Protein AF-0000000085032917 (afdb_homodimer)

Radius of gyration: 144.21 Å; Cα contacts (8 Å, |Δi|>4): 2462; chains: 2; bounding box: 57×430×246 Å

Solvent-accessible surface area (backbone atoms only — not comparable to full-atom values): 89863 Å² total; per-residue (Å²): 106,69,63,58,50,49,48,26,52,49,38,33,49,49,46,54,48,49,35,67,68,35,64,65,54,38,51,50,51,54,52,47,36,44,45,23,33,54,43,30,53,39,38,39,56,36,47,33,39,41,84,81,30,35,39,53,42,43,30,30,34,26,77,52,40,40,69,34,80,43,96,93,37,77,38,43,54,47,63,50,48,52,58,50,45,73,72,45,64,68,38,28,67,40,82,45,52,66,66,56,37,55,50,28,42,59,67,68,64,25,43,33,36,35,37,35,41,53,56,33,18,50,23,57,61,25,37,66,39,94,73,45,43,64,21,58,41,36,36,36,25,30,25,32,81,27,46,54,52,32,54,53,48,53,53,50,50,54,57,46,49,49,52,50,35,26,53,53,24,21,50,52,39,45,51,49,45,52,50,49,54,52,52,22,52,52,29,45,52,50,15,51,52,29,42,52,48,20,55,50,29,52,53,48,38,55,50,50,53,54,50,47,50,50,48,45,53,50,30,53,52,37,47,52,48,38,67,65,40,56,59,49,40,61,49,30,45,51,49,20,53,51,32,45,50,45,27,53,49,47,46,53,51,44,49,50,48,42,52,51,32,55,50,31,47,53,52,38,58,48,32,55,52,50,46,50,51,37,48,51,50,31,50,48,45,46,53,50,41,50,51,46,40,52,50,23,51,54,31,45,53,52,38,59,51,39,56,55,54,49,50,52,36,51,53,52,31,52,51,32,46,53,48,21,50,52,31,44,50,51,33,52,50,53,60,63,68,76,70,73,74,66,60,67,61,56,50,53,46,51,55,53,41,59,55,47,48,60,50,49,53,54,39,50,53,44,48,54,52,43,51,54,55,55,53,51,36,58,56,43,56,57,64,50,76,56,38,70,65,24,55,61,30,38,57,48,45,72,40,64,62,72,50,49,22,53,38,16,54,49,35,22,61,45,49,60,58,56,32,75,52,45,77,112,54,76,51,11,64,43,8,48,61,20,15,54,35,24,53,53,29,34,58,44,44,60,60,37,54,68,24,44,57,47,51,60,63,47,56,58,47,54,56,56,37,54,64,44,57,66,62,56,64,67,46,54,60,51,52,57,55,43,48,57,54,48,55,52,50,43,54,52,41,55,57,54,60,70,54,51,68,70,62,71,55,51,68,63,57,52,55,52,50,47,53,54,31,48,53,47,20,53,49,29,46,53,48,27,55,51,34,53,51,49,38,53,50,49,50,54,52,40,49,51,41,43,51,53,22,53,51,30,49,54,50,41,58,51,34,58,55,49,42,49,52,34,49,48,48,36,53,50,47,49,56,52,40,50,52,43,42,51,52,28,52,53,33,51,54,50,50,65,50,35,56,59,53,41,49,50,33,45,51,51,21,51,53,31,42,53,50,36,66,51,40,51,56,51,43,52,52,40,48,52,49,34,52,53,36,45,52,53,51,69,51,38,59,59,54,53,49,52,38,46,51,48,26,52,49,32,42,52,50,15,53,52,29,43,53,48,18,51,59,48,54,66,61,64,63,49,73,56,19,18,50,34,50,23,50,35,56,45,80,46,80,48,67,74,15,65,55,92,37,49,26,65,52,38,39,29,34,43,51,50,52,21,44,46,49,32,42,51,51,45,67,68,69,48,61,79,54,56,65,87,64,86,91,62,58,47,67,24,56,43,51,23,53,48,50,54,52,48,51,46,35,41,48,23,33,50,47,31,54,51,52,40,42,73,72,67,49,69,56,70,34,56,68,60,30,53,50,34,42,32,36,40,28,42,21,43,38,24,49,41,45,30,32,30,67,66,50,37,71,64,16,48,50,51,43,49,52,51,48,31,48,36,68,27,19,28,50,48,72,53,54,58,60,29,35,49,68,70,39,54,63,49,23,80,75,34,70,55,23,34,36,26,55,27,30,26,28,12,36,31,28,60,57,49,69,69,52,35,51,50,27,47,48,52,29,46,49,50,22,53,54,27,46,52,50,33,48,54,41,42,44,54,33,48,73,71,71,46,64,55,64,51,80,61,33,40,48,60,55,72,71,60,83,80,71,79,82,68,86,67,76,66,69,68,65,54,74,83,94,105,69,65,57,49,49,48,27,52,48,37,35,49,49,46,53,49,48,35,68,68,35,64,67,54,36,51,52,50,55,52,48,36,44,45,23,31,52,42,32,54,40,38,39,56,37,48,31,39,41,82,80,30,34,42,52,41,43,31,29,33,24,77,52,40,40,68,33,78,43,96,92,36,78,39,42,54,45,62,51,48,52,56,50,46,73,72,43,64,66,39,28,68,40,81,45,51,66,66,55,38,54,51,28,42,57,66,69,64,27,43,32,36,36,39,35,42,51,57,33,19,50,22,56,60,24,37,67,40,93,74,45,44,62,19,59,42,35,35,35,26,31,24,30,81,28,45,54,49,34,52,53,49,52,54,50,50,54,57,48,50,48,50,50,33,24,53,53,24,21,50,53,40,45,52,50,45,53,50,50,53,50,52,22,51,51,29,44,52,49,15,51,52,29,42,52,48,19,53,50,30,52,54,49,39,54,49,49,52,52,50,47,50,50,49,44,52,50,30,53,52,36,47,52,47,39,66,66,42,56,60,47,41,60,50,30,46,50,48,20,52,50,31,44,51,45,27,51,49,45,45,54,52,43,49,50,48,42,51,51,32,55,52,32,47,52,50,38,58,50,33,56,54,50,49,50,50,36,49,51,50,32,50,50,46,46,56,51,41,49,51,46,40,52,51,23,50,53,32,46,54,51,39,60,51,36,55,55,55,52,51,52,35,50,52,50,30,50,51,30,46,52,46,21,50,53,30,45,52,50,32,52,52,55,61,62,69,75,70,73,73,66,59,64,61,54,52,51,49,52,54,54,40,60,56,48,48,59,52,50,55,55,41,49,58,49,51,57,54,42,54,56,55,54,57,55,40,56,63,44,57,60,65,56,69,58,45,66,66,26,53,52,36,42,67,53,29,58,62,46,46,58,56,37,32,52,32,28,64,54,24,26,58,41,26,54,33,49,50,82,72,62,93,59,57,74,57,31,58,58,17,50,44,37,21,58,49,17,49,41,34,29,49,57,56,59,62,34,56,64,35,58,51,44,44,56,63,42,54,56,46,53,54,54,32,51,56,42,52,62,58,54,61,64,43,52,58,47,54,58,55,42,49,55,50,49,55,53,48,44,54,50,41,55,56,55,61,69,55,51,69,69,62,70,56,50,68,62,56,52,54,52,51,47,52,51,32,48,51,48,21,52,50,29,46,51,48,25,54,51,34,51,53,49,38,52,50,51,51,54,54,42,50,51,42,44,50,53,24,52,52,30,52,52,51,41,59,52,33,56,55,51,42,50,52,34,51,49,49,37,53,51,47,48,55,53,40,49,51,44,40,50,50,29,54,54,33,51,54,50,49,65,51,34,56,59,53,41,50,50,34,46,52,52,20,52,54,31,42,52,48,37,66,50,40,50,57,51,43,52,50,40,47,52,49,34,52,53,36,45,52,51,51,69,51,38,59,60,55,54,50,52,39,49,52,49,26,52,50,32,41,50,50,14,51,51,30,42,52,48,17,51,60,48,54,66,61,64,63,47,73,56,19,18,49,34,50,24,49,34,57,46,80,47,80,47,67,74,14,65,55,92,38,50,25,65,53,38,38,30,33,42,50,50,50,20,44,47,51,32,40,52,51,45,66,69,68,49,60,78,56,56,65,85,63,86,88,63,60,46,68,25,55,44,51,22,53,47,50,52,50,48,51,45,35,41,49,24,34,50,48,31,53,51,51,41,40,74,72,67,48,69,55,71,35,57,69,58,30,53,49,34,41,33,37,40,29,41,22,42,38,24,49,44,46,31,32,28,66,65,51,38,69,63,16,48,49,50,44,51,53,50,49,31,50,40,67,27,20,27,52,48,70,52,53,58,61,31,35,50,68,71,39,55,62,50,22,80,74,35,70,55,22,34,36,24,56,27,29,26,28,12,38,31,28,60,57,50,69,67,53,34,50,52,29,48,48,52,30,46,48,50,22,54,55,27,46,52,50,32,46,53,41,43,44,52,34,47,72,69,69,46,63,55,62,54,81,61,33,38,48,60,53,72,70,57,79,80,69,76,80,66,80,62,77,58,50,71,78,54,52,89,100

pLDDT: mean 81.9, std 14.97, range [19.02, 98.62]

Secondary structure (DSSP, 8-state):
-HHHHHHHHHHHHHHHHHHHH-HHHHHHHHHHHHHHHHHHHHHHHHTSSTTT-GGGSEEEEEE----EEETTEEE-HHHHHHHHHHH--SSEEEE--HHHHHHHHHTTS-SEEEEE-TTHHHHHTTTTSSS---EEEEEEEETTT-HHHHHHHHHHHHHHHHHHHHHHHHHHHHHHHHHHHHHHHHHHHHHHHHHHHHHHHHHHHHHHHHHHHHHHHHHHHHHHHHHHHHHHHHHHHHHHHHHHHHHHHHHHHHHHHHHHHHHHHHHHHHHHHHHHHHHHHHHHHHHHHHHHHHHHHHHHHHHHHHHHHHHHHHHHHHHHHHHHHHHHHHHHHHHHHGGG--HHHHHHHHHHHHHHHHHHHHHHHHHHHHHHHHHHHHHHHHHGGGTHHHHHHHH-------HHHHHHHHHTT----SSSS-----HHHHTHHHHHHHHHHHHHHHTTHHHHHHHHHHHHHHHHHHHHHGGGHHHHHHHHHHHHHHHHHHHHHHHHHTTHHHHHTHHHHHHHHHHHHHHHHHHHHHHHHHHHHHHHHHHHHHHHHHHHHHHHHHHHHHHHHHHHHHHHHHHHHHHHHHHHHHHHHHHHHHHHHHHHHHHHHHHHHHHHHHHHHHHHHHHHHHHHHHHHHHHHHHHHHHHHHHHHHHHHHHHHHHHHHHHHHHHHHH----HHHHHHHH--EEEEEEEEE---SHHHHHHHHHHHHHHHHHHHHHHHHS-TT--SSTT--HHHHHHHHHHHHHHHHHHHHHHHHHHHHHTT---SSHHHHHHHHHHHHHHHHHHHHHHHHHHSHHHHHHHHHHHHHHHHHS-SSS-GGGS-HHHHHHHTT-HHHHHHHHHHHHHH--S-HHHHHHHHHHHHHHHHHHHHHHHHHHHHHHHTT-TT--TTTTTTGGG-------SGGGTTHHHH-/-HHHHHHHHHHHHHHHHHHHH-HHHHHHHHHHHHHHHHHHHHHHHHTSSTTT-GGGSEEEEEE----EEETTEEE-HHHHHHHHHHH--SSEEEE--HHHHHHHHHTTS-SEEEEE-TTHHHHHTTTTSSS---EEEEEEEETTT-HHHHHHHHHHHHHHHHHHHHHHHHHHHHHHHHHHHHHHHHHHHHHHHHHHHHHHHHHHHHHHHHHHHHHHHHHHHHHHHHHHHHHHHHHHHHHHHHHHHHHHHHHHHHHHHHHHHHHHHHHHHHHHHHHHHHHHHHHHHHHHHHHHHHHHHHHHHHHHHHHHHHHHHHHHHHHHHHHHHHHHHHHHHHHHHGGG--HHHHHHHHHHHHHHHHHHHHHHHHHHHHHHHHHHHHHHHGGGGGHHHHHHHHHHHHHHHHHHHHHHHHHTTT---HHHH---HHHHHHHHHHHHHHHHHHHHHHHTHHHHTTTHHHHHHHHHHHHHHHTTHHHHHHHHHHHHHHHHHHHHHHHHHTTHHHHHSHHHHHHHHHHHHHHHHHHHHHHHHHHHHHHHHHHHHHHHHHHHHHHHHHHHHHHHHHHHHHHHHHHHHHHHHHHHHHHHHHHHHHHHHHHHHHHHHHHHHHHHHHHHHHHHHHHHHHHHHHHHHHHHHHHHHHHHHHHHHHHHHHHHHHHHHHHHHHHHHH----HHHHHHHH--EEEEEEEEE---SHHHHHHHHHHHHHHHHHHHHHHHHS-TT--SSTT--HHHHHHHHHHHHHHHHHHHHHHHHHHHHHTT---SSHHHHHHHHHHHHHHHHHHHHHHHHHHSHHHHHHHHHHHHHHHHHS-SSS-GGGS-HHHHHHGGG-HHHHHHHHHHHHHH--S-HHHHHHHHHHHHHHHHHHHHHHHHHHHHHHHTT-TT--TTTTTTGGG-------GGGGHHHHTT-

Nearest PDB structures (foldseek):
  3ja6-assembly1_H  TM=3.173E-01  e=4.460E-03  Escherichia coli
  8i4x-assembly1_B  TM=2.520E-01  e=7.655E-03  Saccharomyces cerevisiae S288C
  6yvu-assembly1_A  TM=2.059E-01  e=1.148E-02  Saccharomyces cerevisiae S288C
  8i4x-assembly1_A  TM=1.855E-01  e=9.898E-01  Saccharomyces cerevisiae S288C
  6suf-assembly1_E  TM=2.274E-01  e=2.435E+00  Photorhabdus luminescens

Sequence (1826 aa):
MRERKRSMWEMIKAEFRHIRRNRLLLLSFIVICFIPFLYSIFFLKSVWDPYGSTQNLPVAVVNEDRAVKYQGQTLKVGAQLVQELRKNKQLKWEIVSKQTAKEGLAHRKYYTVVTIPKDFSKNAATVLDQSPKKMELKYETNGSLNYIGQVISEMAMTKLNQKIRAQVTQSYATTMIKLVKQVGTGFNQAASGAKQISTGMVTLNSGTNQFVAGVSTVNNGVQTLQAAVTPLASGASQLASGSTTLASGVNQYTSGVGLLAAGLTKLSANSAALNAGTATLASGVNQYTSGVDQLGSGLTTLKNNSASLRSGAASLNQGAGQLSNGASQLNATVNSSLGSLDFTGIMSAMNQASQMKSSLASLQSGLTQAQSALSAVSTEANQLKTAPSALSGVSSAASSLSGVAQNDNEIALLAGALAKSTTDATTKAQLDTIVQKAQSNVTTIQGLGTALSQVNSLSTSLSGLQSQLNNLASLQTTLSGAQTTLNQANQLLTTLQGYQGALSAMPSQLAALKQATNSLASGAASLQSGMSTAQAGINQYTAGVDTAASGASQLSANSASLTSGANQLQSGVSQYTAGVNQANAGTGQLTANSAALVSGANQLATALIQLNAKVPSLVSGVSALASGTQKLVDNSPALVAGTAKLNAGAGELADKLISGAEKVNAVQPSKKAAKMFAAPTTVKHTNYSYVPNYGHALAPYVLSVALYVGTLIFNFVYPIRRVALFGRKASAWWASKLAVGMTSVTVMALAEGGIMMLLGLQVLHVPSFFWTLILFGWASMAVVMFLSMTFDNPGRFVAMVLLMLQLGGSGGTFPMQVTMKFYNVIHWYLPMTYSILGLRNGISGGLGAHYVAFCNSVLLAITIVFVILLLVSMIYLQRHHYAGKSELDNNQELLGPEADDDGMHLKDRQQSVMRERKRSMWEMIKAEFRHIRRNRLLLLSFIVICFIPFLYSIFFLKSVWDPYGSTQNLPVAVVNEDRAVKYQGQTLKVGAQLVQELRKNKQLKWEIVSKQTAKEGLAHRKYYTVVTIPKDFSKNAATVLDQSPKKMELKYETNGSLNYIGQVISEMAMTKLNQKIRAQVTQSYATTMIKLVKQVGTGFNQAASGAKQISTGMVTLNSGTNQFVAGVSTVNNGVQTLQAAVTPLASGASQLASGSTTLASGVNQYTSGVGLLAAGLTKLSANSAALNAGTATLASGVNQYTSGVDQLGSGLTTLKNNSASLRSGAASLNQGAGQLSNGASQLNATVNSSLGSLDFTGIMSAMNQASQMKSSLASLQSGLTQAQSALSAVSTEANQLKTAPSALSGVSSAASSLSGVAQNDNEIALLAGALAKSTTDATTKAQLDTIVQKAQSNVTTIQGLGTALSQVNSLSTSLSGLQSQLNNLASLQTTLSGAQTTLNQANQLLTTLQGYQGALSAMPSQLAALKQATNSLASGAASLQSGMSTAQAGINQYTAGVDTAASGASQLSANSASLTSGANQLQSGVSQYTAGVNQANAGTGQLTANSAALVSGANQLATALIQLNAKVPSLVSGVSALASGTQKLVDNSPALVAGTAKLNAGAGELADKLISGAEKVNAVQPSKKAAKMFAAPTTVKHTNYSYVPNYGHALAPYVLSVALYVGTLIFNFVYPIRRVALFGRKASAWWASKLAVGMTSVTVMALAEGGIMMLLGLQVLHVPSFFWTLILFGWASMAVVMFLSMTFDNPGRFVAMVLLMLQLGGSGGTFPMQVTMKFYNVIHWYLPMTYSILGLRNGISGGLGAHYVAFCNSVLLAITIVFVILLLVSMIYLQRHHYAGKSELDNNQELLGPEADDDGMHLKDRQQSV

Foldseek 3Di:
DVVLVVLLVVQLVLLVVVCVVDPVSVVVLVVLLCQLQVLLVVVLVVFVFPQQPQLAAEEEEEEQADWDDAPNDIFDLSVVLVVVVVVDRSHPYDYDHPVVNVVCQVVVNHQKYKYQHHCQRVLLRCVVPPDRHHGDIDMDGDCVSPVVSVVSVVVVVVVSVLVSLLVSLLVVLVVVLVVLVVVLVVLVVLLVVLVVVLVVLVVVLVVLVVVLVVLVVVLVVLVVVLVVLVVVLVVLVVLLVVLVVVLVVLVVVLVVLVVVLVVLVVLLVVLVVVLVVLVVVLVVLVVVLVVLVVVLVVLVVLLVVLVVVLVVLVVVLVVLVVQLVVLVVVLVVLVPPLPPDPLVVLLVVLVVLVVVLVVLVVVLVVLVVVLVVLVVVLVVLVVCPCVVVVLVVLVVLQPPLVPLQVVLVVLAVPLQVCLVVCDVNVSSVRSVVSHVVSVVSNVVSVVVNVVSVVSVVVVVVSVVVSVVSVVSVVVSVVSVVSSVVSVVSSVVSVVSNVCSVVSVPSVVVSVVVSVVSVVSSVVSVVVSVVSVVVSVVSVVVSVVSVVVSVVSVVSSVVSVVSSVVSVVVSVVSVVVSVVSVVVSVVSVVSSVCSVVVSVVSVVSSVVSVVVSVCSVVVSVVSVVVSVVSVVSSVCSVVVSVVSVVVSVVSVVSSVVSVVVSCVSVVDNDDSVNSSCSSPVDDDDDDDLWDDPRVSLLLSLVSSLLSLLVSLLVCLVPPPLLARSDPPDALVSSLSSSLVSQLVSSLSSLCSSLVVVVVVPQAWPANVLQSLLSSLSSLLSNLQLSLQCLQVNPVSSVVSVVLSVLCSQQLCSRHHVVPDDPVSPVCNVVRLSNLSSLSNSCGRIRDNDPVSNVVSSVVSNVSSVVSSVSSSVSSNVCVVVPNRRDHPVVCVVVVPPDDDPPDPDPPPPVVVVD/DVVLVVLLVVQLVLLVVVCVPDPVNVVVLVVLLCQLQVLLCVVLVVFVFCQQPQLAAEEEEEEQADWDDAPNDIFDLSVVLVVVVVVDRSHPYDYDHPVVNVVCQVVVNHQKYKYQHHCQRVLLRCVVPPDRHHGDIDMDGDCVSPVVSVVSVVVVVVVSVLVSLLVSLLVVLVVVLVVLVVVLVVLVVLLVVLVVVLVVLVVVLVVLVVVLVVLVVVLVVLVVVLVVLVVVLVVLVVLLVVLVVVLVVLVVVLVVLVVVLVVLVVLLVVLVVVLVVLVVVLVVLVVVLVVLVVVLVVLVVLLVVLVVVLVVLVVVLVVLVVQLVVLVVVLVVLPPPLPPDPLVVVLVVLVVLVVVLVVLVVVLVVLVVVLVVLVVLLVVLVVLVCVVVVLVVLVVVLVVLVVLQCVLVPLLVVLVVCLVPPPDPVSVVVSVVSNVVSVVVNVVSVVCSVVSVVSVVVSVVSVVVSVVSVVSVVVSVVSVVSSVVSVVSSVVSVVSNVCSVVSVCSVVVSVVVSVVSVVSSVVSVVVSVVSVVVSVVSVVVSVVSVVVSVVSVVSSVVSVVVSVVSVVVSVVSVVVSVVSVVVSVVSVVSSVCSVVVSVVSVVSSVVSVVVSVCSVVVSVVSVVVSVVSVVSSVCSVVVSVVSVVVSVVSVVSSVVSVVVSCVSVVDNDDSVNSSCSSPVDDDDDDDLWDDPRVSLLLSLVSSLLSLLVSLLVCLVPDPLLARSDPPDALVSSLSSSLVSQLVSSLSSLCSSLVVVVVVPQAWPANVLQSLLSSLSSLLSNLQLSLQCLQVNPVSSVVSVVLSVLCSQQLCSRHHPVPDDPVSPVCNVVRLSNLSSLSNSCGRIRDNDPVSNVVSSVVSNVSSVVSSVSSSVSSNVCVVVPNRRDHPVVCVVVVVPDPPPPDPPPPPPVVPVD

Organism: Limosilactobacillus fermentum (strain NBRC 3956 / LMG 18251) (NCBI:txid334390)

InterPro domains:
  IPR013525 ABC-2 type transporter, transmembrane domain [PF12698] (29-211)
  IPR017500 Phage infection protein, YhgE, N-terminal [TIGR03061] (15-176)
  IPR017501 Phage infection protein, YhgE, C-terminal [TIGR03062] (674-877)
  IPR023908 xxxLxxG heptad repeat [TIGR03057] (181-207)
  IPR023908 xxxLxxG heptad repeat [TIGR03057] (232-256)
  IPR023908 xxxLxxG heptad repeat [TIGR03057] (279-304)
  IPR023908 xxxLxxG heptad repeat [TIGR03057] (560-586)
  IPR023908 xxxLxxG heptad repeat [TIGR03057] (580-606)
  IPR051328 Type VII Secretion & ABC Transporter Permease [PTHR43077] (7-891)

Structure (mmCIF, N/CA/C/O backbone):
data_AF-0000000085032917-model_v1
#
loop_
_entity.id
_entity.type
_entity.pdbx_description
1 polymer 'ABC-2 type transporter transmembrane domain-containing protein'
#
loop_
_atom_site.group_PDB
_atom_site.id
_atom_site.type_symbol
_atom_site.label_atom_id
_atom_site.label_alt_id
_atom_site.label_comp_id
_atom_site.label_asym_id
_atom_site.label_entity_id
_atom_site.label_seq_id
_atom_site.pdbx_PDB_ins_code
_atom_site.Cartn_x
_atom_site.Cartn_y
_atom_site.Cartn_z
_atom_site.occupancy
_atom_site.B_iso_or_equiv
_atom_site.auth_seq_id
_atom_site.auth_comp_id
_atom_site.auth_asym_id
_atom_site.auth_atom_id
_atom_site.pdbx_PDB_model_num
ATOM 1 N N . MET A 1 1 ? 31.391 -98.562 -77.062 1 55.75 1 MET A N 1
ATOM 2 C CA . MET A 1 1 ? 30.609 -97.5 -76.375 1 55.75 1 MET A CA 1
ATOM 3 C C . MET A 1 1 ? 29.25 -97.375 -77.062 1 55.75 1 MET A C 1
ATOM 5 O O . MET A 1 1 ? 28.234 -97.188 -76.438 1 55.75 1 MET A O 1
ATOM 9 N N . ARG A 1 2 ? 29.297 -97.438 -78.562 1 66.75 2 ARG A N 1
ATOM 10 C CA . ARG A 1 2 ? 28.062 -97.312 -79.312 1 66.75 2 ARG A CA 1
ATOM 11 C C . ARG A 1 2 ? 27.125 -98.5 -79.062 1 66.75 2 ARG A C 1
ATOM 13 O O . ARG A 1 2 ? 25.906 -98.312 -78.875 1 66.75 2 ARG A O 1
ATOM 20 N N . GLU A 1 3 ? 27.609 -99.562 -78.812 1 64.12 3 GLU A N 1
ATOM 21 C CA . GLU A 1 3 ? 26.766 -100.688 -78.5 1 64.12 3 GLU A CA 1
ATOM 22 C C . GLU A 1 3 ? 26.203 -100.625 -77.125 1 64.12 3 GLU A C 1
ATOM 24 O O . GLU A 1 3 ? 25.047 -101 -76.875 1 64.12 3 GLU A O 1
ATOM 29 N N . ARG A 1 4 ? 27.203 -100.062 -76.312 1 72.5 4 ARG A N 1
ATOM 30 C CA . ARG A 1 4 ? 26.719 -99.812 -74.938 1 72.5 4 ARG A CA 1
ATOM 31 C C . ARG A 1 4 ? 25.594 -98.812 -74.875 1 72.5 4 ARG A C 1
ATOM 33 O O . ARG A 1 4 ? 24.609 -99 -74.188 1 72.5 4 ARG A O 1
ATOM 40 N N . LYS A 1 5 ? 25.953 -97.875 -76 1 70.38 5 LYS A N 1
ATOM 41 C CA . LYS A 1 5 ? 24.938 -96.812 -76.062 1 70.38 5 LYS A CA 1
ATOM 42 C C . LYS A 1 5 ? 23.641 -97.312 -76.688 1 70.38 5 LYS A C 1
ATOM 44 O O . LYS A 1 5 ? 22.547 -96.938 -76.25 1 70.38 5 LYS A O 1
ATOM 49 N N . ARG A 1 6 ? 23.578 -98.125 -77.25 1 75.62 6 ARG A N 1
ATOM 50 C CA . ARG A 1 6 ? 22.422 -98.75 -77.875 1 75.62 6 ARG A CA 1
ATOM 51 C C . ARG A 1 6 ? 21.672 -99.688 -76.938 1 75.62 6 ARG A C 1
ATOM 53 O O . ARG A 1 6 ? 20.438 -99.688 -76.938 1 75.62 6 ARG A O 1
ATOM 60 N N . SER A 1 7 ? 22.344 -100.312 -76.125 1 78.5 7 SER A N 1
ATOM 61 C CA . SER A 1 7 ? 21.75 -101.188 -75.188 1 78.5 7 SER A CA 1
ATOM 62 C C . SER A 1 7 ? 21.031 -100.438 -74.062 1 78.5 7 SER A C 1
ATOM 64 O O . SER A 1 7 ? 19.953 -100.812 -73.625 1 78.5 7 SER A O 1
ATOM 66 N N . MET A 1 8 ? 21.609 -99.312 -73.562 1 85.19 8 MET A N 1
ATOM 67 C CA . MET A 1 8 ? 21.016 -98.5 -72.562 1 85.19 8 MET A CA 1
ATOM 68 C C . MET A 1 8 ? 19.719 -97.875 -73.062 1 85.19 8 MET A C 1
ATOM 70 O O . MET A 1 8 ? 18.703 -97.875 -72.312 1 85.19 8 MET A O 1
ATOM 74 N N . TRP A 1 9 ? 19.719 -97.438 -74.25 1 87.69 9 TRP A N 1
ATOM 75 C CA . TRP A 1 9 ? 18.531 -96.812 -74.812 1 87.69 9 TRP A CA 1
ATOM 76 C C . TRP A 1 9 ? 17.438 -97.812 -75.062 1 87.69 9 TRP A C 1
ATOM 78 O O . TRP A 1 9 ? 16.25 -97.5 -74.875 1 87.69 9 TRP A O 1
ATOM 88 N N . GLU A 1 10 ? 17.844 -98.938 -75.375 1 85.94 10 GLU A N 1
ATOM 89 C CA . GLU A 1 10 ? 16.859 -100 -75.562 1 85.94 10 GLU A CA 1
ATOM 90 C C . GLU A 1 10 ? 16.203 -100.438 -74.25 1 85.94 10 GLU A C 1
ATOM 92 O O . GLU A 1 10 ? 15 -100.688 -74.188 1 85.94 10 GLU A O 1
ATOM 97 N N . MET A 1 11 ? 17 -100.375 -73.312 1 85.94 11 MET A N 1
ATOM 98 C CA . MET A 1 11 ? 16.469 -100.688 -72 1 85.94 11 MET A CA 1
ATOM 99 C C . MET A 1 11 ? 15.547 -99.625 -71.5 1 85.94 11 MET A C 1
ATOM 101 O O . MET A 1 11 ? 14.523 -99.875 -70.875 1 85.94 11 MET A O 1
ATOM 105 N N . ILE A 1 12 ? 15.891 -98.375 -71.688 1 89.94 12 ILE A N 1
ATOM 106 C CA . ILE A 1 12 ? 15.078 -97.25 -71.25 1 89.94 12 ILE A CA 1
ATOM 107 C C . ILE A 1 12 ? 13.758 -97.25 -72 1 89.94 12 ILE A C 1
ATOM 109 O O . ILE A 1 12 ? 12.688 -97.125 -71.438 1 89.94 12 ILE A O 1
ATOM 113 N N . LYS A 1 13 ? 13.844 -97.562 -73.25 1 89.81 13 LYS A N 1
ATOM 114 C CA . LYS A 1 13 ? 12.641 -97.625 -74.125 1 89.81 13 LYS A CA 1
ATOM 115 C C . LYS A 1 13 ? 11.75 -98.75 -73.688 1 89.81 13 LYS A C 1
ATOM 117 O O . LYS A 1 13 ? 10.523 -98.688 -73.688 1 89.81 13 LYS A O 1
ATOM 122 N N . ALA A 1 14 ? 12.391 -99.812 -73.438 1 86.75 14 ALA A N 1
ATOM 123 C CA . ALA A 1 14 ? 11.641 -101 -73 1 86.75 14 ALA A CA 1
ATOM 124 C C . ALA A 1 14 ? 10.914 -100.75 -71.688 1 86.75 14 ALA A C 1
ATOM 126 O O . ALA A 1 14 ? 9.773 -101.188 -71.5 1 86.75 14 ALA A O 1
ATOM 127 N N . GLU A 1 15 ? 11.539 -100.125 -70.875 1 87.75 15 GLU A N 1
ATOM 128 C CA . GLU A 1 15 ? 10.945 -99.812 -69.562 1 87.75 15 GLU A CA 1
ATOM 129 C C . GLU A 1 15 ? 9.742 -98.875 -69.75 1 87.75 15 GLU A C 1
ATOM 131 O O . GLU A 1 15 ? 8.688 -99.125 -69.125 1 87.75 15 GLU A O 1
ATOM 136 N N . PHE A 1 16 ? 9.828 -97.812 -70.562 1 89.88 16 PHE A N 1
ATOM 137 C CA . PHE A 1 16 ? 8.734 -96.875 -70.75 1 89.88 16 PHE A CA 1
ATOM 138 C C . PHE A 1 16 ? 7.602 -97.5 -71.5 1 89.88 16 PHE A C 1
ATOM 140 O O . PHE A 1 16 ? 6.43 -97.188 -71.312 1 89.88 16 PHE A O 1
ATOM 147 N N . ARG A 1 17 ? 7.996 -98.438 -72.375 1 87.06 17 ARG A N 1
ATOM 148 C CA . ARG A 1 17 ? 6.988 -99.125 -73.125 1 87.06 17 ARG A CA 1
ATOM 149 C C . ARG A 1 17 ? 6.191 -100.062 -72.188 1 87.06 17 ARG A C 1
ATOM 151 O O . ARG A 1 17 ? 4.98 -100.25 -72.375 1 87.06 17 ARG A O 1
ATOM 158 N N . HIS A 1 18 ? 6.914 -100.562 -71.375 1 84.5 18 HIS A N 1
ATOM 159 C CA . HIS A 1 18 ? 6.25 -101.438 -70.438 1 84.5 18 HIS A CA 1
ATOM 160 C C . HIS A 1 18 ? 5.281 -100.625 -69.562 1 84.5 18 HIS A C 1
ATOM 162 O O . HIS A 1 18 ? 4.191 -101.125 -69.25 1 84.5 18 HIS A O 1
ATOM 168 N N . ILE A 1 19 ? 5.598 -99.5 -69.125 1 86.56 19 ILE A N 1
ATOM 169 C CA . ILE A 1 19 ? 4.75 -98.625 -68.312 1 86.56 19 ILE A CA 1
ATOM 170 C C . ILE A 1 19 ? 3.527 -98.188 -69.062 1 86.56 19 ILE A C 1
ATOM 172 O O . ILE A 1 19 ? 2.408 -98.188 -68.562 1 86.56 19 ILE A O 1
ATOM 176 N N . ARG A 1 20 ? 3.734 -97.938 -70.312 1 87.5 20 ARG A N 1
ATOM 177 C CA . ARG A 1 20 ? 2.652 -97.5 -71.188 1 87.5 20 ARG A CA 1
ATOM 178 C C . ARG A 1 20 ? 1.683 -98.625 -71.5 1 87.5 20 ARG A C 1
ATOM 180 O O . ARG A 1 20 ? 0.476 -98.375 -71.625 1 87.5 20 ARG A O 1
ATOM 187 N N . ARG A 1 21 ? 2.203 -99.875 -71.625 1 84.38 21 ARG A N 1
ATOM 188 C CA . ARG A 1 21 ? 1.388 -100.938 -72.062 1 84.38 21 ARG A CA 1
ATOM 189 C C . ARG A 1 21 ? 0.612 -101.562 -70.938 1 84.38 21 ARG A C 1
ATOM 191 O O . ARG A 1 21 ? -0.474 -102.125 -71.125 1 84.38 21 ARG A O 1
ATOM 198 N N . ASN A 1 22 ? 1.179 -101.5 -69.812 1 83.25 22 ASN A N 1
ATOM 199 C CA . ASN A 1 22 ? 0.484 -102 -68.625 1 83.25 22 ASN A CA 1
ATOM 200 C C . ASN A 1 22 ? -0.409 -100.938 -68 1 83.25 22 ASN A C 1
ATOM 202 O O . ASN A 1 22 ? 0.087 -100 -67.438 1 83.25 22 ASN A O 1
ATOM 206 N N . ARG A 1 23 ? -1.662 -101.062 -68.188 1 83.94 23 ARG A N 1
ATOM 207 C CA . ARG A 1 23 ? -2.635 -100.062 -67.75 1 83.94 23 ARG A CA 1
ATOM 208 C C . ARG A 1 23 ? -2.547 -99.812 -66.25 1 83.94 23 ARG A C 1
ATOM 210 O O . ARG A 1 23 ? -2.637 -98.688 -65.812 1 83.94 23 ARG A O 1
ATOM 217 N N . LEU A 1 24 ? -2.254 -100.812 -65.5 1 77.62 24 LEU A N 1
ATOM 218 C CA . LEU A 1 24 ? -2.195 -100.688 -64.062 1 77.62 24 LEU A CA 1
ATOM 219 C C . LEU A 1 24 ? -0.933 -99.938 -63.625 1 77.62 24 LEU A C 1
ATOM 221 O O . LEU A 1 24 ? -0.974 -99.062 -62.719 1 77.62 24 LEU A O 1
ATOM 225 N N . LEU A 1 25 ? 0.097 -100.188 -64.25 1 80.38 25 LEU A N 1
ATOM 226 C CA . LEU A 1 25 ? 1.358 -99.562 -63.906 1 80.38 25 LEU A CA 1
ATOM 227 C C . LEU A 1 25 ? 1.327 -98.062 -64.312 1 80.38 25 LEU A C 1
ATOM 229 O O . LEU A 1 25 ? 1.861 -97.25 -63.625 1 80.38 25 LEU A O 1
ATOM 233 N N . LEU A 1 26 ? 0.703 -97.875 -65.438 1 86.88 26 LEU A N 1
ATOM 234 C CA . LEU A 1 26 ? 0.583 -96.5 -65.938 1 86.88 26 LEU A CA 1
ATOM 235 C C . LEU A 1 26 ? -0.296 -95.688 -65 1 86.88 26 LEU A C 1
ATOM 237 O O . LEU A 1 26 ? 0.033 -94.5 -64.688 1 86.88 26 LEU A O 1
ATOM 241 N N . LEU A 1 27 ? -1.364 -96.25 -64.5 1 84.69 27 LEU A N 1
ATOM 242 C CA . LEU A 1 27 ? -2.254 -95.562 -63.594 1 84.69 27 LEU A CA 1
ATOM 243 C C . LEU A 1 27 ? -1.557 -95.25 -62.281 1 84.69 27 LEU A C 1
ATOM 245 O O . LEU A 1 27 ? -1.71 -94.188 -61.688 1 84.69 27 LEU A O 1
ATOM 249 N N . SER A 1 28 ? -0.824 -96.25 -61.844 1 83.06 28 SER A N 1
ATOM 250 C CA . SER A 1 28 ? -0.08 -96.062 -60.594 1 83.06 28 SER A CA 1
ATOM 251 C C . SER A 1 28 ? 0.959 -95 -60.719 1 83.06 28 SER A C 1
ATOM 253 O O . SER A 1 28 ? 1.143 -94.188 -59.812 1 83.06 28 SER A O 1
ATOM 255 N N . PHE A 1 29 ? 1.511 -94.938 -61.812 1 85.75 29 PHE A N 1
ATOM 256 C CA . PHE A 1 29 ? 2.514 -93.938 -62.094 1 85.75 29 PHE A CA 1
ATOM 257 C C . PHE A 1 29 ? 1.888 -92.562 -62.062 1 85.75 29 PHE A C 1
ATOM 259 O O . PHE A 1 29 ? 2.428 -91.625 -61.438 1 85.75 29 PHE A O 1
ATOM 266 N N . ILE A 1 30 ? 0.766 -92.375 -62.594 1 88.38 30 ILE A N 1
ATOM 267 C CA . ILE A 1 30 ? 0.089 -91.062 -62.688 1 88.38 30 ILE A CA 1
ATOM 268 C C . ILE A 1 30 ? -0.366 -90.625 -61.281 1 88.38 30 ILE A C 1
ATOM 270 O O . ILE A 1 30 ? -0.155 -89.5 -60.875 1 88.38 30 ILE A O 1
ATOM 274 N N . VAL A 1 31 ? -0.891 -91.5 -60.562 1 86.81 31 VAL A N 1
ATOM 275 C CA . VAL A 1 31 ? -1.405 -91.188 -59.219 1 86.81 31 VAL A CA 1
ATOM 276 C C . VAL A 1 31 ? -0.253 -90.812 -58.312 1 86.81 31 VAL A C 1
ATOM 278 O O . VAL A 1 31 ? -0.364 -89.875 -57.562 1 86.81 31 VAL A O 1
ATOM 281 N N . ILE A 1 32 ? 0.801 -91.5 -58.438 1 88.44 32 ILE A N 1
ATOM 282 C CA . ILE A 1 32 ? 1.962 -91.25 -57.594 1 88.44 32 ILE A CA 1
ATOM 283 C C . ILE A 1 32 ? 2.502 -89.812 -57.906 1 88.44 32 ILE A C 1
ATOM 285 O O . ILE A 1 32 ? 2.904 -89.125 -56.969 1 88.44 32 ILE A O 1
ATOM 289 N N . CYS A 1 33 ? 2.404 -89.5 -59.125 1 91 33 CYS A N 1
ATOM 290 C CA . CYS A 1 33 ? 2.928 -88.188 -59.531 1 91 33 CYS A CA 1
ATOM 291 C C . CYS A 1 33 ? 2.074 -87.062 -58.969 1 91 33 CYS A C 1
ATOM 293 O O . CYS A 1 33 ? 2.537 -85.938 -58.875 1 91 33 CYS A O 1
ATOM 295 N N . PHE A 1 34 ? 0.887 -87.375 -58.406 1 90.81 34 PHE A N 1
ATOM 296 C CA . PHE A 1 34 ? -0.003 -86.312 -57.938 1 90.81 34 PHE A CA 1
ATOM 297 C C . PHE A 1 34 ? -0.061 -86.312 -56.406 1 90.81 34 PHE A C 1
ATOM 299 O O . PHE A 1 34 ? -0.64 -85.375 -55.812 1 90.81 34 PHE A O 1
ATOM 306 N N . ILE A 1 35 ? 0.565 -87.188 -55.812 1 88.56 35 ILE A N 1
ATOM 307 C CA . ILE A 1 35 ? 0.505 -87.375 -54.375 1 88.56 35 ILE A CA 1
ATOM 308 C C . ILE A 1 35 ? 1.126 -86.125 -53.688 1 88.56 35 ILE A C 1
ATOM 310 O O . ILE A 1 35 ? 0.542 -85.562 -52.75 1 88.56 35 ILE A O 1
ATOM 314 N N . PRO A 1 36 ? 2.227 -85.688 -54.188 1 91.12 36 PRO A N 1
ATOM 315 C CA . PRO A 1 36 ? 2.803 -84.5 -53.531 1 91.12 36 PRO A CA 1
ATOM 316 C C . PRO A 1 36 ? 1.89 -83.312 -53.594 1 91.12 36 PRO A C 1
ATOM 318 O O . PRO A 1 36 ? 1.782 -82.562 -52.594 1 91.12 36 PRO A O 1
ATOM 321 N N . PHE A 1 37 ? 1.272 -83.188 -54.625 1 89 37 PHE A N 1
ATOM 322 C CA . PHE A 1 37 ? 0.366 -82.062 -54.75 1 89 37 PHE A CA 1
ATOM 323 C C . PHE A 1 37 ? -0.792 -82.188 -53.75 1 89 37 PHE A C 1
ATOM 325 O O . PHE A 1 37 ? -1.191 -81.188 -53.125 1 89 37 PHE A O 1
ATOM 332 N N . LEU A 1 38 ? -1.334 -83.25 -53.656 1 90.06 38 LEU A N 1
ATOM 333 C CA . LEU A 1 38 ? -2.445 -83.5 -52.719 1 90.06 38 LEU A CA 1
ATOM 334 C C . LEU A 1 38 ? -2.023 -83.125 -51.281 1 90.06 38 LEU A C 1
ATOM 336 O O . LEU A 1 38 ? -2.762 -82.5 -50.562 1 90.06 38 LEU A O 1
ATOM 340 N N . TYR A 1 39 ? -0.852 -83.5 -50.969 1 88.69 39 TYR A N 1
ATOM 341 C CA . TYR A 1 39 ? -0.315 -83.25 -49.625 1 88.69 39 TYR A CA 1
ATOM 342 C C . TYR A 1 39 ? -0.159 -81.688 -49.438 1 88.69 39 TYR A C 1
ATOM 344 O O . TYR A 1 39 ? -0.569 -81.188 -48.438 1 88.69 39 TYR A O 1
ATOM 352 N N . SER A 1 40 ? 0.329 -81.062 -50.406 1 92.25 40 SER A N 1
ATOM 353 C CA . SER A 1 40 ? 0.645 -79.688 -50.312 1 92.25 40 SER A CA 1
ATOM 354 C C . SER A 1 40 ? -0.622 -78.812 -50.25 1 92.25 40 SER A C 1
ATOM 356 O O . SER A 1 40 ? -0.747 -77.938 -49.375 1 92.25 40 SER A O 1
ATOM 358 N N . ILE A 1 41 ? -1.563 -79.125 -51.094 1 92.31 41 ILE A N 1
ATOM 359 C CA . ILE A 1 41 ? -2.732 -78.25 -51.188 1 92.31 41 ILE A CA 1
ATOM 360 C C . ILE A 1 41 ? -3.59 -78.375 -49.938 1 92.31 41 ILE A C 1
ATOM 362 O O . ILE A 1 41 ? -4.051 -77.375 -49.375 1 92.31 41 ILE A O 1
ATOM 366 N N . PHE A 1 42 ? -3.777 -79.562 -49.406 1 91 42 PHE A N 1
ATOM 367 C CA . PHE A 1 42 ? -4.676 -79.75 -48.281 1 91 42 PHE A CA 1
ATOM 368 C C . PHE A 1 42 ? -4.047 -79.25 -46.969 1 91 42 PHE A C 1
ATOM 370 O O . PHE A 1 42 ? -4.742 -78.688 -46.125 1 91 42 PHE A O 1
ATOM 377 N N . PHE A 1 43 ? -2.818 -79.375 -46.906 1 91.25 43 PHE A N 1
ATOM 378 C CA . PHE A 1 43 ? -2.188 -78.875 -45.688 1 91.25 43 PHE A CA 1
ATOM 379 C C . PHE A 1 43 ? -1.975 -77.375 -45.719 1 91.25 43 PHE A C 1
ATOM 381 O O . PHE A 1 43 ? -2.357 -76.625 -44.812 1 91.25 43 PHE A O 1
ATOM 388 N N . LEU A 1 44 ? -1.461 -76.875 -46.812 1 94.31 44 LEU A N 1
ATOM 389 C CA . LEU A 1 44 ? -1.121 -75.438 -46.906 1 94.31 44 LEU A CA 1
ATOM 390 C C . LEU A 1 44 ? -2.375 -74.562 -46.844 1 94.31 44 LEU A C 1
ATOM 392 O O . LEU A 1 44 ? -2.387 -73.562 -46.188 1 94.31 44 LEU A O 1
ATOM 396 N N . LYS A 1 45 ? -3.367 -75 -47.5 1 93.56 45 LYS A N 1
ATOM 397 C CA . LYS A 1 45 ? -4.586 -74.188 -47.531 1 93.56 45 LYS A CA 1
ATOM 398 C C . LYS A 1 45 ? -5.27 -74.188 -46.156 1 93.56 45 LYS A C 1
ATOM 400 O O . LYS A 1 45 ? -6.016 -73.25 -45.844 1 93.56 45 LYS A O 1
ATOM 405 N N . SER A 1 46 ? -4.996 -75.125 -45.312 1 93.75 46 SER A N 1
ATOM 406 C CA . SER A 1 46 ? -5.551 -75.125 -43.969 1 93.75 46 SER A CA 1
ATOM 407 C C . SER A 1 46 ? -4.934 -74.062 -43.062 1 93.75 46 SER A C 1
ATOM 409 O O . SER A 1 46 ? -5.543 -73.688 -42.094 1 93.75 46 SER A O 1
ATOM 411 N N . VAL A 1 47 ? -3.725 -73.625 -43.375 1 94.19 47 VAL A N 1
ATOM 412 C CA . VAL A 1 47 ? -3.029 -72.625 -42.562 1 94.19 47 VAL A CA 1
ATOM 413 C C . VAL A 1 47 ? -2.631 -71.438 -43.469 1 94.19 47 VAL A C 1
ATOM 415 O O . VAL A 1 47 ? -1.574 -70.875 -43.281 1 94.19 47 VAL A O 1
ATOM 418 N N . TRP A 1 48 ? -3.459 -71.125 -44.406 1 93.5 48 TRP A N 1
ATOM 419 C CA . TRP A 1 48 ? -3.131 -70.188 -45.438 1 93.5 48 TRP A CA 1
ATOM 420 C C . TRP A 1 48 ? -2.912 -68.75 -44.844 1 93.5 48 TRP A C 1
ATOM 422 O O . TRP A 1 48 ? -1.919 -68.125 -45.156 1 93.5 48 TRP A O 1
ATOM 432 N N . ASP A 1 49 ? -3.793 -68.25 -43.969 1 92.5 49 ASP A N 1
ATOM 433 C CA . ASP A 1 49 ? -3.656 -66.938 -43.406 1 92.5 49 ASP A CA 1
ATOM 434 C C . ASP A 1 49 ? -4.25 -66.812 -42 1 92.5 49 ASP A C 1
ATOM 436 O O . ASP A 1 49 ? -5.098 -66 -41.75 1 92.5 49 ASP A O 1
ATOM 440 N N . PRO A 1 50 ? -3.771 -67.625 -41.094 1 91.81 50 PRO A N 1
ATOM 441 C CA . PRO A 1 50 ? -4.328 -67.562 -39.75 1 91.81 50 PRO A CA 1
ATOM 442 C C . PRO A 1 50 ? -4.07 -66.25 -39.031 1 91.81 50 PRO A C 1
ATOM 444 O O . PRO A 1 50 ? -4.934 -65.75 -38.281 1 91.81 50 PRO A O 1
ATOM 447 N N . TYR A 1 51 ? -3.012 -65.625 -39.281 1 88.5 51 TYR A N 1
ATOM 448 C CA . TYR A 1 51 ? -2.648 -64.375 -38.594 1 88.5 51 TYR A CA 1
ATOM 449 C C . TYR A 1 51 ? -3.404 -63.188 -39.188 1 88.5 51 TYR A C 1
ATOM 451 O O . TYR A 1 51 ? -3.547 -62.125 -38.562 1 88.5 51 TYR A O 1
ATOM 459 N N . GLY A 1 52 ? -3.814 -63.344 -40.438 1 89.5 52 GLY A N 1
ATOM 460 C CA . GLY A 1 52 ? -4.629 -62.312 -41.062 1 89.5 52 GLY A CA 1
ATOM 461 C C . GLY A 1 52 ? -6.113 -62.469 -40.781 1 89.5 52 GLY A C 1
ATOM 462 O O . GLY A 1 52 ? -6.91 -61.594 -41.125 1 89.5 52 GLY A O 1
ATOM 463 N N . SER A 1 53 ? -6.516 -63.594 -40.188 1 92.44 53 SER A N 1
ATOM 464 C CA . SER A 1 53 ? -7.926 -63.875 -39.938 1 92.44 53 SER A CA 1
ATOM 465 C C . SER A 1 53 ? -8.258 -63.875 -38.469 1 92.44 53 SER A C 1
ATOM 467 O O . SER A 1 53 ? -9.164 -64.562 -38.031 1 92.44 53 SER A O 1
ATOM 469 N N . THR A 1 54 ? -7.535 -63.062 -37.719 1 93 54 THR A N 1
ATOM 470 C CA . THR A 1 54 ? -7.695 -63.062 -36.25 1 93 54 THR A CA 1
ATOM 471 C C . THR A 1 54 ? -9.008 -62.406 -35.875 1 93 54 THR A C 1
ATOM 473 O O . THR A 1 54 ? -9.453 -62.531 -34.719 1 93 54 THR A O 1
ATOM 476 N N . GLN A 1 55 ? -9.703 -61.688 -36.781 1 93.94 55 GLN A N 1
ATOM 477 C CA . GLN A 1 55 ? -10.961 -61 -36.5 1 93.94 55 GLN A CA 1
ATOM 478 C C . GLN A 1 55 ? -12.055 -62 -36.125 1 93.94 55 GLN A C 1
ATOM 480 O O . GLN A 1 55 ? -13.086 -61.594 -35.562 1 93.94 55 GLN A O 1
ATOM 485 N N . ASN A 1 56 ? -11.789 -63.281 -36.406 1 93.25 56 ASN A N 1
ATOM 486 C CA . ASN A 1 56 ? -12.789 -64.312 -36.125 1 93.25 56 ASN A CA 1
ATOM 487 C C . ASN A 1 56 ? -12.484 -65.062 -34.812 1 93.25 56 ASN A C 1
ATOM 489 O O . ASN A 1 56 ? -13.219 -65.938 -34.406 1 93.25 56 ASN A O 1
ATOM 493 N N . LEU A 1 57 ? -11.438 -64.625 -34.156 1 94.88 57 LEU A N 1
ATOM 494 C CA . LEU A 1 57 ? -11.094 -65.25 -32.875 1 94.88 57 LEU A CA 1
ATOM 495 C C . LEU A 1 57 ? -11.875 -64.625 -31.75 1 94.88 57 LEU A C 1
ATOM 497 O O . LEU A 1 57 ? -11.656 -63.469 -31.422 1 94.88 57 LEU A O 1
ATOM 501 N N . PRO A 1 58 ? -12.75 -65.312 -31.125 1 95.62 58 PRO A N 1
ATOM 502 C CA . PRO A 1 58 ? -13.633 -64.688 -30.125 1 95.62 58 PRO A CA 1
ATOM 503 C C . PRO A 1 58 ? -12.938 -64.438 -28.797 1 95.62 58 PRO A C 1
ATOM 505 O O . PRO A 1 58 ? -12.289 -65.375 -28.266 1 95.62 58 PRO A O 1
ATOM 508 N N . VAL A 1 59 ? -13.039 -63.281 -28.266 1 96.69 59 VAL A N 1
ATOM 509 C CA . VAL A 1 59 ? -12.555 -62.875 -26.953 1 96.69 59 VAL A CA 1
ATOM 510 C C . VAL A 1 59 ? -13.695 -62.25 -26.141 1 96.69 59 VAL A C 1
ATOM 512 O O . VAL A 1 59 ? -14.375 -61.375 -26.625 1 96.69 59 VAL A O 1
ATOM 515 N N . ALA A 1 60 ? -13.992 -62.75 -24.953 1 97.88 60 ALA A N 1
ATOM 516 C CA . ALA A 1 60 ? -15.023 -62.188 -24.078 1 97.88 60 ALA A CA 1
ATOM 517 C C . ALA A 1 60 ? -14.469 -61.031 -23.25 1 97.88 60 ALA A C 1
ATOM 519 O O . ALA A 1 60 ? -13.375 -61.156 -22.688 1 97.88 60 ALA A O 1
ATOM 520 N N . VAL A 1 61 ? -15.203 -59.906 -23.203 1 97.88 61 VAL A N 1
ATOM 521 C CA . VAL A 1 61 ? -14.828 -58.75 -22.406 1 97.88 61 VAL A CA 1
ATOM 522 C C . VAL A 1 61 ? -15.898 -58.469 -21.344 1 97.88 61 VAL A C 1
ATOM 524 O O . VAL A 1 61 ? -17.078 -58.344 -21.688 1 97.88 61 VAL A O 1
ATOM 527 N N . VAL A 1 62 ? -15.484 -58.469 -20.109 1 98.25 62 VAL A N 1
ATOM 528 C CA . VAL A 1 62 ? -16.359 -58.156 -18.984 1 98.25 62 VAL A CA 1
ATOM 529 C C . VAL A 1 62 ? -16 -56.781 -18.422 1 98.25 62 VAL A C 1
ATOM 531 O O . VAL A 1 62 ? -14.898 -56.594 -17.922 1 98.25 62 VAL A O 1
ATOM 534 N N . ASN A 1 63 ? -16.922 -55.844 -18.5 1 97.81 63 ASN A N 1
ATOM 535 C CA . ASN A 1 63 ? -16.703 -54.5 -17.938 1 97.81 63 ASN A CA 1
ATOM 536 C C . ASN A 1 63 ? -17.438 -54.312 -16.625 1 97.81 63 ASN A C 1
ATOM 538 O O . ASN A 1 63 ? -18.656 -54.188 -16.594 1 97.81 63 ASN A O 1
ATOM 542 N N . GLU A 1 64 ? -16.719 -54.281 -15.555 1 97.81 64 GLU A N 1
ATOM 543 C CA . GLU A 1 64 ? -17.281 -54.062 -14.227 1 97.81 64 GLU A CA 1
ATOM 544 C C . GLU A 1 64 ? -16.953 -52.656 -13.711 1 97.81 64 GLU A C 1
ATOM 546 O O . GLU A 1 64 ? -17.312 -52.312 -12.578 1 97.81 64 GLU A O 1
ATOM 551 N N . ASP A 1 65 ? -16.328 -51.844 -14.469 1 97.5 65 ASP A N 1
ATOM 552 C CA . ASP A 1 65 ? -15.789 -50.531 -14.055 1 97.5 65 ASP A CA 1
ATOM 553 C C . ASP A 1 65 ? -16.906 -49.562 -13.711 1 97.5 65 ASP A C 1
ATOM 555 O O . ASP A 1 65 ? -18 -49.625 -14.297 1 97.5 65 ASP A O 1
ATOM 559 N N . ARG A 1 66 ? -16.625 -48.656 -12.805 1 97.62 66 ARG A N 1
ATOM 560 C CA . ARG A 1 66 ? -17.531 -47.594 -12.398 1 97.62 66 ARG A CA 1
ATOM 561 C C . ARG A 1 66 ? -16.875 -46.219 -12.578 1 97.62 66 ARG A C 1
ATOM 563 O O . ARG A 1 66 ? -15.742 -46 -12.148 1 97.62 66 ARG A O 1
ATOM 570 N N . ALA A 1 67 ? -17.688 -45.406 -13.203 1 94.44 67 ALA A N 1
ATOM 571 C CA . ALA A 1 67 ? -17.188 -44.031 -13.43 1 94.44 67 ALA A CA 1
ATOM 572 C C . ALA A 1 67 ? -16.984 -43.312 -12.102 1 94.44 67 ALA A C 1
ATOM 574 O O . ALA A 1 67 ? -17.688 -43.562 -11.125 1 94.44 67 ALA A O 1
ATOM 575 N N . VAL A 1 68 ? -16 -42.344 -11.969 1 93.81 68 VAL A N 1
ATOM 576 C CA . VAL A 1 68 ? -15.75 -41.531 -10.781 1 93.81 68 VAL A CA 1
ATOM 577 C C . VAL A 1 68 ? -15.516 -40.094 -11.18 1 93.81 68 VAL A C 1
ATOM 579 O O . VAL A 1 68 ? -15.148 -39.812 -12.32 1 93.81 68 VAL A O 1
ATOM 582 N N . LYS A 1 69 ? -15.805 -39.281 -10.352 1 89.62 69 LYS A N 1
ATOM 583 C CA . LYS A 1 69 ? -15.484 -37.875 -10.562 1 89.62 69 LYS A CA 1
ATOM 584 C C . LYS A 1 69 ? -14.039 -37.562 -10.18 1 89.62 69 LYS A C 1
ATOM 586 O O . LYS A 1 69 ? -13.539 -38.062 -9.164 1 89.62 69 LYS A O 1
ATOM 591 N N . TYR A 1 70 ? -13.281 -36.875 -11.062 1 82.06 70 TYR A N 1
ATOM 592 C CA . TYR A 1 70 ? -11.891 -36.5 -10.828 1 82.06 70 TYR A CA 1
ATOM 593 C C . TYR A 1 70 ? -11.648 -35.062 -11.297 1 82.06 70 TYR A C 1
ATOM 595 O O . TYR A 1 70 ? -11.703 -34.781 -12.5 1 82.06 70 TYR A O 1
ATOM 603 N N . GLN A 1 71 ? -11.328 -34.188 -10.398 1 76.81 71 GLN A N 1
ATOM 604 C CA . GLN A 1 71 ? -11.016 -32.812 -10.664 1 76.81 71 GLN A CA 1
ATOM 605 C C . GLN A 1 71 ? -12.047 -32.188 -11.594 1 76.81 71 GLN A C 1
ATOM 607 O O . GLN A 1 71 ? -11.695 -31.594 -12.617 1 76.81 71 GLN A O 1
ATOM 612 N N . GLY A 1 72 ? -13.406 -32.469 -11.352 1 78 72 GLY A N 1
ATOM 613 C CA . GLY A 1 72 ? -14.5 -31.859 -12.086 1 78 72 GLY A CA 1
ATOM 614 C C . GLY A 1 72 ? -14.883 -32.625 -13.336 1 78 72 GLY A C 1
ATOM 615 O O . GLY A 1 72 ? -15.836 -32.281 -14.023 1 78 72 GLY A O 1
ATOM 616 N N . GLN A 1 73 ? -14.078 -33.656 -13.648 1 79.12 73 GLN A N 1
ATOM 617 C CA . GLN A 1 73 ? -14.406 -34.438 -14.82 1 79.12 73 GLN A CA 1
ATOM 618 C C . GLN A 1 73 ? -14.812 -35.875 -14.414 1 79.12 73 GLN A C 1
ATOM 620 O O . GLN A 1 73 ? -14.453 -36.344 -13.336 1 79.12 73 GLN A O 1
ATOM 625 N N . THR A 1 74 ? -15.625 -36.438 -15.188 1 88.25 74 THR A N 1
ATOM 626 C CA . THR A 1 74 ? -16 -37.812 -14.977 1 88.25 74 THR A CA 1
ATOM 627 C C . THR A 1 74 ? -15.047 -38.75 -15.703 1 88.25 74 THR A C 1
ATOM 629 O O . THR A 1 74 ? -14.867 -38.656 -16.922 1 88.25 74 THR A O 1
ATOM 632 N N . LEU A 1 75 ? -14.305 -39.594 -14.961 1 88 75 LEU A N 1
ATOM 633 C CA . LEU A 1 75 ? -13.438 -40.594 -15.531 1 88 75 LEU A CA 1
ATOM 634 C C . LEU A 1 75 ? -14.188 -41.906 -15.711 1 88 75 LEU A C 1
ATOM 636 O O . LEU A 1 75 ? -14.664 -42.5 -14.742 1 88 75 LEU A O 1
ATOM 640 N N . LYS A 1 76 ? -14.398 -42.312 -16.891 1 95.75 76 LYS A N 1
ATOM 641 C CA . LYS A 1 76 ? -15.062 -43.562 -17.234 1 95.75 76 LYS A CA 1
ATOM 642 C C . LYS A 1 76 ? -14.195 -44.406 -18.172 1 95.75 76 LYS A C 1
ATOM 644 O O . LYS A 1 76 ? -14.594 -44.688 -19.297 1 95.75 76 LYS A O 1
ATOM 649 N N . VAL A 1 77 ? -13.078 -44.812 -17.656 1 93.56 77 VAL A N 1
ATOM 650 C CA . VAL A 1 77 ? -12.039 -45.438 -18.469 1 93.56 77 VAL A CA 1
ATOM 651 C C . VAL A 1 77 ? -12.555 -46.75 -19.016 1 93.56 77 VAL A C 1
ATOM 653 O O . VAL A 1 77 ? -12.336 -47.094 -20.188 1 93.56 77 VAL A O 1
ATOM 656 N N . GLY A 1 78 ? -13.273 -47.594 -18.203 1 95.5 78 GLY A N 1
ATOM 657 C CA . GLY A 1 78 ? -13.812 -48.875 -18.641 1 95.5 78 GLY A CA 1
ATOM 658 C C . GLY A 1 78 ? -14.805 -48.719 -19.781 1 95.5 78 GLY A C 1
ATOM 659 O O . GLY A 1 78 ? -14.719 -49.438 -20.781 1 95.5 78 GLY A O 1
ATOM 660 N N . ALA A 1 79 ? -15.711 -47.781 -19.625 1 94.94 79 ALA A N 1
ATOM 661 C CA . ALA A 1 79 ? -16.703 -47.531 -20.672 1 94.94 79 ALA A CA 1
ATOM 662 C C . ALA A 1 79 ? -16.031 -47.062 -21.953 1 94.94 79 ALA A C 1
ATOM 664 O O . ALA A 1 79 ? -16.453 -47.438 -23.062 1 94.94 79 ALA A O 1
ATOM 665 N N . GLN A 1 80 ? -15.078 -46.25 -21.859 1 91.88 80 GLN A N 1
ATOM 666 C CA . GLN A 1 80 ? -14.359 -45.781 -23.016 1 91.88 80 GLN A CA 1
ATOM 667 C C . GLN A 1 80 ? -13.602 -46.906 -23.719 1 91.88 80 GLN A C 1
ATOM 669 O O . GLN A 1 80 ? -13.562 -46.938 -24.953 1 91.88 80 GLN A O 1
ATOM 674 N N . LEU A 1 81 ? -13.023 -47.688 -22.922 1 92.56 81 LEU A N 1
ATOM 675 C CA . LEU A 1 81 ? -12.328 -48.844 -23.484 1 92.56 81 LEU A CA 1
ATOM 676 C C . LEU A 1 81 ? -13.289 -49.719 -24.266 1 92.56 81 LEU A C 1
ATOM 678 O O . LEU A 1 81 ? -12.992 -50.125 -25.391 1 92.56 81 LEU A O 1
ATOM 682 N N . VAL A 1 82 ? -14.43 -50.031 -23.688 1 95.94 82 VAL A N 1
ATOM 683 C CA . VAL A 1 82 ? -15.438 -50.875 -24.344 1 95.94 82 VAL A CA 1
ATOM 684 C C . VAL A 1 82 ? -15.852 -50.25 -25.672 1 95.94 82 VAL A C 1
ATOM 686 O O . VAL A 1 82 ? -15.992 -50.938 -26.672 1 95.94 82 VAL A O 1
ATOM 689 N N . GLN A 1 83 ? -16.047 -48.969 -25.719 1 93.81 83 GLN A N 1
ATOM 690 C CA . GLN A 1 83 ? -16.391 -48.281 -26.953 1 93.81 83 GLN A CA 1
ATOM 691 C C . GLN A 1 83 ? -15.297 -48.438 -28 1 93.81 83 GLN A C 1
ATOM 693 O O . GLN A 1 83 ? -15.586 -48.656 -29.188 1 93.81 83 GLN A O 1
ATOM 698 N N . GLU A 1 84 ? -14.078 -48.375 -27.562 1 89.81 84 GLU A N 1
ATOM 699 C CA . GLU A 1 84 ? -12.953 -48.562 -28.484 1 89.81 84 GLU A CA 1
ATOM 700 C C . GLU A 1 84 ? -12.891 -49.969 -29 1 89.81 84 GLU A C 1
ATOM 702 O O . GLU A 1 84 ? -12.578 -50.219 -30.172 1 89.81 84 GLU A O 1
ATOM 707 N N . LEU A 1 85 ? -13.164 -50.875 -28.125 1 94.06 85 LEU A N 1
ATOM 708 C CA . LEU A 1 85 ? -13.102 -52.281 -28.484 1 94.06 85 LEU A CA 1
ATOM 709 C C . LEU A 1 85 ? -14.195 -52.625 -29.5 1 94.06 85 LEU A C 1
ATOM 711 O O . LEU A 1 85 ? -13.992 -53.469 -30.375 1 94.06 85 LEU A O 1
ATOM 715 N N . ARG A 1 86 ? -15.281 -52 -29.438 1 94.44 86 ARG A N 1
ATOM 716 C CA . ARG A 1 86 ? -16.375 -52.188 -30.375 1 94.44 86 ARG A CA 1
ATOM 717 C C . ARG A 1 86 ? -15.977 -51.781 -31.781 1 94.44 86 ARG A C 1
ATOM 719 O O . ARG A 1 86 ? -16.453 -52.375 -32.781 1 94.44 86 ARG A O 1
ATOM 726 N N . LYS A 1 87 ? -15.016 -50.875 -31.922 1 92 87 LYS A N 1
ATOM 727 C CA . LYS A 1 87 ? -14.562 -50.375 -33.219 1 92 87 LYS A CA 1
ATOM 728 C C . LYS A 1 87 ? -13.359 -51.156 -33.719 1 92 87 LYS A C 1
ATOM 730 O O . LYS A 1 87 ? -13.016 -51.094 -34.906 1 92 87 LYS A O 1
ATOM 735 N N . ASN A 1 88 ? -12.734 -51.844 -32.781 1 90.81 88 ASN A N 1
ATOM 736 C CA . ASN A 1 88 ? -11.547 -52.625 -33.125 1 90.81 88 ASN A CA 1
ATOM 737 C C . ASN A 1 88 ? -11.914 -53.938 -33.781 1 90.81 88 ASN A C 1
ATOM 739 O O . ASN A 1 88 ? -12.609 -54.75 -33.188 1 90.81 88 ASN A O 1
ATOM 743 N N . LYS A 1 89 ? -11.367 -54.188 -34.906 1 91.56 89 LYS A N 1
ATOM 744 C CA . LYS A 1 89 ? -11.727 -55.406 -35.656 1 91.56 89 LYS A CA 1
ATOM 745 C C . LYS A 1 89 ? -10.555 -56.375 -35.719 1 91.56 89 LYS A C 1
ATOM 747 O O . LYS A 1 89 ? -10.531 -57.281 -36.531 1 91.56 89 LYS A O 1
ATOM 752 N N . GLN A 1 90 ? -9.609 -56.219 -34.906 1 90.56 90 GLN A N 1
ATOM 753 C CA . GLN A 1 90 ? -8.445 -57.094 -34.938 1 90.56 90 GLN A CA 1
ATOM 754 C C . GLN A 1 90 ? -8.766 -58.438 -34.312 1 90.56 90 GLN A C 1
ATOM 756 O O . GLN A 1 90 ? -8.156 -59.469 -34.656 1 90.56 90 GLN A O 1
ATOM 761 N N . LEU A 1 91 ? -9.695 -58.5 -33.344 1 94.81 91 LEU A N 1
ATOM 762 C CA . LEU A 1 91 ? -10.266 -59.688 -32.75 1 94.81 91 LEU A CA 1
ATOM 763 C C . LEU A 1 91 ? -11.789 -59.625 -32.719 1 94.81 91 LEU A C 1
ATOM 765 O O . LEU A 1 91 ? -12.359 -58.562 -32.969 1 94.81 91 LEU A O 1
ATOM 769 N N . LYS A 1 92 ? -12.375 -60.719 -32.5 1 96.56 92 LYS A N 1
ATOM 770 C CA . LYS A 1 92 ? -13.82 -60.719 -32.281 1 96.56 92 LYS A CA 1
ATOM 771 C C . LYS A 1 92 ? -14.156 -60.438 -30.828 1 96.56 92 LYS A C 1
ATOM 773 O O . LYS A 1 92 ? -14.445 -61.344 -30.062 1 96.56 92 LYS A O 1
ATOM 778 N N . TRP A 1 93 ? -14.211 -59.188 -30.562 1 96.06 93 TRP A N 1
ATOM 779 C CA . TRP A 1 93 ? -14.477 -58.75 -29.188 1 96.06 93 TRP A CA 1
ATOM 780 C C . TRP A 1 93 ? -15.961 -58.844 -28.859 1 96.06 93 TRP A C 1
ATOM 782 O O . TRP A 1 93 ? -16.797 -58.219 -29.516 1 96.06 93 TRP A O 1
ATOM 792 N N . GLU A 1 94 ? -16.344 -59.594 -27.859 1 97.5 94 GLU A N 1
ATOM 793 C CA . GLU A 1 94 ? -17.719 -59.75 -27.406 1 97.5 94 GLU A CA 1
ATOM 794 C C . GLU A 1 94 ? -17.891 -59.25 -25.969 1 97.5 94 GLU A C 1
ATOM 796 O O . GLU A 1 94 ? -17.359 -59.844 -25.031 1 97.5 94 GLU A O 1
ATOM 801 N N . ILE A 1 95 ? -18.656 -58.219 -25.844 1 97.69 95 ILE A N 1
ATOM 802 C CA . ILE A 1 95 ? -18.938 -57.656 -24.531 1 97.69 95 ILE A CA 1
ATOM 803 C C . ILE A 1 95 ? -20.047 -58.469 -23.859 1 97.69 95 ILE A C 1
ATOM 805 O O . ILE A 1 95 ? -21.188 -58.438 -24.312 1 97.69 95 ILE A O 1
ATOM 809 N N . VAL A 1 96 ? -19.703 -59.156 -22.781 1 97.94 96 VAL A N 1
ATOM 810 C CA . VAL A 1 96 ? -20.641 -60.062 -22.172 1 97.94 96 VAL A CA 1
ATOM 811 C C . VAL A 1 96 ? -20.609 -59.938 -20.641 1 97.94 96 VAL A C 1
ATOM 813 O O . VAL A 1 96 ? -19.828 -59.156 -20.109 1 97.94 96 VAL A O 1
ATOM 816 N N . SER A 1 97 ? -21.531 -60.625 -19.953 1 97 97 SER A N 1
ATOM 817 C CA . SER A 1 97 ? -21.562 -60.656 -18.5 1 97 97 SER A CA 1
ATOM 818 C C . SER A 1 97 ? -20.453 -61.562 -17.953 1 97 97 SER A C 1
ATOM 820 O O . SER A 1 97 ? -19.875 -62.344 -18.688 1 97 97 SER A O 1
ATOM 822 N N . LYS A 1 98 ? -20.109 -61.25 -16.734 1 97.06 98 LYS A N 1
ATOM 823 C CA . LYS A 1 98 ? -19.141 -62.094 -16.047 1 97.06 98 LYS A CA 1
ATOM 824 C C . LYS A 1 98 ? -19.516 -63.562 -16.125 1 97.06 98 LYS A C 1
ATOM 826 O O . LYS A 1 98 ? -18.656 -64.438 -16.375 1 97.06 98 LYS A O 1
ATOM 831 N N . GLN A 1 99 ? -20.797 -63.875 -16.016 1 97 99 GLN A N 1
ATOM 832 C CA . GLN A 1 99 ? -21.281 -65.25 -16.062 1 97 99 GLN A CA 1
ATOM 833 C C . GLN A 1 99 ? -21.141 -65.875 -17.453 1 97 99 GLN A C 1
ATOM 835 O O . GLN A 1 99 ? -20.672 -67 -17.609 1 97 99 GLN A O 1
ATOM 840 N N . THR A 1 100 ? -21.516 -65.188 -18.453 1 97.44 100 THR A N 1
ATOM 841 C CA . THR A 1 100 ? -21.391 -65.625 -19.828 1 97.44 100 THR A CA 1
ATOM 842 C C . THR A 1 100 ? -19.938 -65.875 -20.188 1 97.44 100 THR A C 1
ATOM 844 O O . THR A 1 100 ? -19.625 -66.875 -20.875 1 97.44 100 THR A O 1
ATOM 847 N N . ALA A 1 101 ? -19.062 -65 -19.75 1 97.56 101 ALA A N 1
ATOM 848 C CA . ALA A 1 101 ? -17.641 -65.188 -20 1 97.56 101 ALA A CA 1
ATOM 849 C C . ALA A 1 101 ? -17.094 -66.438 -19.359 1 97.56 101 ALA A C 1
ATOM 851 O O . ALA A 1 101 ? -16.359 -67.188 -20 1 97.56 101 ALA A O 1
ATOM 852 N N . LYS A 1 102 ? -17.438 -66.625 -18.094 1 95.88 102 LYS A N 1
ATOM 853 C CA . LYS A 1 102 ? -16.984 -67.812 -17.375 1 95.88 102 LYS A CA 1
ATOM 854 C C . LYS A 1 102 ? -17.484 -69.125 -18.047 1 95.88 102 LYS A C 1
ATOM 856 O O . LYS A 1 102 ? -16.703 -70.062 -18.25 1 95.88 102 LYS A O 1
ATOM 861 N N . GLU A 1 103 ? -18.734 -69.125 -18.469 1 95.88 103 GLU A N 1
ATOM 862 C CA . GLU A 1 103 ? -19.312 -70.312 -19.141 1 95.88 103 GLU A CA 1
ATOM 863 C C . GLU A 1 103 ? -18.688 -70.5 -20.516 1 95.88 103 GLU A C 1
ATOM 865 O O . GLU A 1 103 ? -18.422 -71.625 -20.938 1 95.88 103 GLU A O 1
ATOM 870 N N . GLY A 1 104 ? -18.5 -69.375 -21.188 1 96.19 104 GLY A N 1
ATOM 871 C CA . GLY A 1 104 ? -17.906 -69.5 -22.516 1 96.19 104 GLY A CA 1
ATOM 872 C C . GLY A 1 104 ? -16.5 -70 -22.5 1 96.19 104 GLY A C 1
ATOM 873 O O . GLY A 1 104 ? -16.094 -70.75 -23.422 1 96.19 104 GLY A O 1
ATOM 874 N N . LEU A 1 105 ? -15.727 -69.625 -21.453 1 94.69 105 LEU A N 1
ATOM 875 C CA . LEU A 1 105 ? -14.375 -70.125 -21.312 1 94.69 105 LEU A CA 1
ATOM 876 C C . LEU A 1 105 ? -14.414 -71.625 -21 1 94.69 105 LEU A C 1
ATOM 878 O O . LEU A 1 105 ? -13.672 -72.438 -21.594 1 94.69 105 LEU A O 1
ATOM 882 N N . ALA A 1 106 ? -15.297 -72.062 -20.203 1 93.19 106 ALA A N 1
ATOM 883 C CA . ALA A 1 106 ? -15.422 -73.438 -19.766 1 93.19 106 ALA A CA 1
ATOM 884 C C . ALA A 1 106 ? -15.953 -74.312 -20.891 1 93.19 106 ALA A C 1
ATOM 886 O O . ALA A 1 106 ? -15.594 -75.5 -21 1 93.19 106 ALA A O 1
ATOM 887 N N . HIS A 1 107 ? -16.75 -73.812 -21.766 1 93.75 107 HIS A N 1
ATOM 888 C CA . HIS A 1 107 ? -17.375 -74.562 -22.828 1 93.75 107 HIS A CA 1
ATOM 889 C C . HIS A 1 107 ? -16.703 -74.312 -24.172 1 93.75 107 HIS A C 1
ATOM 891 O O . HIS A 1 107 ? -17.344 -74.438 -25.219 1 93.75 107 HIS A O 1
ATOM 897 N N . ARG A 1 108 ? -15.477 -73.75 -24.156 1 93.56 108 ARG A N 1
ATOM 898 C CA . ARG A 1 108 ? -14.555 -73.688 -25.297 1 93.56 108 ARG A CA 1
ATOM 899 C C . ARG A 1 108 ? -15.07 -72.75 -26.375 1 93.56 108 ARG A C 1
ATOM 901 O O . ARG A 1 108 ? -14.82 -72.938 -27.562 1 93.56 108 ARG A O 1
ATOM 908 N N . LYS A 1 109 ? -15.891 -71.875 -25.953 1 94.06 109 LYS A N 1
ATOM 909 C CA . LYS A 1 109 ? -16.328 -70.812 -26.891 1 94.06 109 LYS A CA 1
ATOM 910 C C . LYS A 1 109 ? -15.281 -69.75 -27.047 1 94.06 109 LYS A C 1
ATOM 912 O O . LYS A 1 109 ? -15.023 -69.25 -28.156 1 94.06 109 LYS A O 1
ATOM 917 N N . TYR A 1 110 ? -14.797 -69.375 -25.844 1 95.31 110 TYR A N 1
ATOM 918 C CA . TYR A 1 110 ? -13.789 -68.312 -25.828 1 95.31 110 TYR A CA 1
ATOM 919 C C . TYR A 1 110 ? -12.406 -68.875 -25.516 1 95.31 110 TYR A C 1
ATOM 921 O O . TYR A 1 110 ? -12.281 -69.875 -24.75 1 95.31 110 TYR A O 1
ATOM 929 N N . TYR A 1 111 ? -11.391 -68.25 -26.188 1 94.81 111 TYR A N 1
ATOM 930 C CA . TYR A 1 111 ? -10 -68.625 -25.891 1 94.81 111 TYR A CA 1
ATOM 931 C C . TYR A 1 111 ? -9.453 -67.688 -24.781 1 94.81 111 TYR A C 1
ATOM 933 O O . TYR A 1 111 ? -8.5 -68.125 -24.094 1 94.81 111 TYR A O 1
ATOM 941 N N . THR A 1 112 ? -10.055 -66.5 -24.641 1 96.81 112 THR A N 1
ATOM 942 C CA . THR A 1 112 ? -9.594 -65.438 -23.703 1 96.81 112 THR A CA 1
ATOM 943 C C . THR A 1 112 ? -10.773 -64.688 -23.125 1 96.81 112 THR A C 1
ATOM 945 O O . THR A 1 112 ? -11.742 -64.375 -23.828 1 96.81 112 THR A O 1
ATOM 948 N N . VAL A 1 113 ? -10.695 -64.375 -21.859 1 97.75 113 VAL A N 1
ATOM 949 C CA . VAL A 1 113 ? -11.641 -63.5 -21.172 1 97.75 113 VAL A CA 1
ATOM 950 C C . VAL A 1 113 ? -10.891 -62.312 -20.578 1 97.75 113 VAL A C 1
ATOM 952 O O . VAL A 1 113 ? -9.922 -62.5 -19.828 1 97.75 113 VAL A O 1
ATOM 955 N N . VAL A 1 114 ? -11.266 -61.094 -20.953 1 97.31 114 VAL A N 1
ATOM 956 C CA . VAL A 1 114 ? -10.711 -59.844 -20.422 1 97.31 114 VAL A CA 1
ATOM 957 C C . VAL A 1 114 ? -11.688 -59.25 -19.406 1 97.31 114 VAL A C 1
ATOM 959 O O . VAL A 1 114 ? -12.875 -59.094 -19.703 1 97.31 114 VAL A O 1
ATOM 962 N N . THR A 1 115 ? -11.227 -58.875 -18.266 1 97.81 115 THR A N 1
ATOM 963 C CA . THR A 1 115 ? -12.062 -58.281 -17.234 1 97.81 115 THR A CA 1
ATOM 964 C C . THR A 1 115 ? -11.539 -56.906 -16.828 1 97.81 115 THR A C 1
ATOM 966 O O . THR A 1 115 ? -10.383 -56.781 -16.438 1 97.81 115 THR A O 1
ATOM 969 N N . ILE A 1 116 ? -12.359 -55.938 -16.969 1 97.5 116 ILE A N 1
ATOM 970 C CA . ILE A 1 116 ? -12.117 -54.594 -16.453 1 97.5 116 ILE A CA 1
ATOM 971 C C . ILE A 1 116 ? -12.703 -54.469 -15.055 1 97.5 116 ILE A C 1
ATOM 973 O O . ILE A 1 116 ? -13.93 -54.406 -14.891 1 97.5 116 ILE A O 1
ATOM 977 N N . PRO A 1 117 ? -11.883 -54.438 -14.102 1 96.94 117 PRO A N 1
ATOM 978 C CA . PRO A 1 117 ? -12.367 -54.531 -12.719 1 96.94 117 PRO A CA 1
ATOM 979 C C . PRO A 1 117 ? -13.195 -53.312 -12.297 1 96.94 117 PRO A C 1
ATOM 981 O O . PRO A 1 117 ? -13.141 -52.25 -12.945 1 96.94 117 PRO A O 1
ATOM 984 N N . LYS A 1 118 ? -13.898 -53.344 -11.172 1 96.56 118 LYS A N 1
ATOM 985 C CA . LYS A 1 118 ? -14.836 -52.344 -10.656 1 96.56 118 LYS A CA 1
ATOM 986 C C . LYS A 1 118 ? -14.117 -51.062 -10.289 1 96.56 118 LYS A C 1
ATOM 988 O O . LYS A 1 118 ? -14.703 -49.969 -10.375 1 96.56 118 LYS A O 1
ATOM 993 N N . ASP A 1 119 ? -12.844 -51.188 -9.898 1 95.94 119 ASP A N 1
ATOM 994 C CA . ASP A 1 119 ? -12.117 -50.031 -9.398 1 95.94 119 ASP A CA 1
ATOM 995 C C . ASP A 1 119 ? -11.188 -49.438 -10.461 1 95.94 119 ASP A C 1
ATOM 997 O O . ASP A 1 119 ? -10.234 -48.719 -10.141 1 95.94 119 ASP A O 1
ATOM 1001 N N . PHE A 1 120 ? -11.453 -49.75 -11.688 1 96.19 120 PHE A N 1
ATOM 1002 C CA . PHE A 1 120 ? -10.578 -49.344 -12.789 1 96.19 120 PHE A CA 1
ATOM 1003 C C . PHE A 1 120 ? -10.492 -47.812 -12.875 1 96.19 120 PHE A C 1
ATOM 1005 O O . PHE A 1 120 ? -9.414 -47.25 -12.672 1 96.19 120 PHE A O 1
ATOM 1012 N N . SER A 1 121 ? -11.578 -47.062 -13.008 1 95.94 121 SER A N 1
ATOM 1013 C CA . SER A 1 121 ? -11.617 -45.594 -13.07 1 95.94 121 SER A CA 1
ATOM 1014 C C . SER A 1 121 ? -11.234 -44.969 -11.727 1 95.94 121 SER A C 1
ATOM 1016 O O . SER A 1 121 ? -10.594 -43.938 -11.68 1 95.94 121 SER A O 1
ATOM 1018 N N . LYS A 1 122 ? -11.656 -45.625 -10.648 1 95.75 122 LYS A N 1
ATOM 1019 C CA . LYS A 1 122 ? -11.281 -45.125 -9.32 1 95.75 122 LYS A CA 1
ATOM 1020 C C . LYS A 1 122 ? -9.758 -45.062 -9.172 1 95.75 122 LYS A C 1
ATOM 1022 O O . LYS A 1 122 ? -9.219 -44.094 -8.688 1 95.75 122 LYS A O 1
ATOM 1027 N N . ASN A 1 123 ? -9.086 -46.156 -9.578 1 95.31 123 ASN A N 1
ATOM 1028 C CA . ASN A 1 123 ? -7.629 -46.188 -9.5 1 95.31 123 ASN A CA 1
ATOM 1029 C C . ASN A 1 123 ? -6.988 -45.156 -10.398 1 95.31 123 ASN A C 1
ATOM 1031 O O . ASN A 1 123 ? -5.992 -44.531 -10.023 1 95.31 123 ASN A O 1
ATOM 1035 N N . ALA A 1 124 ? -7.602 -44.875 -11.547 1 94.06 124 ALA A N 1
ATOM 1036 C CA . ALA A 1 124 ? -7.105 -43.812 -12.453 1 94.06 124 ALA A CA 1
ATOM 1037 C C . ALA A 1 124 ? -7.133 -42.469 -11.781 1 94.06 124 ALA A C 1
ATOM 1039 O O . ALA A 1 124 ? -6.234 -41.625 -11.992 1 94.06 124 ALA A O 1
ATOM 1040 N N . ALA A 1 125 ? -8.086 -42.25 -10.969 1 93.38 125 ALA A N 1
ATOM 1041 C CA . ALA A 1 125 ? -8.312 -40.938 -10.352 1 93.38 125 ALA A CA 1
ATOM 1042 C C . ALA A 1 125 ? -7.34 -40.719 -9.195 1 93.38 125 ALA A C 1
ATOM 1044 O O . ALA A 1 125 ? -7.309 -39.625 -8.617 1 93.38 125 ALA A O 1
ATOM 1045 N N . THR A 1 126 ? -6.512 -41.656 -8.812 1 91.81 126 THR A N 1
ATOM 1046 C CA . THR A 1 126 ? -5.617 -41.531 -7.664 1 91.81 126 THR A CA 1
ATOM 1047 C C . THR A 1 126 ? -4.258 -41 -8.094 1 91.81 126 THR A C 1
ATOM 1049 O O . THR A 1 126 ? -3.297 -41.031 -7.32 1 91.81 126 THR A O 1
ATOM 1052 N N . VAL A 1 127 ? -4.105 -40.562 -9.367 1 89.44 127 VAL A N 1
ATOM 1053 C CA . VAL A 1 127 ? -2.832 -40.188 -9.977 1 89.44 127 VAL A CA 1
ATOM 1054 C C . VAL A 1 127 ? -2.131 -39.125 -9.125 1 89.44 127 VAL A C 1
ATOM 1056 O O . VAL A 1 127 ? -0.902 -39.125 -9.008 1 89.44 127 VAL A O 1
ATOM 1059 N N . LEU A 1 128 ? -2.863 -38.281 -8.492 1 85.62 128 LEU A N 1
ATOM 1060 C CA . LEU A 1 128 ? -2.273 -37.188 -7.727 1 85.62 128 LEU A CA 1
ATOM 1061 C C . LEU A 1 128 ? -2.258 -37.5 -6.238 1 85.62 128 LEU A C 1
ATOM 1063 O O . LEU A 1 128 ? -1.849 -36.656 -5.422 1 85.62 128 LEU A O 1
ATOM 1067 N N . ASP A 1 129 ? -2.727 -38.719 -5.812 1 85.62 129 ASP A N 1
ATOM 1068 C CA . ASP A 1 129 ? -2.654 -39.156 -4.422 1 85.62 129 ASP A CA 1
ATOM 1069 C C . ASP A 1 129 ? -1.21 -39.406 -3.996 1 85.62 129 ASP A C 1
ATOM 1071 O O . ASP A 1 129 ? -0.317 -39.5 -4.84 1 85.62 129 ASP A O 1
ATOM 1075 N N . GLN A 1 130 ? -0.887 -39.531 -2.686 1 84.69 130 GLN A N 1
ATOM 1076 C CA . GLN A 1 130 ? 0.436 -39.844 -2.162 1 84.69 130 GLN A CA 1
ATOM 1077 C C . GLN A 1 130 ? 0.902 -41.219 -2.654 1 84.69 130 GLN A C 1
ATOM 1079 O O . GLN A 1 130 ? 2.088 -41.406 -2.934 1 84.69 130 GLN A O 1
ATOM 1084 N N . SER A 1 131 ? -0.112 -42.031 -2.693 1 89.31 131 SER A N 1
ATOM 1085 C CA . SER A 1 131 ? 0.163 -43.375 -3.184 1 89.31 131 SER A CA 1
ATOM 1086 C C . SER A 1 131 ? -0.807 -43.781 -4.293 1 89.31 131 SER A C 1
ATOM 1088 O O . SER A 1 131 ? -1.797 -44.469 -4.043 1 89.31 131 SER A O 1
ATOM 1090 N N . PRO A 1 132 ? -0.485 -43.312 -5.535 1 91.5 132 PRO A N 1
ATOM 1091 C CA . PRO A 1 132 ? -1.381 -43.656 -6.641 1 91.5 132 PRO A CA 1
ATOM 1092 C C . PRO A 1 132 ? -1.512 -45.156 -6.855 1 91.5 132 PRO A C 1
ATOM 1094 O O . PRO A 1 132 ? -0.567 -45.906 -6.594 1 91.5 132 PRO A O 1
ATOM 1097 N N . LYS A 1 133 ? -2.66 -45.594 -7.234 1 94.25 133 LYS A N 1
ATOM 1098 C CA . LYS A 1 133 ? -2.93 -47 -7.555 1 94.25 133 LYS A CA 1
ATOM 1099 C C . LYS A 1 133 ? -3.121 -47.188 -9.055 1 94.25 133 LYS A C 1
ATOM 1101 O O . LYS A 1 133 ? -3.943 -46.5 -9.672 1 94.25 133 LYS A O 1
ATOM 1106 N N . LYS A 1 134 ? -2.371 -48.125 -9.641 1 94.31 134 LYS A N 1
ATOM 1107 C CA . LYS A 1 134 ? -2.463 -48.375 -11.07 1 94.31 134 LYS A CA 1
ATOM 1108 C C . LYS A 1 134 ? -3.766 -49.094 -11.414 1 94.31 134 LYS A C 1
ATOM 1110 O O . LYS A 1 134 ? -4.316 -49.844 -10.594 1 94.31 134 LYS A O 1
ATOM 1115 N N . MET A 1 135 ? -4.27 -48.844 -12.602 1 95.56 135 MET A N 1
ATOM 1116 C CA . MET A 1 135 ? -5.367 -49.625 -13.156 1 95.56 135 MET A CA 1
ATOM 1117 C C . MET A 1 135 ? -4.898 -51.031 -13.531 1 95.56 135 MET A C 1
ATOM 1119 O O . MET A 1 135 ? -3.871 -51.188 -14.195 1 95.56 135 MET A O 1
ATOM 1123 N N . GLU A 1 136 ? -5.59 -52.062 -13.094 1 94.75 136 GLU A N 1
ATOM 1124 C CA . GLU A 1 136 ? -5.207 -53.438 -13.398 1 94.75 136 GLU A CA 1
ATOM 1125 C C . GLU A 1 136 ? -6.176 -54.094 -14.391 1 94.75 136 GLU A C 1
ATOM 1127 O O . GLU A 1 136 ? -7.328 -54.344 -14.055 1 94.75 136 GLU A O 1
ATOM 1132 N N . LEU A 1 137 ? -5.758 -54.219 -15.594 1 94.19 137 LEU A N 1
ATOM 1133 C CA . LEU A 1 137 ? -6.512 -55 -16.578 1 94.19 137 LEU A CA 1
ATOM 1134 C C . LEU A 1 137 ? -6.227 -56.5 -16.453 1 94.19 137 LEU A C 1
ATOM 1136 O O . LEU A 1 137 ? -5.066 -56.906 -16.438 1 94.19 137 LEU A O 1
ATOM 1140 N N . LYS A 1 138 ? -7.238 -57.281 -16.312 1 96.25 138 LYS A N 1
ATOM 1141 C CA . LYS A 1 138 ? -7.055 -58.719 -16.125 1 96.25 138 LYS A CA 1
ATOM 1142 C C . LYS A 1 138 ? -7.527 -59.5 -17.344 1 96.25 138 LYS A C 1
ATOM 1144 O O . LYS A 1 138 ? -8.531 -59.156 -17.969 1 96.25 138 LYS A O 1
ATOM 1149 N N . TYR A 1 139 ? -6.801 -60.562 -17.703 1 95.38 139 TYR A N 1
ATOM 1150 C CA . TYR A 1 139 ? -7.305 -61.469 -18.75 1 95.38 139 TYR A CA 1
ATOM 1151 C C . TYR A 1 139 ? -6.898 -62.906 -18.469 1 95.38 139 TYR A C 1
ATOM 1153 O O . TYR A 1 139 ? -5.883 -63.156 -17.812 1 95.38 139 TYR A O 1
ATOM 1161 N N . GLU A 1 140 ? -7.723 -63.781 -18.781 1 96.44 140 GLU A N 1
ATOM 1162 C CA . GLU A 1 140 ? -7.57 -65.25 -18.609 1 96.44 140 GLU A CA 1
ATOM 1163 C C . GLU A 1 140 ? -7.602 -65.938 -19.953 1 96.44 140 GLU A C 1
ATOM 1165 O O . GLU A 1 140 ? -8.406 -65.625 -20.828 1 96.44 140 GLU A O 1
ATOM 1170 N N . THR A 1 141 ? -6.629 -66.938 -20.156 1 96 141 THR A N 1
ATOM 1171 C CA . THR A 1 141 ? -6.566 -67.625 -21.422 1 96 141 THR A CA 1
ATOM 1172 C C . THR A 1 141 ? -6.68 -69.125 -21.219 1 96 141 THR A C 1
ATOM 1174 O O . THR A 1 141 ? -6.238 -69.625 -20.188 1 96 141 THR A O 1
ATOM 1177 N N . ASN A 1 142 ? -7.32 -69.875 -22.156 1 95.25 142 ASN A N 1
ATOM 1178 C CA . ASN A 1 142 ? -7.34 -71.312 -22.25 1 95.25 142 ASN A CA 1
ATOM 1179 C C . ASN A 1 142 ? -6.316 -71.812 -23.25 1 95.25 142 ASN A C 1
ATOM 1181 O O . ASN A 1 142 ? -6.668 -72.125 -24.391 1 95.25 142 ASN A O 1
ATOM 1185 N N . GLY A 1 143 ? -5.102 -71.938 -22.844 1 92.19 143 GLY A N 1
ATOM 1186 C CA . GLY A 1 143 ? -4.02 -72.375 -23.719 1 92.19 143 GLY A CA 1
ATOM 1187 C C . GLY A 1 143 ? -4.168 -73.812 -24.203 1 92.19 143 GLY A C 1
ATOM 1188 O O . GLY A 1 143 ? -3.682 -74.125 -25.281 1 92.19 143 GLY A O 1
ATOM 1189 N N . SER A 1 144 ? -4.852 -74.625 -23.453 1 93.81 144 SER A N 1
ATOM 1190 C CA . SER A 1 144 ? -5.066 -76 -23.828 1 93.81 144 SER A CA 1
ATOM 1191 C C . SER A 1 144 ? -5.973 -76.125 -25.047 1 93.81 144 SER A C 1
ATOM 1193 O O . SER A 1 144 ? -5.746 -76.938 -25.922 1 93.81 144 SER A O 1
ATOM 1195 N N . LEU A 1 145 ? -7.008 -75.25 -25 1 92.56 145 LEU A N 1
ATOM 1196 C CA . LEU A 1 145 ? -7.879 -75.25 -26.172 1 92.56 145 LEU A CA 1
ATOM 1197 C C . LEU A 1 145 ? -7.09 -74.938 -27.438 1 92.56 145 LEU A C 1
ATOM 1199 O O . LEU A 1 145 ? -7.219 -75.625 -28.438 1 92.56 145 LEU A O 1
ATOM 1203 N N . ASN A 1 146 ? -6.285 -73.875 -27.312 1 93.75 146 ASN A N 1
ATOM 1204 C CA . ASN A 1 146 ? -5.363 -73.562 -28.406 1 93.75 146 ASN A CA 1
ATOM 1205 C C . ASN A 1 146 ? -4.242 -72.625 -27.938 1 93.75 146 ASN A C 1
ATOM 1207 O O . ASN A 1 146 ? -4.504 -71.562 -27.484 1 93.75 146 ASN A O 1
ATOM 1211 N N . TYR A 1 147 ? -3.043 -73.062 -28.047 1 90.5 147 TYR A N 1
ATOM 1212 C CA . TYR A 1 147 ? -1.872 -72.312 -27.594 1 90.5 147 TYR A CA 1
ATOM 1213 C C . TYR A 1 147 ? -1.636 -71.062 -28.438 1 90.5 147 TYR A C 1
ATOM 1215 O O . TYR A 1 147 ? -1.268 -70 -27.922 1 90.5 147 TYR A O 1
ATOM 1223 N N . ILE A 1 148 ? -1.771 -71.125 -29.734 1 90.5 148 ILE A N 1
ATOM 1224 C CA . ILE A 1 148 ? -1.568 -70 -30.609 1 90.5 148 ILE A CA 1
ATOM 1225 C C . ILE A 1 148 ? -2.645 -68.938 -30.359 1 90.5 148 ILE A C 1
ATOM 1227 O O . ILE A 1 148 ? -2.373 -67.688 -30.422 1 90.5 148 ILE A O 1
ATOM 1231 N N . GLY A 1 149 ? -3.859 -69.375 -30.078 1 90.19 149 GLY A N 1
ATOM 1232 C CA . GLY A 1 149 ? -4.879 -68.5 -29.625 1 90.19 149 GLY A CA 1
ATOM 1233 C C . GLY A 1 149 ? -4.461 -67.688 -28.406 1 90.19 149 GLY A C 1
ATOM 1234 O O . GLY A 1 149 ? -4.723 -66.438 -28.328 1 90.19 149 GLY A O 1
ATOM 1235 N N . GLN A 1 150 ? -3.84 -68.312 -27.469 1 91 150 GLN A N 1
ATOM 1236 C CA . GLN A 1 150 ? -3.299 -67.625 -26.297 1 91 150 GLN A CA 1
ATOM 1237 C C . GLN A 1 150 ? -2.236 -66.625 -26.688 1 91 150 GLN A C 1
ATOM 1239 O O . GLN A 1 150 ? -2.217 -65.5 -26.156 1 91 150 GLN A O 1
ATOM 1244 N N . VAL A 1 151 ? -1.349 -66.875 -27.594 1 87.88 151 VAL A N 1
ATOM 1245 C CA . VAL A 1 151 ? -0.282 -66 -28.047 1 87.88 151 VAL A CA 1
ATOM 1246 C C . VAL A 1 151 ? -0.884 -64.812 -28.734 1 87.88 151 VAL A C 1
ATOM 1248 O O . VAL A 1 151 ? -0.483 -63.656 -28.469 1 87.88 151 VAL A O 1
ATOM 1251 N N . ILE A 1 152 ? -1.885 -65 -29.625 1 89.56 152 ILE A N 1
ATOM 1252 C CA . ILE A 1 152 ? -2.566 -63.906 -30.312 1 89.56 152 ILE A CA 1
ATOM 1253 C C . ILE A 1 152 ? -3.236 -62.969 -29.281 1 89.56 152 ILE A C 1
ATOM 1255 O O . ILE A 1 152 ? -3.16 -61.75 -29.391 1 89.56 152 ILE A O 1
ATOM 1259 N N . SER A 1 153 ? -3.85 -63.625 -28.297 1 91.12 153 SER A N 1
ATOM 1260 C CA . SER A 1 153 ? -4.52 -62.875 -27.234 1 91.12 153 SER A CA 1
ATOM 1261 C C . SER A 1 153 ? -3.523 -62.031 -26.453 1 91.12 153 SER A C 1
ATOM 1263 O O . SER A 1 153 ? -3.814 -60.875 -26.094 1 91.12 153 SER A O 1
ATOM 1265 N N . GLU A 1 154 ? -2.383 -62.594 -26.125 1 88.88 154 GLU A N 1
ATOM 1266 C CA . GLU A 1 154 ? -1.349 -61.844 -25.406 1 88.88 154 GLU A CA 1
ATOM 1267 C C . GLU A 1 154 ? -0.91 -60.625 -26.203 1 88.88 154 GLU A C 1
ATOM 1269 O O . GLU A 1 154 ? -0.728 -59.531 -25.641 1 88.88 154 GLU A O 1
ATOM 1274 N N . MET A 1 155 ? -0.722 -60.719 -27.484 1 86.56 155 MET A N 1
ATOM 1275 C CA . MET A 1 155 ? -0.367 -59.594 -28.344 1 86.56 155 MET A CA 1
ATOM 1276 C C . MET A 1 155 ? -1.469 -58.531 -28.344 1 86.56 155 MET A C 1
ATOM 1278 O O . MET A 1 155 ? -1.188 -57.344 -28.25 1 86.56 155 MET A O 1
ATOM 1282 N N . ALA A 1 156 ? -2.672 -59 -28.484 1 90.19 156 ALA A N 1
ATOM 1283 C CA . ALA A 1 156 ? -3.809 -58.094 -28.484 1 90.19 156 ALA A CA 1
ATOM 1284 C C . ALA A 1 156 ? -3.885 -57.312 -27.172 1 90.19 156 ALA A C 1
ATOM 1286 O O . ALA A 1 156 ? -4.164 -56.094 -27.156 1 90.19 156 ALA A O 1
ATOM 1287 N N . MET A 1 157 ? -3.641 -58 -26 1 91.69 157 MET A N 1
ATOM 1288 C CA . MET A 1 157 ? -3.697 -57.344 -24.688 1 91.69 157 MET A CA 1
ATOM 1289 C C . MET A 1 157 ? -2.592 -56.312 -24.547 1 91.69 157 MET A C 1
ATOM 1291 O O . MET A 1 157 ? -2.797 -55.25 -23.938 1 91.69 157 MET A O 1
ATOM 1295 N N . THR A 1 158 ? -1.444 -56.594 -25.062 1 88.38 158 THR A N 1
ATOM 1296 C CA . THR A 1 158 ? -0.343 -55.656 -25.031 1 88.38 158 THR A CA 1
ATOM 1297 C C . THR A 1 158 ? -0.696 -54.375 -25.812 1 88.38 158 THR A C 1
ATOM 1299 O O . THR A 1 158 ? -0.474 -53.281 -25.328 1 88.38 158 THR A O 1
ATOM 1302 N N . LYS A 1 159 ? -1.28 -54.562 -27.031 1 89 159 LYS A N 1
ATOM 1303 C CA . LYS A 1 159 ? -1.689 -53.438 -27.859 1 89 159 LYS A CA 1
ATOM 1304 C C . LYS A 1 159 ? -2.826 -52.656 -27.188 1 89 159 LYS A C 1
ATOM 1306 O O . LYS A 1 159 ? -2.85 -51.438 -27.219 1 89 159 LYS A O 1
ATOM 1311 N N . LEU A 1 160 ? -3.713 -53.406 -26.594 1 90.12 160 LEU A N 1
ATOM 1312 C CA . LEU A 1 160 ? -4.816 -52.781 -25.875 1 90.12 160 LEU A CA 1
ATOM 1313 C C . LEU A 1 160 ? -4.301 -51.938 -24.719 1 90.12 160 LEU A C 1
ATOM 1315 O O . LEU A 1 160 ? -4.758 -50.812 -24.5 1 90.12 160 LEU A O 1
ATOM 1319 N N . ASN A 1 161 ? -3.418 -52.5 -23.938 1 91.75 161 ASN A N 1
ATOM 1320 C CA . ASN A 1 161 ? -2.822 -51.781 -22.812 1 91.75 161 ASN A CA 1
ATOM 1321 C C . ASN A 1 161 ? -2.162 -50.469 -23.266 1 91.75 161 ASN A C 1
ATOM 1323 O O . ASN A 1 161 ? -2.266 -49.438 -22.594 1 91.75 161 ASN A O 1
ATOM 1327 N N . GLN A 1 162 ? -1.507 -50.5 -24.375 1 88.94 162 GLN A N 1
ATOM 1328 C CA . GLN A 1 162 ? -0.893 -49.281 -24.938 1 88.94 162 GLN A CA 1
ATOM 1329 C C . GLN A 1 162 ? -1.94 -48.219 -25.234 1 88.94 162 GLN A C 1
ATOM 1331 O O . GLN A 1 162 ? -1.723 -47.031 -24.953 1 88.94 162 GLN A O 1
ATOM 1336 N N . LYS A 1 163 ? -3 -48.625 -25.75 1 88.62 163 LYS A N 1
ATOM 1337 C CA . LYS A 1 163 ? -4.059 -47.688 -26.094 1 88.62 163 LYS A CA 1
ATOM 1338 C C . LYS A 1 163 ? -4.695 -47.094 -24.859 1 88.62 163 LYS A C 1
ATOM 1340 O O . LYS A 1 163 ? -4.957 -45.875 -24.797 1 88.62 163 LYS A O 1
ATOM 1345 N N . ILE A 1 164 ? -4.914 -47.875 -23.844 1 90.81 164 ILE A N 1
ATOM 1346 C CA . ILE A 1 164 ? -5.484 -47.406 -22.594 1 90.81 164 ILE A CA 1
ATOM 1347 C C . ILE A 1 164 ? -4.539 -46.406 -21.938 1 90.81 164 ILE A C 1
ATOM 1349 O O . ILE A 1 164 ? -4.961 -45.312 -21.531 1 90.81 164 ILE A O 1
ATOM 1353 N N . ARG A 1 165 ? -3.32 -46.812 -21.859 1 91.69 165 ARG A N 1
ATOM 1354 C CA . ARG A 1 165 ? -2.32 -45.906 -21.281 1 91.69 165 ARG A CA 1
ATOM 1355 C C . ARG A 1 165 ? -2.316 -44.562 -21.984 1 91.69 165 ARG A C 1
ATOM 1357 O O . ARG A 1 165 ? -2.307 -43.5 -21.328 1 91.69 165 ARG A O 1
ATOM 1364 N N . ALA A 1 166 ? -2.365 -44.594 -23.297 1 90.75 166 ALA A N 1
ATOM 1365 C CA . ALA A 1 166 ? -2.348 -43.344 -24.078 1 90.75 166 ALA A CA 1
ATOM 1366 C C . ALA A 1 166 ? -3.574 -42.5 -23.781 1 90.75 166 ALA A C 1
ATOM 1368 O O . ALA A 1 166 ? -3.461 -41.281 -23.594 1 90.75 166 ALA A O 1
ATOM 1369 N N . GLN A 1 167 ? -4.676 -43.094 -23.688 1 87.88 167 GLN A N 1
ATOM 1370 C CA . GLN A 1 167 ? -5.918 -42.344 -23.453 1 87.88 167 GLN A CA 1
ATOM 1371 C C . GLN A 1 167 ? -5.934 -41.719 -22.062 1 87.88 167 GLN A C 1
ATOM 1373 O O . GLN A 1 167 ? -6.293 -40.562 -21.891 1 87.88 167 GLN A O 1
ATOM 1378 N N . VAL A 1 168 ? -5.594 -42.531 -21.078 1 90.81 168 VAL A N 1
ATOM 1379 C CA . VAL A 1 168 ? -5.605 -42.062 -19.703 1 90.81 168 VAL A CA 1
ATOM 1380 C C . VAL A 1 168 ? -4.551 -40.969 -19.516 1 90.81 168 VAL A C 1
ATOM 1382 O O . VAL A 1 168 ? -4.824 -39.938 -18.906 1 90.81 168 VAL A O 1
ATOM 1385 N N . THR A 1 169 ? -3.391 -41.125 -20.016 1 92 169 THR A N 1
ATOM 1386 C CA . THR A 1 169 ? -2.322 -40.125 -19.938 1 92 169 THR A CA 1
ATOM 1387 C C . THR A 1 169 ? -2.727 -38.844 -20.641 1 92 169 THR A C 1
ATOM 1389 O O . THR A 1 169 ? -2.422 -37.75 -20.172 1 92 169 THR A O 1
ATOM 1392 N N . GLN A 1 170 ? -3.375 -39 -21.797 1 89.56 170 GLN A N 1
ATOM 1393 C CA . GLN A 1 170 ? -3.881 -37.812 -22.469 1 89.56 170 GLN A CA 1
ATOM 1394 C C . GLN A 1 170 ? -4.848 -37.031 -21.578 1 89.56 170 GLN A C 1
ATOM 1396 O O . GLN A 1 170 ? -4.816 -35.812 -21.547 1 89.56 170 GLN A O 1
ATOM 1401 N N . SER A 1 171 ? -5.668 -37.75 -20.891 1 87.19 171 SER A N 1
ATOM 1402 C CA . SER A 1 171 ? -6.598 -37.094 -19.969 1 87.19 171 SER A CA 1
ATOM 1403 C C . SER A 1 171 ? -5.859 -36.406 -18.828 1 87.19 171 SER A C 1
ATOM 1405 O O . SER A 1 171 ? -6.215 -35.281 -18.453 1 87.19 171 SER A O 1
ATOM 1407 N N . TYR A 1 172 ? -4.875 -37.094 -18.266 1 88.81 172 TYR A N 1
ATOM 1408 C CA . TYR A 1 172 ? -4.047 -36.469 -17.25 1 88.81 172 TYR A CA 1
ATOM 1409 C C . TYR A 1 172 ? -3.402 -35.188 -17.766 1 88.81 172 TYR A C 1
ATOM 1411 O O . TYR A 1 172 ? -3.449 -34.156 -17.109 1 88.81 172 TYR A O 1
ATOM 1419 N N . ALA A 1 173 ? -2.814 -35.25 -18.953 1 88.94 173 ALA A N 1
ATOM 1420 C CA . ALA A 1 173 ? -2.129 -34.125 -19.562 1 88.94 173 ALA A CA 1
ATOM 1421 C C . ALA A 1 173 ? -3.098 -32.969 -19.812 1 88.94 173 ALA A C 1
ATOM 1423 O O . ALA A 1 173 ? -2.781 -31.812 -19.516 1 88.94 173 ALA A O 1
ATOM 1424 N N . THR A 1 174 ? -4.273 -33.281 -20.328 1 86.69 174 THR A N 1
ATOM 1425 C CA . THR A 1 174 ? -5.289 -32.25 -20.594 1 86.69 174 THR A CA 1
ATOM 1426 C C . THR A 1 174 ? -5.68 -31.547 -19.297 1 86.69 174 THR A C 1
ATOM 1428 O O . THR A 1 174 ? -5.805 -30.328 -19.266 1 86.69 174 THR A O 1
ATOM 1431 N N . THR A 1 175 ? -5.832 -32.344 -18.281 1 82.62 175 THR A N 1
ATOM 1432 C CA . THR A 1 175 ? -6.18 -31.781 -16.984 1 82.62 175 THR A CA 1
ATOM 1433 C C . THR A 1 175 ? -5.055 -30.891 -16.469 1 82.62 175 THR A C 1
ATOM 1435 O O . THR A 1 175 ? -5.312 -29.797 -15.953 1 82.62 175 THR A O 1
ATOM 1438 N N . MET A 1 176 ? -3.865 -31.344 -16.609 1 83.06 176 MET A N 1
ATOM 1439 C CA . MET A 1 176 ? -2.715 -30.562 -16.156 1 83.06 176 MET A CA 1
ATOM 1440 C C . MET A 1 176 ? -2.609 -29.266 -16.953 1 83.06 176 MET A C 1
ATOM 1442 O O . MET A 1 176 ? -2.326 -28.203 -16.375 1 83.06 176 MET A O 1
ATOM 1446 N N . ILE A 1 177 ? -2.818 -29.328 -18.25 1 84.19 177 ILE A N 1
ATOM 1447 C CA . ILE A 1 177 ? -2.771 -28.156 -19.109 1 84.19 177 ILE A CA 1
ATOM 1448 C C . ILE A 1 177 ? -3.838 -27.156 -18.672 1 84.19 177 ILE A C 1
ATOM 1450 O O . ILE A 1 177 ? -3.57 -25.953 -18.594 1 84.19 177 ILE A O 1
ATOM 1454 N N . LYS A 1 178 ? -5.012 -27.625 -18.375 1 82.5 178 LYS A N 1
ATOM 1455 C CA . LYS A 1 178 ? -6.086 -26.766 -17.891 1 82.5 178 LYS A CA 1
ATOM 1456 C C . LYS A 1 178 ? -5.699 -26.109 -16.562 1 82.5 178 LYS A C 1
ATOM 1458 O O . LYS A 1 178 ? -5.977 -24.922 -16.359 1 82.5 178 LYS A O 1
ATOM 1463 N N . LEU A 1 179 ? -5.086 -26.828 -15.727 1 79.75 179 LEU A N 1
ATOM 1464 C CA . LEU A 1 179 ? -4.652 -26.281 -14.438 1 79.75 179 LEU A CA 1
ATOM 1465 C C . LEU A 1 179 ? -3.613 -25.188 -14.633 1 79.75 179 LEU A C 1
ATOM 1467 O O . LEU A 1 179 ? -3.664 -24.156 -13.961 1 79.75 179 LEU A O 1
ATOM 1471 N N . VAL A 1 180 ? -2.674 -25.375 -15.523 1 82.88 180 VAL A N 1
ATOM 1472 C CA . VAL A 1 180 ? -1.645 -24.375 -15.797 1 82.88 180 VAL A CA 1
ATOM 1473 C C . VAL A 1 180 ? -2.289 -23.094 -16.328 1 82.88 180 VAL A C 1
ATOM 1475 O O . VAL A 1 180 ? -1.894 -21.984 -15.961 1 82.88 180 VAL A O 1
ATOM 1478 N N . LYS A 1 181 ? -3.252 -23.281 -17.219 1 84.88 181 LYS A N 1
ATOM 1479 C CA . LYS A 1 181 ? -3.969 -22.125 -17.75 1 84.88 181 LYS A CA 1
ATOM 1480 C C . LYS A 1 181 ? -4.684 -21.359 -16.641 1 84.88 181 LYS A C 1
ATOM 1482 O O . LYS A 1 181 ? -4.676 -20.125 -16.625 1 84.88 181 LYS A O 1
ATOM 1487 N N . GLN A 1 182 ? -5.23 -22.031 -15.703 1 84.62 182 GLN A N 1
ATOM 1488 C CA . GLN A 1 182 ? -5.914 -21.422 -14.57 1 84.62 182 GLN A CA 1
ATOM 1489 C C . GLN A 1 182 ? -4.93 -20.656 -13.688 1 84.62 182 GLN A C 1
ATOM 1491 O O . GLN A 1 182 ? -5.227 -19.562 -13.219 1 84.62 182 GLN A O 1
ATOM 1496 N N . VAL A 1 183 ? -3.857 -21.234 -13.422 1 86.75 183 VAL A N 1
ATOM 1497 C CA . VAL A 1 183 ? -2.811 -20.594 -12.633 1 86.75 183 VAL A CA 1
ATOM 1498 C C . VAL A 1 183 ? -2.334 -19.328 -13.336 1 86.75 183 VAL A C 1
ATOM 1500 O O . VAL A 1 183 ? -2.129 -18.297 -12.695 1 86.75 183 VAL A O 1
ATOM 1503 N N . GLY A 1 184 ? -2.152 -19.406 -14.672 1 88 184 GLY A N 1
ATOM 1504 C CA . GLY A 1 184 ? -1.791 -18.234 -15.453 1 88 184 GLY A CA 1
ATOM 1505 C C . GLY A 1 184 ? -2.799 -17.109 -15.328 1 88 184 GLY A C 1
ATOM 1506 O O . GLY A 1 184 ? -2.422 -15.953 -15.148 1 88 184 GLY A O 1
ATOM 1507 N N . THR A 1 185 ? -4.047 -17.344 -15.336 1 87.69 185 THR A N 1
ATOM 1508 C CA . THR A 1 185 ? -5.105 -16.359 -15.148 1 87.69 185 THR A CA 1
ATOM 1509 C C . THR A 1 185 ? -5.035 -15.742 -13.75 1 87.69 185 THR A C 1
ATOM 1511 O O . THR A 1 185 ? -5.234 -14.539 -13.578 1 87.69 185 THR A O 1
ATOM 1514 N N . GLY A 1 186 ? -4.777 -16.625 -12.805 1 86.19 186 GLY A N 1
ATOM 1515 C CA . GLY A 1 186 ? -4.605 -16.141 -11.445 1 86.19 186 GLY A CA 1
ATOM 1516 C C . GLY A 1 186 ? -3.463 -15.148 -11.305 1 86.19 186 GLY A C 1
ATOM 1517 O O . GLY A 1 186 ? -3.613 -14.102 -10.672 1 86.19 186 GLY A O 1
ATOM 1518 N N . PHE A 1 187 ? -2.34 -15.375 -11.906 1 88.56 187 PHE A N 1
ATOM 1519 C CA . PHE A 1 187 ? -1.2 -14.469 -11.914 1 88.56 187 PHE A CA 1
ATOM 1520 C C . PHE A 1 187 ? -1.554 -13.164 -12.617 1 88.56 187 PHE A C 1
ATOM 1522 O O . PHE A 1 187 ? -1.15 -12.086 -12.18 1 88.56 187 PHE A O 1
ATOM 1529 N N . ASN A 1 188 ? -2.311 -13.281 -13.734 1 89.38 188 ASN A N 1
ATOM 1530 C CA . ASN A 1 188 ? -2.738 -12.078 -14.438 1 89.38 188 ASN A CA 1
ATOM 1531 C C . ASN A 1 188 ? -3.596 -11.18 -13.539 1 89.38 188 ASN A C 1
ATOM 1533 O O . ASN A 1 188 ? -3.398 -9.961 -13.5 1 89.38 188 ASN A O 1
ATOM 1537 N N . GLN A 1 189 ? -4.477 -11.781 -12.828 1 87.69 189 GLN A N 1
ATOM 1538 C CA . GLN A 1 189 ? -5.344 -11.031 -11.93 1 87.69 189 GLN A CA 1
ATOM 1539 C C . GLN A 1 189 ? -4.547 -10.406 -10.789 1 87.69 189 GLN A C 1
ATOM 1541 O O . GLN A 1 189 ? -4.77 -9.25 -10.43 1 87.69 189 GLN A O 1
ATOM 1546 N N . ALA A 1 190 ? -3.676 -11.164 -10.258 1 89.19 190 ALA A N 1
ATOM 1547 C CA . ALA A 1 190 ? -2.816 -10.656 -9.188 1 89.19 190 ALA A CA 1
ATOM 1548 C C . ALA A 1 190 ? -1.945 -9.508 -9.68 1 89.19 190 ALA A C 1
ATOM 1550 O O . ALA A 1 190 ? -1.792 -8.492 -8.992 1 89.19 190 ALA A O 1
ATOM 1551 N N . ALA A 1 191 ? -1.368 -9.688 -10.875 1 88.94 191 ALA A N 1
ATOM 1552 C CA . ALA A 1 191 ? -0.541 -8.641 -11.477 1 88.94 191 ALA A CA 1
ATOM 1553 C C . ALA A 1 191 ? -1.345 -7.363 -11.695 1 88.94 191 ALA A C 1
ATOM 1555 O O . ALA A 1 191 ? -0.873 -6.266 -11.398 1 88.94 191 ALA A O 1
ATOM 1556 N N . SER A 1 192 ? -2.539 -7.438 -12.156 1 87.75 192 SER A N 1
ATOM 1557 C CA . SER A 1 192 ? -3.412 -6.285 -12.367 1 87.75 192 SER A CA 1
ATOM 1558 C C . SER A 1 192 ? -3.75 -5.602 -11.047 1 87.75 192 SER A C 1
ATOM 1560 O O . SER A 1 192 ? -3.732 -4.375 -10.953 1 87.75 192 SER A O 1
ATOM 1562 N N . GLY A 1 193 ? -4.141 -6.441 -10.102 1 87.44 193 GLY A N 1
ATOM 1563 C CA . GLY A 1 193 ? -4.406 -5.887 -8.781 1 87.44 193 GLY A CA 1
ATOM 1564 C C . GLY A 1 193 ? -3.207 -5.18 -8.18 1 87.44 193 GLY A C 1
ATOM 1565 O O . GLY A 1 193 ? -3.338 -4.086 -7.621 1 87.44 193 GLY A O 1
ATOM 1566 N N . ALA A 1 194 ? -2.064 -5.754 -8.242 1 89.44 194 ALA A N 1
ATOM 1567 C CA . ALA A 1 194 ? -0.833 -5.16 -7.727 1 89.44 194 ALA A CA 1
ATOM 1568 C C . ALA A 1 194 ? -0.499 -3.865 -8.461 1 89.44 194 ALA A C 1
ATOM 1570 O O . ALA A 1 194 ? -0.018 -2.906 -7.852 1 89.44 194 ALA A O 1
ATOM 1571 N N . LYS A 1 195 ? -0.691 -3.883 -9.805 1 87.81 195 LYS A N 1
ATOM 1572 C CA . LYS A 1 195 ? -0.471 -2.664 -10.578 1 87.81 195 LYS A CA 1
ATOM 1573 C C . LYS A 1 195 ? -1.396 -1.543 -10.117 1 87.81 195 LYS A C 1
ATOM 1575 O O . LYS A 1 195 ? -0.975 -0.391 -10 1 87.81 195 LYS A O 1
ATOM 1580 N N . GLN A 1 196 ? -2.629 -1.822 -9.875 1 86.25 196 GLN A N 1
ATOM 1581 C CA . GLN A 1 196 ? -3.574 -0.84 -9.359 1 86.25 196 GLN A CA 1
ATOM 1582 C C . GLN A 1 196 ? -3.109 -0.281 -8.016 1 86.25 196 GLN A C 1
ATOM 1584 O O . GLN A 1 196 ? -3.178 0.928 -7.781 1 86.25 196 GLN A O 1
ATOM 1589 N N . ILE A 1 197 ? -2.67 -1.128 -7.145 1 87.56 197 ILE A N 1
ATOM 1590 C CA . ILE A 1 197 ? -2.168 -0.706 -5.844 1 87.56 197 ILE A CA 1
ATOM 1591 C C . ILE A 1 197 ? -0.932 0.172 -6.023 1 87.56 197 ILE A C 1
ATOM 1593 O O . ILE A 1 197 ? -0.802 1.215 -5.379 1 87.56 197 ILE A O 1
ATOM 1597 N N . SER A 1 198 ? -0.052 -0.239 -6.859 1 87.62 198 SER A N 1
ATOM 1598 C CA . SER A 1 198 ? 1.156 0.534 -7.125 1 87.62 198 SER A CA 1
ATOM 1599 C C . SER A 1 198 ? 0.818 1.933 -7.629 1 87.62 198 SER A C 1
ATOM 1601 O O . SER A 1 198 ? 1.369 2.924 -7.148 1 87.62 198 SER A O 1
ATOM 1603 N N . THR A 1 199 ? -0.084 2.119 -8.555 1 84.69 199 THR A N 1
ATOM 1604 C CA . THR A 1 199 ? -0.519 3.412 -9.07 1 84.69 199 THR A CA 1
ATOM 1605 C C . THR A 1 199 ? -1.152 4.25 -7.965 1 84.69 199 THR A C 1
ATOM 1607 O O . THR A 1 199 ? -0.887 5.449 -7.859 1 84.69 199 THR A O 1
ATOM 1610 N N . GLY A 1 200 ? -2.012 3.535 -7.23 1 86.06 200 GLY A N 1
ATOM 1611 C CA . GLY A 1 200 ? -2.604 4.219 -6.09 1 86.06 200 GLY A CA 1
ATOM 1612 C C . GLY A 1 200 ? -1.574 4.727 -5.098 1 86.06 200 GLY A C 1
ATOM 1613 O O . GLY A 1 200 ? -1.716 5.824 -4.555 1 86.06 200 GLY A O 1
ATOM 1614 N N . MET A 1 201 ? -0.571 3.994 -4.91 1 87.25 201 MET A N 1
ATOM 1615 C CA . MET A 1 201 ? 0.484 4.375 -3.975 1 87.25 201 MET A CA 1
ATOM 1616 C C . MET A 1 201 ? 1.282 5.559 -4.512 1 87.25 201 MET A C 1
ATOM 1618 O O . MET A 1 201 ? 1.722 6.418 -3.742 1 87.25 201 MET A O 1
ATOM 1622 N N . VAL A 1 202 ? 1.574 5.625 -5.832 1 84.5 202 VAL A N 1
ATOM 1623 C CA . VAL A 1 202 ? 2.232 6.781 -6.43 1 84.5 202 VAL A CA 1
ATOM 1624 C C . VAL A 1 202 ? 1.41 8.039 -6.16 1 84.5 202 VAL A C 1
ATOM 1626 O O . VAL A 1 202 ? 1.955 9.07 -5.754 1 84.5 202 VAL A O 1
ATOM 1629 N N . THR A 1 203 ? 0.089 7.996 -6.328 1 84.56 203 THR A N 1
ATOM 1630 C CA . THR A 1 203 ? -0.822 9.109 -6.078 1 84.56 203 THR A CA 1
ATOM 1631 C C . THR A 1 203 ? -0.795 9.508 -4.605 1 84.56 203 THR A C 1
ATOM 1633 O O . THR A 1 203 ? -0.716 10.695 -4.285 1 84.56 203 THR A O 1
ATOM 1636 N N . LEU A 1 204 ? -0.838 8.5 -3.758 1 87.56 204 LEU A N 1
ATOM 1637 C CA . LEU A 1 204 ? -0.798 8.766 -2.324 1 87.56 204 LEU A CA 1
ATOM 1638 C C . LEU A 1 204 ? 0.521 9.422 -1.931 1 87.56 204 LEU A C 1
ATOM 1640 O O . LEU A 1 204 ? 0.54 10.352 -1.123 1 87.56 204 LEU A O 1
ATOM 1644 N N . ASN A 1 205 ? 1.637 8.945 -2.432 1 87 205 ASN A N 1
ATOM 1645 C CA . ASN A 1 205 ? 2.953 9.516 -2.158 1 87 205 ASN A CA 1
ATOM 1646 C C . ASN A 1 205 ? 3.023 10.984 -2.566 1 87 205 ASN A C 1
ATOM 1648 O O . ASN A 1 205 ? 3.502 11.82 -1.8 1 87 205 ASN A O 1
ATOM 1652 N N . SER A 1 206 ? 2.527 11.336 -3.727 1 83.12 206 SER A N 1
ATOM 1653 C CA . SER A 1 206 ? 2.482 12.719 -4.191 1 83.12 206 SER A CA 1
ATOM 1654 C C . SER A 1 206 ? 1.58 13.57 -3.305 1 83.12 206 SER A C 1
ATOM 1656 O O . SER A 1 206 ? 1.938 14.688 -2.939 1 83.12 206 SER A O 1
ATOM 1658 N N . GLY A 1 207 ? 0.419 12.992 -3.021 1 85.44 207 GLY A N 1
ATOM 1659 C CA . GLY A 1 207 ? -0.515 13.695 -2.156 1 85.44 207 GLY A CA 1
ATOM 1660 C C . GLY A 1 207 ? 0.029 13.945 -0.762 1 85.44 207 GLY A C 1
ATOM 1661 O O . GLY A 1 207 ? -0.152 15.023 -0.199 1 85.44 207 GLY A O 1
ATOM 1662 N N . THR A 1 208 ? 0.693 12.961 -0.206 1 88.62 208 THR A N 1
ATOM 1663 C CA . THR A 1 208 ? 1.303 13.086 1.113 1 88.62 208 THR A CA 1
ATOM 1664 C C . THR A 1 208 ? 2.395 14.148 1.104 1 88.62 208 THR A C 1
ATOM 1666 O O . THR A 1 208 ? 2.465 14.984 2.014 1 88.62 208 THR A O 1
ATOM 1669 N N . ASN A 1 209 ? 3.227 14.195 0.08 1 85.5 209 ASN A N 1
ATOM 1670 C CA . ASN A 1 209 ? 4.27 15.211 -0.034 1 85.5 209 ASN A CA 1
ATOM 1671 C C . ASN A 1 209 ? 3.68 16.609 -0.096 1 85.5 209 ASN A C 1
ATOM 1673 O O . ASN A 1 209 ? 4.176 17.531 0.563 1 85.5 209 ASN A O 1
ATOM 1677 N N . GLN A 1 210 ? 2.631 16.797 -0.856 1 84.81 210 GLN A N 1
ATOM 1678 C CA . GLN A 1 210 ? 1.958 18.094 -0.961 1 84.81 210 GLN A CA 1
ATOM 1679 C C . GLN A 1 210 ? 1.344 18.5 0.375 1 84.81 210 GLN A C 1
ATOM 1681 O O . GLN A 1 210 ? 1.423 19.672 0.769 1 84.81 210 GLN A O 1
ATOM 1686 N N . PHE A 1 211 ? 0.783 17.562 1.075 1 89.56 211 PHE A N 1
ATOM 1687 C CA . PHE A 1 211 ? 0.14 17.812 2.359 1 89.56 211 PHE A CA 1
ATOM 1688 C C . PHE A 1 211 ? 1.164 18.25 3.404 1 89.56 211 PHE A C 1
ATOM 1690 O O . PHE A 1 211 ? 0.962 19.234 4.109 1 89.56 211 PHE A O 1
ATOM 1697 N N . VAL A 1 212 ? 2.293 17.5 3.422 1 87.81 212 VAL A N 1
ATOM 1698 C CA . VAL A 1 212 ? 3.357 17.797 4.379 1 87.81 212 VAL A CA 1
ATOM 1699 C C . VAL A 1 212 ? 3.998 19.141 4.051 1 87.81 212 VAL A C 1
ATOM 1701 O O . VAL A 1 212 ? 4.391 19.891 4.949 1 87.81 212 VAL A O 1
ATOM 1704 N N . ALA A 1 213 ? 4.113 19.516 2.82 1 82.81 213 ALA A N 1
ATOM 1705 C CA . ALA A 1 213 ? 4.598 20.844 2.428 1 82.81 213 ALA A CA 1
ATOM 1706 C C . ALA A 1 213 ? 3.662 21.938 2.93 1 82.81 213 ALA A C 1
ATOM 1708 O O . ALA A 1 213 ? 4.117 22.984 3.383 1 82.81 213 ALA A O 1
ATOM 1709 N N . GLY A 1 214 ? 2.346 21.672 2.816 1 85.31 214 GLY A N 1
ATOM 1710 C CA . GLY A 1 214 ? 1.363 22.594 3.375 1 85.31 214 GLY A CA 1
ATOM 1711 C C . GLY A 1 214 ? 1.501 22.766 4.875 1 85.31 214 GLY A C 1
ATOM 1712 O O . GLY A 1 214 ? 1.425 23.891 5.379 1 85.31 214 GLY A O 1
ATOM 1713 N N . VAL A 1 215 ? 1.724 21.688 5.598 1 88.06 215 VAL A N 1
ATOM 1714 C CA . VAL A 1 215 ? 1.932 21.719 7.043 1 88.06 215 VAL A CA 1
ATOM 1715 C C . VAL A 1 215 ? 3.188 22.531 7.363 1 88.06 215 VAL A C 1
ATOM 1717 O O . VAL A 1 215 ? 3.191 23.344 8.297 1 88.06 215 VAL A O 1
ATOM 1720 N N . SER A 1 216 ? 4.262 22.328 6.586 1 86.25 216 SER A N 1
ATOM 1721 C CA . SER A 1 216 ? 5.492 23.078 6.766 1 86.25 216 SER A CA 1
ATOM 1722 C C . SER A 1 216 ? 5.258 24.578 6.547 1 86.25 216 SER A C 1
ATOM 1724 O O . SER A 1 216 ? 5.777 25.406 7.293 1 86.25 216 SER A O 1
ATOM 1726 N N . THR A 1 217 ? 4.496 24.969 5.547 1 86.06 217 THR A N 1
ATOM 1727 C CA . THR A 1 217 ? 4.16 26.359 5.262 1 86.06 217 THR A CA 1
ATOM 1728 C C . THR A 1 217 ? 3.402 26.984 6.43 1 86.06 217 THR A C 1
ATOM 1730 O O . THR A 1 217 ? 3.703 28.094 6.848 1 86.06 217 THR A O 1
ATOM 1733 N N . VAL A 1 218 ? 2.432 26.234 6.957 1 87.81 218 VAL A N 1
ATOM 1734 C CA . VAL A 1 218 ? 1.673 26.703 8.117 1 87.81 218 VAL A CA 1
ATOM 1735 C C . VAL A 1 218 ? 2.611 26.875 9.312 1 87.81 218 VAL A C 1
ATOM 1737 O O . VAL A 1 218 ? 2.531 27.891 10.016 1 87.81 218 VAL A O 1
ATOM 1740 N N . ASN A 1 219 ? 3.494 25.922 9.57 1 90.31 219 ASN A N 1
ATOM 1741 C CA . ASN A 1 219 ? 4.449 26.016 10.672 1 90.31 219 ASN A CA 1
ATOM 1742 C C . ASN A 1 219 ? 5.328 27.25 10.539 1 90.31 219 ASN A C 1
ATOM 1744 O O . ASN A 1 219 ? 5.539 27.969 11.523 1 90.31 219 ASN A O 1
ATOM 1748 N N . ASN A 1 220 ? 5.859 27.578 9.383 1 85.5 220 ASN A N 1
ATOM 1749 C CA . ASN A 1 220 ? 6.656 28.781 9.156 1 85.5 220 ASN A CA 1
ATOM 1750 C C . ASN A 1 220 ? 5.867 30.047 9.469 1 85.5 220 ASN A C 1
ATOM 1752 O O . ASN A 1 220 ? 6.395 30.984 10.086 1 85.5 220 ASN A O 1
ATOM 1756 N N . GLY A 1 221 ? 4.582 30 9.023 1 85.38 221 GLY A N 1
ATOM 1757 C CA . GLY A 1 221 ? 3.707 31.109 9.344 1 85.38 221 GLY A CA 1
ATOM 1758 C C . GLY A 1 221 ? 3.49 31.297 10.836 1 85.38 221 GLY A C 1
ATOM 1759 O O . GLY A 1 221 ? 3.533 32.438 11.336 1 85.38 221 GLY A O 1
ATOM 1760 N N . VAL A 1 222 ? 3.322 30.203 11.547 1 88.19 222 VAL A N 1
ATOM 1761 C CA . VAL A 1 222 ? 3.088 30.234 12.984 1 88.19 222 VAL A CA 1
ATOM 1762 C C . VAL A 1 222 ? 4.363 30.672 13.703 1 88.19 222 VAL A C 1
ATOM 1764 O O . VAL A 1 222 ? 4.312 31.438 14.672 1 88.19 222 VAL A O 1
ATOM 1767 N N . GLN A 1 223 ? 5.551 30.188 13.289 1 86.56 223 GLN A N 1
ATOM 1768 C CA . GLN A 1 223 ? 6.816 30.594 13.891 1 86.56 223 GLN A CA 1
ATOM 1769 C C . GLN A 1 223 ? 7.055 32.094 13.695 1 86.56 223 GLN A C 1
ATOM 1771 O O . GLN A 1 223 ? 7.52 32.781 14.609 1 86.56 223 GLN A O 1
ATOM 1776 N N . THR A 1 224 ? 6.75 32.625 12.539 1 86 224 THR A N 1
ATOM 1777 C CA . THR A 1 224 ? 6.828 34.062 12.258 1 86 224 THR A CA 1
ATOM 1778 C C . THR A 1 224 ? 5.898 34.844 13.18 1 86 224 THR A C 1
ATOM 1780 O O . THR A 1 224 ? 6.281 35.875 13.727 1 86 224 THR A O 1
ATOM 1783 N N . LEU A 1 225 ? 4.695 34.281 13.359 1 85.81 225 LEU A N 1
ATOM 1784 C CA . LEU A 1 225 ? 3.723 34.906 14.266 1 85.81 225 LEU A CA 1
ATOM 1785 C C . LEU A 1 225 ? 4.246 34.906 15.695 1 85.81 225 LEU A C 1
ATOM 1787 O O . LEU A 1 225 ? 4.113 35.938 16.391 1 85.81 225 LEU A O 1
ATOM 1791 N N . GLN A 1 226 ? 4.832 33.812 16.125 1 86.5 226 GLN A N 1
ATOM 1792 C CA . GLN A 1 226 ? 5.387 33.719 17.484 1 86.5 226 GLN A CA 1
ATOM 1793 C C . GLN A 1 226 ? 6.469 34.781 17.703 1 86.5 226 GLN A C 1
ATOM 1795 O O . GLN A 1 226 ? 6.484 35.438 18.734 1 86.5 226 GLN A O 1
ATOM 1800 N N . ALA A 1 227 ? 7.379 35.031 16.766 1 81.88 227 ALA A N 1
ATOM 1801 C CA . ALA A 1 227 ? 8.438 36.031 16.844 1 81.88 227 ALA A CA 1
ATOM 1802 C C . ALA A 1 227 ? 7.859 37.438 16.891 1 81.88 227 ALA A C 1
ATOM 1804 O O . ALA A 1 227 ? 8.375 38.312 17.594 1 81.88 227 ALA A O 1
ATOM 1805 N N . ALA A 1 228 ? 6.707 37.625 16.203 1 80.81 228 ALA A N 1
ATOM 1806 C CA . ALA A 1 228 ? 6.105 38.938 16.062 1 80.81 228 ALA A CA 1
ATOM 1807 C C . ALA A 1 228 ? 5.336 39.344 17.328 1 80.81 228 ALA A C 1
ATOM 1809 O O . ALA A 1 228 ? 5.25 40.531 17.656 1 80.81 228 ALA A O 1
ATOM 1810 N N . VAL A 1 229 ? 4.816 38.344 18.094 1 86 229 VAL A N 1
ATOM 1811 C CA . VAL A 1 229 ? 3.916 38.688 19.203 1 86 229 VAL A CA 1
ATOM 1812 C C . VAL A 1 229 ? 4.703 38.75 20.5 1 86 229 VAL A C 1
ATOM 1814 O O . VAL A 1 229 ? 4.227 39.312 21.5 1 86 229 VAL A O 1
ATOM 1817 N N . THR A 1 230 ? 5.898 38.281 20.641 1 84.12 230 THR A N 1
ATOM 1818 C CA . THR A 1 230 ? 6.695 38.219 21.859 1 84.12 230 THR A CA 1
ATOM 1819 C C . THR A 1 230 ? 6.93 39.656 22.391 1 84.12 230 THR A C 1
ATOM 1821 O O . THR A 1 230 ? 6.703 39.906 23.578 1 84.12 230 THR A O 1
ATOM 1824 N N . PRO A 1 231 ? 7.273 40.625 21.531 1 81.75 231 PRO A N 1
ATOM 1825 C CA . PRO A 1 231 ? 7.527 41.969 22.047 1 81.75 231 PRO A CA 1
ATOM 1826 C C . PRO A 1 231 ? 6.254 42.656 22.516 1 81.75 231 PRO A C 1
ATOM 1828 O O . PRO A 1 231 ? 6.32 43.656 23.219 1 81.75 231 PRO A O 1
ATOM 1831 N N . LEU A 1 232 ? 5.059 42.125 22.156 1 83.06 232 LEU A N 1
ATOM 1832 C CA . LEU A 1 232 ? 3.801 42.781 22.5 1 83.06 232 LEU A CA 1
ATOM 1833 C C . LEU A 1 232 ? 3.576 42.75 24.016 1 83.06 232 LEU A C 1
ATOM 1835 O O . LEU A 1 232 ? 3.016 43.688 24.578 1 83.06 232 LEU A O 1
ATOM 1839 N N . ALA A 1 233 ? 4 41.656 24.703 1 83.56 233 ALA A N 1
ATOM 1840 C CA . ALA A 1 233 ? 3.811 41.562 26.156 1 83.56 233 ALA A CA 1
ATOM 1841 C C . ALA A 1 233 ? 4.594 42.656 26.891 1 83.56 233 ALA A C 1
ATOM 1843 O O . ALA A 1 233 ? 4.043 43.344 27.75 1 83.56 233 ALA A O 1
ATOM 1844 N N . SER A 1 234 ? 5.871 42.844 26.562 1 85.12 234 SER A N 1
ATOM 1845 C CA . SER A 1 234 ? 6.707 43.875 27.172 1 85.12 234 SER A CA 1
ATOM 1846 C C . SER A 1 234 ? 6.191 45.281 26.859 1 85.12 234 SER A C 1
ATOM 1848 O O . SER A 1 234 ? 6.191 46.156 27.719 1 85.12 234 SER A O 1
ATOM 1850 N N . GLY A 1 235 ? 5.73 45.406 25.578 1 83.5 235 GLY A N 1
ATOM 1851 C CA . GLY A 1 235 ? 5.176 46.688 25.172 1 83.5 235 GLY A CA 1
ATOM 1852 C C . GLY A 1 235 ? 3.914 47.062 25.938 1 83.5 235 GLY A C 1
ATOM 1853 O O . GLY A 1 235 ? 3.756 48.188 26.375 1 83.5 235 GLY A O 1
ATOM 1854 N N . ALA A 1 236 ? 3.061 46.062 26.125 1 86 236 ALA A N 1
ATOM 1855 C CA . ALA A 1 236 ? 1.823 46.312 26.859 1 86 236 ALA A CA 1
ATOM 1856 C C . ALA A 1 236 ? 2.111 46.656 28.312 1 86 236 ALA A C 1
ATOM 1858 O O . ALA A 1 236 ? 1.468 47.531 28.891 1 86 236 ALA A O 1
ATOM 1859 N N . SER A 1 237 ? 3.045 46 28.922 1 86.31 237 SER A N 1
ATOM 1860 C CA . SER A 1 237 ? 3.441 46.281 30.297 1 86.31 237 SER A CA 1
ATOM 1861 C C . SER A 1 237 ? 3.979 47.719 30.438 1 86.31 237 SER A C 1
ATOM 1863 O O . SER A 1 237 ? 3.625 48.438 31.375 1 86.31 237 SER A O 1
ATOM 1865 N N . GLN A 1 238 ? 4.816 48.156 29.531 1 86.88 238 GLN A N 1
ATOM 1866 C CA . GLN A 1 238 ? 5.391 49.5 29.531 1 86.88 238 GLN A CA 1
ATOM 1867 C C . GLN A 1 238 ? 4.305 50.562 29.375 1 86.88 238 GLN A C 1
ATOM 1869 O O . GLN A 1 238 ? 4.344 51.594 30.031 1 86.88 238 GLN A O 1
ATOM 1874 N N . LEU A 1 239 ? 3.383 50.219 28.484 1 87.94 239 LEU A N 1
ATOM 1875 C CA . LEU A 1 239 ? 2.285 51.156 28.25 1 87.94 239 LEU A CA 1
ATOM 1876 C C . LEU A 1 239 ? 1.416 51.281 29.5 1 87.94 239 LEU A C 1
ATOM 1878 O O . LEU A 1 239 ? 0.988 52.406 29.844 1 87.94 239 LEU A O 1
ATOM 1882 N N . ALA A 1 240 ? 1.118 50.188 30.172 1 87.88 240 ALA A N 1
ATOM 1883 C CA . ALA A 1 240 ? 0.322 50.219 31.391 1 87.88 240 ALA A CA 1
ATOM 1884 C C . ALA A 1 240 ? 1.019 51 32.5 1 87.88 240 ALA A C 1
ATOM 1886 O O . ALA A 1 240 ? 0.396 51.844 33.156 1 87.88 240 ALA A O 1
ATOM 1887 N N . SER A 1 241 ? 2.295 50.844 32.719 1 87 241 SER A N 1
ATOM 1888 C CA . SER A 1 241 ? 3.074 51.562 33.688 1 87 241 SER A CA 1
ATOM 1889 C C . SER A 1 241 ? 3.125 53.062 33.375 1 87 241 SER A C 1
ATOM 1891 O O . SER A 1 241 ? 2.957 53.906 34.281 1 87 241 SER A O 1
ATOM 1893 N N . GLY A 1 242 ? 3.404 53.281 32.062 1 86 242 GLY A N 1
ATOM 1894 C CA . GLY A 1 242 ? 3.477 54.656 31.625 1 86 242 GLY A CA 1
ATOM 1895 C C . GLY A 1 242 ? 2.172 55.406 31.812 1 86 242 GLY A C 1
ATOM 1896 O O . GLY A 1 242 ? 2.17 56.562 32.25 1 86 242 GLY A O 1
ATOM 1897 N N . SER A 1 243 ? 1.113 54.719 31.484 1 89.94 243 SER A N 1
ATOM 1898 C CA . SER A 1 243 ? -0.193 55.375 31.625 1 89.94 243 SER A CA 1
ATOM 1899 C C . SER A 1 243 ? -0.539 55.594 33.094 1 89.94 243 SER A C 1
ATOM 1901 O O . SER A 1 243 ? -1.16 56.625 33.438 1 89.94 243 SER A O 1
ATOM 1903 N N . THR A 1 244 ? -0.2 54.688 34.031 1 86.38 244 THR A N 1
ATOM 1904 C CA . THR A 1 244 ? -0.414 54.875 35.438 1 86.38 244 THR A CA 1
ATOM 1905 C C . THR A 1 244 ? 0.394 56.062 36 1 86.38 244 THR A C 1
ATOM 1907 O O . THR A 1 244 ? -0.104 56.844 36.781 1 86.38 244 THR A O 1
ATOM 1910 N N . THR A 1 245 ? 1.613 56.156 35.531 1 88.19 245 THR A N 1
ATOM 1911 C CA . THR A 1 245 ? 2.471 57.281 35.906 1 88.19 245 THR A CA 1
ATOM 1912 C C . THR A 1 245 ? 1.862 58.594 35.438 1 88.19 245 THR A C 1
ATOM 1914 O O . THR A 1 245 ? 1.857 59.594 36.219 1 88.19 245 THR A O 1
ATOM 1917 N N . LEU A 1 246 ? 1.412 58.594 34.25 1 87.44 246 LEU A N 1
ATOM 1918 C CA . LEU A 1 246 ? 0.775 59.812 33.719 1 87.44 246 LEU A CA 1
ATOM 1919 C C . LEU A 1 246 ? -0.46 60.156 34.562 1 87.44 246 LEU A C 1
ATOM 1921 O O . LEU A 1 246 ? -0.674 61.344 34.875 1 87.44 246 LEU A O 1
ATOM 1925 N N . ALA A 1 247 ? -1.312 59.188 34.844 1 87.88 247 ALA A N 1
ATOM 1926 C CA . ALA A 1 247 ? -2.514 59.406 35.656 1 87.88 247 ALA A CA 1
ATOM 1927 C C . ALA A 1 247 ? -2.162 60 37.031 1 87.88 247 ALA A C 1
ATOM 1929 O O . ALA A 1 247 ? -2.809 60.938 37.469 1 87.88 247 ALA A O 1
ATOM 1930 N N . SER A 1 248 ? -1.181 59.531 37.688 1 85.88 248 SER A N 1
ATOM 1931 C CA . SER A 1 248 ? -0.708 60.031 38.969 1 85.88 248 SER A CA 1
ATOM 1932 C C . SER A 1 248 ? -0.215 61.469 38.812 1 85.88 248 SER A C 1
ATOM 1934 O O . SER A 1 248 ? -0.471 62.312 39.688 1 85.88 248 SER A O 1
ATOM 1936 N N . GLY A 1 249 ? 0.555 61.625 37.688 1 86.19 249 GLY A N 1
ATOM 1937 C CA . GLY A 1 249 ? 1.047 62.969 37.438 1 86.19 249 GLY A CA 1
ATOM 1938 C C . GLY A 1 249 ? -0.064 63.969 37.219 1 86.19 249 GLY A C 1
ATOM 1939 O O . GLY A 1 249 ? 0 65.062 37.75 1 86.19 249 GLY A O 1
ATOM 1940 N N . VAL A 1 250 ? -1.065 63.594 36.5 1 89.38 250 VAL A N 1
ATOM 1941 C CA . VAL A 1 250 ? -2.219 64.438 36.281 1 89.38 250 VAL A CA 1
ATOM 1942 C C . VAL A 1 250 ? -2.934 64.75 37.594 1 89.38 250 VAL A C 1
ATOM 1944 O O . VAL A 1 250 ? -3.326 65.875 37.875 1 89.38 250 VAL A O 1
ATOM 1947 N N . ASN A 1 251 ? -3.137 63.75 38.438 1 86.5 251 ASN A N 1
ATOM 1948 C CA . ASN A 1 251 ? -3.771 63.938 39.75 1 86.5 251 ASN A CA 1
ATOM 1949 C C . ASN A 1 251 ? -3.002 64.938 40.625 1 86.5 251 ASN A C 1
ATOM 1951 O O . ASN A 1 251 ? -3.598 65.812 41.25 1 86.5 251 ASN A O 1
ATOM 1955 N N . GLN A 1 252 ? -1.709 64.75 40.688 1 87.62 252 GLN A N 1
ATOM 1956 C CA . GLN A 1 252 ? -0.869 65.625 41.469 1 87.62 252 GLN A CA 1
ATOM 1957 C C . GLN A 1 252 ? -0.921 67.062 40.938 1 87.62 252 GLN A C 1
ATOM 1959 O O . GLN A 1 252 ? -1.022 68 41.719 1 87.62 252 GLN A O 1
ATOM 1964 N N . TYR A 1 253 ? -0.835 67.125 39.594 1 90.38 253 TYR A N 1
ATOM 1965 C CA . TYR A 1 253 ? -0.852 68.438 38.969 1 90.38 253 TYR A CA 1
ATOM 1966 C C . TYR A 1 253 ? -2.16 69.188 39.25 1 90.38 253 TYR A C 1
ATOM 1968 O O . TYR A 1 253 ? -2.154 70.312 39.656 1 90.38 253 TYR A O 1
ATOM 1976 N N . THR A 1 254 ? -3.256 68.5 39.062 1 90.56 254 THR A N 1
ATOM 1977 C CA . THR A 1 254 ? -4.559 69.125 39.25 1 90.56 254 THR A CA 1
ATOM 1978 C C . THR A 1 254 ? -4.816 69.375 40.719 1 90.56 254 THR A C 1
ATOM 1980 O O . THR A 1 254 ? -5.508 70.375 41.062 1 90.56 254 THR A O 1
ATOM 1983 N N . SER A 1 255 ? -4.312 68.688 41.688 1 84.69 255 SER A N 1
ATOM 1984 C CA . SER A 1 255 ? -4.359 69 43.094 1 84.69 255 SER A CA 1
ATOM 1985 C C . SER A 1 255 ? -3.637 70.25 43.406 1 84.69 255 SER A C 1
ATOM 1987 O O . SER A 1 255 ? -4.09 71.062 44.25 1 84.69 255 SER A O 1
ATOM 1989 N N . GLY A 1 256 ? -2.494 70.312 42.688 1 86.44 256 GLY A N 1
ATOM 1990 C CA . GLY A 1 256 ? -1.772 71.562 42.812 1 86.44 256 GLY A CA 1
ATOM 1991 C C . GLY A 1 256 ? -2.578 72.812 42.344 1 86.44 256 GLY A C 1
ATOM 1992 O O . GLY A 1 256 ? -2.568 73.812 43 1 86.44 256 GLY A O 1
ATOM 1993 N N . VAL A 1 257 ? -3.275 72.625 41.281 1 89.44 257 VAL A N 1
ATOM 1994 C CA . VAL A 1 257 ? -4.164 73.688 40.781 1 89.44 257 VAL A CA 1
ATOM 1995 C C . VAL A 1 257 ? -5.27 73.938 41.812 1 89.44 257 VAL A C 1
ATOM 1997 O O . VAL A 1 257 ? -5.664 75.125 42.031 1 89.44 257 VAL A O 1
ATOM 2000 N N . GLY A 1 258 ? -5.781 72.875 42.469 1 86.25 258 GLY A N 1
ATOM 2001 C CA . GLY A 1 258 ? -6.77 73.062 43.531 1 86.25 258 GLY A CA 1
ATOM 2002 C C . GLY A 1 258 ? -6.266 73.875 44.719 1 86.25 258 GLY A C 1
ATOM 2003 O O . GLY A 1 258 ? -6.984 74.75 45.219 1 86.25 258 GLY A O 1
ATOM 2004 N N . LEU A 1 259 ? -5.07 73.625 45.094 1 85.75 259 LEU A N 1
ATOM 2005 C CA . LEU A 1 259 ? -4.457 74.375 46.188 1 85.75 259 LEU A CA 1
ATOM 2006 C C . LEU A 1 259 ? -4.32 75.875 45.812 1 85.75 259 LEU A C 1
ATOM 2008 O O . LEU A 1 259 ? -4.586 76.75 46.625 1 85.75 259 LEU A O 1
ATOM 2012 N N . LEU A 1 260 ? -3.871 76.062 44.594 1 88.31 260 LEU A N 1
ATOM 2013 C CA . LEU A 1 260 ? -3.791 77.438 44.094 1 88.31 260 LEU A CA 1
ATOM 2014 C C . LEU A 1 260 ? -5.16 78.125 44.125 1 88.31 260 LEU A C 1
ATOM 2016 O O . LEU A 1 260 ? -5.285 79.25 44.531 1 88.31 260 LEU A O 1
ATOM 2020 N N . ALA A 1 261 ? -6.176 77.438 43.719 1 87.19 261 ALA A N 1
ATOM 2021 C CA . ALA A 1 261 ? -7.547 77.938 43.688 1 87.19 261 ALA A CA 1
ATOM 2022 C C . ALA A 1 261 ? -8.008 78.312 45.094 1 87.19 261 ALA A C 1
ATOM 2024 O O . ALA A 1 261 ? -8.617 79.375 45.312 1 87.19 261 ALA A O 1
ATOM 2025 N N . ALA A 1 262 ? -7.715 77.562 46.125 1 84.06 262 ALA A N 1
ATOM 2026 C CA . ALA A 1 262 ? -8.07 77.812 47.5 1 84.06 262 ALA A CA 1
ATOM 2027 C C . ALA A 1 262 ? -7.379 79.062 48 1 84.06 262 ALA A C 1
ATOM 2029 O O . ALA A 1 262 ? -7.996 79.938 48.688 1 84.06 262 ALA A O 1
ATOM 2030 N N . GLY A 1 263 ? -6.102 79.125 47.562 1 86.12 263 GLY A N 1
ATOM 2031 C CA . GLY A 1 263 ? -5.344 80.312 47.969 1 86.12 263 GLY A CA 1
ATOM 2032 C C . GLY A 1 263 ? -5.879 81.562 47.344 1 86.12 263 GLY A C 1
ATOM 2033 O O . GLY A 1 263 ? -6 82.562 48 1 86.12 263 GLY A O 1
ATOM 2034 N N . LEU A 1 264 ? -6.234 81.5 46.125 1 89.19 264 LEU A N 1
ATOM 2035 C CA . LEU A 1 264 ? -6.754 82.625 45.406 1 89.19 264 LEU A CA 1
ATOM 2036 C C . LEU A 1 264 ? -8.156 83 45.906 1 89.19 264 LEU A C 1
ATOM 2038 O O . LEU A 1 264 ? -8.523 84.188 45.938 1 89.19 264 LEU A O 1
ATOM 2042 N N . THR A 1 265 ? -8.984 82.125 46.312 1 85.31 265 THR A N 1
ATOM 2043 C CA . THR A 1 265 ? -10.289 82.375 46.906 1 85.31 265 THR A CA 1
ATOM 2044 C C . THR A 1 265 ? -10.133 83.125 48.219 1 85.31 265 THR A C 1
ATOM 2046 O O . THR A 1 265 ? -10.867 84.062 48.469 1 85.31 265 THR A O 1
ATOM 2049 N N . LYS A 1 266 ? -9.188 82.688 49 1 88.69 266 LYS A N 1
ATOM 2050 C CA . LYS A 1 266 ? -8.898 83.438 50.25 1 88.69 266 LYS A CA 1
ATOM 2051 C C . LYS A 1 266 ? -8.461 84.875 49.938 1 88.69 266 LYS A C 1
ATOM 2053 O O . LYS A 1 266 ? -8.914 85.812 50.594 1 88.69 266 LYS A O 1
ATOM 2058 N N . LEU A 1 267 ? -7.59 85 48.906 1 88.31 267 LEU A N 1
ATOM 2059 C CA . LEU A 1 267 ? -7.129 86.312 48.5 1 88.31 267 LEU A CA 1
ATOM 2060 C C . LEU A 1 267 ? -8.297 87.188 48.031 1 88.31 267 LEU A C 1
ATOM 2062 O O . LEU A 1 267 ? -8.367 88.375 48.344 1 88.31 267 LEU A O 1
ATOM 2066 N N . SER A 1 268 ? -9.172 86.625 47.281 1 87.62 268 SER A N 1
ATOM 2067 C CA . SER A 1 268 ? -10.352 87.312 46.812 1 87.62 268 SER A CA 1
ATOM 2068 C C . SER A 1 268 ? -11.242 87.812 47.938 1 87.62 268 SER A C 1
ATOM 2070 O O . SER A 1 268 ? -11.734 88.938 47.938 1 87.62 268 SER A O 1
ATOM 2072 N N . ALA A 1 269 ? -11.445 87 49 1 83.38 269 ALA A N 1
ATOM 2073 C CA . ALA A 1 269 ? -12.219 87.375 50.156 1 83.38 269 ALA A CA 1
ATOM 2074 C C . ALA A 1 269 ? -11.57 88.562 50.906 1 83.38 269 ALA A C 1
ATOM 2076 O O . ALA A 1 269 ? -12.25 89.5 51.312 1 83.38 269 ALA A O 1
ATOM 2077 N N . ASN A 1 270 ? -10.289 88.438 50.938 1 84.81 270 ASN A N 1
ATOM 2078 C CA . ASN A 1 270 ? -9.547 89.5 51.625 1 84.81 270 ASN A CA 1
ATOM 2079 C C . ASN A 1 270 ? -9.516 90.75 50.812 1 84.81 270 ASN A C 1
ATOM 2081 O O . ASN A 1 270 ? -9.297 91.875 51.344 1 84.81 270 ASN A O 1
ATOM 2085 N N . SER A 1 271 ? -9.703 90.625 49.5 1 86.19 271 SER A N 1
ATOM 2086 C CA . SER A 1 271 ? -9.789 91.812 48.625 1 86.19 271 SER A CA 1
ATOM 2087 C C . SER A 1 271 ? -10.961 92.688 49 1 86.19 271 SER A C 1
ATOM 2089 O O . SER A 1 271 ? -10.844 93.938 48.969 1 86.19 271 SER A O 1
ATOM 2091 N N . ALA A 1 272 ? -12.086 92.188 49.438 1 82.19 272 ALA A N 1
ATOM 2092 C CA . ALA A 1 272 ? -13.234 92.938 49.875 1 82.19 272 ALA A CA 1
ATOM 2093 C C . ALA A 1 272 ? -12.914 93.75 51.125 1 82.19 272 ALA A C 1
ATOM 2095 O O . ALA A 1 272 ? -13.25 94.938 51.188 1 82.19 272 ALA A O 1
ATOM 2096 N N . ALA A 1 273 ? -12.234 93.125 51.969 1 83.44 273 ALA A N 1
ATOM 2097 C CA . ALA A 1 273 ? -11.852 93.812 53.188 1 83.44 273 ALA A CA 1
ATOM 2098 C C . ALA A 1 273 ? -10.875 94.938 52.906 1 83.44 273 ALA A C 1
ATOM 2100 O O . ALA A 1 273 ? -10.977 96 53.531 1 83.44 273 ALA A O 1
ATOM 2101 N N . LEU A 1 274 ? -9.945 94.688 52.031 1 86 274 LEU A N 1
ATOM 2102 C CA . LEU A 1 274 ? -8.977 95.688 51.656 1 86 274 LEU A CA 1
ATOM 2103 C C . LEU A 1 274 ? -9.664 96.875 51 1 86 274 LEU A C 1
ATOM 2105 O O . LEU A 1 274 ? -9.367 98.062 51.344 1 86 274 LEU A O 1
ATOM 2109 N N . ASN A 1 275 ? -10.609 96.625 50.094 1 84.94 275 ASN A N 1
ATOM 2110 C CA . ASN A 1 275 ? -11.383 97.688 49.469 1 84.94 275 ASN A CA 1
ATOM 2111 C C . ASN A 1 275 ? -12.156 98.5 50.5 1 84.94 275 ASN A C 1
ATOM 2113 O O . ASN A 1 275 ? -12.148 99.75 50.438 1 84.94 275 ASN A O 1
ATOM 2117 N N . ALA A 1 276 ? -12.695 97.938 51.469 1 82.31 276 ALA A N 1
ATOM 2118 C CA . ALA A 1 276 ? -13.445 98.625 52.5 1 82.31 276 ALA A CA 1
ATOM 2119 C C . ALA A 1 276 ? -12.523 99.438 53.375 1 82.31 276 ALA A C 1
ATOM 2121 O O . ALA A 1 276 ? -12.859 100.625 53.719 1 82.31 276 ALA A O 1
ATOM 2122 N N . GLY A 1 277 ? -11.383 98.75 53.656 1 81.81 277 GLY A N 1
ATOM 2123 C CA . GLY A 1 277 ? -10.414 99.5 54.469 1 81.81 277 GLY A CA 1
ATOM 2124 C C . GLY A 1 277 ? -9.891 100.75 53.812 1 81.81 277 GLY A C 1
ATOM 2125 O O . GLY A 1 277 ? -9.773 101.75 54.438 1 81.81 277 GLY A O 1
ATOM 2126 N N . THR A 1 278 ? -9.641 100.688 52.562 1 87.69 278 THR A N 1
ATOM 2127 C CA . THR A 1 278 ? -9.141 101.812 51.844 1 87.69 278 THR A CA 1
ATOM 2128 C C . THR A 1 278 ? -10.234 102.875 51.688 1 87.69 278 THR A C 1
ATOM 2130 O O . THR A 1 278 ? -9.953 104.062 51.75 1 87.69 278 THR A O 1
ATOM 2133 N N . ALA A 1 279 ? -11.492 102.562 51.562 1 82.25 279 ALA A N 1
ATOM 2134 C CA . ALA A 1 279 ? -12.609 103.5 51.531 1 82.25 279 ALA A CA 1
ATOM 2135 C C . ALA A 1 279 ? -12.781 104.188 52.844 1 82.25 279 ALA A C 1
ATOM 2137 O O . ALA A 1 279 ? -13.016 105.438 52.875 1 82.25 279 ALA A O 1
ATOM 2138 N N . THR A 1 280 ? -12.617 103.5 53.875 1 84.75 280 THR A N 1
ATOM 2139 C CA . THR A 1 280 ? -12.727 104.062 55.188 1 84.75 280 THR A CA 1
ATOM 2140 C C . THR A 1 280 ? -11.633 105.125 55.438 1 84.75 280 THR A C 1
ATOM 2142 O O . THR A 1 280 ? -11.898 106.188 55.969 1 84.75 280 THR A O 1
ATOM 2145 N N . LEU A 1 281 ? -10.461 104.75 55.031 1 84.62 281 LEU A N 1
ATOM 2146 C CA . LEU A 1 281 ? -9.359 105.688 55.188 1 84.62 281 LEU A CA 1
ATOM 2147 C C . LEU A 1 281 ? -9.586 106.938 54.344 1 84.62 281 LEU A C 1
ATOM 2149 O O . LEU A 1 281 ? -9.367 108.062 54.812 1 84.62 281 LEU A O 1
ATOM 2153 N N . ALA A 1 282 ? -10.039 106.812 53.125 1 82.81 282 ALA A N 1
ATOM 2154 C CA . ALA A 1 282 ? -10.32 108 52.25 1 82.81 282 ALA A CA 1
ATOM 2155 C C . ALA A 1 282 ? -11.375 108.875 52.844 1 82.81 282 ALA A C 1
ATOM 2157 O O . ALA A 1 282 ? -11.219 110.125 52.875 1 82.81 282 ALA A O 1
ATOM 2158 N N . SER A 1 283 ? -12.336 108.375 53.469 1 83.12 283 SER A N 1
ATOM 2159 C CA . SER A 1 283 ? -13.383 109.125 54.125 1 83.12 283 SER A CA 1
ATOM 2160 C C . SER A 1 283 ? -12.836 109.875 55.375 1 83.12 283 SER A C 1
ATOM 2162 O O . SER A 1 283 ? -13.18 111 55.625 1 83.12 283 SER A O 1
ATOM 2164 N N . GLY A 1 284 ? -12.031 109 56.031 1 82.25 284 GLY A N 1
ATOM 2165 C CA . GLY A 1 284 ? -11.414 109.562 57.188 1 82.25 284 GLY A CA 1
ATOM 2166 C C . GLY A 1 284 ? -10.523 110.75 56.875 1 82.25 284 GLY A C 1
ATOM 2167 O O . GLY A 1 284 ? -10.562 111.812 57.562 1 82.25 284 GLY A O 1
ATOM 2168 N N . VAL A 1 285 ? -9.812 110.688 55.812 1 85.62 285 VAL A N 1
ATOM 2169 C CA . VAL A 1 285 ? -8.969 111.812 55.344 1 85.62 285 VAL A CA 1
ATOM 2170 C C . VAL A 1 285 ? -9.836 113 54.938 1 85.62 285 VAL A C 1
ATOM 2172 O O . VAL A 1 285 ? -9.539 114.125 55.312 1 85.62 285 VAL A O 1
ATOM 2175 N N . ASN A 1 286 ? -10.969 112.812 54.312 1 82.44 286 ASN A N 1
ATOM 2176 C CA . ASN A 1 286 ? -11.875 113.875 53.875 1 82.44 286 ASN A CA 1
ATOM 2177 C C . ASN A 1 286 ? -12.461 114.625 55.094 1 82.44 286 ASN A C 1
ATOM 2179 O O . ASN A 1 286 ? -12.5 115.812 55.125 1 82.44 286 ASN A O 1
ATOM 2183 N N . GLN A 1 287 ? -12.867 113.875 56.031 1 83.88 287 GLN A N 1
ATOM 2184 C CA . GLN A 1 287 ? -13.445 114.5 57.25 1 83.88 287 GLN A CA 1
ATOM 2185 C C . GLN A 1 287 ? -12.414 115.312 58 1 83.88 287 GLN A C 1
ATOM 2187 O O . GLN A 1 287 ? -12.703 116.438 58.469 1 83.88 287 GLN A O 1
ATOM 2192 N N . TYR A 1 288 ? -11.258 114.625 58.062 1 87.06 288 TYR A N 1
ATOM 2193 C CA . TYR A 1 288 ? -10.18 115.312 58.781 1 87.06 288 TYR A CA 1
ATOM 2194 C C . TYR A 1 288 ? -9.789 116.625 58.125 1 87.06 288 TYR A C 1
ATOM 2196 O O . TYR A 1 288 ? -9.688 117.688 58.781 1 87.06 288 TYR A O 1
ATOM 2204 N N . THR A 1 289 ? -9.641 116.625 56.812 1 87 289 THR A N 1
ATOM 2205 C CA . THR A 1 289 ? -9.211 117.812 56.094 1 87 289 THR A CA 1
ATOM 2206 C C . THR A 1 289 ? -10.312 118.875 56.094 1 87 289 THR A C 1
ATOM 2208 O O . THR A 1 289 ? -10.031 120.062 56.094 1 87 289 THR A O 1
ATOM 2211 N N . SER A 1 290 ? -11.539 118.562 56.219 1 83.94 290 SER A N 1
ATOM 2212 C CA . SER A 1 290 ? -12.641 119.5 56.375 1 83.94 290 SER A CA 1
ATOM 2213 C C . SER A 1 290 ? -12.562 120.25 57.719 1 83.94 290 SER A C 1
ATOM 2215 O O . SER A 1 290 ? -12.836 121.438 57.781 1 83.94 290 SER A O 1
ATOM 2217 N N . GLY A 1 291 ? -12.195 119.438 58.625 1 82.38 291 GLY A N 1
ATOM 2218 C CA . GLY A 1 291 ? -11.992 120 59.938 1 82.38 291 GLY A CA 1
ATOM 2219 C C . GLY A 1 291 ? -10.875 121.062 59.969 1 82.38 291 GLY A C 1
ATOM 2220 O O . GLY A 1 291 ? -11.016 122.125 60.562 1 82.38 291 GLY A O 1
ATOM 2221 N N . VAL A 1 292 ? -9.852 120.75 59.25 1 86.25 292 VAL A N 1
ATOM 2222 C CA . VAL A 1 292 ? -8.727 121.688 59.125 1 86.25 292 VAL A CA 1
ATOM 2223 C C . VAL A 1 292 ? -9.148 122.938 58.375 1 86.25 292 VAL A C 1
ATOM 2225 O O . VAL A 1 292 ? -8.789 124.062 58.75 1 86.25 292 VAL A O 1
ATOM 2228 N N . ASP A 1 293 ? -10.008 122.812 57.406 1 83.5 293 ASP A N 1
ATOM 2229 C CA . ASP A 1 293 ? -10.516 123.938 56.625 1 83.5 293 ASP A CA 1
ATOM 2230 C C . ASP A 1 293 ? -11.398 124.812 57.5 1 83.5 293 ASP A C 1
ATOM 2232 O O . ASP A 1 293 ? -11.328 126.062 57.406 1 83.5 293 ASP A O 1
ATOM 2236 N N . GLN A 1 294 ? -12.125 124.312 58.312 1 84.25 294 GLN A N 1
ATOM 2237 C CA . GLN A 1 294 ? -12.984 125.062 59.219 1 84.25 294 GLN A CA 1
ATOM 2238 C C . GLN A 1 294 ? -12.156 125.938 60.188 1 84.25 294 GLN A C 1
ATOM 2240 O O . GLN A 1 294 ? -12.461 127.062 60.438 1 84.25 294 GLN A O 1
ATOM 2245 N N . LEU A 1 295 ? -11.164 125.125 60.625 1 85.31 295 LEU A N 1
ATOM 2246 C CA . LEU A 1 295 ? -10.25 125.875 61.5 1 85.31 295 LEU A CA 1
ATOM 2247 C C . LEU A 1 295 ? -9.594 127.062 60.781 1 85.31 295 LEU A C 1
ATOM 2249 O O . LEU A 1 295 ? -9.5 128.125 61.312 1 85.31 295 LEU A O 1
ATOM 2253 N N . GLY A 1 296 ? -9.172 126.812 59.531 1 84.06 296 GLY A N 1
ATOM 2254 C CA . GLY A 1 296 ? -8.586 127.875 58.719 1 84.06 296 GLY A CA 1
ATOM 2255 C C . GLY A 1 296 ? -9.523 129 58.469 1 84.06 296 GLY A C 1
ATOM 2256 O O . GLY A 1 296 ? -9.117 130.25 58.562 1 84.06 296 GLY A O 1
ATOM 2257 N N . SER A 1 297 ? -10.758 128.875 58.375 1 84.06 297 SER A N 1
ATOM 2258 C CA . SER A 1 297 ? -11.758 130 58.156 1 84.06 297 SER A CA 1
ATOM 2259 C C . SER A 1 297 ? -11.953 130.75 59.438 1 84.06 297 SER A C 1
ATOM 2261 O O . SER A 1 297 ? -12.062 132 59.375 1 84.06 297 SER A O 1
ATOM 2263 N N . GLY A 1 298 ? -11.992 130 60.469 1 82.06 298 GLY A N 1
ATOM 2264 C CA . GLY A 1 298 ? -12.117 130.625 61.75 1 82.06 298 GLY A CA 1
ATOM 2265 C C . GLY A 1 298 ? -10.953 131.5 62.062 1 82.06 298 GLY A C 1
ATOM 2266 O O . GLY A 1 298 ? -11.148 132.625 62.531 1 82.06 298 GLY A O 1
ATOM 2267 N N . LEU A 1 299 ? -9.836 131.125 61.688 1 86.06 299 LEU A N 1
ATOM 2268 C CA . LEU A 1 299 ? -8.625 131.875 61.938 1 86.06 299 LEU A CA 1
ATOM 2269 C C . LEU A 1 299 ? -8.555 133.125 61 1 86.06 299 LEU A C 1
ATOM 2271 O O . LEU A 1 299 ? -8.07 134.125 61.406 1 86.06 299 LEU A O 1
ATOM 2275 N N . THR A 1 300 ? -9.062 133 59.844 1 83.44 300 THR A N 1
ATOM 2276 C CA . THR A 1 300 ? -9.141 134.125 58.906 1 83.44 300 THR A CA 1
ATOM 2277 C C . THR A 1 300 ? -10.078 135.25 59.438 1 83.44 300 THR A C 1
ATOM 2279 O O . THR A 1 300 ? -9.773 136.5 59.375 1 83.44 300 THR A O 1
ATOM 2282 N N . THR A 1 301 ? -11.133 134.875 60 1 84.94 301 THR A N 1
ATOM 2283 C CA . THR A 1 301 ? -12.062 135.875 60.625 1 84.94 301 THR A CA 1
ATOM 2284 C C . THR A 1 301 ? -11.398 136.625 61.75 1 84.94 301 THR A C 1
ATOM 2286 O O . THR A 1 301 ? -11.539 137.875 61.875 1 84.94 301 THR A O 1
ATOM 2289 N N . LEU A 1 302 ? -10.688 135.75 62.5 1 84.5 302 LEU A N 1
ATOM 2290 C CA . LEU A 1 302 ? -9.969 136.375 63.625 1 84.5 302 LEU A CA 1
ATOM 2291 C C . LEU A 1 302 ? -8.938 137.375 63.125 1 84.5 302 LEU A C 1
ATOM 2293 O O . LEU A 1 302 ? -8.773 138.5 63.719 1 84.5 302 LEU A O 1
ATOM 2297 N N . LYS A 1 303 ? -8.242 137.125 62.094 1 84.5 303 LYS A N 1
ATOM 2298 C CA . LYS A 1 303 ? -7.266 138 61.469 1 84.5 303 LYS A CA 1
ATOM 2299 C C . LYS A 1 303 ? -7.918 139.375 61.031 1 84.5 303 LYS A C 1
ATOM 2301 O O . LYS A 1 303 ? -7.379 140.375 61.281 1 84.5 303 LYS A O 1
ATOM 2306 N N . ASN A 1 304 ? -9.062 139.375 60.531 1 83.94 304 ASN A N 1
ATOM 2307 C CA . ASN A 1 304 ? -9.773 140.625 60.094 1 83.94 304 ASN A CA 1
ATOM 2308 C C . ASN A 1 304 ? -10.18 141.5 61.281 1 83.94 304 ASN A C 1
ATOM 2310 O O . ASN A 1 304 ? -10.102 142.625 61.219 1 83.94 304 ASN A O 1
ATOM 2314 N N . ASN A 1 305 ? -10.523 140.75 62.25 1 83.69 305 ASN A N 1
ATOM 2315 C CA . ASN A 1 305 ? -10.922 141.5 63.469 1 83.69 305 ASN A CA 1
ATOM 2316 C C . ASN A 1 305 ? -9.719 142.125 64.125 1 83.69 305 ASN A C 1
ATOM 2318 O O . ASN A 1 305 ? -9.875 143.125 64.938 1 83.69 305 ASN A O 1
ATOM 2322 N N . SER A 1 306 ? -8.531 141.625 63.906 1 85.5 306 SER A N 1
ATOM 2323 C CA . SER A 1 306 ? -7.289 142.125 64.438 1 85.5 306 SER A CA 1
ATOM 2324 C C . SER A 1 306 ? -7.078 143.625 64 1 85.5 306 SER A C 1
ATOM 2326 O O . SER A 1 306 ? -6.617 144.5 64.812 1 85.5 306 SER A O 1
ATOM 2328 N N . ALA A 1 307 ? -7.453 144 62.844 1 82.56 307 ALA A N 1
ATOM 2329 C CA . ALA A 1 307 ? -7.293 145.375 62.344 1 82.56 307 ALA A CA 1
ATOM 2330 C C . ALA A 1 307 ? -8.141 146.375 63.156 1 82.56 307 ALA A C 1
ATOM 2332 O O . ALA A 1 307 ? -7.672 147.5 63.5 1 82.56 307 ALA A O 1
ATOM 2333 N N . SER A 1 308 ? -9.297 146 63.438 1 83.69 308 SER A N 1
ATOM 2334 C CA . SER A 1 308 ? -10.188 146.875 64.188 1 83.69 308 SER A CA 1
ATOM 2335 C C . SER A 1 308 ? -9.641 147.125 65.625 1 83.69 308 SER A C 1
ATOM 2337 O O . SER A 1 308 ? -9.727 148.25 66.125 1 83.69 308 SER A O 1
ATOM 2339 N N . LEU A 1 309 ? -9.18 146 66.125 1 83.69 309 LEU A N 1
ATOM 2340 C CA . LEU A 1 309 ? -8.602 146.125 67.5 1 83.69 309 LEU A CA 1
ATOM 2341 C C . LEU A 1 309 ? -7.41 147 67.5 1 83.69 309 LEU A C 1
ATOM 2343 O O . LEU A 1 309 ? -7.281 147.875 68.375 1 83.69 309 LEU A O 1
ATOM 2347 N N . ARG A 1 310 ? -6.535 147.125 66.5 1 84.81 310 ARG A N 1
ATOM 2348 C CA . ARG A 1 310 ? -5.363 148 66.438 1 84.81 310 ARG A CA 1
ATOM 2349 C C . ARG A 1 310 ? -5.773 149.5 66.25 1 84.81 310 ARG A C 1
ATOM 2351 O O . ARG A 1 310 ? -5.215 150.375 66.938 1 84.81 310 ARG A O 1
ATOM 2358 N N . SER A 1 311 ? -6.762 149.625 65.562 1 83.81 311 SER A N 1
ATOM 2359 C CA . SER A 1 311 ? -7.242 151 65.312 1 83.81 311 SER A CA 1
ATOM 2360 C C . SER A 1 311 ? -7.879 151.625 66.625 1 83.81 311 SER A C 1
ATOM 2362 O O . SER A 1 311 ? -7.664 152.75 66.938 1 83.81 311 SER A O 1
ATOM 2364 N N . GLY A 1 312 ? -8.688 150.75 67.188 1 80.5 312 GLY A N 1
ATOM 2365 C CA . GLY A 1 312 ? -9.297 151.125 68.438 1 80.5 312 GLY A CA 1
ATOM 2366 C C . GLY A 1 312 ? -8.281 151.5 69.5 1 80.5 312 GLY A C 1
ATOM 2367 O O . GLY A 1 312 ? -8.43 152.5 70.188 1 80.5 312 GLY A O 1
ATOM 2368 N N . ALA A 1 313 ? -7.254 150.75 69.562 1 82.44 313 ALA A N 1
ATOM 2369 C CA . ALA A 1 313 ? -6.184 151 70.5 1 82.44 313 ALA A CA 1
ATOM 2370 C C . ALA A 1 313 ? -5.453 152.375 70.188 1 82.44 313 ALA A C 1
ATOM 2372 O O . ALA A 1 313 ? -5.129 153.125 71.062 1 82.44 313 ALA A O 1
ATOM 2373 N N . ALA A 1 314 ? -5.246 152.625 68.938 1 81.81 314 ALA A N 1
ATOM 2374 C CA . ALA A 1 314 ? -4.594 153.875 68.5 1 81.81 314 ALA A CA 1
ATOM 2375 C C . ALA A 1 314 ? -5.445 155.125 68.875 1 81.81 314 ALA A C 1
ATOM 2377 O O . ALA A 1 314 ? -4.926 156.125 69.375 1 81.81 314 ALA A O 1
ATOM 2378 N N . SER A 1 315 ? -6.676 155 68.688 1 83.69 315 SER A N 1
ATOM 2379 C CA . SER A 1 315 ? -7.59 156.125 69 1 83.69 315 SER A CA 1
ATOM 2380 C C . SER A 1 315 ? -7.621 156.5 70.5 1 83.69 315 SER A C 1
ATOM 2382 O O . SER A 1 315 ? -7.617 157.625 70.875 1 83.69 315 SER A O 1
ATOM 2384 N N . LEU A 1 316 ? -7.684 155.375 71.188 1 82.44 316 LEU A N 1
ATOM 2385 C CA . LEU A 1 316 ? -7.703 155.5 72.625 1 82.44 316 LEU A CA 1
ATOM 2386 C C . LEU A 1 316 ? -6.406 156.125 73.125 1 82.44 316 LEU A C 1
ATOM 2388 O O . LEU A 1 316 ? -6.426 157 74 1 82.44 316 LEU A O 1
ATOM 2392 N N . ASN A 1 317 ? -5.242 155.75 72.562 1 82.25 317 ASN A N 1
ATOM 2393 C CA . ASN A 1 317 ? -3.955 156.375 72.875 1 82.25 317 ASN A CA 1
ATOM 2394 C C . ASN A 1 317 ? -3.924 157.875 72.562 1 82.25 317 ASN A C 1
ATOM 2396 O O . ASN A 1 317 ? -3.422 158.625 73.312 1 82.25 317 ASN A O 1
ATOM 2400 N N . GLN A 1 318 ? -4.516 158.375 71.562 1 82.38 318 GLN A N 1
ATOM 2401 C CA . GLN A 1 318 ? -4.602 159.75 71.125 1 82.38 318 GLN A CA 1
ATOM 2402 C C . GLN A 1 318 ? -5.469 160.625 72.125 1 82.38 318 GLN A C 1
ATOM 2404 O O . GLN A 1 318 ? -5.121 161.75 72.5 1 82.38 318 GLN A O 1
ATOM 2409 N N . GLY A 1 319 ? -6.57 159.875 72.438 1 79.25 319 GLY A N 1
ATOM 2410 C CA . GLY A 1 319 ? -7.445 160.5 73.375 1 79.25 319 GLY A CA 1
ATOM 2411 C C . GLY A 1 319 ? -6.781 160.75 74.75 1 79.25 319 GLY A C 1
ATOM 2412 O O . GLY A 1 319 ? -6.93 161.875 75.312 1 79.25 319 GLY A O 1
ATOM 2413 N N . ALA A 1 320 ? -6.004 159.75 75.125 1 81.81 320 ALA A N 1
ATOM 2414 C CA . ALA A 1 320 ? -5.25 159.875 76.375 1 81.81 320 ALA A CA 1
ATOM 2415 C C . ALA A 1 320 ? -4.18 161 76.25 1 81.81 320 ALA A C 1
ATOM 2417 O O . ALA A 1 320 ? -3.928 161.75 77.188 1 81.81 320 ALA A O 1
ATOM 2418 N N . GLY A 1 321 ? -3.578 161.125 75.125 1 78.25 321 GLY A N 1
ATOM 2419 C CA . GLY A 1 321 ? -2.617 162.25 74.875 1 78.25 321 GLY A CA 1
ATOM 2420 C C . GLY A 1 321 ? -3.229 163.625 74.938 1 78.25 321 GLY A C 1
ATOM 2421 O O . GLY A 1 321 ? -2.656 164.5 75.562 1 78.25 321 GLY A O 1
ATOM 2422 N N . GLN A 1 322 ? -4.344 163.875 74.5 1 81.69 322 GLN A N 1
ATOM 2423 C CA . GLN A 1 322 ? -5.039 165.125 74.5 1 81.69 322 GLN A CA 1
ATOM 2424 C C . GLN A 1 322 ? -5.422 165.5 75.938 1 81.69 322 GLN A C 1
ATOM 2426 O O . GLN A 1 322 ? -5.297 166.75 76.312 1 81.69 322 GLN A O 1
ATOM 2431 N N . LEU A 1 323 ? -5.852 164.5 76.5 1 80.56 323 LEU A N 1
ATOM 2432 C CA . LEU A 1 323 ? -6.227 164.75 77.938 1 80.56 323 LEU A CA 1
ATOM 2433 C C . LEU A 1 323 ? -5.008 165.125 78.75 1 80.56 323 LEU A C 1
ATOM 2435 O O . LEU A 1 323 ? -5.074 166 79.562 1 80.56 323 LEU A O 1
ATOM 2439 N N . SER A 1 324 ? -3.924 164.375 78.562 1 81.94 324 SER A N 1
ATOM 2440 C CA . SER A 1 324 ? -2.67 164.75 79.25 1 81.94 324 SER A CA 1
ATOM 2441 C C . SER A 1 324 ? -2.205 166.125 78.938 1 81.94 324 SER A C 1
ATOM 2443 O O . SER A 1 324 ? -1.806 166.875 79.812 1 81.94 324 SER A O 1
ATOM 2445 N N . ASN A 1 325 ? -2.34 166.625 77.812 1 80.06 325 ASN A N 1
ATOM 2446 C CA . ASN A 1 325 ? -1.976 168 77.438 1 80.06 325 ASN A CA 1
ATOM 2447 C C . ASN A 1 325 ? -2.902 169 78.062 1 80.06 325 ASN A C 1
ATOM 2449 O O . ASN A 1 325 ? -2.445 170.125 78.562 1 80.06 325 ASN A O 1
ATOM 2453 N N . GLY A 1 326 ? -4.121 168.75 78 1 76.81 326 GLY A N 1
ATOM 2454 C CA . GLY A 1 326 ? -5.09 169.625 78.625 1 76.81 326 GLY A CA 1
ATOM 2455 C C . GLY A 1 326 ? -4.887 169.75 80.125 1 76.81 326 GLY A C 1
ATOM 2456 O O . GLY A 1 326 ? -4.945 170.875 80.625 1 76.81 326 GLY A O 1
ATOM 2457 N N . ALA A 1 327 ? -4.586 168.75 80.75 1 80.25 327 ALA A N 1
ATOM 2458 C CA . ALA A 1 327 ? -4.324 168.75 82.188 1 80.25 327 ALA A CA 1
ATOM 2459 C C . ALA A 1 327 ? -3.033 169.5 82.5 1 80.25 327 ALA A C 1
ATOM 2461 O O . ALA A 1 327 ? -2.969 170.25 83.438 1 80.25 327 ALA A O 1
ATOM 2462 N N . SER A 1 328 ? -2.016 169.375 81.688 1 78.38 328 SER A N 1
ATOM 2463 C CA . SER A 1 328 ? -0.755 170.125 81.875 1 78.38 328 SER A CA 1
ATOM 2464 C C . SER A 1 328 ? -0.941 171.625 81.625 1 78.38 328 SER A C 1
ATOM 2466 O O . SER A 1 328 ? -0.38 172.375 82.375 1 78.38 328 SER A O 1
ATOM 2468 N N . GLN A 1 329 ? -1.72 172 80.75 1 79.06 329 GLN A N 1
ATOM 2469 C CA . GLN A 1 329 ? -1.966 173.375 80.5 1 79.06 329 GLN A CA 1
ATOM 2470 C C . GLN A 1 329 ? -2.746 174.125 81.625 1 79.06 329 GLN A C 1
ATOM 2472 O O . GLN A 1 329 ? -2.443 175.25 82 1 79.06 329 GLN A O 1
ATOM 2477 N N . LEU A 1 330 ? -3.67 173.375 82 1 77.38 330 LEU A N 1
ATOM 2478 C CA . LEU A 1 330 ? -4.441 173.875 83.125 1 77.38 330 LEU A CA 1
ATOM 2479 C C . LEU A 1 330 ? -3.553 174 84.312 1 77.38 330 LEU A C 1
ATOM 2481 O O . LEU A 1 330 ? -3.635 175 85 1 77.38 330 LEU A O 1
ATOM 2485 N N . ASN A 1 331 ? -2.699 173 84.688 1 78.25 331 ASN A N 1
ATOM 2486 C CA . ASN A 1 331 ? -1.748 173.125 85.75 1 78.25 331 ASN A CA 1
ATOM 2487 C C . ASN A 1 331 ? -0.8 174.25 85.625 1 78.25 331 ASN A C 1
ATOM 2489 O O . ASN A 1 331 ? -0.532 175 86.562 1 78.25 331 ASN A O 1
ATOM 2493 N N . ALA A 1 332 ? -0.407 174.75 84.5 1 75.69 332 ALA A N 1
ATOM 2494 C CA . ALA A 1 332 ? 0.469 175.875 84.25 1 75.69 332 ALA A CA 1
ATOM 2495 C C . ALA A 1 332 ? -0.265 177.25 84.5 1 75.69 332 ALA A C 1
ATOM 2497 O O . ALA A 1 332 ? 0.291 178.125 85.062 1 75.69 332 ALA A O 1
ATOM 2498 N N . THR A 1 333 ? -1.436 177.25 84.062 1 73.56 333 THR A N 1
ATOM 2499 C CA . THR A 1 333 ? -2.234 178.375 84.188 1 73.56 333 THR A CA 1
ATOM 2500 C C . THR A 1 333 ? -2.539 178.75 85.625 1 73.56 333 THR A C 1
ATOM 2502 O O . THR A 1 333 ? -2.41 179.875 86.062 1 73.56 333 THR A O 1
ATOM 2505 N N . VAL A 1 334 ? -2.889 177.75 86.375 1 75.25 334 VAL A N 1
ATOM 2506 C CA . VAL A 1 334 ? -3.195 177.875 87.812 1 75.25 334 VAL A CA 1
ATOM 2507 C C . VAL A 1 334 ? -1.935 178.375 88.562 1 75.25 334 VAL A C 1
ATOM 2509 O O . VAL A 1 334 ? -1.975 179.25 89.375 1 75.25 334 VAL A O 1
ATOM 2512 N N . ASN A 1 335 ? -0.717 177.875 88.312 1 71.19 335 ASN A N 1
ATOM 2513 C CA . ASN A 1 335 ? 0.537 178.25 89 1 71.19 335 ASN A CA 1
ATOM 2514 C C . ASN A 1 335 ? 1.03 179.625 88.625 1 71.19 335 ASN A C 1
ATOM 2516 O O . ASN A 1 335 ? 1.564 180.375 89.5 1 71.19 335 ASN A O 1
ATOM 2520 N N . SER A 1 336 ? 0.888 180.25 87.625 1 70.75 336 SER A N 1
ATOM 2521 C CA . SER A 1 336 ? 1.43 181.625 87.188 1 70.75 336 SER A CA 1
ATOM 2522 C C . SER A 1 336 ? 0.459 182.75 87.5 1 70.75 336 SER A C 1
ATOM 2524 O O . SER A 1 336 ? 0.86 183.75 88 1 70.75 336 SER A O 1
ATOM 2526 N N . SER A 1 337 ? -0.784 182.75 87.188 1 62.72 337 SER A N 1
ATOM 2527 C CA . SER A 1 337 ? -1.681 183.875 87.188 1 62.72 337 SER A CA 1
ATOM 2528 C C . SER A 1 337 ? -2.242 184.125 88.625 1 62.72 337 SER A C 1
ATOM 2530 O O . SER A 1 337 ? -2.289 185.25 89.125 1 62.72 337 SER A O 1
ATOM 2532 N N . LEU A 1 338 ? -2.744 183.25 89.438 1 60.06 338 LEU A N 1
ATOM 2533 C CA . LEU A 1 338 ? -3.408 183.5 90.688 1 60.06 338 LEU A CA 1
ATOM 2534 C C . LEU A 1 338 ? -2.395 183.5 91.875 1 60.06 338 LEU A C 1
ATOM 2536 O O . LEU A 1 338 ? -2.676 184 92.938 1 60.06 338 LEU A O 1
ATOM 2540 N N . GLY A 1 339 ? -1.101 183.25 91.875 1 54.84 339 GLY A N 1
ATOM 2541 C CA . GLY A 1 339 ? -0.044 183.25 92.812 1 54.84 339 GLY A CA 1
ATOM 2542 C C . GLY A 1 339 ? 0.535 184.625 93.062 1 54.84 339 GLY A C 1
ATOM 2543 O O . GLY A 1 339 ? 1.164 184.875 94.062 1 54.84 339 GLY A O 1
ATOM 2544 N N . SER A 1 340 ? 0.383 185.75 92.312 1 56.06 340 SER A N 1
ATOM 2545 C CA . SER A 1 340 ? 1.071 187.125 92.375 1 56.06 340 SER A CA 1
ATOM 2546 C C . SER A 1 340 ? 0.193 188.125 93.062 1 56.06 340 SER A C 1
ATOM 2548 O O . SER A 1 340 ? 0.574 189.375 93.125 1 56.06 340 SER A O 1
ATOM 2550 N N . LEU A 1 341 ? -0.979 188.125 93.625 1 56.16 341 LEU A N 1
ATOM 2551 C CA . LEU A 1 341 ? -1.807 189.125 94.188 1 56.16 341 LEU A CA 1
ATOM 2552 C C . LEU A 1 341 ? -1.389 189.375 95.625 1 56.16 341 LEU A C 1
ATOM 2554 O O . LEU A 1 341 ? -1.246 188.5 96.438 1 56.16 341 LEU A O 1
ATOM 2558 N N . ASP A 1 342 ? -0.777 190.625 96 1 58.78 342 ASP A N 1
ATOM 2559 C CA . ASP A 1 342 ? -0.2 191.125 97.312 1 58.78 342 ASP A CA 1
ATOM 2560 C C . ASP A 1 342 ? -1.285 191.25 98.312 1 58.78 342 ASP A C 1
ATOM 2562 O O . ASP A 1 342 ? -1.678 192.375 98.625 1 58.78 342 ASP A O 1
ATOM 2566 N N . PHE A 1 343 ? -1.978 190.25 98.875 1 61.03 343 PHE A N 1
ATOM 2567 C CA . PHE A 1 343 ? -3.059 190.25 99.812 1 61.03 343 PHE A CA 1
ATOM 2568 C C . PHE A 1 343 ? -2.553 190.75 101.188 1 61.03 343 PHE A C 1
ATOM 2570 O O . PHE A 1 343 ? -3.301 191.375 101.938 1 61.03 343 PHE A O 1
ATOM 2577 N N . THR A 1 344 ? -1.228 190.625 101.438 1 63.09 344 THR A N 1
ATOM 2578 C CA . THR A 1 344 ? -0.646 191.125 102.625 1 63.09 344 THR A CA 1
ATOM 2579 C C . THR A 1 344 ? -0.643 192.75 102.688 1 63.09 344 THR A C 1
ATOM 2581 O O . THR A 1 344 ? -0.953 193.375 103.688 1 63.09 344 THR A O 1
ATOM 2584 N N . GLY A 1 345 ? -0.298 193.25 101.5 1 63.16 345 GLY A N 1
ATOM 2585 C CA . GLY A 1 345 ? -0.28 194.75 101.438 1 63.16 345 GLY A CA 1
ATOM 2586 C C . GLY A 1 345 ? -1.66 195.375 101.562 1 63.16 345 GLY A C 1
ATOM 2587 O O . GLY A 1 345 ? -1.845 196.375 102.25 1 63.16 345 GLY A O 1
ATOM 2588 N N . ILE A 1 346 ? -2.639 194.5 101 1 65.19 346 ILE A N 1
ATOM 2589 C CA . ILE A 1 346 ? -4.016 195 101 1 65.19 346 ILE A CA 1
ATOM 2590 C C . ILE A 1 346 ? -4.562 194.875 102.438 1 65.19 346 ILE A C 1
ATOM 2592 O O . ILE A 1 346 ? -5.219 195.875 102.875 1 65.19 346 ILE A O 1
ATOM 2596 N N . MET A 1 347 ? -4.191 194 103.312 1 65.44 347 MET A N 1
ATOM 2597 C CA . MET A 1 347 ? -4.625 193.875 104.688 1 65.44 347 MET A CA 1
ATOM 2598 C C . MET A 1 347 ? -3.959 194.875 105.562 1 65.44 347 MET A C 1
ATOM 2600 O O . MET A 1 347 ? -4.59 195.375 106.5 1 65.44 347 MET A O 1
ATOM 2604 N N . SER A 1 348 ? -2.715 195.25 105.312 1 69.38 348 SER A N 1
ATOM 2605 C CA . SER A 1 348 ? -2.004 196.25 106.062 1 69.38 348 SER A CA 1
ATOM 2606 C C . SER A 1 348 ? -2.621 197.625 105.875 1 69.38 348 SER A C 1
ATOM 2608 O O . SER A 1 348 ? -2.777 198.375 106.812 1 69.38 348 SER A O 1
ATOM 2610 N N . ALA A 1 349 ? -3.045 197.875 104.688 1 65.19 349 ALA A N 1
ATOM 2611 C CA . ALA A 1 349 ? -3.676 199.125 104.375 1 65.19 349 ALA A CA 1
ATOM 2612 C C . ALA A 1 349 ? -5.059 199.25 105 1 65.19 349 ALA A C 1
ATOM 2614 O O . ALA A 1 349 ? -5.438 200.25 105.5 1 65.19 349 ALA A O 1
ATOM 2615 N N . MET A 1 350 ? -5.723 198 105.125 1 66.19 350 MET A N 1
ATOM 2616 C CA . MET A 1 350 ? -7.039 198 105.75 1 66.19 350 MET A CA 1
ATOM 2617 C C . MET A 1 350 ? -6.926 198.125 107.25 1 66.19 350 MET A C 1
ATOM 2619 O O . MET A 1 350 ? -7.773 198.75 107.875 1 66.19 350 MET A O 1
ATOM 2623 N N . ASN A 1 351 ? -5.852 197.75 108 1 67.94 351 ASN A N 1
ATOM 2624 C CA . ASN A 1 351 ? -5.586 197.875 109.438 1 67.94 351 ASN A CA 1
ATOM 2625 C C . ASN A 1 351 ? -5.242 199.375 109.75 1 67.94 351 ASN A C 1
ATOM 2627 O O . ASN A 1 351 ? -5.688 199.875 110.75 1 67.94 351 ASN A O 1
ATOM 2631 N N . GLN A 1 352 ? -4.555 200.125 108.875 1 68.19 352 GLN A N 1
ATOM 2632 C CA . GLN A 1 352 ? -4.199 201.5 109.062 1 68.19 352 GLN A CA 1
ATOM 2633 C C . GLN A 1 352 ? -5.426 202.375 108.938 1 68.19 352 GLN A C 1
ATOM 2635 O O . GLN A 1 352 ? -5.535 203.375 109.625 1 68.19 352 GLN A O 1
ATOM 2640 N N . ALA A 1 353 ? -6.398 201.75 108.062 1 65.62 353 ALA A N 1
ATOM 2641 C CA . ALA A 1 353 ? -7.668 202.5 107.938 1 65.62 353 ALA A CA 1
ATOM 2642 C C . ALA A 1 353 ? -8.492 202.5 109.188 1 65.62 353 ALA A C 1
ATOM 2644 O O . ALA A 1 353 ? -9.125 203.5 109.562 1 65.62 353 ALA A O 1
ATOM 2645 N N . SER A 1 354 ? -8.453 201.375 110 1 66.44 354 SER A N 1
ATOM 2646 C CA . SER A 1 354 ? -9.148 201.25 111.312 1 66.44 354 SER A CA 1
ATOM 2647 C C . SER A 1 354 ? -8.547 202.25 112.375 1 66.44 354 SER A C 1
ATOM 2649 O O . SER A 1 354 ? -9.273 202.875 113.125 1 66.44 354 SER A O 1
ATOM 2651 N N . GLN A 1 355 ? -7.203 202.5 112.375 1 66.94 355 GLN A N 1
ATOM 2652 C CA . GLN A 1 355 ? -6.527 203.375 113.312 1 66.94 355 GLN A CA 1
ATOM 2653 C C . GLN A 1 355 ? -6.82 204.875 113.062 1 66.94 355 GLN A C 1
ATOM 2655 O O . GLN A 1 355 ? -6.992 205.625 113.938 1 66.94 355 GLN A O 1
ATOM 2660 N N . MET A 1 356 ? -7.055 205.25 111.812 1 66.62 356 MET A N 1
ATOM 2661 C CA . MET A 1 356 ? -7.34 206.625 111.375 1 66.62 356 MET A CA 1
ATOM 2662 C C . MET A 1 356 ? -8.75 207 111.812 1 66.62 356 MET A C 1
ATOM 2664 O O . MET A 1 356 ? -8.984 208.125 112.125 1 66.62 356 MET A O 1
ATOM 2668 N N . LYS A 1 357 ? -9.68 206 112 1 66.44 357 LYS A N 1
ATOM 2669 C CA . LYS A 1 357 ? -11.031 206.25 112.438 1 66.44 357 LYS A CA 1
ATOM 2670 C C . LYS A 1 357 ? -11.008 206.75 113.875 1 66.44 357 LYS A C 1
ATOM 2672 O O . LYS A 1 357 ? -11.727 207.75 114.188 1 66.44 357 LYS A O 1
ATOM 2677 N N . SER A 1 358 ? -10.148 206.375 114.812 1 67.06 358 SER A N 1
ATOM 2678 C CA . SER A 1 358 ? -10.055 206.875 116.188 1 67.06 358 SER A CA 1
ATOM 2679 C C . SER A 1 358 ? -9.477 208.25 116.25 1 67.06 358 SER A C 1
ATOM 2681 O O . SER A 1 358 ? -9.938 209.125 117.062 1 67.06 358 SER A O 1
ATOM 2683 N N . SER A 1 359 ? -8.484 208.625 115.375 1 65.31 359 SER A N 1
ATOM 2684 C CA . SER A 1 359 ? -7.82 209.875 115.375 1 65.31 359 SER A CA 1
ATOM 2685 C C . SER A 1 359 ? -8.734 211 114.875 1 65.31 359 SER A C 1
ATOM 2687 O O . SER A 1 359 ? -8.727 212.125 115.375 1 65.31 359 SER A O 1
ATOM 2689 N N . LEU A 1 360 ? -9.656 210.625 113.938 1 64.56 360 LEU A N 1
ATOM 2690 C CA . LEU A 1 360 ? -10.609 211.625 113.375 1 64.56 360 LEU A CA 1
ATOM 2691 C C . LEU A 1 360 ? -11.734 211.875 114.375 1 64.56 360 LEU A C 1
ATOM 2693 O O . LEU A 1 360 ? -12.25 213 114.375 1 64.56 360 LEU A O 1
ATOM 2697 N N . ALA A 1 361 ? -12.109 211 115.312 1 65 361 ALA A N 1
ATOM 2698 C CA . ALA A 1 361 ? -13.102 211.25 116.312 1 65 361 ALA A CA 1
ATOM 2699 C C . ALA A 1 361 ? -12.578 212.25 117.375 1 65 361 ALA A C 1
ATOM 2701 O O . ALA A 1 361 ? -13.312 213.125 117.875 1 65 361 ALA A O 1
ATOM 2702 N N . SER A 1 362 ? -11.234 212.125 117.688 1 66.38 362 SER A N 1
ATOM 2703 C CA . SER A 1 362 ? -10.609 213 118.625 1 66.38 362 SER A CA 1
ATOM 2704 C C . SER A 1 362 ? -10.531 214.5 118.125 1 66.38 362 SER A C 1
ATOM 2706 O O . SER A 1 362 ? -10.75 215.375 118.875 1 66.38 362 SER A O 1
ATOM 2708 N N . LEU A 1 363 ? -10.328 214.5 116.875 1 65.31 363 LEU A N 1
ATOM 2709 C CA . LEU A 1 363 ? -10.273 215.75 116.25 1 65.31 363 LEU A CA 1
ATOM 2710 C C . LEU A 1 363 ? -11.648 216.375 116.188 1 65.31 363 LEU A C 1
ATOM 2712 O O . LEU A 1 363 ? -11.773 217.625 116.438 1 65.31 363 LEU A O 1
ATOM 2716 N N . GLN A 1 364 ? -12.781 215.5 116 1 66.62 364 GLN A N 1
ATOM 2717 C CA . GLN A 1 364 ? -14.156 216 116.062 1 66.62 364 GLN A CA 1
ATOM 2718 C C . GLN A 1 364 ? -14.5 216.625 117.438 1 66.62 364 GLN A C 1
ATOM 2720 O O . GLN A 1 364 ? -15.141 217.625 117.5 1 66.62 364 GLN A O 1
ATOM 2725 N N . SER A 1 365 ? -14 216.125 118.5 1 66.69 365 SER A N 1
ATOM 2726 C CA . SER A 1 365 ? -14.25 216.625 119.875 1 66.69 365 SER A CA 1
ATOM 2727 C C . SER A 1 365 ? -13.508 217.875 120.188 1 66.69 365 SER A C 1
ATOM 2729 O O . SER A 1 365 ? -14.055 218.75 120.812 1 66.69 365 SER A O 1
ATOM 2731 N N . GLY A 1 366 ? -12.203 217.875 119.625 1 60.91 366 GLY A N 1
ATOM 2732 C CA . GLY A 1 366 ? -11.391 219.125 119.812 1 60.91 366 GLY A CA 1
ATOM 2733 C C . GLY A 1 366 ? -11.953 220.25 119.062 1 60.91 366 GLY A C 1
ATOM 2734 O O . GLY A 1 366 ? -11.945 221.375 119.625 1 60.91 366 GLY A O 1
ATOM 2735 N N . LEU A 1 367 ? -12.594 220 118 1 64.75 367 LEU A N 1
ATOM 2736 C CA . LEU A 1 367 ? -13.18 221.125 117.188 1 64.75 367 LEU A CA 1
ATOM 2737 C C . LEU A 1 367 ? -14.469 221.625 117.875 1 64.75 367 LEU A C 1
ATOM 2739 O O . LEU A 1 367 ? -14.758 222.875 117.75 1 64.75 367 LEU A O 1
ATOM 2743 N N . THR A 1 368 ? -15.266 220.875 118.625 1 66.75 368 THR A N 1
ATOM 2744 C CA . THR A 1 368 ? -16.453 221.25 119.375 1 66.75 368 THR A CA 1
ATOM 2745 C C . THR A 1 368 ? -16.078 222.125 120.562 1 66.75 368 THR A C 1
ATOM 2747 O O . THR A 1 368 ? -16.75 223.125 120.812 1 66.75 368 THR A O 1
ATOM 2750 N N . GLN A 1 369 ? -14.945 221.875 121.188 1 64.69 369 GLN A N 1
ATOM 2751 C CA . GLN A 1 369 ? -14.5 222.625 122.312 1 64.69 369 GLN A CA 1
ATOM 2752 C C . GLN A 1 369 ? -14 224 121.875 1 64.69 369 GLN A C 1
ATOM 2754 O O . GLN A 1 369 ? -14.242 225 122.562 1 64.69 369 GLN A O 1
ATOM 2759 N N . ALA A 1 370 ? -13.445 224 120.688 1 63.19 370 ALA A N 1
ATOM 2760 C CA . ALA A 1 370 ? -12.945 225.25 120.125 1 63.19 370 ALA A CA 1
ATOM 2761 C C . ALA A 1 370 ? -14.094 226.125 119.75 1 63.19 370 ALA A C 1
ATOM 2763 O O . ALA A 1 370 ? -14.016 227.375 119.938 1 63.19 370 ALA A O 1
ATOM 2764 N N . GLN A 1 371 ? -15.273 225.625 119.375 1 64.5 371 GLN A N 1
ATOM 2765 C CA . GLN A 1 371 ? -16.484 226.25 119.062 1 64.5 371 GLN A CA 1
ATOM 2766 C C . GLN A 1 371 ? -17.109 227 120.25 1 64.5 371 GLN A C 1
ATOM 2768 O O . GLN A 1 371 ? -17.562 228.125 120.188 1 64.5 371 GLN A O 1
ATOM 2773 N N . SER A 1 372 ? -17.047 226.375 121.5 1 65.75 372 SER A N 1
ATOM 2774 C CA . SER A 1 372 ? -17.594 226.875 122.75 1 65.75 372 SER A CA 1
ATOM 2775 C C . SER A 1 372 ? -16.75 228 123.312 1 65.75 372 SER A C 1
ATOM 2777 O O . SER A 1 372 ? -17.281 229 123.875 1 65.75 372 SER A O 1
ATOM 2779 N N . ALA A 1 373 ? -15.477 227.875 123.188 1 62.84 373 ALA A N 1
ATOM 2780 C CA . ALA A 1 373 ? -14.562 228.875 123.688 1 62.84 373 ALA A CA 1
ATOM 2781 C C . ALA A 1 373 ? -14.664 230.25 122.938 1 62.84 373 ALA A C 1
ATOM 2783 O O . ALA A 1 373 ? -14.648 231.375 123.562 1 62.84 373 ALA A O 1
ATOM 2784 N N . LEU A 1 374 ? -14.922 230 121.688 1 67.25 374 LEU A N 1
ATOM 2785 C CA . LEU A 1 374 ? -15.055 231.125 120.812 1 67.25 374 LEU A CA 1
ATOM 2786 C C . LEU A 1 374 ? -16.391 231.875 121.062 1 67.25 374 LEU A C 1
ATOM 2788 O O . LEU A 1 374 ? -16.469 233.125 121.062 1 67.25 374 LEU A O 1
ATOM 2792 N N . SER A 1 375 ? -17.453 231.25 121.625 1 65.06 375 SER A N 1
ATOM 2793 C CA . SER A 1 375 ? -18.75 231.75 122 1 65.06 375 SER A CA 1
ATOM 2794 C C . SER A 1 375 ? -18.656 232.5 123.25 1 65.06 375 SER A C 1
ATOM 2796 O O . SER A 1 375 ? -19.297 233.625 123.438 1 65.06 375 SER A O 1
ATOM 2798 N N . ALA A 1 376 ? -17.688 232.375 124.188 1 64.31 376 ALA A N 1
ATOM 2799 C CA . ALA A 1 376 ? -17.531 233 125.438 1 64.31 376 ALA A CA 1
ATOM 2800 C C . ALA A 1 376 ? -16.797 234.25 125.312 1 64.31 376 ALA A C 1
ATOM 2802 O O . ALA A 1 376 ? -17.172 235.25 126 1 64.31 376 ALA A O 1
ATOM 2803 N N . VAL A 1 377 ? -15.93 234.25 124.5 1 65.44 377 VAL A N 1
ATOM 2804 C CA . VAL A 1 377 ? -15.18 235.5 124.25 1 65.44 377 VAL A CA 1
ATOM 2805 C C . VAL A 1 377 ? -16.062 236.5 123.562 1 65.44 377 VAL A C 1
ATOM 2807 O O . VAL A 1 377 ? -16.047 237.625 123.875 1 65.44 377 VAL A O 1
ATOM 2810 N N . SER A 1 378 ? -16.969 236 122.688 1 64.44 378 SER A N 1
ATOM 2811 C CA . SER A 1 378 ? -17.891 236.75 121.938 1 64.44 378 SER A CA 1
ATOM 2812 C C . SER A 1 378 ? -18.922 237.375 122.875 1 64.44 378 SER A C 1
ATOM 2814 O O . SER A 1 378 ? -19.266 238.625 122.75 1 64.44 378 SER A O 1
ATOM 2816 N N . THR A 1 379 ? -19.391 236.875 124.062 1 61.88 379 THR A N 1
ATOM 2817 C CA . THR A 1 379 ? -20.344 237.375 125.062 1 61.88 379 THR A CA 1
ATOM 2818 C C . THR A 1 379 ? -19.719 238.5 125.938 1 61.88 379 THR A C 1
ATOM 2820 O O . THR A 1 379 ? -20.344 239.5 126.188 1 61.88 379 THR A O 1
ATOM 2823 N N . GLU A 1 380 ? -18.422 238.375 126.375 1 60.66 380 GLU A N 1
ATOM 2824 C CA . GLU A 1 380 ? -17.75 239.375 127.25 1 60.66 380 GLU A CA 1
ATOM 2825 C C . GLU A 1 380 ? -17.281 240.625 126.5 1 60.66 380 GLU A C 1
ATOM 2827 O O . GLU A 1 380 ? -17.281 241.75 127.062 1 60.66 380 GLU A O 1
ATOM 2832 N N . ALA A 1 381 ? -17.156 240.375 125.375 1 63.16 381 ALA A N 1
ATOM 2833 C CA . ALA A 1 381 ? -16.828 241.5 124.5 1 63.16 381 ALA A CA 1
ATOM 2834 C C . ALA A 1 381 ? -18.047 242.375 12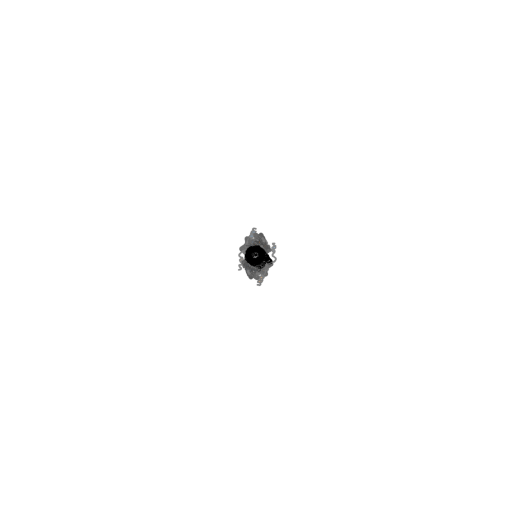4.25 1 63.16 381 ALA A C 1
ATOM 2836 O O . ALA A 1 381 ? -17.891 243.5 124.062 1 63.16 381 ALA A O 1
ATOM 2837 N N . ASN A 1 382 ? -19.344 241.875 124.562 1 59.47 382 ASN A N 1
ATOM 2838 C CA . ASN A 1 382 ? -20.594 242.625 124.438 1 59.47 382 ASN A CA 1
ATOM 2839 C C . ASN A 1 382 ? -20.828 243.625 125.625 1 59.47 382 ASN A C 1
ATOM 2841 O O . ASN A 1 382 ? -21.531 244.625 125.5 1 59.47 382 ASN A O 1
ATOM 2845 N N . GLN A 1 383 ? -20.281 243.375 126.75 1 57.97 383 GLN A N 1
ATOM 2846 C CA . GLN A 1 383 ? -20.422 244.25 127.875 1 57.97 383 GLN A CA 1
ATOM 2847 C C . GLN A 1 383 ? -19.719 245.625 127.688 1 57.97 383 GLN A C 1
ATOM 2849 O O . GLN A 1 383 ? -20.031 246.625 128.375 1 57.97 383 GLN A O 1
ATOM 2854 N N . LEU A 1 384 ? -18.844 245.5 127 1 55.59 384 LEU A N 1
ATOM 2855 C CA . LEU A 1 384 ? -17.938 246.625 126.812 1 55.59 384 LEU A CA 1
ATOM 2856 C C . LEU A 1 384 ? -18.578 247.625 125.875 1 55.59 384 LEU A C 1
ATOM 2858 O O . LEU A 1 384 ? -18.031 248.75 125.688 1 55.59 384 LEU A O 1
ATOM 2862 N N . LYS A 1 385 ? -19.656 247.375 125.312 1 56.44 385 LYS A N 1
ATOM 2863 C CA . LYS A 1 385 ? -20.359 248.25 124.438 1 56.44 385 LYS A CA 1
ATOM 2864 C C . LYS A 1 385 ? -20.797 249.5 125.125 1 56.44 385 LYS A C 1
ATOM 2866 O O . LYS A 1 385 ? -21.031 250.625 124.5 1 56.44 385 LYS A O 1
ATOM 2871 N N . THR A 1 386 ? -20.781 249.5 126.5 1 55.19 386 THR A N 1
ATOM 2872 C CA . THR A 1 386 ? -21.25 250.75 127.25 1 55.19 386 THR A CA 1
ATOM 2873 C C . THR A 1 386 ? -20.078 251.5 127.688 1 55.19 386 THR A C 1
ATOM 2875 O O . THR A 1 386 ? -20.266 252.625 128.25 1 55.19 386 THR A O 1
ATOM 2878 N N . ALA A 1 387 ? -18.953 251.375 127.75 1 53.12 387 ALA A N 1
ATOM 2879 C CA . ALA A 1 387 ? -17.703 251.875 128.375 1 53.12 387 ALA A CA 1
ATOM 2880 C C . ALA A 1 387 ? -17.344 253.25 127.75 1 53.12 387 ALA A C 1
ATOM 2882 O O . ALA A 1 387 ? -16.938 254.125 128.375 1 53.12 387 ALA A O 1
ATOM 2883 N N . PRO A 1 388 ? -17.453 253.5 126.438 1 49.97 388 PRO A N 1
ATOM 2884 C CA . PRO A 1 388 ? -17.203 254.75 125.875 1 49.97 388 PRO A CA 1
ATOM 2885 C C . PRO A 1 388 ? -18.234 255.875 126.312 1 49.97 388 PRO A C 1
ATOM 2887 O O . PRO A 1 388 ? -18.062 257 126.062 1 49.97 388 PRO A O 1
ATOM 2890 N N . SER A 1 389 ? -19.203 255.5 126.938 1 52.28 389 SER A N 1
ATOM 2891 C CA . SER A 1 389 ? -20.031 256.5 127.562 1 52.28 389 SER A CA 1
ATOM 2892 C C . SER A 1 389 ? -19.562 256.75 129 1 52.28 389 SER A C 1
ATOM 2894 O O . SER A 1 389 ? -20.141 257.75 129.625 1 52.28 389 SER A O 1
ATOM 2896 N N . ALA A 1 390 ? -18.953 256 129.875 1 49 390 ALA A N 1
ATOM 2897 C CA . ALA A 1 390 ? -18.25 256.5 131.125 1 49 390 ALA A CA 1
ATOM 2898 C C . ALA A 1 390 ? -17.234 257.5 130.75 1 49 390 ALA A C 1
ATOM 2900 O O . ALA A 1 390 ? -17.094 258.5 131.5 1 49 390 ALA A O 1
ATOM 2901 N N . LEU A 1 391 ? -16.266 257.25 129.5 1 56.09 391 LEU A N 1
ATOM 2902 C CA . LEU A 1 391 ? -14.961 258 129.25 1 56.09 391 LEU A CA 1
ATOM 2903 C C . LEU A 1 391 ? -15.094 259.25 128.5 1 56.09 391 LEU A C 1
ATOM 2905 O O . LEU A 1 391 ? -14.18 260 128.625 1 56.09 391 LEU A O 1
ATOM 2909 N N . SER A 1 392 ? -16.312 259.25 127.938 1 57.59 392 SER A N 1
ATOM 2910 C CA . SER A 1 392 ? -16.75 260.75 127.5 1 57.59 392 SER A CA 1
ATOM 2911 C C . SER A 1 392 ? -17.047 261.5 128.75 1 57.59 392 SER A C 1
ATOM 2913 O O . SER A 1 392 ? -16.906 262.75 128.625 1 57.59 392 SER A O 1
ATOM 2915 N N . GLY A 1 393 ? -17.266 261 129.875 1 54.47 393 GLY A N 1
ATOM 2916 C CA . GLY A 1 393 ? -17.578 261.75 131 1 54.47 393 GLY A CA 1
ATOM 2917 C C . GLY A 1 393 ? -16.344 262.25 131.75 1 54.47 393 GLY A C 1
ATOM 2918 O O . GLY A 1 393 ? -16.406 263.25 132.5 1 54.47 393 GLY A O 1
ATOM 2919 N N . VAL A 1 394 ? -15.289 261.5 131.875 1 57.28 394 VAL A N 1
ATOM 2920 C CA . VAL A 1 394 ? -14.008 261.75 132.5 1 57.28 394 VAL A CA 1
ATOM 2921 C C . VAL A 1 394 ? -13.234 263 131.625 1 57.28 394 VAL A C 1
ATOM 2923 O O . VAL A 1 394 ? -12.336 263.5 132.25 1 57.28 394 VAL A O 1
ATOM 2926 N N . SER A 1 395 ? -13.586 262.75 130.5 1 59.59 395 SER A N 1
ATOM 2927 C CA . SER A 1 395 ? -13.133 264 129.75 1 59.59 395 SER A CA 1
ATOM 2928 C C . SER A 1 395 ? -13.773 265.25 130.125 1 59.59 395 SER A C 1
ATOM 2930 O O . SER A 1 395 ? -13.102 266.25 130.25 1 59.59 395 SER A O 1
ATOM 2932 N N . SER A 1 396 ? -14.953 265 130.875 1 53.22 396 SER A N 1
ATOM 2933 C CA . SER A 1 396 ? -15.695 266.25 131.375 1 53.22 396 SER A CA 1
ATOM 2934 C C . SER A 1 396 ? -15.352 266.5 132.875 1 53.22 396 SER A C 1
ATOM 2936 O O . SER A 1 396 ? -15.789 266 133.75 1 53.22 396 SER A O 1
ATOM 2938 N N . ALA A 1 397 ? -14.852 265.25 134.5 1 50.38 397 ALA A N 1
ATOM 2939 C CA . ALA A 1 397 ? -14.156 266 135.5 1 50.38 397 ALA A CA 1
ATOM 2940 C C . ALA A 1 397 ? -14.234 267.5 135.125 1 50.38 397 ALA A C 1
ATOM 2942 O O . ALA A 1 397 ? -14.344 268.5 136.125 1 50.38 397 ALA A O 1
ATOM 2943 N N . ALA A 1 398 ? -12.539 267.5 133.125 1 54.53 398 ALA A N 1
ATOM 2944 C CA . ALA A 1 398 ? -11.281 268.25 132.875 1 54.53 398 ALA A CA 1
ATOM 2945 C C . ALA A 1 398 ? -11.539 269.75 132.5 1 54.53 398 ALA A C 1
ATOM 2947 O O . ALA A 1 398 ? -10.766 270.75 132.875 1 54.53 398 ALA A O 1
ATOM 2948 N N . SER A 1 399 ? -12.797 269 132.625 1 57.78 399 SER A N 1
ATOM 2949 C CA . SER A 1 399 ? -13.219 270.5 132.25 1 57.78 399 SER A CA 1
ATOM 2950 C C . SER A 1 399 ? -13.938 271 133.5 1 57.78 399 SER A C 1
ATOM 2952 O O . SER A 1 399 ? -14.016 272.25 133.625 1 57.78 399 SER A O 1
ATOM 2954 N N . SER A 1 400 ? -14.594 271 133.875 1 56.12 400 SER A N 1
ATOM 2955 C CA . SER A 1 400 ? -15.453 271.75 134.875 1 56.12 400 SER A CA 1
ATOM 2956 C C . SER A 1 400 ? -14.641 272 136 1 56.12 400 SER A C 1
ATOM 2958 O O . SER A 1 400 ? -15.188 272.75 137 1 56.12 400 SER A O 1
ATOM 2960 N N . LEU A 1 401 ? -13.57 271 137.5 1 58 401 LEU A N 1
ATOM 2961 C CA . LEU A 1 401 ? -12.492 271.25 138.375 1 58 401 LEU A CA 1
ATOM 2962 C C . LEU A 1 401 ? -11.961 272.75 138.25 1 58 401 LEU A C 1
ATOM 2964 O O . LEU A 1 401 ? -11.562 273.5 139.25 1 58 401 LEU A O 1
ATOM 2968 N N . SER A 1 402 ? -11.227 273.5 135.625 1 58.31 402 SER A N 1
ATOM 2969 C CA . SER A 1 402 ? -10.602 274.75 135.25 1 58.31 402 SER A CA 1
ATOM 2970 C C . SER A 1 402 ? -11.406 275.75 135.875 1 58.31 402 SER A C 1
ATOM 2972 O O . SER A 1 402 ? -10.852 277 136.125 1 58.31 402 SER A O 1
ATOM 2974 N N . GLY A 1 403 ? -12.438 275.25 136.125 1 59.47 403 GLY A N 1
ATOM 2975 C CA . GLY A 1 403 ? -13.289 276.25 136.5 1 59.47 403 GLY A CA 1
ATOM 2976 C C . GLY A 1 403 ? -13.227 276.75 138 1 59.47 403 GLY A C 1
ATOM 2977 O O . GLY A 1 403 ? -13.188 277.75 138.25 1 59.47 403 GLY A O 1
ATOM 2978 N N . VAL A 1 404 ? -12.867 276.25 139.5 1 53.47 404 VAL A N 1
ATOM 2979 C CA . VAL A 1 404 ? -13.094 276 140.875 1 53.47 404 VAL A CA 1
ATOM 2980 C C . VAL A 1 404 ? -11.805 276.25 141.625 1 53.47 404 VAL A C 1
ATOM 2982 O O . VAL A 1 404 ? -11.828 276.25 142.875 1 53.47 404 VAL A O 1
ATOM 2985 N N . ALA A 1 405 ? -11.391 276 140.125 1 63.78 405 ALA A N 1
ATOM 2986 C CA . ALA A 1 405 ? -10.047 276.5 140.5 1 63.78 405 ALA A CA 1
ATOM 2987 C C . ALA A 1 405 ? -9.938 278 140.125 1 63.78 405 ALA A C 1
ATOM 2989 O O . ALA A 1 405 ? -9.141 278.75 140.75 1 63.78 405 ALA A O 1
ATOM 2990 N N . GLN A 1 406 ? -9.805 278.5 139.375 1 68.88 406 GLN A N 1
ATOM 2991 C CA . GLN A 1 406 ? -9.898 280 139.125 1 68.88 406 GLN A CA 1
ATOM 2992 C C . GLN A 1 406 ? -10.641 280.5 140.25 1 68.88 406 GLN A C 1
ATOM 2994 O O . GLN A 1 406 ? -10.242 281.75 140.625 1 68.88 406 GLN A O 1
ATOM 2999 N N . ASN A 1 407 ? -11.742 280 140.5 1 69.44 407 ASN A N 1
ATOM 3000 C CA . ASN A 1 407 ? -12.477 280.75 141.5 1 69.44 407 ASN A CA 1
ATOM 3001 C C . ASN A 1 407 ? -11.672 280.75 142.875 1 69.44 407 ASN A C 1
ATOM 3003 O O . ASN A 1 407 ? -11.664 281.75 143.5 1 69.44 407 ASN A O 1
ATOM 3007 N N . ASP A 1 408 ? -11.375 280.25 143.5 1 65.06 408 ASP A N 1
ATOM 3008 C CA . ASP A 1 408 ? -10.594 280 144.75 1 65.06 408 ASP A CA 1
ATOM 3009 C C . ASP A 1 408 ? -9.328 281 144.75 1 65.06 408 ASP A C 1
ATOM 3011 O O . ASP A 1 408 ? -8.867 281.5 145.75 1 65.06 408 ASP A O 1
ATOM 3015 N N . ASN A 1 409 ? -8.609 281 143.375 1 61.06 409 ASN A N 1
ATOM 3016 C CA . ASN A 1 409 ? -7.605 282 143.25 1 61.06 409 ASN A CA 1
ATOM 3017 C C . ASN A 1 409 ? -8.188 283.5 143.375 1 61.06 409 ASN A C 1
ATOM 3019 O O . ASN A 1 409 ? -7.441 284.5 143.5 1 61.06 409 ASN A O 1
ATOM 3023 N N . GLU A 1 410 ? -9.062 283.25 142.75 1 67.38 410 GLU A N 1
ATOM 3024 C CA . GLU A 1 410 ? -9.742 284.5 142.875 1 67.38 410 GLU A CA 1
ATOM 3025 C C . GLU A 1 410 ? -10.094 284.75 144.375 1 67.38 410 GLU A C 1
ATOM 3027 O O . GLU A 1 410 ? -10.016 285.75 145 1 67.38 410 GLU A O 1
ATOM 3032 N N . ILE A 1 411 ? -10.43 284 146.375 1 61.12 411 ILE A N 1
ATOM 3033 C CA . ILE A 1 411 ? -10.977 283.75 147.75 1 61.12 411 ILE A CA 1
ATOM 3034 C C . ILE A 1 411 ? -9.836 283.75 148.75 1 61.12 411 ILE A C 1
ATOM 3036 O O . ILE A 1 411 ? -10 284.25 149.875 1 61.12 411 ILE A O 1
ATOM 3040 N N . ALA A 1 412 ? -9.289 283.75 147.125 1 60.09 412 ALA A N 1
ATOM 3041 C CA . ALA A 1 412 ? -8 284 147.75 1 60.09 412 ALA A CA 1
ATOM 3042 C C . ALA A 1 412 ? -7.535 285.5 147.5 1 60.09 412 ALA A C 1
ATOM 3044 O O . ALA A 1 412 ? -6.668 286 148.25 1 60.09 412 ALA A O 1
ATOM 3045 N N . LEU A 1 413 ? -7.227 285.5 146.375 1 48.03 413 LEU A N 1
ATOM 3046 C CA . LEU A 1 413 ? -6.914 287 146 1 48.03 413 LEU A CA 1
ATOM 3047 C C . LEU A 1 413 ? -7.312 288 147.125 1 48.03 413 LEU A C 1
ATOM 3049 O O . LEU A 1 413 ? -6.57 289 147.375 1 48.03 413 LEU A O 1
ATOM 3053 N N . LEU A 1 414 ? -8.547 287.75 146.875 1 55.72 414 LEU A N 1
ATOM 3054 C CA . LEU A 1 414 ? -9.438 288.5 147.5 1 55.72 414 LEU A CA 1
ATOM 3055 C C . LEU A 1 414 ? -9.188 288.5 149 1 55.72 414 LEU A C 1
ATOM 3057 O O . LEU A 1 414 ? -9.117 289.75 149.625 1 55.72 414 LEU A O 1
ATOM 3061 N N . ALA A 1 415 ? -10.914 287.75 151.75 1 53.72 415 ALA A N 1
ATOM 3062 C CA . ALA A 1 415 ? -11.305 287 153 1 53.72 415 ALA A CA 1
ATOM 3063 C C . ALA A 1 415 ? -10.211 287.25 154.125 1 53.72 415 ALA A C 1
ATOM 3065 O O . ALA A 1 415 ? -10.492 287.5 155.25 1 53.72 415 ALA A O 1
ATOM 3066 N N . GLY A 1 416 ? -7.473 287.25 152 1 55.09 416 GLY A N 1
ATOM 3067 C CA . GLY A 1 416 ? -6.156 287.5 152.5 1 55.09 416 GLY A CA 1
ATOM 3068 C C . GLY A 1 416 ? -5.84 289 152.25 1 55.09 416 GLY A C 1
ATOM 3069 O O . GLY A 1 416 ? -4.973 289.75 153 1 55.09 416 GLY A O 1
ATOM 3070 N N . ALA A 1 417 ? -6.895 290.25 151.125 1 57.81 417 ALA A N 1
ATOM 3071 C CA . ALA A 1 417 ? -7.004 291.75 151 1 57.81 417 ALA A CA 1
ATOM 3072 C C . ALA A 1 417 ? -8.008 292.25 152 1 57.81 417 ALA A C 1
ATOM 3074 O O . ALA A 1 417 ? -7.887 293.25 152.5 1 57.81 417 ALA A O 1
ATOM 3075 N N . LEU A 1 418 ? -8.906 292 152.625 1 63.88 418 LEU A N 1
ATOM 3076 C CA . LEU A 1 418 ? -9.883 292.25 153.625 1 63.88 418 LEU A CA 1
ATOM 3077 C C . LEU A 1 418 ? -9.289 292.25 155 1 63.88 418 LEU A C 1
ATOM 3079 O O . LEU A 1 418 ? -9.641 293 155.875 1 63.88 418 LEU A O 1
ATOM 3083 N N . ALA A 1 419 ? -8.664 291 156.75 1 60.41 419 ALA A N 1
ATOM 3084 C CA . ALA A 1 419 ? -7.949 290.5 158 1 60.41 419 ALA A CA 1
ATOM 3085 C C . ALA A 1 419 ? -6.812 291.5 158.25 1 60.41 419 ALA A C 1
ATOM 3087 O O . ALA A 1 419 ? -6.527 291.75 159.375 1 60.41 419 ALA A O 1
ATOM 3088 N N . LYS A 1 420 ? -6.285 292.5 157 1 65.06 420 LYS A N 1
ATOM 3089 C CA . LYS A 1 420 ? -5.176 293.5 157.125 1 65.06 420 LYS A CA 1
ATOM 3090 C C . LYS A 1 420 ? -5.684 294.75 157.375 1 65.06 420 LYS A C 1
ATOM 3092 O O . LYS A 1 420 ? -4.891 295.75 157.5 1 65.06 420 LYS A O 1
ATOM 3097 N N . SER A 1 421 ? -6.723 293.75 156 1 60.12 421 SER A N 1
ATOM 3098 C CA . SER A 1 421 ? -7.25 295 156.375 1 60.12 421 SER A CA 1
ATOM 3099 C C . SER A 1 421 ? -7.812 295 157.875 1 60.12 421 SER A C 1
ATOM 3101 O O . SER A 1 421 ? -7.734 296 158.5 1 60.12 421 SER A O 1
ATOM 3103 N N . THR A 1 422 ? -7.844 295.25 160 1 52.34 422 THR A N 1
ATOM 3104 C CA . THR A 1 422 ? -8.648 295 161.25 1 52.34 422 THR A CA 1
ATOM 3105 C C . THR A 1 422 ? -7.75 294.5 162.5 1 52.34 422 THR A C 1
ATOM 3107 O O . THR A 1 422 ? -8.078 295 163.625 1 52.34 422 THR A O 1
ATOM 3110 N N . THR A 1 423 ? -7.984 295.75 162.875 1 51.31 423 THR A N 1
ATOM 3111 C CA . THR A 1 423 ? -6.961 296 164 1 51.31 423 THR A CA 1
ATOM 3112 C C . THR A 1 423 ? -7.188 294.75 165 1 51.31 423 THR A C 1
ATOM 3114 O O . THR A 1 423 ? -6.289 294.5 165.75 1 51.31 423 THR A O 1
ATOM 3117 N N . ASP A 1 424 ? -8.617 296 166.625 1 40.16 424 ASP A N 1
ATOM 3118 C CA . ASP A 1 424 ? -9.672 295 166.875 1 40.16 424 ASP A CA 1
ATOM 3119 C C . ASP A 1 424 ? -9.391 293.5 166.25 1 40.16 424 ASP A C 1
ATOM 3121 O O . ASP A 1 424 ? -9.711 292.5 166.75 1 40.16 424 ASP A O 1
ATOM 3125 N N . ALA A 1 425 ? -7.531 291.75 165 1 51.06 425 ALA A N 1
ATOM 3126 C CA . ALA A 1 425 ? -6.539 290.75 164.875 1 51.06 425 ALA A CA 1
ATOM 3127 C C . ALA A 1 425 ? -7.207 289.5 164.625 1 51.06 425 ALA A C 1
ATOM 3129 O O . ALA A 1 425 ? -6.766 288.5 163.875 1 51.06 425 ALA A O 1
ATOM 3130 N N . THR A 1 426 ? -8.938 289.25 165.75 1 49.09 426 THR A N 1
ATOM 3131 C CA . THR A 1 426 ? -9.633 288 165.625 1 49.09 426 THR A CA 1
ATOM 3132 C C . THR A 1 426 ? -10.273 287.75 164.25 1 49.09 426 THR A C 1
ATOM 3134 O O . THR A 1 426 ? -10.57 286.75 163.875 1 49.09 426 THR A O 1
ATOM 3137 N N . THR A 1 427 ? -10.289 289 163.75 1 60.5 427 THR A N 1
ATOM 3138 C CA . THR A 1 427 ? -10.82 289 162.375 1 60.5 427 THR A CA 1
ATOM 3139 C C . THR A 1 427 ? -9.719 288.75 161.375 1 60.5 427 THR A C 1
ATOM 3141 O O . THR A 1 427 ? -10 288.25 160.125 1 60.5 427 THR A O 1
ATOM 3144 N N . LYS A 1 428 ? -9.453 289.5 161.25 1 61.72 428 LYS A N 1
ATOM 3145 C CA . LYS A 1 428 ? -8.039 289.25 161 1 61.72 428 LYS A CA 1
ATOM 3146 C C . LYS A 1 428 ? -7.844 287.75 160.625 1 61.72 428 LYS A C 1
ATOM 3148 O O . LYS A 1 428 ? -8.453 286.75 161.125 1 61.72 428 LYS A O 1
ATOM 3153 N N . ALA A 1 429 ? -7.184 286.75 161.75 1 56.69 429 ALA A N 1
ATOM 3154 C CA . ALA A 1 429 ? -6.734 285.25 161.875 1 56.69 429 ALA A CA 1
ATOM 3155 C C . ALA A 1 429 ? -7.699 284.25 161.125 1 56.69 429 ALA A C 1
ATOM 3157 O O . ALA A 1 429 ? -7.273 283.5 160.5 1 56.69 429 ALA A O 1
ATOM 3158 N N . GLN A 1 430 ? -8.828 284.75 161 1 50.53 430 GLN A N 1
ATOM 3159 C CA . GLN A 1 430 ? -9.891 284 160.375 1 50.53 430 GLN A CA 1
ATOM 3160 C C . GLN A 1 430 ? -9.852 284.25 158.875 1 50.53 430 GLN A C 1
ATOM 3162 O O . GLN A 1 430 ? -10.539 283.5 158.125 1 50.53 430 GLN A O 1
ATOM 3167 N N . LEU A 1 431 ? -9.68 285.25 158.5 1 64.06 431 LEU A N 1
ATOM 3168 C CA . LEU A 1 431 ? -9.531 285.5 157.125 1 64.06 431 LEU A CA 1
ATOM 3169 C C . LEU A 1 431 ? -8.328 284.75 156.5 1 64.06 431 LEU A C 1
ATOM 3171 O O . LEU A 1 431 ? -8.273 284.5 155.25 1 64.06 431 LEU A O 1
ATOM 3175 N N . ASP A 1 432 ? -7.039 285 156.75 1 53.31 432 ASP A N 1
ATOM 3176 C CA . ASP A 1 432 ? -5.812 284.25 156.375 1 53.31 432 ASP A CA 1
ATOM 3177 C C . ASP A 1 432 ? -6.035 282.75 156.25 1 53.31 432 ASP A C 1
ATOM 3179 O O . ASP A 1 432 ? -5.484 282.25 155.25 1 53.31 432 ASP A O 1
ATOM 3183 N N . THR A 1 433 ? -6.762 282.25 157.125 1 59.91 433 THR A N 1
ATOM 3184 C CA . THR A 1 433 ? -7.168 281 157.25 1 59.91 433 THR A CA 1
ATOM 3185 C C . THR A 1 433 ? -7.953 280.5 156 1 59.91 433 THR A C 1
ATOM 3187 O O . THR A 1 433 ? -8.219 279.25 155.875 1 59.91 433 THR A O 1
ATOM 3190 N N . ILE A 1 434 ? -8.938 281.75 155.375 1 58.25 434 ILE A N 1
ATOM 3191 C CA . ILE A 1 434 ? -9.719 281.5 154.125 1 58.25 434 ILE A CA 1
ATOM 3192 C C . ILE A 1 434 ? -8.781 281.25 153 1 58.25 434 ILE A C 1
ATOM 3194 O O . ILE A 1 434 ? -8.977 280.25 152.125 1 58.25 434 ILE A O 1
ATOM 3198 N N . VAL A 1 435 ? -7.66 281.75 153.375 1 66.38 435 VAL A N 1
ATOM 3199 C CA . VAL A 1 435 ? -6.695 282 152.25 1 66.38 435 VAL A CA 1
ATOM 3200 C C . VAL A 1 435 ? -5.965 280.75 152.125 1 66.38 435 VAL A C 1
ATOM 3202 O O . VAL A 1 435 ? -5.805 280.25 151 1 66.38 435 VAL A O 1
ATOM 3205 N N . GLN A 1 436 ? -5.457 280.5 152.5 1 52 436 GLN A N 1
ATOM 3206 C CA . GLN A 1 436 ? -4.602 279.5 152.5 1 52 436 GLN A CA 1
ATOM 3207 C C . GLN A 1 436 ? -5.344 278.25 152 1 52 436 GLN A C 1
ATOM 3209 O O . GLN A 1 436 ? -4.805 277.5 151.25 1 52 436 GLN A O 1
ATOM 3214 N N . LYS A 1 437 ? -6.789 278 152.75 1 56.16 437 LYS A N 1
ATOM 3215 C CA . LYS A 1 437 ? -7.625 276.75 152.375 1 56.16 437 LYS A CA 1
ATOM 3216 C C . LYS A 1 437 ? -7.949 276.75 150.875 1 56.16 437 LYS A C 1
ATOM 3218 O O . LYS A 1 437 ? -8.625 276 150.375 1 56.16 437 LYS A O 1
ATOM 3223 N N . ALA A 1 438 ? -8.227 278.25 150.25 1 63.66 438 ALA A N 1
ATOM 3224 C CA . ALA A 1 438 ? -8.617 278.25 148.75 1 63.66 438 ALA A CA 1
ATOM 3225 C C . ALA A 1 438 ? -7.496 278 147.875 1 63.66 438 ALA A C 1
ATOM 3227 O O . ALA A 1 438 ? -7.734 277.25 146.875 1 63.66 438 ALA A O 1
ATOM 3228 N N . GLN A 1 439 ? -6.062 278.5 148.625 1 53.78 439 GLN A N 1
ATOM 3229 C CA . GLN A 1 439 ? -4.953 278.25 147.625 1 53.78 439 GLN A CA 1
ATOM 3230 C C . GLN A 1 439 ? -4.461 277 147.75 1 53.78 439 GLN A C 1
ATOM 3232 O O . GLN A 1 439 ? -3.762 276.5 146.75 1 53.78 439 GLN A O 1
ATOM 3237 N N . SER A 1 440 ? -4.758 276.25 148.5 1 61.94 440 SER A N 1
ATOM 3238 C CA . SER A 1 440 ? -4.469 274.75 148.625 1 61.94 440 SER A CA 1
ATOM 3239 C C . SER A 1 440 ? -5.324 274 147.625 1 61.94 440 SER A C 1
ATOM 3241 O O . SER A 1 440 ? -4.969 272.75 147.375 1 61.94 440 SER A O 1
ATOM 3243 N N . ASN A 1 441 ? -6.531 274.25 147.5 1 70.06 441 ASN A N 1
ATOM 3244 C CA . ASN A 1 441 ? -7.523 273.75 146.625 1 70.06 441 ASN A CA 1
ATOM 3245 C C . ASN A 1 441 ? -7.121 273.75 145.125 1 70.06 441 ASN A C 1
ATOM 3247 O O . ASN A 1 441 ? -7.281 272.75 144.375 1 70.06 441 ASN A O 1
ATOM 3251 N N . VAL A 1 442 ? -6.648 275 144.75 1 69.19 442 VAL A N 1
ATOM 3252 C CA . VAL A 1 442 ? -6.203 275.25 143.375 1 69.19 442 VAL A CA 1
ATOM 3253 C C . VAL A 1 442 ? -5.09 274.25 143 1 69.19 442 VAL A C 1
ATOM 3255 O O . VAL A 1 442 ? -5.102 273.75 141.875 1 69.19 442 VAL A O 1
ATOM 3258 N N . THR A 1 443 ? -4.254 274.25 143.75 1 58.69 443 THR A N 1
ATOM 3259 C CA . THR A 1 443 ? -3.08 273.25 143.5 1 58.69 443 THR A CA 1
ATOM 3260 C C . THR A 1 443 ? -3.475 271.75 143.375 1 58.69 443 THR A C 1
ATOM 3262 O O . THR A 1 443 ? -2.803 271 142.625 1 58.69 443 THR A O 1
ATOM 3265 N N . THR A 1 444 ? -4.398 271.25 144.375 1 64.88 444 THR A N 1
ATOM 3266 C CA . THR A 1 444 ? -4.898 270 144.375 1 64.88 444 THR A CA 1
ATOM 3267 C C . THR A 1 444 ? -5.602 269.5 143.125 1 64.88 444 THR A C 1
ATOM 3269 O O . THR A 1 444 ? -5.422 268.5 142.625 1 64.88 444 THR A O 1
ATOM 3272 N N . ILE A 1 445 ? -6.16 270.75 142.375 1 68.62 445 ILE A N 1
ATOM 3273 C CA . ILE A 1 445 ? -6.949 270.5 141.125 1 68.62 445 ILE A CA 1
ATOM 3274 C C . ILE A 1 445 ? -6.02 270.25 140 1 68.62 445 ILE A C 1
ATOM 3276 O O . ILE A 1 445 ? -6.297 269.5 139.125 1 68.62 445 ILE A O 1
ATOM 3280 N N . GLN A 1 446 ? -5.156 271.25 140.125 1 59.34 446 GLN A N 1
ATOM 3281 C CA . GLN A 1 446 ? -4.195 271.25 139 1 59.34 446 GLN A CA 1
ATOM 3282 C C . GLN A 1 446 ? -3.482 269.75 138.875 1 59.34 446 GLN A C 1
ATOM 3284 O O . GLN A 1 446 ? -3.176 269.25 137.875 1 59.34 446 GLN A O 1
ATOM 3289 N N . GLY A 1 447 ? -3.277 269 139.875 1 49 447 GLY A N 1
ATOM 3290 C CA . GLY A 1 447 ? -2.691 267.75 140 1 49 447 GLY A CA 1
ATOM 3291 C C . GLY A 1 447 ? -3.615 266.5 139.5 1 49 447 GLY A C 1
ATOM 3292 O O . GLY A 1 447 ? -3.193 265.5 139.375 1 49 447 GLY A O 1
ATOM 3293 N N . LEU A 1 448 ? -4.754 266.75 139.875 1 54.59 448 LEU A N 1
ATOM 3294 C CA . LEU A 1 448 ? -5.762 266 139.375 1 54.59 448 LEU A CA 1
ATOM 3295 C C . LEU A 1 448 ? -5.672 265.5 137.875 1 54.59 448 LEU A C 1
ATOM 3297 O O . LEU A 1 448 ? -6.18 264.5 137.5 1 54.59 448 LEU A O 1
ATOM 3301 N N . GLY A 1 449 ? -5.16 266.75 136.875 1 55.38 449 GLY A N 1
ATOM 3302 C CA . GLY A 1 449 ? -5.152 267 135.375 1 55.38 449 GLY A CA 1
ATOM 3303 C C . GLY A 1 449 ? -4.465 265.75 134.75 1 55.38 449 GLY A C 1
ATOM 3304 O O . GLY A 1 449 ? -4.945 265.25 133.75 1 55.38 449 GLY A O 1
ATOM 3305 N N . THR A 1 450 ? -3.432 265.5 135.5 1 55.66 450 THR A N 1
ATOM 3306 C CA . THR A 1 450 ? -2.605 264.5 134.875 1 55.66 450 THR A CA 1
ATOM 3307 C C . THR A 1 450 ? -3.256 263 134.875 1 55.66 450 THR A C 1
ATOM 3309 O O . THR A 1 450 ? -3.018 262.25 134 1 55.66 450 THR A O 1
ATOM 3312 N N . ALA A 1 451 ? -4.164 262.75 135.875 1 54.69 451 ALA A N 1
ATOM 3313 C CA . ALA A 1 451 ? -4.84 261.5 136 1 54.69 451 ALA A CA 1
ATOM 3314 C C . ALA A 1 451 ? -5.922 261.5 135 1 54.69 451 ALA A C 1
ATOM 3316 O O . ALA A 1 451 ? -6.066 260.25 134.375 1 54.69 451 ALA A O 1
ATOM 3317 N N . LEU A 1 452 ? -6.391 262.25 134.5 1 59.78 452 LEU A N 1
ATOM 3318 C CA . LEU A 1 452 ? -7.57 262.25 133.625 1 59.78 452 LEU A CA 1
ATOM 3319 C C . LEU A 1 452 ? -7.176 262.25 132.125 1 59.78 452 LEU A C 1
ATOM 3321 O O . LEU A 1 452 ? -7.949 261.75 131.375 1 59.78 452 LEU A O 1
ATOM 3325 N N . SER A 1 453 ? -5.992 262.75 131.875 1 58.66 453 SER A N 1
ATOM 3326 C CA . SER A 1 453 ? -5.484 262.5 130.5 1 58.66 453 SER A CA 1
ATOM 3327 C C . SER A 1 453 ? -5.191 261.25 130.125 1 58.66 453 SER A C 1
ATOM 3329 O O . SER A 1 453 ? -5.297 260.75 129 1 58.66 453 SER A O 1
ATOM 3331 N N . GLN A 1 454 ? -4.828 260.25 131.125 1 52.88 454 GLN A N 1
ATOM 3332 C CA . GLN A 1 454 ? -4.422 258.75 130.875 1 52.88 454 GLN A CA 1
ATOM 3333 C C . GLN A 1 454 ? -5.629 258 130.625 1 52.88 454 GLN A C 1
ATOM 3335 O O . GLN A 1 454 ? -5.527 257 129.875 1 52.88 454 GLN A O 1
ATOM 3340 N N . VAL A 1 455 ? -6.984 258.25 130.875 1 62.88 455 VAL A N 1
ATOM 3341 C CA . VAL A 1 455 ? -8.227 257.5 130.625 1 62.88 455 VAL A CA 1
ATOM 3342 C C . VAL A 1 455 ? -8.609 257.75 129.125 1 62.88 455 VAL A C 1
ATOM 3344 O O . VAL A 1 455 ? -9.141 256.75 128.625 1 62.88 455 VAL A O 1
ATOM 3347 N N . ASN A 1 456 ? -8.008 258.75 128.5 1 58.44 456 ASN A N 1
ATOM 3348 C CA . ASN A 1 456 ? -8.336 259.25 127.062 1 58.44 456 ASN A CA 1
ATOM 3349 C C . ASN A 1 456 ? -7.645 258.25 126.125 1 58.44 456 ASN A C 1
ATOM 3351 O O . ASN A 1 456 ? -8.219 257.75 125.125 1 58.44 456 ASN A O 1
ATOM 3355 N N . SER A 1 457 ? -6.539 257.75 126.438 1 56.62 457 SER A N 1
ATOM 3356 C CA . SER A 1 457 ? -5.777 257 125.5 1 56.62 457 SER A CA 1
ATOM 3357 C C . SER A 1 457 ? -6.266 255.5 125.562 1 56.62 457 SER A C 1
ATOM 3359 O O . SER A 1 457 ? -5.914 254.75 124.75 1 56.62 457 SER A O 1
ATOM 3361 N N . LEU A 1 458 ? -7 255 126.625 1 56.19 458 LEU A N 1
ATOM 3362 C CA . LEU A 1 458 ? -7.543 253.625 126.875 1 56.19 458 LEU A CA 1
AT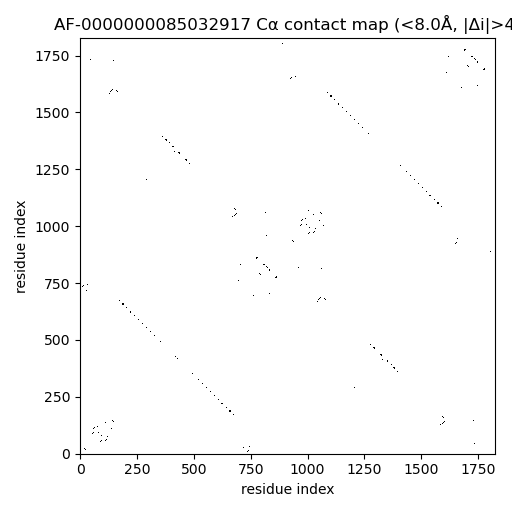OM 3363 C C . LEU A 1 458 ? -8.773 253.5 126 1 56.19 458 LEU A C 1
ATOM 3365 O O . LEU A 1 458 ? -9.039 252.25 125.562 1 56.19 458 LEU A O 1
ATOM 3369 N N . SER A 1 459 ? -9.43 254.625 125.5 1 61.22 459 SER A N 1
ATOM 3370 C CA . SER A 1 459 ? -10.586 254.625 124.562 1 61.22 459 SER A CA 1
ATOM 3371 C C . SER A 1 459 ? -10.211 254.125 123.188 1 61.22 459 SER A C 1
ATOM 3373 O O . SER A 1 459 ? -10.977 253.375 122.562 1 61.22 459 SER A O 1
ATOM 3375 N N . THR A 1 460 ? -8.961 254.5 122.75 1 60.22 460 THR A N 1
ATOM 3376 C CA . THR A 1 460 ? -8.5 254.125 121.375 1 60.22 460 THR A CA 1
ATOM 3377 C C . THR A 1 460 ? -8.195 252.625 121.312 1 60.22 460 THR A C 1
ATOM 3379 O O . THR A 1 460 ? -8.562 252 120.375 1 60.22 460 THR A O 1
ATOM 3382 N N . SER A 1 461 ? -7.664 252.125 122.438 1 60.69 461 SER A N 1
ATOM 3383 C CA . SER A 1 461 ? -7.211 250.75 122.438 1 60.69 461 SER A CA 1
ATOM 3384 C C . SER A 1 461 ? -8.391 249.75 122.5 1 60.69 461 SER A C 1
ATOM 3386 O O . SER A 1 461 ? -8.32 248.75 121.938 1 60.69 461 SER A O 1
ATOM 3388 N N . LEU A 1 462 ? -9.516 250.125 123.125 1 64.44 462 LEU A N 1
ATOM 3389 C CA . LEU A 1 462 ? -10.727 249.375 123.312 1 64.44 462 LEU A CA 1
ATOM 3390 C C . LEU A 1 462 ? -11.523 249.25 122 1 64.44 462 LEU A C 1
ATOM 3392 O O . LEU A 1 462 ? -12.148 248.25 121.75 1 64.44 462 LEU A O 1
ATOM 3396 N N . SER A 1 463 ? -11.445 250.5 121.125 1 64.06 463 SER A N 1
ATOM 3397 C CA . SER A 1 463 ? -12.078 250.5 119.812 1 64.06 463 SER A CA 1
ATOM 3398 C C . SER A 1 463 ? -11.359 249.5 118.875 1 64.06 463 SER A C 1
ATOM 3400 O O . SER A 1 463 ? -11.992 248.875 118 1 64.06 463 SER A O 1
ATOM 3402 N N . GLY A 1 464 ? -9.992 249.375 118.938 1 59.09 464 GLY A N 1
ATOM 3403 C CA . GLY A 1 464 ? -9.242 248.5 118.125 1 59.09 464 GLY A CA 1
ATOM 3404 C C . GLY A 1 464 ? -9.531 247 118.438 1 59.09 464 GLY A C 1
ATOM 3405 O O . GLY A 1 464 ? -9.633 246.25 117.5 1 59.09 464 GLY A O 1
ATOM 3406 N N . LEU A 1 465 ? -9.859 246.625 119.688 1 63.41 465 LEU A N 1
ATOM 3407 C CA . LEU A 1 465 ? -10.117 245.25 120.125 1 63.41 465 LEU A CA 1
ATOM 3408 C C . LEU A 1 465 ? -11.5 244.75 119.688 1 63.41 465 LEU A C 1
ATOM 3410 O O . LEU A 1 465 ? -11.68 243.625 119.312 1 63.41 465 LEU A O 1
ATOM 3414 N N . GLN A 1 466 ? -12.445 245.875 119.625 1 64.12 466 GLN A N 1
ATOM 3415 C CA . GLN A 1 466 ? -13.805 245.5 119.25 1 64.12 466 GLN A CA 1
ATOM 3416 C C . GLN A 1 466 ? -13.859 245.125 117.75 1 64.12 466 GLN A C 1
ATOM 3418 O O . GLN A 1 466 ? -14.617 244.25 117.375 1 64.12 466 GLN A O 1
ATOM 3423 N N . SER A 1 467 ? -12.992 245.875 116.875 1 63.38 467 SER A N 1
ATOM 3424 C CA . SER A 1 467 ? -12.961 245.625 115.438 1 63.38 467 SER A CA 1
ATOM 3425 C C . SER A 1 467 ? -12.469 244.125 115.188 1 63.38 467 SER A C 1
ATOM 3427 O O . SER A 1 467 ? -13.023 243.5 114.312 1 63.38 467 SER A O 1
ATOM 3429 N N . GLN A 1 468 ? -11.5 243.625 116 1 58.66 468 GLN A N 1
ATOM 3430 C CA . GLN A 1 468 ? -10.883 242.25 115.688 1 58.66 468 GLN A CA 1
ATOM 3431 C C . GLN A 1 468 ? -11.75 241.125 116.188 1 58.66 468 GLN A C 1
ATOM 3433 O O . GLN A 1 468 ? -11.766 240.125 115.625 1 58.66 468 GLN A O 1
ATOM 3438 N N . LEU A 1 469 ? -12.562 241.25 117.188 1 62.75 469 LEU A N 1
ATOM 3439 C CA . LEU A 1 469 ? -13.445 240.25 117.812 1 62.75 469 LEU A CA 1
ATOM 3440 C C . LEU A 1 469 ? -14.625 240 116.875 1 62.75 469 LEU A C 1
ATOM 3442 O O . LEU A 1 469 ? -15.125 238.875 116.875 1 62.75 469 LEU A O 1
ATOM 3446 N N . ASN A 1 470 ? -15.117 241 116.062 1 60.22 470 ASN A N 1
ATOM 3447 C CA . ASN A 1 470 ? -16.172 240.875 115.062 1 60.22 470 ASN A CA 1
ATOM 3448 C C . ASN A 1 470 ? -15.734 239.875 114 1 60.22 470 ASN A C 1
ATOM 3450 O O . ASN A 1 470 ? -16.562 239.125 113.438 1 60.22 470 ASN A O 1
ATOM 3454 N N . ASN A 1 471 ? -14.438 239.625 113.75 1 56.22 471 ASN A N 1
ATOM 3455 C CA . ASN A 1 471 ? -13.945 238.75 112.688 1 56.22 471 ASN A CA 1
ATOM 3456 C C . ASN A 1 471 ? -13.938 237.25 113.188 1 56.22 471 ASN A C 1
ATOM 3458 O O . ASN A 1 471 ? -13.742 236.375 112.438 1 56.22 471 ASN A O 1
ATOM 3462 N N . LEU A 1 472 ? -14.164 236.875 114.375 1 61.25 472 LEU A N 1
ATOM 3463 C CA . LEU A 1 472 ? -14.148 235.5 115 1 61.25 472 LEU A CA 1
ATOM 3464 C C . LEU A 1 472 ? -15.445 234.75 114.688 1 61.25 472 LEU A C 1
ATOM 3466 O O . LEU A 1 472 ? -15.469 233.5 114.688 1 61.25 472 LEU A O 1
ATOM 3470 N N . ALA A 1 473 ? -16.625 235.5 114.312 1 59.31 473 ALA A N 1
ATOM 3471 C CA . ALA A 1 473 ? -17.875 234.875 114 1 59.31 473 ALA A CA 1
ATOM 3472 C C . ALA A 1 473 ? -17.75 234 112.688 1 59.31 473 ALA A C 1
ATOM 3474 O O . ALA A 1 473 ? -18.344 233 112.625 1 59.31 473 ALA A O 1
ATOM 3475 N N . SER A 1 474 ? -16.906 234.375 111.75 1 57.47 474 SER A N 1
ATOM 3476 C CA . SER A 1 474 ? -16.766 233.625 110.5 1 57.47 474 SER A CA 1
ATOM 3477 C C . SER A 1 474 ? -16.016 232.375 110.688 1 57.47 474 SER A C 1
ATOM 3479 O O . SER A 1 474 ? -16.141 231.375 109.938 1 57.47 474 SER A O 1
ATOM 3481 N N . LEU A 1 475 ? -15.297 232 111.812 1 63.47 475 LEU A N 1
ATOM 3482 C CA . LEU A 1 475 ? -14.523 230.75 112.125 1 63.47 475 LEU A CA 1
ATOM 3483 C C . LEU A 1 475 ? -15.438 229.625 112.625 1 63.47 475 LEU A C 1
ATOM 3485 O O . LEU A 1 475 ? -15.133 228.5 112.438 1 63.47 475 LEU A O 1
ATOM 3489 N N . GLN A 1 476 ? -16.688 230.125 113.125 1 60.38 476 GLN A N 1
ATOM 3490 C CA . GLN A 1 476 ? -17.656 229.125 113.625 1 60.38 476 GLN A CA 1
ATOM 3491 C C . GLN A 1 476 ? -18.234 228.25 112.438 1 60.38 476 GLN A C 1
ATOM 3493 O O . GLN A 1 476 ? -18.422 227.125 112.562 1 60.38 476 GLN A O 1
ATOM 3498 N N . THR A 1 477 ? -18.375 229 111.25 1 61.34 477 THR A N 1
ATOM 3499 C CA . THR A 1 477 ? -18.953 228.375 110.125 1 61.34 477 THR A CA 1
ATOM 3500 C C . THR A 1 477 ? -17.953 227.375 109.562 1 61.34 477 THR A C 1
ATOM 3502 O O . THR A 1 477 ? -18.328 226.25 109.125 1 61.34 477 THR A O 1
ATOM 3505 N N . THR A 1 478 ? -16.656 227.5 109.562 1 60.12 478 THR A N 1
ATOM 3506 C CA . THR A 1 478 ? -15.602 226.625 109.062 1 60.12 478 THR A CA 1
ATOM 3507 C C . THR A 1 478 ? -15.43 225.375 109.938 1 60.12 478 THR A C 1
ATOM 3509 O O . THR A 1 478 ? -15.25 224.25 109.438 1 60.12 478 THR A O 1
ATOM 3512 N N . LEU A 1 479 ? -15.672 225.375 111.188 1 65.94 479 LEU A N 1
ATOM 3513 C CA . LEU A 1 479 ? -15.492 224.25 112.125 1 65.94 479 LEU A CA 1
ATOM 3514 C C . LEU A 1 479 ? -16.656 223.375 112 1 65.94 479 LEU A C 1
ATOM 3516 O O . LEU A 1 479 ? -16.469 222.125 112.125 1 65.94 479 LEU A O 1
ATOM 3520 N N . SER A 1 480 ? -17.953 224.125 111.688 1 65.44 480 SER A N 1
ATOM 3521 C CA . SER A 1 480 ? -19.109 223.25 111.5 1 65.44 480 SER A CA 1
ATOM 3522 C C . SER A 1 480 ? -18.969 222.375 110.188 1 65.44 480 SER A C 1
ATOM 3524 O O . SER A 1 480 ? -19.344 221.125 110.188 1 65.44 480 SER A O 1
ATOM 3526 N N . GLY A 1 481 ? -18.391 222.875 109.125 1 60.62 481 GLY A N 1
ATOM 3527 C CA . GLY A 1 481 ? -18.141 222.125 107.875 1 60.62 481 GLY A CA 1
ATOM 3528 C C . GLY A 1 481 ? -17.094 221.125 108.062 1 60.62 481 GLY A C 1
ATOM 3529 O O . GLY A 1 481 ? -17.203 220 107.438 1 60.62 481 GLY A O 1
ATOM 3530 N N . ALA A 1 482 ? -16.156 221 108.875 1 65.81 482 ALA A N 1
ATOM 3531 C CA . ALA A 1 482 ? -15.117 220.125 109.188 1 65.81 482 ALA A CA 1
ATOM 3532 C C . ALA A 1 482 ? -15.695 218.875 109.875 1 65.81 482 ALA A C 1
ATOM 3534 O O . ALA A 1 482 ? -15.281 217.75 109.625 1 65.81 482 ALA A O 1
ATOM 3535 N N . GLN A 1 483 ? -16.812 219.125 110.688 1 66 483 GLN A N 1
ATOM 3536 C CA . GLN A 1 483 ? -17.453 218 111.375 1 66 483 GLN A CA 1
ATOM 3537 C C . GLN A 1 483 ? -18.172 217.125 110.375 1 66 483 GLN A C 1
ATOM 3539 O O . GLN A 1 483 ? -18.141 215.875 110.562 1 66 483 GLN A O 1
ATOM 3544 N N . THR A 1 484 ? -18.766 217.75 109.375 1 65.88 484 THR A N 1
ATOM 3545 C CA . THR A 1 484 ? -19.516 217 108.438 1 65.88 484 THR A CA 1
ATOM 3546 C C . THR A 1 484 ? -18.578 216.125 107.625 1 65.88 484 THR A C 1
ATOM 3548 O O . THR A 1 484 ? -18.859 214.875 107.375 1 65.88 484 THR A O 1
ATOM 3551 N N . THR A 1 485 ? -17.375 216.375 107.188 1 65.56 485 THR A N 1
ATOM 3552 C CA . THR A 1 485 ? -16.406 215.75 106.375 1 65.56 485 THR A CA 1
ATOM 3553 C C . THR A 1 485 ? -15.789 214.5 107.188 1 65.56 485 THR A C 1
ATOM 3555 O O . THR A 1 485 ? -15.578 213.5 106.625 1 65.56 485 THR A O 1
ATOM 3558 N N . LEU A 1 486 ? -15.648 214.625 108.375 1 68.06 486 LEU A N 1
ATOM 3559 C CA . LEU A 1 486 ? -15.062 213.625 109.25 1 68.06 486 LEU A CA 1
ATOM 3560 C C . LEU A 1 486 ? -16.031 212.5 109.438 1 68.06 486 LEU A C 1
ATOM 3562 O O . LEU A 1 486 ? -15.617 211.375 109.562 1 68.06 486 LEU A O 1
ATOM 3566 N N . ASN A 1 487 ? -17.406 213 109.562 1 70.25 487 ASN A N 1
ATOM 3567 C CA . ASN A 1 487 ? -18.406 212 109.688 1 70.25 487 ASN A CA 1
ATOM 3568 C C . ASN A 1 487 ? -18.469 211.125 108.438 1 70.25 487 ASN A C 1
ATOM 3570 O O . ASN A 1 487 ? -18.625 209.875 108.562 1 70.25 487 ASN A O 1
ATOM 3574 N N . GLN A 1 488 ? -18.156 211.625 107.312 1 65.75 488 GLN A N 1
ATOM 3575 C CA . GLN A 1 488 ? -18.188 210.875 106.125 1 65.75 488 GLN A CA 1
ATOM 3576 C C . GLN A 1 488 ? -16.969 210 105.938 1 65.75 488 GLN A C 1
ATOM 3578 O O . GLN A 1 488 ? -17.078 208.875 105.5 1 65.75 488 GLN A O 1
ATOM 3583 N N . ALA A 1 489 ? -15.875 210.25 106.375 1 67.25 489 ALA A N 1
ATOM 3584 C CA . ALA A 1 489 ? -14.648 209.5 106.375 1 67.25 489 ALA A CA 1
ATOM 3585 C C . ALA A 1 489 ? -14.773 208.25 107.25 1 67.25 489 ALA A C 1
ATOM 3587 O O . ALA A 1 489 ? -14.32 207.125 106.938 1 67.25 489 ALA A O 1
ATOM 3588 N N . ASN A 1 490 ? -15.508 208.625 108.375 1 68.44 490 ASN A N 1
ATOM 3589 C CA . ASN A 1 490 ? -15.75 207.5 109.312 1 68.44 490 ASN A CA 1
ATOM 3590 C C . ASN A 1 490 ? -16.609 206.375 108.688 1 68.44 490 ASN A C 1
ATOM 3592 O O . ASN A 1 490 ? -16.375 205.25 108.938 1 68.44 490 ASN A O 1
ATOM 3596 N N . GLN A 1 491 ? -17.547 206.875 107.938 1 67.62 491 GLN A N 1
ATOM 3597 C CA . GLN A 1 491 ? -18.453 205.875 107.375 1 67.62 491 GLN A CA 1
ATOM 3598 C C . GLN A 1 491 ? -17.734 205 106.312 1 67.62 491 GLN A C 1
ATOM 3600 O O . GLN A 1 491 ? -17.953 203.875 106.188 1 67.62 491 GLN A O 1
ATOM 3605 N N . LEU A 1 492 ? -16.766 205.5 105.562 1 66.44 492 LEU A N 1
ATOM 3606 C CA . LEU A 1 492 ? -16 204.875 104.5 1 66.44 492 LEU A CA 1
ATOM 3607 C C . LEU A 1 492 ? -15.039 203.75 105.125 1 66.44 492 LEU A C 1
ATOM 3609 O O . LEU A 1 492 ? -14.93 202.625 104.625 1 66.44 492 LEU A O 1
ATOM 3613 N N . LEU A 1 493 ? -14.461 204.125 106.188 1 69.94 493 LEU A N 1
ATOM 3614 C CA . LEU A 1 493 ? -13.5 203.25 106.812 1 69.94 493 LEU A CA 1
ATOM 3615 C C . LEU A 1 493 ? -14.203 202 107.438 1 69.94 493 LEU A C 1
ATOM 3617 O O . LEU A 1 493 ? -13.656 200.875 107.438 1 69.94 493 LEU A O 1
ATOM 3621 N N . THR A 1 494 ? -15.516 202.375 108 1 69.44 494 THR A N 1
ATOM 3622 C CA . THR A 1 494 ? -16.328 201.25 108.5 1 69.44 494 THR A CA 1
ATOM 3623 C C . THR A 1 494 ? -16.688 200.375 107.375 1 69.44 494 THR A C 1
ATOM 3625 O O . THR A 1 494 ? -16.641 199.125 107.562 1 69.44 494 THR A O 1
ATOM 3628 N N . THR A 1 495 ? -16.875 200.75 106.125 1 65.44 495 THR A N 1
ATOM 3629 C CA . THR A 1 495 ? -17.25 199.875 105 1 65.44 495 THR A CA 1
ATOM 3630 C C . THR A 1 495 ? -16.062 199.125 104.5 1 65.44 495 THR A C 1
ATOM 3632 O O . THR A 1 495 ? -16.203 197.875 104.188 1 65.44 495 THR A O 1
ATOM 3635 N N . LEU A 1 496 ? -14.922 199.5 104.5 1 65.5 496 LEU A N 1
ATOM 3636 C CA . LEU A 1 496 ? -13.703 198.75 104.062 1 65.5 496 LEU A CA 1
ATOM 3637 C C . LEU A 1 496 ? -13.32 197.625 105.062 1 65.5 496 LEU A C 1
ATOM 3639 O O . LEU A 1 496 ? -12.836 196.625 104.688 1 65.5 496 LEU A O 1
ATOM 3643 N N . GLN A 1 497 ? -13.602 198 106.5 1 65 497 GLN A N 1
ATOM 3644 C CA . GLN A 1 497 ? -13.352 197 107.562 1 65 497 GLN A CA 1
ATOM 3645 C C . GLN A 1 497 ? -14.227 195.75 107.375 1 65 497 GLN A C 1
ATOM 3647 O O . GLN A 1 497 ? -13.836 194.625 107.75 1 65 497 GLN A O 1
ATOM 3652 N N . GLY A 1 498 ? -15.414 195.875 106.75 1 65.5 498 GLY A N 1
ATOM 3653 C CA . GLY A 1 498 ? -16.328 194.875 106.562 1 65.5 498 GLY A CA 1
ATOM 3654 C C . GLY A 1 498 ? -15.836 193.75 105.562 1 65.5 498 GLY A C 1
ATOM 3655 O O . GLY A 1 498 ? -16.234 192.625 105.562 1 65.5 498 GLY A O 1
ATOM 3656 N N . TYR A 1 499 ? -14.844 194 104.625 1 64.12 499 TYR A N 1
ATOM 3657 C CA . TYR A 1 499 ? -14.383 193.125 103.562 1 64.12 499 TYR A CA 1
ATOM 3658 C C . TYR A 1 499 ? -13.094 192.5 104 1 64.12 499 TYR A C 1
ATOM 3660 O O . TYR A 1 499 ? -12.531 191.625 103.25 1 64.12 499 TYR A O 1
ATOM 3668 N N . GLN A 1 500 ? -12.57 192.625 105.188 1 63.91 500 GLN A N 1
ATOM 3669 C CA . GLN A 1 500 ? -11.32 192 105.688 1 63.91 500 GLN A CA 1
ATOM 3670 C C . GLN A 1 500 ? -11.414 190.5 105.812 1 63.91 500 GLN A C 1
ATOM 3672 O O . GLN A 1 500 ? -10.461 189.75 105.562 1 63.91 500 GLN A O 1
ATOM 3677 N N . GLY A 1 501 ? -12.539 190 106.25 1 62.62 501 GLY A N 1
ATOM 3678 C CA . GLY A 1 501 ? -12.703 188.5 106.438 1 62.62 501 GLY A CA 1
ATOM 3679 C C . GLY A 1 501 ? -12.617 187.75 105.188 1 62.62 501 GLY A C 1
ATOM 3680 O O . GLY A 1 501 ? -11.914 186.75 105.125 1 62.62 501 GLY A O 1
ATOM 3681 N N . ALA A 1 502 ? -13.219 188.25 104.188 1 62.03 502 ALA A N 1
ATOM 3682 C CA . ALA A 1 502 ? -13.266 187.5 102.875 1 62.03 502 ALA A CA 1
ATOM 3683 C C . ALA A 1 502 ? -11.898 187.5 102.188 1 62.03 502 ALA A C 1
ATOM 3685 O O . ALA A 1 502 ? -11.484 186.5 101.562 1 62.03 502 ALA A O 1
ATOM 3686 N N . LEU A 1 503 ? -11.078 188.25 102.25 1 63.31 503 LEU A N 1
ATOM 3687 C CA . LEU A 1 503 ? -9.781 188.5 101.625 1 63.31 503 LEU A CA 1
ATOM 3688 C C . LEU A 1 503 ? -8.711 187.625 102.312 1 63.31 503 LEU A C 1
ATOM 3690 O O . LEU A 1 503 ? -7.762 187.125 101.688 1 63.31 503 LEU A O 1
ATOM 3694 N N . SER A 1 504 ? -8.859 187.375 103.688 1 67.62 504 SER A N 1
ATOM 3695 C CA . SER A 1 504 ? -7.891 186.625 104.438 1 67.62 504 SER A CA 1
ATOM 3696 C C . SER A 1 504 ? -7.969 185.125 104.125 1 67.62 504 SER A C 1
ATOM 3698 O O . SER A 1 504 ? -6.992 184.375 104.25 1 67.62 504 SER A O 1
ATOM 3700 N N . ALA A 1 505 ? -9.047 184.625 103.562 1 66.31 505 ALA A N 1
ATOM 3701 C CA . ALA A 1 505 ? -9.227 183.25 103.25 1 66.31 505 ALA A CA 1
ATOM 3702 C C . ALA A 1 505 ? -8.703 182.875 101.875 1 66.31 505 ALA A C 1
ATOM 3704 O O . ALA A 1 505 ? -8.5 181.75 101.562 1 66.31 505 ALA A O 1
ATOM 3705 N N . MET A 1 506 ? -8.203 183.5 100.938 1 68.44 506 MET A N 1
ATOM 3706 C CA . MET A 1 506 ? -7.914 183.25 99.5 1 68.44 506 MET A CA 1
ATOM 3707 C C . MET A 1 506 ? -6.566 182.625 99.312 1 68.44 506 MET A C 1
ATOM 3709 O O . MET A 1 506 ? -6.43 181.75 98.5 1 68.44 506 MET A O 1
ATOM 3713 N N . PRO A 1 507 ? -5.496 182.875 100.188 1 67.31 507 PRO A N 1
ATOM 3714 C CA . PRO A 1 507 ? -4.215 182.125 99.938 1 67.31 507 PRO A CA 1
ATOM 3715 C C . PRO A 1 507 ? -4.293 180.625 100.188 1 67.31 507 PRO A C 1
ATOM 3717 O O . PRO A 1 507 ? -3.703 179.875 99.438 1 67.31 507 PRO A O 1
ATOM 3720 N N . SER A 1 508 ? -5.074 180.25 101.062 1 71.88 508 SER A N 1
ATOM 3721 C CA . SER A 1 508 ? -5.18 178.875 101.375 1 71.88 508 SER A CA 1
ATOM 3722 C C . SER A 1 508 ? -5.98 178.125 100.312 1 71.88 508 SER A C 1
ATOM 3724 O O . SER A 1 508 ? -5.645 177 99.938 1 71.88 508 SER A O 1
ATOM 3726 N N . GLN A 1 509 ? -6.891 178.625 99.75 1 69.88 509 GLN A N 1
ATOM 3727 C CA . GLN A 1 509 ? -7.703 178 98.688 1 69.88 509 GLN A CA 1
ATOM 3728 C C . GLN A 1 509 ? -6.918 177.875 97.375 1 69.88 509 GLN A C 1
ATOM 3730 O O . GLN A 1 509 ? -7.047 176.875 96.688 1 69.88 509 GLN A O 1
ATOM 3735 N N . LEU A 1 510 ? -6.012 178.625 97.062 1 69.31 510 LEU A N 1
ATOM 3736 C CA . LEU A 1 510 ? -5.184 178.625 95.875 1 69.31 510 LEU A CA 1
ATOM 3737 C C . LEU A 1 510 ? -4.117 177.625 95.938 1 69.31 510 LEU A C 1
ATOM 3739 O O . LEU A 1 510 ? -3.795 176.875 94.938 1 69.31 510 LEU A O 1
ATOM 3743 N N . ALA A 1 511 ? -3.65 177.5 97.188 1 73.38 511 ALA A N 1
ATOM 3744 C CA . ALA A 1 511 ? -2.666 176.375 97.438 1 73.38 511 ALA A CA 1
ATOM 3745 C C . ALA A 1 511 ? -3.287 175 97.188 1 73.38 511 ALA A C 1
ATOM 3747 O O . ALA A 1 511 ? -2.674 174.125 96.562 1 73.38 511 ALA A O 1
ATOM 3748 N N . ALA A 1 512 ? -4.488 174.875 97.5 1 73.38 512 ALA A N 1
ATOM 3749 C CA . ALA A 1 512 ? -5.199 173.625 97.312 1 73.38 512 ALA A CA 1
ATOM 3750 C C . ALA A 1 512 ? -5.516 173.375 95.875 1 73.38 512 ALA A C 1
ATOM 3752 O O . ALA A 1 512 ? -5.426 172.25 95.375 1 73.38 512 ALA A O 1
ATOM 3753 N N . LEU A 1 513 ? -5.73 174.125 95 1 73.19 513 LEU A N 1
ATOM 3754 C CA . LEU A 1 513 ? -6.004 174.125 93.625 1 73.19 513 LEU A CA 1
ATOM 3755 C C . LEU A 1 513 ? -4.742 173.75 92.812 1 73.19 513 LEU A C 1
ATOM 3757 O O . LEU A 1 513 ? -4.793 172.875 91.875 1 73.19 513 LEU A O 1
ATOM 3761 N N . LYS A 1 514 ? -3.637 174.375 93.25 1 76.44 514 LYS A N 1
ATOM 3762 C CA . LYS A 1 514 ? -2.361 174.125 92.625 1 76.44 514 LYS A CA 1
ATOM 3763 C C . LYS A 1 514 ? -2.004 172.625 92.812 1 76.44 514 LYS A C 1
ATOM 3765 O O . LYS A 1 514 ? -1.549 172 91.938 1 76.44 514 LYS A O 1
ATOM 3770 N N . GLN A 1 515 ? -2.309 172.125 94 1 76.56 515 GLN A N 1
ATOM 3771 C CA . GLN A 1 515 ? -2.01 170.625 94.312 1 76.56 515 GLN A CA 1
ATOM 3772 C C . GLN A 1 515 ? -2.924 169.75 93.5 1 76.56 515 GLN A C 1
ATOM 3774 O O . GLN A 1 515 ? -2.475 168.75 92.938 1 76.56 515 GLN A O 1
ATOM 3779 N N . ALA A 1 516 ? -4.109 170.125 93.375 1 75.25 516 ALA A N 1
ATOM 3780 C CA . ALA A 1 516 ? -5.094 169.25 92.688 1 75.25 516 ALA A CA 1
ATOM 3781 C C . ALA A 1 516 ? -4.809 169.25 91.188 1 75.25 516 ALA A C 1
ATOM 3783 O O . ALA A 1 516 ? -4.91 168.125 90.562 1 75.25 516 ALA A O 1
ATOM 3784 N N . THR A 1 517 ? -4.406 170.25 90.5 1 80.88 517 THR A N 1
ATOM 3785 C CA . THR A 1 517 ? -4.125 170.25 89.062 1 80.88 517 THR A CA 1
ATOM 3786 C C . THR A 1 517 ? -2.82 169.5 88.75 1 80.88 517 THR A C 1
ATOM 3788 O O . THR A 1 517 ? -2.682 168.875 87.688 1 80.88 517 THR A O 1
ATOM 3791 N N . ASN A 1 518 ? -1.873 169.625 89.812 1 80.44 518 ASN A N 1
ATOM 3792 C CA . ASN A 1 518 ? -0.639 168.875 89.625 1 80.44 518 ASN A CA 1
ATOM 3793 C C . ASN A 1 518 ? -0.896 167.375 89.625 1 80.44 518 ASN A C 1
ATOM 3795 O O . ASN A 1 518 ? -0.345 166.625 88.812 1 80.44 518 ASN A O 1
ATOM 3799 N N . SER A 1 519 ? -1.731 167 90.562 1 78.06 519 SER A N 1
ATOM 3800 C CA . SER A 1 519 ? -2.062 165.625 90.688 1 78.06 519 SER A CA 1
ATOM 3801 C C . SER A 1 519 ? -2.82 165.125 89.438 1 78.06 519 SER A C 1
ATOM 3803 O O . SER A 1 519 ? -2.598 164 89 1 78.06 519 SER A O 1
ATOM 3805 N N . LEU A 1 520 ? -3.592 165.75 88.75 1 79.19 520 LEU A N 1
ATOM 3806 C CA . LEU A 1 520 ? -4.359 165.375 87.562 1 79.19 520 LEU A CA 1
ATOM 3807 C C . LEU A 1 520 ? -3.453 165.25 86.375 1 79.19 520 LEU A C 1
ATOM 3809 O O . LEU A 1 520 ? -3.598 164.375 85.562 1 79.19 520 LEU A O 1
ATOM 3813 N N . ALA A 1 521 ? -2.561 166.375 86.312 1 79.44 521 ALA A N 1
ATOM 3814 C CA . ALA A 1 521 ? -1.618 166.25 85.188 1 79.44 521 ALA A CA 1
ATOM 3815 C C . ALA A 1 521 ? -0.732 165 85.25 1 79.44 521 ALA A C 1
ATOM 3817 O O . ALA A 1 521 ? -0.494 164.375 84.25 1 79.44 521 ALA A O 1
ATOM 3818 N N . SER A 1 522 ? -0.32 164.75 86.438 1 79.94 522 SER A N 1
ATOM 3819 C CA . SER A 1 522 ? 0.51 163.5 86.625 1 79.94 522 SER A CA 1
ATOM 3820 C C . SER A 1 522 ? -0.28 162.25 86.312 1 79.94 522 SER A C 1
ATOM 3822 O O . SER A 1 522 ? 0.24 161.25 85.688 1 79.94 522 SER A O 1
ATOM 3824 N N . GLY A 1 523 ? -1.476 162.25 86.75 1 76.31 523 GLY A N 1
ATOM 3825 C CA . GLY A 1 523 ? -2.336 161.125 86.5 1 76.31 523 GLY A CA 1
ATOM 3826 C C . GLY A 1 523 ? -2.648 160.875 85 1 76.31 523 GLY A C 1
ATOM 3827 O O . GLY A 1 523 ? -2.648 159.75 84.5 1 76.31 523 GLY A O 1
ATOM 3828 N N . ALA A 1 524 ? -2.893 161.875 84.25 1 79.62 524 ALA A N 1
ATOM 3829 C CA . ALA A 1 524 ? -3.164 161.75 82.812 1 79.62 524 ALA A CA 1
ATOM 3830 C C . ALA A 1 524 ? -1.936 161.375 82.062 1 79.62 524 ALA A C 1
ATOM 3832 O O . ALA A 1 524 ? -2.051 160.625 81.125 1 79.62 524 ALA A O 1
ATOM 3833 N N . ALA A 1 525 ? -0.775 161.875 82.562 1 81.38 525 ALA A N 1
ATOM 3834 C CA . ALA A 1 525 ? 0.463 161.5 81.875 1 81.38 525 ALA A CA 1
ATOM 3835 C C . ALA A 1 525 ? 0.705 160 82.125 1 81.38 525 ALA A C 1
ATOM 3837 O O . ALA A 1 525 ? 1.127 159.25 81.188 1 81.38 525 ALA A O 1
ATOM 3838 N N . SER A 1 526 ? 0.413 159.5 83.25 1 80.69 526 SER A N 1
ATOM 3839 C CA . SER A 1 526 ? 0.579 158.125 83.562 1 80.69 526 SER A CA 1
ATOM 3840 C C . SER A 1 526 ? -0.393 157.25 82.75 1 80.69 526 SER A C 1
ATOM 3842 O O . SER A 1 526 ? -0.028 156.125 82.25 1 80.69 526 SER A O 1
ATOM 3844 N N . LEU A 1 527 ? -1.518 157.5 82.438 1 79.56 527 LEU A N 1
ATOM 3845 C CA . LEU A 1 527 ? -2.502 156.75 81.625 1 79.56 527 LEU A CA 1
ATOM 3846 C C . LEU A 1 527 ? -2.082 156.75 80.125 1 79.56 527 LEU A C 1
ATOM 3848 O O . LEU A 1 527 ? -2.242 155.75 79.5 1 79.56 527 LEU A O 1
ATOM 3852 N N . GLN A 1 528 ? -1.604 158 79.812 1 81.38 528 GLN A N 1
ATOM 3853 C CA . GLN A 1 528 ? -1.116 158 78.438 1 81.38 528 GLN A CA 1
ATOM 3854 C C . GLN A 1 528 ? 0.009 157 78.188 1 81.38 528 GLN A C 1
ATOM 3856 O O . GLN A 1 528 ? 0.039 156.25 77.188 1 81.38 528 GLN A O 1
ATOM 3861 N N . SER A 1 529 ? 0.936 157 79.188 1 82.25 529 SER A N 1
ATOM 3862 C CA . SER A 1 529 ? 2.029 156 79.062 1 82.25 529 SER A CA 1
ATOM 3863 C C . SER A 1 529 ? 1.506 154.5 79.062 1 82.25 529 SER A C 1
ATOM 3865 O O . SER A 1 529 ? 1.973 153.75 78.312 1 82.25 529 SER A O 1
ATOM 3867 N N . GLY A 1 530 ? 0.533 154.25 79.875 1 77.06 530 GLY A N 1
ATOM 3868 C CA . GLY A 1 530 ? -0.09 153 79.938 1 77.06 530 GLY A CA 1
ATOM 3869 C C . GLY A 1 530 ? -0.802 152.625 78.625 1 77.06 530 GLY A C 1
ATOM 3870 O O . GLY A 1 530 ? -0.726 151.5 78.188 1 77.06 530 GLY A O 1
ATOM 3871 N N . MET A 1 531 ? -1.396 153.375 77.938 1 82.19 531 MET A N 1
ATOM 3872 C CA . MET A 1 531 ? -2.113 153.125 76.688 1 82.19 531 MET A CA 1
ATOM 3873 C C . MET A 1 531 ? -1.142 152.875 75.5 1 82.19 531 MET A C 1
ATOM 3875 O O . MET A 1 531 ? -1.422 152 74.625 1 82.19 531 MET A O 1
ATOM 3879 N N . SER A 1 532 ? -0.043 153.75 75.625 1 85.38 532 SER A N 1
ATOM 3880 C CA . SER A 1 532 ? 0.979 153.5 74.625 1 85.38 532 SER A CA 1
ATOM 3881 C C . SER A 1 532 ? 1.52 152 74.75 1 85.38 532 SER A C 1
ATOM 3883 O O . SER A 1 532 ? 1.709 151.375 73.688 1 85.38 532 SER A O 1
ATOM 3885 N N . THR A 1 533 ? 1.646 151.5 75.875 1 82.38 533 THR A N 1
ATOM 3886 C CA . THR A 1 533 ? 2.123 150.125 76.125 1 82.38 533 THR A CA 1
ATOM 3887 C C . THR A 1 533 ? 1.072 149.125 75.688 1 82.38 533 THR A C 1
ATOM 3889 O O . THR A 1 533 ? 1.403 148.125 75.062 1 82.38 533 THR A O 1
ATOM 3892 N N . ALA A 1 534 ? -0.088 149.25 75.875 1 80.81 534 ALA A N 1
ATOM 3893 C CA . ALA A 1 534 ? -1.186 148.375 75.5 1 80.81 534 ALA A CA 1
ATOM 3894 C C . ALA A 1 534 ? -1.312 148.25 74 1 80.81 534 ALA A C 1
ATOM 3896 O O . ALA A 1 534 ? -1.547 147.25 73.438 1 80.81 534 ALA A O 1
ATOM 3897 N N . GLN A 1 535 ? -1.203 149.5 73.375 1 84.06 535 GLN A N 1
ATOM 3898 C CA . GLN A 1 535 ? -1.246 149.5 71.875 1 84.06 535 GLN A CA 1
ATOM 3899 C C . GLN A 1 535 ? -0.143 148.625 71.312 1 84.06 535 GLN A C 1
ATOM 3901 O O . GLN A 1 535 ? -0.382 147.875 70.375 1 84.06 535 GLN A O 1
ATOM 3906 N N . ALA A 1 536 ? 1.038 148.625 71.875 1 82.44 536 ALA A N 1
ATOM 3907 C CA . ALA A 1 536 ? 2.148 147.875 71.438 1 82.44 536 ALA A CA 1
ATOM 3908 C C . ALA A 1 536 ? 1.863 146.375 71.688 1 82.44 536 ALA A C 1
ATOM 3910 O O . ALA A 1 536 ? 2.15 145.5 70.812 1 82.44 536 ALA A O 1
ATOM 3911 N N . GLY A 1 537 ? 1.315 146.125 72.812 1 79.12 537 GLY A N 1
ATOM 3912 C CA . GLY A 1 537 ? 0.954 144.75 73.125 1 79.12 537 GLY A CA 1
ATOM 3913 C C . GLY A 1 537 ? -0.117 144.125 72.25 1 79.12 537 GLY A C 1
ATOM 3914 O O . GLY A 1 537 ? -0.035 143 71.812 1 79.12 537 GLY A O 1
ATOM 3915 N N . ILE A 1 538 ? -1.072 144.75 71.812 1 85.06 538 ILE A N 1
ATOM 3916 C CA . ILE A 1 538 ? -2.143 144.375 70.938 1 85.06 538 ILE A CA 1
ATOM 3917 C C . ILE A 1 538 ? -1.571 144.125 69.5 1 85.06 538 ILE A C 1
ATOM 3919 O O . ILE A 1 538 ? -1.944 143.125 68.875 1 85.06 538 ILE A O 1
ATOM 3923 N N . ASN A 1 539 ? -0.637 145.125 69.188 1 85.31 539 ASN A N 1
ATOM 3924 C CA . ASN A 1 539 ? -0 144.875 67.875 1 85.31 539 ASN A CA 1
ATOM 3925 C C . ASN A 1 539 ? 0.759 143.5 67.812 1 85.31 539 ASN A C 1
ATOM 3927 O O . ASN A 1 539 ? 0.671 142.75 66.812 1 85.31 539 ASN A O 1
ATOM 3931 N N . GLN A 1 540 ? 1.383 143.25 68.875 1 83.88 540 GLN A N 1
ATOM 3932 C CA . GLN A 1 540 ? 2.129 142 68.938 1 83.88 540 GLN A CA 1
ATOM 3933 C C . GLN A 1 540 ? 1.188 140.75 69 1 83.88 540 GLN A C 1
ATOM 3935 O O . GLN A 1 540 ? 1.426 139.75 68.312 1 83.88 540 GLN A O 1
ATOM 3940 N N . TYR A 1 541 ? 0.133 140.75 69.625 1 84.81 541 TYR A N 1
ATOM 3941 C CA . TYR A 1 541 ? -0.85 139.625 69.75 1 84.81 541 TYR A CA 1
ATOM 3942 C C . TYR A 1 541 ? -1.539 139.375 68.438 1 84.81 541 TYR A C 1
ATOM 3944 O O . TYR A 1 541 ? -1.641 138.25 68 1 84.81 541 TYR A O 1
ATOM 3952 N N . THR A 1 542 ? -1.905 140.5 67.812 1 86.62 542 THR A N 1
ATOM 3953 C CA . THR A 1 542 ? -2.617 140.25 66.562 1 86.62 542 THR A CA 1
ATOM 3954 C C . THR A 1 542 ? -1.671 139.75 65.5 1 86.62 542 THR A C 1
ATOM 3956 O O . THR A 1 542 ? -2.096 139.125 64.562 1 86.62 542 THR A O 1
ATOM 3959 N N . ALA A 1 543 ? -0.396 140.125 65.562 1 84.5 543 ALA A N 1
ATOM 3960 C CA . ALA A 1 543 ? 0.59 139.5 64.688 1 84.5 543 ALA A CA 1
ATOM 3961 C C . ALA A 1 543 ? 0.669 138 64.875 1 84.5 543 ALA A C 1
ATOM 3963 O O . ALA A 1 543 ? 0.846 137.25 63.875 1 84.5 543 ALA A O 1
ATOM 3964 N N . GLY A 1 544 ? 0.54 137.625 66 1 81.38 544 GLY A N 1
ATOM 3965 C CA . GLY A 1 544 ? 0.469 136.125 66.312 1 81.38 544 GLY A CA 1
ATOM 3966 C C . GLY A 1 544 ? -0.734 135.5 65.625 1 81.38 544 GLY A C 1
ATOM 3967 O O . GLY A 1 544 ? -0.624 134.375 65.125 1 81.38 544 GLY A O 1
ATOM 3968 N N . VAL A 1 545 ? -1.86 136 65.625 1 86.75 545 VAL A N 1
ATOM 3969 C CA . VAL A 1 545 ? -3.07 135.5 64.938 1 86.75 545 VAL A CA 1
ATOM 3970 C C . VAL A 1 545 ? -2.883 135.5 63.438 1 86.75 545 VAL A C 1
ATOM 3972 O O . VAL A 1 545 ? -3.301 134.5 62.781 1 86.75 545 VAL A O 1
ATOM 3975 N N . ASP A 1 546 ? -2.172 136.625 62.938 1 86.81 546 ASP A N 1
ATOM 3976 C CA . ASP A 1 546 ? -1.88 136.625 61.5 1 86.81 546 ASP A CA 1
ATOM 3977 C C . ASP A 1 546 ? -1.011 135.375 61.094 1 86.81 546 ASP A C 1
ATOM 3979 O O . ASP A 1 546 ? -1.25 134.75 60.062 1 86.81 546 ASP A O 1
ATOM 3983 N N . THR A 1 547 ? -0.122 135.125 61.938 1 85.12 547 THR A N 1
ATOM 3984 C CA . THR A 1 547 ? 0.758 134 61.656 1 85.12 547 THR A CA 1
ATOM 3985 C C . THR A 1 547 ? -0.018 132.625 61.719 1 85.12 547 THR A C 1
ATOM 3987 O O . THR A 1 547 ? 0.168 131.75 60.875 1 85.12 547 THR A O 1
ATOM 3990 N N . ALA A 1 548 ? -0.866 132.375 62.594 1 84.38 548 ALA A N 1
ATOM 3991 C CA . ALA A 1 548 ? -1.695 131.125 62.719 1 84.38 548 ALA A CA 1
ATOM 3992 C C . ALA A 1 548 ? -2.635 131 61.531 1 84.38 548 ALA A C 1
ATOM 3994 O O . ALA A 1 548 ? -2.816 129.875 61 1 84.38 548 ALA A O 1
ATOM 3995 N N . ALA A 1 549 ? -3.184 132.25 61.156 1 86.06 549 ALA A N 1
ATOM 3996 C CA . ALA A 1 549 ? -4.07 132.25 59.969 1 86.06 549 ALA A CA 1
ATOM 3997 C C . ALA A 1 549 ? -3.316 131.875 58.719 1 86.06 549 ALA A C 1
ATOM 3999 O O . ALA A 1 549 ? -3.826 131 57.906 1 86.06 549 ALA A O 1
ATOM 4000 N N . SER A 1 550 ? -2.1 132.375 58.562 1 85 550 SER A N 1
ATOM 4001 C CA . SER A 1 550 ? -1.268 131.875 57.406 1 85 550 SER A CA 1
ATOM 4002 C C . SER A 1 550 ? -0.913 130.5 57.469 1 85 550 SER A C 1
ATOM 4004 O O . SER A 1 550 ? -0.921 129.75 56.406 1 85 550 SER A O 1
ATOM 4006 N N . GLY A 1 551 ? -0.577 130 58.594 1 81.62 551 GLY A N 1
ATOM 4007 C CA . GLY A 1 551 ? -0.303 128.625 58.781 1 81.62 551 GLY A CA 1
ATOM 4008 C C . GLY A 1 551 ? -1.498 127.688 58.469 1 81.62 551 GLY A C 1
ATOM 4009 O O . GLY A 1 551 ? -1.355 126.625 57.812 1 81.62 551 GLY A O 1
ATOM 4010 N N . ALA A 1 552 ? -2.652 127.938 58.844 1 84.38 552 ALA A N 1
ATOM 4011 C CA . ALA A 1 552 ? -3.885 127.25 58.562 1 84.38 552 ALA A CA 1
ATOM 4012 C C . ALA A 1 552 ? -4.188 127.25 57.062 1 84.38 552 ALA A C 1
ATOM 4014 O O . ALA A 1 552 ? -4.66 126.25 56.531 1 84.38 552 ALA A O 1
ATOM 4015 N N . SER A 1 553 ? -3.934 128.5 56.406 1 85.56 553 SER A N 1
ATOM 4016 C CA . SER A 1 553 ? -4.113 128.5 54.969 1 85.56 553 SER A CA 1
ATOM 4017 C C . SER A 1 553 ? -3.188 127.562 54.25 1 85.56 553 SER A C 1
ATOM 4019 O O . SER A 1 553 ? -3.596 126.875 53.281 1 85.56 553 SER A O 1
ATOM 4021 N N . GLN A 1 554 ? -2.014 127.375 54.656 1 83.81 554 GLN A N 1
ATOM 4022 C CA . GLN A 1 554 ? -1.075 126.438 54.094 1 83.81 554 GLN A CA 1
ATOM 4023 C C . GLN A 1 554 ? -1.541 125 54.312 1 83.81 554 GLN A C 1
ATOM 4025 O O . GLN A 1 554 ? -1.438 124.188 53.438 1 83.81 554 GLN A O 1
ATOM 4030 N N . LEU A 1 555 ? -2.059 124.562 55.406 1 84.69 555 LEU A N 1
ATOM 4031 C CA . LEU A 1 555 ? -2.582 123.25 55.719 1 84.69 555 LEU A CA 1
ATOM 4032 C C . LEU A 1 555 ? -3.809 122.938 54.844 1 84.69 555 LEU A C 1
ATOM 4034 O O . LEU A 1 555 ? -3.98 121.812 54.406 1 84.69 555 LEU A O 1
ATOM 4038 N N . SER A 1 556 ? -4.578 124 54.625 1 85.19 556 SER A N 1
ATOM 4039 C CA . SER A 1 556 ? -5.746 123.812 53.781 1 85.19 556 SER A CA 1
ATOM 4040 C C . SER A 1 556 ? -5.332 123.438 52.344 1 85.19 556 SER A C 1
ATOM 4042 O O . SER A 1 556 ? -5.949 122.625 51.719 1 85.19 556 SER A O 1
ATOM 4044 N N . ALA A 1 557 ? -4.262 124.062 51.906 1 82.81 557 ALA A N 1
ATOM 4045 C CA . ALA A 1 557 ? -3.736 123.75 50.562 1 82.81 557 ALA A CA 1
ATOM 4046 C C . ALA A 1 557 ? -3.225 122.312 50.531 1 82.81 557 ALA A C 1
ATOM 4048 O O . ALA A 1 557 ? -3.447 121.562 49.562 1 82.81 557 ALA A O 1
ATOM 4049 N N . ASN A 1 558 ? -2.609 121.875 51.5 1 81.31 558 ASN A N 1
ATOM 4050 C CA . ASN A 1 558 ? -2.084 120.562 51.562 1 81.31 558 ASN A CA 1
ATOM 4051 C C . ASN A 1 558 ? -3.201 119.5 51.75 1 81.31 558 ASN A C 1
ATOM 4053 O O . ASN A 1 558 ? -3.033 118.312 51.438 1 81.31 558 ASN A O 1
ATOM 4057 N N . SER A 1 559 ? -4.344 119.938 52.344 1 83.62 559 SER A N 1
ATOM 4058 C CA . SER A 1 559 ? -5.52 119.062 52.469 1 83.62 559 SER A CA 1
ATOM 4059 C C . SER A 1 559 ? -5.996 118.562 51.125 1 83.62 559 SER A C 1
ATOM 4061 O O . SER A 1 559 ? -6.348 117.375 51 1 83.62 559 SER A O 1
ATOM 4063 N N . ALA A 1 560 ? -5.965 119.375 50.125 1 81.56 560 ALA A N 1
ATOM 4064 C CA . ALA A 1 560 ? -6.414 119 48.781 1 81.56 560 ALA A CA 1
ATOM 4065 C C . ALA A 1 560 ? -5.523 117.875 48.219 1 81.56 560 ALA A C 1
ATOM 4067 O O . ALA A 1 560 ? -6.02 116.938 47.656 1 81.56 560 ALA A O 1
ATOM 4068 N N . SER A 1 561 ? -4.277 118 48.438 1 82.75 561 SER A N 1
ATOM 4069 C CA . SER A 1 561 ? -3.33 117 47.969 1 82.75 561 SER A CA 1
ATOM 4070 C C . SER A 1 561 ? -3.512 115.688 48.719 1 82.75 561 SER A C 1
ATOM 4072 O O . SER A 1 561 ? -3.436 114.562 48.094 1 82.75 561 SER A O 1
ATOM 4074 N N . LEU A 1 562 ? -3.775 115.562 49.906 1 85.69 562 LEU A N 1
ATOM 4075 C CA . LEU A 1 562 ? -3.963 114.375 50.719 1 85.69 562 LEU A CA 1
ATOM 4076 C C . LEU A 1 562 ? -5.25 113.625 50.344 1 85.69 562 LEU A C 1
ATOM 4078 O O . LEU A 1 562 ? -5.262 112.438 50.188 1 85.69 562 LEU A O 1
ATOM 4082 N N . THR A 1 563 ? -6.273 114.5 50.188 1 86 563 THR A N 1
ATOM 4083 C CA . THR A 1 563 ? -7.551 113.938 49.781 1 86 563 THR A CA 1
ATOM 4084 C C . THR A 1 563 ? -7.43 113.312 48.406 1 86 563 THR A C 1
ATOM 4086 O O . THR A 1 563 ? -7.934 112.188 48.188 1 86 563 THR A O 1
ATOM 4089 N N . SER A 1 564 ? -6.703 113.938 47.531 1 83.56 564 SER A N 1
ATOM 4090 C CA . SER A 1 564 ? -6.488 113.375 46.219 1 83.56 564 SER A CA 1
ATOM 4091 C C . SER A 1 564 ? -5.68 112.125 46.281 1 83.56 564 SER A C 1
ATOM 4093 O O . SER A 1 564 ? -6 111.125 45.594 1 83.56 564 SER A O 1
ATOM 4095 N N . GLY A 1 565 ? -4.68 112.062 47.094 1 80.69 565 GLY A N 1
ATOM 4096 C CA . GLY A 1 565 ? -3.869 110.875 47.25 1 80.69 565 GLY A CA 1
ATOM 4097 C C . GLY A 1 565 ? -4.645 109.75 47.844 1 80.69 565 GLY A C 1
ATOM 4098 O O . GLY A 1 565 ? -4.488 108.562 47.375 1 80.69 565 GLY A O 1
ATOM 4099 N N . ALA A 1 566 ? -5.496 109.938 48.75 1 85.12 566 ALA A N 1
ATOM 4100 C CA . ALA A 1 566 ? -6.316 108.875 49.375 1 85.12 566 ALA A CA 1
ATOM 4101 C C . ALA A 1 566 ? -7.332 108.312 48.375 1 85.12 566 ALA A C 1
ATOM 4103 O O . ALA A 1 566 ? -7.543 107.125 48.312 1 85.12 566 ALA A O 1
ATOM 4104 N N . ASN A 1 567 ? -7.914 109.25 47.531 1 84.56 567 ASN A N 1
ATOM 4105 C CA . ASN A 1 567 ? -8.867 108.812 46.531 1 84.56 567 ASN A CA 1
ATOM 4106 C C . ASN A 1 567 ? -8.18 108 45.406 1 84.56 567 ASN A C 1
ATOM 4108 O O . ASN A 1 567 ? -8.734 107 44.938 1 84.56 567 ASN A O 1
ATOM 4112 N N . GLN A 1 568 ? -7.027 108.438 45.062 1 83.38 568 GLN A N 1
ATOM 4113 C CA . GLN A 1 568 ? -6.262 107.688 44.062 1 83.38 568 GLN A CA 1
ATOM 4114 C C . GLN A 1 568 ? -5.875 106.312 44.562 1 83.38 568 GLN A C 1
ATOM 4116 O O . GLN A 1 568 ? -5.918 105.312 43.812 1 83.38 568 GLN A O 1
ATOM 4121 N N . LEU A 1 569 ? -5.547 106.062 45.719 1 86.19 569 LEU A N 1
ATOM 4122 C CA . LEU A 1 569 ? -5.227 104.75 46.312 1 86.19 569 LEU A CA 1
ATOM 4123 C C . LEU A 1 569 ? -6.457 103.812 46.312 1 86.19 569 LEU A C 1
ATOM 4125 O O . LEU A 1 569 ? -6.363 102.625 46.031 1 86.19 569 LEU A O 1
ATOM 4129 N N . GLN A 1 570 ? -7.551 104.5 46.719 1 86 570 GLN A N 1
ATOM 4130 C CA . GLN A 1 570 ? -8.789 103.75 46.719 1 86 570 GLN A CA 1
ATOM 4131 C C . GLN A 1 570 ? -9.109 103.188 45.344 1 86 570 GLN A C 1
ATOM 4133 O O . GLN A 1 570 ? -9.445 102 45.219 1 86 570 GLN A O 1
ATOM 4138 N N . SER A 1 571 ? -8.945 104 44.312 1 84.81 571 SER A N 1
ATOM 4139 C CA . SER A 1 571 ? -9.188 103.562 42.938 1 84.81 571 SER A CA 1
ATOM 4140 C C . SER A 1 571 ? -8.172 102.5 42.531 1 84.81 571 SER A C 1
ATOM 4142 O O . SER A 1 571 ? -8.539 101.5 41.875 1 84.81 571 SER A O 1
ATOM 4144 N N . GLY A 1 572 ? -6.938 102.688 42.875 1 82.81 572 GLY A N 1
ATOM 4145 C CA . GLY A 1 572 ? -5.895 101.75 42.562 1 82.81 572 GLY A CA 1
ATOM 4146 C C . GLY A 1 572 ? -6.102 100.375 43.219 1 82.81 572 GLY A C 1
ATOM 4147 O O . GLY A 1 572 ? -5.91 99.375 42.594 1 82.81 572 GLY A O 1
ATOM 4148 N N . VAL A 1 573 ? -6.535 100.312 44.469 1 88.44 573 VAL A N 1
ATOM 4149 C CA . VAL A 1 573 ? -6.805 99.125 45.188 1 88.44 573 VAL A CA 1
ATOM 4150 C C . VAL A 1 573 ? -8 98.375 44.594 1 88.44 573 VAL A C 1
ATOM 4152 O O . VAL A 1 573 ? -7.992 97.125 44.469 1 88.44 573 VAL A O 1
ATOM 4155 N N . SER A 1 574 ? -8.984 99.188 44.188 1 86.25 574 SER A N 1
ATOM 4156 C CA . SER A 1 574 ? -10.141 98.562 43.531 1 86.25 574 SER A CA 1
ATOM 4157 C C . SER A 1 574 ? -9.75 97.875 42.25 1 86.25 574 SER A C 1
ATOM 4159 O O . SER A 1 574 ? -10.203 96.75 41.969 1 86.25 574 SER A O 1
ATOM 4161 N N . GLN A 1 575 ? -8.891 98.438 41.438 1 84.75 575 GLN A N 1
ATOM 4162 C CA . GLN A 1 575 ? -8.422 97.812 40.188 1 84.75 575 GLN A CA 1
ATOM 4163 C C . GLN A 1 575 ? -7.559 96.625 40.5 1 84.75 575 GLN A C 1
ATOM 4165 O O . GLN A 1 575 ? -7.68 95.562 39.812 1 84.75 575 GLN A O 1
ATOM 4170 N N . TYR A 1 576 ? -6.738 96.625 41.438 1 89.31 576 TYR A N 1
ATOM 4171 C CA . TYR A 1 576 ? -5.852 95.562 41.812 1 89.31 576 TYR A CA 1
ATOM 4172 C C . TYR A 1 576 ? -6.652 94.375 42.312 1 89.31 576 TYR A C 1
ATOM 4174 O O . TYR A 1 576 ? -6.398 93.25 41.875 1 89.31 576 TYR A O 1
ATOM 4182 N N . THR A 1 577 ? -7.633 94.688 43.188 1 90.5 577 THR A N 1
ATOM 4183 C CA . THR A 1 577 ? -8.422 93.562 43.719 1 90.5 577 THR A CA 1
ATOM 4184 C C . THR A 1 577 ? -9.32 92.938 42.656 1 90.5 577 THR A C 1
ATOM 4186 O O . THR A 1 577 ? -9.656 91.75 42.719 1 90.5 577 THR A O 1
ATOM 4189 N N . ALA A 1 578 ? -9.703 93.75 41.656 1 84.5 578 ALA A N 1
ATOM 4190 C CA . ALA A 1 578 ? -10.422 93.188 40.5 1 84.5 578 ALA A CA 1
ATOM 4191 C C . ALA A 1 578 ? -9.555 92.125 39.75 1 84.5 578 ALA A C 1
ATOM 4193 O O . ALA A 1 578 ? -10.055 91.125 39.281 1 84.5 578 ALA A O 1
ATOM 4194 N N . GLY A 1 579 ? -8.289 92.5 39.656 1 85.25 579 GLY A N 1
ATOM 4195 C CA . GLY A 1 579 ? -7.352 91.562 39.062 1 85.25 579 GLY A CA 1
ATOM 4196 C C . GLY A 1 579 ? -7.25 90.25 39.844 1 85.25 579 GLY A C 1
ATOM 4197 O O . GLY A 1 579 ? -7.203 89.188 39.25 1 85.25 579 GLY A O 1
ATOM 4198 N N . VAL A 1 580 ? -7.234 90.25 41.125 1 89.06 580 VAL A N 1
ATOM 4199 C CA . VAL A 1 580 ? -7.195 89.062 41.969 1 89.06 580 VAL A CA 1
ATOM 4200 C C . VAL A 1 580 ? -8.484 88.25 41.812 1 89.06 580 VAL A C 1
ATOM 4202 O O . VAL A 1 580 ? -8.445 87 41.719 1 89.06 580 VAL A O 1
ATOM 4205 N N . ASN A 1 581 ? -9.609 89 41.656 1 87.62 581 ASN A N 1
ATOM 4206 C CA . ASN A 1 581 ? -10.883 88.312 41.438 1 87.62 581 ASN A CA 1
ATOM 4207 C C . ASN A 1 581 ? -10.906 87.625 40.094 1 87.62 581 ASN A C 1
ATOM 4209 O O . ASN A 1 581 ? -11.461 86.5 39.969 1 87.62 581 ASN A O 1
ATOM 4213 N N . GLN A 1 582 ? -10.328 88.188 39.125 1 85.69 582 GLN A N 1
ATOM 4214 C CA . GLN A 1 582 ? -10.227 87.562 37.812 1 85.69 582 GLN A CA 1
ATOM 4215 C C . GLN A 1 582 ? -9.352 86.312 37.875 1 85.69 582 GLN A C 1
ATOM 4217 O O . GLN A 1 582 ? -9.664 85.312 37.25 1 85.69 582 GLN A O 1
ATOM 4222 N N . ALA A 1 583 ? -8.266 86.375 38.562 1 88.69 583 ALA A N 1
ATOM 4223 C CA . ALA A 1 583 ? -7.406 85.188 38.781 1 88.69 583 ALA A CA 1
ATOM 4224 C C . ALA A 1 583 ? -8.156 84.125 39.5 1 88.69 583 ALA A C 1
ATOM 4226 O O . ALA A 1 583 ? -8.016 82.938 39.156 1 88.69 583 ALA A O 1
ATOM 4227 N N . ASN A 1 584 ? -8.953 84.5 40.5 1 90.06 584 ASN A N 1
ATOM 4228 C CA . ASN A 1 584 ? -9.773 83.5 41.219 1 90.06 584 ASN A CA 1
ATOM 4229 C C . ASN A 1 584 ? -10.797 82.812 40.312 1 90.06 584 ASN A C 1
ATOM 4231 O O . ASN A 1 584 ? -10.977 81.625 40.344 1 90.06 584 ASN A O 1
ATOM 4235 N N . ALA A 1 585 ? -11.422 83.562 39.406 1 84.75 585 ALA A N 1
ATOM 4236 C CA . ALA A 1 585 ? -12.367 83 38.438 1 84.75 585 ALA A CA 1
ATOM 4237 C C . ALA A 1 585 ? -11.664 82.062 37.469 1 84.75 585 ALA A C 1
ATOM 4239 O O . ALA A 1 585 ? -12.195 81 37.125 1 84.75 585 ALA A O 1
ATOM 4240 N N . GLY A 1 586 ? -10.508 82.5 37 1 84.31 586 GLY A N 1
ATOM 4241 C CA . GLY A 1 586 ? -9.734 81.688 36.094 1 84.31 586 GLY A CA 1
ATOM 4242 C C . GLY A 1 586 ? -9.336 80.375 36.719 1 84.31 586 GLY A C 1
ATOM 4243 O O . GLY A 1 586 ? -9.422 79.312 36.094 1 84.31 586 GLY A O 1
ATOM 4244 N N . THR A 1 587 ? -8.93 80.312 37.938 1 90.12 587 THR A N 1
ATOM 4245 C CA . THR A 1 587 ? -8.555 79.062 38.625 1 90.12 587 THR A CA 1
ATOM 4246 C C . THR A 1 587 ? -9.781 78.188 38.906 1 90.12 587 THR A C 1
ATOM 4248 O O . THR A 1 587 ? -9.688 76.938 38.938 1 90.12 587 THR A O 1
ATOM 4251 N N . GLY A 1 588 ? -10.945 78.875 39.25 1 87.38 588 GLY A N 1
ATOM 4252 C CA . GLY A 1 588 ? -12.188 78.125 39.344 1 87.38 588 GLY A CA 1
ATOM 4253 C C . GLY A 1 588 ? -12.508 77.312 38.094 1 87.38 588 GLY A C 1
ATOM 4254 O O . GLY A 1 588 ? -12.891 76.188 38.188 1 87.38 588 GLY A O 1
ATOM 4255 N N . GLN A 1 589 ? -12.266 77.875 36.938 1 85.12 589 GLN A N 1
ATOM 4256 C CA . GLN A 1 589 ? -12.469 77.188 35.656 1 85.12 589 GLN A CA 1
ATOM 4257 C C . GLN A 1 589 ? -11.492 76 35.5 1 85.12 589 GLN A C 1
ATOM 4259 O O . GLN A 1 589 ? -11.859 74.938 35 1 85.12 589 GLN A O 1
ATOM 4264 N N . LEU A 1 590 ? -10.25 76.188 35.875 1 88.56 590 LEU A N 1
ATOM 4265 C CA . LEU A 1 590 ? -9.242 75.125 35.812 1 88.56 590 LEU A CA 1
ATOM 4266 C C . LEU A 1 590 ? -9.625 73.938 36.719 1 88.56 590 LEU A C 1
ATOM 4268 O O . LEU A 1 590 ? -9.523 72.812 36.312 1 88.56 590 LEU A O 1
ATOM 4272 N N . THR A 1 591 ? -10.109 74.312 37.906 1 88.56 591 THR A N 1
ATOM 4273 C CA . THR A 1 591 ? -10.516 73.25 38.844 1 88.56 591 THR A CA 1
ATOM 4274 C C . THR A 1 591 ? -11.711 72.438 38.312 1 88.56 591 THR A C 1
ATOM 4276 O O . THR A 1 591 ? -11.773 71.25 38.438 1 88.56 591 THR A O 1
ATOM 4279 N N . ALA A 1 592 ? -12.625 73.125 37.625 1 84 592 ALA A N 1
ATOM 4280 C CA . ALA A 1 592 ? -13.789 72.5 37.062 1 84 592 ALA A CA 1
ATOM 4281 C C . ALA A 1 592 ? -13.375 71.5 35.938 1 84 592 ALA A C 1
ATOM 4283 O O . ALA A 1 592 ? -13.984 70.438 35.781 1 84 592 ALA A O 1
ATOM 4284 N N . ASN A 1 593 ? -12.352 71.812 35.25 1 85.62 593 ASN A N 1
ATOM 4285 C CA . ASN A 1 593 ? -11.898 71 34.156 1 85.62 593 ASN A CA 1
ATOM 4286 C C . ASN A 1 593 ? -10.938 69.875 34.594 1 85.62 593 ASN A C 1
ATOM 4288 O O . ASN A 1 593 ? -10.625 68.938 33.844 1 85.62 593 ASN A O 1
ATOM 4292 N N . SER A 1 594 ? -10.414 70.062 35.844 1 88.5 594 SER A N 1
ATOM 4293 C CA . SER A 1 594 ? -9.484 69.062 36.406 1 88.5 594 SER A CA 1
ATOM 4294 C C . SER A 1 594 ? -10.117 67.688 36.469 1 88.5 594 SER A C 1
ATOM 4296 O O . SER A 1 594 ? -9.461 66.688 36.188 1 88.5 594 SER A O 1
ATOM 4298 N N . ALA A 1 595 ? -11.414 67.625 36.812 1 83.88 595 ALA A N 1
ATOM 4299 C CA . ALA A 1 595 ? -12.07 66.312 37 1 83.88 595 ALA A CA 1
ATOM 4300 C C . ALA A 1 595 ? -12.102 65.562 35.688 1 83.88 595 ALA A C 1
ATOM 4302 O O . ALA A 1 595 ? -11.859 64.312 35.688 1 83.88 595 ALA A O 1
ATOM 4303 N N . ALA A 1 596 ? -12.414 66.188 34.594 1 86.12 596 ALA A N 1
ATOM 4304 C CA . ALA A 1 596 ? -12.469 65.562 33.312 1 86.12 596 ALA A CA 1
ATOM 4305 C C . ALA A 1 596 ? -11.102 65 32.906 1 86.12 596 ALA A C 1
ATOM 4307 O O . ALA A 1 596 ? -10.992 63.938 32.344 1 86.12 596 ALA A O 1
ATOM 4308 N N . LEU A 1 597 ? -10.055 65.688 33.125 1 88.69 597 LEU A N 1
ATOM 4309 C CA . LEU A 1 597 ? -8.688 65.312 32.812 1 88.69 597 LEU A CA 1
ATOM 4310 C C . LEU A 1 597 ? -8.273 64.062 33.625 1 88.69 597 LEU A C 1
ATOM 4312 O O . LEU A 1 597 ? -7.695 63.125 33.094 1 88.69 597 LEU A O 1
ATOM 4316 N N . VAL A 1 598 ? -8.531 64.125 34.938 1 88.25 598 VAL A N 1
ATOM 4317 C CA . VAL A 1 598 ? -8.219 63.062 35.844 1 88.25 598 VAL A CA 1
ATOM 4318 C C . VAL A 1 598 ? -8.984 61.812 35.438 1 88.25 598 VAL A C 1
ATOM 4320 O O . VAL A 1 598 ? -8.414 60.719 35.344 1 88.25 598 VAL A O 1
ATOM 4323 N N . SER A 1 599 ? -10.219 62 35.125 1 85.88 599 SER A N 1
ATOM 4324 C CA . SER A 1 599 ? -11.047 60.875 34.688 1 85.88 599 SER A CA 1
ATOM 4325 C C . SER A 1 599 ? -10.516 60.25 33.375 1 85.88 599 SER A C 1
ATOM 4327 O O . SER A 1 599 ? -10.438 59.031 33.281 1 85.88 599 SER A O 1
ATOM 4329 N N . GLY A 1 600 ? -10.164 61.125 32.438 1 86.25 600 GLY A N 1
ATOM 4330 C CA . GLY A 1 600 ? -9.609 60.625 31.172 1 86.25 600 GLY A CA 1
ATOM 4331 C C . GLY A 1 600 ? -8.305 59.875 31.344 1 86.25 600 GLY A C 1
ATOM 4332 O O . GLY A 1 600 ? -8.109 58.812 30.75 1 86.25 600 GLY A O 1
ATOM 4333 N N . ALA A 1 601 ? -7.422 60.344 32.156 1 89.38 601 ALA A N 1
ATOM 4334 C CA . ALA A 1 601 ? -6.141 59.688 32.406 1 89.38 601 ALA A CA 1
ATOM 4335 C C . ALA A 1 601 ? -6.344 58.344 33.125 1 89.38 601 ALA A C 1
ATOM 4337 O O . ALA A 1 601 ? -5.703 57.344 32.781 1 89.38 601 ALA A O 1
ATOM 4338 N N . ASN A 1 602 ? -7.285 58.312 34.094 1 86.44 602 ASN A N 1
ATOM 4339 C CA . ASN A 1 602 ? -7.578 57.062 34.812 1 86.44 602 ASN A CA 1
ATOM 4340 C C . ASN A 1 602 ? -8.227 56.031 33.906 1 86.44 602 ASN A C 1
ATOM 4342 O O . ASN A 1 602 ? -7.922 54.844 34 1 86.44 602 ASN A O 1
ATOM 4346 N N . GLN A 1 603 ? -9.125 56.469 33.062 1 86.69 603 GLN A N 1
ATOM 4347 C CA . GLN A 1 603 ? -9.766 55.562 32.125 1 86.69 603 GLN A CA 1
ATOM 4348 C C . GLN A 1 603 ? -8.742 54.938 31.172 1 86.69 603 GLN A C 1
ATOM 4350 O O . GLN A 1 603 ? -8.797 53.75 30.875 1 86.69 603 GLN A O 1
ATOM 4355 N N . LEU A 1 604 ? -7.816 55.688 30.656 1 88.31 604 LEU A N 1
ATOM 4356 C CA . LEU A 1 604 ? -6.77 55.188 29.781 1 88.31 604 LEU A CA 1
ATOM 4357 C C . LEU A 1 604 ? -5.863 54.219 30.516 1 88.31 604 LEU A C 1
ATOM 4359 O O . LEU A 1 604 ? -5.508 53.156 29.969 1 88.31 604 LEU A O 1
ATOM 4363 N N . ALA A 1 605 ? -5.488 54.594 31.734 1 89.12 605 ALA A N 1
ATOM 4364 C CA . ALA A 1 605 ? -4.664 53.719 32.562 1 89.12 605 ALA A CA 1
ATOM 4365 C C . ALA A 1 605 ? -5.359 52.375 32.781 1 89.12 605 ALA A C 1
ATOM 4367 O O . ALA A 1 605 ? -4.75 51.312 32.656 1 89.12 605 ALA A O 1
ATOM 4368 N N . THR A 1 606 ? -6.633 52.375 33.094 1 85.56 606 THR A N 1
ATOM 4369 C CA . THR A 1 606 ? -7.414 51.156 33.312 1 85.56 606 THR A CA 1
ATOM 4370 C C . THR A 1 606 ? -7.469 50.312 32.031 1 85.56 606 THR A C 1
ATOM 4372 O O . THR A 1 606 ? -7.293 49.094 32.094 1 85.56 606 THR A O 1
ATOM 4375 N N . ALA A 1 607 ? -7.727 50.906 30.906 1 86.75 607 ALA A N 1
ATOM 4376 C CA . ALA A 1 607 ? -7.805 50.188 29.625 1 86.75 607 ALA A CA 1
ATOM 4377 C C . ALA A 1 607 ? -6.469 49.531 29.281 1 86.75 607 ALA A C 1
ATOM 4379 O O . ALA A 1 607 ? -6.434 48.406 28.797 1 86.75 607 ALA A O 1
ATOM 4380 N N . LEU A 1 608 ? -5.383 50.219 29.547 1 88.94 608 LEU A N 1
ATOM 4381 C CA . LEU A 1 608 ? -4.055 49.688 29.219 1 88.94 608 LEU A CA 1
ATOM 4382 C C . LEU A 1 608 ? -3.637 48.594 30.188 1 88.94 608 LEU A C 1
ATOM 4384 O O . LEU A 1 608 ? -2.926 47.656 29.828 1 88.94 608 LEU A O 1
ATOM 4388 N N . ILE A 1 609 ? -4.09 48.656 31.453 1 85 609 ILE A N 1
ATOM 4389 C CA . ILE A 1 609 ? -3.896 47.562 32.406 1 85 609 ILE A CA 1
ATOM 4390 C C . ILE A 1 609 ? -4.648 46.344 31.953 1 85 609 ILE A C 1
ATOM 4392 O O . ILE A 1 609 ? -4.117 45.219 32 1 85 609 ILE A O 1
ATOM 4396 N N . GLN A 1 610 ? -5.832 46.5 31.438 1 86.38 610 GLN A N 1
ATOM 4397 C CA . GLN A 1 610 ? -6.609 45.406 30.906 1 86.38 610 GLN A CA 1
ATOM 4398 C C . GLN A 1 610 ? -5.918 44.781 29.688 1 86.38 610 GLN A C 1
ATOM 4400 O O . GLN A 1 610 ? -5.883 43.562 29.547 1 86.38 610 GLN A O 1
ATOM 4405 N N . LEU A 1 611 ? -5.406 45.594 28.781 1 85.62 611 LEU A N 1
ATOM 4406 C CA . LEU A 1 611 ? -4.641 45.094 27.641 1 85.62 611 LEU A CA 1
ATOM 4407 C C . LEU A 1 611 ? -3.434 44.281 28.094 1 85.62 611 LEU A C 1
ATOM 4409 O O . LEU A 1 611 ? -3.166 43.219 27.562 1 85.62 611 LEU A O 1
ATOM 4413 N N . ASN A 1 612 ? -2.748 44.812 29.125 1 86.44 612 ASN A N 1
ATOM 4414 C CA . ASN A 1 612 ? -1.57 44.156 29.688 1 86.44 612 ASN A CA 1
ATOM 4415 C C . ASN A 1 612 ? -1.921 42.812 30.297 1 86.44 612 ASN A C 1
ATOM 4417 O O . ASN A 1 612 ? -1.106 41.875 30.281 1 86.44 612 ASN A O 1
ATOM 4421 N N . ALA A 1 613 ? -3.109 42.656 30.812 1 81.69 613 ALA A N 1
ATOM 4422 C CA . ALA A 1 613 ? -3.561 41.406 31.422 1 81.69 613 ALA A CA 1
ATOM 4423 C C . ALA A 1 613 ? -3.896 40.375 30.344 1 81.69 613 ALA A C 1
ATOM 4425 O O . ALA A 1 613 ? -3.752 39.156 30.578 1 81.69 613 ALA A O 1
ATOM 4426 N N . LYS A 1 614 ? -4.277 40.719 29.125 1 83.38 614 LYS A N 1
ATOM 4427 C CA . LYS A 1 614 ? -4.781 39.812 28.094 1 83.38 614 LYS A CA 1
ATOM 4428 C C . LYS A 1 614 ? -3.668 39.406 27.125 1 83.38 614 LYS A C 1
ATOM 4430 O O . LYS A 1 614 ? -3.703 38.312 26.562 1 83.38 614 LYS A O 1
ATOM 4435 N N . VAL A 1 615 ? -2.641 40.25 26.953 1 85.12 615 VAL A N 1
ATOM 4436 C CA . VAL A 1 615 ? -1.604 40.094 25.938 1 85.12 615 VAL A CA 1
ATOM 4437 C C . VAL A 1 615 ? -0.767 38.844 26.281 1 85.12 615 VAL A C 1
ATOM 4439 O O . VAL A 1 615 ? -0.456 38.031 25.391 1 85.12 615 VAL A O 1
ATOM 4442 N N . PRO A 1 616 ? -0.447 38.625 27.625 1 80.5 616 PRO A N 1
ATOM 4443 C CA . PRO A 1 616 ? 0.338 37.438 27.922 1 80.5 616 PRO A CA 1
ATOM 4444 C C . PRO A 1 616 ? -0.38 36.156 27.531 1 80.5 616 PRO A C 1
ATOM 4446 O O . PRO A 1 616 ? 0.255 35.188 27.062 1 80.5 616 PRO A O 1
ATOM 4449 N N . SER A 1 617 ? -1.653 36.062 27.719 1 83.62 617 SER A N 1
ATOM 4450 C CA . SER A 1 617 ? -2.43 34.906 27.297 1 83.62 617 SER A CA 1
ATOM 4451 C C . SER A 1 617 ? -2.361 34.688 25.797 1 83.62 617 SER A C 1
ATOM 4453 O O . SER A 1 617 ? -2.318 33.562 25.312 1 83.62 617 SER A O 1
ATOM 4455 N N . LEU A 1 618 ? -2.393 35.656 24.984 1 83.75 618 LEU A N 1
ATOM 4456 C CA . LEU A 1 618 ? -2.234 35.594 23.547 1 83.75 618 LEU A CA 1
ATOM 4457 C C . LEU A 1 618 ? -0.864 35.031 23.172 1 83.75 618 LEU A C 1
ATOM 4459 O O . LEU A 1 618 ? -0.76 34.156 22.328 1 83.75 618 LEU A O 1
ATOM 4463 N N . VAL A 1 619 ? 0.198 35.562 23.812 1 85.5 619 VAL A N 1
ATOM 4464 C CA . VAL A 1 619 ? 1.568 35.156 23.547 1 85.5 619 VAL A CA 1
ATOM 4465 C C . VAL A 1 619 ? 1.73 33.688 23.891 1 85.5 619 VAL A C 1
ATOM 4467 O O . VAL A 1 619 ? 2.307 32.906 23.125 1 85.5 619 VAL A O 1
ATOM 4470 N N . SER A 1 620 ? 1.14 33.25 25 1 83.81 620 SER A N 1
ATOM 4471 C CA . SER A 1 620 ? 1.195 31.859 25.422 1 83.81 620 SER A CA 1
ATOM 4472 C C . SER A 1 620 ? 0.452 30.969 24.438 1 83.81 620 SER A C 1
ATOM 4474 O O . SER A 1 620 ? 0.911 29.859 24.125 1 83.81 620 SER A O 1
ATOM 4476 N N . GLY A 1 621 ? -0.698 31.406 24 1 83 621 GLY A N 1
ATOM 4477 C CA . GLY A 1 621 ? -1.462 30.656 23.016 1 83 621 GLY A CA 1
ATOM 4478 C C . GLY A 1 621 ? -0.726 30.484 21.703 1 83 621 GLY A C 1
ATOM 4479 O O . GLY A 1 621 ? -0.722 29.391 21.125 1 83 621 GLY A O 1
ATOM 4480 N N . VAL A 1 622 ? -0.068 31.453 21.203 1 86.81 622 VAL A N 1
ATOM 4481 C CA . VAL A 1 622 ? 0.71 31.391 19.969 1 86.81 622 VAL A CA 1
ATOM 4482 C C . VAL A 1 622 ? 1.904 30.453 20.156 1 86.81 622 VAL A C 1
ATOM 4484 O O . VAL A 1 622 ? 2.25 29.688 19.25 1 86.81 622 VAL A O 1
ATOM 4487 N N . SER A 1 623 ? 2.512 30.516 21.359 1 83.94 623 SER A N 1
ATOM 4488 C CA . SER A 1 623 ? 3.625 29.609 21.641 1 83.94 623 SER A CA 1
ATOM 4489 C C . SER A 1 623 ? 3.174 28.156 21.625 1 83.94 623 SER A C 1
ATOM 4491 O O . SER A 1 623 ? 3.881 27.281 21.109 1 83.94 623 SER A O 1
ATOM 4493 N N . ALA A 1 624 ? 2.072 27.875 22.188 1 84 624 ALA A N 1
ATOM 4494 C CA . ALA A 1 624 ? 1.508 26.531 22.156 1 84 624 ALA A CA 1
ATOM 4495 C C . ALA A 1 624 ? 1.222 26.078 20.719 1 84 624 ALA A C 1
ATOM 4497 O O . ALA A 1 624 ? 1.481 24.938 20.359 1 84 624 ALA A O 1
ATOM 4498 N N . LEU A 1 625 ? 0.706 26.922 19.906 1 86.75 625 LEU A N 1
ATOM 4499 C CA . LEU A 1 625 ? 0.461 26.656 18.5 1 86.75 625 LEU A CA 1
ATOM 4500 C C . LEU A 1 625 ? 1.767 26.359 17.766 1 86.75 625 LEU A C 1
ATOM 4502 O O . LEU A 1 625 ? 1.83 25.453 16.938 1 86.75 625 LEU A O 1
ATOM 4506 N N . ALA A 1 626 ? 2.779 27.188 18.078 1 86.25 626 ALA A N 1
ATOM 4507 C CA . ALA A 1 626 ? 4.094 27 17.469 1 86.25 626 ALA A CA 1
ATOM 4508 C C . ALA A 1 626 ? 4.672 25.625 17.812 1 86.25 626 ALA A C 1
ATOM 4510 O O . ALA A 1 626 ? 5.203 24.938 16.938 1 86.25 626 ALA A O 1
ATOM 4511 N N . SER A 1 627 ? 4.496 25.219 19.016 1 84.38 627 SER A N 1
ATOM 4512 C CA . SER A 1 627 ? 4.941 23.906 19.422 1 84.38 627 SER A CA 1
ATOM 4513 C C . SER A 1 627 ? 4.148 22.797 18.719 1 84.38 627 SER A C 1
ATOM 4515 O O . SER A 1 627 ? 4.719 21.797 18.297 1 84.38 627 SER A O 1
ATOM 4517 N N . GLY A 1 628 ? 2.883 23.016 18.688 1 84.94 628 GLY A N 1
ATOM 4518 C CA . GLY A 1 628 ? 2.023 22.031 18.031 1 84.94 628 GLY A CA 1
ATOM 4519 C C . GLY A 1 628 ? 2.324 21.859 16.562 1 84.94 628 GLY A C 1
ATOM 4520 O O . GLY A 1 628 ? 2.412 20.734 16.078 1 84.94 628 GLY A O 1
ATOM 4521 N N . THR A 1 629 ? 2.502 22.875 15.844 1 88.94 629 THR A N 1
ATOM 4522 C CA . THR A 1 629 ? 2.803 22.797 14.414 1 88.94 629 THR A CA 1
ATOM 4523 C C . THR A 1 629 ? 4.203 22.234 14.188 1 88.94 629 THR A C 1
ATOM 4525 O O . THR A 1 629 ? 4.441 21.516 13.211 1 88.94 629 THR A O 1
ATOM 4528 N N . GLN A 1 630 ? 5.145 22.594 15.062 1 84.44 630 GLN A N 1
ATOM 4529 C CA . GLN A 1 630 ? 6.48 22.031 14.953 1 84.44 630 GLN A CA 1
ATOM 4530 C C . GLN A 1 630 ? 6.445 20.516 15.117 1 84.44 630 GLN A C 1
ATOM 4532 O O . GLN A 1 630 ? 7.129 19.781 14.391 1 84.44 630 GLN A O 1
ATOM 4537 N N . LYS A 1 631 ? 5.703 20.016 16.047 1 86.12 631 LYS A N 1
ATOM 4538 C CA . LYS A 1 631 ? 5.535 18.578 16.234 1 86.12 631 LYS A CA 1
ATOM 4539 C C . LYS A 1 631 ? 5 17.922 14.969 1 86.12 631 LYS A C 1
ATOM 4541 O O . LYS A 1 631 ? 5.422 16.812 14.617 1 86.12 631 LYS A O 1
ATOM 4546 N N . LEU A 1 632 ? 4.055 18.5 14.289 1 87.19 632 LEU A N 1
ATOM 4547 C CA . LEU A 1 632 ? 3.527 17.984 13.031 1 87.19 632 LEU A CA 1
ATOM 4548 C C . LEU A 1 632 ? 4.625 17.891 11.977 1 87.19 632 LEU A C 1
ATOM 4550 O O . LEU A 1 632 ? 4.742 16.875 11.281 1 87.19 632 LEU A O 1
ATOM 4554 N N . VAL A 1 633 ? 5.453 18.938 11.875 1 85.75 633 VAL A N 1
ATOM 4555 C CA . VAL A 1 633 ? 6.547 18.969 10.914 1 85.75 633 VAL A CA 1
ATOM 4556 C C . VAL A 1 633 ? 7.578 17.906 11.273 1 85.75 633 VAL A C 1
ATOM 4558 O O . VAL A 1 633 ? 8.086 17.203 10.391 1 85.75 633 VAL A O 1
ATOM 4561 N N . ASP A 1 634 ? 7.848 17.734 12.562 1 84.25 634 ASP A N 1
ATOM 4562 C CA . ASP A 1 634 ? 8.82 16.75 13.031 1 84.25 634 ASP A CA 1
ATOM 4563 C C . ASP A 1 634 ? 8.359 15.328 12.727 1 84.25 634 ASP A C 1
ATOM 4565 O O . ASP A 1 634 ? 9.18 14.438 12.5 1 84.25 634 ASP A O 1
ATOM 4569 N N . ASN A 1 635 ? 7.09 15.109 12.656 1 85.38 635 ASN A N 1
ATOM 4570 C CA . ASN A 1 635 ? 6.531 13.781 12.414 1 85.38 635 ASN A CA 1
ATOM 4571 C C . ASN A 1 635 ? 6.258 13.555 10.93 1 85.38 635 ASN A C 1
ATOM 4573 O O . ASN A 1 635 ? 5.949 12.43 10.516 1 85.38 635 ASN A O 1
ATOM 4577 N N . SER A 1 636 ? 6.332 14.578 10.156 1 86.56 636 SER A N 1
ATOM 4578 C CA . SER A 1 636 ? 6.043 14.523 8.727 1 86.56 636 SER A CA 1
ATOM 4579 C C . SER A 1 636 ? 7.031 13.625 7.996 1 86.56 636 SER A C 1
ATOM 4581 O O . SER A 1 636 ? 6.637 12.844 7.125 1 86.56 636 SER A O 1
ATOM 4583 N N . PRO A 1 637 ? 8.367 13.633 8.344 1 80.94 637 PRO A N 1
ATOM 4584 C CA . PRO A 1 637 ? 9.305 12.789 7.602 1 80.94 637 PRO A CA 1
ATOM 4585 C C . PRO A 1 637 ? 8.992 11.297 7.742 1 80.94 637 PRO A C 1
ATOM 4587 O O . PRO A 1 637 ? 9.141 10.539 6.777 1 80.94 637 PRO A O 1
ATOM 4590 N N . ALA A 1 638 ? 8.539 10.852 8.859 1 83.25 638 ALA A N 1
ATOM 4591 C CA . ALA A 1 638 ? 8.18 9.445 9.07 1 83.25 638 ALA A CA 1
ATOM 4592 C C . ALA A 1 638 ? 7.016 9.047 8.164 1 83.25 638 ALA A C 1
ATOM 4594 O O . ALA A 1 638 ? 7.004 7.945 7.609 1 83.25 638 ALA A O 1
ATOM 4595 N N . LEU A 1 639 ? 6.039 9.852 7.988 1 86.56 639 LEU A N 1
ATOM 4596 C CA . LEU A 1 639 ? 4.902 9.609 7.109 1 86.56 639 LEU A CA 1
ATOM 4597 C C . LEU A 1 639 ? 5.348 9.516 5.652 1 86.56 639 LEU A C 1
ATOM 4599 O O . LEU A 1 639 ? 4.961 8.594 4.938 1 86.56 639 LEU A O 1
ATOM 4603 N N . VAL A 1 640 ? 6.184 10.469 5.234 1 85 640 VAL A N 1
ATOM 4604 C CA . VAL A 1 640 ? 6.703 10.5 3.871 1 85 640 VAL A CA 1
ATOM 4605 C C . VAL A 1 640 ? 7.551 9.258 3.609 1 85 640 VAL A C 1
ATOM 4607 O O . VAL A 1 640 ? 7.395 8.594 2.582 1 85 640 VAL A O 1
ATOM 4610 N N . ALA A 1 641 ? 8.375 8.891 4.523 1 81.94 641 ALA A N 1
ATOM 4611 C CA . ALA A 1 641 ? 9.227 7.715 4.387 1 81.94 641 ALA A CA 1
ATOM 4612 C C . ALA A 1 641 ? 8.398 6.438 4.312 1 81.94 641 ALA A C 1
ATOM 4614 O O . ALA A 1 641 ? 8.688 5.547 3.508 1 81.94 641 ALA A O 1
ATOM 4615 N N . GLY A 1 642 ? 7.422 6.363 5.199 1 84.88 642 GLY A N 1
ATOM 4616 C CA . GLY A 1 642 ? 6.531 5.215 5.176 1 84.88 642 GLY A CA 1
ATOM 4617 C C . GLY A 1 642 ? 5.789 5.062 3.861 1 84.88 642 GLY A C 1
ATOM 4618 O O . GLY A 1 642 ? 5.703 3.963 3.312 1 84.88 642 GLY A O 1
ATOM 4619 N N . THR A 1 643 ? 5.266 6.098 3.336 1 88.12 643 THR A N 1
ATOM 4620 C CA . THR A 1 643 ? 4.547 6.078 2.066 1 88.12 643 THR A CA 1
ATOM 4621 C C . THR A 1 643 ? 5.492 5.73 0.918 1 88.12 643 THR A C 1
ATOM 4623 O O . THR A 1 643 ? 5.137 4.957 0.026 1 88.12 643 THR A O 1
ATOM 4626 N N . ALA A 1 644 ? 6.691 6.273 0.918 1 82.31 644 ALA A N 1
ATOM 4627 C CA . ALA A 1 644 ? 7.68 5.988 -0.118 1 82.31 644 ALA A CA 1
ATOM 4628 C C . ALA A 1 644 ? 8.07 4.512 -0.115 1 82.31 644 ALA A C 1
ATOM 4630 O O . ALA A 1 644 ? 8.188 3.893 -1.175 1 82.31 644 ALA A O 1
ATOM 4631 N N . LYS A 1 645 ? 8.328 3.982 1.04 1 85.75 645 LYS A N 1
ATOM 4632 C CA . LYS A 1 645 ? 8.672 2.57 1.183 1 85.75 645 LYS A CA 1
ATOM 4633 C C . LYS A 1 645 ? 7.551 1.676 0.659 1 85.75 645 LYS A C 1
ATOM 4635 O O . LYS A 1 645 ? 7.805 0.697 -0.044 1 85.75 645 LYS A O 1
ATOM 4640 N N . LEU A 1 646 ? 6.34 1.958 1.007 1 87.94 646 LEU A N 1
ATOM 4641 C CA . LEU A 1 646 ? 5.188 1.195 0.536 1 87.94 646 LEU A CA 1
ATOM 4642 C C . LEU A 1 646 ? 5.023 1.336 -0.973 1 87.94 646 LEU A C 1
ATOM 4644 O O . LEU A 1 646 ? 4.648 0.377 -1.653 1 87.94 646 LEU A O 1
ATOM 4648 N N . ASN A 1 647 ? 5.27 2.549 -1.495 1 86.44 647 ASN A N 1
ATOM 4649 C CA . ASN A 1 647 ? 5.246 2.781 -2.936 1 86.44 647 ASN A CA 1
ATOM 4650 C C . ASN A 1 647 ? 6.266 1.907 -3.66 1 86.44 647 ASN A C 1
ATOM 4652 O O . ASN A 1 647 ? 5.93 1.23 -4.633 1 86.44 647 ASN A O 1
ATOM 4656 N N . ALA A 1 648 ? 7.484 1.822 -3.154 1 83.19 648 ALA A N 1
ATOM 4657 C CA . ALA A 1 648 ? 8.531 0.988 -3.734 1 83.19 648 ALA A CA 1
ATOM 4658 C C . ALA A 1 648 ? 8.172 -0.491 -3.645 1 83.19 648 ALA A C 1
ATOM 4660 O O . ALA A 1 648 ? 8.344 -1.239 -4.609 1 83.19 648 ALA A O 1
ATOM 4661 N N . GLY A 1 649 ? 7.695 -0.852 -2.482 1 86.62 649 GLY A N 1
ATOM 4662 C CA . GLY A 1 649 ? 7.297 -2.234 -2.277 1 86.62 649 GLY A CA 1
ATOM 4663 C C . GLY A 1 649 ? 6.148 -2.664 -3.172 1 86.62 649 GLY A C 1
ATOM 4664 O O . GLY A 1 649 ? 6.172 -3.756 -3.74 1 86.62 649 GLY A O 1
ATOM 4665 N N . ALA A 1 650 ? 5.113 -1.877 -3.281 1 87.19 650 ALA A N 1
ATOM 4666 C CA . ALA A 1 650 ? 3.98 -2.156 -4.16 1 87.19 650 ALA A CA 1
ATOM 4667 C C . ALA A 1 650 ? 4.422 -2.236 -5.617 1 87.19 650 ALA A C 1
ATOM 4669 O O . ALA A 1 650 ? 3.947 -3.092 -6.371 1 87.19 650 ALA A O 1
ATOM 4670 N N . GLY A 1 651 ? 5.305 -1.282 -6.016 1 87.06 651 GLY A N 1
ATOM 4671 C CA . GLY A 1 651 ? 5.859 -1.339 -7.359 1 87.06 651 GLY A CA 1
ATOM 4672 C C . GLY A 1 651 ? 6.621 -2.621 -7.633 1 87.06 651 GLY A C 1
ATOM 4673 O O . GLY A 1 651 ? 6.438 -3.244 -8.68 1 87.06 651 GLY A O 1
ATOM 4674 N N . GLU A 1 652 ? 7.469 -3.035 -6.75 1 88.12 652 GLU A N 1
ATOM 4675 C CA . GLU A 1 652 ? 8.227 -4.277 -6.871 1 88.12 652 GLU A CA 1
ATOM 4676 C C . GLU A 1 652 ? 7.297 -5.484 -6.965 1 88.12 652 GLU A C 1
ATOM 4678 O O . GLU A 1 652 ? 7.5 -6.367 -7.801 1 88.12 652 GLU A O 1
ATOM 4683 N N . LEU A 1 653 ? 6.289 -5.605 -6.09 1 88.5 653 LEU A N 1
ATOM 4684 C CA . LEU A 1 653 ? 5.316 -6.688 -6.125 1 88.5 653 LEU A CA 1
ATOM 4685 C C . LEU A 1 653 ? 4.609 -6.746 -7.477 1 88.5 653 LEU A C 1
ATOM 4687 O O . LEU A 1 653 ? 4.473 -7.82 -8.062 1 88.5 653 LEU A O 1
ATOM 4691 N N . ALA A 1 654 ? 4.145 -5.605 -7.949 1 89 654 ALA A N 1
ATOM 4692 C CA . ALA A 1 654 ? 3.479 -5.527 -9.25 1 89 654 ALA A CA 1
ATOM 4693 C C . ALA A 1 654 ? 4.387 -6.039 -10.359 1 89 654 ALA A C 1
ATOM 4695 O O . ALA A 1 654 ? 3.979 -6.871 -11.172 1 89 654 ALA A O 1
ATOM 4696 N N . ASP A 1 655 ? 5.668 -5.609 -10.398 1 88.25 655 ASP A N 1
ATOM 4697 C CA . ASP A 1 655 ? 6.621 -6.008 -11.43 1 88.25 655 ASP A CA 1
ATOM 4698 C C . ASP A 1 655 ? 6.863 -7.516 -11.406 1 88.25 655 ASP A C 1
ATOM 4700 O O . ASP A 1 655 ? 6.863 -8.164 -12.453 1 88.25 655 ASP A O 1
ATOM 4704 N N . LYS A 1 656 ? 7.062 -8.039 -10.25 1 89.19 656 LYS A N 1
ATOM 4705 C CA . LYS A 1 656 ? 7.352 -9.461 -10.117 1 89.19 656 LYS A CA 1
ATOM 4706 C C . LYS A 1 656 ? 6.133 -10.305 -10.469 1 89.19 656 LYS A C 1
ATOM 4708 O O . LYS A 1 656 ? 6.266 -11.383 -11.062 1 89.19 656 LYS A O 1
ATOM 4713 N N . LEU A 1 657 ? 4.93 -9.867 -10.07 1 90.44 657 LEU A N 1
ATOM 4714 C CA . LEU A 1 657 ? 3.705 -10.578 -10.43 1 90.44 657 LEU A CA 1
ATOM 4715 C C . LEU A 1 657 ? 3.449 -10.5 -11.93 1 90.44 657 LEU A C 1
ATOM 4717 O O . LEU A 1 657 ? 3.004 -11.477 -12.539 1 90.44 657 LEU A O 1
ATOM 4721 N N . ILE A 1 658 ? 3.697 -9.352 -12.594 1 87.94 658 ILE A N 1
ATOM 4722 C CA . ILE A 1 658 ? 3.582 -9.211 -14.039 1 87.94 658 ILE A CA 1
ATOM 4723 C C . ILE A 1 658 ? 4.559 -10.156 -14.727 1 87.94 658 ILE A C 1
ATOM 4725 O O . ILE A 1 658 ? 4.184 -10.883 -15.648 1 87.94 658 ILE A O 1
ATOM 4729 N N . SER A 1 659 ? 5.828 -10.141 -14.242 1 88 659 SER A N 1
ATOM 4730 C CA . SER A 1 659 ? 6.84 -11.039 -14.781 1 88 659 SER A CA 1
ATOM 4731 C C . SER A 1 659 ? 6.43 -12.5 -14.602 1 88 659 SER A C 1
ATOM 4733 O O . SER A 1 659 ? 6.605 -13.312 -15.508 1 88 659 SER A O 1
ATOM 4735 N N . GLY A 1 660 ? 5.898 -12.836 -13.367 1 85.62 660 GLY A N 1
ATOM 4736 C CA . GLY A 1 660 ? 5.395 -14.18 -13.117 1 85.62 660 GLY A CA 1
ATOM 4737 C C . GLY A 1 660 ? 4.25 -14.562 -14.039 1 85.62 660 GLY A C 1
ATOM 4738 O O . GLY A 1 660 ? 4.227 -15.672 -14.578 1 85.62 660 GLY A O 1
ATOM 4739 N N . ALA A 1 661 ? 3.283 -13.68 -14.211 1 88.31 661 ALA A N 1
ATOM 4740 C CA . ALA A 1 661 ? 2.17 -13.891 -15.133 1 88.31 661 ALA A CA 1
ATOM 4741 C C . ALA A 1 661 ? 2.672 -14.141 -16.547 1 88.31 661 ALA A C 1
ATOM 4743 O O . ALA A 1 661 ? 2.199 -15.055 -17.234 1 88.31 661 ALA A O 1
ATOM 4744 N N . GLU A 1 662 ? 3.646 -13.367 -17.062 1 86.38 662 GLU A N 1
ATOM 4745 C CA . GLU A 1 662 ? 4.215 -13.523 -18.406 1 86.38 662 GLU A CA 1
ATOM 4746 C C . GLU A 1 662 ? 4.898 -14.883 -18.547 1 86.38 662 GLU A C 1
ATOM 4748 O O . GLU A 1 662 ? 4.715 -15.57 -19.562 1 86.38 662 GLU A O 1
ATOM 4753 N N . LYS A 1 663 ? 5.672 -15.305 -17.547 1 86.69 663 LYS A N 1
ATOM 4754 C CA . LYS A 1 663 ? 6.402 -16.578 -17.594 1 86.69 663 LYS A CA 1
ATOM 4755 C C . LYS A 1 663 ? 5.441 -17.766 -17.609 1 86.69 663 LYS A C 1
ATOM 4757 O O . LYS A 1 663 ? 5.617 -18.688 -18.391 1 86.69 663 LYS A O 1
ATOM 4762 N N . VAL A 1 664 ? 4.414 -17.75 -16.75 1 85 664 VAL A N 1
ATOM 4763 C CA . VAL A 1 664 ? 3.455 -18.859 -16.672 1 85 664 VAL A CA 1
ATOM 4764 C C . VAL A 1 664 ? 2.621 -18.906 -17.953 1 85 664 VAL A C 1
ATOM 4766 O O . VAL A 1 664 ? 2.379 -19.984 -18.484 1 85 664 VAL A O 1
ATOM 4769 N N . ASN A 1 665 ? 2.217 -17.688 -18.469 1 85.25 665 ASN A N 1
ATOM 4770 C CA . ASN A 1 665 ? 1.353 -17.625 -19.641 1 85.25 665 ASN A CA 1
ATOM 4771 C C . ASN A 1 665 ? 2.143 -17.844 -20.922 1 85.25 665 ASN A C 1
ATOM 4773 O O . ASN A 1 665 ? 1.557 -18.062 -21.984 1 85.25 665 ASN A O 1
ATOM 4777 N N . ALA A 1 666 ? 3.453 -17.828 -20.906 1 79 666 ALA A N 1
ATOM 4778 C CA . ALA A 1 666 ? 4.289 -18.156 -22.062 1 79 666 ALA A CA 1
ATOM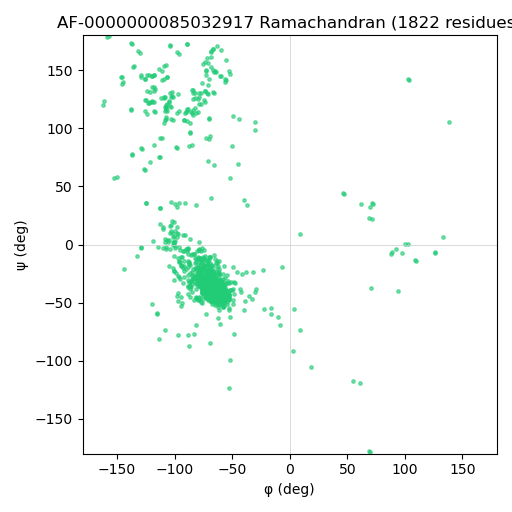 4779 C C . ALA A 1 666 ? 4.23 -19.656 -22.391 1 79 666 ALA A C 1
ATOM 4781 O O . ALA A 1 666 ? 4.414 -20.047 -23.531 1 79 666 ALA A O 1
ATOM 4782 N N . VAL A 1 667 ? 3.938 -20.422 -21.359 1 74.12 667 VAL A N 1
ATOM 4783 C CA . VAL A 1 667 ? 3.764 -21.859 -21.547 1 74.12 667 VAL A CA 1
ATOM 4784 C C . VAL A 1 667 ? 2.316 -22.156 -21.938 1 74.12 667 VAL A C 1
ATOM 4786 O O . VAL A 1 667 ? 1.414 -22.094 -21.094 1 74.12 667 VAL A O 1
ATOM 4789 N N . GLN A 1 668 ? 1.942 -22.312 -23.234 1 72.94 668 GLN A N 1
ATOM 4790 C CA . GLN A 1 668 ? 0.594 -22.562 -23.734 1 72.94 668 GLN A CA 1
ATOM 4791 C C . GLN A 1 668 ? 0.494 -23.953 -24.359 1 72.94 668 GLN A C 1
ATOM 4793 O O . GLN A 1 668 ? 0.479 -24.094 -25.578 1 72.94 668 GLN A O 1
ATOM 4798 N N . PRO A 1 669 ? 0.463 -24.828 -23.406 1 73.5 669 PRO A N 1
ATOM 4799 C CA . PRO A 1 669 ? 0.364 -26.156 -24.016 1 73.5 669 PRO A CA 1
ATOM 4800 C C . PRO A 1 669 ? -0.963 -26.375 -24.734 1 73.5 669 PRO A C 1
ATOM 4802 O O . PRO A 1 669 ? -2.012 -25.922 -24.266 1 73.5 669 PRO A O 1
ATOM 4805 N N . SER A 1 670 ? -0.954 -26.875 -26 1 79.88 670 SER A N 1
ATOM 4806 C CA . SER A 1 670 ? -2.107 -27.125 -26.859 1 79.88 670 SER A CA 1
ATOM 4807 C C . SER A 1 670 ? -2.654 -28.531 -26.656 1 79.88 670 SER A C 1
ATOM 4809 O O . SER A 1 670 ? -2.094 -29.312 -25.891 1 79.88 670 SER A O 1
ATOM 4811 N N . LYS A 1 671 ? -3.781 -28.828 -27.25 1 84.81 671 LYS A N 1
ATOM 4812 C CA . LYS A 1 671 ? -4.355 -30.156 -27.297 1 84.81 671 LYS A CA 1
ATOM 4813 C C . LYS A 1 671 ? -3.395 -31.156 -27.953 1 84.81 671 LYS A C 1
ATOM 4815 O O . LYS A 1 671 ? -3.314 -32.312 -27.547 1 84.81 671 LYS A O 1
ATOM 4820 N N . LYS A 1 672 ? -2.635 -30.688 -28.891 1 89.44 672 LYS A N 1
ATOM 4821 C CA . LYS A 1 672 ? -1.635 -31.516 -29.562 1 89.44 672 LYS A CA 1
ATOM 4822 C C . LYS A 1 672 ? -0.532 -31.938 -28.609 1 89.44 672 LYS A C 1
ATOM 4824 O O . LYS A 1 672 ? -0.001 -33.031 -28.719 1 89.44 672 LYS A O 1
ATOM 4829 N N . ALA A 1 673 ? -0.249 -31.078 -27.688 1 88.19 673 ALA A N 1
ATOM 4830 C CA . ALA A 1 673 ? 0.749 -31.422 -26.672 1 88.19 673 ALA A CA 1
ATOM 4831 C C . ALA A 1 673 ? 0.27 -32.562 -25.797 1 88.19 673 ALA A C 1
ATOM 4833 O O . ALA A 1 673 ? 1.041 -33.469 -25.469 1 88.19 673 ALA A O 1
ATOM 4834 N N . ALA A 1 674 ? -1.053 -32.5 -25.484 1 89.5 674 ALA A N 1
ATOM 4835 C CA . ALA A 1 674 ? -1.615 -33.594 -24.672 1 89.5 674 ALA A CA 1
ATOM 4836 C C . ALA A 1 674 ? -1.512 -34.938 -25.391 1 89.5 674 ALA A C 1
ATOM 4838 O O . ALA A 1 674 ? -1.188 -35.938 -24.781 1 89.5 674 ALA A O 1
ATOM 4839 N N . LYS A 1 675 ? -1.79 -34.906 -26.641 1 90.5 675 LYS A N 1
ATOM 4840 C CA . LYS A 1 675 ? -1.678 -36.125 -27.453 1 90.5 675 LYS A CA 1
ATOM 4841 C C . LYS A 1 675 ? -0.235 -36.625 -27.5 1 90.5 675 LYS A C 1
ATOM 4843 O O . LYS A 1 675 ? 0.016 -37.844 -27.391 1 90.5 675 LYS A O 1
ATOM 4848 N N . MET A 1 676 ? 0.688 -35.656 -27.688 1 91.06 676 MET A N 1
ATOM 4849 C CA . MET A 1 676 ? 2.107 -36 -27.703 1 91.06 676 MET A CA 1
ATOM 4850 C C . MET A 1 676 ? 2.549 -36.562 -26.344 1 91.06 676 MET A C 1
ATOM 4852 O O . MET A 1 676 ? 3.332 -37.5 -26.281 1 91.06 676 MET A O 1
ATOM 4856 N N . PHE A 1 677 ? 1.998 -36.094 -25.25 1 89.88 677 PHE A N 1
ATOM 4857 C CA . PHE A 1 677 ? 2.273 -36.594 -23.906 1 89.88 677 PHE A CA 1
ATOM 4858 C C . PHE A 1 677 ? 1.87 -38.062 -23.781 1 89.88 677 PHE A C 1
ATOM 4860 O O . PHE A 1 677 ? 2.598 -38.844 -23.188 1 89.88 677 PHE A O 1
ATOM 4867 N N . ALA A 1 678 ? 0.799 -38.281 -24.312 1 90.25 678 ALA A N 1
ATOM 4868 C CA . ALA A 1 678 ? 0.181 -39.594 -24.172 1 90.25 678 ALA A CA 1
ATOM 4869 C C . ALA A 1 678 ? 0.863 -40.625 -25.078 1 90.25 678 ALA A C 1
ATOM 4871 O O . ALA A 1 678 ? 1.029 -41.781 -24.688 1 90.25 678 ALA A O 1
ATOM 4872 N N . ALA A 1 679 ? 1.194 -40.25 -26.266 1 91.31 679 ALA A N 1
ATOM 4873 C CA . ALA A 1 679 ? 1.797 -41.125 -27.266 1 91.31 679 ALA A CA 1
ATOM 4874 C C . ALA A 1 679 ? 2.938 -40.406 -28 1 91.31 679 ALA A C 1
ATOM 4876 O O . ALA A 1 679 ? 2.789 -40.031 -29.156 1 91.31 679 ALA A O 1
ATOM 4877 N N . PRO A 1 680 ? 4.027 -40.312 -27.391 1 92.69 680 PRO A N 1
ATOM 4878 C CA . PRO A 1 680 ? 5.121 -39.5 -27.953 1 92.69 680 PRO A CA 1
ATOM 4879 C C . PRO A 1 680 ? 5.867 -40.25 -29.062 1 92.69 680 PRO A C 1
ATOM 4881 O O . PRO A 1 680 ? 6.648 -39.656 -29.797 1 92.69 680 PRO A O 1
ATOM 4884 N N . THR A 1 681 ? 5.648 -41.562 -29.234 1 92.31 681 THR A N 1
ATOM 4885 C CA . THR A 1 681 ? 6.414 -42.344 -30.188 1 92.31 681 THR A CA 1
ATOM 4886 C C . THR A 1 681 ? 5.484 -43.094 -31.156 1 92.31 681 THR A C 1
ATOM 4888 O O . THR A 1 681 ? 4.379 -43.469 -30.781 1 92.31 681 THR A O 1
ATOM 4891 N N . THR A 1 682 ? 5.848 -43.188 -32.375 1 91.19 682 THR A N 1
ATOM 4892 C CA . THR A 1 682 ? 5.238 -44.062 -33.406 1 91.19 682 THR A CA 1
ATOM 4893 C C . THR A 1 682 ? 6.262 -45.031 -33.938 1 91.19 682 THR A C 1
ATOM 4895 O O . THR A 1 682 ? 7.465 -44.75 -33.938 1 91.19 682 THR A O 1
ATOM 4898 N N . VAL A 1 683 ? 5.75 -46.281 -34.25 1 91.62 683 VAL A N 1
ATOM 4899 C CA . VAL A 1 683 ? 6.625 -47.312 -34.812 1 91.62 683 VAL A CA 1
ATOM 4900 C C . VAL A 1 683 ? 6.352 -47.469 -36.312 1 91.62 683 VAL A C 1
ATOM 4902 O O . VAL A 1 683 ? 5.199 -47.594 -36.719 1 91.62 683 VAL A O 1
ATOM 4905 N N . LYS A 1 684 ? 7.352 -47.312 -37.125 1 91.69 684 LYS A N 1
ATOM 4906 C CA . LYS A 1 684 ? 7.246 -47.5 -38.562 1 91.69 684 LYS A CA 1
ATOM 4907 C C . LYS A 1 684 ? 7.953 -48.781 -39 1 91.69 684 LYS A C 1
ATOM 4909 O O . LYS A 1 684 ? 9.148 -48.969 -38.75 1 91.69 684 LYS A O 1
ATOM 4914 N N . HIS A 1 685 ? 7.195 -49.75 -39.625 1 93.31 685 HIS A N 1
ATOM 4915 C CA . HIS A 1 685 ? 7.707 -51.031 -40.062 1 93.31 685 HIS A CA 1
ATOM 4916 C C . HIS A 1 685 ? 7.941 -51.031 -41.594 1 93.31 685 HIS A C 1
ATOM 4918 O O . HIS A 1 685 ? 7.125 -50.5 -42.344 1 93.31 685 HIS A O 1
ATOM 4924 N N . THR A 1 686 ? 9.047 -51.375 -42.062 1 92.69 686 THR A N 1
ATOM 4925 C CA . THR A 1 686 ? 9.344 -51.625 -43.469 1 92.69 686 THR A CA 1
ATOM 4926 C C . THR A 1 686 ? 9.773 -53.094 -43.688 1 92.69 686 THR A C 1
ATOM 4928 O O . THR A 1 686 ? 10.344 -53.719 -42.781 1 92.69 686 THR A O 1
ATOM 4931 N N . ASN A 1 687 ? 9.406 -53.75 -44.938 1 93.81 687 ASN A N 1
ATOM 4932 C CA . ASN A 1 687 ? 9.75 -55.125 -45.281 1 93.81 687 ASN A CA 1
ATOM 4933 C C . ASN A 1 687 ? 11.008 -55.188 -46.125 1 93.81 687 ASN A C 1
ATOM 4935 O O . ASN A 1 687 ? 11.047 -54.625 -47.219 1 93.81 687 ASN A O 1
ATOM 4939 N N . TYR A 1 688 ? 12.055 -55.75 -45.656 1 93.69 688 TYR A N 1
ATOM 4940 C CA . TYR A 1 688 ? 13.18 -56.094 -46.5 1 93.69 688 TYR A CA 1
ATOM 4941 C C . TYR A 1 688 ? 12.742 -57.094 -47.594 1 93.69 688 TYR A C 1
ATOM 4943 O O . TYR A 1 688 ? 13.117 -56.969 -48.75 1 93.69 688 TYR A O 1
ATOM 4951 N N . SER A 1 689 ? 12.008 -58.156 -47.25 1 93.75 689 SER A N 1
ATOM 4952 C CA . SER A 1 689 ? 11.273 -59.062 -48.125 1 93.75 689 SER A CA 1
ATOM 4953 C C . SER A 1 689 ? 9.828 -59.219 -47.656 1 93.75 689 SER A C 1
ATOM 4955 O O . SER A 1 689 ? 9.547 -59.188 -46.469 1 93.75 689 SER A O 1
ATOM 4957 N N . TYR A 1 690 ? 8.953 -59.375 -48.656 1 93.12 690 TYR A N 1
ATOM 4958 C CA . TYR A 1 690 ? 7.523 -59.375 -48.344 1 93.12 690 TYR A CA 1
ATOM 4959 C C . TYR A 1 690 ? 6.945 -60.781 -48.5 1 93.12 690 TYR A C 1
ATOM 4961 O O . TYR A 1 690 ? 7.082 -61.406 -49.531 1 93.12 690 TYR A O 1
ATOM 4969 N N . VAL A 1 691 ? 6.453 -61.281 -47.438 1 94.62 691 VAL A N 1
ATOM 4970 C CA . VAL A 1 691 ? 5.703 -62.531 -47.406 1 94.62 691 VAL A CA 1
ATOM 4971 C C . VAL A 1 691 ? 4.223 -62.25 -47.188 1 94.62 691 VAL A C 1
ATOM 4973 O O . VAL A 1 691 ? 3.842 -61.75 -46.125 1 94.62 691 VAL A O 1
ATOM 4976 N N . PRO A 1 692 ? 3.385 -62.562 -48.094 1 92.31 692 PRO A N 1
ATOM 4977 C CA . PRO A 1 692 ? 1.982 -62.125 -48.031 1 92.31 692 PRO A CA 1
ATOM 4978 C C . PRO A 1 692 ? 1.247 -62.719 -46.812 1 92.31 692 PRO A C 1
ATOM 4980 O O . PRO A 1 692 ? 0.461 -62.031 -46.156 1 92.31 692 PRO A O 1
ATOM 4983 N N . ASN A 1 693 ? 1.393 -63.906 -46.562 1 93.44 693 ASN A N 1
ATOM 4984 C CA . ASN A 1 693 ? 0.716 -64.562 -45.469 1 93.44 693 ASN A CA 1
ATOM 4985 C C . ASN A 1 693 ? 1.452 -65.875 -45.031 1 93.44 693 ASN A C 1
ATOM 4987 O O . ASN A 1 693 ? 2.512 -66.188 -45.594 1 93.44 693 ASN A O 1
ATOM 4991 N N . TYR A 1 694 ? 0.952 -66.5 -44.062 1 93.25 694 TYR A N 1
ATOM 4992 C CA . TYR A 1 694 ? 1.632 -67.688 -43.469 1 93.25 694 TYR A CA 1
ATOM 4993 C C . TYR A 1 694 ? 1.715 -68.812 -44.469 1 93.25 694 TYR A C 1
ATOM 4995 O O . TYR A 1 694 ? 2.689 -69.562 -44.469 1 93.25 694 TYR A O 1
ATOM 5003 N N . GLY A 1 695 ? 0.702 -69.062 -45.344 1 94.75 695 GLY A N 1
ATOM 5004 C CA . GLY A 1 695 ? 0.761 -70.062 -46.375 1 94.75 695 GLY A CA 1
ATOM 5005 C C . GLY A 1 695 ? 1.965 -69.938 -47.281 1 94.75 695 GLY A C 1
ATOM 5006 O O . GLY A 1 695 ? 2.635 -70.938 -47.594 1 94.75 695 GLY A O 1
ATOM 5007 N N . HIS A 1 696 ? 2.25 -68.75 -47.656 1 95.75 696 HIS A N 1
ATOM 5008 C CA . HIS A 1 696 ? 3.438 -68.5 -48.469 1 95.75 696 HIS A CA 1
ATOM 5009 C C . HIS A 1 696 ? 4.711 -68.812 -47.688 1 95.75 696 HIS A C 1
ATOM 5011 O O . HIS A 1 696 ? 5.699 -69.25 -48.219 1 95.75 696 HIS A O 1
ATOM 5017 N N . ALA A 1 697 ? 4.645 -68.438 -46.406 1 95.56 697 ALA A N 1
ATOM 5018 C CA . ALA A 1 697 ? 5.805 -68.625 -45.531 1 95.56 697 ALA A CA 1
ATOM 5019 C C . ALA A 1 697 ? 6.121 -70.125 -45.375 1 95.56 697 ALA A C 1
ATOM 5021 O O . ALA A 1 697 ? 7.285 -70.5 -45.281 1 95.56 697 ALA A O 1
ATOM 5022 N N . LEU A 1 698 ? 5.066 -70.875 -45.281 1 95.81 698 LEU A N 1
ATOM 5023 C CA . LEU A 1 698 ? 5.223 -72.25 -45 1 95.81 698 LEU A CA 1
ATOM 5024 C C . LEU A 1 698 ? 5.391 -73.062 -46.281 1 95.81 698 LEU A C 1
ATOM 5026 O O . LEU A 1 698 ? 5.824 -74.25 -46.219 1 95.81 698 LEU A O 1
ATOM 5030 N N . ALA A 1 699 ? 5.125 -72.562 -47.406 1 97.06 699 ALA A N 1
ATOM 5031 C CA . ALA A 1 699 ? 5.109 -73.25 -48.688 1 97.06 699 ALA A CA 1
ATOM 5032 C C . ALA A 1 699 ? 6.453 -73.938 -48.969 1 97.06 699 ALA A C 1
ATOM 5034 O O . ALA A 1 699 ? 6.512 -75.125 -49.344 1 97.06 699 ALA A O 1
ATOM 5035 N N . PRO A 1 700 ? 7.582 -73.25 -48.75 1 97.5 700 PRO A N 1
ATOM 5036 C CA . PRO A 1 700 ? 8.859 -73.938 -49.031 1 97.5 700 PRO A CA 1
ATOM 5037 C C . PRO A 1 700 ? 9.023 -75.25 -48.281 1 97.5 700 PRO A C 1
ATOM 5039 O O . PRO A 1 700 ? 9.492 -76.25 -48.844 1 97.5 700 PRO A O 1
ATOM 5042 N N . TYR A 1 701 ? 8.664 -75.25 -47.094 1 95.56 701 TYR A N 1
ATOM 5043 C CA . TYR A 1 701 ? 8.766 -76.438 -46.25 1 95.56 701 TYR A CA 1
ATOM 5044 C C . TYR A 1 701 ? 7.82 -77.5 -46.719 1 95.56 701 TYR A C 1
ATOM 5046 O O . TYR A 1 701 ? 8.25 -78.688 -46.938 1 95.56 701 TYR A O 1
ATOM 5054 N N . VAL A 1 702 ? 6.551 -77.188 -46.938 1 96.62 702 VAL A N 1
ATOM 5055 C CA . VAL A 1 702 ? 5.516 -78.188 -47.25 1 96.62 702 VAL A CA 1
ATOM 5056 C C . VAL A 1 702 ? 5.762 -78.75 -48.625 1 96.62 702 VAL A C 1
ATOM 5058 O O . VAL A 1 702 ? 5.609 -79.938 -48.844 1 96.62 702 VAL A O 1
ATOM 5061 N N . LEU A 1 703 ? 6.141 -77.938 -49.531 1 97.75 703 LEU A N 1
ATOM 5062 C CA . LEU A 1 703 ? 6.426 -78.438 -50.875 1 97.75 703 LEU A CA 1
ATOM 5063 C C . LEU A 1 703 ? 7.598 -79.438 -50.844 1 97.75 703 LEU A C 1
ATOM 5065 O O . LEU A 1 703 ? 7.574 -80.438 -51.531 1 97.75 703 LEU A O 1
ATOM 5069 N N . SER A 1 704 ? 8.586 -79.125 -50.125 1 98.25 704 SER A N 1
ATOM 5070 C CA . SER A 1 704 ? 9.75 -80 -50 1 98.25 704 SER A CA 1
ATOM 5071 C C . SER A 1 704 ? 9.367 -81.312 -49.375 1 98.25 704 SER A C 1
ATOM 5073 O O . SER A 1 704 ? 9.766 -82.375 -49.875 1 98.25 704 SER A O 1
ATOM 5075 N N . VAL A 1 705 ? 8.625 -81.188 -48.312 1 95.81 705 VAL A N 1
ATOM 5076 C CA . VAL A 1 705 ? 8.195 -82.438 -47.625 1 95.81 705 VAL A CA 1
ATOM 5077 C C . VAL A 1 705 ? 7.355 -83.312 -48.562 1 95.81 705 VAL A C 1
ATOM 5079 O O . VAL A 1 705 ? 7.559 -84.5 -48.656 1 95.81 705 VAL A O 1
ATOM 5082 N N . ALA A 1 706 ? 6.445 -82.625 -49.219 1 96.06 706 ALA A N 1
ATOM 5083 C CA . ALA A 1 706 ? 5.543 -83.375 -50.125 1 96.06 706 ALA A CA 1
ATOM 5084 C C . ALA A 1 706 ? 6.32 -84.062 -51.25 1 96.06 706 ALA A C 1
ATOM 5086 O O . ALA A 1 706 ? 6.031 -85.25 -51.562 1 96.06 706 ALA A O 1
ATOM 5087 N N . LEU A 1 707 ? 7.266 -83.5 -51.75 1 96.88 707 LEU A N 1
ATOM 5088 C CA . LEU A 1 707 ? 8.07 -84.062 -52.812 1 96.88 707 LEU A CA 1
ATOM 5089 C C . LEU A 1 707 ? 8.859 -85.25 -52.312 1 96.88 707 LEU A C 1
ATOM 5091 O O . LEU A 1 707 ? 8.945 -86.312 -52.969 1 96.88 707 LEU A O 1
ATOM 5095 N N . TYR A 1 708 ? 9.492 -85.188 -51.188 1 97.19 708 TYR A N 1
ATOM 5096 C CA . TYR A 1 708 ? 10.219 -86.312 -50.594 1 97.19 708 TYR A CA 1
ATOM 5097 C C . TYR A 1 708 ? 9.297 -87.5 -50.344 1 97.19 708 TYR A C 1
ATOM 5099 O O . TYR A 1 708 ? 9.664 -88.625 -50.625 1 97.19 708 TYR A O 1
ATOM 5107 N N . VAL A 1 709 ? 8.141 -87.125 -49.812 1 93.12 709 VAL A N 1
ATOM 5108 C CA . VAL A 1 709 ? 7.16 -88.188 -49.594 1 93.12 709 VAL A CA 1
ATOM 5109 C C . VAL A 1 709 ? 6.785 -88.875 -50.906 1 93.12 709 VAL A C 1
ATOM 5111 O O . VAL A 1 709 ? 6.652 -90.062 -50.969 1 93.12 709 VAL A O 1
ATOM 5114 N N . GLY A 1 710 ? 6.574 -88.062 -51.906 1 92.81 710 GLY A N 1
ATOM 5115 C CA . GLY A 1 710 ? 6.316 -88.625 -53.219 1 92.81 710 GLY A CA 1
ATOM 5116 C C . GLY A 1 710 ? 7.395 -89.562 -53.688 1 92.81 710 GLY A C 1
ATOM 5117 O O . GLY A 1 710 ? 7.094 -90.625 -54.25 1 92.81 710 GLY A O 1
ATOM 5118 N N . THR A 1 711 ? 8.633 -89.312 -53.469 1 95.62 711 THR A N 1
ATOM 5119 C CA . THR A 1 711 ? 9.75 -90.188 -53.844 1 95.62 711 THR A CA 1
ATOM 5120 C C . THR A 1 711 ? 9.734 -91.438 -53.031 1 95.62 711 THR A C 1
ATOM 5122 O O . THR A 1 711 ? 10.062 -92.5 -53.562 1 95.62 711 THR A O 1
ATOM 5125 N N . LEU A 1 712 ? 9.414 -91.312 -51.812 1 93.06 712 LEU A N 1
ATOM 5126 C CA . LEU A 1 712 ? 9.305 -92.5 -50.969 1 93.06 712 LEU A CA 1
ATOM 5127 C C . LEU A 1 712 ? 8.234 -93.438 -51.5 1 93.06 712 LEU A C 1
ATOM 5129 O O . LEU A 1 712 ? 8.477 -94.625 -51.656 1 93.06 712 LEU A O 1
ATOM 5133 N N . ILE A 1 713 ? 7.102 -92.875 -51.812 1 88.56 713 ILE A N 1
ATOM 5134 C CA . ILE A 1 713 ? 5.98 -93.688 -52.281 1 88.56 713 ILE A CA 1
ATOM 5135 C C . ILE A 1 713 ? 6.328 -94.312 -53.625 1 88.56 713 ILE A C 1
ATOM 5137 O O . ILE A 1 713 ? 6.016 -95.5 -53.875 1 88.56 713 ILE A O 1
ATOM 5141 N N . PHE A 1 714 ? 7.016 -93.625 -54.469 1 91.06 714 PHE A N 1
ATOM 5142 C CA . PHE A 1 714 ? 7.449 -94.188 -55.75 1 91.06 714 PHE A CA 1
ATOM 5143 C C . PHE A 1 714 ? 8.32 -95.438 -55.562 1 91.06 714 PHE A C 1
ATOM 5145 O O . PHE A 1 714 ? 8.102 -96.438 -56.188 1 91.06 714 PHE A O 1
ATOM 5152 N N . ASN A 1 715 ? 9.25 -95.375 -54.688 1 91.56 715 ASN A N 1
ATOM 5153 C CA . ASN A 1 715 ? 10.195 -96.438 -54.5 1 91.56 715 ASN A CA 1
ATOM 5154 C C . ASN A 1 715 ? 9.555 -97.625 -53.719 1 91.56 715 ASN A C 1
ATOM 5156 O O . ASN A 1 715 ? 10.109 -98.688 -53.688 1 91.56 715 ASN A O 1
ATOM 5160 N N . PHE A 1 716 ? 8.438 -97.312 -53.188 1 82.25 716 PHE A N 1
ATOM 5161 C CA . PHE A 1 716 ? 7.691 -98.375 -52.531 1 82.25 716 PHE A CA 1
ATOM 5162 C C . PHE A 1 716 ? 6.809 -99.125 -53.531 1 82.25 716 PHE A C 1
ATOM 5164 O O . PHE A 1 716 ? 6.641 -100.312 -53.438 1 82.25 716 PHE A O 1
ATOM 5171 N N . VAL A 1 717 ? 6.258 -98.375 -54.531 1 80.75 717 VAL A N 1
ATOM 5172 C CA . VAL A 1 717 ? 5.227 -98.938 -55.406 1 80.75 717 VAL A CA 1
ATOM 5173 C C . VAL A 1 717 ? 5.867 -99.5 -56.688 1 80.75 717 VAL A C 1
ATOM 5175 O O . VAL A 1 717 ? 5.543 -100.562 -57.125 1 80.75 717 VAL A O 1
ATOM 5178 N N . TYR A 1 718 ? 6.715 -98.75 -57.219 1 83.44 718 TYR A N 1
ATOM 5179 C CA . TYR A 1 718 ? 7.363 -99.125 -58.469 1 83.44 718 TYR A CA 1
ATOM 5180 C C . TYR A 1 718 ? 8.391 -100.25 -58.219 1 83.44 718 TYR A C 1
ATOM 5182 O O . TYR A 1 718 ? 9.172 -100.188 -57.25 1 83.44 718 TYR A O 1
ATOM 5190 N N . PRO A 1 719 ? 8.359 -101.312 -59.031 1 84.56 719 PRO A N 1
ATOM 5191 C CA . PRO A 1 719 ? 9.344 -102.438 -58.844 1 84.56 719 PRO A CA 1
ATOM 5192 C C . PRO A 1 719 ? 10.742 -102 -59.312 1 84.56 719 PRO A C 1
ATOM 5194 O O . PRO A 1 719 ? 11.148 -102.312 -60.438 1 84.56 719 PRO A O 1
ATOM 5197 N N . ILE A 1 720 ? 11.508 -101.5 -58.5 1 85.88 720 ILE A N 1
ATOM 5198 C CA . ILE A 1 720 ? 12.758 -100.875 -58.844 1 85.88 720 ILE A CA 1
ATOM 5199 C C . ILE A 1 720 ? 13.852 -101.938 -59.062 1 85.88 720 ILE A C 1
ATOM 5201 O O . ILE A 1 720 ? 14.852 -101.625 -59.75 1 85.88 720 ILE A O 1
ATOM 5205 N N . ARG A 1 721 ? 13.719 -103.125 -58.594 1 85.75 721 ARG A N 1
ATOM 5206 C CA . ARG A 1 721 ? 14.766 -104.125 -58.75 1 85.75 721 ARG A CA 1
ATOM 5207 C C . ARG A 1 721 ? 14.492 -105 -59.969 1 85.75 721 ARG A C 1
ATOM 5209 O O . ARG A 1 721 ? 15.32 -105.875 -60.344 1 85.75 721 ARG A O 1
ATOM 5216 N N . ARG A 1 722 ? 13.445 -104.812 -60.562 1 81.06 722 ARG A N 1
ATOM 5217 C CA . ARG A 1 722 ? 13.102 -105.562 -61.75 1 81.06 722 ARG A CA 1
ATOM 5218 C C . ARG A 1 722 ? 13.93 -105.188 -62.938 1 81.06 722 ARG A C 1
ATOM 5220 O O . ARG A 1 722 ? 14.188 -104 -63.156 1 81.06 722 ARG A O 1
ATOM 5227 N N . VAL A 1 723 ? 14.359 -106.312 -63.688 1 78.19 723 VAL A N 1
ATOM 5228 C CA . VAL A 1 723 ? 15.148 -106.062 -64.875 1 78.19 723 VAL A CA 1
ATOM 5229 C C . VAL A 1 723 ? 14.281 -106.25 -66.125 1 78.19 723 VAL A C 1
ATOM 5231 O O . VAL A 1 723 ? 13.688 -107.312 -66.312 1 78.19 723 VAL A O 1
ATOM 5234 N N . ALA A 1 724 ? 14.125 -105.25 -66.875 1 71.25 724 ALA A N 1
ATOM 5235 C CA . ALA A 1 724 ? 13.234 -105.25 -68 1 71.25 724 ALA A CA 1
ATOM 5236 C C . ALA A 1 724 ? 13.734 -106.25 -69.062 1 71.25 724 ALA A C 1
ATOM 5238 O O . ALA A 1 724 ? 12.953 -107 -69.688 1 71.25 724 ALA A O 1
ATOM 5239 N N . LEU A 1 725 ? 14.984 -106.25 -69.438 1 72.5 725 LEU A N 1
ATOM 5240 C CA . LEU A 1 725 ? 15.586 -107.125 -70.438 1 72.5 725 LEU A CA 1
ATOM 5241 C C . LEU A 1 725 ? 16.781 -107.875 -69.812 1 72.5 725 LEU A C 1
ATOM 5243 O O . LEU A 1 725 ? 17.766 -107.25 -69.438 1 72.5 725 LEU A O 1
ATOM 5247 N N . PHE A 1 726 ? 16.531 -109.25 -69.688 1 73.44 726 PHE A N 1
ATOM 5248 C CA . PHE A 1 726 ? 17.562 -110.062 -69.062 1 73.44 726 PHE A CA 1
ATOM 5249 C C . PHE A 1 726 ? 18.781 -110.188 -69.938 1 73.44 726 PHE A C 1
ATOM 5251 O O . PHE A 1 726 ? 18.656 -110.25 -71.188 1 73.44 726 PHE A O 1
ATOM 5258 N N . GLY A 1 727 ? 19.875 -110.188 -69.375 1 73.44 727 GLY A N 1
ATOM 5259 C CA . GLY A 1 727 ? 21.109 -110.5 -70.125 1 73.44 727 GLY A CA 1
ATOM 5260 C C . GLY A 1 727 ? 21.891 -109.188 -70.438 1 73.44 727 GLY A C 1
ATOM 5261 O O . GLY A 1 727 ? 22.953 -109.25 -71.062 1 73.44 727 GLY A O 1
ATOM 5262 N N . ARG A 1 728 ? 21.469 -108.062 -70.062 1 80.19 728 ARG A N 1
ATOM 5263 C CA . ARG A 1 728 ? 22.172 -106.812 -70.312 1 80.19 728 ARG A CA 1
ATOM 5264 C C . ARG A 1 728 ? 23.031 -106.375 -69.125 1 80.19 728 ARG A C 1
ATOM 5266 O O . ARG A 1 728 ? 22.922 -106.938 -68.062 1 80.19 728 ARG A O 1
ATOM 5273 N N . LYS A 1 729 ? 23.953 -105.438 -69.375 1 87.88 729 LYS A N 1
ATOM 5274 C CA . LYS A 1 729 ? 24.891 -104.938 -68.375 1 87.88 729 LYS A CA 1
ATOM 5275 C C . LYS A 1 729 ? 24.172 -104.125 -67.312 1 87.88 729 LYS A C 1
ATOM 5277 O O . LYS A 1 729 ? 23.094 -103.562 -67.562 1 87.88 729 LYS A O 1
ATOM 5282 N N . ALA A 1 730 ? 24.703 -104.062 -66.125 1 88.25 730 ALA A N 1
ATOM 5283 C CA . ALA A 1 730 ? 24.172 -103.312 -64.938 1 88.25 730 ALA A CA 1
ATOM 5284 C C . ALA A 1 730 ? 24.016 -101.812 -65.25 1 88.25 730 ALA A C 1
ATOM 5286 O O . ALA A 1 730 ? 23.109 -101.188 -64.75 1 88.25 730 ALA A O 1
ATOM 5287 N N . SER A 1 731 ? 24.828 -101.312 -66.125 1 89.88 731 SER A N 1
ATOM 5288 C CA . SER A 1 731 ? 24.766 -99.875 -66.5 1 89.88 731 SER A CA 1
ATOM 5289 C C . SER A 1 731 ? 23.5 -99.562 -67.25 1 89.88 731 SER A C 1
ATOM 5291 O O . SER A 1 731 ? 22.922 -98.5 -67.125 1 89.88 731 SER A O 1
ATOM 5293 N N . ALA A 1 732 ? 23.062 -100.5 -68 1 88.5 732 ALA A N 1
ATOM 5294 C CA . ALA A 1 732 ? 21.812 -100.375 -68.75 1 88.5 732 ALA A CA 1
ATOM 5295 C C . ALA A 1 732 ? 20.609 -100.438 -67.812 1 88.5 732 ALA A C 1
ATOM 5297 O O . ALA A 1 732 ? 19.641 -99.688 -68 1 88.5 732 ALA A O 1
ATOM 5298 N N . TRP A 1 733 ? 20.672 -101.375 -66.875 1 89.44 733 TRP A N 1
ATOM 5299 C CA . TRP A 1 733 ? 19.672 -101.5 -65.875 1 89.44 733 TRP A CA 1
ATOM 5300 C C . TRP A 1 733 ? 19.578 -100.188 -65.062 1 89.44 733 TRP A C 1
ATOM 5302 O O . TRP A 1 733 ? 18.5 -99.688 -64.812 1 89.44 733 TRP A O 1
ATOM 5312 N N . TRP A 1 734 ? 20.703 -99.688 -64.688 1 92.38 734 TRP A N 1
ATOM 5313 C CA . TRP A 1 734 ? 20.828 -98.438 -63.938 1 92.38 734 TRP A CA 1
ATOM 5314 C C . TRP A 1 734 ? 20.25 -97.25 -64.688 1 92.38 734 TRP A C 1
ATOM 5316 O O . TRP A 1 734 ? 19.469 -96.438 -64.125 1 92.38 734 TRP A O 1
ATOM 5326 N N . ALA A 1 735 ? 20.547 -97.125 -65.938 1 91.94 735 ALA A N 1
ATOM 5327 C CA . ALA A 1 735 ? 20.094 -96 -66.75 1 91.94 735 ALA A CA 1
ATOM 5328 C C . ALA A 1 735 ? 18.578 -96 -66.938 1 91.94 735 ALA A C 1
ATOM 5330 O O . ALA A 1 735 ? 17.922 -94.938 -66.938 1 91.94 735 ALA A O 1
ATOM 5331 N N . SER A 1 736 ? 18.078 -97.188 -67.062 1 90.88 736 SER A N 1
ATOM 5332 C CA . SER A 1 736 ? 16.641 -97.312 -67.25 1 90.88 736 SER A CA 1
ATOM 5333 C C . SER A 1 736 ? 15.883 -96.875 -66 1 90.88 736 SER A C 1
ATOM 5335 O O . SER A 1 736 ? 14.914 -96.125 -66.062 1 90.88 736 SER A O 1
ATOM 5337 N N . LYS A 1 737 ? 16.297 -97.375 -64.812 1 92.12 737 LYS A N 1
ATOM 5338 C CA . LYS A 1 737 ? 15.609 -97.062 -63.562 1 92.12 737 LYS A CA 1
ATOM 5339 C C . LYS A 1 737 ? 15.812 -95.562 -63.219 1 92.12 737 LYS A C 1
ATOM 5341 O O . LYS A 1 737 ? 14.914 -94.938 -62.688 1 92.12 737 LYS A O 1
ATOM 5346 N N . LEU A 1 738 ? 16.984 -95.125 -63.469 1 94 738 LEU A N 1
ATOM 5347 C CA . LEU A 1 738 ? 17.25 -93.688 -63.219 1 94 738 LEU A CA 1
ATOM 5348 C C . LEU A 1 738 ? 16.375 -92.812 -64.062 1 94 738 LEU A C 1
ATOM 5350 O O . LEU A 1 738 ? 15.844 -91.812 -63.625 1 94 738 LEU A O 1
ATOM 5354 N N . ALA A 1 739 ? 16.219 -93.25 -65.312 1 93.94 739 ALA A N 1
ATOM 5355 C CA . ALA A 1 739 ? 15.414 -92.438 -66.25 1 93.94 739 ALA A CA 1
ATOM 5356 C C . ALA A 1 739 ? 13.953 -92.375 -65.75 1 93.94 739 ALA A C 1
ATOM 5358 O O . ALA A 1 739 ? 13.32 -91.375 -65.812 1 93.94 739 ALA A O 1
ATOM 5359 N N . VAL A 1 740 ? 13.461 -93.5 -65.312 1 92.88 740 VAL A N 1
ATOM 5360 C CA . VAL A 1 740 ? 12.07 -93.5 -64.875 1 92.88 740 VAL A CA 1
ATOM 5361 C C . VAL A 1 740 ? 11.922 -92.75 -63.594 1 92.88 740 VAL A C 1
ATOM 5363 O O . VAL A 1 740 ? 10.969 -91.938 -63.438 1 92.88 740 VAL A O 1
ATOM 5366 N N . GLY A 1 741 ? 12.844 -92.938 -62.688 1 94.38 741 GLY A N 1
ATOM 5367 C CA . GLY A 1 741 ? 12.797 -92.25 -61.406 1 94.38 741 GLY A CA 1
ATOM 5368 C C . GLY A 1 741 ? 12.93 -90.75 -61.562 1 94.38 741 GLY A C 1
ATOM 5369 O O . GLY A 1 741 ? 12.133 -90 -61 1 94.38 741 GLY A O 1
ATOM 5370 N N . MET A 1 742 ? 13.836 -90.312 -62.344 1 95.62 742 MET A N 1
ATOM 5371 C CA . MET A 1 742 ? 14.094 -88.875 -62.5 1 95.62 742 MET A CA 1
ATOM 5372 C C . MET A 1 742 ? 12.945 -88.25 -63.281 1 95.62 742 MET A C 1
ATOM 5374 O O . MET A 1 742 ? 12.594 -87.062 -63 1 95.62 742 MET A O 1
ATOM 5378 N N . THR A 1 743 ? 12.445 -88.938 -64.25 1 95.19 743 THR A N 1
ATOM 5379 C CA . THR A 1 743 ? 11.312 -88.375 -65 1 95.19 743 THR A CA 1
ATOM 5380 C C . THR A 1 743 ? 10.086 -88.25 -64.062 1 95.19 743 THR A C 1
ATOM 5382 O O . THR A 1 743 ? 9.391 -87.25 -64.125 1 95.19 743 THR A O 1
ATOM 5385 N N . SER A 1 744 ? 9.852 -89.25 -63.25 1 95.5 744 SER A N 1
ATOM 5386 C CA . SER A 1 744 ? 8.703 -89.188 -62.344 1 95.5 744 SER A CA 1
ATOM 5387 C C . SER A 1 744 ? 8.781 -88.062 -61.375 1 95.5 744 SER A C 1
ATOM 5389 O O . SER A 1 744 ? 7.801 -87.312 -61.188 1 95.5 744 SER A O 1
ATOM 5391 N N . VAL A 1 745 ? 9.922 -87.875 -60.75 1 97.06 745 VAL A N 1
ATOM 5392 C CA . VAL A 1 745 ? 10.031 -86.812 -59.75 1 97.06 745 VAL A CA 1
ATOM 5393 C C . VAL A 1 745 ? 10.016 -85.438 -60.375 1 97.06 745 VAL A C 1
ATOM 5395 O O . VAL A 1 745 ? 9.562 -84.5 -59.781 1 97.06 745 VAL A O 1
ATOM 5398 N N . THR A 1 746 ? 10.508 -85.375 -61.656 1 97.69 746 THR A N 1
ATOM 5399 C CA . THR A 1 746 ? 10.406 -84.125 -62.375 1 97.69 746 THR A CA 1
ATOM 5400 C C . THR A 1 746 ? 8.945 -83.75 -62.625 1 97.69 746 THR A C 1
ATOM 5402 O O . THR A 1 746 ? 8.547 -82.562 -62.438 1 97.69 746 THR A O 1
ATOM 5405 N N . VAL A 1 747 ? 8.203 -84.75 -63 1 96.75 747 VAL A N 1
ATOM 5406 C CA . VAL A 1 747 ? 6.777 -84.5 -63.188 1 96.75 747 VAL A CA 1
ATOM 5407 C C . VAL A 1 747 ? 6.109 -84.125 -61.875 1 96.75 747 VAL A C 1
ATOM 5409 O O . VAL A 1 747 ? 5.262 -83.25 -61.844 1 96.75 747 VAL A O 1
ATOM 5412 N N . MET A 1 748 ? 6.473 -84.75 -60.844 1 97.31 748 MET A N 1
ATOM 5413 C CA . MET A 1 748 ? 5.949 -84.438 -59.5 1 97.31 748 MET A CA 1
ATOM 5414 C C . MET A 1 748 ? 6.242 -83 -59.156 1 97.31 748 MET A C 1
ATOM 5416 O O . MET A 1 748 ? 5.359 -82.25 -58.688 1 97.31 748 MET A O 1
ATOM 5420 N N . ALA A 1 749 ? 7.488 -82.625 -59.344 1 97.69 749 ALA A N 1
ATOM 5421 C CA . ALA A 1 749 ? 7.938 -81.25 -59 1 97.69 749 ALA A CA 1
ATOM 5422 C C . ALA A 1 749 ? 7.195 -80.188 -59.812 1 97.69 749 ALA A C 1
ATOM 5424 O O . ALA A 1 749 ? 6.738 -79.188 -59.25 1 97.69 749 ALA A O 1
ATOM 5425 N N . LEU A 1 750 ? 7.016 -80.438 -61.062 1 97.38 750 LEU A N 1
ATOM 5426 C CA . LEU A 1 750 ? 6.336 -79.5 -61.969 1 97.38 750 LEU A CA 1
ATOM 5427 C C . LEU A 1 750 ? 4.844 -79.438 -61.656 1 97.38 750 LEU A C 1
ATOM 5429 O O . LEU A 1 750 ? 4.246 -78.375 -61.625 1 97.38 750 LEU A O 1
ATOM 5433 N N . ALA A 1 751 ? 4.293 -80.562 -61.438 1 96.06 751 ALA A N 1
ATOM 5434 C CA . ALA A 1 751 ? 2.867 -80.625 -61.094 1 96.06 751 ALA A CA 1
ATOM 5435 C C . ALA A 1 751 ? 2.582 -79.938 -59.75 1 96.06 751 ALA A C 1
ATOM 5437 O O . ALA A 1 751 ? 1.674 -79.125 -59.656 1 96.06 751 ALA A O 1
ATOM 5438 N N . GLU A 1 752 ? 3.336 -80.312 -58.75 1 96.88 752 GLU A N 1
ATOM 5439 C CA . GLU A 1 752 ? 3.135 -79.688 -57.438 1 96.88 752 GLU A CA 1
ATOM 5440 C C . GLU A 1 752 ? 3.328 -78.188 -57.469 1 96.88 752 GLU A C 1
ATOM 5442 O O . GLU A 1 752 ? 2.469 -77.438 -57 1 96.88 752 GLU A O 1
ATOM 5447 N N . GLY A 1 753 ? 4.457 -77.75 -58.031 1 96.5 753 GLY A N 1
ATOM 5448 C CA . GLY A 1 753 ? 4.73 -76.312 -58.094 1 96.5 753 GLY A CA 1
ATOM 5449 C C . GLY A 1 753 ? 3.734 -75.562 -58.969 1 96.5 753 GLY A C 1
ATOM 5450 O O . GLY A 1 753 ? 3.234 -74.562 -58.594 1 96.5 753 GLY A O 1
ATOM 5451 N N . GLY A 1 754 ? 3.436 -76.188 -60.125 1 96.38 754 GLY A N 1
ATOM 5452 C CA . GLY A 1 754 ? 2.535 -75.5 -61.062 1 96.38 754 GLY A CA 1
ATOM 5453 C C . GLY A 1 754 ? 1.113 -75.438 -60.531 1 96.38 754 GLY A C 1
ATOM 5454 O O . GLY A 1 754 ? 0.499 -74.375 -60.625 1 96.38 754 GLY A O 1
ATOM 5455 N N . ILE A 1 755 ? 0.597 -76.438 -59.906 1 95.44 755 ILE A N 1
ATOM 5456 C CA . ILE A 1 755 ? -0.776 -76.438 -59.438 1 95.44 755 ILE A CA 1
ATOM 5457 C C . ILE A 1 755 ? -0.889 -75.5 -58.219 1 95.44 755 ILE A C 1
ATOM 5459 O O . ILE A 1 755 ? -1.883 -74.75 -58.062 1 95.44 755 ILE A O 1
ATOM 5463 N N . MET A 1 756 ? 0.118 -75.438 -57.375 1 96.25 756 MET A N 1
ATOM 5464 C CA . MET A 1 756 ? 0.085 -74.562 -56.219 1 96.25 756 MET A CA 1
ATOM 5465 C C . MET A 1 756 ? 0.094 -73.125 -56.688 1 96.25 756 MET A C 1
ATOM 5467 O O . MET A 1 756 ? -0.561 -72.25 -56.062 1 96.25 756 MET A O 1
ATOM 5471 N N . MET A 1 757 ? 0.85 -72.812 -57.719 1 96.5 757 MET A N 1
ATOM 5472 C CA . MET A 1 757 ? 0.844 -71.5 -58.25 1 96.5 757 MET A CA 1
ATOM 5473 C C . MET A 1 757 ? -0.539 -71.125 -58.781 1 96.5 757 MET A C 1
ATOM 5475 O O . MET A 1 757 ? -1.002 -70 -58.594 1 96.5 757 MET A O 1
ATOM 5479 N N . LEU A 1 758 ? -1.196 -72.062 -59.344 1 95.06 758 LEU A N 1
ATOM 5480 C CA . LEU A 1 758 ? -2.535 -71.812 -59.875 1 95.06 758 LEU A CA 1
ATOM 5481 C C . LEU A 1 758 ? -3.541 -71.625 -58.75 1 95.06 758 LEU A C 1
ATOM 5483 O O . LEU A 1 758 ? -4.523 -70.875 -58.938 1 95.06 758 LEU A O 1
ATOM 5487 N N . LEU A 1 759 ? -3.207 -72.188 -57.656 1 94.19 759 LEU A N 1
ATOM 5488 C CA . LEU A 1 759 ? -4.164 -72.125 -56.531 1 94.19 759 LEU A CA 1
ATOM 5489 C C . LEU A 1 759 ? -3.826 -71 -55.562 1 94.19 759 LEU A C 1
ATOM 5491 O O . LEU A 1 759 ? -4.348 -71 -54.469 1 94.19 759 LEU A O 1
ATOM 5495 N N . GLY A 1 760 ? -2.869 -70.125 -55.938 1 93.19 760 GLY A N 1
ATOM 5496 C CA . GLY A 1 760 ? -2.752 -68.875 -55.156 1 93.19 760 GLY A CA 1
ATOM 5497 C C . GLY A 1 760 ? -1.352 -68.625 -54.625 1 93.19 760 GLY A C 1
ATOM 5498 O O . GLY A 1 760 ? -1.085 -67.625 -54 1 93.19 760 GLY A O 1
ATOM 5499 N N . LEU A 1 761 ? -0.419 -69.625 -54.812 1 97.12 761 LEU A N 1
ATOM 5500 C CA . LEU A 1 761 ? 0.961 -69.438 -54.406 1 97.12 761 LEU A CA 1
ATOM 5501 C C . LEU A 1 761 ? 1.647 -68.438 -55.312 1 97.12 761 LEU A C 1
ATOM 5503 O O . LEU A 1 761 ? 1.878 -68.688 -56.5 1 97.12 761 LEU A O 1
ATOM 5507 N N . GLN A 1 762 ? 1.908 -67.312 -54.875 1 96.25 762 GLN A N 1
ATOM 5508 C CA . GLN A 1 762 ? 2.609 -66.25 -55.625 1 96.25 762 GLN A CA 1
ATOM 5509 C C . GLN A 1 762 ? 4.121 -66.438 -55.531 1 96.25 762 GLN A C 1
ATOM 5511 O O . GLN A 1 762 ? 4.688 -66.438 -54.438 1 96.25 762 GLN A O 1
ATOM 5516 N N . VAL A 1 763 ? 4.688 -66.688 -56.625 1 97.56 763 VAL A N 1
ATOM 5517 C CA . VAL A 1 763 ? 6.125 -66.938 -56.688 1 97.56 763 VAL A CA 1
ATOM 5518 C C . VAL A 1 763 ? 6.828 -65.75 -57.375 1 97.56 763 VAL A C 1
ATOM 5520 O O . VAL A 1 763 ? 6.465 -65.312 -58.469 1 97.56 763 VAL A O 1
ATOM 5523 N N . LEU A 1 764 ? 7.789 -65.188 -56.75 1 95.62 764 LEU A N 1
ATOM 5524 C CA . LEU A 1 764 ? 8.516 -64 -57.25 1 95.62 764 LEU A CA 1
ATOM 5525 C C . LEU A 1 764 ? 9.484 -64.438 -58.375 1 95.62 764 LEU A C 1
ATOM 5527 O O . LEU A 1 764 ? 9.531 -63.75 -59.406 1 95.62 764 LEU A O 1
ATOM 5531 N N . HIS A 1 765 ? 10.273 -65.438 -58.125 1 96.75 765 HIS A N 1
ATOM 5532 C CA . HIS A 1 765 ? 11.234 -66 -59.094 1 96.75 765 HIS A CA 1
ATOM 5533 C C . HIS A 1 765 ? 10.836 -67.375 -59.562 1 96.75 765 HIS A C 1
ATOM 5535 O O . HIS A 1 765 ? 11.375 -68.375 -59.094 1 96.75 765 HIS A O 1
ATOM 5541 N N . VAL A 1 766 ? 10.102 -67.5 -60.625 1 97.12 766 VAL A N 1
ATOM 5542 C CA . VAL A 1 766 ? 9.422 -68.688 -61.062 1 97.12 766 VAL A CA 1
ATOM 5543 C C . VAL A 1 766 ? 10.453 -69.688 -61.562 1 97.12 766 VAL A C 1
ATOM 5545 O O . VAL A 1 766 ? 10.445 -70.875 -61.125 1 97.12 766 VAL A O 1
ATOM 5548 N N . PRO A 1 767 ? 11.445 -69.312 -62.406 1 96.69 767 PRO A N 1
ATOM 5549 C CA . PRO A 1 767 ? 12.414 -70.312 -62.875 1 96.69 767 PRO A CA 1
ATOM 5550 C C . PRO A 1 767 ? 13.25 -70.875 -61.719 1 96.69 767 PRO A C 1
ATOM 5552 O O . PRO A 1 767 ? 13.484 -72.125 -61.688 1 96.69 767 PRO A O 1
ATOM 5555 N N . SER A 1 768 ? 13.719 -70 -60.938 1 96.69 768 SER A N 1
ATOM 5556 C CA . SER A 1 768 ? 14.5 -70.438 -59.812 1 96.69 768 SER A CA 1
ATOM 5557 C C . SER A 1 768 ? 13.68 -71.375 -58.906 1 96.69 768 SER A C 1
ATOM 5559 O O . SER A 1 768 ? 14.211 -72.375 -58.375 1 96.69 768 SER A O 1
ATOM 5561 N N . PHE A 1 769 ? 12.438 -71.062 -58.719 1 96.81 769 PHE A N 1
ATOM 5562 C CA . PHE A 1 769 ? 11.508 -71.875 -57.938 1 96.81 769 PHE A CA 1
ATOM 5563 C C . PHE A 1 769 ? 11.406 -73.312 -58.5 1 96.81 769 PHE A C 1
ATOM 5565 O O . PHE A 1 769 ? 11.633 -74.25 -57.75 1 96.81 769 PHE A O 1
ATOM 5572 N N . PHE A 1 770 ? 11.133 -73.5 -59.719 1 98 770 PHE A N 1
ATOM 5573 C CA . PHE A 1 770 ? 10.961 -74.812 -60.312 1 98 770 PHE A CA 1
ATOM 5574 C C . PHE A 1 770 ? 12.297 -75.5 -60.375 1 98 770 PHE A C 1
ATOM 5576 O O . PHE A 1 770 ? 12.344 -76.75 -60.219 1 98 770 PHE A O 1
ATOM 5583 N N . TRP A 1 771 ? 13.336 -74.812 -60.625 1 97.69 771 TRP A N 1
ATOM 5584 C CA . TRP A 1 771 ? 14.641 -75.438 -60.688 1 97.69 771 TRP A CA 1
ATOM 5585 C C . TRP A 1 771 ? 15.008 -76.062 -59.312 1 97.69 771 TRP A C 1
ATOM 5587 O O . TRP A 1 771 ? 15.516 -77.188 -59.25 1 97.69 771 TRP A O 1
ATOM 5597 N N . THR A 1 772 ? 14.805 -75.312 -58.281 1 98.31 772 THR A N 1
ATOM 5598 C CA . THR A 1 772 ? 15.07 -75.812 -56.938 1 98.31 772 THR A CA 1
ATOM 5599 C C . THR A 1 772 ? 14.203 -77 -56.656 1 98.31 772 THR A C 1
ATOM 5601 O O . THR A 1 772 ? 14.68 -78 -56.094 1 98.31 772 THR A O 1
ATOM 5604 N N . LEU A 1 773 ? 12.953 -76.938 -57 1 98.56 773 LEU A N 1
ATOM 5605 C CA . LEU A 1 773 ? 12.047 -78.062 -56.781 1 98.56 773 LEU A CA 1
ATOM 5606 C C . LEU A 1 773 ? 12.531 -79.312 -57.5 1 98.56 773 LEU A C 1
ATOM 5608 O O . LEU A 1 773 ? 12.562 -80.375 -56.938 1 98.56 773 LEU A O 1
ATOM 5612 N N . ILE A 1 774 ? 12.945 -79.125 -58.719 1 98.31 774 ILE A N 1
ATOM 5613 C CA . ILE A 1 774 ? 13.398 -80.25 -59.531 1 98.31 774 ILE A CA 1
ATOM 5614 C C . ILE A 1 774 ? 14.688 -80.875 -58.969 1 98.31 774 ILE A C 1
ATOM 5616 O O . ILE A 1 774 ? 14.812 -82.062 -58.781 1 98.31 774 ILE A O 1
ATOM 5620 N N . LEU A 1 775 ? 15.594 -80 -58.625 1 98.44 775 LEU A N 1
ATOM 5621 C CA . LEU A 1 775 ? 16.875 -80.5 -58.094 1 98.44 775 LEU A CA 1
ATOM 5622 C C . LEU A 1 775 ? 16.688 -81.25 -56.781 1 98.44 775 LEU A C 1
ATOM 5624 O O . LEU A 1 775 ? 17.359 -82.25 -56.531 1 98.44 775 LEU A O 1
ATOM 5628 N N . PHE A 1 776 ? 15.875 -80.688 -55.906 1 98.31 776 PHE A N 1
ATOM 5629 C CA . PHE A 1 776 ? 15.594 -81.375 -54.688 1 98.31 776 PHE A CA 1
ATOM 5630 C C . PHE A 1 776 ? 14.945 -82.75 -54.938 1 98.31 776 PHE A C 1
ATOM 5632 O O . PHE A 1 776 ? 15.266 -83.75 -54.312 1 98.31 776 PHE A O 1
ATOM 5639 N N . GLY A 1 777 ? 13.969 -82.625 -55.875 1 98.25 777 GLY A N 1
ATOM 5640 C CA . GLY A 1 777 ? 13.383 -83.938 -56.281 1 98.25 777 GLY A CA 1
ATOM 5641 C C . GLY A 1 777 ? 14.406 -84.938 -56.75 1 98.25 777 GLY A C 1
ATOM 5642 O O . GLY A 1 777 ? 14.367 -86.062 -56.312 1 98.25 777 GLY A O 1
ATOM 5643 N N . TRP A 1 778 ? 15.297 -84.5 -57.531 1 98.25 778 TRP A N 1
ATOM 5644 C CA . TRP A 1 778 ? 16.359 -85.375 -58.031 1 98.25 778 TRP A CA 1
ATOM 5645 C C . TRP A 1 778 ? 17.219 -85.875 -56.875 1 98.25 778 TRP A C 1
ATOM 5647 O O . TRP A 1 778 ? 17.547 -87.062 -56.812 1 98.25 778 TRP A O 1
ATOM 5657 N N . ALA A 1 779 ? 17.547 -85 -56.094 1 98.31 779 ALA A N 1
ATOM 5658 C CA . ALA A 1 779 ? 18.359 -85.375 -54.938 1 98.31 779 ALA A CA 1
ATOM 5659 C C . ALA A 1 779 ? 17.641 -86.438 -54.062 1 98.31 779 ALA A C 1
ATOM 5661 O O . ALA A 1 779 ? 18.219 -87.438 -53.656 1 98.31 779 ALA A O 1
ATOM 5662 N N . SER A 1 780 ? 16.422 -86.062 -53.781 1 98.44 780 SER A N 1
ATOM 5663 C CA . SER A 1 780 ? 15.617 -87 -52.938 1 98.44 780 SER A CA 1
ATOM 5664 C C . SER A 1 780 ? 15.438 -88.312 -53.594 1 98.44 780 SER A C 1
ATOM 5666 O O . SER A 1 780 ? 15.578 -89.375 -52.938 1 98.44 780 SER A O 1
ATOM 5668 N N . MET A 1 781 ? 15.18 -88.312 -54.875 1 97.5 781 MET A N 1
ATOM 5669 C CA . MET A 1 781 ? 15 -89.625 -55.594 1 97.5 781 MET A CA 1
ATOM 5670 C C . MET A 1 781 ? 16.297 -90.438 -55.594 1 97.5 781 MET A C 1
ATOM 5672 O O . MET A 1 781 ? 16.266 -91.625 -55.344 1 97.5 781 MET A O 1
ATOM 5676 N N . ALA A 1 782 ? 17.344 -89.75 -55.812 1 97.56 782 ALA A N 1
ATOM 5677 C CA . ALA A 1 782 ? 18.641 -90.438 -55.844 1 97.56 782 ALA A CA 1
ATOM 5678 C C . ALA A 1 782 ? 18.953 -91.062 -54.5 1 97.56 782 ALA A C 1
ATOM 5680 O O . ALA A 1 782 ? 19.359 -92.25 -54.438 1 97.56 782 ALA A O 1
ATOM 5681 N N . VAL A 1 783 ? 18.719 -90.375 -53.5 1 97.62 783 VAL A N 1
ATOM 5682 C CA . VAL A 1 783 ? 19.031 -90.875 -52.156 1 97.62 783 VAL A CA 1
ATOM 5683 C C . VAL A 1 783 ? 18.109 -92 -51.781 1 97.62 783 VAL A C 1
ATOM 5685 O O . VAL A 1 783 ? 18.578 -93.062 -51.375 1 97.62 783 VAL A O 1
ATOM 5688 N N . VAL A 1 784 ? 16.828 -91.812 -52 1 97.44 784 VAL A N 1
ATOM 5689 C CA . VAL A 1 784 ? 15.844 -92.812 -51.594 1 97.44 784 VAL A CA 1
ATOM 5690 C C . VAL A 1 784 ? 16.016 -94.062 -52.469 1 97.44 784 VAL A C 1
ATOM 5692 O O . VAL A 1 784 ? 15.945 -95.188 -51.969 1 97.44 784 VAL A O 1
ATOM 5695 N N . MET A 1 785 ? 16.25 -93.938 -53.75 1 95.94 785 MET A N 1
ATOM 5696 C CA . MET A 1 785 ? 16.422 -95.062 -54.625 1 95.94 785 MET A CA 1
ATOM 5697 C C . MET A 1 785 ? 17.688 -95.812 -54.312 1 95.94 785 MET A C 1
ATOM 5699 O O . MET A 1 785 ? 17.719 -97.062 -54.344 1 95.94 785 MET A O 1
ATOM 5703 N N . PHE A 1 786 ? 18.734 -95.188 -54.062 1 95.06 786 PHE A N 1
ATOM 5704 C CA . PHE A 1 786 ? 19.984 -95.812 -53.656 1 95.06 786 PHE A CA 1
ATOM 5705 C C . PHE A 1 786 ? 19.766 -96.688 -52.438 1 95.06 786 PHE A C 1
ATOM 5707 O O . PHE A 1 786 ? 20.172 -97.875 -52.438 1 95.06 786 PHE A O 1
ATOM 5714 N N . LEU A 1 787 ? 19.109 -96.062 -51.406 1 96.12 787 LEU A N 1
ATOM 5715 C CA . LEU A 1 787 ? 18.891 -96.812 -50.188 1 96.12 787 LEU A CA 1
ATOM 5716 C C . LEU A 1 787 ? 17.969 -98 -50.406 1 96.12 787 LEU A C 1
ATOM 5718 O O . LEU A 1 787 ? 18.25 -99.125 -49.938 1 96.12 787 LEU A O 1
ATOM 5722 N N . SER A 1 788 ? 16.938 -97.75 -51.125 1 94 788 SER A N 1
ATOM 5723 C CA . SER A 1 788 ? 15.953 -98.812 -51.375 1 94 788 SER A CA 1
ATOM 5724 C C . SER A 1 788 ? 16.516 -99.938 -52.25 1 94 788 SER A C 1
ATOM 5726 O O . SER A 1 788 ? 16.219 -101.125 -52.062 1 94 788 SER A O 1
ATOM 5728 N N . MET A 1 789 ? 17.344 -99.562 -53.219 1 92.25 789 MET A N 1
ATOM 5729 C CA . MET A 1 789 ? 17.938 -100.5 -54.125 1 92.25 789 MET A CA 1
ATOM 5730 C C . MET A 1 789 ? 19.031 -101.312 -53.438 1 92.25 789 MET A C 1
ATOM 5732 O O . MET A 1 789 ? 19.094 -102.562 -53.594 1 92.25 789 MET A O 1
ATOM 5736 N N . THR A 1 790 ? 19.781 -100.75 -52.719 1 92.62 790 THR A N 1
ATOM 5737 C CA . THR A 1 790 ? 20.953 -101.375 -52.094 1 92.62 790 THR A CA 1
ATOM 5738 C C . THR A 1 790 ? 20.547 -102.25 -50.938 1 92.62 790 THR A C 1
ATOM 5740 O O . THR A 1 790 ? 21.031 -103.375 -50.812 1 92.62 790 THR A O 1
ATOM 5743 N N . PHE A 1 791 ? 19.578 -101.75 -50.125 1 91.25 791 PHE A N 1
ATOM 5744 C CA . PHE A 1 791 ? 19.312 -102.5 -48.875 1 91.25 791 PHE A CA 1
ATOM 5745 C C . PHE A 1 791 ? 17.891 -103 -48.844 1 91.25 791 PHE A C 1
ATOM 5747 O O . PHE A 1 791 ? 17.453 -103.625 -47.844 1 91.25 791 PHE A O 1
ATOM 5754 N N . ASP A 1 792 ? 17.25 -102.75 -49.875 1 88.94 792 ASP A N 1
ATOM 5755 C CA . ASP A 1 792 ? 15.875 -103.188 -50 1 88.94 792 ASP A CA 1
ATOM 5756 C C . ASP A 1 792 ? 15.008 -102.688 -48.844 1 88.94 792 ASP A C 1
ATOM 5758 O O . ASP A 1 792 ? 14.969 -101.5 -48.625 1 88.94 792 ASP A O 1
ATOM 5762 N N . ASN A 1 793 ? 14.406 -103.5 -48 1 82.5 793 ASN A N 1
ATOM 5763 C CA . ASN A 1 793 ? 13.453 -103.062 -46.969 1 82.5 793 ASN A CA 1
ATOM 5764 C C . ASN A 1 793 ? 14.148 -102.25 -45.875 1 82.5 793 ASN A C 1
ATOM 5766 O O . ASN A 1 793 ? 13.656 -101.188 -45.469 1 82.5 793 ASN A O 1
ATOM 5770 N N . PRO A 1 794 ? 15.25 -102.625 -45.438 1 86 794 PRO A N 1
ATOM 5771 C CA . PRO A 1 794 ? 15.945 -101.75 -44.469 1 86 794 PRO A CA 1
ATOM 5772 C C . PRO A 1 794 ? 16.312 -100.375 -45.062 1 86 794 PRO A C 1
ATOM 5774 O O . PRO A 1 794 ? 16.359 -99.375 -44.344 1 86 794 PRO A O 1
ATOM 5777 N N . GLY A 1 795 ? 16.578 -100.438 -46.344 1 90.88 795 GLY A N 1
ATOM 5778 C CA . GLY A 1 795 ? 16.875 -99.188 -47 1 90.88 795 GLY A CA 1
ATOM 5779 C C . GLY A 1 795 ? 15.695 -98.188 -47.031 1 90.88 795 GLY A C 1
ATOM 5780 O O . GLY A 1 795 ? 15.844 -97 -46.781 1 90.88 795 GLY A O 1
ATOM 5781 N N . ARG A 1 796 ? 14.555 -98.75 -47.312 1 90.06 796 ARG A N 1
ATOM 5782 C CA . ARG A 1 796 ? 13.336 -97.938 -47.312 1 90.06 796 ARG A CA 1
ATOM 5783 C C . ARG A 1 796 ? 13.078 -97.375 -45.906 1 90.06 796 ARG A C 1
ATOM 5785 O O . ARG A 1 796 ? 12.609 -96.25 -45.75 1 90.06 796 ARG A O 1
ATOM 5792 N N . PHE A 1 797 ? 13.414 -98.125 -44.938 1 86.88 797 PHE A N 1
ATOM 5793 C CA . PHE A 1 797 ? 13.258 -97.688 -43.562 1 86.88 797 PHE A CA 1
ATOM 5794 C C . PHE A 1 797 ? 14.195 -96.5 -43.25 1 86.88 797 PHE A C 1
ATOM 5796 O O . PHE A 1 797 ? 13.789 -95.5 -42.625 1 86.88 797 PHE A O 1
ATOM 5803 N N . VAL A 1 798 ? 15.352 -96.625 -43.656 1 93 798 VAL A N 1
ATOM 5804 C CA . VAL A 1 798 ? 16.328 -95.625 -43.438 1 93 798 VAL A CA 1
ATOM 5805 C C . VAL A 1 798 ? 15.898 -94.312 -44.156 1 93 798 VAL A C 1
ATOM 5807 O O . VAL A 1 798 ? 16.094 -93.25 -43.625 1 93 798 VAL A O 1
ATOM 5810 N N . ALA A 1 799 ? 15.32 -94.5 -45.312 1 94.94 799 ALA A N 1
ATOM 5811 C CA . ALA A 1 799 ? 14.812 -93.312 -46.031 1 94.94 799 ALA A CA 1
ATOM 5812 C C . ALA A 1 799 ? 13.695 -92.625 -45.281 1 94.94 799 ALA A C 1
ATOM 5814 O O . ALA A 1 799 ? 13.602 -91.375 -45.281 1 94.94 799 ALA A O 1
ATOM 5815 N N . MET A 1 800 ? 12.953 -93.312 -44.531 1 91.06 800 MET A N 1
ATOM 5816 C CA . MET A 1 800 ? 11.891 -92.75 -43.719 1 91.06 800 MET A CA 1
ATOM 5817 C C . MET A 1 800 ? 12.469 -92 -42.531 1 91.06 800 MET A C 1
ATOM 5819 O O . MET A 1 800 ? 11.984 -90.938 -42.156 1 91.06 800 MET A O 1
ATOM 5823 N N . VAL A 1 801 ? 13.414 -92.625 -41.938 1 91.56 801 VAL A N 1
ATOM 5824 C CA . VAL A 1 801 ? 14.07 -91.938 -40.812 1 91.56 801 VAL A CA 1
ATOM 5825 C C . VAL A 1 801 ? 14.688 -90.625 -41.25 1 91.56 801 VAL A C 1
ATOM 5827 O O . VAL A 1 801 ? 14.641 -89.625 -40.531 1 91.56 801 VAL A O 1
ATOM 5830 N N . LEU A 1 802 ? 15.242 -90.688 -42.438 1 95.62 802 LEU A N 1
ATOM 5831 C CA . LEU A 1 802 ? 15.812 -89.438 -43 1 95.62 802 LEU A CA 1
ATOM 5832 C C . LEU A 1 802 ? 14.742 -88.375 -43.188 1 95.62 802 LEU A C 1
ATOM 5834 O O . LEU A 1 802 ? 15 -87.188 -42.969 1 95.62 802 LEU A O 1
ATOM 5838 N N . LEU A 1 803 ? 13.57 -88.75 -43.562 1 95.25 803 LEU A N 1
ATOM 5839 C CA . LEU A 1 803 ? 12.453 -87.812 -43.656 1 95.25 803 LEU A CA 1
ATOM 5840 C C . LEU A 1 803 ? 12.164 -87.188 -42.312 1 95.25 803 LEU A C 1
ATOM 5842 O O . LEU A 1 803 ? 12 -86 -42.188 1 95.25 803 LEU A O 1
ATOM 5846 N N . MET A 1 804 ? 12.172 -88 -41.281 1 93.75 804 MET A N 1
ATOM 5847 C CA . MET A 1 804 ? 11.852 -87.5 -39.938 1 93.75 804 MET A CA 1
ATOM 5848 C C . MET A 1 804 ? 12.914 -86.5 -39.469 1 93.75 804 MET A C 1
ATOM 5850 O O . MET A 1 804 ? 12.586 -85.5 -38.844 1 93.75 804 MET A O 1
ATOM 5854 N N . LEU A 1 805 ? 14.117 -86.812 -39.75 1 95.38 805 LEU A N 1
ATOM 5855 C CA . LEU A 1 805 ? 15.203 -85.875 -39.375 1 95.38 805 LEU A CA 1
ATOM 5856 C C . LEU A 1 805 ? 15.102 -84.562 -40.188 1 95.38 805 LEU A C 1
ATOM 5858 O O . LEU A 1 805 ? 15.336 -83.5 -39.625 1 95.38 805 LEU A O 1
ATOM 5862 N N . GLN A 1 806 ? 14.695 -84.688 -41.406 1 96.44 806 GLN A N 1
ATOM 5863 C CA . GLN A 1 806 ? 14.555 -83.5 -42.25 1 96.44 806 GLN A CA 1
ATOM 5864 C C . GLN A 1 806 ? 13.375 -82.688 -41.812 1 96.44 806 GLN A C 1
ATOM 5866 O O . GLN A 1 806 ? 13.422 -81.438 -41.875 1 96.44 806 GLN A O 1
ATOM 5871 N N . LEU A 1 807 ? 12.328 -83.25 -41.344 1 94.5 807 LEU A N 1
ATOM 5872 C CA . LEU A 1 807 ? 11.156 -82.5 -40.844 1 94.5 807 LEU A CA 1
ATOM 5873 C C . LEU A 1 807 ? 11.523 -81.625 -39.688 1 94.5 807 LEU A C 1
ATOM 5875 O O . LEU A 1 807 ? 11.047 -80.5 -39.594 1 94.5 807 LEU A O 1
ATOM 5879 N N . GLY A 1 808 ? 12.422 -82.062 -38.875 1 93.25 808 GLY A N 1
ATOM 5880 C CA . GLY A 1 808 ? 12.805 -81.312 -37.688 1 93.25 808 GLY A CA 1
ATOM 5881 C C . GLY A 1 808 ? 14.008 -80.375 -37.906 1 93.25 808 GLY A C 1
ATOM 5882 O O . GLY A 1 808 ? 14.109 -79.312 -37.344 1 93.25 808 GLY A O 1
ATOM 5883 N N . GLY A 1 809 ? 14.867 -80.812 -38.75 1 95.44 809 GLY A N 1
ATOM 5884 C CA . GLY A 1 809 ? 16.172 -80.188 -38.781 1 95.44 809 GLY A CA 1
ATOM 5885 C C . GLY A 1 809 ? 16.359 -79.25 -40 1 95.44 809 GLY A C 1
ATOM 5886 O O . GLY A 1 809 ? 17.406 -78.625 -40.156 1 95.44 809 GLY A O 1
ATOM 5887 N N . SER A 1 810 ? 15.352 -79.062 -40.781 1 96.56 810 SER A N 1
ATOM 5888 C CA . SER A 1 810 ? 15.562 -78.375 -42.031 1 96.56 810 SER A CA 1
ATOM 5889 C C . SER A 1 810 ? 15.125 -76.875 -41.906 1 96.56 810 SER A C 1
ATOM 5891 O O . SER A 1 810 ? 15.227 -76.125 -42.844 1 96.56 810 SER A O 1
ATOM 5893 N N . GLY A 1 811 ? 14.586 -76.5 -40.719 1 93.31 811 GLY A N 1
ATOM 5894 C CA . GLY A 1 811 ? 14.258 -75.125 -40.438 1 93.31 811 GLY A CA 1
ATOM 5895 C C . GLY A 1 811 ? 13.047 -74.625 -41.219 1 93.31 811 GLY A C 1
ATOM 5896 O O . GLY A 1 811 ? 13 -73.438 -41.656 1 93.31 811 GLY A O 1
ATOM 5897 N N . GLY A 1 812 ? 12.133 -75.438 -41.406 1 93.12 812 GLY A N 1
ATOM 5898 C CA . GLY A 1 812 ? 10.969 -75.125 -42.219 1 93.12 812 GLY A CA 1
ATOM 5899 C C . GLY A 1 812 ? 9.977 -74.188 -41.5 1 93.12 812 GLY A C 1
ATOM 5900 O O . GLY A 1 812 ? 9.25 -73.438 -42.156 1 93.12 812 GLY A O 1
ATOM 5901 N N . THR A 1 813 ? 9.891 -74.125 -40.125 1 92.06 813 THR A N 1
ATOM 5902 C CA . THR A 1 813 ? 8.852 -73.438 -39.406 1 92.06 813 THR A CA 1
ATOM 5903 C C . THR A 1 813 ? 9.445 -72.25 -38.594 1 92.06 813 THR A C 1
ATOM 5905 O O . THR A 1 813 ? 9.188 -71.062 -38.906 1 92.06 813 THR A O 1
ATOM 5908 N N . PHE A 1 814 ? 10.344 -72.625 -37.75 1 93.56 814 PHE A N 1
ATOM 5909 C CA . PHE A 1 814 ? 10.914 -71.625 -36.844 1 93.56 814 PHE A CA 1
ATOM 5910 C C . PHE A 1 814 ? 12.359 -71.312 -37.219 1 93.56 814 PHE A C 1
ATOM 5912 O O . PHE A 1 814 ? 13.031 -72.125 -37.844 1 93.56 814 PHE A O 1
ATOM 5919 N N . PRO A 1 815 ? 12.781 -70.062 -36.844 1 93.12 815 PRO A N 1
ATOM 5920 C CA . PRO A 1 815 ? 14.219 -69.812 -37 1 93.12 815 PRO A CA 1
ATOM 5921 C C . PRO A 1 815 ? 15.07 -70.875 -36.25 1 93.12 815 PRO A C 1
ATOM 5923 O O . PRO A 1 815 ? 14.711 -71.312 -35.125 1 93.12 815 PRO A O 1
ATOM 5926 N N . MET A 1 816 ? 16.188 -71.25 -36.906 1 94.06 816 MET A N 1
ATOM 5927 C CA . MET A 1 816 ? 17.031 -72.312 -36.312 1 94.06 816 MET A CA 1
ATOM 5928 C C . MET A 1 816 ? 17.578 -71.875 -34.969 1 94.06 816 MET A C 1
ATOM 5930 O O . MET A 1 816 ? 17.812 -72.688 -34.094 1 94.06 816 MET A O 1
ATOM 5934 N N . GLN A 1 817 ? 17.672 -70.562 -34.781 1 92.75 817 GLN A N 1
ATOM 5935 C CA . GLN A 1 817 ? 18.266 -70 -33.562 1 92.75 817 GLN A CA 1
ATOM 5936 C C . GLN A 1 817 ? 17.406 -70.312 -32.344 1 92.75 817 GLN A C 1
ATOM 5938 O O . GLN A 1 817 ? 17.906 -70.375 -31.203 1 92.75 817 GLN A O 1
ATOM 5943 N N . VAL A 1 818 ? 16.109 -70.562 -32.531 1 92.06 818 VAL A N 1
ATOM 5944 C CA . VAL A 1 818 ? 15.234 -70.812 -31.375 1 92.06 818 VAL A CA 1
ATOM 5945 C C . VAL A 1 818 ? 14.938 -72.312 -31.25 1 92.06 818 VAL A C 1
ATOM 5947 O O . VAL A 1 818 ? 14.047 -72.688 -30.5 1 92.06 818 VAL A O 1
ATOM 5950 N N . THR A 1 819 ? 15.664 -73.125 -31.984 1 93 819 THR A N 1
ATOM 5951 C CA . THR A 1 819 ? 15.523 -74.562 -31.891 1 93 819 THR A CA 1
ATOM 5952 C C . THR A 1 819 ? 16.688 -75.188 -31.109 1 93 819 THR A C 1
ATOM 5954 O O . THR A 1 819 ? 17.656 -74.5 -30.781 1 93 819 THR A O 1
ATOM 5957 N N . MET A 1 820 ? 16.578 -76.5 -30.797 1 92.31 820 MET A N 1
ATOM 5958 C CA . MET A 1 820 ? 17.578 -77.188 -29.984 1 92.31 820 MET A CA 1
ATOM 5959 C C . MET A 1 820 ? 18.891 -77.312 -30.75 1 92.31 820 MET A C 1
ATOM 5961 O O . MET A 1 820 ? 18.891 -77.312 -31.984 1 92.31 820 MET A O 1
ATOM 5965 N N . LYS A 1 821 ? 20.016 -77.562 -30.062 1 92.5 821 LYS A N 1
ATOM 5966 C CA . LYS A 1 821 ? 21.375 -77.625 -30.594 1 92.5 821 LYS A CA 1
ATOM 5967 C C . LYS A 1 821 ? 21.516 -78.812 -31.578 1 92.5 821 LYS A C 1
ATOM 5969 O O . LYS A 1 821 ? 22.156 -78.688 -32.625 1 92.5 821 LYS A O 1
ATOM 5974 N N . PHE A 1 822 ? 21 -79.938 -31.312 1 93.69 822 PHE A N 1
ATOM 5975 C CA . PHE A 1 822 ? 21.078 -81.125 -32.156 1 93.69 822 PHE A CA 1
ATOM 5976 C C . PHE A 1 822 ? 20.609 -80.812 -33.594 1 93.69 822 PHE A C 1
ATOM 5978 O O . PHE A 1 822 ? 21.281 -81.125 -34.562 1 93.69 822 PHE A O 1
ATOM 5985 N N . TYR A 1 823 ? 19.5 -80.125 -33.656 1 94.5 823 TYR A N 1
ATOM 5986 C CA . TYR A 1 823 ? 18.891 -79.812 -34.938 1 94.5 823 TYR A CA 1
ATOM 5987 C C . TYR A 1 823 ? 19.672 -78.75 -35.688 1 94.5 823 TYR A C 1
ATOM 5989 O O . TYR A 1 823 ? 19.719 -78.75 -36.906 1 94.5 823 TYR A O 1
ATOM 5997 N N . ASN A 1 824 ? 20.297 -77.875 -34.906 1 93.88 824 ASN A N 1
ATOM 5998 C CA . ASN A 1 824 ? 21.172 -76.875 -35.531 1 93.88 824 ASN A CA 1
ATOM 5999 C C . ASN A 1 824 ? 22.375 -77.562 -36.188 1 93.88 824 ASN A C 1
ATOM 6001 O O . ASN A 1 824 ? 22.812 -77.125 -37.281 1 93.88 824 ASN A O 1
ATOM 6005 N N . VAL A 1 825 ? 22.812 -78.562 -35.562 1 94.38 825 VAL A N 1
ATOM 6006 C CA . VAL A 1 825 ? 24 -79.25 -36.094 1 94.38 825 VAL A CA 1
ATOM 6007 C C . VAL A 1 825 ? 23.625 -80 -37.375 1 94.38 825 VAL A C 1
ATOM 6009 O O . VAL A 1 825 ? 24.312 -79.938 -38.375 1 94.38 825 VAL A O 1
ATOM 6012 N N . ILE A 1 826 ? 22.531 -80.75 -37.375 1 96.44 826 ILE A N 1
ATOM 6013 C CA . ILE A 1 826 ? 22.219 -81.625 -38.531 1 96.44 826 ILE A CA 1
ATOM 6014 C C . ILE A 1 826 ? 21.641 -80.812 -39.656 1 96.44 826 ILE A C 1
ATOM 6016 O O . ILE A 1 826 ? 21.531 -81.25 -40.781 1 96.44 826 ILE A O 1
ATOM 6020 N N . HIS A 1 827 ? 21.25 -79.562 -39.344 1 96.25 827 HIS A N 1
ATOM 6021 C CA . HIS A 1 827 ? 20.625 -78.625 -40.281 1 96.25 827 HIS A CA 1
ATOM 6022 C C . HIS A 1 827 ? 21.438 -78.5 -41.562 1 96.25 827 HIS A C 1
ATOM 6024 O O . HIS A 1 827 ? 20.891 -78.625 -42.688 1 96.25 827 HIS A O 1
ATOM 6030 N N . TRP A 1 828 ? 22.734 -78.625 -41.469 1 94 828 TRP A N 1
ATOM 6031 C CA . TRP A 1 828 ? 23.594 -78.312 -42.625 1 94 828 TRP A CA 1
ATOM 6032 C C . TRP A 1 828 ? 23.859 -79.562 -43.438 1 94 828 TRP A C 1
ATOM 6034 O O . TRP A 1 828 ? 24.328 -79.5 -44.562 1 94 828 TRP A O 1
ATOM 6044 N N . TYR A 1 829 ? 23.422 -80.688 -42.969 1 95.69 829 TYR A N 1
ATOM 6045 C CA . TYR A 1 829 ? 23.688 -81.938 -43.656 1 95.69 829 TYR A CA 1
ATOM 6046 C C . TYR A 1 829 ? 22.438 -82.438 -44.312 1 95.69 829 TYR A C 1
ATOM 6048 O O . TYR A 1 829 ? 22.484 -83.5 -45.031 1 95.69 829 TYR A O 1
ATOM 6056 N N . LEU A 1 830 ? 21.375 -81.812 -44.188 1 97.25 830 LEU A N 1
ATOM 6057 C CA . LEU A 1 830 ? 20.109 -82.25 -44.719 1 97.25 830 LEU A CA 1
ATOM 6058 C C . LEU A 1 830 ? 19.781 -81.625 -46.031 1 97.25 830 LEU A C 1
ATOM 6060 O O . LEU A 1 830 ? 19.734 -80.375 -46.156 1 97.25 830 LEU A O 1
ATOM 6064 N N . PRO A 1 831 ? 19.422 -82.438 -47.031 1 97.56 831 PRO A N 1
ATOM 6065 C CA . PRO A 1 831 ? 19.125 -81.875 -48.375 1 97.56 831 PRO A CA 1
ATOM 6066 C C . PRO A 1 831 ? 17.922 -80.938 -48.344 1 97.56 831 PRO A C 1
ATOM 6068 O O . PRO A 1 831 ? 17.906 -79.938 -49.062 1 97.56 831 PRO A O 1
ATOM 6071 N N . MET A 1 832 ? 16.969 -81.188 -47.531 1 98.25 832 MET A N 1
ATOM 6072 C CA . MET A 1 832 ? 15.742 -80.375 -47.469 1 98.25 832 MET A CA 1
ATOM 6073 C C . MET A 1 832 ? 16.031 -79 -47 1 98.25 832 MET A C 1
ATOM 6075 O O . MET A 1 832 ? 15.289 -78.062 -47.344 1 98.25 832 MET A O 1
ATOM 6079 N N . THR A 1 833 ? 17.109 -78.812 -46.188 1 98 833 THR A N 1
ATOM 6080 C CA . THR A 1 833 ? 17.516 -77.5 -45.75 1 98 833 THR A CA 1
ATOM 6081 C C . THR A 1 833 ? 17.734 -76.562 -46.969 1 98 833 THR A C 1
ATOM 6083 O O . THR A 1 833 ? 17.219 -75.438 -47 1 98 833 THR A O 1
ATOM 6086 N N . TYR A 1 834 ? 18.359 -77.125 -47.938 1 98 834 TYR A N 1
ATOM 6087 C CA . TYR A 1 834 ? 18.75 -76.312 -49.094 1 98 834 TYR A CA 1
ATOM 6088 C C . TYR A 1 834 ? 17.578 -76.125 -50.031 1 98 834 TYR A C 1
ATOM 6090 O O . TYR A 1 834 ? 17.5 -75.125 -50.75 1 98 834 TYR A O 1
ATOM 6098 N N . SER A 1 835 ? 16.688 -77.062 -50.062 1 98.5 835 SER A N 1
ATOM 6099 C CA . SER A 1 835 ? 15.445 -76.875 -50.812 1 98.5 835 SER A CA 1
ATOM 6100 C C . SER A 1 835 ? 14.602 -75.75 -50.219 1 98.5 835 SER A C 1
ATOM 6102 O O . SER A 1 835 ? 14.125 -74.875 -50.938 1 98.5 835 SER A O 1
ATOM 6104 N N . ILE A 1 836 ? 14.453 -75.688 -48.906 1 98.19 836 ILE A N 1
ATOM 6105 C CA . ILE A 1 836 ? 13.625 -74.75 -48.188 1 98.19 836 ILE A CA 1
ATOM 6106 C C . ILE A 1 836 ? 14.203 -73.312 -48.406 1 98.19 836 ILE A C 1
ATOM 6108 O O . ILE A 1 836 ? 13.469 -72.375 -48.781 1 98.19 836 ILE A O 1
ATOM 6112 N N . LEU A 1 837 ? 15.469 -73.188 -48.281 1 97.5 837 LEU A N 1
ATOM 6113 C CA . LEU A 1 837 ? 16.125 -71.938 -48.438 1 97.5 837 LEU A CA 1
ATOM 6114 C C . LEU A 1 837 ? 16.016 -71.438 -49.875 1 97.5 837 LEU A C 1
ATOM 6116 O O . LEU A 1 837 ? 15.758 -70.25 -50.094 1 97.5 837 LEU A O 1
ATOM 6120 N N . GLY A 1 838 ? 16.25 -72.312 -50.812 1 97.62 838 GLY A N 1
ATOM 6121 C CA . GLY A 1 838 ? 16.094 -71.938 -52.219 1 97.62 838 GLY A CA 1
ATOM 6122 C C . GLY A 1 838 ? 14.672 -71.562 -52.562 1 97.62 838 GLY A C 1
ATOM 6123 O O . GLY A 1 838 ? 14.445 -70.562 -53.281 1 97.62 838 GLY A O 1
ATOM 6124 N N . LEU A 1 839 ? 13.719 -72.25 -52.094 1 98.38 839 LEU A N 1
ATOM 6125 C CA . LEU A 1 839 ? 12.312 -72 -52.375 1 98.38 839 LEU A CA 1
ATOM 6126 C C . LEU A 1 839 ? 11.852 -70.688 -51.719 1 98.38 839 LEU A C 1
ATOM 6128 O O . LEU A 1 839 ? 11.008 -70 -52.25 1 98.38 839 LEU A O 1
ATOM 6132 N N . ARG A 1 840 ? 12.344 -70.438 -50.5 1 97.88 840 ARG A N 1
ATOM 6133 C CA . ARG A 1 840 ? 12.016 -69.188 -49.844 1 97.88 840 ARG A CA 1
ATOM 6134 C C . ARG A 1 840 ? 12.383 -68 -50.75 1 97.88 840 ARG A C 1
ATOM 6136 O O . ARG A 1 840 ? 11.578 -67.062 -50.906 1 97.88 840 ARG A O 1
ATOM 6143 N N . ASN A 1 841 ? 13.617 -68.125 -51.281 1 96.31 841 ASN A N 1
ATOM 6144 C CA . ASN A 1 841 ? 14.023 -67.062 -52.188 1 96.31 841 ASN A CA 1
ATOM 6145 C C . ASN A 1 841 ? 13.188 -67.062 -53.438 1 96.31 841 ASN A C 1
ATOM 6147 O O . ASN A 1 841 ? 12.867 -66 -53.969 1 96.31 841 ASN A O 1
ATOM 6151 N N . GLY A 1 842 ? 12.906 -68.125 -53.938 1 97.38 842 GLY A N 1
ATOM 6152 C CA . GLY A 1 842 ? 12.062 -68.188 -55.125 1 97.38 842 GLY A CA 1
ATOM 6153 C C . GLY A 1 842 ? 10.695 -67.562 -54.906 1 97.38 842 GLY A C 1
ATOM 6154 O O . GLY A 1 842 ? 10.195 -66.812 -55.781 1 97.38 842 GLY A O 1
ATOM 6155 N N . ILE A 1 843 ? 10.07 -67.812 -53.812 1 97.56 843 ILE A N 1
ATOM 6156 C CA . ILE A 1 843 ? 8.695 -67.438 -53.531 1 97.56 843 ILE A CA 1
ATOM 6157 C C . ILE A 1 843 ? 8.664 -65.938 -53.094 1 97.56 843 ILE A C 1
ATOM 6159 O O . ILE A 1 843 ? 7.855 -65.188 -53.625 1 97.56 843 ILE A O 1
ATOM 6163 N N . SER A 1 844 ? 9.562 -65.5 -52.188 1 96.25 844 SER A N 1
ATOM 6164 C CA . SER A 1 844 ? 9.406 -64.188 -51.594 1 96.25 844 SER A CA 1
ATOM 6165 C C . SER A 1 844 ? 10.703 -63.375 -51.688 1 96.25 844 SER A C 1
ATOM 6167 O O . SER A 1 844 ? 10.773 -62.219 -51.219 1 96.25 844 SER A O 1
ATOM 6169 N N . GLY A 1 845 ? 11.719 -63.938 -52.188 1 93.88 845 GLY A N 1
ATOM 6170 C CA . GLY A 1 845 ? 12.984 -63.25 -52.25 1 93.88 845 GLY A CA 1
ATOM 6171 C C . GLY A 1 845 ? 13.617 -63.031 -50.906 1 93.88 845 GLY A C 1
ATOM 6172 O O . GLY A 1 845 ? 13.203 -63.656 -49.906 1 93.88 845 GLY A O 1
ATOM 6173 N N . GLY A 1 846 ? 14.781 -62.344 -50.875 1 92 846 GLY A N 1
ATOM 6174 C CA . GLY A 1 846 ? 15.336 -61.875 -49.594 1 92 846 GLY A CA 1
ATOM 6175 C C . GLY A 1 846 ? 16.578 -62.656 -49.188 1 92 846 GLY A C 1
ATOM 6176 O O . GLY A 1 846 ? 17.25 -62.281 -48.219 1 92 846 GLY A O 1
ATOM 6177 N N . LEU A 1 847 ? 16.828 -63.781 -49.844 1 94.94 847 LEU A N 1
ATOM 6178 C CA . LEU A 1 847 ? 18 -64.562 -49.438 1 94.94 847 LEU A CA 1
ATOM 6179 C C . LEU A 1 847 ? 19.156 -64.312 -50.406 1 94.94 847 LEU A C 1
ATOM 6181 O O . LEU A 1 847 ? 20.328 -64.5 -50.062 1 94.94 847 LEU A O 1
ATOM 6185 N N . GLY A 1 848 ? 18.922 -63.875 -51.656 1 92.56 848 GLY A N 1
ATOM 6186 C CA . GLY A 1 848 ? 19.969 -63.562 -52.625 1 92.56 848 GLY A CA 1
ATOM 6187 C C . GLY A 1 848 ? 20.156 -64.625 -53.688 1 92.56 848 GLY A C 1
ATOM 6188 O O . GLY A 1 848 ? 20.094 -65.812 -53.375 1 92.56 848 GLY A O 1
ATOM 6189 N N . ALA A 1 849 ? 20.391 -64.25 -54.844 1 92.75 849 ALA A N 1
ATOM 6190 C CA . ALA A 1 849 ? 20.531 -65.125 -55.969 1 92.75 849 ALA A CA 1
ATOM 6191 C C . ALA A 1 849 ? 21.781 -66 -55.812 1 92.75 849 ALA A C 1
ATOM 6193 O O . ALA A 1 849 ? 21.75 -67.188 -56.156 1 92.75 849 ALA A O 1
ATOM 6194 N N . HIS A 1 850 ? 22.812 -65.438 -55.312 1 94.44 850 HIS A N 1
ATOM 6195 C CA . HIS A 1 850 ? 24.047 -66.188 -55.125 1 94.44 850 HIS A CA 1
ATOM 6196 C C . HIS A 1 850 ? 23.875 -67.312 -54.094 1 94.44 850 HIS A C 1
ATOM 6198 O O . HIS A 1 850 ? 24.422 -68.375 -54.25 1 94.44 850 HIS A O 1
ATOM 6204 N N . TYR A 1 851 ? 23.172 -67 -53.125 1 94.69 851 TYR A N 1
ATOM 6205 C CA . TYR A 1 851 ? 22.938 -68 -52.094 1 94.69 851 TYR A CA 1
ATOM 6206 C C . TYR A 1 851 ? 22.062 -69.125 -52.625 1 94.69 851 TYR A C 1
ATOM 6208 O O . TYR A 1 851 ? 22.266 -70.312 -52.281 1 94.69 851 TYR A O 1
ATOM 6216 N N . VAL A 1 852 ? 21.062 -68.75 -53.438 1 96.62 852 VAL A N 1
ATOM 6217 C CA . VAL A 1 852 ? 20.203 -69.75 -54.031 1 96.62 852 VAL A CA 1
ATOM 6218 C C . VAL A 1 852 ? 21.031 -70.688 -54.938 1 96.62 852 VAL A C 1
ATOM 6220 O O . VAL A 1 852 ? 20.828 -71.875 -54.969 1 96.62 852 VAL A O 1
ATOM 6223 N N . ALA A 1 853 ? 21.969 -70.125 -55.625 1 96.5 853 ALA A N 1
ATOM 6224 C CA . ALA A 1 853 ? 22.875 -70.875 -56.469 1 96.5 853 ALA A CA 1
ATOM 6225 C C . ALA A 1 853 ? 23.703 -71.875 -55.656 1 96.5 853 ALA A C 1
ATOM 6227 O O . ALA A 1 853 ? 23.938 -73 -56.062 1 96.5 853 ALA A O 1
ATOM 6228 N N . PHE A 1 854 ? 24.125 -71.375 -54.562 1 96.31 854 PHE A N 1
ATOM 6229 C CA . PHE A 1 854 ? 24.844 -72.25 -53.656 1 96.31 854 PHE A CA 1
ATOM 6230 C C . PHE A 1 854 ? 23.969 -73.375 -53.188 1 96.31 854 PHE A C 1
ATOM 6232 O O . PHE A 1 854 ? 24.391 -74.562 -53.219 1 96.31 854 PHE A O 1
ATOM 6239 N N . CYS A 1 855 ? 22.719 -73.062 -52.781 1 97.62 855 CYS A N 1
ATOM 6240 C CA . CYS A 1 855 ? 21.781 -74.125 -52.344 1 97.62 855 CYS A CA 1
ATOM 6241 C C . CYS A 1 855 ? 21.547 -75.125 -53.438 1 97.62 855 CYS A C 1
ATOM 6243 O O . CYS A 1 855 ? 21.609 -76.375 -53.188 1 97.62 855 CYS A O 1
ATOM 6245 N N . ASN A 1 856 ? 21.328 -74.688 -54.625 1 97.94 856 ASN A N 1
ATOM 6246 C CA . ASN A 1 856 ? 21.078 -75.625 -55.75 1 97.94 856 ASN A CA 1
ATOM 6247 C C . ASN A 1 856 ? 22.312 -76.438 -56.125 1 97.94 856 ASN A C 1
ATOM 6249 O O . ASN A 1 856 ? 22.203 -77.562 -56.531 1 97.94 856 ASN A O 1
ATOM 6253 N N . SER A 1 857 ? 23.5 -75.875 -55.906 1 97.81 857 SER A N 1
ATOM 6254 C CA . SER A 1 857 ? 24.719 -76.625 -56.156 1 97.81 857 SER A CA 1
ATOM 6255 C C . SER A 1 857 ? 24.906 -77.812 -55.156 1 97.81 857 SER A C 1
ATOM 6257 O O . SER A 1 857 ? 25.391 -78.875 -55.531 1 97.81 857 SER A O 1
ATOM 6259 N N . VAL A 1 858 ? 24.562 -77.5 -53.969 1 97.88 858 VAL A N 1
ATOM 6260 C CA . VAL A 1 858 ? 24.641 -78.562 -52.969 1 97.88 858 VAL A CA 1
ATOM 6261 C C . VAL A 1 858 ? 23.672 -79.688 -53.344 1 97.88 858 VAL A C 1
ATOM 6263 O O . VAL A 1 858 ? 24.016 -80.875 -53.25 1 97.88 858 VAL A O 1
ATOM 6266 N N . LEU A 1 859 ? 22.422 -79.312 -53.75 1 98.56 859 LEU A N 1
ATOM 6267 C CA . LEU A 1 859 ? 21.438 -80.312 -54.125 1 98.56 859 LEU A CA 1
ATOM 6268 C C . LEU A 1 859 ? 21.922 -81.125 -55.344 1 98.56 859 LEU A C 1
ATOM 6270 O O . LEU A 1 859 ? 21.75 -82.312 -55.406 1 98.56 859 LEU A O 1
ATOM 6274 N N . LEU A 1 860 ? 22.531 -80.438 -56.281 1 97.69 860 LEU A N 1
ATOM 6275 C CA . LEU A 1 860 ? 23.078 -81.062 -57.469 1 97.69 860 LEU A CA 1
ATOM 6276 C C . LEU A 1 860 ? 24.219 -82 -57.062 1 97.69 860 LEU A C 1
ATOM 6278 O O . LEU A 1 860 ? 24.312 -83.125 -57.594 1 97.69 860 LEU A O 1
ATOM 6282 N N . ALA A 1 861 ? 25.047 -81.625 -56.188 1 97.62 861 ALA A N 1
ATOM 6283 C CA . ALA A 1 861 ? 26.141 -82.438 -55.719 1 97.62 861 ALA A CA 1
ATOM 6284 C C . ALA A 1 861 ? 25.625 -83.688 -55.031 1 97.62 861 ALA A C 1
ATOM 6286 O O . ALA A 1 861 ? 26.156 -84.812 -55.281 1 97.62 861 ALA A O 1
ATOM 6287 N N . ILE A 1 862 ? 24.625 -83.562 -54.25 1 98.06 862 ILE A N 1
ATOM 6288 C CA . ILE A 1 862 ? 24.031 -84.688 -53.594 1 98.06 862 ILE A CA 1
ATOM 6289 C C . ILE A 1 862 ? 23.438 -85.625 -54.625 1 98.06 862 ILE A C 1
ATOM 6291 O O . ILE A 1 862 ? 23.609 -86.875 -54.531 1 98.06 862 ILE A O 1
ATOM 6295 N N . THR A 1 863 ? 22.797 -85.125 -55.625 1 98 863 THR A N 1
ATOM 6296 C CA . THR A 1 863 ? 22.234 -85.875 -56.719 1 98 863 THR A CA 1
ATOM 6297 C C . THR A 1 863 ? 23.328 -86.688 -57.406 1 98 863 THR A C 1
ATOM 6299 O O . THR A 1 863 ? 23.203 -87.938 -57.562 1 98 863 THR A O 1
ATOM 6302 N N . ILE A 1 864 ? 24.406 -86.062 -57.75 1 97.12 864 ILE A N 1
ATOM 6303 C CA . ILE A 1 864 ? 25.484 -86.75 -58.5 1 97.12 864 ILE A CA 1
ATOM 6304 C C . ILE A 1 864 ? 26.125 -87.812 -57.656 1 97.12 864 ILE A C 1
ATOM 6306 O O . ILE A 1 864 ? 26.328 -88.938 -58.125 1 97.12 864 ILE A O 1
ATOM 6310 N N . VAL A 1 865 ? 26.391 -87.562 -56.438 1 97.12 865 VAL A N 1
ATOM 6311 C CA . VAL A 1 865 ? 27.047 -88.5 -55.531 1 97.12 865 VAL A CA 1
ATOM 6312 C C . VAL A 1 865 ? 26.172 -89.75 -55.375 1 97.12 865 VAL A C 1
ATOM 6314 O O . VAL A 1 865 ? 26.656 -90.875 -55.5 1 97.12 865 VAL A O 1
ATOM 6317 N N . PHE A 1 866 ? 24.891 -89.562 -55.219 1 97.62 866 PHE A N 1
ATOM 6318 C CA . PHE A 1 866 ? 24.047 -90.688 -54.906 1 97.62 866 PHE A CA 1
ATOM 6319 C C . PHE A 1 866 ? 23.609 -91.438 -56.188 1 97.62 866 PHE A C 1
ATOM 6321 O O . PHE A 1 866 ? 23.266 -92.625 -56.156 1 97.62 866 PHE A O 1
ATOM 6328 N N . VAL A 1 867 ? 23.609 -90.75 -57.312 1 96.88 867 VAL A N 1
ATOM 6329 C CA . VAL A 1 867 ? 23.406 -91.438 -58.594 1 96.88 867 VAL A CA 1
ATOM 6330 C C . VAL A 1 867 ? 24.594 -92.312 -58.875 1 96.88 867 VAL A C 1
ATOM 6332 O O . VAL A 1 867 ? 24.406 -93.438 -59.344 1 96.88 867 VAL A O 1
ATOM 6335 N N . ILE A 1 868 ? 25.781 -91.875 -58.594 1 96.31 868 ILE A N 1
ATOM 6336 C CA . ILE A 1 868 ? 26.984 -92.688 -58.781 1 96.31 868 ILE A CA 1
ATOM 6337 C C . ILE A 1 868 ? 26.984 -93.875 -57.812 1 96.31 868 ILE A C 1
ATOM 6339 O O . ILE A 1 868 ? 27.281 -95 -58.188 1 96.31 868 ILE A O 1
ATOM 6343 N N . LEU A 1 869 ? 26.594 -93.625 -56.594 1 96.62 869 LEU A N 1
ATOM 6344 C CA . LEU A 1 869 ? 26.516 -94.688 -55.594 1 96.62 869 LEU A CA 1
ATOM 6345 C C . LEU A 1 869 ? 25.469 -95.75 -56 1 96.62 869 LEU A C 1
ATOM 6347 O O . LEU A 1 869 ? 25.641 -96.938 -55.75 1 96.62 869 LEU A O 1
ATOM 6351 N N . LEU A 1 870 ? 24.406 -95.25 -56.562 1 96.31 870 LEU A N 1
ATOM 6352 C CA . LEU A 1 870 ? 23.359 -96.125 -57.062 1 96.31 870 LEU A CA 1
ATOM 6353 C C . LEU A 1 870 ? 23.922 -97 -58.156 1 96.31 870 LEU A C 1
ATOM 6355 O O . LEU A 1 870 ? 23.625 -98.25 -58.188 1 96.31 870 LEU A O 1
ATOM 6359 N N . LEU A 1 871 ? 24.734 -96.5 -59.031 1 94.25 871 LEU A N 1
ATOM 6360 C CA . LEU A 1 871 ? 25.375 -97.312 -60.094 1 94.25 871 LEU A CA 1
ATOM 6361 C C . LEU A 1 871 ? 26.297 -98.375 -59.469 1 94.25 871 LEU A C 1
ATOM 6363 O O . LEU A 1 871 ? 26.25 -99.5 -59.875 1 94.25 871 LEU A O 1
ATOM 6367 N N . VAL A 1 872 ? 27.062 -98 -58.562 1 94.62 872 VAL A N 1
ATOM 6368 C CA . VAL A 1 872 ? 27.984 -98.938 -57.938 1 94.62 872 VAL A CA 1
ATOM 6369 C C . VAL A 1 872 ? 27.203 -100.062 -57.219 1 94.62 872 VAL A C 1
ATOM 6371 O O . VAL A 1 872 ? 27.594 -101.25 -57.281 1 94.62 872 VAL A O 1
ATOM 6374 N N . SER A 1 873 ? 26.188 -99.688 -56.594 1 94.5 873 SER A N 1
ATOM 6375 C CA . SER A 1 873 ? 25.359 -100.625 -55.906 1 94.5 873 SER A CA 1
ATOM 6376 C C . SER A 1 873 ? 24.719 -101.625 -56.875 1 94.5 873 SER A C 1
ATOM 6378 O O . SER A 1 873 ? 24.688 -102.812 -56.594 1 94.5 873 SER A O 1
ATOM 6380 N N . MET A 1 874 ? 24.203 -101.188 -57.969 1 92.44 874 MET A N 1
ATOM 6381 C CA . MET A 1 874 ? 23.531 -102.062 -58.906 1 92.44 874 MET A CA 1
ATOM 6382 C C . MET A 1 874 ? 24.531 -103 -59.625 1 92.44 874 MET A C 1
ATOM 6384 O O . MET A 1 874 ? 24.203 -104.062 -60 1 92.44 874 MET A O 1
ATOM 6388 N N . ILE A 1 875 ? 25.781 -102.562 -59.844 1 90.56 875 ILE A N 1
ATOM 6389 C CA . ILE A 1 875 ? 26.828 -103.438 -60.344 1 90.56 875 ILE A CA 1
ATOM 6390 C C . ILE A 1 875 ? 27.141 -104.5 -59.344 1 90.56 875 ILE A C 1
ATOM 6392 O O . ILE A 1 875 ? 27.281 -105.688 -59.719 1 90.56 875 ILE A O 1
ATOM 6396 N N . TYR A 1 876 ? 27.203 -104.125 -58.156 1 91.56 876 TYR A N 1
ATOM 6397 C CA . TYR A 1 876 ? 27.453 -105.062 -57.094 1 91.56 876 TYR A CA 1
ATOM 6398 C C . TYR A 1 876 ? 26.312 -106.062 -57 1 91.56 876 TYR A C 1
ATOM 6400 O O . TYR A 1 876 ? 26.547 -107.25 -56.875 1 91.56 876 TYR A O 1
ATOM 6408 N N . LEU A 1 877 ? 25.016 -105.688 -57.125 1 90.19 877 LEU A N 1
ATOM 6409 C CA . LEU A 1 877 ? 23.859 -106.562 -57.031 1 90.19 877 LEU A CA 1
ATOM 6410 C C . LEU A 1 877 ? 23.781 -107.5 -58.219 1 90.19 877 LEU A C 1
ATOM 6412 O O . LEU A 1 877 ? 23.391 -108.688 -58.062 1 90.19 877 LEU A O 1
ATOM 6416 N N . GLN A 1 878 ? 24.094 -107.062 -59.344 1 85.75 878 GLN A N 1
ATOM 6417 C CA . GLN A 1 878 ? 24.078 -107.938 -60.5 1 85.75 878 GLN A CA 1
ATOM 6418 C C . GLN A 1 878 ? 25.172 -108.938 -60.438 1 85.75 878 GLN A C 1
ATOM 6420 O O . GLN A 1 878 ? 24.969 -110.125 -60.812 1 85.75 878 GLN A O 1
ATOM 6425 N N . ARG A 1 879 ? 26.25 -108.688 -60 1 83.06 879 ARG A N 1
ATOM 6426 C CA . ARG A 1 879 ? 27.375 -109.625 -59.906 1 83.06 879 ARG A CA 1
ATOM 6427 C C . ARG A 1 879 ? 27.078 -110.688 -58.875 1 83.06 879 ARG A C 1
ATOM 6429 O O . ARG A 1 879 ? 27.531 -111.875 -59.031 1 83.06 879 ARG A O 1
ATOM 6436 N N . HIS A 1 880 ? 26.422 -110.5 -57.906 1 84.06 880 HIS A N 1
ATOM 6437 C CA . HIS A 1 880 ? 26.141 -111.438 -56.875 1 84.06 880 HIS A CA 1
ATOM 6438 C C . HIS A 1 880 ? 24.75 -112.062 -57.062 1 84.06 880 HIS A C 1
ATOM 6440 O O . HIS A 1 880 ? 24.219 -112.688 -56.156 1 84.06 880 HIS A O 1
ATOM 6446 N N . HIS A 1 881 ? 24.094 -111.875 -58.219 1 77.06 881 HIS A N 1
ATOM 6447 C CA . HIS A 1 881 ? 22.875 -112.562 -58.719 1 77.06 881 HIS A CA 1
ATOM 6448 C C . HIS A 1 881 ? 21.672 -112.125 -57.875 1 77.06 881 HIS A C 1
ATOM 6450 O O . HIS A 1 881 ? 20.828 -112.938 -57.531 1 77.06 881 HIS A O 1
ATOM 6456 N N . TYR A 1 882 ? 21.703 -110.875 -57.406 1 73.12 882 TYR A N 1
ATOM 6457 C CA . TYR A 1 882 ? 20.562 -110.375 -56.656 1 73.12 882 TYR A CA 1
ATOM 6458 C C . TYR A 1 882 ? 19.688 -109.5 -57.531 1 73.12 882 TYR A C 1
ATOM 6460 O O . TYR A 1 882 ? 18.703 -108.938 -57.062 1 73.12 882 TYR A O 1
ATOM 6468 N N . ALA A 1 883 ? 19.953 -109.438 -58.781 1 69.69 883 ALA A N 1
ATOM 6469 C CA . ALA A 1 883 ? 19.156 -108.625 -59.719 1 69.69 883 ALA A CA 1
ATOM 6470 C C . ALA A 1 883 ? 17.797 -109.25 -60 1 69.69 883 ALA A C 1
ATOM 6472 O O . ALA A 1 883 ? 17.719 -110.5 -60.25 1 69.69 883 ALA A O 1
ATOM 6473 N N . GLY A 1 884 ? 16.719 -108.625 -59.781 1 66.94 884 GLY A N 1
ATOM 6474 C CA . GLY A 1 884 ? 15.375 -109.125 -60.031 1 66.94 884 GLY A CA 1
ATOM 6475 C C . GLY A 1 884 ? 14.742 -109.688 -58.781 1 66.94 884 GLY A C 1
ATOM 6476 O O . GLY A 1 884 ? 13.633 -110.25 -58.844 1 66.94 884 GLY A O 1
ATOM 6477 N N . LYS A 1 885 ? 15.469 -109.812 -57.656 1 70.75 885 LYS A N 1
ATOM 6478 C CA . LYS A 1 885 ? 14.938 -110.438 -56.438 1 70.75 885 LYS A CA 1
ATOM 6479 C C . LYS A 1 885 ? 14.656 -109.438 -55.375 1 70.75 885 LYS A C 1
ATOM 6481 O O . LYS A 1 885 ? 15.508 -108.562 -55.094 1 70.75 885 LYS A O 1
ATOM 6486 N N . SER A 1 886 ? 13.406 -109.125 -55.062 1 67.06 886 SER A N 1
ATOM 6487 C CA . SER A 1 886 ? 13.023 -108.25 -53.969 1 67.06 886 SER A CA 1
ATOM 6488 C C . SER A 1 886 ? 12.18 -109 -52.938 1 67.06 886 SER A C 1
ATOM 6490 O O . SER A 1 886 ? 11.391 -109.875 -53.281 1 67.06 886 SER A O 1
ATOM 6492 N N . GLU A 1 887 ? 12.586 -108.812 -51.688 1 57.59 887 GLU A N 1
ATOM 6493 C CA . GLU A 1 887 ? 11.805 -109.438 -50.625 1 57.59 887 GLU A CA 1
ATOM 6494 C C . GLU A 1 887 ? 10.352 -109 -50.656 1 57.59 887 GLU A C 1
ATOM 6496 O O . GLU A 1 887 ? 9.469 -109.625 -50.094 1 57.59 887 GLU A O 1
ATOM 6501 N N . LEU A 1 888 ? 10.031 -107.812 -51.375 1 57.22 888 LEU A N 1
ATOM 6502 C CA . LEU A 1 888 ? 8.672 -107.312 -51.531 1 57.22 888 LEU A CA 1
ATOM 6503 C C . LEU A 1 888 ? 7.855 -108.188 -52.469 1 57.22 888 LEU A C 1
ATOM 6505 O O . LEU A 1 888 ? 6.621 -108.188 -52.438 1 57.22 888 LEU A O 1
ATOM 6509 N N . ASP A 1 889 ? 8.453 -108.938 -53.5 1 53.69 889 ASP A N 1
ATOM 6510 C CA . ASP A 1 889 ? 7.762 -109.75 -54.469 1 53.69 889 ASP A CA 1
ATOM 6511 C C . ASP A 1 889 ? 7.027 -110.938 -53.781 1 53.69 889 ASP A C 1
ATOM 6513 O O . ASP A 1 889 ? 5.992 -111.375 -54.281 1 53.69 889 ASP A O 1
ATOM 6517 N N . ASN A 1 890 ? 7.664 -111.5 -52.719 1 50.94 890 ASN A N 1
ATOM 6518 C CA . ASN A 1 890 ? 7.027 -112.625 -52.094 1 50.94 890 ASN A CA 1
ATOM 6519 C C . ASN A 1 890 ? 6.355 -112.25 -50.781 1 50.94 890 ASN A C 1
ATOM 6521 O O . ASN A 1 890 ? 6.461 -112.938 -49.781 1 50.94 890 ASN A O 1
ATOM 6525 N N . ASN A 1 891 ? 5.84 -111.062 -50.875 1 46.44 891 ASN A N 1
ATOM 6526 C CA . ASN A 1 891 ? 5.316 -110.625 -49.594 1 46.44 891 ASN A CA 1
ATOM 6527 C C . ASN A 1 891 ? 4.25 -111.562 -49.062 1 46.44 891 ASN A C 1
ATOM 6529 O O . ASN A 1 891 ? 4.215 -111.812 -47.844 1 46.44 891 ASN A O 1
ATOM 6533 N N . GLN A 1 892 ? 3.381 -112 -49.969 1 42.41 892 GLN A N 1
ATOM 6534 C CA . GLN A 1 892 ? 2.377 -112.938 -49.531 1 42.41 892 GLN A CA 1
ATOM 6535 C C . GLN A 1 892 ? 2.998 -114.312 -49.281 1 42.41 892 GLN A C 1
ATOM 6537 O O . GLN A 1 892 ? 2.455 -115.125 -48.531 1 42.41 892 GLN A O 1
ATOM 6542 N N . GLU A 1 893 ? 4.043 -114.75 -50.062 1 44.41 893 GLU A N 1
ATOM 6543 C CA . GLU A 1 893 ? 4.594 -116.125 -49.938 1 44.41 893 GLU A CA 1
ATOM 6544 C C . GLU A 1 893 ? 5.531 -116.188 -48.75 1 44.41 893 GLU A C 1
ATOM 6546 O O . GLU A 1 893 ? 6.082 -117.25 -48.438 1 44.41 893 GLU A O 1
ATOM 6551 N N . LEU A 1 894 ? 5.922 -115.312 -48.312 1 41.84 894 LEU A N 1
ATOM 6552 C CA . LEU A 1 894 ? 6.797 -115.375 -47.156 1 41.84 894 LEU A CA 1
ATOM 6553 C C . LEU A 1 894 ? 6.25 -116.312 -46.125 1 41.84 894 LEU A C 1
ATOM 6555 O O . LEU A 1 894 ? 6.949 -116.688 -45.156 1 41.84 894 LEU A O 1
ATOM 6559 N N . LEU A 1 895 ? 4.957 -116.562 -46.125 1 39.38 895 LEU A N 1
ATOM 6560 C CA . LEU A 1 895 ? 4.383 -117.5 -45.188 1 39.38 895 LEU A CA 1
ATOM 6561 C C . LEU A 1 895 ? 4.227 -118.875 -45.844 1 39.38 895 LEU A C 1
ATOM 6563 O O . LEU A 1 895 ? 3.105 -119.375 -46.062 1 39.38 895 LEU A O 1
ATOM 6567 N N . GLY A 1 896 ? 5.066 -119.438 -46.75 1 37.44 896 GLY A N 1
ATOM 6568 C CA . GLY A 1 896 ? 4.871 -120.812 -47.25 1 37.44 896 GLY A CA 1
ATOM 6569 C C . GLY A 1 896 ? 4.984 -121.875 -46.156 1 37.44 896 GLY A C 1
ATOM 6570 O O . GLY A 1 896 ? 5.316 -121.562 -45.031 1 37.44 896 GLY A O 1
ATOM 6571 N N . PRO A 1 897 ? 4.605 -123.25 -46.469 1 35.06 897 PRO A N 1
ATOM 6572 C CA . PRO A 1 897 ? 4.609 -124.375 -45.469 1 35.06 897 PRO A CA 1
ATOM 6573 C C . PRO A 1 897 ? 5.957 -124.5 -44.75 1 35.06 897 PRO A C 1
ATOM 6575 O O . PRO A 1 897 ? 6.992 -124.125 -45.312 1 35.06 897 PRO A O 1
ATOM 6578 N N . GLU A 1 898 ? 5.941 -124.938 -43.562 1 32.44 898 GLU A N 1
ATOM 6579 C CA . GLU A 1 898 ? 7.098 -125.312 -42.75 1 32.44 898 GLU A CA 1
ATOM 6580 C C . GLU A 1 898 ? 8.039 -126.25 -43.5 1 32.44 898 GLU A C 1
ATOM 6582 O O . GLU A 1 898 ? 7.652 -127.312 -43.875 1 32.44 898 GLU A O 1
ATOM 6587 N N . ALA A 1 899 ? 8.914 -126.062 -44.25 1 36.5 899 ALA A N 1
ATOM 6588 C CA . ALA A 1 899 ? 9.961 -127.062 -44.406 1 36.5 899 ALA A CA 1
ATOM 6589 C C . ALA A 1 899 ? 10.516 -127.5 -43.062 1 36.5 899 ALA A C 1
ATOM 6591 O O . ALA A 1 899 ? 10.688 -126.688 -42.156 1 36.5 899 ALA A O 1
ATOM 6592 N N . ASP A 1 900 ? 10.297 -128.875 -42.469 1 27.09 900 ASP A N 1
ATOM 6593 C CA . ASP A 1 900 ? 11.195 -129.5 -41.469 1 27.09 900 ASP A CA 1
ATOM 6594 C C . ASP A 1 900 ? 12.633 -129 -41.688 1 27.09 900 ASP A C 1
ATOM 6596 O O . ASP A 1 900 ? 13.133 -129 -42.812 1 27.09 900 ASP A O 1
ATOM 6600 N N . ASP A 1 901 ? 13.148 -128.125 -41.062 1 28.06 901 ASP A N 1
ATOM 6601 C CA . ASP A 1 901 ? 14.578 -127.812 -41.031 1 28.06 901 ASP A CA 1
ATOM 6602 C C . ASP A 1 901 ? 15.406 -129.125 -41 1 28.06 901 ASP A C 1
ATOM 6604 O O . ASP A 1 901 ? 15.789 -129.625 -39.906 1 28.06 901 ASP A O 1
ATOM 6608 N N . ASP A 1 902 ? 15.164 -130.375 -41.688 1 24.67 902 ASP A N 1
ATOM 6609 C CA . ASP A 1 902 ? 16.375 -131.125 -41.688 1 24.67 902 ASP A CA 1
ATOM 6610 C C . ASP A 1 902 ? 17.547 -130.375 -42.281 1 24.67 902 ASP A C 1
ATOM 6612 O O . ASP A 1 902 ? 17.359 -129.375 -42.969 1 24.67 902 ASP A O 1
ATOM 6616 N N . GLY A 1 903 ? 18.875 -130.75 -41.969 1 25.69 903 GLY A N 1
ATOM 6617 C CA . GLY A 1 903 ? 20.266 -130.375 -42.219 1 25.69 903 GLY A CA 1
ATOM 6618 C C . GLY A 1 903 ? 20.562 -130 -43.656 1 25.69 903 GLY A C 1
ATOM 6619 O O . GLY A 1 903 ? 21.641 -129.5 -43.969 1 25.69 903 GLY A O 1
ATOM 6620 N N . MET A 1 904 ? 20.078 -130.625 -44.719 1 24.03 904 MET A N 1
ATOM 6621 C CA . MET A 1 904 ? 21 -130.75 -45.844 1 24.03 904 MET A CA 1
ATOM 6622 C C . MET A 1 904 ? 21.094 -129.5 -46.719 1 24.03 904 MET A C 1
ATOM 6624 O O . MET A 1 904 ? 21.781 -129.5 -47.75 1 24.03 904 MET A O 1
ATOM 6628 N N . HIS A 1 905 ? 20.422 -128.5 -46.781 1 23.02 905 HIS A N 1
ATOM 6629 C CA . HIS A 1 905 ? 20.672 -127.688 -47.969 1 23.02 905 HIS A CA 1
ATOM 6630 C C . HIS A 1 905 ? 21.891 -126.812 -47.781 1 23.02 905 HIS A C 1
ATOM 6632 O O . HIS A 1 905 ? 22.172 -125.938 -48.625 1 23.02 905 HIS A O 1
ATOM 6638 N N . LEU A 1 906 ? 23.016 -126.688 -47.281 1 22.17 906 LEU A N 1
ATOM 6639 C CA . LEU A 1 906 ? 23.75 -125.938 -48.312 1 22.17 906 LEU A CA 1
ATOM 6640 C C . LEU A 1 906 ? 24.297 -126.938 -49.375 1 22.17 906 LEU A C 1
ATOM 6642 O O . LEU A 1 906 ? 24.953 -126.5 -50.344 1 22.17 906 LEU A O 1
ATOM 6646 N N . LYS A 1 907 ? 24.547 -128 -49.5 1 27.38 907 LYS A N 1
ATOM 6647 C CA . LYS A 1 907 ? 25.875 -128.5 -49.875 1 27.38 907 LYS A CA 1
ATOM 6648 C C . LYS A 1 907 ? 26.406 -127.75 -51.094 1 27.38 907 LYS A C 1
ATOM 6650 O O . LYS A 1 907 ? 27.609 -127.75 -51.375 1 27.38 907 LYS A O 1
ATOM 6655 N N . ASP A 1 908 ? 25.641 -127.375 -52.125 1 23.91 908 ASP A N 1
ATOM 6656 C CA . ASP A 1 908 ? 26.406 -127.438 -53.375 1 23.91 908 ASP A CA 1
ATOM 6657 C C . ASP A 1 908 ? 27.281 -126.188 -53.531 1 23.91 908 ASP A C 1
ATOM 6659 O O . ASP A 1 908 ? 27.906 -126 -54.562 1 23.91 908 ASP A O 1
ATOM 6663 N N . ARG A 1 909 ? 27.156 -125.312 -52.719 1 27.17 909 ARG A N 1
ATOM 6664 C CA . ARG A 1 909 ? 27.922 -124.125 -53.156 1 27.17 909 ARG A CA 1
ATOM 6665 C C . ARG A 1 909 ? 29.406 -124.375 -52.906 1 27.17 909 ARG A C 1
ATOM 6667 O O . ARG A 1 909 ? 30.203 -123.438 -53.094 1 27.17 909 ARG A O 1
ATOM 6674 N N . GLN A 1 910 ? 29.797 -125.562 -52.281 1 23.61 910 GLN A N 1
ATOM 6675 C CA . GLN A 1 910 ? 31.25 -125.688 -52.219 1 23.61 910 GLN A CA 1
ATOM 6676 C C . GLN A 1 910 ? 31.828 -125.938 -53.594 1 23.61 910 GLN A C 1
ATOM 6678 O O . GLN A 1 910 ? 33.062 -125.938 -53.781 1 23.61 910 GLN A O 1
ATOM 6683 N N . GLN A 1 911 ? 31.156 -126.688 -54.5 1 20.47 911 GLN A N 1
ATOM 6684 C CA . GLN A 1 911 ? 32.031 -127 -55.625 1 20.47 911 GLN A CA 1
ATOM 6685 C C . GLN A 1 911 ? 32.344 -125.75 -56.438 1 20.47 911 GLN A C 1
ATOM 6687 O O . GLN A 1 911 ? 33.281 -125.75 -57.219 1 20.47 911 GLN A O 1
ATOM 6692 N N . SER A 1 912 ? 31.375 -124.938 -56.656 1 22.3 912 SER A N 1
ATOM 6693 C CA . SER A 1 912 ? 32.062 -124 -57.594 1 22.3 912 SER A CA 1
ATOM 6694 C C . SER A 1 912 ? 32.906 -123 -56.844 1 22.3 912 SER A C 1
ATOM 6696 O O . SER A 1 912 ? 33.75 -122.312 -57.469 1 22.3 912 SER A O 1
ATOM 6698 N N . VAL A 1 913 ? 32.781 -122.375 -55.469 1 19.41 913 VAL A N 1
ATOM 6699 C CA . VAL A 1 913 ? 34.031 -122 -54.812 1 19.41 913 VAL A CA 1
ATOM 6700 C C . VAL A 1 913 ? 34.375 -123.125 -53.781 1 19.41 913 VAL A C 1
ATOM 6702 O O . VAL A 1 913 ? 33.531 -123.562 -53 1 19.41 913 VAL A O 1
ATOM 6705 N N . MET B 1 1 ? -21.484 -122.625 -32.062 1 55.66 1 MET B N 1
ATOM 6706 C CA . MET B 1 1 ? -20.797 -121.438 -31.609 1 55.66 1 MET B CA 1
ATOM 6707 C C . MET B 1 1 ? -19.438 -121.75 -31.016 1 55.66 1 MET B C 1
ATOM 6709 O O . MET B 1 1 ? -18.453 -121.062 -31.266 1 55.66 1 MET B O 1
ATOM 6713 N N . ARG B 1 2 ? -19.391 -122.938 -30.156 1 67.56 2 ARG B N 1
ATOM 6714 C CA . ARG B 1 2 ? -18.141 -123.375 -29.547 1 67.56 2 ARG B CA 1
ATOM 6715 C C . ARG B 1 2 ? -17.141 -123.812 -30.609 1 67.56 2 ARG B C 1
ATOM 6717 O O . ARG B 1 2 ? -15.945 -123.5 -30.5 1 67.56 2 ARG B O 1
ATOM 6724 N N . GLU B 1 3 ? -17.547 -124.375 -31.609 1 64.38 3 GLU B N 1
ATOM 6725 C CA . GLU B 1 3 ? -16.641 -124.812 -32.656 1 64.38 3 GLU B CA 1
ATOM 6726 C C . GLU B 1 3 ? -16.141 -123.625 -33.469 1 64.38 3 GLU B C 1
ATOM 6728 O O . GLU B 1 3 ? -14.969 -123.562 -33.875 1 64.38 3 GLU B O 1
ATOM 6733 N N . ARG B 1 4 ? -17.203 -122.688 -33.562 1 72.56 4 ARG B N 1
ATOM 6734 C CA . ARG B 1 4 ? -16.797 -121.438 -34.219 1 72.56 4 ARG B CA 1
ATOM 6735 C C . ARG B 1 4 ? -15.742 -120.688 -33.406 1 72.56 4 ARG B C 1
ATOM 6737 O O . ARG B 1 4 ? -14.781 -120.188 -33.969 1 72.56 4 ARG B O 1
ATOM 6744 N N . LYS B 1 5 ? -16.141 -121 -32 1 71.06 5 LYS B N 1
ATOM 6745 C CA . LYS B 1 5 ? -15.211 -120.375 -31.094 1 71.06 5 LYS B CA 1
ATOM 6746 C C . LYS B 1 5 ? -13.859 -121.062 -31.078 1 71.06 5 LYS B C 1
ATOM 6748 O O . LYS B 1 5 ? -12.812 -120.438 -31 1 71.06 5 LYS B O 1
ATOM 6753 N N . ARG B 1 6 ? -13.688 -122 -31.359 1 75.56 6 ARG B N 1
ATOM 6754 C CA . ARG B 1 6 ? -12.469 -122.75 -31.359 1 75.56 6 ARG B CA 1
ATOM 6755 C C . ARG B 1 6 ? -11.688 -122.562 -32.656 1 75.56 6 ARG B C 1
ATOM 6757 O O . ARG B 1 6 ? -10.461 -122.5 -32.625 1 75.56 6 ARG B O 1
ATOM 6764 N N . SER B 1 7 ? -12.352 -122.375 -33.688 1 78.69 7 SER B N 1
ATOM 6765 C CA . SER B 1 7 ? -11.727 -122.125 -34.969 1 78.69 7 SER B CA 1
ATOM 6766 C C . SER B 1 7 ? -11.109 -120.75 -35.062 1 78.69 7 SER B C 1
ATOM 6768 O O . SER B 1 7 ? -10.023 -120.562 -35.625 1 78.69 7 SER B O 1
ATOM 6770 N N . MET B 1 8 ? -11.789 -119.75 -34.5 1 84.88 8 MET B N 1
ATOM 6771 C CA . MET B 1 8 ? -11.289 -118.375 -34.469 1 84.88 8 MET B CA 1
ATOM 6772 C C . MET B 1 8 ? -10.016 -118.25 -33.656 1 84.88 8 MET B C 1
ATOM 6774 O O . MET B 1 8 ? -9.031 -117.688 -34.062 1 84.88 8 MET B O 1
ATOM 6778 N N . TRP B 1 9 ? -10 -118.938 -32.531 1 87.75 9 TRP B N 1
ATOM 6779 C CA . TRP B 1 9 ? -8.844 -118.875 -31.656 1 87.75 9 TRP B CA 1
ATOM 6780 C C . TRP B 1 9 ? -7.664 -119.625 -32.25 1 87.75 9 TRP B C 1
ATOM 6782 O O . TRP B 1 9 ? -6.512 -119.188 -32.094 1 87.75 9 TRP B O 1
ATOM 6792 N N . GLU B 1 10 ? -8 -120.625 -32.969 1 86.06 10 GLU B N 1
ATOM 6793 C CA . GLU B 1 10 ? -6.941 -121.375 -33.656 1 86.06 10 GLU B CA 1
ATOM 6794 C C . GLU B 1 10 ? -6.305 -120.562 -34.75 1 86.06 10 GLU B C 1
ATOM 6796 O O . GLU B 1 10 ? -5.09 -120.562 -34.938 1 86.06 10 GLU B O 1
ATOM 6801 N N . MET B 1 11 ? -7.133 -119.812 -35.375 1 86 11 MET B N 1
ATOM 6802 C CA . MET B 1 11 ? -6.621 -118.938 -36.438 1 86 11 MET B CA 1
ATOM 6803 C C . MET B 1 11 ? -5.805 -117.812 -35.844 1 86 11 MET B C 1
ATOM 6805 O O . MET B 1 11 ? -4.785 -117.438 -36.406 1 86 11 MET B O 1
ATOM 6809 N N . ILE B 1 12 ? -6.23 -117.25 -34.812 1 89.94 12 ILE B N 1
ATOM 6810 C CA . ILE B 1 12 ? -5.516 -116.125 -34.125 1 89.94 12 ILE B CA 1
ATOM 6811 C C . ILE B 1 12 ? -4.172 -116.625 -33.625 1 89.94 12 ILE B C 1
ATOM 6813 O O . ILE B 1 12 ? -3.139 -116 -33.844 1 89.94 12 ILE B O 1
ATOM 6817 N N . LYS B 1 13 ? -4.195 -117.812 -33.062 1 90.25 13 LYS B N 1
ATOM 6818 C CA . LYS B 1 13 ? -2.963 -118.438 -32.531 1 90.25 13 LYS B CA 1
ATOM 6819 C C . LYS B 1 13 ? -2.006 -118.812 -33.688 1 90.25 13 LYS B C 1
ATOM 6821 O O . LYS B 1 13 ? -0.792 -118.625 -33.562 1 90.25 13 LYS B O 1
ATOM 6826 N N . ALA B 1 14 ? -2.57 -119.25 -34.719 1 86.62 14 ALA B N 1
ATOM 6827 C CA . ALA B 1 14 ? -1.752 -119.625 -35.875 1 86.62 14 ALA B CA 1
ATOM 6828 C C . ALA B 1 14 ? -1.094 -118.375 -36.469 1 86.62 14 ALA B C 1
ATOM 6830 O O . ALA B 1 14 ? 0.069 -118.375 -36.875 1 86.62 14 ALA B O 1
ATOM 6831 N N . GLU B 1 15 ? -1.8 -117.375 -36.469 1 87.75 15 GLU B N 1
ATOM 6832 C CA . GLU B 1 15 ? -1.273 -116.125 -37 1 87.75 15 GLU B CA 1
ATOM 6833 C C . GLU B 1 15 ? -0.14 -115.562 -36.125 1 87.75 15 GLU B C 1
ATOM 6835 O O . GLU B 1 15 ? 0.915 -115.188 -36.656 1 87.75 15 GLU B O 1
ATOM 6840 N N . PHE B 1 16 ? -0.251 -115.562 -34.844 1 89.88 16 PHE B N 1
ATOM 6841 C CA . PHE B 1 16 ? 0.772 -115.062 -33.938 1 89.88 16 PHE B CA 1
ATOM 6842 C C . PHE B 1 16 ? 1.979 -115.938 -33.906 1 89.88 16 PHE B C 1
ATOM 6844 O O . PHE B 1 16 ? 3.115 -115.5 -33.75 1 89.88 16 PHE B O 1
ATOM 6851 N N . ARG B 1 17 ? 1.671 -117.25 -34.094 1 87.25 17 ARG B N 1
ATOM 6852 C CA . ARG B 1 17 ? 2.754 -118.188 -34.156 1 87.25 17 ARG B CA 1
ATOM 6853 C C . ARG B 1 17 ? 3.582 -118 -35.438 1 87.25 17 ARG B C 1
ATOM 6855 O O . ARG B 1 17 ? 4.809 -118.125 -35.406 1 87.25 17 ARG B O 1
ATOM 6862 N N . HIS B 1 18 ? 2.877 -117.688 -36.344 1 84.5 18 HIS B N 1
ATOM 6863 C CA . HIS B 1 18 ? 3.561 -117.438 -37.594 1 84.5 18 HIS B CA 1
ATOM 6864 C C . HIS B 1 18 ? 4.438 -116.188 -37.5 1 84.5 18 HIS B C 1
ATOM 6866 O O . HIS B 1 18 ? 5.547 -116.188 -38.031 1 84.5 18 HIS B O 1
ATOM 6872 N N . ILE B 1 19 ? 4.012 -115.188 -36.875 1 86.56 19 ILE B N 1
ATOM 6873 C CA . ILE B 1 19 ? 4.762 -113.938 -36.688 1 86.56 19 ILE B CA 1
ATOM 6874 C C . ILE B 1 19 ? 5.98 -114.188 -35.812 1 86.56 19 ILE B C 1
ATOM 6876 O O . ILE B 1 19 ? 7.078 -113.688 -36.094 1 86.56 19 ILE B O 1
ATOM 6880 N N . ARG B 1 20 ? 5.809 -115 -34.875 1 87.5 20 ARG B N 1
ATOM 6881 C CA . ARG B 1 20 ? 6.887 -115.312 -33.938 1 87.5 20 ARG B CA 1
ATOM 6882 C C . ARG B 1 20 ? 7.945 -116.188 -34.562 1 87.5 20 ARG B C 1
ATOM 6884 O O . ARG B 1 20 ? 9.141 -116.062 -34.281 1 87.5 20 ARG B O 1
ATOM 6891 N N . ARG B 1 21 ? 7.535 -117.125 -35.5 1 84.62 21 ARG B N 1
ATOM 6892 C CA . ARG B 1 21 ? 8.445 -118.062 -36.062 1 84.62 21 ARG B CA 1
ATOM 6893 C C . ARG B 1 21 ? 9.219 -117.5 -37.25 1 84.62 21 ARG B C 1
ATOM 6895 O O . ARG B 1 21 ? 10.352 -117.938 -37.5 1 84.62 21 ARG B O 1
ATOM 6902 N N . ASN B 1 22 ? 8.602 -116.625 -37.906 1 83.25 22 ASN B N 1
ATOM 6903 C CA . ASN B 1 22 ? 9.281 -116 -39 1 83.25 22 ASN B CA 1
ATOM 6904 C C . ASN B 1 22 ? 10.07 -114.75 -38.531 1 83.25 22 ASN B C 1
ATOM 6906 O O . ASN B 1 22 ? 9.492 -113.75 -38.156 1 83.25 22 ASN B O 1
ATOM 6910 N N . ARG B 1 23 ? 11.352 -114.875 -38.469 1 84.38 23 ARG B N 1
ATOM 6911 C CA . ARG B 1 23 ? 12.234 -113.875 -37.906 1 84.38 23 ARG B CA 1
ATOM 6912 C C . ARG B 1 23 ? 12.07 -112.562 -38.656 1 84.38 23 ARG B C 1
ATOM 6914 O O . ARG B 1 23 ? 12.062 -111.5 -38.031 1 84.38 23 ARG B O 1
ATOM 6921 N N . LEU B 1 24 ? 11.812 -112.625 -39.938 1 77.69 24 LEU B N 1
ATOM 6922 C CA . LEU B 1 24 ? 11.688 -111.375 -40.719 1 77.69 24 LEU B CA 1
ATOM 6923 C C . LEU B 1 24 ? 10.359 -110.688 -40.438 1 77.69 24 LEU B C 1
ATOM 6925 O O . LEU B 1 24 ? 10.305 -109.438 -40.344 1 77.69 24 LEU B O 1
ATOM 6929 N N . LEU B 1 25 ? 9.367 -111.375 -40.312 1 80.5 25 LEU B N 1
ATOM 6930 C CA . LEU B 1 25 ? 8.055 -110.812 -40.031 1 80.5 25 LEU B CA 1
ATOM 6931 C C . LEU B 1 25 ? 8 -110.25 -38.625 1 80.5 25 LEU B C 1
ATOM 6933 O O . LEU B 1 25 ? 7.383 -109.188 -38.406 1 80.5 25 LEU B O 1
ATOM 6937 N N . LEU B 1 26 ? 8.641 -110.938 -37.75 1 87 26 LEU B N 1
ATOM 6938 C CA . LEU B 1 26 ? 8.68 -110.438 -36.375 1 87 26 LEU B CA 1
ATOM 6939 C C . LEU B 1 26 ? 9.469 -109.125 -36.281 1 87 26 LEU B C 1
ATOM 6941 O O . LEU B 1 26 ? 9.047 -108.188 -35.594 1 87 26 LEU B O 1
ATOM 6945 N N . LEU B 1 27 ? 10.57 -109.062 -36.969 1 84.75 27 LEU B N 1
ATOM 6946 C CA . LEU B 1 27 ? 11.375 -107.875 -36.969 1 84.75 27 LEU B CA 1
ATOM 6947 C C . LEU B 1 27 ? 10.609 -106.688 -37.594 1 84.75 27 LEU B C 1
ATOM 6949 O O . LEU B 1 27 ? 10.664 -105.562 -37.125 1 84.75 27 LEU B O 1
ATOM 6953 N N . SER B 1 28 ? 9.922 -107 -38.688 1 83.12 28 SER B N 1
ATOM 6954 C CA . SER B 1 28 ? 9.125 -106 -39.344 1 83.12 28 SER B CA 1
ATOM 6955 C C . SER B 1 28 ? 8.016 -105.5 -38.406 1 83.12 28 SER B C 1
ATOM 6957 O O . SER B 1 28 ? 7.742 -104.312 -38.375 1 83.12 28 SER B O 1
ATOM 6959 N N . PHE B 1 29 ? 7.512 -106.375 -37.75 1 85.69 29 PHE B N 1
ATOM 6960 C CA . PHE B 1 29 ? 6.449 -106 -36.812 1 85.69 29 PHE B CA 1
ATOM 6961 C C . PHE B 1 29 ? 6.969 -105.125 -35.719 1 85.69 29 PHE B C 1
ATOM 6963 O O . PHE B 1 29 ? 6.344 -104.125 -35.406 1 85.69 29 PHE B O 1
ATOM 6970 N N . ILE B 1 30 ? 8.086 -105.312 -35.219 1 88.44 30 ILE B N 1
ATOM 6971 C CA . ILE B 1 30 ? 8.68 -104.562 -34.125 1 88.44 30 ILE B CA 1
ATOM 6972 C C . ILE B 1 30 ? 9.047 -103.188 -34.656 1 88.44 30 ILE B C 1
ATOM 6974 O O . ILE B 1 30 ? 8.742 -102.125 -34 1 88.44 30 ILE B O 1
ATOM 6978 N N . VAL B 1 31 ? 9.602 -103.062 -35.781 1 86.94 31 VAL B N 1
ATOM 6979 C CA . VAL B 1 31 ? 10.047 -101.812 -36.344 1 86.94 31 VAL B CA 1
ATOM 6980 C C . VAL B 1 31 ? 8.836 -100.938 -36.625 1 86.94 31 VAL B C 1
ATOM 6982 O O . VAL B 1 31 ? 8.844 -99.75 -36.344 1 86.94 31 VAL B O 1
ATOM 6985 N N . ILE B 1 32 ? 7.828 -101.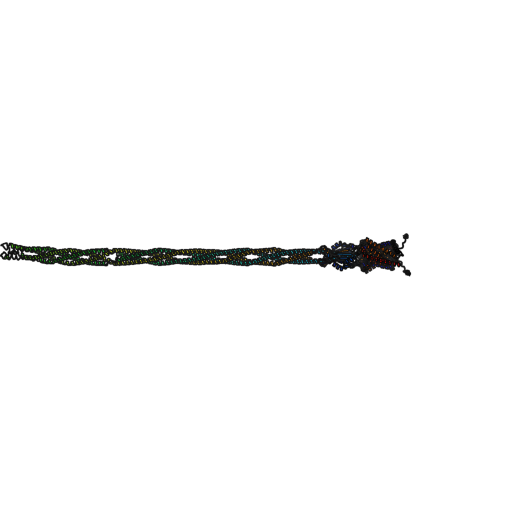5 -37.125 1 88.38 32 ILE B N 1
ATOM 6986 C CA . ILE B 1 32 ? 6.621 -100.75 -37.469 1 88.38 32 ILE B CA 1
ATOM 6987 C C . ILE B 1 32 ? 5.996 -100.188 -36.188 1 88.38 32 ILE B C 1
ATOM 6989 O O . ILE B 1 32 ? 5.516 -99.062 -36.219 1 88.38 32 ILE B O 1
ATOM 6993 N N . CYS B 1 33 ? 6.117 -100.938 -35.156 1 91 33 CYS B N 1
ATOM 6994 C CA . CYS B 1 33 ? 5.52 -100.5 -33.906 1 91 33 CYS B CA 1
ATOM 6995 C C . CYS B 1 33 ? 6.27 -99.312 -33.344 1 91 33 CYS B C 1
ATOM 6997 O O . CYS B 1 33 ? 5.723 -98.562 -32.531 1 91 33 CYS B O 1
ATOM 6999 N N . PHE B 1 34 ? 7.449 -99 -33.875 1 90.88 34 PHE B N 1
ATOM 7000 C CA . PHE B 1 34 ? 8.242 -97.875 -33.344 1 90.88 34 PHE B CA 1
ATOM 7001 C C . PHE B 1 34 ? 8.25 -96.688 -34.281 1 90.88 34 PHE B C 1
ATOM 7003 O O . PHE B 1 34 ? 8.742 -95.625 -33.906 1 90.88 34 PHE B O 1
ATOM 7010 N N . ILE B 1 35 ? 7.672 -96.812 -35.375 1 88.69 35 ILE B N 1
ATOM 7011 C CA . ILE B 1 35 ? 7.691 -95.75 -36.375 1 88.69 35 ILE B CA 1
ATOM 7012 C C . ILE B 1 35 ? 6.961 -94.5 -35.875 1 88.69 35 ILE B C 1
ATOM 7014 O O . ILE B 1 35 ? 7.469 -93.375 -35.969 1 88.69 35 ILE B O 1
ATOM 7018 N N . PRO B 1 36 ? 5.836 -94.75 -35.281 1 91.25 36 PRO B N 1
ATOM 7019 C CA . PRO B 1 36 ? 5.152 -93.5 -34.781 1 91.25 36 PRO B CA 1
ATOM 7020 C C . PRO B 1 36 ? 5.977 -92.75 -33.75 1 91.25 36 PRO B C 1
ATOM 7022 O O . PRO B 1 36 ? 5.996 -91.5 -33.781 1 91.25 36 PRO B O 1
ATOM 7025 N N . PHE B 1 37 ? 6.625 -93.438 -33 1 89.31 37 PHE B N 1
ATOM 7026 C CA . PHE B 1 37 ? 7.453 -92.812 -31.984 1 89.31 37 PHE B CA 1
ATOM 7027 C C . PHE B 1 37 ? 8.578 -92 -32.656 1 89.31 37 PHE B C 1
ATOM 7029 O O . PHE B 1 37 ? 8.891 -90.875 -32.25 1 89.31 37 PHE B O 1
ATOM 7036 N N . LEU B 1 38 ? 9.203 -92.562 -33.562 1 90 38 LEU B N 1
ATOM 7037 C CA . LEU B 1 38 ? 10.289 -91.875 -34.25 1 90 38 LEU B CA 1
ATOM 7038 C C . LEU B 1 38 ? 9.797 -90.562 -34.906 1 90 38 LEU B C 1
ATOM 7040 O O . LEU B 1 38 ? 10.453 -89.562 -34.812 1 90 38 LEU B O 1
ATOM 7044 N N . TYR B 1 39 ? 8.633 -90.625 -35.438 1 88.62 39 TYR B N 1
ATOM 7045 C CA . TYR B 1 39 ? 8.031 -89.438 -36.031 1 88.62 39 TYR B CA 1
ATOM 7046 C C . TYR B 1 39 ? 7.762 -88.375 -35 1 88.62 39 TYR B C 1
ATOM 7048 O O . TYR B 1 39 ? 8.094 -87.188 -35.188 1 88.62 39 TYR B O 1
ATOM 7056 N N . SER B 1 40 ? 7.273 -88.75 -33.906 1 92.38 40 SER B N 1
ATOM 7057 C CA . SER B 1 40 ? 6.852 -87.875 -32.875 1 92.38 40 SER B CA 1
ATOM 7058 C C . SER B 1 40 ? 8.055 -87.188 -32.219 1 92.38 40 SER B C 1
ATOM 7060 O O . SER B 1 40 ? 8.086 -85.938 -32.062 1 92.38 40 SER B O 1
ATOM 7062 N N . ILE B 1 41 ? 9.039 -87.938 -31.875 1 92.44 41 ILE B N 1
ATOM 7063 C CA . ILE B 1 41 ? 10.148 -87.438 -31.094 1 92.44 41 ILE B CA 1
ATOM 7064 C C . ILE B 1 41 ? 10.961 -86.438 -31.953 1 92.44 41 ILE B C 1
ATOM 7066 O O . ILE B 1 41 ? 11.336 -85.375 -31.5 1 92.44 41 ILE B O 1
ATOM 7070 N N . PHE B 1 42 ? 11.219 -86.75 -33.188 1 91 42 PHE B N 1
ATOM 7071 C CA . PHE B 1 42 ? 12.094 -85.938 -34.031 1 91 42 PHE B CA 1
ATOM 7072 C C . PHE B 1 42 ? 11.383 -84.625 -34.438 1 91 42 PHE B C 1
ATOM 7074 O O . PHE B 1 42 ? 12.008 -83.562 -34.5 1 91 42 PHE B O 1
ATOM 7081 N N . PHE B 1 43 ? 10.156 -84.75 -34.625 1 91.12 43 PHE B N 1
ATOM 7082 C CA . PHE B 1 43 ? 9.453 -83.5 -35.031 1 91.12 43 PHE B CA 1
ATOM 7083 C C . PHE B 1 43 ? 9.133 -82.625 -33.844 1 91.12 43 PHE B C 1
ATOM 7085 O O . PHE B 1 43 ? 9.438 -81.438 -33.812 1 91.12 43 PHE B O 1
ATOM 7092 N N . LEU B 1 44 ? 8.625 -83.25 -32.781 1 94.5 44 LEU B N 1
ATOM 7093 C CA . LEU B 1 44 ? 8.188 -82.438 -31.641 1 94.5 44 LEU B CA 1
ATOM 7094 C C . LEU B 1 44 ? 9.375 -81.812 -30.953 1 94.5 44 LEU B C 1
ATOM 7096 O O . LEU B 1 44 ? 9.289 -80.625 -30.547 1 94.5 44 LEU B O 1
ATOM 7100 N N . LYS B 1 45 ? 10.422 -82.5 -30.828 1 93.56 45 LYS B N 1
ATOM 7101 C CA . LYS B 1 45 ? 11.578 -81.938 -30.141 1 93.56 45 LYS B CA 1
ATOM 7102 C C . LYS B 1 45 ? 12.211 -80.812 -30.969 1 93.56 45 LYS B C 1
ATOM 7104 O O . LYS B 1 45 ? 12.883 -79.938 -30.422 1 93.56 45 LYS B O 1
ATOM 7109 N N . SER B 1 46 ? 11.961 -80.75 -32.219 1 93.88 46 SER B N 1
ATOM 7110 C CA . SER B 1 46 ? 12.477 -79.625 -33.062 1 93.88 46 SER B CA 1
ATOM 7111 C C . SER B 1 46 ? 11.75 -78.312 -32.812 1 93.88 46 SER B C 1
ATOM 7113 O O . SER B 1 46 ? 12.289 -77.25 -33.062 1 93.88 46 SER B O 1
ATOM 7115 N N . VAL B 1 47 ? 10.523 -78.375 -32.312 1 94.31 47 VAL B N 1
ATOM 7116 C CA . VAL B 1 47 ? 9.734 -77.188 -32.031 1 94.31 47 VAL B CA 1
ATOM 7117 C C . VAL B 1 47 ? 9.281 -77.188 -30.578 1 94.31 47 VAL B C 1
ATOM 7119 O O . VAL B 1 47 ? 8.18 -76.75 -30.266 1 94.31 47 VAL B O 1
ATOM 7122 N N . TRP B 1 48 ? 10.125 -77.688 -29.719 1 93.56 48 TRP B N 1
ATOM 7123 C CA . TRP B 1 48 ? 9.766 -77.875 -28.328 1 93.56 48 TRP B CA 1
ATOM 7124 C C . TRP B 1 48 ? 9.43 -76.625 -27.609 1 93.56 48 TRP B C 1
ATOM 7126 O O . TRP B 1 48 ? 8.406 -76.5 -26.938 1 93.56 48 TRP B O 1
ATOM 7136 N N . ASP B 1 49 ? 10.227 -75.5 -27.734 1 92.62 49 ASP B N 1
ATOM 7137 C CA . ASP B 1 49 ? 9.977 -74.312 -27.016 1 92.62 49 ASP B CA 1
ATOM 7138 C C . ASP B 1 49 ? 10.516 -73.062 -27.797 1 92.62 49 ASP B C 1
ATOM 7140 O O . ASP B 1 49 ? 11.289 -72.312 -27.266 1 92.62 49 ASP B O 1
ATOM 7144 N N . PRO B 1 50 ? 10.062 -72.875 -29 1 91.94 50 PRO B N 1
ATOM 7145 C CA . PRO B 1 50 ? 10.57 -71.75 -29.781 1 91.94 50 PRO B CA 1
ATOM 7146 C C . PRO B 1 50 ? 10.195 -70.375 -29.203 1 91.94 50 PRO B C 1
ATOM 7148 O O . PRO B 1 50 ? 10.992 -69.438 -29.234 1 91.94 50 PRO B O 1
ATOM 7151 N N . TYR B 1 51 ? 9.102 -70.25 -28.562 1 88.56 51 TYR B N 1
ATOM 7152 C CA . TYR B 1 51 ? 8.625 -69 -28.031 1 88.56 51 TYR B CA 1
ATOM 7153 C C . TYR B 1 51 ? 9.312 -68.688 -26.703 1 88.56 51 TYR B C 1
ATOM 7155 O O . TYR B 1 51 ? 9.352 -67.562 -26.281 1 88.56 51 TYR B O 1
ATOM 7163 N N . GLY B 1 52 ? 9.781 -69.75 -26.047 1 89.56 52 GLY B N 1
ATOM 7164 C CA . GLY B 1 52 ? 10.539 -69.5 -24.828 1 89.56 52 GLY B CA 1
ATOM 7165 C C . GLY B 1 52 ? 12.023 -69.312 -25.078 1 89.56 52 GLY B C 1
ATOM 7166 O O . GLY B 1 52 ? 12.766 -68.938 -24.156 1 89.56 52 GLY B O 1
ATOM 7167 N N . SER B 1 53 ? 12.484 -69.5 -26.312 1 92.62 53 SER B N 1
ATOM 7168 C CA . SER B 1 53 ? 13.898 -69.375 -26.641 1 92.62 53 SER B CA 1
ATOM 7169 C C . SER B 1 53 ? 14.18 -68.188 -27.547 1 92.62 53 SER B C 1
ATOM 7171 O O . SER B 1 53 ? 15.117 -68.25 -28.359 1 92.62 53 SER B O 1
ATOM 7173 N N . THR B 1 54 ? 13.375 -67.125 -27.391 1 93.12 54 THR B N 1
ATOM 7174 C CA . THR B 1 54 ? 13.484 -66 -28.281 1 93.12 54 THR B CA 1
ATOM 7175 C C . THR B 1 54 ? 14.734 -65.188 -27.953 1 93.12 54 THR B C 1
ATOM 7177 O O . THR B 1 54 ? 15.148 -64.312 -28.75 1 93.12 54 THR B O 1
ATOM 7180 N N . GLN B 1 55 ? 15.414 -65.438 -26.812 1 94 55 GLN B N 1
ATOM 7181 C CA . GLN B 1 55 ? 16.625 -64.688 -26.406 1 94 55 GLN B CA 1
ATOM 7182 C C . GLN B 1 55 ? 17.766 -64.938 -27.375 1 94 55 GLN B C 1
ATOM 7184 O O . GLN B 1 55 ? 18.75 -64.188 -27.391 1 94 55 GLN B O 1
ATOM 7189 N N . ASN B 1 56 ? 17.594 -65.938 -28.234 1 93.38 56 ASN B N 1
ATOM 7190 C CA . ASN B 1 56 ? 18.656 -66.312 -29.188 1 93.38 56 ASN B CA 1
ATOM 7191 C C . ASN B 1 56 ? 18.359 -65.75 -30.578 1 93.38 56 ASN B C 1
ATOM 7193 O O . ASN B 1 56 ? 19.141 -65.938 -31.5 1 93.38 56 ASN B O 1
ATOM 7197 N N . LEU B 1 57 ? 17.266 -65.062 -30.703 1 95 57 LEU B N 1
ATOM 7198 C CA . LEU B 1 57 ? 16.922 -64.5 -31.984 1 95 57 LEU B CA 1
ATOM 7199 C C . LEU B 1 57 ? 17.609 -63.125 -32.156 1 95 57 LEU B C 1
ATOM 7201 O O . LEU B 1 57 ? 17.312 -62.156 -31.453 1 95 57 LEU B O 1
ATOM 7205 N N . PRO B 1 58 ? 18.516 -63 -33.062 1 95.69 58 PRO B N 1
ATOM 7206 C CA . PRO B 1 58 ? 19.312 -61.781 -33.156 1 95.69 58 PRO B CA 1
ATOM 7207 C C . PRO B 1 58 ? 18.562 -60.625 -33.844 1 95.69 58 PRO B C 1
ATOM 7209 O O . PRO B 1 58 ? 17.953 -60.812 -34.906 1 95.69 58 PRO B O 1
ATOM 7212 N N . VAL B 1 59 ? 18.547 -59.469 -33.25 1 96.75 59 VAL B N 1
ATOM 7213 C CA . VAL B 1 59 ? 18 -58.219 -33.75 1 96.75 59 VAL B CA 1
ATOM 7214 C C . VAL B 1 59 ? 19.062 -57.125 -33.719 1 96.75 59 VAL B C 1
ATOM 7216 O O . VAL B 1 59 ? 19.703 -56.906 -32.688 1 96.75 59 VAL B O 1
ATOM 7219 N N . ALA B 1 60 ? 19.359 -56.469 -34.844 1 97.88 60 ALA B N 1
ATOM 7220 C CA . ALA B 1 60 ? 20.312 -55.375 -34.906 1 97.88 60 ALA B CA 1
ATOM 7221 C C . ALA B 1 60 ? 19.656 -54.031 -34.531 1 97.88 60 ALA B C 1
ATOM 7223 O O . ALA B 1 60 ? 18.547 -53.75 -35 1 97.88 60 ALA B O 1
ATOM 7224 N N . VAL B 1 61 ? 20.312 -53.25 -33.656 1 97.88 61 VAL B N 1
ATOM 7225 C CA . VAL B 1 61 ? 19.828 -51.938 -33.25 1 97.88 61 VAL B CA 1
ATOM 7226 C C . VAL B 1 61 ? 20.844 -50.875 -33.625 1 97.88 61 VAL B C 1
ATOM 7228 O O . VAL B 1 61 ? 22.016 -50.969 -33.281 1 97.88 61 VAL B O 1
ATOM 7231 N N . VAL B 1 62 ? 20.391 -49.906 -34.406 1 98.25 62 VAL B N 1
ATOM 7232 C CA . VAL B 1 62 ? 21.203 -48.781 -34.844 1 98.25 62 VAL B CA 1
ATOM 7233 C C . VAL B 1 62 ? 20.734 -47.531 -34.125 1 98.25 62 VAL B C 1
ATOM 7235 O O . VAL B 1 62 ? 19.594 -47.094 -34.281 1 98.25 62 VAL B O 1
ATOM 7238 N N . ASN B 1 63 ? 21.578 -46.938 -33.281 1 97.81 63 ASN B N 1
ATOM 7239 C CA . ASN B 1 63 ? 21.25 -45.688 -32.562 1 97.81 63 ASN B CA 1
ATOM 7240 C C . ASN B 1 63 ? 21.922 -44.469 -33.219 1 97.81 63 ASN B C 1
ATOM 7242 O O . ASN B 1 63 ? 23.125 -44.312 -33.094 1 97.81 63 ASN B O 1
ATOM 7246 N N . GLU B 1 64 ? 21.156 -43.656 -33.875 1 97.81 64 GLU B N 1
ATOM 7247 C CA . GLU B 1 64 ? 21.672 -42.438 -34.5 1 97.81 64 GLU B CA 1
ATOM 7248 C C . GLU B 1 64 ? 21.219 -41.219 -33.75 1 97.81 64 GLU B C 1
ATOM 7250 O O . GLU B 1 64 ? 21.5 -40.062 -34.156 1 97.81 64 GLU B O 1
ATOM 7255 N N . ASP B 1 65 ? 20.547 -41.375 -32.656 1 97.5 65 ASP B N 1
ATOM 7256 C CA . ASP B 1 65 ? 19.922 -40.281 -31.906 1 97.5 65 ASP B CA 1
ATOM 7257 C C . ASP B 1 65 ? 20.953 -39.312 -31.312 1 97.5 65 ASP B C 1
ATOM 7259 O O . ASP B 1 65 ? 22.062 -39.75 -30.953 1 97.5 65 ASP B O 1
ATOM 7263 N N . ARG B 1 66 ? 20.594 -38.031 -31.203 1 96.56 66 ARG B N 1
ATOM 7264 C CA . ARG B 1 66 ? 21.422 -37 -30.578 1 96.56 66 ARG B CA 1
ATOM 7265 C C . ARG B 1 66 ? 20.688 -36.344 -29.422 1 96.56 66 ARG B C 1
ATOM 7267 O O . ARG B 1 66 ? 19.516 -35.938 -29.547 1 96.56 66 ARG B O 1
ATOM 7274 N N . ALA B 1 67 ? 21.422 -36.281 -28.328 1 94.5 67 ALA B N 1
ATOM 7275 C CA . ALA B 1 67 ? 20.844 -35.656 -27.141 1 94.5 67 ALA B CA 1
ATOM 7276 C C . ALA B 1 67 ? 20.547 -34.156 -27.391 1 94.5 67 ALA B C 1
ATOM 7278 O O . ALA B 1 67 ? 21.219 -33.531 -28.188 1 94.5 67 ALA B O 1
ATOM 7279 N N . VAL B 1 68 ? 19.5 -33.562 -26.75 1 93.81 68 VAL B N 1
ATOM 7280 C CA . VAL B 1 68 ? 19.141 -32.156 -26.859 1 93.81 68 VAL B CA 1
ATOM 7281 C C . VAL B 1 68 ? 18.828 -31.609 -25.469 1 93.81 68 VAL B C 1
ATOM 7283 O O . VAL B 1 68 ? 18.484 -32.344 -24.547 1 93.81 68 VAL B O 1
ATOM 7286 N N . LYS B 1 69 ? 19 -30.438 -25.344 1 89.69 69 LYS B N 1
ATOM 7287 C CA . LYS B 1 69 ? 18.594 -29.75 -24.125 1 89.69 69 LYS B CA 1
ATOM 7288 C C . LYS B 1 69 ? 17.125 -29.375 -24.172 1 89.69 69 LYS B C 1
ATOM 7290 O O . LYS B 1 69 ? 16.625 -28.906 -25.203 1 89.69 69 LYS B O 1
ATOM 7295 N N . TYR B 1 70 ? 16.359 -29.703 -23.109 1 81.88 70 TYR B N 1
ATOM 7296 C CA . TYR B 1 70 ? 14.938 -29.375 -22.984 1 81.88 70 TYR B CA 1
ATOM 7297 C C . TYR B 1 70 ? 14.617 -28.891 -21.578 1 81.88 70 TYR B C 1
ATOM 7299 O O . TYR B 1 70 ? 14.703 -29.656 -20.609 1 81.88 70 TYR B O 1
ATOM 7307 N N . GLN B 1 71 ? 14.203 -27.688 -21.484 1 76.56 71 GLN B N 1
ATOM 7308 C CA . GLN B 1 71 ? 13.812 -27.062 -20.219 1 76.56 71 GLN B CA 1
ATOM 7309 C C . GLN B 1 71 ? 14.828 -27.344 -19.125 1 76.56 71 GLN B C 1
ATOM 7311 O O . GLN B 1 71 ? 14.469 -27.812 -18.047 1 76.56 71 GLN B O 1
ATOM 7316 N N . GLY B 1 72 ? 16.188 -27.219 -19.453 1 78.19 72 GLY B N 1
ATOM 7317 C CA . GLY B 1 72 ? 17.266 -27.359 -18.484 1 78.19 72 GLY B CA 1
ATOM 7318 C C . GLY B 1 72 ? 17.75 -28.781 -18.312 1 78.19 72 GLY B C 1
ATOM 7319 O O . GLY B 1 72 ? 18.688 -29.031 -17.578 1 78.19 72 GLY B O 1
ATOM 7320 N N . GLN B 1 73 ? 17.016 -29.703 -18.938 1 79.19 73 GLN B N 1
ATOM 7321 C CA . GLN B 1 73 ? 17.438 -31.094 -18.844 1 79.19 73 GLN B CA 1
ATOM 7322 C C . GLN B 1 73 ? 17.938 -31.625 -20.188 1 79.19 73 GLN B C 1
ATOM 7324 O O . GLN B 1 73 ? 17.562 -31.078 -21.234 1 79.19 73 GLN B O 1
ATOM 7329 N N . THR B 1 74 ? 18.812 -32.5 -20.125 1 88.19 74 THR B N 1
ATOM 7330 C CA . THR B 1 74 ? 19.281 -33.156 -21.344 1 88.19 74 THR B CA 1
ATOM 7331 C C . THR B 1 74 ? 18.422 -34.375 -21.656 1 88.19 74 THR B C 1
ATOM 7333 O O . THR B 1 74 ? 18.266 -35.281 -20.828 1 88.19 74 THR B O 1
ATOM 7336 N N . LEU B 1 75 ? 17.719 -34.344 -22.797 1 88 75 LEU B N 1
ATOM 7337 C CA . LEU B 1 75 ? 16.938 -35.5 -23.266 1 88 75 LEU B CA 1
ATOM 7338 C C . LEU B 1 75 ? 17.781 -36.406 -24.156 1 88 75 LEU B C 1
ATOM 7340 O O . LEU B 1 75 ? 18.266 -35.969 -25.203 1 88 75 LEU B O 1
ATOM 7344 N N . LYS B 1 76 ? 18.062 -37.562 -23.75 1 95.69 76 LYS B N 1
ATOM 7345 C CA . LYS B 1 76 ? 18.812 -38.531 -24.5 1 95.69 76 LYS B CA 1
ATOM 7346 C C . LYS B 1 76 ? 18.047 -39.844 -24.609 1 95.69 76 LYS B C 1
ATOM 7348 O O . LYS B 1 76 ? 18.5 -40.906 -24.141 1 95.69 76 LYS B O 1
ATOM 7353 N N . VAL B 1 77 ? 16.953 -39.781 -25.266 1 93.62 77 VAL B N 1
ATOM 7354 C CA . VAL B 1 77 ? 15.992 -40.875 -25.281 1 93.62 77 VAL B CA 1
ATOM 7355 C C . VAL B 1 77 ? 16.609 -42.094 -25.969 1 93.62 77 VAL B C 1
ATOM 7357 O O . VAL B 1 77 ? 16.453 -43.219 -25.516 1 93.62 77 VAL B O 1
ATOM 7360 N N . GLY B 1 78 ? 17.344 -41.906 -27.109 1 95.56 78 GLY B N 1
ATOM 7361 C CA . GLY B 1 78 ? 17.984 -43 -27.812 1 95.56 78 GLY B CA 1
ATOM 7362 C C . GLY B 1 78 ? 19.016 -43.75 -26.969 1 95.56 78 GLY B C 1
ATOM 7363 O O . GLY B 1 78 ? 19 -44.969 -26.906 1 95.56 78 GLY B O 1
ATOM 7364 N N . ALA B 1 79 ? 19.844 -42.969 -26.297 1 95 79 ALA B N 1
ATOM 7365 C CA . ALA B 1 79 ? 20.844 -43.562 -25.438 1 95 79 ALA B CA 1
ATOM 7366 C C . ALA B 1 79 ? 20.203 -44.344 -24.281 1 95 79 ALA B C 1
ATOM 7368 O O . ALA B 1 79 ? 20.672 -45.406 -23.891 1 95 79 ALA B O 1
ATOM 7369 N N . GLN B 1 80 ? 19.188 -43.844 -23.75 1 91.88 80 GLN B N 1
ATOM 7370 C CA . GLN B 1 80 ? 18.469 -44.5 -22.672 1 91.88 80 GLN B CA 1
ATOM 7371 C C . GLN B 1 80 ? 17.828 -45.781 -23.141 1 91.88 80 GLN B C 1
ATOM 7373 O O . GLN B 1 80 ? 17.828 -46.781 -22.438 1 91.88 80 GLN B O 1
ATOM 7378 N N . LEU B 1 81 ? 17.281 -45.688 -24.266 1 92.56 81 LEU B N 1
ATOM 7379 C CA . LEU B 1 81 ? 16.688 -46.875 -24.844 1 92.56 81 LEU B CA 1
ATOM 7380 C C . LEU B 1 81 ? 17.734 -47.969 -25.031 1 92.56 81 LEU B C 1
ATOM 7382 O O . LEU B 1 81 ? 17.5 -49.125 -24.672 1 92.56 81 LEU B O 1
ATOM 7386 N N . VAL B 1 82 ? 18.875 -47.656 -25.594 1 96 82 VAL B N 1
ATOM 7387 C CA . VAL B 1 82 ? 19.953 -48.594 -25.812 1 96 82 VAL B CA 1
ATOM 7388 C C . VAL B 1 82 ? 20.359 -49.219 -24.484 1 96 82 VAL B C 1
ATOM 7390 O O . VAL B 1 82 ? 20.594 -50.438 -24.406 1 96 82 VAL B O 1
ATOM 7393 N N . GLN B 1 83 ? 20.469 -48.469 -23.469 1 93.75 83 GLN B N 1
ATOM 7394 C CA . GLN B 1 83 ? 20.812 -49 -22.141 1 93.75 83 GLN B CA 1
ATOM 7395 C C . GLN B 1 83 ? 19.766 -50 -21.656 1 93.75 83 GLN B C 1
ATOM 7397 O O . GLN B 1 83 ? 20.109 -51.031 -21.078 1 93.75 83 GLN B O 1
ATOM 7402 N N . GLU B 1 84 ? 18.531 -49.688 -21.906 1 89.62 84 GLU B N 1
ATOM 7403 C CA . GLU B 1 84 ? 17.453 -50.594 -21.531 1 89.62 84 GLU B CA 1
ATOM 7404 C C . GLU B 1 84 ? 17.516 -51.906 -22.344 1 89.62 84 GLU B C 1
ATOM 7406 O O . GLU B 1 84 ? 17.25 -52.969 -21.812 1 89.62 84 GLU B O 1
ATOM 7411 N N . LEU B 1 85 ? 17.812 -51.719 -23.578 1 94.12 85 LEU B N 1
ATOM 7412 C CA . LEU B 1 85 ? 17.859 -52.875 -24.453 1 94.12 85 LEU B CA 1
ATOM 7413 C C . LEU B 1 85 ? 19 -53.812 -24.062 1 94.12 85 LEU B C 1
ATOM 7415 O O . LEU B 1 85 ? 18.891 -55.031 -24.203 1 94.12 85 LEU B O 1
ATOM 7419 N N . ARG B 1 86 ? 20.047 -53.281 -23.547 1 94.38 86 ARG B N 1
ATOM 7420 C CA . ARG B 1 86 ? 21.172 -54.094 -23.109 1 94.38 86 ARG B CA 1
ATOM 7421 C C . ARG B 1 86 ? 20.797 -54.969 -21.922 1 94.38 86 ARG B C 1
ATOM 7423 O O . ARG B 1 86 ? 21.344 -56.062 -21.75 1 94.38 86 ARG B O 1
ATOM 7430 N N . LYS B 1 87 ? 19.781 -54.594 -21.156 1 92 87 LYS B N 1
ATOM 7431 C CA . LYS B 1 87 ? 19.328 -55.312 -19.969 1 92 87 LYS B CA 1
ATOM 7432 C C . LYS B 1 87 ? 18.203 -56.281 -20.328 1 92 87 LYS B C 1
ATOM 7434 O O . LYS B 1 87 ? 17.891 -57.188 -19.547 1 92 87 LYS B O 1
ATOM 7439 N N . ASN B 1 88 ? 17.609 -56.031 -21.453 1 90.88 88 ASN B N 1
ATOM 7440 C CA . ASN B 1 88 ? 16.484 -56.844 -21.906 1 90.88 88 ASN B CA 1
ATOM 7441 C C . ASN B 1 88 ? 16.969 -58.156 -22.531 1 90.88 88 ASN B C 1
ATOM 7443 O O . ASN B 1 88 ? 17.703 -58.156 -23.516 1 90.88 88 ASN B O 1
ATOM 7447 N N . LYS B 1 89 ? 16.484 -59.219 -22.031 1 91.56 89 LYS B N 1
ATOM 7448 C CA . LYS B 1 89 ? 16.938 -60.531 -22.516 1 91.56 89 LYS B CA 1
ATOM 7449 C C . LYS B 1 89 ? 15.852 -61.25 -23.297 1 91.56 89 LYS B C 1
ATOM 7451 O O . LYS B 1 89 ? 15.922 -62.469 -23.484 1 91.56 89 LYS B O 1
ATOM 7456 N N . GLN B 1 90 ? 14.875 -60.594 -23.672 1 90.56 90 GLN B N 1
ATOM 7457 C CA . GLN B 1 90 ? 13.773 -61.219 -24.406 1 90.56 90 GLN B CA 1
ATOM 7458 C C . GLN B 1 90 ? 14.172 -61.531 -25.844 1 90.56 90 GLN B C 1
ATOM 7460 O O . GLN B 1 90 ? 13.641 -62.469 -26.438 1 90.56 90 GLN B O 1
ATOM 7465 N N . LEU B 1 91 ? 15.07 -60.75 -26.438 1 94.94 91 LEU B N 1
ATOM 7466 C CA . LEU B 1 91 ? 15.703 -61 -27.734 1 94.94 91 LEU B CA 1
ATOM 7467 C C . LEU B 1 91 ? 17.219 -60.812 -27.641 1 94.94 91 LEU B C 1
ATOM 7469 O O . LEU B 1 91 ? 17.719 -60.312 -26.641 1 94.94 91 LEU B O 1
ATOM 7473 N N . LYS B 1 92 ? 17.875 -61.25 -28.625 1 96.75 92 LYS B N 1
ATOM 7474 C CA . LYS B 1 92 ? 19.297 -61 -28.688 1 96.75 92 LYS B CA 1
ATOM 7475 C C . LYS B 1 92 ? 19.578 -59.656 -29.375 1 96.75 92 LYS B C 1
ATOM 7477 O O . LYS B 1 92 ? 19.891 -59.594 -30.562 1 96.75 92 LYS B O 1
ATOM 7482 N N . TRP B 1 93 ? 19.516 -58.656 -28.562 1 96.12 93 TRP B N 1
ATOM 7483 C CA . TRP B 1 93 ? 19.719 -57.312 -29.047 1 96.12 93 TRP B CA 1
ATOM 7484 C C . TRP B 1 93 ? 21.188 -57 -29.297 1 96.12 93 TRP B C 1
ATOM 7486 O O . TRP B 1 93 ? 22 -57.062 -28.375 1 96.12 93 TRP B O 1
ATOM 7496 N N . GLU B 1 94 ? 21.594 -56.656 -30.469 1 97.5 94 GLU B N 1
ATOM 7497 C CA . GLU B 1 94 ? 22.969 -56.281 -30.828 1 97.5 94 GLU B CA 1
ATOM 7498 C C . GLU B 1 94 ? 23.047 -54.844 -31.312 1 97.5 94 GLU B C 1
ATOM 7500 O O . GLU B 1 94 ? 22.516 -54.5 -32.375 1 97.5 94 GLU B O 1
ATOM 7505 N N . ILE B 1 95 ? 23.719 -54.031 -30.562 1 97.75 95 ILE B N 1
ATOM 7506 C CA . ILE B 1 95 ? 23.922 -52.656 -30.938 1 97.75 95 ILE B CA 1
ATOM 7507 C C . ILE B 1 95 ? 25.047 -52.531 -31.953 1 97.75 95 ILE B C 1
ATOM 7509 O O . ILE B 1 95 ? 26.219 -52.812 -31.625 1 97.75 95 ILE B O 1
ATOM 7513 N N . VAL B 1 96 ? 24.719 -52.125 -33.156 1 97.94 96 VAL B N 1
ATOM 7514 C CA . VAL B 1 96 ? 25.703 -52.156 -34.25 1 97.94 96 VAL B CA 1
ATOM 7515 C C . VAL B 1 96 ? 25.609 -50.875 -35.062 1 97.94 96 VAL B C 1
ATOM 7517 O O . VAL B 1 96 ? 24.734 -50.031 -34.812 1 97.94 96 VAL B O 1
ATOM 7520 N N . SER B 1 97 ? 26.547 -50.688 -36 1 97.06 97 SER B N 1
ATOM 7521 C CA . SER B 1 97 ? 26.516 -49.562 -36.938 1 97.06 97 SER B CA 1
ATOM 7522 C C . SER B 1 97 ? 25.453 -49.75 -38 1 97.06 97 SER B C 1
ATOM 7524 O O . SER B 1 97 ? 24.969 -50.875 -38.219 1 97.06 97 SER B O 1
ATOM 7526 N N . LYS B 1 98 ? 25.062 -48.656 -38.531 1 97.12 98 LYS B N 1
ATOM 7527 C CA . LYS B 1 98 ? 24.125 -48.719 -39.656 1 97.12 98 LYS B CA 1
ATOM 7528 C C . LYS B 1 98 ? 24.609 -49.656 -40.75 1 97.12 98 LYS B C 1
ATOM 7530 O O . LYS B 1 98 ? 23.828 -50.438 -41.312 1 97.12 98 LYS B O 1
ATOM 7535 N N . GLN B 1 99 ? 25.891 -49.656 -41.031 1 97.06 99 GLN B N 1
ATOM 7536 C CA . GLN B 1 99 ? 26.484 -50.531 -42.062 1 97.06 99 GLN B CA 1
ATOM 7537 C C . GLN B 1 99 ? 26.422 -52 -41.656 1 97.06 99 GLN B C 1
ATOM 7539 O O . GLN B 1 99 ? 26.047 -52.844 -42.469 1 97.06 99 GLN B O 1
ATOM 7544 N N . THR B 1 100 ? 26.781 -52.312 -40.5 1 97.44 100 THR B N 1
ATOM 7545 C CA . THR B 1 100 ? 26.75 -53.688 -40 1 97.44 100 THR B CA 1
ATOM 7546 C C . THR B 1 100 ? 25.328 -54.25 -40.031 1 97.44 100 THR B C 1
ATOM 7548 O O . THR B 1 100 ? 25.109 -55.406 -40.375 1 97.44 100 THR B O 1
ATOM 7551 N N . ALA B 1 101 ? 24.375 -53.438 -39.688 1 97.62 101 ALA B N 1
ATOM 7552 C CA . ALA B 1 101 ? 22.984 -53.844 -39.688 1 97.62 101 ALA B CA 1
ATOM 7553 C C . ALA B 1 101 ? 22.516 -54.156 -41.094 1 97.62 101 ALA B C 1
ATOM 7555 O O . ALA B 1 101 ? 21.859 -55.156 -41.344 1 97.62 101 ALA B O 1
ATOM 7556 N N . LYS B 1 102 ? 22.812 -53.25 -42 1 96 102 LYS B N 1
ATOM 7557 C CA . LYS B 1 102 ? 22.422 -53.469 -43.406 1 96 102 LYS B CA 1
ATOM 7558 C C . LYS B 1 102 ? 23.031 -54.75 -43.969 1 96 102 LYS B C 1
ATOM 7560 O O . LYS B 1 102 ? 22.328 -55.531 -44.625 1 96 102 LYS B O 1
ATOM 7565 N N . GLU B 1 103 ? 24.297 -55 -43.688 1 95.88 103 GLU B N 1
ATOM 7566 C CA . GLU B 1 103 ? 24.984 -56.188 -44.156 1 95.88 103 GLU B CA 1
ATOM 7567 C C . GLU B 1 103 ? 24.422 -57.438 -43.5 1 95.88 103 GLU B C 1
ATOM 7569 O O . GLU B 1 103 ? 24.25 -58.469 -44.125 1 95.88 103 GLU B O 1
ATOM 7574 N N . GLY B 1 104 ? 24.188 -57.281 -42.25 1 96.12 104 GLY B N 1
ATOM 7575 C CA . GLY B 1 104 ? 23.656 -58.438 -41.5 1 96.12 104 GLY B CA 1
ATOM 7576 C C . GLY B 1 104 ? 22.281 -58.844 -41.969 1 96.12 104 GLY B C 1
ATOM 7577 O O . GLY B 1 104 ? 21.953 -60.031 -42 1 96.12 104 GLY B O 1
ATOM 7578 N N . LEU B 1 105 ? 21.438 -57.812 -42.312 1 94.75 105 LEU B N 1
ATOM 7579 C CA . LEU B 1 105 ? 20.125 -58.125 -42.875 1 94.75 105 LEU B CA 1
ATOM 7580 C C . LEU B 1 105 ? 20.266 -58.812 -44.219 1 94.75 105 LEU B C 1
ATOM 7582 O O . LEU B 1 105 ? 19.594 -59.812 -44.5 1 94.75 105 LEU B O 1
ATOM 7586 N N . ALA B 1 106 ? 21.141 -58.406 -45.031 1 93.25 106 ALA B N 1
ATOM 7587 C CA . ALA B 1 106 ? 21.344 -58.906 -46.406 1 93.25 106 ALA B CA 1
ATOM 7588 C C . ALA B 1 106 ? 21.984 -60.281 -46.375 1 93.25 106 ALA B C 1
ATOM 7590 O O . ALA B 1 106 ? 21.703 -61.125 -47.25 1 93.25 106 ALA B O 1
ATOM 7591 N N . HIS B 1 107 ? 22.766 -60.594 -45.406 1 93.75 107 HIS B N 1
ATOM 7592 C CA . HIS B 1 107 ? 23.484 -61.875 -45.312 1 93.75 107 HIS B CA 1
ATOM 7593 C C . HIS B 1 107 ? 22.844 -62.812 -44.312 1 93.75 107 HIS B C 1
ATOM 7595 O O . HIS B 1 107 ? 23.516 -63.656 -43.75 1 93.75 107 HIS B O 1
ATOM 7601 N N . ARG B 1 108 ? 21.578 -62.531 -43.906 1 93.62 108 ARG B N 1
ATOM 7602 C CA . ARG B 1 108 ? 20.703 -63.469 -43.188 1 93.62 108 ARG B CA 1
ATOM 7603 C C . ARG B 1 108 ? 21.188 -63.688 -41.75 1 93.62 108 ARG B C 1
ATOM 7605 O O . ARG B 1 108 ? 20.984 -64.75 -41.188 1 93.62 108 ARG B O 1
ATOM 7612 N N . LYS B 1 109 ? 21.922 -62.75 -41.312 1 94.06 109 LYS B N 1
ATOM 7613 C CA . LYS B 1 109 ? 22.328 -62.812 -39.906 1 94.06 109 LYS B CA 1
ATOM 7614 C C . LYS B 1 109 ? 21.203 -62.344 -38.969 1 94.06 109 LYS B C 1
ATOM 7616 O O . LYS B 1 109 ? 20.969 -62.938 -37.938 1 94.06 109 LYS B O 1
ATOM 7621 N N . TYR B 1 110 ? 20.641 -61.219 -39.438 1 95.38 110 TYR B N 1
ATOM 7622 C CA . TYR B 1 110 ? 19.562 -60.625 -38.656 1 95.38 110 TYR B CA 1
ATOM 7623 C C . TYR B 1 110 ? 18.219 -60.844 -39.344 1 95.38 110 TYR B C 1
ATOM 7625 O O . TYR B 1 110 ? 18.125 -60.812 -40.594 1 95.38 110 TYR B O 1
ATOM 7633 N N . TYR B 1 111 ? 17.188 -61.062 -38.469 1 94.88 111 TYR B N 1
ATOM 7634 C CA . TYR B 1 111 ? 15.828 -61.125 -38.969 1 94.88 111 TYR B CA 1
ATOM 7635 C C . TYR B 1 111 ? 15.18 -59.75 -39 1 94.88 111 TYR B C 1
ATOM 7637 O O . TYR B 1 111 ? 14.234 -59.5 -39.75 1 94.88 111 TYR B O 1
ATOM 7645 N N . THR B 1 112 ? 15.68 -58.812 -38.094 1 96.88 112 THR B N 1
ATOM 7646 C CA . THR B 1 112 ? 15.117 -57.5 -37.875 1 96.88 112 THR B CA 1
ATOM 7647 C C . THR B 1 112 ? 16.219 -56.469 -37.562 1 96.88 112 THR B C 1
ATOM 7649 O O . THR B 1 112 ? 17.188 -56.781 -36.875 1 96.88 112 THR B O 1
ATOM 7652 N N . VAL B 1 113 ? 16.078 -55.281 -38.156 1 97.75 113 VAL B N 1
ATOM 7653 C CA . VAL B 1 113 ? 16.938 -54.125 -37.844 1 97.75 113 VAL B CA 1
ATOM 7654 C C . VAL B 1 113 ? 16.078 -53 -37.312 1 97.75 113 VAL B C 1
ATOM 7656 O O . VAL B 1 113 ? 15.102 -52.594 -37.938 1 97.75 113 VAL B O 1
ATOM 7659 N N . VAL B 1 114 ? 16.391 -52.5 -36.094 1 97.38 114 VAL B N 1
ATOM 7660 C CA . VAL B 1 114 ? 15.727 -51.375 -35.469 1 97.38 114 VAL B CA 1
ATOM 7661 C C . VAL B 1 114 ? 16.625 -50.125 -35.562 1 97.38 114 VAL B C 1
ATOM 7663 O O . VAL B 1 114 ? 17.797 -50.188 -35.219 1 97.38 114 VAL B O 1
ATOM 7666 N N . THR B 1 115 ? 16.094 -49.031 -36 1 97.81 115 THR B N 1
ATOM 7667 C CA . THR B 1 115 ? 16.859 -47.781 -36.156 1 97.81 115 THR B CA 1
ATOM 7668 C C . THR B 1 115 ? 16.219 -46.656 -35.344 1 97.81 115 THR B C 1
ATOM 7670 O O . THR B 1 115 ? 15.039 -46.344 -35.531 1 97.81 115 THR B O 1
ATOM 7673 N N . ILE B 1 116 ? 16.984 -46.125 -34.469 1 97.5 116 ILE B N 1
ATOM 7674 C CA . ILE B 1 116 ? 16.625 -44.906 -33.719 1 97.5 116 ILE B CA 1
ATOM 7675 C C . ILE B 1 116 ? 17.156 -43.688 -34.469 1 97.5 116 ILE B C 1
ATOM 7677 O O . ILE B 1 116 ? 18.359 -43.438 -34.5 1 97.5 116 ILE B O 1
ATOM 7681 N N . PRO B 1 117 ? 16.312 -42.969 -35.062 1 97 117 PRO B N 1
ATOM 7682 C CA . PRO B 1 117 ? 16.75 -41.906 -35.969 1 97 117 PRO B CA 1
ATOM 7683 C C . PRO B 1 117 ? 17.469 -40.781 -35.25 1 97 117 PRO B C 1
ATOM 7685 O O . PRO B 1 117 ? 17.375 -40.656 -34.031 1 97 117 PRO B O 1
ATOM 7688 N N . LYS B 1 118 ? 18.125 -39.875 -35.938 1 96.62 118 LYS B N 1
ATOM 7689 C CA . LYS B 1 118 ? 18.969 -38.781 -35.469 1 96.62 118 LYS B CA 1
ATOM 7690 C C . LYS B 1 118 ? 18.156 -37.75 -34.688 1 96.62 118 LYS B C 1
ATOM 7692 O O . LYS B 1 118 ? 18.672 -37.125 -33.75 1 96.62 118 LYS B O 1
ATOM 7697 N N . ASP B 1 119 ? 16.891 -37.625 -35.062 1 96 119 ASP B N 1
ATOM 7698 C CA . ASP B 1 119 ? 16.078 -36.562 -34.5 1 96 119 ASP B CA 1
ATOM 7699 C C . ASP B 1 119 ? 15.141 -37.125 -33.406 1 96 119 ASP B C 1
ATOM 7701 O O . ASP B 1 119 ? 14.125 -36.5 -33.094 1 96 119 ASP B O 1
ATOM 7705 N N . PHE B 1 120 ? 15.469 -38.25 -32.875 1 96.25 120 PHE B N 1
ATOM 7706 C CA . PHE B 1 120 ? 14.602 -38.906 -31.922 1 96.25 120 PHE B CA 1
ATOM 7707 C C . PHE B 1 120 ? 14.406 -38.062 -30.672 1 96.25 120 PHE B C 1
ATOM 7709 O O . PHE B 1 120 ? 13.289 -37.625 -30.391 1 96.25 120 PHE B O 1
ATOM 7716 N N . SER B 1 121 ? 15.438 -37.594 -29.953 1 95.94 121 SER B N 1
ATOM 7717 C CA . SER B 1 121 ? 15.375 -36.75 -28.766 1 95.94 121 SER B CA 1
ATOM 7718 C C . SER B 1 121 ? 14.906 -35.344 -29.125 1 95.94 121 SER B C 1
ATOM 7720 O O . SER B 1 121 ? 14.195 -34.719 -28.344 1 95.94 121 SER B O 1
ATOM 7722 N N . LYS B 1 122 ? 15.336 -34.844 -30.25 1 95.75 122 LYS B N 1
ATOM 7723 C CA . LYS B 1 122 ? 14.883 -33.531 -30.703 1 95.75 122 LYS B CA 1
ATOM 7724 C C . LYS B 1 122 ? 13.359 -33.5 -30.797 1 95.75 122 LYS B C 1
ATOM 7726 O O . LYS B 1 122 ? 12.727 -32.531 -30.344 1 95.75 122 LYS B O 1
ATOM 7731 N N . ASN B 1 123 ? 12.766 -34.531 -31.422 1 95.44 123 ASN B N 1
ATOM 7732 C CA . ASN B 1 123 ? 11.312 -34.594 -31.547 1 95.44 123 ASN B CA 1
ATOM 7733 C C . ASN B 1 123 ? 10.641 -34.719 -30.188 1 95.44 123 ASN B C 1
ATOM 7735 O O . ASN B 1 123 ? 9.586 -34.094 -29.969 1 95.44 123 ASN B O 1
ATOM 7739 N N . ALA B 1 124 ? 11.273 -35.406 -29.25 1 94.12 124 ALA B N 1
ATOM 7740 C CA . ALA B 1 124 ? 10.742 -35.5 -27.891 1 94.12 124 ALA B CA 1
ATOM 7741 C C . ALA B 1 124 ? 10.648 -34.125 -27.219 1 94.12 124 ALA B C 1
ATOM 7743 O O . ALA B 1 124 ? 9.703 -33.875 -26.484 1 94.12 124 ALA B O 1
ATOM 7744 N N . ALA B 1 125 ? 11.547 -33.281 -27.531 1 93.25 125 ALA B N 1
ATOM 7745 C CA . ALA B 1 125 ? 11.664 -31.984 -26.875 1 93.25 125 ALA B CA 1
ATOM 7746 C C . ALA B 1 125 ? 10.633 -31 -27.438 1 93.25 125 ALA B C 1
ATOM 7748 O O . ALA B 1 125 ? 10.508 -29.891 -26.938 1 93.25 125 ALA B O 1
ATOM 7749 N N . THR B 1 126 ? 9.867 -31.344 -28.453 1 91.81 126 THR B N 1
ATOM 7750 C CA . THR B 1 126 ? 8.922 -30.438 -29.094 1 91.81 126 THR B CA 1
ATOM 7751 C C . THR B 1 126 ? 7.543 -30.531 -28.453 1 91.81 126 THR B C 1
ATOM 7753 O O . THR B 1 126 ? 6.562 -30.016 -28.984 1 91.81 126 THR B O 1
ATOM 7756 N N . VAL B 1 127 ? 7.41 -31.281 -27.312 1 89.5 127 VAL B N 1
ATOM 7757 C CA . VAL B 1 127 ? 6.133 -31.625 -26.688 1 89.5 127 VAL B CA 1
ATOM 7758 C C . VAL B 1 127 ? 5.332 -30.359 -26.406 1 89.5 127 VAL B C 1
ATOM 7760 O O . VAL B 1 127 ? 4.102 -30.359 -26.516 1 89.5 127 VAL B O 1
ATOM 7763 N N . LEU B 1 128 ? 5.969 -29.266 -26.094 1 85.69 128 LEU B N 1
ATOM 7764 C CA . LEU B 1 128 ? 5.277 -28.047 -25.719 1 85.69 128 LEU B CA 1
ATOM 7765 C C . LEU B 1 128 ? 5.227 -27.062 -26.891 1 85.69 128 LEU B C 1
ATOM 7767 O O . LEU B 1 128 ? 4.727 -25.953 -26.75 1 85.69 128 LEU B O 1
ATOM 7771 N N . ASP B 1 129 ? 5.77 -27.453 -28.094 1 85.62 129 ASP B N 1
ATOM 7772 C CA . ASP B 1 129 ? 5.68 -26.625 -29.297 1 85.62 129 ASP B CA 1
ATOM 7773 C C . ASP B 1 129 ? 4.242 -26.547 -29.812 1 85.62 129 ASP B C 1
ATOM 7775 O O . ASP B 1 129 ? 3.389 -27.344 -29.391 1 85.62 129 ASP B O 1
ATOM 7779 N N . GLN B 1 130 ? 3.889 -25.625 -30.734 1 84.81 130 GLN B N 1
ATOM 7780 C CA . GLN B 1 130 ? 2.576 -25.5 -31.359 1 84.81 130 GLN B CA 1
ATOM 7781 C C . GLN B 1 130 ? 2.23 -26.766 -32.156 1 84.81 130 GLN B C 1
ATOM 7783 O O . GLN B 1 130 ? 1.072 -27.188 -32.188 1 84.81 130 GLN B O 1
ATOM 7788 N N . SER B 1 131 ? 3.305 -27.234 -32.719 1 89.31 131 SER B N 1
ATOM 7789 C CA . SER B 1 131 ? 3.148 -28.453 -33.469 1 89.31 131 SER B CA 1
ATOM 7790 C C . SER B 1 131 ? 4.18 -29.5 -33.062 1 89.31 131 SER B C 1
ATOM 7792 O O . SER B 1 131 ? 5.207 -29.656 -33.75 1 89.31 131 SER B O 1
ATOM 7794 N N . PRO B 1 132 ? 3.861 -30.219 -31.969 1 91.5 132 PRO B N 1
ATOM 7795 C CA . PRO B 1 132 ? 4.812 -31.234 -31.516 1 91.5 132 PRO B CA 1
ATOM 7796 C C . PRO B 1 132 ? 5.059 -32.312 -32.562 1 91.5 132 PRO B C 1
ATOM 7798 O O . PRO B 1 132 ? 4.16 -32.656 -33.344 1 91.5 132 PRO B O 1
ATOM 7801 N N . LYS B 1 133 ? 6.254 -32.812 -32.625 1 94.56 133 LYS B N 1
ATOM 7802 C CA . LYS B 1 133 ? 6.633 -33.906 -33.531 1 94.56 133 LYS B CA 1
ATOM 7803 C C . LYS B 1 133 ? 6.895 -35.188 -32.75 1 94.56 133 LYS B C 1
ATOM 7805 O O . LYS B 1 133 ? 7.688 -35.188 -31.812 1 94.56 133 LYS B O 1
ATOM 7810 N N . LYS B 1 134 ? 6.227 -36.281 -33.156 1 94.5 134 LYS B N 1
ATOM 7811 C CA . LYS B 1 134 ? 6.387 -37.562 -32.469 1 94.5 134 LYS B CA 1
ATOM 7812 C C . LYS B 1 134 ? 7.75 -38.156 -32.781 1 94.5 134 LYS B C 1
ATOM 7814 O O . LYS B 1 134 ? 8.32 -37.938 -33.844 1 94.5 134 LYS B O 1
ATOM 7819 N N . MET B 1 135 ? 8.266 -38.906 -31.844 1 95.62 135 MET B N 1
ATOM 7820 C CA . MET B 1 135 ? 9.438 -39.75 -32.094 1 95.62 135 MET B CA 1
ATOM 7821 C C . MET B 1 135 ? 9.078 -40.938 -32.969 1 95.62 135 MET B C 1
ATOM 7823 O O . MET B 1 135 ? 8.094 -41.656 -32.719 1 95.62 135 MET B O 1
ATOM 7827 N N . GLU B 1 136 ? 9.828 -41.188 -34.031 1 94.88 136 GLU B N 1
ATOM 7828 C CA . GLU B 1 136 ? 9.555 -42.312 -34.938 1 94.88 136 GLU B CA 1
ATOM 7829 C C . GLU B 1 136 ? 10.594 -43.406 -34.781 1 94.88 136 GLU B C 1
ATOM 7831 O O . GLU B 1 136 ? 11.758 -43.219 -35.188 1 94.88 136 GLU B O 1
ATOM 7836 N N . LEU B 1 137 ? 10.227 -44.469 -34.188 1 94.31 137 LEU B N 1
ATOM 7837 C CA . LEU B 1 137 ? 11.062 -45.656 -34.156 1 94.31 137 LEU B CA 1
ATOM 7838 C C . LEU B 1 137 ? 10.875 -46.5 -35.406 1 94.31 137 LEU B C 1
ATOM 7840 O O . LEU B 1 137 ? 9.742 -46.844 -35.781 1 94.31 137 LEU B O 1
ATOM 7844 N N . LYS B 1 138 ? 11.945 -46.812 -36.125 1 96.31 138 LYS B N 1
ATOM 7845 C CA . LYS B 1 138 ? 11.852 -47.562 -37.375 1 96.31 138 LYS B CA 1
ATOM 7846 C C . LYS B 1 138 ? 12.422 -48.969 -37.188 1 96.31 138 LYS B C 1
ATOM 7848 O O . LYS B 1 138 ? 13.414 -49.156 -36.5 1 96.31 138 LYS B O 1
ATOM 7853 N N . TYR B 1 139 ? 11.773 -49.969 -37.844 1 95.5 139 TYR B N 1
ATOM 7854 C CA . TYR B 1 139 ? 12.375 -51.281 -37.875 1 95.5 139 TYR B CA 1
ATOM 7855 C C . TYR B 1 139 ? 12.062 -51.969 -39.188 1 95.5 139 TYR B C 1
ATOM 7857 O O . TYR B 1 139 ? 11.047 -51.688 -39.812 1 95.5 139 TYR B O 1
ATOM 7865 N N . GLU B 1 140 ? 12.969 -52.719 -39.688 1 96.5 140 GLU B N 1
ATOM 7866 C CA . GLU B 1 140 ? 12.906 -53.5 -40.906 1 96.5 140 GLU B CA 1
ATOM 7867 C C . GLU B 1 140 ? 13.039 -55 -40.656 1 96.5 140 GLU B C 1
ATOM 7869 O O . GLU B 1 140 ? 13.844 -55.406 -39.812 1 96.5 140 GLU B O 1
ATOM 7874 N N . THR B 1 141 ? 12.141 -55.812 -41.312 1 96.12 141 THR B N 1
ATOM 7875 C CA . THR B 1 141 ? 12.172 -57.25 -41.094 1 96.12 141 THR B CA 1
ATOM 7876 C C . THR B 1 141 ? 12.383 -58 -42.406 1 96.12 141 THR B C 1
ATOM 7878 O O . THR B 1 141 ? 11.938 -57.531 -43.438 1 96.12 141 THR B O 1
ATOM 7881 N N . ASN B 1 142 ? 13.109 -59.156 -42.375 1 95.38 142 ASN B N 1
ATOM 7882 C CA . ASN B 1 142 ? 13.234 -60.094 -43.438 1 95.38 142 ASN B CA 1
ATOM 7883 C C . ASN B 1 142 ? 12.281 -61.281 -43.25 1 95.38 142 ASN B C 1
ATOM 7885 O O . ASN B 1 142 ? 12.688 -62.344 -42.781 1 95.38 142 ASN B O 1
ATOM 7889 N N . GLY B 1 143 ? 11.062 -61.125 -43.656 1 92.38 143 GLY B N 1
ATOM 7890 C CA . GLY B 1 143 ? 10.039 -62.125 -43.469 1 92.38 143 GLY B CA 1
ATOM 7891 C C . GLY B 1 143 ? 10.297 -63.375 -44.281 1 92.38 143 GLY B C 1
ATOM 7892 O O . GLY B 1 143 ? 9.875 -64.5 -43.906 1 92.38 143 GLY B O 1
ATOM 7893 N N . SER B 1 144 ? 11.023 -63.25 -45.375 1 93.88 144 SER B N 1
ATOM 7894 C CA . SER B 1 144 ? 11.344 -64.375 -46.219 1 93.88 144 SER B CA 1
ATOM 7895 C C . SER B 1 144 ? 12.305 -65.312 -45.531 1 93.88 144 SER B C 1
ATOM 7897 O O . SER B 1 144 ? 12.172 -66.562 -45.656 1 93.88 144 SER B O 1
ATOM 7899 N N . LEU B 1 145 ? 13.266 -64.688 -44.844 1 92.69 145 LEU B N 1
ATOM 7900 C CA . LEU B 1 145 ? 14.172 -65.562 -44.094 1 92.69 145 LEU B CA 1
ATOM 7901 C C . LEU B 1 145 ? 13.406 -66.438 -43.094 1 92.69 145 LEU B C 1
ATOM 7903 O O . LEU B 1 145 ? 13.625 -67.625 -43 1 92.69 145 LEU B O 1
ATOM 7907 N N . ASN B 1 146 ? 12.539 -65.75 -42.375 1 94 146 ASN B N 1
ATOM 7908 C CA . ASN B 1 146 ? 11.633 -66.5 -41.469 1 94 146 ASN B CA 1
ATOM 7909 C C . ASN B 1 146 ? 10.438 -65.625 -41.094 1 94 146 ASN B C 1
ATOM 7911 O O . ASN B 1 146 ? 10.602 -64.562 -40.469 1 94 146 ASN B O 1
ATOM 7915 N N . TYR B 1 147 ? 9.258 -66.062 -41.344 1 90.88 147 TYR B N 1
ATOM 7916 C CA . TYR B 1 147 ? 8.023 -65.312 -41.094 1 90.88 147 TYR B CA 1
ATOM 7917 C C . TYR B 1 147 ? 7.73 -65.188 -39.625 1 90.88 147 TYR B C 1
ATOM 7919 O O . TYR B 1 147 ? 7.27 -64.188 -39.125 1 90.88 147 TYR B O 1
ATOM 7927 N N . ILE B 1 148 ? 7.922 -66.25 -38.844 1 90.62 148 ILE B N 1
ATOM 7928 C CA . ILE B 1 148 ? 7.672 -66.25 -37.406 1 90.62 148 ILE B CA 1
ATOM 7929 C C . ILE B 1 148 ? 8.664 -65.312 -36.719 1 90.62 148 ILE B C 1
ATOM 7931 O O . ILE B 1 148 ? 8.312 -64.688 -35.75 1 90.62 148 ILE B O 1
ATOM 7935 N N . GLY B 1 149 ? 9.891 -65.312 -37.219 1 90.19 149 GLY B N 1
ATOM 7936 C CA . GLY B 1 149 ? 10.828 -64.312 -36.75 1 90.19 149 GLY B CA 1
ATOM 7937 C C . GLY B 1 149 ? 10.312 -62.906 -36.875 1 90.19 149 GLY B C 1
ATOM 7938 O O . GLY B 1 149 ? 10.492 -62.094 -35.969 1 90.19 149 GLY B O 1
ATOM 7939 N N . GLN B 1 150 ? 9.703 -62.625 -38 1 91.12 150 GLN B N 1
ATOM 7940 C CA . GLN B 1 150 ? 9.078 -61.312 -38.219 1 91.12 150 GLN B CA 1
ATOM 7941 C C . GLN B 1 150 ? 7.965 -61.062 -37.188 1 91.12 150 GLN B C 1
ATOM 7943 O O . GLN B 1 150 ? 7.848 -59.969 -36.656 1 91.12 150 GLN B O 1
ATOM 7948 N N . VAL B 1 151 ? 7.133 -62.031 -36.875 1 88.06 151 VAL B N 1
ATOM 7949 C CA . VAL B 1 151 ? 6.023 -61.906 -35.938 1 88.06 151 VAL B CA 1
ATOM 7950 C C . VAL B 1 151 ? 6.562 -61.656 -34.531 1 88.06 151 VAL B C 1
ATOM 7952 O O . VAL B 1 151 ? 6.074 -60.781 -33.812 1 88.06 151 VAL B O 1
ATOM 7955 N N . ILE B 1 152 ? 7.598 -62.375 -34.094 1 89.81 152 ILE B N 1
ATOM 7956 C CA . ILE B 1 152 ? 8.227 -62.219 -32.812 1 89.81 152 ILE B CA 1
ATOM 7957 C C . ILE B 1 152 ? 8.797 -60.781 -32.688 1 89.81 152 ILE B C 1
ATOM 7959 O O . ILE B 1 152 ? 8.641 -60.125 -31.672 1 89.81 152 ILE B O 1
ATOM 7963 N N . SER B 1 153 ? 9.414 -60.375 -33.812 1 91.19 153 SER B N 1
ATOM 7964 C CA . SER B 1 153 ? 9.992 -59.031 -33.844 1 91.19 153 SER B CA 1
ATOM 7965 C C . SER B 1 153 ? 8.914 -57.969 -33.688 1 91.19 153 SER B C 1
ATOM 7967 O O . SER B 1 153 ? 9.109 -56.969 -33 1 91.19 153 SER B O 1
ATOM 7969 N N . GLU B 1 154 ? 7.809 -58.125 -34.375 1 88.94 154 GLU B N 1
ATOM 7970 C CA . GLU B 1 154 ? 6.699 -57.188 -34.25 1 88.94 154 GLU B CA 1
ATOM 7971 C C . GLU B 1 154 ? 6.203 -57.062 -32.812 1 88.94 154 GLU B C 1
ATOM 7973 O O . GLU B 1 154 ? 5.93 -55.969 -32.312 1 88.94 154 GLU B O 1
ATOM 7978 N N . MET B 1 155 ? 6.066 -58.156 -32.094 1 86.62 155 MET B N 1
ATOM 7979 C CA . MET B 1 155 ? 5.664 -58.188 -30.703 1 86.62 155 MET B CA 1
ATOM 7980 C C . MET B 1 155 ? 6.691 -57.469 -29.844 1 86.62 155 MET B C 1
ATOM 7982 O O . MET B 1 155 ? 6.324 -56.656 -28.969 1 86.62 155 MET B O 1
ATOM 7986 N N . ALA B 1 156 ? 7.922 -57.75 -30.078 1 90.31 156 ALA B N 1
ATOM 7987 C CA . ALA B 1 156 ? 8.992 -57.125 -29.328 1 90.31 156 ALA B CA 1
ATOM 7988 C C . ALA B 1 156 ? 8.977 -55.594 -29.531 1 90.31 156 ALA B C 1
ATOM 7990 O O . ALA B 1 156 ? 9.164 -54.844 -28.578 1 90.31 156 ALA B O 1
ATOM 7991 N N . MET B 1 157 ? 8.742 -55.125 -30.781 1 91.69 157 MET B N 1
ATOM 7992 C CA . MET B 1 157 ? 8.703 -53.688 -31.078 1 91.69 157 MET B CA 1
ATOM 7993 C C . MET B 1 157 ? 7.527 -53 -30.391 1 91.69 157 MET B C 1
ATOM 7995 O O . MET B 1 157 ? 7.641 -51.875 -29.938 1 91.69 157 MET B O 1
ATOM 7999 N N . THR B 1 158 ? 6.418 -53.688 -30.344 1 88.44 158 THR B N 1
ATOM 8000 C CA . THR B 1 158 ? 5.25 -53.156 -29.656 1 88.44 158 THR B CA 1
ATOM 8001 C C . THR B 1 158 ? 5.543 -52.969 -28.172 1 88.44 158 THR B C 1
ATOM 8003 O O . THR B 1 158 ? 5.227 -51.906 -27.594 1 88.44 158 THR B O 1
ATOM 8006 N N . LYS B 1 159 ? 6.18 -54 -27.531 1 89.12 159 LYS B N 1
ATOM 8007 C CA . LYS B 1 159 ? 6.539 -53.906 -26.125 1 89.12 159 LYS B CA 1
ATOM 8008 C C . LYS B 1 159 ? 7.594 -52.844 -25.891 1 89.12 159 LYS B C 1
ATOM 8010 O O . LYS B 1 159 ? 7.531 -52.094 -24.891 1 89.12 159 LYS B O 1
ATOM 8015 N N . LEU B 1 160 ? 8.516 -52.75 -26.797 1 90.31 160 LEU B N 1
ATOM 8016 C CA . LEU B 1 160 ? 9.547 -51.719 -26.703 1 90.31 160 LEU B CA 1
ATOM 8017 C C . LEU B 1 160 ? 8.93 -50.344 -26.797 1 90.31 160 LEU B C 1
ATOM 8019 O O . LEU B 1 160 ? 9.305 -49.438 -26.031 1 90.31 160 LEU B O 1
ATOM 8023 N N . ASN B 1 161 ? 8.062 -50.125 -27.75 1 91.81 161 ASN B N 1
ATOM 8024 C CA . ASN B 1 161 ? 7.379 -48.844 -27.891 1 91.81 161 ASN B CA 1
ATOM 8025 C C . ASN B 1 161 ? 6.641 -48.469 -26.609 1 91.81 161 ASN B C 1
ATOM 8027 O O . ASN B 1 161 ? 6.648 -47.281 -26.219 1 91.81 161 ASN B O 1
ATOM 8031 N N . GLN B 1 162 ? 6.027 -49.375 -25.969 1 89 162 GLN B N 1
ATOM 8032 C CA . GLN B 1 162 ? 5.348 -49.125 -24.703 1 89 162 GLN B CA 1
ATOM 8033 C C . GLN B 1 162 ? 6.328 -48.625 -23.641 1 89 162 GLN B C 1
ATOM 8035 O O . GLN B 1 162 ? 6.02 -47.719 -22.891 1 89 162 GLN B O 1
ATOM 8040 N N . LYS B 1 163 ? 7.434 -49.219 -23.594 1 88.62 163 LYS B N 1
ATOM 8041 C CA . LYS B 1 163 ? 8.43 -48.844 -22.609 1 88.62 163 LYS B CA 1
ATOM 8042 C C . LYS B 1 163 ? 8.984 -47.438 -22.875 1 88.62 163 LYS B C 1
ATOM 8044 O O . LYS B 1 163 ? 9.156 -46.656 -21.953 1 88.62 163 LYS B O 1
ATOM 8049 N N . ILE B 1 164 ? 9.227 -47.125 -24.125 1 90.81 164 ILE B N 1
ATOM 8050 C CA . ILE B 1 164 ? 9.719 -45.812 -24.5 1 90.81 164 ILE B CA 1
ATOM 8051 C C . ILE B 1 164 ? 8.688 -44.75 -24.141 1 90.81 164 ILE B C 1
ATOM 8053 O O . ILE B 1 164 ? 9.016 -43.719 -23.531 1 90.81 164 ILE B O 1
ATOM 8057 N N . ARG B 1 165 ? 7.484 -45.031 -24.562 1 91.69 165 ARG B N 1
ATOM 8058 C CA . ARG B 1 165 ? 6.406 -44.094 -24.25 1 91.69 165 ARG B CA 1
ATOM 8059 C C . ARG B 1 165 ? 6.328 -43.812 -22.75 1 91.69 165 ARG B C 1
ATOM 8061 O O . ARG B 1 165 ? 6.223 -42.656 -22.328 1 91.69 165 ARG B O 1
ATOM 8068 N N . ALA B 1 166 ? 6.426 -44.875 -21.953 1 90.81 166 ALA B N 1
ATOM 8069 C CA . ALA B 1 166 ? 6.344 -44.719 -20.516 1 90.81 166 ALA B CA 1
ATOM 8070 C C . ALA B 1 166 ? 7.496 -43.875 -19.984 1 90.81 166 ALA B C 1
ATOM 8072 O O . ALA B 1 166 ? 7.289 -42.969 -19.141 1 90.81 166 ALA B O 1
ATOM 8073 N N . GLN B 1 167 ? 8.641 -44.062 -20.453 1 87.88 167 GLN B N 1
ATOM 8074 C CA . GLN B 1 167 ? 9.82 -43.344 -19.984 1 87.88 167 GLN B CA 1
ATOM 8075 C C . GLN B 1 167 ? 9.742 -41.875 -20.359 1 87.88 167 GLN B C 1
ATOM 8077 O O . GLN B 1 167 ? 10.008 -41 -19.531 1 87.88 167 GLN B O 1
ATOM 8082 N N . VAL B 1 168 ? 9.43 -41.594 -21.594 1 90.81 168 VAL B N 1
ATOM 8083 C CA . VAL B 1 168 ? 9.359 -40.219 -22.078 1 90.81 168 VAL B CA 1
ATOM 8084 C C . VAL B 1 168 ? 8.227 -39.5 -21.375 1 90.81 168 VAL B C 1
ATOM 8086 O O . VAL B 1 168 ? 8.406 -38.375 -20.906 1 90.81 168 VAL B O 1
ATOM 8089 N N . THR B 1 169 ? 7.09 -40.094 -21.219 1 92.12 169 THR B N 1
ATOM 8090 C CA . THR B 1 169 ? 5.949 -39.5 -20.531 1 92.12 169 THR B CA 1
ATOM 8091 C C . THR B 1 169 ? 6.281 -39.219 -19.062 1 92.12 169 THR B C 1
ATOM 8093 O O . THR B 1 169 ? 5.879 -38.188 -18.516 1 92.12 169 THR B O 1
ATOM 8096 N N . GLN B 1 170 ? 6.988 -40.156 -18.453 1 89.69 170 GLN B N 1
ATOM 8097 C CA . GLN B 1 170 ? 7.43 -39.938 -17.094 1 89.69 170 GLN B CA 1
ATOM 8098 C C . GLN B 1 170 ? 8.305 -38.688 -16.984 1 89.69 170 GLN B C 1
ATOM 8100 O O . GLN B 1 170 ? 8.188 -37.906 -16.047 1 89.69 170 GLN B O 1
ATOM 8105 N N . SER B 1 171 ? 9.156 -38.531 -17.938 1 87.31 171 SER B N 1
ATOM 8106 C CA . SER B 1 171 ? 10.008 -37.344 -17.969 1 87.31 171 SER B CA 1
ATOM 8107 C C . SER B 1 171 ? 9.18 -36.062 -18.125 1 87.31 171 SER B C 1
ATOM 8109 O O . SER B 1 171 ? 9.438 -35.062 -17.453 1 87.31 171 SER B O 1
ATOM 8111 N N . TYR B 1 172 ? 8.227 -36.125 -19.062 1 88.81 172 TYR B N 1
ATOM 8112 C CA . TYR B 1 172 ? 7.316 -35 -19.234 1 88.81 172 TYR B CA 1
ATOM 8113 C C . TYR B 1 172 ? 6.598 -34.688 -17.922 1 88.81 172 TYR B C 1
ATOM 8115 O O . TYR B 1 172 ? 6.547 -33.5 -17.516 1 88.81 172 TYR B O 1
ATOM 8123 N N . ALA B 1 173 ? 6.066 -35.688 -17.266 1 89.12 173 ALA B N 1
ATOM 8124 C CA . ALA B 1 173 ? 5.32 -35.531 -16.016 1 89.12 173 ALA B CA 1
ATOM 8125 C C . ALA B 1 173 ? 6.211 -34.938 -14.922 1 89.12 173 ALA B C 1
ATOM 8127 O O . ALA B 1 173 ? 5.805 -34.031 -14.203 1 89.12 173 ALA B O 1
ATOM 8128 N N . THR B 1 174 ? 7.422 -35.438 -14.805 1 86.81 174 THR B N 1
ATOM 8129 C CA . THR B 1 174 ? 8.367 -34.969 -13.812 1 86.81 174 THR B CA 1
ATOM 8130 C C . THR B 1 174 ? 8.656 -33.469 -14.039 1 86.81 174 THR B C 1
ATOM 8132 O O . THR B 1 174 ? 8.695 -32.688 -13.086 1 86.81 174 THR B O 1
ATOM 8135 N N . THR B 1 175 ? 8.844 -33.156 -15.281 1 82.75 175 THR B N 1
ATOM 8136 C CA . THR B 1 175 ? 9.102 -31.766 -15.625 1 82.75 175 THR B CA 1
ATOM 8137 C C . THR B 1 175 ? 7.895 -30.891 -15.273 1 82.75 175 THR B C 1
ATOM 8139 O O . THR B 1 175 ? 8.055 -29.797 -14.727 1 82.75 175 THR B O 1
ATOM 8142 N N . MET B 1 176 ? 6.746 -31.375 -15.594 1 83.19 176 MET B N 1
ATOM 8143 C CA . MET B 1 176 ? 5.523 -30.641 -15.289 1 83.19 176 MET B CA 1
ATOM 8144 C C . MET B 1 176 ? 5.352 -30.469 -13.781 1 83.19 176 MET B C 1
ATOM 8146 O O . MET B 1 176 ? 4.973 -29.391 -13.312 1 83.19 176 MET B O 1
ATOM 8150 N N . ILE B 1 177 ? 5.617 -31.5 -13.023 1 84.5 177 ILE B N 1
ATOM 8151 C CA . ILE B 1 177 ? 5.52 -31.469 -11.57 1 84.5 177 ILE B CA 1
ATOM 8152 C C . ILE B 1 177 ? 6.492 -30.438 -11.016 1 84.5 177 ILE B C 1
ATOM 8154 O O . ILE B 1 177 ? 6.141 -29.656 -10.133 1 84.5 177 ILE B O 1
ATOM 8158 N N . LYS B 1 178 ? 7.688 -30.406 -11.516 1 82.75 178 LYS B N 1
ATOM 8159 C CA . LYS B 1 178 ? 8.68 -29.422 -11.102 1 82.75 178 LYS B CA 1
ATOM 8160 C C . LYS B 1 178 ? 8.195 -28 -11.398 1 82.75 178 LYS B C 1
ATOM 8162 O O . LYS B 1 178 ? 8.375 -27.094 -10.586 1 82.75 178 LYS B O 1
ATOM 8167 N N . LEU B 1 179 ? 7.605 -27.812 -12.516 1 80.06 179 LEU B N 1
ATOM 8168 C CA . LEU B 1 179 ? 7.082 -26.516 -12.898 1 80.06 179 LEU B CA 1
ATOM 8169 C C . LEU B 1 179 ? 5.977 -26.062 -11.945 1 80.06 179 LEU B C 1
ATOM 8171 O O . LEU B 1 179 ? 5.93 -24.906 -11.539 1 80.06 179 LEU B O 1
ATOM 8175 N N . VAL B 1 180 ? 5.082 -26.953 -11.578 1 82.94 180 VAL B N 1
ATOM 8176 C CA . VAL B 1 180 ? 3.994 -26.641 -10.664 1 82.94 180 VAL B CA 1
ATOM 8177 C C . VAL B 1 180 ? 4.562 -26.234 -9.305 1 82.94 180 VAL B C 1
ATOM 8179 O O . VAL B 1 180 ? 4.074 -25.297 -8.672 1 82.94 180 VAL B O 1
ATOM 8182 N N . LYS B 1 181 ? 5.566 -26.984 -8.875 1 85 181 LYS B N 1
ATOM 8183 C CA . LYS B 1 181 ? 6.215 -26.641 -7.609 1 85 181 LYS B CA 1
ATOM 8184 C C . LYS B 1 181 ? 6.832 -25.25 -7.66 1 85 181 LYS B C 1
ATOM 8186 O O . LYS B 1 181 ? 6.73 -24.484 -6.699 1 85 181 LYS B O 1
ATOM 8191 N N . GLN B 1 182 ? 7.402 -24.875 -8.742 1 84.88 182 GLN B N 1
ATOM 8192 C CA . GLN B 1 182 ? 7.992 -23.562 -8.922 1 84.88 182 GLN B CA 1
ATOM 8193 C C . GLN B 1 182 ? 6.926 -22.469 -8.906 1 84.88 182 GLN B C 1
ATOM 8195 O O . GLN B 1 182 ? 7.121 -21.406 -8.305 1 84.88 182 GLN B O 1
ATOM 8200 N N . VAL B 1 183 ? 5.883 -22.703 -9.562 1 86.88 183 VAL B N 1
ATOM 8201 C CA . VAL B 1 183 ? 4.762 -21.766 -9.578 1 86.88 183 VAL B CA 1
ATOM 8202 C C . VAL B 1 183 ? 4.219 -21.578 -8.156 1 86.88 183 VAL B C 1
ATOM 8204 O O . VAL B 1 183 ? 3.91 -20.469 -7.742 1 86.88 183 VAL B O 1
ATOM 8207 N N . GLY B 1 184 ? 4.094 -22.703 -7.41 1 88.06 184 GLY B N 1
ATOM 8208 C CA . GLY B 1 184 ? 3.676 -22.625 -6.02 1 88.06 184 GLY B CA 1
ATOM 8209 C C . GLY B 1 184 ? 4.594 -21.766 -5.168 1 88.06 184 GLY B C 1
ATOM 8210 O O . GLY B 1 184 ? 4.129 -20.938 -4.379 1 88.06 184 GLY B O 1
ATOM 8211 N N . THR B 1 185 ? 5.852 -21.828 -5.301 1 87.94 185 THR B N 1
ATOM 8212 C CA . THR B 1 185 ? 6.828 -21 -4.598 1 87.94 185 THR B CA 1
ATOM 8213 C C . THR B 1 185 ? 6.664 -19.531 -4.973 1 87.94 185 THR B C 1
ATOM 8215 O O . THR B 1 185 ? 6.766 -18.656 -4.117 1 87.94 185 THR B O 1
ATOM 8218 N N . GLY B 1 186 ? 6.434 -19.344 -6.262 1 86.44 186 GLY B N 1
ATOM 8219 C CA . GLY B 1 186 ? 6.176 -17.984 -6.711 1 86.44 186 GLY B CA 1
ATOM 8220 C C . GLY B 1 186 ? 4.961 -17.359 -6.055 1 86.44 186 GLY B C 1
ATOM 8221 O O . GLY B 1 186 ? 5.008 -16.203 -5.613 1 86.44 186 GLY B O 1
ATOM 8222 N N . PHE B 1 187 ? 3.877 -18.047 -5.91 1 88.75 187 PHE B N 1
ATOM 8223 C CA . PHE B 1 187 ? 2.676 -17.594 -5.227 1 88.75 187 PHE B CA 1
ATOM 8224 C C . PHE B 1 187 ? 2.957 -17.328 -3.752 1 88.75 187 PHE B C 1
ATOM 8226 O O . PHE B 1 187 ? 2.461 -16.359 -3.184 1 88.75 187 PHE B O 1
ATOM 8233 N N . ASN B 1 188 ? 3.77 -18.219 -3.139 1 89.56 188 ASN B N 1
ATOM 8234 C CA . ASN B 1 188 ? 4.133 -18 -1.741 1 89.56 188 ASN B CA 1
ATOM 8235 C C . ASN B 1 188 ? 4.891 -16.688 -1.551 1 89.56 188 ASN B C 1
ATOM 8237 O O . ASN B 1 188 ? 4.605 -15.938 -0.621 1 89.56 188 ASN B O 1
ATOM 8241 N N . GLN B 1 189 ? 5.793 -16.438 -2.432 1 88 189 GLN B N 1
ATOM 8242 C CA . GLN B 1 189 ? 6.57 -15.203 -2.359 1 88 189 GLN B CA 1
ATOM 8243 C C . GLN B 1 189 ? 5.684 -13.984 -2.592 1 88 189 GLN B C 1
ATOM 8245 O O . GLN B 1 189 ? 5.809 -12.977 -1.89 1 88 189 GLN B O 1
ATOM 8250 N N . ALA B 1 190 ? 4.844 -14.086 -3.539 1 89.5 190 ALA B N 1
ATOM 8251 C CA . ALA B 1 190 ? 3.912 -13 -3.824 1 89.5 190 ALA B CA 1
ATOM 8252 C C . ALA B 1 190 ? 2.979 -12.75 -2.643 1 89.5 190 ALA B C 1
ATOM 8254 O O . ALA B 1 190 ? 2.729 -11.602 -2.27 1 89.5 190 ALA B O 1
ATOM 8255 N N . ALA B 1 191 ? 2.457 -13.844 -2.078 1 89.56 191 ALA B N 1
ATOM 8256 C CA . ALA B 1 191 ? 1.58 -13.75 -0.914 1 89.56 191 ALA B CA 1
ATOM 8257 C C . ALA B 1 191 ? 2.297 -13.094 0.262 1 89.56 191 ALA B C 1
ATOM 8259 O O . ALA B 1 191 ? 1.736 -12.219 0.93 1 89.56 191 ALA B O 1
ATOM 8260 N N . SER B 1 192 ? 3.512 -13.414 0.529 1 87.94 192 SER B N 1
ATOM 8261 C CA . SER B 1 192 ? 4.309 -12.82 1.598 1 87.94 192 SER B CA 1
ATOM 8262 C C . SER B 1 192 ? 4.547 -11.336 1.346 1 87.94 192 SER B C 1
ATOM 8264 O O . SER B 1 192 ? 4.438 -10.523 2.264 1 87.94 192 SER B O 1
ATOM 8266 N N . GLY B 1 193 ? 4.965 -11.07 0.116 1 87.88 193 GLY B N 1
ATOM 8267 C CA . GLY B 1 193 ? 5.145 -9.672 -0.238 1 87.88 193 GLY B CA 1
ATOM 8268 C C . GLY B 1 193 ? 3.877 -8.852 -0.091 1 87.88 193 GLY B C 1
ATOM 8269 O O . GLY B 1 193 ? 3.908 -7.738 0.44 1 87.88 193 GLY B O 1
ATOM 8270 N N . ALA B 1 194 ? 2.779 -9.328 -0.544 1 89.75 194 ALA B N 1
ATOM 8271 C CA . ALA B 1 194 ? 1.49 -8.656 -0.434 1 89.75 194 ALA B CA 1
ATOM 8272 C C . ALA B 1 194 ? 1.087 -8.477 1.027 1 89.75 194 ALA B C 1
ATOM 8274 O O . ALA B 1 194 ? 0.517 -7.445 1.399 1 89.75 194 ALA B O 1
ATOM 8275 N N . LYS B 1 195 ? 1.331 -9.539 1.838 1 87.94 195 LYS B N 1
ATOM 8276 C CA . LYS B 1 195 ? 1.05 -9.438 3.268 1 87.94 195 LYS B CA 1
ATOM 8277 C C . LYS B 1 195 ? 1.874 -8.32 3.908 1 87.94 195 LYS B C 1
ATOM 8279 O O . LYS B 1 195 ? 1.364 -7.559 4.73 1 87.94 195 LYS B O 1
ATOM 8284 N N . GLN B 1 196 ? 3.119 -8.203 3.584 1 86.69 196 GLN B N 1
ATOM 8285 C CA . GLN B 1 196 ? 3.971 -7.125 4.082 1 86.69 196 GLN B CA 1
ATOM 8286 C C . GLN B 1 196 ? 3.414 -5.758 3.693 1 86.69 196 GLN B C 1
ATOM 8288 O O . GLN B 1 196 ? 3.385 -4.84 4.512 1 86.69 196 GLN B O 1
ATOM 8293 N N . ILE B 1 197 ? 3.004 -5.613 2.473 1 88.19 197 ILE B N 1
ATOM 8294 C CA . ILE B 1 197 ? 2.424 -4.359 1.996 1 88.19 197 ILE B CA 1
ATOM 8295 C C . ILE B 1 197 ? 1.137 -4.062 2.76 1 88.19 197 ILE B C 1
ATOM 8297 O O . ILE B 1 197 ? 0.909 -2.932 3.189 1 88.19 197 ILE B O 1
ATOM 8301 N N . SER B 1 198 ? 0.316 -5.051 2.91 1 88.06 198 SER B N 1
ATOM 8302 C CA . SER B 1 198 ? -0.935 -4.883 3.643 1 88.06 198 SER B CA 1
ATOM 8303 C C . SER B 1 198 ? -0.68 -4.418 5.074 1 88.06 198 SER B C 1
ATOM 8305 O O . SER B 1 198 ? -1.318 -3.477 5.551 1 88.06 198 SER B O 1
ATOM 8307 N N . THR B 1 199 ? 0.242 -4.969 5.805 1 85.31 199 THR B N 1
ATOM 8308 C CA . THR B 1 199 ? 0.604 -4.566 7.16 1 85.31 199 THR B CA 1
ATOM 8309 C C . THR B 1 199 ? 1.131 -3.133 7.176 1 85.31 199 THR B C 1
ATOM 8311 O O . THR B 1 199 ? 0.774 -2.346 8.055 1 85.31 199 THR B O 1
ATOM 8314 N N . GLY B 1 200 ? 2.016 -2.92 6.199 1 86.75 200 GLY B N 1
ATOM 8315 C CA . GLY B 1 200 ? 2.514 -1.559 6.074 1 86.75 200 GLY B CA 1
ATOM 8316 C C . GLY B 1 200 ? 1.413 -0.541 5.84 1 86.75 200 GLY B C 1
ATOM 8317 O O . GLY B 1 200 ? 1.454 0.562 6.391 1 86.75 200 GLY B O 1
ATOM 8318 N N . MET B 1 201 ? 0.456 -0.904 5.105 1 87.69 201 MET B N 1
ATOM 8319 C CA . MET B 1 201 ? -0.659 -0.011 4.805 1 87.69 201 MET B CA 1
ATOM 8320 C C . MET B 1 201 ? -1.519 0.221 6.043 1 87.69 201 MET B C 1
ATOM 8322 O O . MET B 1 201 ? -2.045 1.317 6.242 1 87.69 201 MET B O 1
ATOM 8326 N N . VAL B 1 202 ? -1.771 -0.82 6.891 1 84.88 202 VAL B N 1
ATOM 8327 C CA . VAL B 1 202 ? -2.488 -0.646 8.148 1 84.88 202 VAL B CA 1
ATOM 8328 C C . VAL B 1 202 ? -1.771 0.387 9.016 1 84.88 202 VAL B C 1
ATOM 8330 O O . VAL B 1 202 ? -2.402 1.293 9.562 1 84.88 202 VAL B O 1
ATOM 8333 N N . THR B 1 203 ? -0.446 0.329 9.125 1 85 203 THR B N 1
ATOM 8334 C CA . THR B 1 203 ? 0.372 1.264 9.891 1 85 203 THR B CA 1
ATOM 8335 C C . THR B 1 203 ? 0.262 2.674 9.312 1 85 203 THR B C 1
ATOM 8337 O O . THR B 1 203 ? 0.085 3.641 10.055 1 85 203 THR B O 1
ATOM 8340 N N . LEU B 1 204 ? 0.353 2.738 7.992 1 87.81 204 LEU B N 1
ATOM 8341 C CA . LEU B 1 204 ? 0.243 4.035 7.336 1 87.81 204 LEU B CA 1
ATOM 8342 C C . LEU B 1 204 ? -1.134 4.648 7.57 1 87.81 204 LEU B C 1
ATOM 8344 O O . LEU B 1 204 ? -1.248 5.852 7.816 1 87.81 204 LEU B O 1
ATOM 8348 N N . ASN B 1 205 ? -2.191 3.881 7.453 1 87.5 205 ASN B N 1
ATOM 8349 C CA . ASN B 1 205 ? -3.553 4.348 7.691 1 87.5 205 ASN B CA 1
ATOM 8350 C C . ASN B 1 205 ? -3.719 4.902 9.102 1 87.5 205 ASN B C 1
ATOM 8352 O O . ASN B 1 205 ? -4.281 5.984 9.281 1 87.5 205 ASN B O 1
ATOM 8356 N N . SER B 1 206 ? -3.207 4.234 10.109 1 83.56 206 SER B N 1
ATOM 8357 C CA . SER B 1 206 ? -3.246 4.703 11.484 1 83.56 206 SER B CA 1
ATOM 8358 C C . SER B 1 206 ? -2.439 5.988 11.656 1 83.56 206 SER B C 1
ATOM 8360 O O . SER B 1 206 ? -2.891 6.93 12.312 1 83.56 206 SER B O 1
ATOM 8362 N N . GLY B 1 207 ? -1.255 5.949 11.078 1 85.62 207 GLY B N 1
ATOM 8363 C CA . GLY B 1 207 ? -0.405 7.125 11.141 1 85.62 207 GLY B CA 1
ATOM 8364 C C . GLY B 1 207 ? -1.017 8.344 10.477 1 85.62 207 GLY B C 1
ATOM 8365 O O . GLY B 1 207 ? -0.936 9.453 11 1 85.62 207 GLY B O 1
ATOM 8366 N N . THR B 1 208 ? -1.62 8.141 9.328 1 88.81 208 THR B N 1
ATOM 8367 C CA . THR B 1 208 ? -2.285 9.219 8.602 1 88.81 208 THR B CA 1
ATOM 8368 C C . THR B 1 208 ? -3.447 9.781 9.422 1 88.81 208 THR B C 1
ATOM 8370 O O . THR B 1 208 ? -3.607 10.992 9.531 1 88.81 208 THR B O 1
ATOM 8373 N N . ASN B 1 209 ? -4.25 8.93 10.047 1 85.94 209 ASN B N 1
ATOM 8374 C CA . ASN B 1 209 ? -5.359 9.375 10.891 1 85.94 209 ASN B CA 1
ATOM 8375 C C . ASN B 1 209 ? -4.867 10.211 12.062 1 85.94 209 ASN B C 1
ATOM 8377 O O . ASN B 1 209 ? -5.449 11.258 12.375 1 85.94 209 ASN B O 1
ATOM 8381 N N . GLN B 1 210 ? -3.809 9.789 12.711 1 85.12 210 GLN B N 1
ATOM 8382 C CA . GLN B 1 210 ? -3.227 10.531 13.82 1 85.12 210 GLN B CA 1
ATOM 8383 C C . GLN B 1 210 ? -2.688 11.883 13.359 1 85.12 210 GLN B C 1
ATOM 8385 O O . GLN B 1 210 ? -2.863 12.891 14.047 1 85.12 210 GLN B O 1
ATOM 8390 N N . PHE B 1 211 ? -2.084 11.898 12.219 1 89.81 211 PHE B N 1
ATOM 8391 C CA . PHE B 1 211 ? -1.504 13.117 11.664 1 89.81 211 PHE B CA 1
ATOM 8392 C C . PHE B 1 211 ? -2.59 14.133 11.336 1 89.81 211 PHE B C 1
ATOM 8394 O O . PHE B 1 211 ? -2.482 15.305 11.703 1 89.81 211 PHE B O 1
ATOM 8401 N N . VAL B 1 212 ? -3.66 13.641 10.688 1 88.12 212 VAL B N 1
ATOM 8402 C CA . VAL B 1 212 ? -4.773 14.5 10.305 1 88.12 212 VAL B CA 1
ATOM 8403 C C . VAL B 1 212 ? -5.496 15.008 11.547 1 88.12 212 VAL B C 1
ATOM 8405 O O . VAL B 1 212 ? -5.973 16.141 11.586 1 88.12 212 VAL B O 1
ATOM 8408 N N . ALA B 1 213 ? -5.594 14.242 12.594 1 83.31 213 ALA B N 1
ATOM 8409 C CA . ALA B 1 213 ? -6.152 14.688 13.859 1 83.31 213 ALA B CA 1
ATOM 8410 C C . ALA B 1 213 ? -5.316 15.812 14.461 1 83.31 213 ALA B C 1
ATOM 8412 O O . ALA B 1 213 ? -5.855 16.781 15.016 1 83.31 213 ALA B O 1
ATOM 8413 N N . GLY B 1 214 ? -3.979 15.648 14.367 1 85.94 214 GLY B N 1
ATOM 8414 C CA . GLY B 1 214 ? -3.082 16.719 14.797 1 85.94 214 GLY B CA 1
ATOM 8415 C C . GLY B 1 214 ? -3.283 18.016 14.031 1 85.94 214 GLY B C 1
ATOM 8416 O O . GLY B 1 214 ? -3.305 19.094 14.617 1 85.94 214 GLY B O 1
ATOM 8417 N N . VAL B 1 215 ? -3.453 17.922 12.719 1 88.44 215 VAL B N 1
ATOM 8418 C CA . VAL B 1 215 ? -3.715 19.094 11.875 1 88.44 215 VAL B CA 1
ATOM 8419 C C . VAL B 1 215 ? -5.031 19.734 12.281 1 88.44 215 VAL B C 1
ATOM 8421 O O . VAL B 1 215 ? -5.125 20.969 12.359 1 88.44 215 VAL B O 1
ATOM 8424 N N . SER B 1 216 ? -6.062 18.922 12.555 1 86.69 216 SER B N 1
ATOM 8425 C CA . SER B 1 216 ? -7.352 19.438 13.008 1 86.69 216 SER B CA 1
ATOM 8426 C C . SER B 1 216 ? -7.215 20.172 14.344 1 86.69 216 SER B C 1
ATOM 8428 O O . SER B 1 216 ? -7.816 21.234 14.531 1 86.69 216 SER B O 1
ATOM 8430 N N . THR B 1 217 ? -6.445 19.656 15.281 1 86.5 217 THR B N 1
ATOM 8431 C CA . THR B 1 217 ? -6.195 20.281 16.578 1 86.5 217 THR B CA 1
ATOM 8432 C C . THR B 1 217 ? -5.523 21.641 16.391 1 86.5 217 THR B C 1
ATOM 8434 O O . THR B 1 217 ? -5.918 22.625 17.016 1 86.5 217 THR B O 1
ATOM 8437 N N . VAL B 1 218 ? -4.516 21.672 15.508 1 88.12 218 VAL B N 1
ATOM 8438 C CA . VAL B 1 218 ? -3.832 22.922 15.195 1 88.12 218 VAL B CA 1
ATOM 8439 C C . VAL B 1 218 ? -4.82 23.922 14.594 1 88.12 218 VAL B C 1
ATOM 8441 O O . VAL B 1 218 ? -4.836 25.094 14.969 1 88.12 218 VAL B O 1
ATOM 8444 N N . ASN B 1 219 ? -5.641 23.484 13.633 1 90.56 219 ASN B N 1
ATOM 8445 C CA . ASN B 1 219 ? -6.641 24.359 13.008 1 90.56 219 ASN B CA 1
ATOM 8446 C C . ASN B 1 219 ? -7.598 24.938 14.047 1 90.56 219 ASN B C 1
ATOM 8448 O O . ASN B 1 219 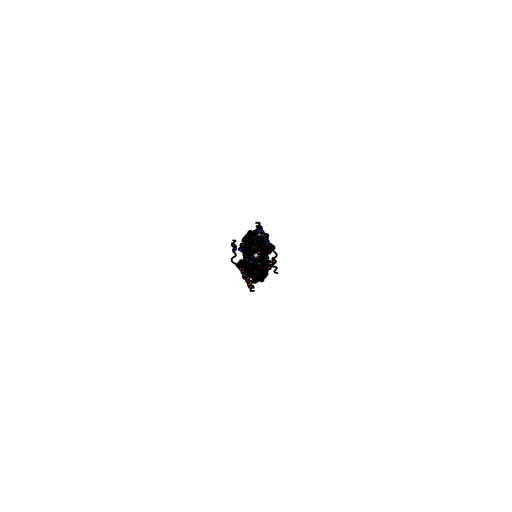? -7.887 26.141 14.023 1 90.56 219 ASN B O 1
ATOM 8452 N N . ASN B 1 220 ? -8.117 24.188 15 1 86.25 220 ASN B N 1
ATOM 8453 C CA . ASN B 1 220 ? -8.984 24.672 16.062 1 86.25 220 ASN B CA 1
ATOM 8454 C C . ASN B 1 220 ? -8.297 25.734 16.906 1 86.25 220 ASN B C 1
ATOM 8456 O O . ASN B 1 220 ? -8.906 26.75 17.266 1 86.25 220 ASN B O 1
ATOM 8460 N N . GLY B 1 221 ? -7 25.422 17.188 1 86.12 221 GLY B N 1
ATOM 8461 C CA . GLY B 1 221 ? -6.215 26.406 17.906 1 86.12 221 GLY B CA 1
ATOM 8462 C C . GLY B 1 221 ? -6.066 27.719 17.172 1 86.12 221 GLY B C 1
ATOM 8463 O O . GLY B 1 221 ? -6.203 28.797 17.766 1 86.12 221 GLY B O 1
ATOM 8464 N N . VAL B 1 222 ? -5.84 27.656 15.875 1 88.56 222 VAL B N 1
ATOM 8465 C CA . VAL B 1 222 ? -5.66 28.844 15.047 1 88.56 222 VAL B CA 1
ATOM 8466 C C . VAL B 1 222 ? -6.984 29.578 14.914 1 88.56 222 VAL B C 1
ATOM 8468 O O . VAL B 1 222 ? -7.016 30.812 14.945 1 88.56 222 VAL B O 1
ATOM 8471 N N . GLN B 1 223 ? -8.117 28.875 14.727 1 86.94 223 GLN B N 1
ATOM 8472 C CA . GLN B 1 223 ? -9.43 29.516 14.656 1 86.94 223 GLN B CA 1
ATOM 8473 C C . GLN B 1 223 ? -9.766 30.234 15.961 1 86.94 223 GLN B C 1
ATOM 8475 O O . GLN B 1 223 ? -10.305 31.344 15.938 1 86.94 223 GLN B O 1
ATOM 8480 N N . THR B 1 224 ? -9.453 29.656 17.094 1 86.69 224 THR B N 1
ATOM 8481 C CA . THR B 1 224 ? -9.617 30.281 18.406 1 86.69 224 THR B CA 1
ATOM 8482 C C . THR B 1 224 ? -8.773 31.547 18.5 1 86.69 224 THR B C 1
ATOM 8484 O O . THR B 1 224 ? -9.242 32.562 19 1 86.69 224 THR B O 1
ATOM 8487 N N . LEU B 1 225 ? -7.547 31.438 18 1 86.12 225 LEU B N 1
ATOM 8488 C CA . LEU B 1 225 ? -6.648 32.594 17.984 1 86.12 225 LEU B CA 1
ATOM 8489 C C . LEU B 1 225 ? -7.219 33.688 17.125 1 86.12 225 LEU B C 1
ATOM 8491 O O . LEU B 1 225 ? -7.18 34.875 17.516 1 86.12 225 LEU B O 1
ATOM 8495 N N . GLN B 1 226 ? -7.742 33.375 15.969 1 86.69 226 GLN B N 1
ATOM 8496 C CA . GLN B 1 226 ? -8.336 34.344 15.062 1 86.69 226 GLN B CA 1
ATOM 8497 C C . GLN B 1 226 ? -9.492 35.094 15.727 1 86.69 226 GLN B C 1
ATOM 8499 O O . GLN B 1 226 ? -9.586 36.312 15.648 1 86.69 226 GLN B O 1
ATOM 8504 N N . ALA B 1 227 ? -10.383 34.406 16.469 1 83.06 227 ALA B N 1
ATOM 8505 C CA . ALA B 1 227 ? -11.516 35 17.172 1 83.06 227 ALA B CA 1
ATOM 8506 C C . ALA B 1 227 ? -11.031 35.938 18.297 1 83.06 227 ALA B C 1
ATOM 8508 O O . ALA B 1 227 ? -11.633 36.969 18.562 1 83.06 227 ALA B O 1
ATOM 8509 N N . ALA B 1 228 ? -9.867 35.562 18.891 1 81.31 228 ALA B N 1
ATOM 8510 C CA . ALA B 1 228 ? -9.352 36.281 20.062 1 81.31 228 ALA B CA 1
ATOM 8511 C C . ALA B 1 228 ? -8.656 37.562 19.641 1 81.31 228 ALA B C 1
ATOM 8513 O O . ALA B 1 228 ? -8.672 38.562 20.391 1 81.31 228 ALA B O 1
ATOM 8514 N N . VAL B 1 229 ? -8.094 37.625 18.406 1 86.25 229 VAL B N 1
ATOM 8515 C CA . VAL B 1 229 ? -7.262 38.781 18.047 1 86.25 229 VAL B CA 1
ATOM 8516 C C . VAL B 1 229 ? -8.102 39.812 17.297 1 86.25 229 VAL B C 1
ATOM 8518 O O . VAL B 1 229 ? -7.703 40.969 17.188 1 86.25 229 VAL B O 1
ATOM 8521 N N . THR B 1 230 ? -9.258 39.531 16.797 1 84.81 230 THR B N 1
ATOM 8522 C CA . THR B 1 230 ? -10.094 40.438 16.016 1 84.81 230 THR B CA 1
ATOM 8523 C C . THR B 1 230 ? -10.445 41.688 16.812 1 84.81 230 THR B C 1
ATOM 8525 O O . THR B 1 230 ? -10.273 42.812 16.328 1 84.81 230 THR B O 1
ATOM 8528 N N . PRO B 1 231 ? -10.812 41.562 18.094 1 82.62 231 PRO B N 1
ATOM 8529 C CA . PRO B 1 231 ? -11.18 42.75 18.859 1 82.62 231 PRO B CA 1
ATOM 8530 C C . PRO B 1 231 ? -9.969 43.625 19.188 1 82.62 231 PRO B C 1
ATOM 8532 O O . PRO B 1 231 ? -10.133 44.781 19.562 1 82.62 231 PRO B O 1
ATOM 8535 N N . LEU B 1 232 ? -8.734 43.094 19.016 1 83.69 232 LEU B N 1
ATOM 8536 C CA . LEU B 1 232 ? -7.539 43.875 19.375 1 83.69 232 LEU B CA 1
ATOM 8537 C C . LEU B 1 232 ? -7.371 45.062 18.453 1 83.69 232 LEU B C 1
ATOM 8539 O O . LEU B 1 232 ? -6.895 46.125 18.891 1 83.69 232 LEU B O 1
ATOM 8543 N N . ALA B 1 233 ? -7.75 44.969 17.172 1 83.81 233 ALA B N 1
ATOM 8544 C CA . ALA B 1 233 ? -7.605 46.062 16.219 1 83.81 233 ALA B CA 1
ATOM 8545 C C . ALA B 1 233 ? -8.484 47.25 16.625 1 83.81 233 ALA B C 1
ATOM 8547 O O . ALA B 1 233 ? -8.008 48.375 16.688 1 83.81 233 ALA B O 1
ATOM 8548 N N . SER B 1 234 ? -9.758 47.031 16.938 1 85.75 234 SER B N 1
ATOM 8549 C CA . SER B 1 234 ? -10.68 48.062 17.375 1 85.75 234 SER B CA 1
ATOM 8550 C C . SER B 1 234 ? -10.25 48.688 18.703 1 85.75 234 SER B C 1
ATOM 8552 O O . SER B 1 234 ? -10.344 49.875 18.906 1 85.75 234 SER B O 1
ATOM 8554 N N . GLY B 1 235 ? -9.758 47.75 19.594 1 83.94 235 GLY B N 1
ATOM 8555 C CA . GLY B 1 235 ? -9.281 48.219 20.875 1 83.94 235 GLY B CA 1
ATOM 8556 C C . GLY B 1 235 ? -8.07 49.125 20.766 1 83.94 235 GLY B C 1
ATOM 8557 O O . GLY B 1 235 ? -8.008 50.188 21.438 1 83.94 235 GLY B O 1
ATOM 8558 N N . ALA B 1 236 ? -7.164 48.75 19.891 1 86.44 236 ALA B N 1
ATOM 8559 C CA . ALA B 1 236 ? -5.969 49.562 19.672 1 86.44 236 ALA B CA 1
ATOM 8560 C C . ALA B 1 236 ? -6.328 50.938 19.078 1 86.44 236 ALA B C 1
ATOM 8562 O O . ALA B 1 236 ? -5.766 51.969 19.469 1 86.44 236 ALA B O 1
ATOM 8563 N N . SER B 1 237 ? -7.234 50.969 18.172 1 86.31 237 SER B N 1
ATOM 8564 C CA . SER B 1 237 ? -7.695 52.219 17.578 1 86.31 237 SER B CA 1
ATOM 8565 C C . SER B 1 237 ? -8.328 53.125 18.609 1 86.31 237 SER B C 1
ATOM 8567 O O . SER B 1 237 ? -8.047 54.344 18.641 1 86.31 237 SER B O 1
ATOM 8569 N N . GLN B 1 238 ? -9.156 52.625 19.484 1 87.5 238 GLN B N 1
ATOM 8570 C CA . GLN B 1 238 ? -9.82 53.375 20.531 1 87.5 238 GLN B CA 1
ATOM 8571 C C . GLN B 1 238 ? -8.805 53.938 21.516 1 87.5 238 GLN B C 1
ATOM 8573 O O . GLN B 1 238 ? -8.93 55.094 21.969 1 87.5 238 GLN B O 1
ATOM 8578 N N . LEU B 1 239 ? -7.828 53.094 21.828 1 88.31 239 LEU B N 1
ATOM 8579 C CA . LEU B 1 239 ? -6.789 53.531 22.75 1 88.31 239 LEU B CA 1
ATOM 8580 C C . LEU B 1 239 ? -5.973 54.656 22.156 1 88.31 239 LEU B C 1
ATOM 8582 O O . LEU B 1 239 ? -5.633 55.625 22.844 1 88.31 239 LEU B O 1
ATOM 8586 N N . ALA B 1 240 ? -5.621 54.562 20.875 1 87.94 240 ALA B N 1
ATOM 8587 C CA . ALA B 1 240 ? -4.871 55.625 20.188 1 87.94 240 ALA B CA 1
ATOM 8588 C C . ALA B 1 240 ? -5.656 56.938 20.156 1 87.94 240 ALA B C 1
ATOM 8590 O O . ALA B 1 240 ? -5.117 58 20.469 1 87.94 240 ALA B O 1
ATOM 8591 N N . SER B 1 241 ? -6.922 56.906 19.859 1 87.25 241 SER B N 1
ATOM 8592 C CA . SER B 1 241 ? -7.785 58.094 19.828 1 87.25 241 SER B CA 1
ATOM 8593 C C . SER B 1 241 ? -7.926 58.719 21.219 1 87.25 241 SER B C 1
ATOM 8595 O O . SER B 1 241 ? -7.844 59.938 21.359 1 87.25 241 SER B O 1
ATOM 8597 N N . GLY B 1 242 ? -8.172 57.75 22.156 1 86.62 242 GLY B N 1
ATOM 8598 C CA . GLY B 1 242 ? -8.32 58.219 23.531 1 86.62 242 GLY B CA 1
ATOM 8599 C C . GLY B 1 242 ? -7.078 58.906 24.062 1 86.62 242 GLY B C 1
ATOM 8600 O O . GLY B 1 242 ? -7.168 59.938 24.75 1 86.62 242 GLY B O 1
ATOM 8601 N N . SER B 1 243 ? -5.965 58.312 23.75 1 90.19 243 SER B N 1
ATOM 8602 C CA . SER B 1 243 ? -4.711 58.906 24.219 1 90.19 243 SER B CA 1
ATOM 8603 C C . SER B 1 243 ? -4.43 60.25 23.562 1 90.19 243 SER B C 1
ATOM 8605 O O . SER B 1 243 ? -3.893 61.156 24.188 1 90.19 243 SER B O 1
ATOM 8607 N N . THR B 1 244 ? -4.738 60.438 22.281 1 86.81 244 THR B N 1
ATOM 8608 C CA . THR B 1 244 ? -4.59 61.719 21.578 1 86.81 244 THR B CA 1
ATOM 8609 C C . THR B 1 244 ? -5.492 62.781 22.188 1 86.81 244 THR B C 1
ATOM 8611 O O . THR B 1 244 ? -5.078 63.938 22.344 1 86.81 244 THR B O 1
ATOM 8614 N N . THR B 1 245 ? -6.695 62.406 22.516 1 88.62 245 THR B N 1
ATOM 8615 C CA . THR B 1 245 ? -7.637 63.281 23.156 1 88.62 245 THR B CA 1
ATOM 8616 C C . THR B 1 245 ? -7.105 63.75 24.516 1 88.62 245 THR B C 1
ATOM 8618 O O . THR B 1 245 ? -7.191 64.938 24.844 1 88.62 245 THR B O 1
ATOM 8621 N N . LEU B 1 246 ? -6.621 62.812 25.234 1 88 246 LEU B N 1
ATOM 8622 C CA . LEU B 1 246 ? -6.051 63.156 26.531 1 88 246 LEU B CA 1
ATOM 8623 C C . LEU B 1 246 ? -4.871 64.125 26.391 1 88 246 LEU B C 1
ATOM 8625 O O . LEU B 1 246 ? -4.746 65.062 27.141 1 88 246 LEU B O 1
ATOM 8629 N N . ALA B 1 247 ? -3.957 63.812 25.438 1 88.31 247 ALA B N 1
ATOM 8630 C CA . ALA B 1 247 ? -2.801 64.688 25.203 1 88.31 247 ALA B CA 1
ATOM 8631 C C . ALA B 1 247 ? -3.238 66.125 24.844 1 88.31 247 ALA B C 1
ATOM 8633 O O . ALA B 1 247 ? -2.678 67.062 25.359 1 88.31 247 ALA B O 1
ATOM 8634 N N . SER B 1 248 ? -4.215 66.312 24.031 1 86.25 248 SER B N 1
ATOM 8635 C CA . SER B 1 248 ? -4.766 67.625 23.688 1 86.25 248 SER B CA 1
ATOM 8636 C C . SER B 1 248 ? -5.352 68.312 24.906 1 86.25 248 SER B C 1
ATOM 8638 O O . SER B 1 248 ? -5.195 69.5 25.062 1 86.25 248 SER B O 1
ATOM 8640 N N . GLY B 1 249 ? -6.09 67.438 25.656 1 86.75 249 GLY B N 1
ATOM 8641 C CA . GLY B 1 249 ? -6.66 68 26.891 1 86.75 249 GLY B CA 1
ATOM 8642 C C . GLY B 1 249 ? -5.613 68.5 27.859 1 86.75 249 GLY B C 1
ATOM 8643 O O . GLY B 1 249 ? -5.77 69.562 28.453 1 86.75 249 GLY B O 1
ATOM 8644 N N . VAL B 1 250 ? -4.57 67.75 28.031 1 89.81 250 VAL B N 1
ATOM 8645 C CA . VAL B 1 250 ? -3.469 68.125 28.906 1 89.81 250 VAL B CA 1
ATOM 8646 C C . VAL B 1 250 ? -2.82 69.438 28.375 1 89.81 250 VAL B C 1
ATOM 8648 O O . VAL B 1 250 ? -2.52 70.312 29.141 1 89.81 250 VAL B O 1
ATOM 8651 N N . ASN B 1 251 ? -2.576 69.562 27.062 1 86.75 251 ASN B N 1
ATOM 8652 C CA . ASN B 1 251 ? -2.004 70.75 26.453 1 86.75 251 ASN B CA 1
ATOM 8653 C C . ASN B 1 251 ? -2.869 71.938 26.703 1 86.75 251 ASN B C 1
ATOM 8655 O O . ASN B 1 251 ? -2.355 73 27.062 1 86.75 251 ASN B O 1
ATOM 8659 N N . GLN B 1 252 ? -4.148 71.812 26.5 1 88.12 252 GLN B N 1
ATOM 8660 C CA . GLN B 1 252 ? -5.074 72.938 26.719 1 88.12 252 GLN B CA 1
ATOM 8661 C C . GLN B 1 252 ? -5.102 73.312 28.188 1 88.12 252 GLN B C 1
ATOM 8663 O O . GLN B 1 252 ? -5.094 74.562 28.5 1 88.12 252 GLN B O 1
ATOM 8668 N N . TYR B 1 253 ? -5.141 72.312 29.062 1 90.75 253 TYR B N 1
ATOM 8669 C CA . TYR B 1 253 ? -5.188 72.562 30.5 1 90.75 253 TYR B CA 1
ATOM 8670 C C . TYR B 1 253 ? -3.943 73.312 30.969 1 90.75 253 TYR B C 1
ATOM 8672 O O . TYR B 1 253 ? -4.043 74.312 31.672 1 90.75 253 TYR B O 1
ATOM 8680 N N . THR B 1 254 ? -2.797 72.812 30.547 1 90.94 254 THR B N 1
ATOM 8681 C CA . THR B 1 254 ? -1.546 73.438 30.984 1 90.94 254 THR B CA 1
ATOM 8682 C C . THR B 1 254 ? -1.361 74.812 30.344 1 90.94 254 THR B C 1
ATOM 8684 O O . THR B 1 254 ? -0.748 75.688 30.953 1 90.94 254 THR B O 1
ATOM 8687 N N . SER B 1 255 ? -1.847 75.125 29.188 1 85 255 SER B N 1
ATOM 8688 C CA . SER B 1 255 ? -1.872 76.438 28.609 1 85 255 SER B CA 1
ATOM 8689 C C . SER B 1 255 ? -2.689 77.438 29.453 1 85 255 SER B C 1
ATOM 8691 O O . SER B 1 255 ? -2.316 78.562 29.625 1 85 255 SER B O 1
ATOM 8693 N N . GLY B 1 256 ? -3.818 76.812 29.891 1 87 256 GLY B N 1
ATOM 8694 C CA . GLY B 1 256 ? -4.625 77.562 30.812 1 87 256 GLY B CA 1
ATOM 8695 C C . GLY B 1 256 ? -3.885 77.938 32.062 1 87 256 GLY B C 1
ATOM 8696 O O . GLY B 1 256 ? -3.988 79.125 32.531 1 87 256 GLY B O 1
ATOM 8697 N N . VAL B 1 257 ? -3.141 77.062 32.594 1 89.81 257 VAL B N 1
ATOM 8698 C CA . VAL B 1 257 ? -2.309 77.312 33.75 1 89.81 257 VAL B CA 1
ATOM 8699 C C . VAL B 1 257 ? -1.257 78.375 33.406 1 89.81 257 VAL B C 1
ATOM 8701 O O . VAL B 1 257 ? -0.948 79.25 34.219 1 89.81 257 VAL B O 1
ATOM 8704 N N . GLY B 1 258 ? -0.69 78.312 32.188 1 86.62 258 GLY B N 1
ATOM 8705 C CA . GLY B 1 258 ? 0.25 79.375 31.734 1 86.62 258 GLY B CA 1
ATOM 8706 C C . GLY B 1 258 ? -0.346 80.75 31.688 1 86.62 258 GLY B C 1
ATOM 8707 O O . GLY B 1 258 ? 0.295 81.688 32.094 1 86.62 258 GLY B O 1
ATOM 8708 N N . LEU B 1 259 ? -1.533 80.875 31.234 1 86.06 259 LEU B N 1
ATOM 8709 C CA . LEU B 1 259 ? -2.232 82.125 31.188 1 86.06 259 LEU B CA 1
ATOM 8710 C C . LEU B 1 259 ? -2.457 82.688 32.594 1 86.06 259 LEU B C 1
ATOM 8712 O O . LEU B 1 259 ? -2.279 83.875 32.844 1 86.06 259 LEU B O 1
ATOM 8716 N N . LEU B 1 260 ? -2.873 81.812 33.469 1 88.5 260 LEU B N 1
ATOM 8717 C CA . LEU B 1 260 ? -3.031 82.188 34.875 1 88.5 260 LEU B CA 1
ATOM 8718 C C . LEU B 1 260 ? -1.711 82.688 35.438 1 88.5 260 LEU B C 1
ATOM 8720 O O . LEU B 1 260 ? -1.682 83.688 36.156 1 88.5 260 LEU B O 1
ATOM 8724 N N . ALA B 1 261 ? -0.641 82 35.188 1 87.62 261 ALA B N 1
ATOM 8725 C CA . ALA B 1 261 ? 0.693 82.375 35.625 1 87.62 261 ALA B CA 1
ATOM 8726 C C . ALA B 1 261 ? 1.083 83.812 35.125 1 87.62 261 ALA B C 1
ATOM 8728 O O . ALA B 1 261 ? 1.604 84.625 35.906 1 87.62 261 ALA B O 1
ATOM 8729 N N . ALA B 1 262 ? 0.806 84.125 33.906 1 84.38 262 ALA B N 1
ATOM 8730 C CA . ALA B 1 262 ? 1.098 85.438 33.312 1 84.38 262 ALA B CA 1
ATOM 8731 C C . ALA B 1 262 ? 0.302 86.562 34.031 1 84.38 262 ALA B C 1
ATOM 8733 O O . ALA B 1 262 ? 0.838 87.625 34.312 1 84.38 262 ALA B O 1
ATOM 8734 N N . GLY B 1 263 ? -0.946 86.125 34.25 1 86.44 263 GLY B N 1
ATOM 8735 C CA . GLY B 1 263 ? -1.793 87.062 34.969 1 86.44 263 GLY B CA 1
ATOM 8736 C C . GLY B 1 263 ? -1.326 87.312 36.375 1 86.44 263 GLY B C 1
ATOM 8737 O O . GLY B 1 263 ? -1.297 88.5 36.812 1 86.44 263 GLY B O 1
ATOM 8738 N N . LEU B 1 264 ? -0.934 86.375 37.031 1 89.25 264 LEU B N 1
ATOM 8739 C CA . LEU B 1 264 ? -0.476 86.5 38.406 1 89.25 264 LEU B CA 1
ATOM 8740 C C . LEU B 1 264 ? 0.881 87.188 38.469 1 89.25 264 LEU B C 1
ATOM 8742 O O . LEU B 1 264 ? 1.17 87.938 39.406 1 89.25 264 LEU B O 1
ATOM 8746 N N . THR B 1 265 ? 1.765 87 37.531 1 85.81 265 THR B N 1
ATOM 8747 C CA . THR B 1 265 ? 3.023 87.75 37.438 1 85.81 265 THR B CA 1
ATOM 8748 C C . THR B 1 265 ? 2.771 89.25 37.312 1 85.81 265 THR B C 1
ATOM 8750 O O . THR B 1 265 ? 3.43 90.062 37.969 1 85.81 265 THR B O 1
ATOM 8753 N N . LYS B 1 266 ? 1.847 89.562 36.469 1 89.69 266 LYS B N 1
ATOM 8754 C CA . LYS B 1 266 ? 1.461 91 36.312 1 89.69 266 LYS B CA 1
ATOM 8755 C C . LYS B 1 266 ? 0.934 91.562 37.625 1 89.69 266 LYS B C 1
ATOM 8757 O O . LYS B 1 266 ? 1.297 92.688 38.031 1 89.69 266 LYS B O 1
ATOM 8762 N N . LEU B 1 267 ? 0.09 90.75 38.312 1 88.75 267 LEU B N 1
ATOM 8763 C CA . LEU B 1 267 ? -0.452 91.188 39.594 1 88.75 267 LEU B CA 1
ATOM 8764 C C . LEU B 1 267 ? 0.663 91.375 40.625 1 88.75 267 LEU B C 1
ATOM 8766 O O . LEU B 1 267 ? 0.637 92.312 41.406 1 88.75 267 LEU B O 1
ATOM 8770 N N . SER B 1 268 ? 1.604 90.5 40.656 1 88 268 SER B N 1
ATOM 8771 C CA . SER B 1 268 ? 2.75 90.562 41.562 1 88 268 SER B CA 1
ATOM 8772 C C . SER B 1 268 ? 3.572 91.812 41.281 1 88 268 SER B C 1
ATOM 8774 O O . SER B 1 268 ? 3.982 92.5 42.219 1 88 268 SER B O 1
ATOM 8776 N N . ALA B 1 269 ? 3.781 92.25 40.062 1 83.62 269 ALA B N 1
ATOM 8777 C CA . ALA B 1 269 ? 4.488 93.5 39.688 1 83.62 269 ALA B CA 1
ATOM 8778 C C . ALA B 1 269 ? 3.738 94.688 40.188 1 83.62 269 ALA B C 1
ATOM 8780 O O . ALA B 1 269 ? 4.344 95.625 40.719 1 83.62 269 ALA B O 1
ATOM 8781 N N . ASN B 1 270 ? 2.475 94.562 40.031 1 84.94 270 ASN B N 1
ATOM 8782 C CA . ASN B 1 270 ? 1.644 95.688 40.438 1 84.94 270 ASN B CA 1
ATOM 8783 C C . ASN B 1 270 ? 1.549 95.75 41.969 1 84.94 270 ASN B C 1
ATOM 8785 O O . ASN B 1 270 ? 1.237 96.812 42.531 1 84.94 270 ASN B O 1
ATOM 8789 N N . SER B 1 271 ? 1.794 94.625 42.625 1 86.31 271 SER B N 1
ATOM 8790 C CA . SER B 1 271 ? 1.833 94.625 44.094 1 86.31 271 SER B CA 1
ATOM 8791 C C . SER B 1 271 ? 2.918 95.562 44.625 1 86.31 271 SER B C 1
ATOM 8793 O O . SER B 1 271 ? 2.717 96.188 45.656 1 86.31 271 SER B O 1
ATOM 8795 N N . ALA B 1 272 ? 4.062 95.688 44 1 82.5 272 ALA B N 1
ATOM 8796 C CA . ALA B 1 272 ? 5.137 96.562 44.438 1 82.5 272 ALA B CA 1
ATOM 8797 C C . ALA B 1 272 ? 4.707 98 44.344 1 82.5 272 ALA B C 1
ATOM 8799 O O . ALA B 1 272 ? 4.957 98.812 45.281 1 82.5 272 ALA B O 1
ATOM 8800 N N . ALA B 1 273 ? 4.055 98.312 43.312 1 83.94 273 ALA B N 1
ATOM 8801 C CA . ALA B 1 273 ? 3.572 99.625 43.125 1 83.94 273 ALA B CA 1
ATOM 8802 C C . ALA B 1 273 ? 2.529 100 44.188 1 83.94 273 ALA B C 1
ATOM 8804 O O . ALA B 1 273 ? 2.529 101.125 44.719 1 83.94 273 ALA B O 1
ATOM 8805 N N . LEU B 1 274 ? 1.657 99.062 44.469 1 86.44 274 LEU B N 1
ATOM 8806 C CA . LEU B 1 274 ? 0.629 99.312 45.469 1 86.44 274 LEU B CA 1
ATOM 8807 C C . LEU B 1 274 ? 1.255 99.5 46.844 1 86.44 274 LEU B C 1
ATOM 8809 O O . LEU B 1 274 ? 0.864 100.438 47.594 1 86.44 274 LEU B O 1
ATOM 8813 N N . ASN B 1 275 ? 2.242 98.688 47.219 1 85.56 275 ASN B N 1
ATOM 8814 C CA . ASN B 1 275 ? 2.961 98.812 48.469 1 85.56 275 ASN B CA 1
ATOM 8815 C C . ASN B 1 275 ? 3.631 100.188 48.594 1 85.56 275 ASN B C 1
ATOM 8817 O O . ASN B 1 275 ? 3.535 100.875 49.594 1 85.56 275 ASN B O 1
ATOM 8821 N N . ALA B 1 276 ? 4.184 100.688 47.531 1 82.75 276 ALA B N 1
ATOM 8822 C CA . ALA B 1 276 ? 4.84 102 47.5 1 82.75 276 ALA B CA 1
ATOM 8823 C C . ALA B 1 276 ? 3.828 103.125 47.656 1 82.75 276 ALA B C 1
ATOM 8825 O O . ALA B 1 276 ? 4.062 104.062 48.406 1 82.75 276 ALA B O 1
ATOM 8826 N N . GLY B 1 277 ? 2.732 102.875 46.906 1 82.06 277 GLY B N 1
ATOM 8827 C CA . GLY B 1 277 ? 1.688 103.875 46.969 1 82.06 277 GLY B CA 1
ATOM 8828 C C . GLY B 1 277 ? 1.1 104 48.344 1 82.06 277 GLY B C 1
ATOM 8829 O O . GLY B 1 277 ? 0.884 105.125 48.844 1 82.06 277 GLY B O 1
ATOM 8830 N N . THR B 1 278 ? 0.893 102.938 49.031 1 88 278 THR B N 1
ATOM 8831 C CA . THR B 1 278 ? 0.344 103 50.375 1 88 278 THR B CA 1
ATOM 8832 C C . THR B 1 278 ? 1.359 103.562 51.344 1 88 278 THR B C 1
ATOM 8834 O O . THR B 1 278 ? 0.992 104.312 52.281 1 88 278 THR B O 1
ATOM 8837 N N . ALA B 1 279 ? 2.633 103.375 51.188 1 82.69 279 ALA B N 1
ATOM 8838 C CA . ALA B 1 279 ? 3.684 103.938 52.031 1 82.69 279 ALA B CA 1
ATOM 8839 C C . ALA B 1 279 ? 3.752 105.438 51.875 1 82.69 279 ALA B C 1
ATOM 8841 O O . ALA B 1 279 ? 3.895 106.188 52.844 1 82.69 279 ALA B O 1
ATOM 8842 N N . THR B 1 280 ? 3.596 105.875 50.656 1 85.25 280 THR B N 1
ATOM 8843 C CA . THR B 1 280 ? 3.617 107.312 50.375 1 85.25 280 THR B CA 1
ATOM 8844 C C . THR B 1 280 ? 2.439 108 51.031 1 85.25 280 THR B C 1
ATOM 8846 O O . THR B 1 280 ? 2.604 109.062 51.625 1 85.25 280 THR B O 1
ATOM 8849 N N . LEU B 1 281 ? 1.314 107.375 50.938 1 84.94 281 LEU B N 1
ATOM 8850 C CA . LEU B 1 281 ? 0.139 107.938 51.594 1 84.94 281 LEU B CA 1
ATOM 8851 C C . LEU B 1 281 ? 0.311 108.062 53.094 1 84.94 281 LEU B C 1
ATOM 8853 O O . LEU B 1 281 ? -0.012 109.062 53.719 1 84.94 281 LEU B O 1
ATOM 8857 N N . ALA B 1 282 ? 0.807 107 53.75 1 83.38 282 ALA B N 1
ATOM 8858 C CA . ALA B 1 282 ? 1.034 107 55.188 1 83.38 282 ALA B CA 1
ATOM 8859 C C . ALA B 1 282 ? 2.002 108.062 55.625 1 83.38 282 ALA B C 1
ATOM 8861 O O . ALA B 1 282 ? 1.755 108.812 56.594 1 83.38 282 ALA B O 1
ATOM 8862 N N . SER B 1 283 ? 2.973 108.375 54.875 1 83.56 283 SER B N 1
ATOM 8863 C CA . SER B 1 283 ? 3.934 109.438 55.156 1 83.56 283 SER B CA 1
ATOM 8864 C C . SER B 1 283 ? 3.291 110.812 55 1 83.56 283 SER B C 1
ATOM 8866 O O . SER B 1 283 ? 3.535 111.688 55.812 1 83.56 283 SER B O 1
ATOM 8868 N N . GLY B 1 284 ? 2.525 110.75 53.875 1 82.38 284 GLY B N 1
ATOM 8869 C CA . GLY B 1 284 ? 1.816 112 53.656 1 82.38 284 GLY B CA 1
ATOM 8870 C C . GLY B 1 284 ? 0.86 112.375 54.781 1 82.38 284 GLY B C 1
ATOM 8871 O O . GLY B 1 284 ? 0.791 113.5 55.188 1 82.38 284 GLY B O 1
ATOM 8872 N N . VAL B 1 285 ? 0.198 111.438 55.312 1 85.94 285 VAL B N 1
ATOM 8873 C CA . VAL B 1 285 ? -0.708 111.625 56.438 1 85.94 285 VAL B CA 1
ATOM 8874 C C . VAL B 1 285 ? 0.083 112.062 57.688 1 85.94 285 VAL B C 1
ATOM 8876 O O . VAL B 1 285 ? -0.312 113 58.375 1 85.94 285 VAL B O 1
ATOM 8879 N N . ASN B 1 286 ? 1.244 111.5 57.938 1 82.69 286 ASN B N 1
ATOM 8880 C CA . ASN B 1 286 ? 2.082 111.875 59.094 1 82.69 286 ASN B CA 1
ATOM 8881 C C . ASN B 1 286 ? 2.57 113.312 59 1 82.69 286 ASN B C 1
ATOM 8883 O O . ASN B 1 286 ? 2.514 114 60 1 82.69 286 ASN B O 1
ATOM 8887 N N . GLN B 1 287 ? 2.986 113.688 57.875 1 84.25 287 GLN B N 1
ATOM 8888 C CA . GLN B 1 287 ? 3.479 115 57.688 1 84.25 287 GLN B CA 1
ATOM 8889 C C . GLN B 1 287 ? 2.357 116.062 57.875 1 84.25 287 GLN B C 1
ATOM 8891 O O . GLN B 1 287 ? 2.551 117.062 58.531 1 84.25 287 GLN B O 1
ATOM 8896 N N . TYR B 1 288 ? 1.254 115.625 57.281 1 87.44 288 TYR B N 1
ATOM 8897 C CA . TYR B 1 288 ? 0.099 116.562 57.375 1 87.44 288 TYR B CA 1
ATOM 8898 C C . TYR B 1 288 ? -0.357 116.75 58.812 1 87.44 288 TYR B C 1
ATOM 8900 O O . TYR B 1 288 ? -0.56 117.875 59.25 1 87.44 288 TYR B O 1
ATOM 8908 N N . THR B 1 289 ? -0.462 115.625 59.531 1 87.44 289 THR B N 1
ATOM 8909 C CA . THR B 1 289 ? -0.949 115.75 60.906 1 87.44 289 THR B CA 1
ATOM 8910 C C . THR B 1 289 ? 0.072 116.438 61.812 1 87.44 289 THR B C 1
ATOM 8912 O O . THR B 1 289 ? -0.299 117.062 62.781 1 87.44 289 THR B O 1
ATOM 8915 N N . SER B 1 290 ? 1.31 116.438 61.531 1 84.12 290 SER B N 1
ATOM 8916 C CA . SER B 1 290 ? 2.328 117.188 62.281 1 84.12 290 SER B CA 1
ATOM 8917 C C . SER B 1 290 ? 2.141 118.688 62.094 1 84.12 290 SER B C 1
ATOM 8919 O O . SER B 1 290 ? 2.328 119.438 63.031 1 84.12 290 SER B O 1
ATOM 8921 N N . GLY B 1 291 ? 1.813 118.938 60.844 1 82.62 291 GLY B N 1
ATOM 8922 C CA . GLY B 1 291 ? 1.515 120.312 60.594 1 82.62 291 GLY B CA 1
ATOM 8923 C C . GLY B 1 291 ? 0.328 120.875 61.375 1 82.62 291 GLY B C 1
ATOM 8924 O O . GLY B 1 291 ? 0.368 121.938 61.906 1 82.62 291 GLY B O 1
ATOM 8925 N N . VAL B 1 292 ? -0.651 120.062 61.531 1 86.62 292 VAL B N 1
ATOM 8926 C CA . VAL B 1 292 ? -1.839 120.375 62.281 1 86.62 292 VAL B CA 1
ATOM 8927 C C . VAL B 1 292 ? -1.476 120.5 63.75 1 86.62 292 VAL B C 1
ATOM 8929 O O . VAL B 1 292 ? -1.934 121.438 64.438 1 86.62 292 VAL B O 1
ATOM 8932 N N . ASP B 1 293 ? -0.575 119.688 64.25 1 83.62 293 ASP B N 1
ATOM 8933 C CA . ASP B 1 293 ? -0.119 119.75 65.625 1 83.62 293 ASP B CA 1
ATOM 8934 C C . ASP B 1 293 ? 0.655 121.062 65.875 1 83.62 293 ASP B C 1
ATOM 8936 O O . ASP B 1 293 ? 0.498 121.688 66.938 1 83.62 293 ASP B O 1
ATOM 8940 N N . GLN B 1 294 ? 1.391 121.5 65 1 84.44 294 GLN B N 1
ATOM 8941 C CA . GLN B 1 294 ? 2.152 122.75 65.188 1 84.44 294 GLN B CA 1
ATOM 8942 C C . GLN B 1 294 ? 1.227 123.938 65.25 1 84.44 294 GLN B C 1
ATOM 8944 O O . GLN B 1 294 ? 1.436 124.812 66.062 1 84.44 294 GLN B O 1
ATOM 8949 N N . LEU B 1 295 ? 0.274 123.812 64.375 1 86.06 295 LEU B N 1
ATOM 8950 C CA . LEU B 1 295 ? -0.727 124.875 64.375 1 86.06 295 LEU B CA 1
ATOM 8951 C C . LEU B 1 295 ? -1.44 124.875 65.75 1 86.06 295 LEU B C 1
ATOM 8953 O O . LEU B 1 295 ? -1.638 125.938 66.312 1 86.06 295 LEU B O 1
ATOM 8957 N N . GLY B 1 296 ? -1.797 123.688 66.25 1 84.81 296 GLY B N 1
ATOM 8958 C CA . GLY B 1 296 ? -2.43 123.625 67.562 1 84.81 296 GLY B CA 1
ATOM 8959 C C . GLY B 1 296 ? -1.575 124.188 68.688 1 84.81 296 GLY B C 1
ATOM 8960 O O . GLY B 1 296 ? -2.074 124.875 69.562 1 84.81 296 GLY B O 1
ATOM 8961 N N . SER B 1 297 ? -0.328 124.062 68.688 1 84.19 297 SER B N 1
ATOM 8962 C CA . SER B 1 297 ? 0.59 124.625 69.688 1 84.19 297 SER B CA 1
ATOM 8963 C C . SER B 1 297 ? 0.673 126.125 69.625 1 84.19 297 SER B C 1
ATOM 8965 O O . SER B 1 297 ? 0.684 126.812 70.688 1 84.19 297 SER B O 1
ATOM 8967 N N . GLY B 1 298 ? 0.734 126.5 68.375 1 82.38 298 GLY B N 1
ATOM 8968 C CA . GLY B 1 298 ? 0.755 127.938 68.188 1 82.38 298 GLY B CA 1
ATOM 8969 C C . GLY B 1 298 ? -0.489 128.625 68.688 1 82.38 298 GLY B C 1
ATOM 8970 O O . GLY B 1 298 ? -0.397 129.625 69.375 1 82.38 298 GLY B O 1
ATOM 8971 N N . LEU B 1 299 ? -1.556 128 68.5 1 86.5 299 LEU B N 1
ATOM 8972 C CA . LEU B 1 299 ? -2.83 128.5 68.938 1 86.5 299 LEU B CA 1
ATOM 8973 C C . LEU B 1 299 ? -2.957 128.5 70.438 1 86.5 299 LEU B C 1
ATOM 8975 O O . LEU B 1 299 ? -3.541 129.375 71.062 1 86.5 299 LEU B O 1
ATOM 8979 N N . THR B 1 300 ? -2.414 127.562 71.125 1 83.75 300 THR B N 1
ATOM 8980 C CA . THR B 1 300 ? -2.383 127.438 72.562 1 83.75 300 THR B CA 1
ATOM 8981 C C . THR B 1 300 ? -1.553 128.625 73.188 1 83.75 300 THR B C 1
ATOM 8983 O O . THR B 1 300 ? -1.944 129.125 74.188 1 83.75 300 THR B O 1
ATOM 8986 N N . THR B 1 301 ? -0.504 128.875 72.625 1 85.25 301 THR B N 1
ATOM 8987 C CA . THR B 1 301 ? 0.325 130 73.062 1 85.25 301 THR B CA 1
ATOM 8988 C C . THR B 1 301 ? -0.446 131.375 73 1 85.25 301 THR B C 1
ATOM 8990 O O . THR B 1 301 ? -0.407 132.125 73.938 1 85.25 301 THR B O 1
ATOM 8993 N N . LEU B 1 302 ? -1.112 131.375 71.875 1 85.06 302 LEU B N 1
ATOM 8994 C CA . LEU B 1 302 ? -1.918 132.625 71.688 1 85.06 302 LEU B CA 1
ATOM 8995 C C . LEU B 1 302 ? -3.01 132.75 72.75 1 85.06 302 LEU B C 1
ATOM 8997 O O . LEU B 1 302 ? -3.279 133.75 73.312 1 85.06 302 LEU B O 1
ATOM 9001 N N . LYS B 1 303 ? -3.65 131.625 73.125 1 85.19 303 LYS B N 1
ATOM 9002 C CA . LYS B 1 303 ? -4.668 131.625 74.188 1 85.19 303 LYS B CA 1
ATOM 9003 C C . LYS B 1 303 ? -4.105 132 75.5 1 85.19 303 LYS B C 1
ATOM 9005 O O . LYS B 1 303 ? -4.742 132.875 76.25 1 85.19 303 LYS B O 1
ATOM 9010 N N . ASN B 1 304 ? -2.945 131.75 75.875 1 84.06 304 ASN B N 1
ATOM 9011 C CA . ASN B 1 304 ? -2.311 132.125 77.125 1 84.06 304 ASN B CA 1
ATOM 9012 C C . ASN B 1 304 ? -2.027 133.625 77.125 1 84.06 304 ASN B C 1
ATOM 9014 O O . ASN B 1 304 ? -2.207 134.25 78.188 1 84.06 304 ASN B O 1
ATOM 9018 N N . ASN B 1 305 ? -1.684 134 76.062 1 84.12 305 ASN B N 1
ATOM 9019 C CA . ASN B 1 305 ? -1.394 135.5 76 1 84.12 305 ASN B CA 1
ATOM 9020 C C . ASN B 1 305 ? -2.67 136.25 76.062 1 84.12 305 ASN B C 1
ATOM 9022 O O . ASN B 1 305 ? -2.627 137.5 76.375 1 84.12 305 ASN B O 1
ATOM 9026 N N . SER B 1 306 ? -3.801 135.75 75.688 1 86.44 306 SER B N 1
ATOM 9027 C CA . SER B 1 306 ? -5.102 136.375 75.812 1 86.44 306 SER B CA 1
ATOM 9028 C C . SER B 1 306 ? -5.414 136.875 77.188 1 86.44 306 SER B C 1
ATOM 9030 O O . SER B 1 306 ? -5.977 137.875 77.438 1 86.44 306 SER B O 1
ATOM 9032 N N . ALA B 1 307 ? -5.027 136.125 78.188 1 82.94 307 ALA B N 1
ATOM 9033 C CA . ALA B 1 307 ? -5.281 136.5 79.625 1 82.94 307 ALA B CA 1
ATOM 9034 C C . ALA B 1 307 ? -4.555 137.75 80 1 82.94 307 ALA B C 1
ATOM 9036 O O . ALA B 1 307 ? -5.125 138.625 80.625 1 82.94 307 ALA B O 1
ATOM 9037 N N . SER B 1 308 ? -3.379 137.875 79.562 1 84.06 308 SER B N 1
ATOM 9038 C CA . SER B 1 308 ? -2.6 139.125 79.812 1 84.06 308 SER B CA 1
ATOM 9039 C C . SER B 1 308 ? -3.221 140.375 79.188 1 84.06 308 SER B C 1
ATOM 9041 O O . SER B 1 308 ? -3.252 141.375 79.812 1 84.06 308 SER B O 1
ATOM 9043 N N . LEU B 1 309 ? -3.627 140.125 78 1 84 309 LEU B N 1
ATOM 9044 C CA . LEU B 1 309 ? -4.266 141.25 77.312 1 84 309 LEU B CA 1
ATOM 9045 C C . LEU B 1 309 ? -5.531 141.625 78 1 84 309 LEU B C 1
ATOM 9047 O O . LEU B 1 309 ? -5.77 142.875 78.125 1 84 309 LEU B O 1
ATOM 9051 N N . ARG B 1 310 ? -6.383 140.875 78.625 1 85.5 310 ARG B N 1
ATOM 9052 C CA . ARG B 1 310 ? -7.617 141.125 79.312 1 85.5 310 ARG B CA 1
ATOM 9053 C C . ARG B 1 310 ? -7.324 141.875 80.625 1 85.5 310 ARG B C 1
ATOM 9055 O O . ARG B 1 310 ? -7.98 142.875 80.938 1 85.5 310 ARG B O 1
ATOM 9062 N N . SER B 1 311 ? -6.309 141.5 81.25 1 83.5 311 SER B N 1
ATOM 9063 C CA . SER B 1 311 ? -5.934 142.25 82.5 1 83.5 311 SER B CA 1
ATOM 9064 C C . SER B 1 311 ? -5.406 143.625 82.25 1 83.5 311 SER B C 1
ATOM 9066 O O . SER B 1 311 ? -5.734 144.5 83 1 83.5 311 SER B O 1
ATOM 9068 N N . GLY B 1 312 ? -4.559 143.625 81.188 1 80.62 312 GLY B N 1
ATOM 9069 C CA . GLY B 1 312 ? -4.043 144.875 80.875 1 80.62 312 GLY B CA 1
ATOM 9070 C C . GLY B 1 312 ? -5.133 145.875 80.5 1 80.62 312 GLY B C 1
ATOM 9071 O O . GLY B 1 312 ? -5.102 147.125 80.938 1 80.62 312 GLY B O 1
ATOM 9072 N N . ALA B 1 313 ? -6.109 145.5 79.812 1 83 313 ALA B N 1
ATOM 9073 C CA . ALA B 1 313 ? -7.238 146.25 79.438 1 83 313 ALA B CA 1
ATOM 9074 C C . ALA B 1 313 ? -8.062 146.75 80.688 1 83 313 ALA B C 1
ATOM 9076 O O . ALA B 1 313 ? -8.492 147.875 80.75 1 83 313 ALA B O 1
ATOM 9077 N N . ALA B 1 314 ? -8.25 145.875 81.688 1 82.44 314 ALA B N 1
ATOM 9078 C CA . ALA B 1 314 ? -8.984 146.25 82.875 1 82.44 314 ALA B CA 1
ATOM 9079 C C . ALA B 1 314 ? -8.25 147.25 83.688 1 82.44 314 ALA B C 1
ATOM 9081 O O . ALA B 1 314 ? -8.875 148.25 84.25 1 82.44 314 ALA B O 1
ATOM 9082 N N . SER B 1 315 ? -6.992 147.125 83.75 1 83.38 315 SER B N 1
ATOM 9083 C CA . SER B 1 315 ? -6.191 148.125 84.562 1 83.38 315 SER B CA 1
ATOM 9084 C C . SER B 1 315 ? -6.254 149.5 83.938 1 83.38 315 SER B C 1
ATOM 9086 O O . SER B 1 315 ? -6.375 150.5 84.688 1 83.38 315 SER B O 1
ATOM 9088 N N . LEU B 1 316 ? -6.141 149.5 82.625 1 82.5 316 LEU B N 1
ATOM 9089 C CA . LEU B 1 316 ? -6.195 150.75 81.938 1 82.5 316 LEU B CA 1
ATOM 9090 C C . LEU B 1 316 ? -7.562 151.375 82.125 1 82.5 316 LEU B C 1
ATOM 9092 O O . LEU B 1 316 ? -7.656 152.625 82.312 1 82.5 316 LEU B O 1
ATOM 9096 N N . ASN B 1 317 ? -8.664 150.625 82.062 1 83.56 317 ASN B N 1
ATOM 9097 C CA . ASN B 1 317 ? -10.016 151.125 82.312 1 83.56 317 ASN B CA 1
ATOM 9098 C C . ASN B 1 317 ? -10.164 151.75 83.75 1 83.56 317 ASN B C 1
ATOM 9100 O O . ASN B 1 317 ? -10.766 152.75 83.938 1 83.56 317 ASN B O 1
ATOM 9104 N N . GLN B 1 318 ? -9.586 151.25 84.75 1 82.19 318 GLN B N 1
ATOM 9105 C CA . GLN B 1 318 ? -9.594 151.75 86.125 1 82.19 318 GLN B CA 1
ATOM 9106 C C . GLN B 1 318 ? -8.852 153 86.25 1 82.19 318 GLN B C 1
ATOM 9108 O O . GLN B 1 318 ? -9.305 154 86.938 1 82.19 318 GLN B O 1
ATOM 9113 N N . GLY B 1 319 ? -7.707 153 85.562 1 78.88 319 GLY B N 1
ATOM 9114 C CA . GLY B 1 319 ? -6.934 154.25 85.562 1 78.88 319 GLY B CA 1
ATOM 9115 C C . GLY B 1 319 ? -7.672 155.375 84.938 1 78.88 319 GLY B C 1
ATOM 9116 O O . GLY B 1 319 ? -7.637 156.5 85.5 1 78.88 319 GLY B O 1
ATOM 9117 N N . ALA B 1 320 ? -8.375 155 83.938 1 82.19 320 ALA B N 1
ATOM 9118 C CA . ALA B 1 320 ? -9.195 156.125 83.25 1 82.19 320 ALA B CA 1
ATOM 9119 C C . ALA B 1 320 ? -10.352 156.5 84.188 1 82.19 320 ALA B C 1
ATOM 9121 O O . ALA B 1 320 ? -10.703 157.75 84.188 1 82.19 320 ALA B O 1
ATOM 9122 N N . GLY B 1 321 ? -10.93 155.625 84.938 1 79.56 321 GLY B N 1
ATOM 9123 C CA . GLY B 1 321 ? -11.977 156 85.875 1 79.56 321 GLY B CA 1
ATOM 9124 C C . GLY B 1 321 ? -11.484 156.875 87 1 79.56 321 GLY B C 1
ATOM 9125 O O . GLY B 1 321 ? -12.164 157.875 87.375 1 79.56 321 GLY B O 1
ATOM 9126 N N . GLN B 1 322 ? -10.359 156.75 87.562 1 81.38 322 GLN B N 1
ATOM 9127 C CA . GLN B 1 322 ? -9.781 157.625 88.625 1 81.38 322 GLN B CA 1
ATOM 9128 C C . GLN B 1 322 ? -9.5 159 88.125 1 81.38 322 GLN B C 1
ATOM 9130 O O . GLN B 1 322 ? -9.75 160 88.812 1 81.38 322 GLN B O 1
ATOM 9135 N N . LEU B 1 323 ? -9.008 158.875 86.938 1 80.94 323 LEU B N 1
ATOM 9136 C CA . LEU B 1 323 ? -8.719 160.125 86.312 1 80.94 323 LEU B CA 1
ATOM 9137 C C . LEU B 1 323 ? -10.008 161 86.125 1 80.94 323 LEU B C 1
ATOM 9139 O O . LEU B 1 323 ? -10.055 162.125 86.375 1 80.94 323 LEU B O 1
ATOM 9143 N N . SER B 1 324 ? -11.031 160.375 85.625 1 82.81 324 SER B N 1
ATOM 9144 C CA . SER B 1 324 ? -12.328 161 85.438 1 82.81 324 SER B CA 1
ATOM 9145 C C . SER B 1 324 ? -12.914 161.5 86.75 1 82.81 324 SER B C 1
ATOM 9147 O O . SER B 1 324 ? -13.414 162.625 86.812 1 82.81 324 SER B O 1
ATOM 9149 N N . ASN B 1 325 ? -12.781 160.875 87.812 1 80.69 325 ASN B N 1
ATOM 9150 C CA . ASN B 1 325 ? -13.242 161.375 89.125 1 80.69 325 ASN B CA 1
ATOM 9151 C C . ASN B 1 325 ? -12.438 162.5 89.625 1 80.69 325 ASN B C 1
ATOM 9153 O O . ASN B 1 325 ? -13.008 163.5 90.188 1 80.69 325 ASN B O 1
ATOM 9157 N N . GLY B 1 326 ? -11.18 162.375 89.438 1 77.5 326 GLY B N 1
ATOM 9158 C CA . GLY B 1 326 ? -10.32 163.5 89.875 1 77.5 326 GLY B CA 1
ATOM 9159 C C . GLY B 1 326 ? -10.609 164.75 89.125 1 77.5 326 GLY B C 1
ATOM 9160 O O . GLY B 1 326 ? -10.664 165.875 89.75 1 77.5 326 GLY B O 1
ATOM 9161 N N . ALA B 1 327 ? -10.859 164.625 87.875 1 80.06 327 ALA B N 1
ATOM 9162 C CA . ALA B 1 327 ? -11.188 165.75 87.062 1 80.06 327 ALA B CA 1
ATOM 9163 C C . ALA B 1 327 ? -12.555 166.375 87.438 1 80.06 327 ALA B C 1
ATOM 9165 O O . ALA B 1 327 ? -12.727 167.5 87.562 1 80.06 327 ALA B O 1
ATOM 9166 N N . SER B 1 328 ? -13.516 165.625 87.75 1 79.88 328 SER B N 1
ATOM 9167 C CA . SER B 1 328 ? -14.844 166 88.188 1 79.88 328 SER B CA 1
ATOM 9168 C C . SER B 1 328 ? -14.789 166.75 89.562 1 79.88 328 SER B C 1
ATOM 9170 O O . SER B 1 328 ? -15.445 167.75 89.75 1 79.88 328 SER B O 1
ATOM 9172 N N . GLN B 1 329 ? -14.016 166.25 90.5 1 79.06 329 GLN B N 1
ATOM 9173 C CA . GLN B 1 329 ? -13.875 166.875 91.812 1 79.06 329 GLN B CA 1
ATOM 9174 C C . GLN B 1 329 ? -13.211 168.25 91.688 1 79.06 329 GLN B C 1
ATOM 9176 O O . GLN B 1 329 ? -13.625 169.25 92.375 1 79.06 329 GLN B O 1
ATOM 9181 N N . LEU B 1 330 ? -12.234 168.25 90.875 1 78.38 330 LEU B N 1
ATOM 9182 C CA . LEU B 1 330 ? -11.562 169.5 90.688 1 78.38 330 LEU B CA 1
ATOM 9183 C C . LEU B 1 330 ? -12.523 170.5 90.125 1 78.38 330 LEU B C 1
ATOM 9185 O O . LEU B 1 330 ? -12.562 171.625 90.562 1 78.38 330 LEU B O 1
ATOM 9189 N N . ASN B 1 331 ? -13.289 170.125 89.125 1 78.5 331 ASN B N 1
ATOM 9190 C CA . ASN B 1 331 ? -14.289 171 88.5 1 78.5 331 ASN B CA 1
ATOM 9191 C C . ASN B 1 331 ? -15.328 171.5 89.5 1 78.5 331 ASN B C 1
ATOM 9193 O O . ASN B 1 331 ? -15.711 172.625 89.562 1 78.5 331 ASN B O 1
ATOM 9197 N N . ALA B 1 332 ? -15.75 170.875 90.5 1 75.44 332 ALA B N 1
ATOM 9198 C CA . ALA B 1 332 ? -16.703 171.125 91.5 1 75.44 332 ALA B CA 1
ATOM 9199 C C . ALA B 1 332 ? -16.109 172.125 92.5 1 75.44 332 ALA B C 1
ATOM 9201 O O . ALA B 1 332 ? -16.766 173.125 92.938 1 75.44 332 ALA B O 1
ATOM 9202 N N . THR B 1 333 ? -14.914 172 92.812 1 74 333 THR B N 1
ATOM 9203 C CA . THR B 1 333 ? -14.234 172.875 93.812 1 74 333 THR B CA 1
ATOM 9204 C C . THR B 1 333 ? -14.031 174.25 93.25 1 74 333 THR B C 1
ATOM 9206 O O . THR B 1 333 ? -14.281 175.25 93.938 1 74 333 THR B O 1
ATOM 9209 N N . VAL B 1 334 ? -13.656 174.25 92 1 75.31 334 VAL B N 1
ATOM 9210 C CA . VAL B 1 334 ? -13.438 175.5 91.312 1 75.31 334 VAL B CA 1
ATOM 9211 C C . VAL B 1 334 ? -14.766 176.25 91.188 1 75.31 334 VAL B C 1
ATOM 9213 O O . VAL B 1 334 ? -14.844 177.5 91.438 1 75.31 334 VAL B O 1
ATOM 9216 N N . ASN B 1 335 ? -15.906 175.75 90.875 1 71.62 335 ASN B N 1
ATOM 9217 C CA . ASN B 1 335 ? -17.219 176.375 90.75 1 71.62 335 ASN B CA 1
ATOM 9218 C C . ASN B 1 335 ? -17.812 176.75 92.062 1 71.62 335 ASN B C 1
ATOM 9220 O O . ASN B 1 335 ? -18.453 177.875 92.125 1 71.62 335 ASN B O 1
ATOM 9224 N N . SER B 1 336 ? -17.719 176.375 93.25 1 70.81 336 SER B N 1
ATOM 9225 C CA . SER B 1 336 ? -18.359 176.75 94.5 1 70.81 336 SER B CA 1
ATOM 9226 C C . SER B 1 336 ? -17.516 177.75 95.312 1 70.81 336 SER B C 1
ATOM 9228 O O . SER B 1 336 ? -18.031 178.625 95.812 1 70.81 336 SER B O 1
ATOM 9230 N N . SER B 1 337 ? -16.266 177.625 95.562 1 62.66 337 SER B N 1
ATOM 9231 C CA . SER B 1 337 ? -15.477 178.375 96.562 1 62.66 337 SER B CA 1
ATOM 9232 C C . SER B 1 337 ? -15.008 179.625 95.938 1 62.66 337 SER B C 1
ATOM 9234 O O . SER B 1 337 ? -15.094 180.75 96.562 1 62.66 337 SER B O 1
ATOM 9236 N N . LEU B 1 338 ? -14.461 179.875 94.75 1 60.28 338 LEU B N 1
ATOM 9237 C CA . LEU B 1 338 ? -13.891 181.125 94.25 1 60.28 338 LEU B CA 1
ATOM 9238 C C . LEU B 1 338 ? -14.961 181.875 93.562 1 60.28 338 LEU B C 1
ATOM 9240 O O . LEU B 1 338 ? -14.789 183.125 93.375 1 60.28 338 LEU B O 1
ATOM 9244 N N . GLY B 1 339 ? -16.203 181.625 93.25 1 54.97 339 GLY B N 1
ATOM 9245 C CA . GLY B 1 339 ? -17.312 182.375 92.625 1 54.97 339 GLY B CA 1
ATOM 9246 C C . GLY B 1 339 ? -18.047 183.25 93.625 1 54.97 339 GLY B C 1
ATOM 9247 O O . GLY B 1 339 ? -18.766 184.125 93.188 1 54.97 339 GLY B O 1
ATOM 9248 N N . SER B 1 340 ? -17.984 183.375 95 1 56.06 340 SER B N 1
ATOM 9249 C CA . SER B 1 340 ? -18.812 184.125 95.938 1 56.06 340 SER B CA 1
ATOM 9250 C C . SER B 1 340 ? -18.094 185.25 96.5 1 56.06 340 SER B C 1
ATOM 9252 O O . SER B 1 340 ? -18.594 186 97.375 1 56.06 340 SER B O 1
ATOM 9254 N N . LEU B 1 341 ? -16.938 185.875 96.188 1 56.44 341 LEU B N 1
ATOM 9255 C CA . LEU B 1 341 ? -16.25 187 96.75 1 56.44 341 LEU B CA 1
ATOM 9256 C C . LEU B 1 341 ? -16.766 188.25 96.062 1 56.44 341 LEU B C 1
ATOM 9258 O O . LEU B 1 341 ? -16.859 188.375 94.812 1 56.44 341 LEU B O 1
ATOM 9262 N N . ASP B 1 342 ? -17.5 189.25 96.812 1 58.88 342 ASP B N 1
ATOM 9263 C CA . ASP B 1 342 ? -18.188 190.5 96.375 1 58.88 342 ASP B CA 1
ATOM 9264 C C . ASP B 1 342 ? -17.188 191.5 96 1 58.88 342 ASP B C 1
ATOM 9266 O O . ASP B 1 342 ? -16.938 192.5 96.75 1 58.88 342 ASP B O 1
ATOM 9270 N N . PHE B 1 343 ? -16.438 191.375 94.812 1 60.78 343 PHE B N 1
ATOM 9271 C CA . PHE B 1 343 ? -15.422 192.25 94.312 1 60.78 343 PHE B CA 1
ATOM 9272 C C . PHE B 1 343 ? -16.031 193.625 93.938 1 60.78 343 PHE B C 1
ATOM 9274 O O . PHE B 1 343 ? -15.383 194.625 94 1 60.78 343 PHE B O 1
ATOM 9281 N N . THR B 1 344 ? -17.328 193.625 93.625 1 62.66 344 THR B N 1
ATOM 9282 C CA . THR B 1 344 ? -18.016 194.875 93.25 1 62.66 344 THR B CA 1
ATOM 9283 C C . THR B 1 344 ? -18.156 195.75 94.438 1 62.66 344 THR B C 1
ATOM 9285 O O . THR B 1 344 ? -17.969 197 94.312 1 62.66 344 THR B O 1
ATOM 9288 N N . GLY B 1 345 ? -18.531 195.125 95.562 1 63.5 345 GLY B N 1
ATOM 9289 C CA . GLY B 1 345 ? -18.672 195.875 96.75 1 63.5 345 GLY B CA 1
ATOM 9290 C C . GLY B 1 345 ? -17.359 196.5 97.25 1 63.5 345 GLY B C 1
ATOM 9291 O O . GLY B 1 345 ? -17.297 197.625 97.688 1 63.5 345 GLY B O 1
ATOM 9292 N N . ILE B 1 346 ? -16.25 195.625 97 1 65.25 346 ILE B N 1
ATOM 9293 C CA . ILE B 1 346 ? -14.93 196.125 97.438 1 65.25 346 ILE B CA 1
ATOM 9294 C C . ILE B 1 346 ? -14.445 197.25 96.562 1 65.25 346 ILE B C 1
ATOM 9296 O O . ILE B 1 346 ? -13.898 198.25 97.062 1 65.25 346 ILE B O 1
ATOM 9300 N N . MET B 1 347 ? -14.789 197.375 95.25 1 65 347 MET B N 1
ATOM 9301 C CA . MET B 1 347 ? -14.422 198.375 94.312 1 65 347 MET B CA 1
ATOM 9302 C C . MET B 1 347 ? -15.219 199.625 94.562 1 65 347 MET B C 1
ATOM 9304 O O . MET B 1 347 ? -14.688 200.75 94.438 1 65 347 MET B O 1
ATOM 9308 N N . SER B 1 348 ? -16.469 199.5 95 1 69.5 348 SER B N 1
ATOM 9309 C CA . SER B 1 348 ? -17.312 200.625 95.312 1 69.5 348 SER B CA 1
ATOM 9310 C C . SER B 1 348 ? -16.797 201.375 96.5 1 69.5 348 SER B C 1
ATOM 9312 O O . SER B 1 348 ? -16.766 202.625 96.562 1 69.5 348 SER B O 1
ATOM 9314 N N 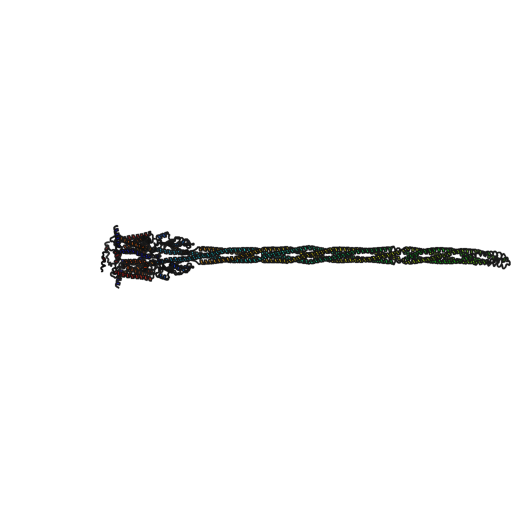. ALA B 1 349 ? -16.375 200.5 97.5 1 66.56 349 ALA B N 1
ATOM 9315 C CA . ALA B 1 349 ? -15.844 201.125 98.688 1 66.56 349 ALA B CA 1
ATOM 9316 C C . ALA B 1 349 ? -14.516 201.875 98.438 1 66.56 349 ALA B C 1
ATOM 9318 O O . ALA B 1 349 ? -14.258 202.875 99 1 66.56 349 ALA B O 1
ATOM 9319 N N . MET B 1 350 ? -13.766 201.375 97.438 1 65.44 350 MET B N 1
ATOM 9320 C CA . MET B 1 350 ? -12.484 201.875 97.125 1 65.44 350 MET B CA 1
ATOM 9321 C C . MET B 1 350 ? -12.68 203.25 96.312 1 65.44 350 MET B C 1
ATOM 9323 O O . MET B 1 350 ? -11.93 204.125 96.438 1 65.44 350 MET B O 1
ATOM 9327 N N . ASN B 1 351 ? -13.766 203.375 95.5 1 66.75 351 ASN B N 1
ATOM 9328 C CA . ASN B 1 351 ? -14.117 204.625 94.75 1 66.75 351 ASN B CA 1
ATOM 9329 C C . ASN B 1 351 ? -14.602 205.75 95.75 1 66.75 351 ASN B C 1
ATOM 9331 O O . ASN B 1 351 ? -14.266 206.875 95.562 1 66.75 351 ASN B O 1
ATOM 9335 N N . GLN B 1 352 ? -15.266 205.5 96.75 1 67.81 352 GLN B N 1
ATOM 9336 C CA . GLN B 1 352 ? -15.742 206.375 97.75 1 67.81 352 GLN B CA 1
ATOM 9337 C C . GLN B 1 352 ? -14.586 206.875 98.625 1 67.81 352 GLN B C 1
ATOM 9339 O O . GLN B 1 352 ? -14.594 208.125 99 1 67.81 352 GLN B O 1
ATOM 9344 N N . ALA B 1 353 ? -13.523 206 98.812 1 64.62 353 ALA B N 1
ATOM 9345 C CA . ALA B 1 353 ? -12.312 206.375 99.5 1 64.62 353 ALA B CA 1
ATOM 9346 C C . ALA B 1 353 ? -11.547 207.5 98.75 1 64.62 353 ALA B C 1
ATOM 9348 O O . ALA B 1 353 ? -11.023 208.375 99.312 1 64.62 353 ALA B O 1
ATOM 9349 N N . SER B 1 354 ? -11.562 207.375 97.312 1 65.56 354 SER B N 1
ATOM 9350 C CA . SER B 1 354 ? -10.945 208.375 96.438 1 65.56 354 SER B CA 1
ATOM 9351 C C . SER B 1 354 ? -11.672 209.75 96.5 1 65.56 354 SER B C 1
ATOM 9353 O O . SER B 1 354 ? -11.039 210.75 96.5 1 65.56 354 SER B O 1
ATOM 9355 N N . GLN B 1 355 ? -12.938 209.875 96.688 1 67.62 355 GLN B N 1
ATOM 9356 C CA . GLN B 1 355 ? -13.727 211 96.812 1 67.62 355 GLN B CA 1
ATOM 9357 C C . GLN B 1 355 ? -13.531 211.75 98.188 1 67.62 355 GLN B C 1
ATOM 9359 O O . GLN B 1 355 ? -13.469 213 98.25 1 67.62 355 GLN B O 1
ATOM 9364 N N . MET B 1 356 ? -13.266 211 99.25 1 67.69 356 MET B N 1
ATOM 9365 C CA . MET B 1 356 ? -13.086 211.5 100.625 1 67.69 356 MET B CA 1
ATOM 9366 C C . MET B 1 356 ? -11.727 212.125 100.75 1 67.69 356 MET B C 1
ATOM 9368 O O . MET B 1 356 ? -11.602 213.125 101.5 1 67.69 356 MET B O 1
ATOM 9372 N N . LYS B 1 357 ? -10.773 211.75 99.875 1 65.88 357 LYS B N 1
ATOM 9373 C CA . LYS B 1 357 ? -9.461 212.375 99.875 1 65.88 357 LYS B CA 1
ATOM 9374 C C . LYS B 1 357 ? -9.57 213.875 99.438 1 65.88 357 LYS B C 1
ATOM 9376 O O . LYS B 1 357 ? -8.938 214.75 100.062 1 65.88 357 LYS B O 1
ATOM 9381 N N . SER B 1 358 ? -10.469 214.25 98.562 1 67.31 358 SER B N 1
ATOM 9382 C CA . SER B 1 358 ? -10.672 215.625 98.125 1 67.31 358 SER B CA 1
ATOM 9383 C C . SER B 1 358 ? -11.359 216.5 99.188 1 67.31 358 SER B C 1
ATOM 9385 O O . SER B 1 358 ? -11 217.625 99.375 1 67.31 358 SER B O 1
ATOM 9387 N N . SER B 1 359 ? -12.203 215.875 99.938 1 66.62 359 SER B N 1
ATOM 9388 C CA . SER B 1 359 ? -12.953 216.625 100.938 1 66.62 359 SER B CA 1
ATOM 9389 C C . SER B 1 359 ? -12.086 217 102.125 1 66.62 359 SER B C 1
ATOM 9391 O O . SER B 1 359 ? -12.203 218 102.688 1 66.62 359 SER B O 1
ATOM 9393 N N . LEU B 1 360 ? -11.219 216 102.438 1 67.94 360 LEU B N 1
ATOM 9394 C CA . LEU B 1 360 ? -10.32 216.25 103.562 1 67.94 360 LEU B CA 1
ATOM 9395 C C . LEU B 1 360 ? -9.273 217.25 103.25 1 67.94 360 LEU B C 1
ATOM 9397 O O . LEU B 1 360 ? -8.883 218 104.125 1 67.94 360 LEU B O 1
ATOM 9401 N N . ALA B 1 361 ? -8.938 217.625 101.938 1 64.75 361 ALA B N 1
ATOM 9402 C CA . ALA B 1 361 ? -8.023 218.625 101.5 1 64.75 361 ALA B CA 1
ATOM 9403 C C . ALA B 1 361 ? -8.672 220 101.688 1 64.75 361 ALA B C 1
ATOM 9405 O O . ALA B 1 361 ? -8.016 221 102.125 1 64.75 361 ALA B O 1
ATOM 9406 N N . SER B 1 362 ? -9.914 220.125 101.5 1 66.69 362 SER B N 1
ATOM 9407 C CA . SER B 1 362 ? -10.641 221.375 101.625 1 66.69 362 SER B CA 1
ATOM 9408 C C . SER B 1 362 ? -10.781 221.75 103.125 1 66.69 362 SER B C 1
ATOM 9410 O O . SER B 1 362 ? -10.672 222.875 103.438 1 66.69 362 SER B O 1
ATOM 9412 N N . LEU B 1 363 ? -10.891 220.625 103.875 1 67.44 363 LEU B N 1
ATOM 9413 C CA . LEU B 1 363 ? -11.008 220.875 105.312 1 67.44 363 LEU B CA 1
ATOM 9414 C C . LEU B 1 363 ? -9.68 221.375 105.875 1 67.44 363 LEU B C 1
ATOM 9416 O O . LEU B 1 363 ? -9.641 222.25 106.75 1 67.44 363 LEU B O 1
ATOM 9420 N N . GLN B 1 364 ? -8.57 220.875 105.375 1 66.38 364 GLN B N 1
ATOM 9421 C CA . GLN B 1 364 ? -7.23 221.25 105.812 1 66.38 364 GLN B CA 1
ATOM 9422 C C . GLN B 1 364 ? -6.965 222.75 105.5 1 66.38 364 GLN B C 1
ATOM 9424 O O . GLN B 1 364 ? -6.402 223.375 106.312 1 66.38 364 GLN B O 1
ATOM 9429 N N . SER B 1 365 ? -7.449 223.25 104.438 1 67.38 365 SER B N 1
ATOM 9430 C CA . SER B 1 365 ? -7.289 224.75 104.062 1 67.38 365 SER B CA 1
ATOM 9431 C C . SER B 1 365 ? -8.125 225.625 104.938 1 67.38 365 SER B C 1
ATOM 9433 O O . SER B 1 365 ? -7.672 226.75 105.312 1 67.38 365 SER B O 1
ATOM 9435 N N . GLY B 1 366 ? -9.336 225.125 105.25 1 62.44 366 GLY B N 1
ATOM 9436 C CA . GLY B 1 366 ? -10.211 225.875 106.125 1 62.44 366 GLY B CA 1
ATOM 9437 C C . GLY B 1 366 ? -9.68 226 107.5 1 62.44 366 GLY B C 1
ATOM 9438 O O . GLY B 1 366 ? -9.766 227.125 108.125 1 62.44 366 GLY B O 1
ATOM 9439 N N . LEU B 1 367 ? -9.031 224.875 107.938 1 64.75 367 LEU B N 1
ATOM 9440 C CA . LEU B 1 367 ? -8.508 225 109.312 1 64.75 367 LEU B CA 1
ATOM 9441 C C . LEU B 1 367 ? -7.27 225.875 109.375 1 64.75 367 LEU B C 1
ATOM 9443 O O . LEU B 1 367 ? -7.047 226.5 110.438 1 64.75 367 LEU B O 1
ATOM 9447 N N . THR B 1 368 ? -6.449 226.25 108.438 1 67.56 368 THR B N 1
ATOM 9448 C CA . THR B 1 368 ? -5.297 227.125 108.375 1 67.56 368 THR B CA 1
ATOM 9449 C C . THR B 1 368 ? -5.742 228.625 108.375 1 67.56 368 THR B C 1
ATOM 9451 O O . THR B 1 368 ? -5.117 229.375 109.062 1 67.56 368 THR B O 1
ATOM 9454 N N . GLN B 1 369 ? -6.891 228.875 107.875 1 66.81 369 GLN B N 1
ATOM 9455 C CA . GLN B 1 369 ? -7.414 230.25 107.875 1 66.81 369 GLN B CA 1
ATOM 9456 C C . GLN B 1 369 ? -7.961 230.625 109.25 1 66.81 369 GLN B C 1
ATOM 9458 O O . GLN B 1 369 ? -7.793 231.75 109.688 1 66.81 369 GLN B O 1
ATOM 9463 N N . ALA B 1 370 ? -8.43 229.625 109.938 1 64.69 370 ALA B N 1
ATOM 9464 C CA . ALA B 1 370 ? -8.953 229.875 111.25 1 64.69 370 ALA B CA 1
ATOM 9465 C C . ALA B 1 370 ? -7.828 230.125 112.25 1 64.69 370 ALA B C 1
ATOM 9467 O O . ALA B 1 370 ? -7.945 231 113.125 1 64.69 370 ALA B O 1
ATOM 9468 N N . GLN B 1 371 ? -6.746 229.5 112.062 1 63.69 371 GLN B N 1
ATOM 9469 C CA . GLN B 1 371 ? -5.574 229.625 112.938 1 63.69 371 GLN B CA 1
ATOM 9470 C C . GLN B 1 371 ? -4.992 231 112.75 1 63.69 371 GLN B C 1
ATOM 9472 O O . GLN B 1 371 ? -4.594 231.75 113.688 1 63.69 371 GLN B O 1
ATOM 9477 N N . SER B 1 372 ? -5.152 231.875 111.625 1 68.38 372 SER B N 1
ATOM 9478 C CA . SER B 1 372 ? -4.66 233.125 111.312 1 68.38 372 SER B CA 1
ATOM 9479 C C . SER B 1 372 ? -5.57 234.25 111.938 1 68.38 372 SER B C 1
ATOM 9481 O O . SER B 1 372 ? -5.094 235.25 112.438 1 68.38 372 SER B O 1
ATOM 9483 N N . ALA B 1 373 ? -6.777 233.875 112 1 64.5 373 ALA B N 1
ATOM 9484 C CA . ALA B 1 373 ? -7.75 234.875 112.5 1 64.5 373 ALA B CA 1
ATOM 9485 C C . ALA B 1 373 ? -7.668 234.875 114.062 1 64.5 373 ALA B C 1
ATOM 9487 O O . ALA B 1 373 ? -7.75 236 114.625 1 64.5 373 ALA B O 1
ATOM 9488 N N . LEU B 1 374 ? -7.352 233.875 114.625 1 63.47 374 LEU B N 1
ATOM 9489 C CA . LEU B 1 374 ? -7.238 233.75 116.062 1 63.47 374 LEU B CA 1
ATOM 9490 C C . LEU B 1 374 ? -5.938 234.375 116.562 1 63.47 374 LEU B C 1
ATOM 9492 O O . LEU B 1 374 ? -5.906 235.125 117.625 1 63.47 374 LEU B O 1
ATOM 9496 N N . SER B 1 375 ? -4.887 234.5 115.875 1 64.62 375 SER B N 1
ATOM 9497 C CA . SER B 1 375 ? -3.625 235.125 116.188 1 64.62 375 SER B CA 1
ATOM 9498 C C . SER B 1 375 ? -3.744 236.625 116.125 1 64.62 375 SER B C 1
ATOM 9500 O O . SER B 1 375 ? -3.154 237.375 116.875 1 64.62 375 SER B O 1
ATOM 9502 N N . ALA B 1 376 ? -4.777 237.125 115.438 1 67.44 376 ALA B N 1
ATOM 9503 C CA . ALA B 1 376 ? -4.965 238.625 115.25 1 67.44 376 ALA B CA 1
ATOM 9504 C C . ALA B 1 376 ? -5.738 239.25 116.438 1 67.44 376 ALA B C 1
ATOM 9506 O O . ALA B 1 376 ? -5.41 240.25 116.875 1 67.44 376 ALA B O 1
ATOM 9507 N N . VAL B 1 377 ? -6.562 238.5 116.938 1 67.12 377 VAL B N 1
ATOM 9508 C CA . VAL B 1 377 ? -7.348 238.875 118.125 1 67.12 377 VAL B CA 1
ATOM 9509 C C . VAL B 1 377 ? -6.477 238.875 119.375 1 67.12 377 VAL B C 1
ATOM 9511 O O . VAL B 1 377 ? -6.547 239.75 120.188 1 67.12 377 VAL B O 1
ATOM 9514 N N . SER B 1 378 ? -5.582 237.875 119.438 1 64.44 378 SER B N 1
ATOM 9515 C CA . SER B 1 378 ? -4.695 237.75 120.625 1 64.44 378 SER B CA 1
ATOM 9516 C C . SER B 1 378 ? -3.686 238.875 120.625 1 64.44 378 SER B C 1
ATOM 9518 O O . SER B 1 378 ? -3.363 239.375 121.75 1 64.44 378 SER B O 1
ATOM 9520 N N . THR B 1 379 ? -3.234 239.625 119.688 1 66.31 379 THR B N 1
ATOM 9521 C CA . THR B 1 379 ? -2.293 240.75 119.625 1 66.31 379 THR B CA 1
ATOM 9522 C C . THR B 1 379 ? -2.945 242.125 120.125 1 66.31 379 THR B C 1
ATOM 9524 O O . THR B 1 379 ? -2.338 242.875 120.875 1 66.31 379 THR B O 1
ATOM 9527 N N . GLU B 1 380 ? -4.254 242.375 119.875 1 62.22 380 GLU B N 1
ATOM 9528 C CA . GLU B 1 380 ? -4.941 243.625 120.25 1 62.22 380 GLU B CA 1
ATOM 9529 C C . GLU B 1 380 ? -5.391 243.625 121.688 1 62.22 380 GLU B C 1
ATOM 9531 O O . GLU B 1 380 ? -5.391 244.625 122.375 1 62.22 380 GLU B O 1
ATOM 9536 N N . ALA B 1 381 ? -5.68 242.5 122.375 1 57.34 381 ALA B N 1
ATOM 9537 C CA . ALA B 1 381 ? -6.117 242.25 123.75 1 57.34 381 ALA B CA 1
ATOM 9538 C C . ALA B 1 381 ? -4.969 242.5 124.75 1 57.34 381 ALA B C 1
ATOM 9540 O O . ALA B 1 381 ? -5.188 242.875 125.875 1 57.34 381 ALA B O 1
ATOM 9541 N N . ASN B 1 382 ? -3.67 242.25 124.312 1 60.88 382 ASN B N 1
ATOM 9542 C CA . ASN B 1 382 ? -2.467 242.625 125.062 1 60.88 382 ASN B CA 1
ATOM 9543 C C . ASN B 1 382 ? -2.299 244.125 125.312 1 60.88 382 ASN B C 1
ATOM 9545 O O . ASN B 1 382 ? -1.72 244.5 126.312 1 60.88 382 ASN B O 1
ATOM 9549 N N . GLN B 1 383 ? -2.811 245 124.562 1 55.28 383 GLN B N 1
ATOM 9550 C CA . GLN B 1 383 ? -2.715 246.5 124.688 1 55.28 383 GLN B CA 1
ATOM 9551 C C . GLN B 1 383 ? -3.658 247 125.75 1 55.28 383 GLN B C 1
ATOM 9553 O O . GLN B 1 383 ? -3.502 248.125 126.25 1 55.28 383 GLN B O 1
ATOM 9558 N N . LEU B 1 384 ? -4.613 246.375 126.062 1 54.66 384 LEU B N 1
ATOM 9559 C CA . LEU B 1 384 ? -5.59 246.625 127.062 1 54.66 384 LEU B CA 1
ATOM 9560 C C . LEU B 1 384 ? -5.051 246.375 128.5 1 54.66 384 LEU B C 1
ATOM 9562 O O . LEU B 1 384 ? -5.676 246.75 129.5 1 54.66 384 LEU B O 1
ATOM 9566 N N . LYS B 1 385 ? -3.811 245.75 128.5 1 57.06 385 LYS B N 1
ATOM 9567 C CA . LYS B 1 385 ? -3.141 245.375 129.75 1 57.06 385 LYS B CA 1
ATOM 9568 C C . LYS B 1 385 ? -2.695 246.625 130.625 1 57.06 385 LYS B C 1
ATOM 9570 O O . LYS B 1 385 ? -2.391 246.625 131.75 1 57.06 385 LYS B O 1
ATOM 9575 N N . THR B 1 386 ? -2.635 247.75 130 1 56.78 386 THR B N 1
ATOM 9576 C CA . THR B 1 386 ? -2.191 249 130.625 1 56.78 386 THR B CA 1
ATOM 9577 C C . THR B 1 386 ? -3.379 249.75 131.25 1 56.78 386 THR B C 1
ATOM 9579 O O . THR B 1 386 ? -3.203 250.75 131.875 1 56.78 386 THR B O 1
ATOM 9582 N N . ALA B 1 387 ? -4.426 249.5 130.875 1 51.59 387 ALA B N 1
ATOM 9583 C CA . ALA B 1 387 ? -5.691 250.25 131.125 1 51.59 387 ALA B CA 1
ATOM 9584 C C . ALA B 1 387 ? -5.961 250.25 132.625 1 51.59 387 ALA B C 1
ATOM 9586 O O . ALA B 1 387 ? -6.445 251.375 133.125 1 51.59 387 ALA B O 1
ATOM 9587 N N . PRO B 1 388 ? -5.59 249.25 133.5 1 52.09 388 PRO B N 1
ATOM 9588 C CA . PRO B 1 388 ? -5.77 249.375 134.875 1 52.09 388 PRO B CA 1
ATOM 9589 C C . PRO B 1 388 ? -4.91 250.375 135.625 1 52.09 388 PRO B C 1
ATOM 9591 O O . PRO B 1 388 ? -5.281 251 136.625 1 52.09 388 PRO B O 1
ATOM 9594 N N . SER B 1 389 ? -3.674 250.875 135.125 1 57.97 389 SER B N 1
ATOM 9595 C CA . SER B 1 389 ? -2.893 251.875 135.75 1 57.97 389 SER B CA 1
ATOM 9596 C C . SER B 1 389 ? -3.525 253.25 135.5 1 57.97 389 SER B C 1
ATOM 9598 O O . SER B 1 389 ? -3.49 254.125 136.375 1 57.97 389 SER B O 1
ATOM 9600 N N . ALA B 1 390 ? -4.051 253.375 134.625 1 51.75 390 ALA B N 1
ATOM 9601 C CA . ALA B 1 390 ? -4.641 254.625 134.25 1 51.75 390 ALA B CA 1
ATOM 9602 C C . ALA B 1 390 ? -5.938 254.875 135 1 51.75 390 ALA B C 1
ATOM 9604 O O . ALA B 1 390 ? -6.207 256 135.375 1 51.75 390 ALA B O 1
ATOM 9605 N N . LEU B 1 391 ? -6.402 254 135.125 1 56.16 391 LEU B N 1
ATOM 9606 C CA . LEU B 1 391 ? -7.75 254.125 135.75 1 56.16 391 LEU B CA 1
ATOM 9607 C C . LEU B 1 391 ? -7.703 254.25 137.25 1 56.16 391 LEU B C 1
ATOM 9609 O O . LEU B 1 391 ? -8.672 254.625 137.875 1 56.16 391 LEU B O 1
ATOM 9613 N N . SER B 1 392 ? -6.773 253.875 137.875 1 52.25 392 SER B N 1
ATOM 9614 C CA . SER B 1 392 ? -6.426 254 139.25 1 52.25 392 SER B CA 1
ATOM 9615 C C . SER B 1 392 ? -6.055 255.5 139.5 1 52.25 392 SER B C 1
ATOM 9617 O O . SER B 1 392 ? -5.938 255.875 140.625 1 52.25 392 SER B O 1
ATOM 9619 N N . GLY B 1 393 ? -5.48 256 138.625 1 56.62 393 GLY B N 1
ATOM 9620 C CA . GLY B 1 393 ? -5.191 257.5 138.75 1 56.62 393 GLY B CA 1
ATOM 9621 C C . GLY B 1 393 ? -6.422 258.25 139.125 1 56.62 393 GLY B C 1
ATOM 9622 O O . GLY B 1 393 ? -6.352 259.25 139.875 1 56.62 393 GLY B O 1
ATOM 9623 N N . VAL B 1 394 ? -7.402 258 138.5 1 57.28 394 VAL B N 1
ATOM 9624 C CA . VAL B 1 394 ? -8.672 258.75 138.5 1 57.28 394 VAL B CA 1
ATOM 9625 C C . VAL B 1 394 ? -9.359 258.5 139.875 1 57.28 394 VAL B C 1
ATOM 9627 O O . VAL B 1 394 ? -9.992 259.5 140.375 1 57.28 394 VAL B O 1
ATOM 9630 N N . SER B 1 395 ? -9.281 257.25 140.625 1 52.78 395 SER B N 1
ATOM 9631 C CA . SER B 1 395 ? -9.805 257 141.875 1 52.78 395 SER B CA 1
ATOM 9632 C C . SER B 1 395 ? -9.078 257.75 143 1 52.78 395 SER B C 1
ATOM 9634 O O . SER B 1 395 ? -9.617 258 144 1 52.78 395 SER B O 1
ATOM 9636 N N . SER B 1 396 ? -7.672 258.5 142.625 1 63.09 396 SER B N 1
ATOM 9637 C CA . SER B 1 396 ? -6.914 259.25 143.5 1 63.09 396 SER B CA 1
ATOM 9638 C C . SER B 1 396 ? -7.352 260.75 143.375 1 63.09 396 SER B C 1
ATOM 9640 O O . SER B 1 396 ? -7.254 261.5 144.25 1 63.09 396 SER B O 1
ATOM 9642 N N . ALA B 1 397 ? -7.852 260.75 142.375 1 63.25 397 ALA B N 1
ATOM 9643 C CA . ALA B 1 397 ? -8.266 262.25 142 1 63.25 397 ALA B CA 1
ATOM 9644 C C . ALA B 1 397 ? -9.578 262.5 142.625 1 63.25 397 ALA B C 1
ATOM 9646 O O . ALA B 1 397 ? -9.781 263.75 143.125 1 63.25 397 ALA B O 1
ATOM 9647 N N . ALA B 1 398 ? -10.359 261.75 142.625 1 57.59 398 ALA B N 1
ATOM 9648 C CA . ALA B 1 398 ? -11.672 262 143.25 1 57.59 398 ALA B CA 1
ATOM 9649 C C . ALA B 1 398 ? -11.539 262.25 144.75 1 57.59 398 ALA B C 1
ATOM 9651 O O . ALA B 1 398 ? -12.312 263 145.375 1 57.59 398 ALA B O 1
ATOM 9652 N N . SER B 1 399 ? -10.555 261.5 145.625 1 55.72 399 SER B N 1
ATOM 9653 C CA . SER B 1 399 ? -10.164 261.75 147 1 55.72 399 SER B CA 1
ATOM 9654 C C . SER B 1 399 ? -9.508 263.25 147.25 1 55.72 399 SER B C 1
ATOM 9656 O O . SER B 1 399 ? -9.578 263.75 148.25 1 55.72 399 SER B O 1
ATOM 9658 N N . SER B 1 400 ? -8.758 263.75 146.125 1 69.75 400 SER B N 1
ATOM 9659 C CA . SER B 1 400 ? -8.109 265 146.25 1 69.75 400 SER B CA 1
ATOM 9660 C C . SER B 1 400 ? -9.125 266.25 146.125 1 69.75 400 SER B C 1
ATOM 9662 O O . SER B 1 400 ? -8.898 267.25 146.625 1 69.75 400 SER B O 1
ATOM 9664 N N . LEU B 1 401 ? -10.172 265.75 145.625 1 69.5 401 LEU B N 1
ATOM 9665 C CA . LEU B 1 401 ? -11.195 266.75 145.375 1 69.5 401 LEU B CA 1
ATOM 9666 C C . LEU B 1 401 ? -12.062 267 146.625 1 69.5 401 LEU B C 1
ATOM 9668 O O . LEU B 1 401 ? -12.516 268 146.875 1 69.5 401 LEU B O 1
ATOM 9672 N N . SER B 1 402 ? -12.281 265.75 147.375 1 57.34 402 SER B N 1
ATOM 9673 C CA . SER B 1 402 ? -13.07 266 148.625 1 57.34 402 SER B CA 1
ATOM 9674 C C . SER B 1 402 ? -12.375 266.75 149.625 1 57.34 402 SER B C 1
ATOM 9676 O O . SER B 1 402 ? -12.875 266.75 150.75 1 57.34 402 SER B O 1
ATOM 9678 N N . GLY B 1 403 ? -11.047 266.75 149.75 1 61.28 403 GLY B N 1
ATOM 9679 C CA . GLY B 1 403 ? -10.398 267.5 150.625 1 61.28 403 GLY B CA 1
ATOM 9680 C C . GLY B 1 403 ? -10.805 269 150.5 1 61.28 403 GLY B C 1
ATOM 9681 O O . GLY B 1 403 ? -10.992 269.75 151.5 1 61.28 403 GLY B O 1
ATOM 9682 N N . VAL B 1 404 ? -10.633 269.75 149 1 73.75 404 VAL B N 1
ATOM 9683 C CA . VAL B 1 404 ? -10.867 271 148.5 1 73.75 404 VAL B CA 1
ATOM 9684 C C . VAL B 1 404 ? -12.219 271.5 148.875 1 73.75 404 VAL B C 1
ATOM 9686 O O . VAL B 1 404 ? -12.344 272.75 149.375 1 73.75 404 VAL B O 1
ATOM 9689 N N . ALA B 1 405 ? -13.328 270.25 149 1 67.94 405 ALA B N 1
ATOM 9690 C CA . ALA B 1 405 ? -14.688 270.75 149.375 1 67.94 405 ALA B CA 1
ATOM 9691 C C . ALA B 1 405 ? -14.82 271 150.875 1 67.94 405 ALA B C 1
ATOM 9693 O O . ALA B 1 405 ? -15.672 271.75 151.25 1 67.94 405 ALA B O 1
ATOM 9694 N N . GLN B 1 406 ? -14.836 270.5 151.5 1 63.16 406 GLN B N 1
ATOM 9695 C CA . GLN B 1 406 ? -14.875 270.75 152.875 1 63.16 406 GLN B CA 1
ATOM 9696 C C . GLN B 1 406 ? -14.242 272 153.25 1 63.16 406 GLN B C 1
ATOM 9698 O O . GLN B 1 406 ? -14.742 272.75 154.125 1 63.16 406 GLN B O 1
ATOM 9703 N N . ASN B 1 407 ? -12.359 272.75 152.25 1 74.31 407 ASN B N 1
ATOM 9704 C CA . ASN B 1 407 ? -11.727 274 152.5 1 74.31 407 ASN B CA 1
ATOM 9705 C C . ASN B 1 407 ? -12.656 275 152.125 1 74.31 407 ASN B C 1
ATOM 9707 O O . ASN B 1 407 ? -12.766 276 152.875 1 74.31 407 ASN B O 1
ATOM 9711 N N . ASP B 1 408 ? -13.797 274.75 151.25 1 68 408 ASP B N 1
ATOM 9712 C CA . ASP B 1 408 ? -14.641 275.75 150.875 1 68 408 ASP B CA 1
ATOM 9713 C C . ASP B 1 408 ? -15.898 276 151.625 1 68 408 ASP B C 1
ATOM 9715 O O . ASP B 1 408 ? -16.562 277 151.625 1 68 408 ASP B O 1
ATOM 9719 N N . ASN B 1 409 ? -16.469 274.25 153 1 57.88 409 ASN B N 1
ATOM 9720 C CA . ASN B 1 409 ? -17.281 274 154.25 1 57.88 409 ASN B CA 1
ATOM 9721 C C . ASN B 1 409 ? -16.906 275.25 155.25 1 57.88 409 ASN B C 1
ATOM 9723 O O . ASN B 1 409 ? -15.727 275.5 155.5 1 57.88 409 ASN B O 1
ATOM 9727 N N . GLU B 1 410 ? -14.922 275.75 155.125 1 71.81 410 GLU B N 1
ATOM 9728 C CA . GLU B 1 410 ? -14.391 276.5 156.25 1 71.81 410 GLU B CA 1
ATOM 9729 C C . GLU B 1 410 ? -14.164 278 156 1 71.81 410 GLU B C 1
ATOM 9731 O O . GLU B 1 410 ? -14.234 278.75 156.875 1 71.81 410 GLU B O 1
ATOM 9736 N N . ILE B 1 411 ? -14.125 278.25 154.75 1 69.38 411 ILE B N 1
ATOM 9737 C CA . ILE B 1 411 ? -13.938 279.5 154.375 1 69.38 411 ILE B CA 1
ATOM 9738 C C . ILE B 1 411 ? -15.258 280.25 154.5 1 69.38 411 ILE B C 1
ATOM 9740 O O . ILE B 1 411 ? -15.289 281.5 155 1 69.38 411 ILE B O 1
ATOM 9744 N N . ALA B 1 412 ? -16.5 279.5 153.875 1 59.69 412 ALA B N 1
ATOM 9745 C CA . ALA B 1 412 ? -17.844 280.25 153.75 1 59.69 412 ALA B CA 1
ATOM 9746 C C . ALA B 1 412 ? -18.516 280.5 155.125 1 59.69 412 ALA B C 1
ATOM 9748 O O . ALA B 1 412 ? -19.203 281.5 155.25 1 59.69 412 ALA B O 1
ATOM 9749 N N . LEU B 1 413 ? -17.797 279.75 156 1 59.84 413 LEU B N 1
ATOM 9750 C CA . LEU B 1 413 ? -18.469 280 157.375 1 59.84 413 LEU B CA 1
ATOM 9751 C C . LEU B 1 413 ? -17.703 281 158.25 1 59.84 413 LEU B C 1
ATOM 9753 O O . LEU B 1 413 ? -18.219 281.25 159.25 1 59.84 413 LEU B O 1
ATOM 9757 N N . LEU B 1 414 ? -16.516 281 157.75 1 67.44 414 LEU B N 1
ATOM 9758 C CA . LEU B 1 414 ? -15.641 282 158.375 1 67.44 414 LEU B CA 1
ATOM 9759 C C . LEU B 1 414 ? -15.875 283.25 157.75 1 67.44 414 LEU B C 1
ATOM 9761 O O . LEU B 1 414 ? -15.484 284.25 158.375 1 67.44 414 LEU B O 1
ATOM 9765 N N . ALA B 1 415 ? -15.578 283.75 156.75 1 52.5 415 ALA B N 1
ATOM 9766 C CA . ALA B 1 415 ? -16.031 285.25 156.375 1 52.5 415 ALA B CA 1
ATOM 9767 C C . ALA B 1 415 ? -17.156 285.75 157.25 1 52.5 415 ALA B C 1
ATOM 9769 O O . ALA B 1 415 ? -17.203 286.75 157.625 1 52.5 415 ALA B O 1
ATOM 9770 N N . GLY B 1 416 ? -18.969 284 156.75 1 51.44 416 GLY B N 1
ATOM 9771 C CA . GLY B 1 416 ? -20.344 284.25 157 1 51.44 416 GLY B CA 1
ATOM 9772 C C . GLY B 1 416 ? -20.531 284.75 158.5 1 51.44 416 GLY B C 1
ATOM 9773 O O . GLY B 1 416 ? -19.938 284.25 159.375 1 51.44 416 GLY B O 1
ATOM 9774 N N . ALA B 1 417 ? -19.484 286 158.25 1 58.22 417 ALA B N 1
ATOM 9775 C CA . ALA B 1 417 ? -20.297 286.25 159.375 1 58.22 417 ALA B CA 1
ATOM 9776 C C . ALA B 1 417 ? -19.438 286.75 160.625 1 58.22 417 ALA B C 1
ATOM 9778 O O . ALA B 1 417 ? -19.844 287.5 161.5 1 58.22 417 ALA B O 1
ATOM 9779 N N . LEU B 1 418 ? -18.594 286.75 159.875 1 69.25 418 LEU B N 1
ATOM 9780 C CA . LEU B 1 418 ? -17.875 288 159.875 1 69.25 418 LEU B CA 1
ATOM 9781 C C . LEU B 1 418 ? -18.656 289 159.125 1 69.25 418 LEU B C 1
ATOM 9783 O O . LEU B 1 418 ? -18.547 290.25 159.5 1 69.25 418 LEU B O 1
ATOM 9787 N N . ALA B 1 419 ? -19.406 288.5 158.25 1 57.5 419 ALA B N 1
ATOM 9788 C CA . ALA B 1 419 ? -20.234 289.5 157.5 1 57.5 419 ALA B CA 1
ATOM 9789 C C . ALA B 1 419 ? -21.5 289.75 158.25 1 57.5 419 ALA B C 1
ATOM 9791 O O . ALA B 1 419 ? -22.188 290.75 157.875 1 57.5 419 ALA B O 1
ATOM 9792 N N . LYS B 1 420 ? -21.875 288.75 160.375 1 58.53 420 LYS B N 1
ATOM 9793 C CA . LYS B 1 420 ? -22.922 289.25 161.375 1 58.53 420 LYS B CA 1
ATOM 9794 C C . LYS B 1 420 ? -22.438 290.25 162.375 1 58.53 420 LYS B C 1
ATOM 9796 O O . LYS B 1 420 ? -23.219 291 162.875 1 58.53 420 LYS B O 1
ATOM 9801 N N . SER B 1 421 ? -21.062 290.25 162.5 1 57.91 421 SER B N 1
ATOM 9802 C CA . SER B 1 421 ? -20.609 291.25 163.625 1 57.91 421 SER B CA 1
ATOM 9803 C C . SER B 1 421 ? -20.047 292.5 163.25 1 57.91 421 SER B C 1
ATOM 9805 O O . SER B 1 421 ? -20.109 293.5 163.875 1 57.91 421 SER B O 1
ATOM 9807 N N . THR B 1 422 ? -19.531 293.5 161.875 1 50.62 422 THR B N 1
ATOM 9808 C CA . THR B 1 422 ? -18.625 294.75 161.375 1 50.62 422 THR B CA 1
ATOM 9809 C C . THR B 1 422 ? -19.391 295.75 160.75 1 50.62 422 THR B C 1
ATOM 9811 O O . THR B 1 422 ? -20.141 295.5 159.75 1 50.62 422 THR B O 1
ATOM 9814 N N . THR B 1 423 ? -20.047 296.25 161.875 1 49.88 423 THR B N 1
ATOM 9815 C CA . THR B 1 423 ? -21.031 297.25 161.375 1 49.88 423 THR B CA 1
ATOM 9816 C C . THR B 1 423 ? -20.562 297.75 160 1 49.88 423 THR B C 1
ATOM 9818 O O . THR B 1 423 ? -21.297 298.5 159.375 1 49.88 423 THR B O 1
ATOM 9821 N N . ASP B 1 424 ? -19.422 298 158.875 1 48.22 424 ASP B N 1
ATOM 9822 C CA . ASP B 1 424 ? -18.641 298.75 157.875 1 48.22 424 ASP B CA 1
ATOM 9823 C C . ASP B 1 424 ? -18.891 298 156.5 1 48.22 424 ASP B C 1
ATOM 9825 O O . ASP B 1 424 ? -18.984 296.75 156.375 1 48.22 424 ASP B O 1
ATOM 9829 N N . ALA B 1 425 ? -19.438 298.25 156.25 1 52.5 425 ALA B N 1
ATOM 9830 C CA . ALA B 1 425 ? -20.062 298 154.875 1 52.5 425 ALA B CA 1
ATOM 9831 C C . ALA B 1 425 ? -19.125 297.25 154 1 52.5 425 ALA B C 1
ATOM 9833 O O . ALA B 1 425 ? -19.578 296.25 153.25 1 52.5 425 ALA B O 1
ATOM 9834 N N . THR B 1 426 ? -18.141 298 153.875 1 44.78 426 THR B N 1
ATOM 9835 C CA . THR B 1 426 ? -17.297 297.75 152.75 1 44.78 426 THR B CA 1
ATOM 9836 C C . THR B 1 426 ? -16.672 296.25 152.875 1 44.78 426 THR B C 1
ATOM 9838 O O . THR B 1 426 ? -16.516 295.5 152 1 44.78 426 THR B O 1
ATOM 9841 N N . THR B 1 427 ? -16.594 295.75 153.875 1 50.75 427 THR B N 1
ATOM 9842 C CA . THR B 1 427 ? -15.984 294.5 154.25 1 50.75 427 THR B CA 1
ATOM 9843 C C . THR B 1 427 ? -16.984 293.25 154.125 1 50.75 427 THR B C 1
ATOM 9845 O O . THR B 1 427 ? -16.609 292.25 153.875 1 50.75 427 THR B O 1
ATOM 9848 N N . LYS B 1 428 ? -18.578 293.5 154.5 1 59.91 428 LYS B N 1
ATOM 9849 C CA . LYS B 1 428 ? -19.688 292.5 154.5 1 59.91 428 LYS B CA 1
ATOM 9850 C C . LYS B 1 428 ? -19.922 292 153.125 1 59.91 428 LYS B C 1
ATOM 9852 O O . LYS B 1 428 ? -20.172 290.75 153 1 59.91 428 LYS B O 1
ATOM 9857 N N . ALA B 1 429 ? -19.609 293 152.375 1 53.44 429 ALA B N 1
ATOM 9858 C CA . ALA B 1 429 ? -19.922 292.75 150.875 1 53.44 429 ALA B CA 1
ATOM 9859 C C . ALA B 1 429 ? -18.875 291.75 150.375 1 53.44 429 ALA B C 1
ATOM 9861 O O . ALA B 1 429 ? -19.078 291 149.25 1 53.44 429 ALA B O 1
ATOM 9862 N N . GLN B 1 430 ? -17.609 292.75 150.75 1 53.75 430 GLN B N 1
ATOM 9863 C CA . GLN B 1 430 ? -16.453 292 150.25 1 53.75 430 GLN B CA 1
ATOM 9864 C C . GLN B 1 430 ? -16.547 290.5 150.5 1 53.75 430 GLN B C 1
ATOM 9866 O O . GLN B 1 430 ? -16.234 289.75 149.625 1 53.75 430 GLN B O 1
ATOM 9871 N N . LEU B 1 431 ? -16.812 289.5 152.25 1 52 431 LEU B N 1
ATOM 9872 C CA . LEU B 1 431 ? -16.953 288.25 153 1 52 431 LEU B CA 1
ATOM 9873 C C . LEU B 1 431 ? -18.078 287.5 152.5 1 52 431 LEU B C 1
ATOM 9875 O O . LEU B 1 431 ? -18.031 286.25 152.5 1 52 431 LEU B O 1
ATOM 9879 N N . ASP B 1 432 ? -19.406 288 152 1 60.06 432 ASP B N 1
ATOM 9880 C CA . ASP B 1 432 ? -20.5 287.25 151.375 1 60.06 432 ASP B CA 1
ATOM 9881 C C . ASP B 1 432 ? -20.078 286.75 150 1 60.06 432 ASP B C 1
ATOM 9883 O O . ASP B 1 432 ? -20.656 285.75 149.5 1 60.06 432 ASP B O 1
ATOM 9887 N N . THR B 1 433 ? -19.422 287.75 149.25 1 57.09 433 THR B N 1
ATOM 9888 C CA . THR B 1 433 ? -18.906 287.25 148 1 57.09 433 THR B CA 1
ATOM 9889 C C . THR B 1 433 ? -18.016 286 148.125 1 57.09 433 THR B C 1
ATOM 9891 O O . THR B 1 433 ? -17.953 285.25 147.125 1 57.09 433 THR B O 1
ATOM 9894 N N . ILE B 1 434 ? -16.969 286 149.125 1 55.78 434 ILE B N 1
ATOM 9895 C CA . ILE B 1 434 ? -16.125 284.75 149.5 1 55.78 434 ILE B CA 1
ATOM 9896 C C . ILE B 1 434 ? -16.969 283.5 149.75 1 55.78 434 ILE B C 1
ATOM 9898 O O . ILE B 1 434 ? -16.438 282.5 150 1 55.78 434 ILE B O 1
ATOM 9902 N N . VAL B 1 435 ? -17.391 283.75 150.875 1 56.38 435 VAL B N 1
ATOM 9903 C CA . VAL B 1 435 ? -18.625 283 150.875 1 56.38 435 VAL B CA 1
ATOM 9904 C C . VAL B 1 435 ? -18.688 282.25 149.5 1 56.38 435 VAL B C 1
ATOM 9906 O O . VAL B 1 435 ? -19.078 281 149.5 1 56.38 435 VAL B O 1
ATOM 9909 N N . GLN B 1 436 ? -19.781 283.5 148 1 59.09 436 GLN B N 1
ATOM 9910 C CA . GLN B 1 436 ? -20.344 283.25 146.625 1 59.09 436 GLN B CA 1
ATOM 9911 C C . GLN B 1 436 ? -19.578 282 146 1 59.09 436 GLN B C 1
ATOM 9913 O O . GLN B 1 436 ? -20.172 281.25 145.375 1 59.09 436 GLN B O 1
ATOM 9918 N N . LYS B 1 437 ? -18.031 282.5 146.125 1 50.09 437 LYS B N 1
ATOM 9919 C CA . LYS B 1 437 ? -17.094 282 145.25 1 50.09 437 LYS B CA 1
ATOM 9920 C C . LYS B 1 437 ? -16.641 280.5 145.75 1 50.09 437 LYS B C 1
ATOM 9922 O O . LYS B 1 437 ? -15.984 279.75 145 1 50.09 437 LYS B O 1
ATOM 9927 N N . ALA B 1 438 ? -17.125 280.25 147 1 66.25 438 ALA B N 1
ATOM 9928 C CA . ALA B 1 438 ? -16.797 279 147.75 1 66.25 438 ALA B CA 1
ATOM 9929 C C . ALA B 1 438 ? -17.891 277.75 147.625 1 66.25 438 ALA B C 1
ATOM 9931 O O . ALA B 1 438 ? -17.609 276.75 147.5 1 66.25 438 ALA B O 1
ATOM 9932 N N . GLN B 1 439 ? -19 278.5 148 1 65.31 439 GLN B N 1
ATOM 9933 C CA . GLN B 1 439 ? -20.156 277.75 147.875 1 65.31 439 GLN B CA 1
ATOM 9934 C C . GLN B 1 439 ? -20.297 277 146.5 1 65.31 439 GLN B C 1
ATOM 9936 O O . GLN B 1 439 ? -20.734 276 146.25 1 65.31 439 GLN B O 1
ATOM 9941 N N . SER B 1 440 ? -19.891 278 145.75 1 60.91 440 SER B N 1
ATOM 9942 C CA . SER B 1 440 ? -19.891 277.5 144.375 1 60.91 440 SER B CA 1
ATOM 9943 C C . SER B 1 440 ? -18.938 276.5 144.125 1 60.91 440 SER B C 1
ATOM 9945 O O . SER B 1 440 ? -19.266 275.5 143.5 1 60.91 440 SER B O 1
ATOM 9947 N N . ASN B 1 441 ? -17.734 277 145.25 1 49.91 441 ASN B N 1
ATOM 9948 C CA . ASN B 1 441 ? -16.781 276 144.625 1 49.91 441 ASN B CA 1
ATOM 9949 C C . ASN B 1 441 ? -16.938 274.75 145.375 1 49.91 441 ASN B C 1
ATOM 9951 O O . ASN B 1 441 ? -16.266 273.75 145 1 49.91 441 ASN B O 1
ATOM 9955 N N . VAL B 1 442 ? -18 274.5 145.75 1 66.69 442 VAL B N 1
ATOM 9956 C CA . VAL B 1 442 ? -18.406 273.25 146.625 1 66.69 442 VAL B CA 1
ATOM 9957 C C . VAL B 1 442 ? -19.438 272.5 145.75 1 66.69 442 VAL B C 1
ATOM 9959 O O . VAL B 1 442 ? -19.359 271.25 145.75 1 66.69 442 VAL B O 1
ATOM 9962 N N . THR B 1 443 ? -20.281 273.25 145.375 1 69.12 443 THR B N 1
ATOM 9963 C CA . THR B 1 443 ? -21.359 272.75 144.5 1 69.12 443 THR B CA 1
ATOM 9964 C C . THR B 1 443 ? -20.797 272 143.25 1 69.12 443 THR B C 1
ATOM 9966 O O . THR B 1 443 ? -21.266 271 142.75 1 69.12 443 THR B O 1
ATOM 9969 N N . THR B 1 444 ? -19.875 273 142.625 1 66.19 444 THR B N 1
ATOM 9970 C CA . THR B 1 444 ? -19.297 272.5 141.375 1 66.19 444 THR B CA 1
ATOM 9971 C C . THR B 1 444 ? -18.562 271.25 141.625 1 66.19 444 THR B C 1
ATOM 9973 O O . THR B 1 444 ? -18.734 270.25 140.75 1 66.19 444 THR B O 1
ATOM 9976 N N . ILE B 1 445 ? -17.828 271 142.75 1 64.69 445 ILE B N 1
ATOM 9977 C CA . ILE B 1 445 ? -16.922 269.75 143.125 1 64.69 445 ILE B CA 1
ATOM 9978 C C . ILE B 1 445 ? -17.719 268.5 143.375 1 64.69 445 ILE B C 1
ATOM 9980 O O . ILE B 1 445 ? -17.344 267.5 143 1 64.69 445 ILE B O 1
ATOM 9984 N N . GLN B 1 446 ? -18.906 269.25 144.125 1 55.34 446 GLN B N 1
ATOM 9985 C CA . GLN B 1 446 ? -19.875 268 144.375 1 55.34 446 GLN B CA 1
ATOM 9986 C C . GLN B 1 446 ? -20.5 267.5 143.125 1 55.34 446 GLN B C 1
ATOM 9988 O O . GLN B 1 446 ? -21.172 266.5 143.25 1 55.34 446 GLN B O 1
ATOM 9993 N N . GLY B 1 447 ? -20.906 268.5 142.25 1 58.16 447 GLY B N 1
ATOM 9994 C CA . GLY B 1 447 ? -21.438 268.25 141 1 58.16 447 GLY B CA 1
ATOM 9995 C C . GLY B 1 447 ? -20.609 267.25 140.25 1 58.16 447 GLY B C 1
ATOM 9996 O O . GLY B 1 447 ? -21.141 266.25 139.5 1 58.16 447 GLY B O 1
ATOM 9997 N N . LEU B 1 448 ? -19.172 267 140.25 1 60.91 448 LEU B N 1
ATOM 9998 C CA . LEU B 1 448 ? -18.188 266.25 139.375 1 60.91 448 LEU B CA 1
ATOM 9999 C C . LEU B 1 448 ? -18 264.75 140 1 60.91 448 LEU B C 1
ATOM 10001 O O . LEU B 1 448 ? -17.453 264 139.25 1 60.91 448 LEU B O 1
ATOM 10005 N N . GLY B 1 449 ? -18.391 264.5 141.375 1 55.78 449 GLY B N 1
ATOM 10006 C CA . GLY B 1 449 ? -18.234 263.25 142 1 55.78 449 GLY B CA 1
ATOM 10007 C C . GLY B 1 449 ? -18.969 262.25 141.375 1 55.78 449 GLY B C 1
ATOM 10008 O O . GLY B 1 449 ? -18.516 261 141.375 1 55.78 449 GLY B O 1
ATOM 10009 N N . THR B 1 450 ? -20.109 262.5 140.625 1 58.94 450 THR B N 1
ATOM 10010 C CA . THR B 1 450 ? -20.922 261.5 140 1 58.94 450 THR B CA 1
ATOM 10011 C C . THR B 1 450 ? -20.266 261 138.75 1 58.94 450 THR B C 1
ATOM 10013 O O . THR B 1 450 ? -20.375 260 138.375 1 58.94 450 THR B O 1
ATOM 10016 N N . ALA B 1 451 ? -19.438 262.25 137.875 1 56.53 451 ALA B N 1
ATOM 10017 C CA . ALA B 1 451 ? -18.812 261.75 136.625 1 56.53 451 ALA B CA 1
ATOM 10018 C C . ALA B 1 451 ? -17.609 261 136.75 1 56.53 451 ALA B C 1
ATOM 10020 O O . ALA B 1 451 ? -17.375 260 136 1 56.53 451 ALA B O 1
ATOM 10021 N N . LEU B 1 452 ? -16.797 261 138 1 55.53 452 LEU B N 1
ATOM 10022 C CA . LEU B 1 452 ? -15.539 260.25 138.25 1 55.53 452 LEU B CA 1
ATOM 10023 C C . LEU B 1 452 ? -15.789 258.75 138.625 1 55.53 452 LEU B C 1
ATOM 10025 O O . LEU B 1 452 ? -14.953 258 138.375 1 55.53 452 LEU B O 1
ATOM 10029 N N . SER B 1 453 ? -17.078 258.75 139.25 1 54.31 453 SER B N 1
ATOM 10030 C CA . SER B 1 453 ? -17.391 257.25 139.625 1 54.31 453 SER B CA 1
ATOM 10031 C C . SER B 1 453 ? -17.781 256.5 138.375 1 54.31 453 SER B C 1
ATOM 10033 O O . SER B 1 453 ? -17.797 255.25 138.5 1 54.31 453 SER B O 1
ATOM 10035 N N . GLN B 1 454 ? -18.375 256.75 137.375 1 54.97 454 GLN B N 1
ATOM 10036 C CA . GLN B 1 454 ? -18.766 256 136.125 1 54.97 454 GLN B CA 1
ATOM 10037 C C . GLN B 1 454 ? -17.562 255.375 135.5 1 54.97 454 GLN B C 1
ATOM 10039 O O . GLN B 1 454 ? -17.688 254.25 134.875 1 54.97 454 GLN B O 1
ATOM 10044 N N . VAL B 1 455 ? -16.469 255.875 135.375 1 63.66 455 VAL B N 1
ATOM 10045 C CA . VAL B 1 455 ? -15.227 255.375 134.875 1 63.66 455 VAL B CA 1
ATOM 10046 C C . VAL B 1 455 ? -14.789 254.125 135.625 1 63.66 455 VAL B C 1
ATOM 10048 O O . VAL B 1 455 ? -14.195 253.125 135.125 1 63.66 455 VAL B O 1
ATOM 10051 N N . ASN B 1 456 ? -15.094 254.125 137 1 57.81 456 ASN B N 1
ATOM 10052 C CA . ASN B 1 456 ? -14.75 253 137.875 1 57.81 456 ASN B CA 1
ATOM 10053 C C . ASN B 1 456 ? -15.469 251.75 137.375 1 57.81 456 ASN B C 1
ATOM 10055 O O . ASN B 1 456 ? -14.93 250.625 137.5 1 57.81 456 ASN B O 1
ATOM 10059 N N . SER B 1 457 ? -16.641 251.75 137 1 57.62 457 SER B N 1
ATOM 10060 C CA . SER B 1 457 ? -17.406 250.625 136.625 1 57.62 457 SER B CA 1
ATOM 10061 C C . SER B 1 457 ? -16.875 250 135.25 1 57.62 457 SER B C 1
ATOM 10063 O O . SER B 1 457 ? -17.234 248.875 134.875 1 57.62 457 SER B O 1
ATOM 10065 N N . LEU B 1 458 ? -16.188 250.75 134.375 1 55.59 458 LEU B N 1
ATOM 10066 C CA . LEU B 1 458 ? -15.578 250.375 133 1 55.59 458 LEU B CA 1
ATOM 10067 C C . LEU B 1 458 ? -14.375 249.5 133.25 1 55.59 458 LEU B C 1
ATOM 10069 O O . LEU B 1 458 ? -14.078 248.625 132.5 1 55.59 458 LEU B O 1
ATOM 10073 N N . SER B 1 459 ? -13.711 249.625 134.5 1 61 459 SER B N 1
ATOM 10074 C CA . SER B 1 459 ? -12.562 248.875 135 1 61 459 SER B CA 1
ATOM 10075 C C . SER B 1 459 ? -12.953 247.375 135.125 1 61 459 SER B C 1
ATOM 10077 O O . SER B 1 459 ? -12.195 246.5 134.75 1 61 459 SER B O 1
ATOM 10079 N N . THR B 1 460 ? -14.047 247.25 135.625 1 57.47 460 THR B N 1
ATOM 10080 C CA . THR B 1 460 ? -14.492 245.875 135.875 1 57.47 460 THR B CA 1
ATOM 10081 C C . THR B 1 460 ? -14.828 245.125 134.5 1 57.47 460 THR B C 1
ATOM 10083 O O . THR B 1 460 ? -14.539 243.875 134.375 1 57.47 460 THR B O 1
ATOM 10086 N N . SER B 1 461 ? -15.383 245.875 133.75 1 59.25 461 SER B N 1
ATOM 10087 C CA . SER B 1 461 ? -15.797 245.25 132.5 1 59.25 461 SER B CA 1
ATOM 10088 C C . SER B 1 461 ? -14.586 244.875 131.625 1 59.25 461 SER B C 1
ATOM 10090 O O . SER B 1 461 ? -14.617 243.875 130.875 1 59.25 461 SER B O 1
ATOM 10092 N N . LEU B 1 462 ? -13.555 245.5 131.625 1 64.12 462 LEU B N 1
ATOM 10093 C CA . LEU B 1 462 ? -12.32 245.25 130.875 1 64.12 462 LEU B CA 1
ATOM 10094 C C . LEU B 1 462 ? -11.516 244.125 131.375 1 64.12 462 LEU B C 1
ATOM 10096 O O . LEU B 1 462 ? -10.867 243.375 130.625 1 64.12 462 LEU B O 1
ATOM 10100 N N . SER B 1 463 ? -11.609 244 132.875 1 63.03 463 SER B N 1
ATOM 10101 C CA . SER B 1 463 ? -10.945 242.875 133.5 1 63.03 463 SER B CA 1
ATOM 10102 C C . SER B 1 463 ? -11.633 241.625 133.125 1 63.03 463 SER B C 1
ATOM 10104 O O . SER B 1 463 ? -10.969 240.625 133 1 63.03 463 SER B O 1
ATOM 10106 N N . GLY B 1 464 ? -12.797 241.5 133 1 56.62 464 GLY B N 1
ATOM 10107 C CA . GLY B 1 464 ? -13.516 240.375 132.5 1 56.62 464 GLY B CA 1
ATOM 10108 C C . GLY B 1 464 ? -13.25 240 131.125 1 56.62 464 GLY B C 1
ATOM 10109 O O . GLY B 1 464 ? -13.125 238.75 130.875 1 56.62 464 GLY B O 1
ATOM 10110 N N . LEU B 1 465 ? -13.039 240.75 130.25 1 64.62 465 LEU B N 1
ATOM 10111 C CA . LEU B 1 465 ? -12.773 240.5 128.75 1 64.62 465 LEU B CA 1
ATOM 10112 C C . LEU B 1 465 ? -11.359 240 128.625 1 64.62 465 LEU B C 1
ATOM 10114 O O . LEU B 1 465 ? -11.141 239.125 127.75 1 64.62 465 LEU B O 1
ATOM 10118 N N . GLN B 1 466 ? -10.516 240.625 129.5 1 62.59 466 GLN B N 1
ATOM 10119 C CA . GLN B 1 466 ? -9.133 240.125 129.375 1 62.59 466 GLN B CA 1
ATOM 10120 C C . GLN B 1 466 ? -9.016 238.75 129.75 1 62.59 466 GLN B C 1
ATOM 10122 O O . GLN B 1 466 ? -8.219 238 129.25 1 62.59 466 GLN B O 1
ATOM 10127 N N . SER B 1 467 ? -9.852 238.25 130.75 1 62.94 467 SER B N 1
ATOM 10128 C CA . SER B 1 467 ? -9.844 236.875 131.125 1 62.94 467 SER B CA 1
ATOM 10129 C C . SER B 1 467 ? -10.344 236 130.125 1 62.94 467 SER B C 1
ATOM 10131 O O . SER B 1 467 ? -9.789 234.875 129.875 1 62.94 467 SER B O 1
ATOM 10133 N N . GLN B 1 468 ? -11.195 236.375 129.375 1 57.56 468 GLN B N 1
ATOM 10134 C CA . GLN B 1 468 ? -11.797 235.375 128.375 1 57.56 468 GLN B CA 1
ATOM 10135 C C . GLN B 1 468 ? -10.938 235.375 127.062 1 57.56 468 GLN B C 1
ATOM 10137 O O . GLN B 1 468 ? -10.875 234.25 126.438 1 57.56 468 GLN B O 1
ATOM 10142 N N . LEU B 1 469 ? -10.195 236.25 126.75 1 65.5 469 LEU B N 1
ATOM 10143 C CA . LEU B 1 469 ? -9.297 236.375 125.625 1 65.5 469 LEU B CA 1
ATOM 10144 C C . LEU B 1 469 ? -8.086 235.375 125.812 1 65.5 469 LEU B C 1
ATOM 10146 O O . LEU B 1 469 ? -7.531 234.875 124.875 1 65.5 469 LEU B O 1
ATOM 10150 N N . ASN B 1 470 ? -7.723 235.375 127.125 1 60.59 470 ASN B N 1
ATOM 10151 C CA . ASN B 1 470 ? -6.641 234.5 127.5 1 60.59 470 ASN B CA 1
ATOM 10152 C C . ASN B 1 470 ? -7.004 233 127.125 1 60.59 470 ASN B C 1
ATOM 10154 O O . ASN B 1 470 ? -6.129 232.25 126.812 1 60.59 470 ASN B O 1
ATOM 10158 N N . ASN B 1 471 ? -8.203 232.75 127.062 1 57.84 471 ASN B N 1
ATOM 10159 C CA . ASN B 1 471 ? -8.625 231.375 126.812 1 57.84 471 ASN B CA 1
ATOM 10160 C C . ASN B 1 471 ? -8.594 231 125.312 1 57.84 471 ASN B C 1
ATOM 10162 O O . ASN B 1 471 ? -8.68 229.875 124.938 1 57.84 471 ASN B O 1
ATOM 10166 N N . LEU B 1 472 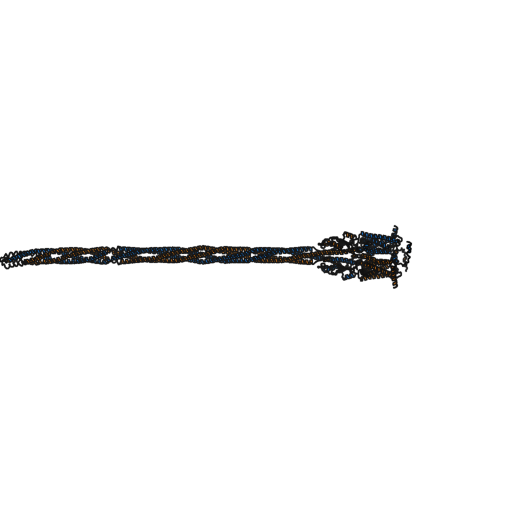? -8.469 231.75 124.5 1 61.41 472 LEU B N 1
ATOM 10167 C CA . LEU B 1 472 ? -8.438 231.625 123.062 1 61.41 472 LEU B CA 1
ATOM 10168 C C . LEU B 1 472 ? -7.102 231.125 122.562 1 61.41 472 LEU B C 1
ATOM 10170 O O . LEU B 1 472 ? -7.02 230.5 121.5 1 61.41 472 LEU B O 1
ATOM 10174 N N . ALA B 1 473 ? -6.059 231.375 123.438 1 57.25 473 ALA B N 1
ATOM 10175 C CA . ALA B 1 473 ? -4.738 230.75 123.125 1 57.25 473 ALA B CA 1
ATOM 10176 C C . ALA B 1 473 ? -4.773 229.25 123.062 1 57.25 473 ALA B C 1
ATOM 10178 O O . ALA B 1 473 ? -4.078 228.625 122.25 1 57.25 473 ALA B O 1
ATOM 10179 N N . SER B 1 474 ? -5.598 228.5 123.812 1 60.03 474 SER B N 1
ATOM 10180 C CA . SER B 1 474 ? -5.633 227.125 123.875 1 60.03 474 SER B CA 1
ATOM 10181 C C . SER B 1 474 ? -6.285 226.5 122.562 1 60.03 474 SER B C 1
ATOM 10183 O O . SER B 1 474 ? -5.98 225.375 122.188 1 60.03 474 SER B O 1
ATOM 10185 N N . LEU B 1 475 ? -6.945 227.125 121.812 1 60.22 475 LEU B N 1
ATOM 10186 C CA . LEU B 1 475 ? -7.68 226.75 120.625 1 60.22 475 LEU B CA 1
ATOM 10187 C C . LEU B 1 475 ? -6.746 226.625 119.438 1 60.22 475 LEU B C 1
ATOM 10189 O O . LEU B 1 475 ? -6.969 225.875 118.562 1 60.22 475 LEU B O 1
ATOM 10193 N N . GLN B 1 476 ? -5.641 227.5 119.625 1 62.97 476 GLN B N 1
ATOM 10194 C CA . GLN B 1 476 ? -4.598 227.375 118.625 1 62.97 476 GLN B CA 1
ATOM 10195 C C . GLN B 1 476 ? -3.928 226 118.562 1 62.97 476 GLN B C 1
ATOM 10197 O O . GLN B 1 476 ? -3.633 225.5 117.5 1 62.97 476 GLN B O 1
ATOM 10202 N N . THR B 1 477 ? -3.85 225.375 119.812 1 62.91 477 THR B N 1
ATOM 10203 C CA . THR B 1 477 ? -3.199 224.125 119.875 1 62.91 477 THR B CA 1
ATOM 10204 C C . THR B 1 477 ? -4.094 223 119.312 1 62.91 477 THR B C 1
ATOM 10206 O O . THR B 1 477 ? -3.615 222.125 118.625 1 62.91 477 THR B O 1
ATOM 10209 N N . THR B 1 478 ? -5.355 223.125 119.375 1 59.88 478 THR B N 1
ATOM 10210 C CA . THR B 1 478 ? -6.324 222.125 118.938 1 59.88 478 THR B CA 1
ATOM 10211 C C . THR B 1 478 ? -6.434 222.125 117.375 1 59.88 478 THR B C 1
ATOM 10213 O O . THR B 1 478 ? -6.508 221 116.812 1 59.88 478 THR B O 1
ATOM 10216 N N . LEU B 1 479 ? -6.211 223.125 116.75 1 65.88 479 LEU B N 1
ATOM 10217 C CA . LEU B 1 479 ? -6.359 223.25 115.312 1 65.88 479 LEU B CA 1
ATOM 10218 C C . LEU B 1 479 ? -5.145 222.75 114.562 1 65.88 479 LEU B C 1
ATOM 10220 O O . LEU B 1 479 ? -5.273 222.125 113.5 1 65.88 479 LEU B O 1
ATOM 10224 N N . SER B 1 480 ? -3.877 223 115.438 1 65.5 480 SER B N 1
ATOM 10225 C CA . SER B 1 480 ? -2.65 222.375 114.875 1 65.5 480 SER B CA 1
ATOM 10226 C C . SER B 1 480 ? -2.703 220.875 114.875 1 65.5 480 SER B C 1
ATOM 10228 O O . SER B 1 480 ? -2.221 220.25 113.938 1 65.5 480 SER B O 1
ATOM 10230 N N . GLY B 1 481 ? -3.355 220.25 115.938 1 62.28 481 GLY B N 1
ATOM 10231 C CA . GLY B 1 481 ? -3.523 218.875 116 1 62.28 481 GLY B CA 1
ATOM 10232 C C . GLY B 1 481 ? -4.465 218.25 115 1 62.28 481 GLY B C 1
ATOM 10233 O O . GLY B 1 481 ? -4.25 217.125 114.438 1 62.28 481 GLY B O 1
ATOM 10234 N N . ALA B 1 482 ? -5.391 218.875 114.375 1 62.94 482 ALA B N 1
ATOM 10235 C CA . ALA B 1 482 ? -6.371 218.5 113.375 1 62.94 482 ALA B CA 1
ATOM 10236 C C . ALA B 1 482 ? -5.719 218.375 112 1 62.94 482 ALA B C 1
ATOM 10238 O O . ALA B 1 482 ? -6.035 217.5 111.188 1 62.94 482 ALA B O 1
ATOM 10239 N N . GLN B 1 483 ? -4.699 219.25 111.75 1 67.56 483 GLN B N 1
ATOM 10240 C CA . GLN B 1 483 ? -4 219.25 110.5 1 67.56 483 GLN B CA 1
ATOM 10241 C C . GLN B 1 483 ? -3.184 218 110.312 1 67.56 483 GLN B C 1
ATOM 10243 O O . GLN B 1 483 ? -3.141 217.375 109.25 1 67.56 483 GLN B O 1
ATOM 10248 N N . THR B 1 484 ? -2.648 217.5 111.5 1 66.25 484 THR B N 1
ATOM 10249 C CA . THR B 1 484 ? -1.803 216.375 111.438 1 66.25 484 THR B CA 1
ATOM 10250 C C . THR B 1 484 ? -2.637 215.125 111.188 1 66.25 484 THR B C 1
ATOM 10252 O O . THR B 1 484 ? -2.238 214.25 110.375 1 66.25 484 THR B O 1
ATOM 10255 N N . THR B 1 485 ? -3.852 215 111.625 1 64.25 485 THR B N 1
ATOM 10256 C CA . THR B 1 485 ? -4.742 213.75 111.5 1 64.25 485 THR B CA 1
ATOM 10257 C C . THR B 1 485 ? -5.273 213.625 110.062 1 64.25 485 THR B C 1
ATOM 10259 O O . THR B 1 485 ? -5.363 212.625 109.5 1 64.25 485 THR B O 1
ATOM 10262 N N . LEU B 1 486 ? -5.406 214.75 109.438 1 67.88 486 LEU B N 1
ATOM 10263 C CA . LEU B 1 486 ? -5.957 214.75 108.062 1 67.88 486 LEU B CA 1
ATOM 10264 C C . LEU B 1 486 ? -4.918 214.375 107.062 1 67.88 486 LEU B C 1
ATOM 10266 O O . LEU B 1 486 ? -5.25 213.625 106.062 1 67.88 486 LEU B O 1
ATOM 10270 N N . ASN B 1 487 ? -3.592 214.875 107.5 1 70.69 487 ASN B N 1
ATOM 10271 C CA . ASN B 1 487 ? -2.496 214.375 106.625 1 70.69 487 ASN B CA 1
ATOM 10272 C C . ASN B 1 487 ? -2.324 212.875 106.625 1 70.69 487 ASN B C 1
ATOM 10274 O O . ASN B 1 487 ? -2.061 212.25 105.625 1 70.69 487 ASN B O 1
ATOM 10278 N N . GLN B 1 488 ? -2.639 212.25 107.75 1 65.75 488 GLN B N 1
ATOM 10279 C CA . GLN B 1 488 ? -2.514 210.875 107.875 1 65.75 488 GLN B CA 1
ATOM 10280 C C . GLN B 1 488 ? -3.645 210.125 107.188 1 65.75 488 GLN B C 1
ATOM 10282 O O . GLN B 1 488 ? -3.43 209 106.562 1 65.75 488 GLN B O 1
ATOM 10287 N N . ALA B 1 489 ? -4.742 210.5 107.062 1 65.38 489 ALA B N 1
ATOM 10288 C CA . ALA B 1 489 ? -5.902 210 106.312 1 65.38 489 ALA B CA 1
ATOM 10289 C C . ALA B 1 489 ? -5.699 210 104.812 1 65.38 489 ALA B C 1
ATOM 10291 O O . ALA B 1 489 ? -6.043 209 104.125 1 65.38 489 ALA B O 1
ATOM 10292 N N . ASN B 1 490 ? -5.039 211.125 104.375 1 70.38 490 ASN B N 1
ATOM 10293 C CA . ASN B 1 490 ? -4.754 211.25 103 1 70.38 490 ASN B CA 1
ATOM 10294 C C . ASN B 1 490 ? -3.775 210.25 102.5 1 70.38 490 ASN B C 1
ATOM 10296 O O . ASN B 1 490 ? -3.928 209.625 101.438 1 70.38 490 ASN B O 1
ATOM 10300 N N . GLN B 1 491 ? -2.852 209.875 103.375 1 67.88 491 GLN B N 1
ATOM 10301 C CA . GLN B 1 491 ? -1.843 209 103 1 67.88 491 GLN B CA 1
ATOM 10302 C C . GLN B 1 491 ? -2.447 207.5 102.938 1 67.88 491 GLN B C 1
ATOM 10304 O O . GLN B 1 491 ? -2.109 206.75 102.062 1 67.88 491 GLN B O 1
ATOM 10309 N N . LEU B 1 492 ? -3.398 207.125 103.75 1 65.5 492 LEU B N 1
ATOM 10310 C CA . LEU B 1 492 ? -4.059 205.875 103.75 1 65.5 492 LEU B CA 1
ATOM 10311 C C . LEU B 1 492 ? -4.938 205.625 102.562 1 65.5 492 LEU B C 1
ATOM 10313 O O . LEU B 1 492 ? -4.93 204.5 101.938 1 65.5 492 LEU B O 1
ATOM 10317 N N . LEU B 1 493 ? -5.543 206.625 102.062 1 68.62 493 LEU B N 1
ATOM 10318 C CA . LEU B 1 493 ? -6.449 206.5 100.938 1 68.62 493 LEU B CA 1
ATOM 10319 C C . LEU B 1 493 ? -5.672 206.375 99.625 1 68.62 493 LEU B C 1
ATOM 10321 O O . LEU B 1 493 ? -6.121 205.625 98.75 1 68.62 493 LEU B O 1
ATOM 10325 N N . THR B 1 494 ? -4.418 207.125 99.688 1 69.69 494 THR B N 1
ATOM 10326 C CA . THR B 1 494 ? -3.533 206.875 98.562 1 69.69 494 THR B CA 1
ATOM 10327 C C . THR B 1 494 ? -3.043 205.5 98.438 1 69.69 494 THR B C 1
ATOM 10329 O O . THR B 1 494 ? -2.979 204.875 97.375 1 69.69 494 THR B O 1
ATOM 10332 N N . THR B 1 495 ? -2.865 204.75 99.562 1 65.5 495 THR B N 1
ATOM 10333 C CA . THR B 1 495 ? -2.373 203.375 99.562 1 65.5 495 THR B CA 1
ATOM 10334 C C . THR B 1 495 ? -3.457 202.375 99.125 1 65.5 495 THR B C 1
ATOM 10336 O O . THR B 1 495 ? -3.184 201.5 98.438 1 65.5 495 THR B O 1
ATOM 10339 N N . LEU B 1 496 ? -4.594 202.5 99.375 1 65.69 496 LEU B N 1
ATOM 10340 C CA . LEU B 1 496 ? -5.727 201.625 99.062 1 65.69 496 LEU B CA 1
ATOM 10341 C C . LEU B 1 496 ? -6.047 201.75 97.562 1 65.69 496 LEU B C 1
ATOM 10343 O O . LEU B 1 496 ? -6.422 200.75 96.938 1 65.69 496 LEU B O 1
ATOM 10347 N N . GLN B 1 497 ? -5.855 203.125 96.938 1 66.25 497 GLN B N 1
ATOM 10348 C CA . GLN B 1 497 ? -6.047 203.375 95.5 1 66.25 497 GLN B CA 1
ATOM 10349 C C . GLN B 1 497 ? -5.059 202.5 94.688 1 66.25 497 GLN B C 1
ATOM 10351 O O . GLN B 1 497 ? -5.359 202.125 93.562 1 66.25 497 GLN B O 1
ATOM 10356 N N . GLY B 1 498 ? -3.904 202.25 95.312 1 65.69 498 GLY B N 1
ATOM 10357 C CA . GLY B 1 498 ? -2.877 201.5 94.562 1 65.69 498 GLY B CA 1
ATOM 10358 C C . GLY B 1 498 ? -3.244 200.125 94.375 1 65.69 498 GLY B C 1
ATOM 10359 O O . GLY B 1 498 ? -2.73 199.375 93.438 1 65.69 498 GLY B O 1
ATOM 10360 N N . TYR B 1 499 ? -4.207 199.375 95.062 1 62.56 499 TYR B N 1
ATOM 10361 C CA . TYR B 1 499 ? -4.555 198 94.938 1 62.56 499 TYR B CA 1
ATOM 10362 C C . TYR B 1 499 ? -5.785 197.75 94.062 1 62.56 499 TYR B C 1
ATOM 10364 O O . TYR B 1 499 ? -6.25 196.625 93.875 1 62.56 499 TYR B O 1
ATOM 10372 N N . GLN B 1 500 ? -6.371 198.75 93.375 1 64.5 500 GLN B N 1
ATOM 10373 C CA . GLN B 1 500 ? -7.574 198.75 92.562 1 64.5 500 GLN B CA 1
ATOM 10374 C C . GLN B 1 500 ? -7.352 198 91.312 1 64.5 500 GLN B C 1
ATOM 10376 O O . GLN B 1 500 ? -8.234 197.25 90.875 1 64.5 500 GLN B O 1
ATOM 10381 N N . GLY B 1 501 ? -6.223 198.125 90.625 1 63.25 501 GLY B N 1
ATOM 10382 C CA . GLY B 1 501 ? -5.934 197.5 89.375 1 63.25 501 GLY B CA 1
ATOM 10383 C C . GLY B 1 501 ? -5.883 196 89.562 1 63.25 501 GLY B C 1
ATOM 10384 O O . GLY B 1 501 ? -6.484 195.25 88.75 1 63.25 501 GLY B O 1
ATOM 10385 N N . ALA B 1 502 ? -5.254 195.5 90.5 1 61.34 502 ALA B N 1
ATOM 10386 C CA . ALA B 1 502 ? -5.09 194 90.75 1 61.34 502 ALA B CA 1
ATOM 10387 C C . ALA B 1 502 ? -6.414 193.375 91.125 1 61.34 502 ALA B C 1
ATOM 10389 O O . ALA B 1 502 ? -6.715 192.25 90.688 1 61.34 502 ALA B O 1
ATOM 10390 N N . LEU B 1 503 ? -7.297 193.875 91.688 1 63.72 503 LEU B N 1
ATOM 10391 C CA . LEU B 1 503 ? -8.578 193.25 92.188 1 63.72 503 LEU B CA 1
ATOM 10392 C C . LEU B 1 503 ? -9.602 193.25 91 1 63.72 503 LEU B C 1
ATOM 10394 O O . LEU B 1 503 ? -10.469 192.375 91 1 63.72 503 LEU B O 1
ATOM 10398 N N . SER B 1 504 ? -9.469 194.25 90 1 68.06 504 SER B N 1
ATOM 10399 C CA . SER B 1 504 ? -10.383 194.375 88.875 1 68.06 504 SER B CA 1
ATOM 10400 C C . SER B 1 504 ? -10.156 193.25 87.875 1 68.06 504 SER B C 1
ATOM 10402 O O . SER B 1 504 ? -11.062 192.75 87.125 1 68.06 504 SER B O 1
ATOM 10404 N N . ALA B 1 505 ? -9.039 192.625 87.875 1 66.81 505 ALA B N 1
ATOM 10405 C CA . ALA B 1 505 ? -8.711 191.5 86.875 1 66.81 505 ALA B CA 1
ATOM 10406 C C . ALA B 1 505 ? -9.125 190.125 87.375 1 66.81 505 ALA B C 1
ATOM 10408 O O . ALA B 1 505 ? -9.203 189.25 86.625 1 66.81 505 ALA B O 1
ATOM 10409 N N . MET B 1 506 ? -9.578 189.75 88.375 1 67.62 506 MET B N 1
ATOM 10410 C CA . MET B 1 506 ? -9.789 188.5 89.062 1 67.62 506 MET B CA 1
ATOM 10411 C C . MET B 1 506 ? -11.055 187.75 88.562 1 67.62 506 MET B C 1
ATOM 10413 O O . MET B 1 506 ? -11.07 186.5 88.375 1 67.62 506 MET B O 1
ATOM 10417 N N . PRO B 1 507 ? -12.188 188.5 88.25 1 68.25 507 PRO B N 1
ATOM 10418 C CA . PRO B 1 507 ? -13.391 187.875 87.75 1 68.25 507 PRO B CA 1
ATOM 10419 C C . PRO B 1 507 ? -13.188 187.125 86.438 1 68.25 507 PRO B C 1
ATOM 10421 O O . PRO B 1 507 ? -13.672 186 86.188 1 68.25 507 PRO B O 1
ATOM 10424 N N . SER B 1 508 ? -12.414 187.75 85.625 1 72.44 508 SER B N 1
ATOM 10425 C CA . SER B 1 508 ? -12.188 187.125 84.25 1 72.44 508 SER B CA 1
ATOM 10426 C C . SER B 1 508 ? -11.273 186 84.375 1 72.44 508 SER B C 1
ATOM 10428 O O . SER B 1 508 ? -11.492 185 83.625 1 72.44 508 SER B O 1
ATOM 10430 N N . GLN B 1 509 ? -10.383 185.875 85.125 1 68.56 509 GLN B N 1
ATOM 10431 C CA . GLN B 1 509 ? -9.469 184.75 85.312 1 68.56 509 GLN B CA 1
ATOM 10432 C C . GLN B 1 509 ? -10.172 183.625 85.938 1 68.56 509 GLN B C 1
ATOM 10434 O O . GLN B 1 509 ? -9.922 182.5 85.562 1 68.56 509 GLN B O 1
ATOM 10439 N N . LEU B 1 510 ? -11.117 183.75 86.75 1 69.69 510 LEU B N 1
ATOM 10440 C CA . LEU B 1 510 ? -11.883 182.625 87.375 1 69.69 510 LEU B CA 1
ATOM 10441 C C . LEU B 1 510 ? -12.852 182 86.375 1 69.69 510 LEU B C 1
ATOM 10443 O O . LEU B 1 510 ? -13.062 180.75 86.438 1 69.69 510 LEU B O 1
ATOM 10447 N N . ALA B 1 511 ? -13.375 182.875 85.5 1 73.69 511 ALA B N 1
ATOM 10448 C CA . ALA B 1 511 ? -14.266 182.375 84.5 1 73.69 511 ALA B CA 1
ATOM 10449 C C . ALA B 1 511 ? -13.516 181.5 83.5 1 73.69 511 ALA B C 1
ATOM 10451 O O . ALA B 1 511 ? -14.016 180.375 83.125 1 73.69 511 ALA B O 1
ATOM 10452 N N . ALA B 1 512 ? -12.32 181.75 83.25 1 73.88 512 ALA B N 1
ATOM 10453 C CA . ALA B 1 512 ? -11.492 181 82.375 1 73.88 512 ALA B CA 1
ATOM 10454 C C . ALA B 1 512 ? -11.086 179.625 83 1 73.88 512 ALA B C 1
ATOM 10456 O O . ALA B 1 512 ? -11.047 178.625 82.375 1 73.88 512 ALA B O 1
ATOM 10457 N N . LEU B 1 513 ? -10.867 179.5 84.188 1 73.06 513 LEU B N 1
ATOM 10458 C CA . LEU B 1 513 ? -10.516 178.375 84.938 1 73.06 513 LEU B CA 1
ATOM 10459 C C . LEU B 1 513 ? -11.695 177.375 85.062 1 73.06 513 LEU B C 1
ATOM 10461 O O . LEU B 1 513 ? -11.531 176.125 84.875 1 73.06 513 LEU B O 1
ATOM 10465 N N . LYS B 1 514 ? -12.898 178 85.312 1 76.88 514 LYS B N 1
ATOM 10466 C CA . LYS B 1 514 ? -14.109 177.25 85.312 1 76.88 514 LYS B CA 1
ATOM 10467 C C . LYS B 1 514 ? -14.344 176.5 84 1 76.88 514 LYS B C 1
ATOM 10469 O O . LYS B 1 514 ? -14.695 175.375 84 1 76.88 514 LYS B O 1
ATOM 10474 N N . GLN B 1 515 ? -14.062 177.125 82.938 1 77.5 515 GLN B N 1
ATOM 10475 C CA . GLN B 1 515 ? -14.242 176.625 81.625 1 77.5 515 GLN B CA 1
ATOM 10476 C C . GLN B 1 515 ? -13.219 175.5 81.312 1 77.5 515 GLN B C 1
ATOM 10478 O O . GLN B 1 515 ? -13.547 174.375 80.812 1 77.5 515 GLN B O 1
ATOM 10483 N N . ALA B 1 516 ? -12.047 175.75 81.75 1 75.06 516 ALA B N 1
ATOM 10484 C CA . ALA B 1 516 ? -10.961 174.75 81.5 1 75.06 516 ALA B CA 1
ATOM 10485 C C . ALA B 1 516 ? -11.164 173.5 82.312 1 75.06 516 ALA B C 1
ATOM 10487 O O . ALA B 1 516 ? -10.953 172.375 81.812 1 75.06 516 ALA B O 1
ATOM 10488 N N . THR B 1 517 ? -11.617 173.5 83.5 1 81.31 517 THR B N 1
ATOM 10489 C CA . THR B 1 517 ? -11.828 172.375 84.375 1 81.31 517 THR B CA 1
ATOM 10490 C C . THR B 1 517 ? -13.047 171.5 83.875 1 81.31 517 THR B C 1
ATOM 10492 O O . THR B 1 517 ? -13.086 170.375 84 1 81.31 517 THR B O 1
ATOM 10495 N N . ASN B 1 518 ? -14.055 172.375 83.375 1 80.5 518 ASN B N 1
ATOM 10496 C CA . ASN B 1 518 ? -15.211 171.625 82.75 1 80.5 518 ASN B CA 1
ATOM 10497 C C . ASN B 1 518 ? -14.82 170.875 81.562 1 80.5 518 ASN B C 1
ATOM 10499 O O . ASN B 1 518 ? -15.266 169.75 81.375 1 80.5 518 ASN B O 1
ATOM 10503 N N . SER B 1 519 ? -14 171.5 80.75 1 79.38 519 SER B N 1
ATOM 10504 C CA . SER B 1 519 ? -13.555 170.75 79.562 1 79.38 519 SER B CA 1
ATOM 10505 C C . SER B 1 519 ? -12.703 169.5 79.875 1 79.38 519 SER B C 1
ATOM 10507 O O . SER B 1 519 ? -12.805 168.5 79.25 1 79.38 519 SER B O 1
ATOM 10509 N N . LEU B 1 520 ? -11.922 169.5 80.812 1 79.38 520 LEU B N 1
ATOM 10510 C CA . LEU B 1 520 ? -11.078 168.375 81.25 1 79.38 520 LEU B CA 1
ATOM 10511 C C . LEU B 1 520 ? -11.914 167.25 81.812 1 79.38 520 LEU B C 1
ATOM 10513 O O . LEU B 1 520 ? -11.656 166 81.562 1 79.38 520 LEU B O 1
ATOM 10517 N N . ALA B 1 521 ? -12.898 167.75 82.625 1 80.81 521 ALA B N 1
ATOM 10518 C CA . ALA B 1 521 ? -13.789 166.75 83.25 1 80.81 521 ALA B CA 1
ATOM 10519 C C . ALA B 1 521 ? -14.562 166 82.125 1 80.81 521 ALA B C 1
ATOM 10521 O O . ALA B 1 521 ? -14.695 164.75 82.188 1 80.81 521 ALA B O 1
ATOM 10522 N N . SER B 1 522 ? -15.008 166.75 81.125 1 80.88 522 SER B N 1
ATOM 10523 C CA . SER B 1 522 ? -15.734 166.125 80.062 1 80.88 522 SER B CA 1
ATOM 10524 C C . SER B 1 522 ? -14.82 165.125 79.188 1 80.88 522 SER B C 1
ATOM 10526 O O . SER B 1 522 ? -15.234 164.125 78.812 1 80.88 522 SER B O 1
ATOM 10528 N N . GLY B 1 523 ? -13.641 165.625 79 1 77.19 523 GLY B N 1
ATOM 10529 C CA . GLY B 1 523 ? -12.672 164.875 78.25 1 77.19 523 GLY B CA 1
ATOM 10530 C C . GLY B 1 523 ? -12.281 163.5 79 1 77.19 523 GLY B C 1
ATOM 10531 O O . GLY B 1 523 ? -12.164 162.5 78.375 1 77.19 523 GLY B O 1
ATOM 10532 N N . ALA B 1 524 ? -12.078 163.5 80.188 1 79.25 524 ALA B N 1
ATOM 10533 C CA . ALA B 1 524 ? -11.742 162.375 81 1 79.25 524 ALA B CA 1
ATOM 10534 C C . ALA B 1 524 ? -12.883 161.375 81.062 1 79.25 524 ALA B C 1
ATOM 10536 O O . ALA B 1 524 ? -12.664 160.125 81 1 79.25 524 ALA B O 1
ATOM 10537 N N . ALA B 1 525 ? -14.102 162 81.125 1 82.25 525 ALA B N 1
ATOM 10538 C CA . ALA B 1 525 ? -15.273 161.125 81.125 1 82.25 525 ALA B CA 1
ATOM 10539 C C . ALA B 1 525 ? -15.391 160.375 79.75 1 82.25 525 ALA B C 1
ATOM 10541 O O . ALA B 1 525 ? -15.711 159.125 79.688 1 82.25 525 ALA B O 1
ATOM 10542 N N . SER B 1 526 ? -15.117 161 78.75 1 81.5 526 SER B N 1
ATOM 10543 C CA . SER B 1 526 ? -15.172 160.375 77.375 1 81.5 526 SER B CA 1
ATOM 10544 C C . SER B 1 526 ? -14.094 159.375 77.188 1 81.5 526 SER B C 1
ATOM 10546 O O . SER B 1 526 ? -14.344 158.375 76.625 1 81.5 526 SER B O 1
ATOM 10548 N N . LEU B 1 527 ? -12.953 159.375 77.688 1 79.62 527 LEU B N 1
ATOM 10549 C CA . LEU B 1 527 ? -11.875 158.375 77.625 1 79.62 527 LEU B CA 1
ATOM 10550 C C . LEU B 1 527 ? -12.227 157.125 78.375 1 79.62 527 LEU B C 1
ATOM 10552 O O . LEU B 1 527 ? -11.945 156 77.938 1 79.62 527 LEU B O 1
ATOM 10556 N N . GLN B 1 528 ? -12.797 157.5 79.562 1 82.25 528 GLN B N 1
ATOM 10557 C CA . GLN B 1 528 ? -13.219 156.375 80.375 1 82.25 528 GLN B CA 1
ATOM 10558 C C . GLN B 1 528 ? -14.25 155.5 79.625 1 82.25 528 GLN B C 1
ATOM 10560 O O . GLN B 1 528 ? -14.172 154.25 79.625 1 82.25 528 GLN B O 1
ATOM 10565 N N . SER B 1 529 ? -15.211 156.25 79 1 82.88 529 SER B N 1
ATOM 10566 C CA . SER B 1 529 ? -16.203 155.5 78.188 1 82.88 529 SER B CA 1
ATOM 10567 C C . SER B 1 529 ? -15.562 154.75 77.062 1 82.88 529 SER B C 1
ATOM 10569 O O . SER B 1 529 ? -15.922 153.625 76.75 1 82.88 529 SER B O 1
ATOM 10571 N N . GLY B 1 530 ? -14.609 155.25 76.438 1 77.88 530 GLY B N 1
ATOM 10572 C CA . GLY B 1 530 ? -13.875 154.625 75.375 1 77.88 530 GLY B CA 1
ATOM 10573 C C . GLY B 1 530 ? -13.086 153.375 75.812 1 77.88 530 GLY B C 1
ATOM 10574 O O . GLY B 1 530 ? -13.047 152.375 75.125 1 77.88 530 GLY B O 1
ATOM 10575 N N . MET B 1 531 ? -12.5 153.375 76.875 1 82.31 531 MET B N 1
ATOM 10576 C CA . MET B 1 531 ? -11.711 152.25 77.438 1 82.31 531 MET B CA 1
ATOM 10577 C C . MET B 1 531 ? -12.609 151.125 77.812 1 82.31 531 MET B C 1
ATOM 10579 O O . MET B 1 531 ? -12.227 149.875 77.688 1 82.31 531 MET B O 1
ATOM 10583 N N . SER B 1 532 ? -13.789 151.625 78.438 1 85.88 532 SER B N 1
ATOM 10584 C CA . SER B 1 532 ? -14.742 150.5 78.75 1 85.88 532 SER B CA 1
ATOM 10585 C C . SER B 1 532 ? -15.164 149.75 77.5 1 85.88 532 SER B C 1
ATOM 10587 O O . SER B 1 532 ? -15.25 148.5 77.562 1 85.88 532 SER B O 1
ATOM 10589 N N . THR B 1 533 ? -15.305 150.375 76.438 1 83.06 533 THR B N 1
ATOM 10590 C CA . THR B 1 533 ? -15.68 149.75 75.188 1 83.06 533 THR B CA 1
ATOM 10591 C C . THR B 1 533 ? -14.531 148.875 74.625 1 83.06 533 THR B C 1
ATOM 10593 O O . THR B 1 533 ? -14.742 147.75 74.125 1 83.06 533 THR B O 1
ATOM 10596 N N . ALA B 1 534 ? -13.359 149.25 74.688 1 80.75 534 ALA B N 1
ATOM 10597 C CA . ALA B 1 534 ? -12.18 148.5 74.25 1 80.75 534 ALA B CA 1
ATOM 10598 C C . ALA B 1 534 ? -11.984 147.25 75 1 80.75 534 ALA B C 1
ATOM 10600 O O . ALA B 1 534 ? -11.641 146.125 74.438 1 80.75 534 ALA B O 1
ATOM 10601 N N . GLN B 1 535 ? -12.172 147.375 76.375 1 84.69 535 GLN B N 1
ATOM 10602 C CA . GLN B 1 535 ? -12.07 146.125 77.188 1 84.69 535 GLN B CA 1
ATOM 10603 C C . GLN B 1 535 ? -13.07 145.125 76.75 1 84.69 535 GLN B C 1
ATOM 10605 O O . GLN B 1 535 ? -12.727 143.875 76.688 1 84.69 535 GLN B O 1
ATOM 10610 N N . ALA B 1 536 ? -14.273 145.5 76.438 1 83.25 536 ALA B N 1
ATOM 10611 C CA . ALA B 1 536 ? -15.289 144.625 76 1 83.25 536 ALA B CA 1
ATOM 10612 C C . ALA B 1 536 ? -14.891 144 74.688 1 83.25 536 ALA B C 1
ATOM 10614 O O . ALA B 1 536 ? -15.07 142.75 74.438 1 83.25 536 ALA B O 1
ATOM 10615 N N . GLY B 1 537 ? -14.359 144.75 73.812 1 78.88 537 GLY B N 1
ATOM 10616 C CA . GLY B 1 537 ? -13.898 144.25 72.5 1 78.88 537 GLY B CA 1
ATOM 10617 C C . GLY B 1 537 ? -12.742 143.25 72.625 1 78.88 537 GLY B C 1
ATOM 10618 O O . GLY B 1 537 ? -12.711 142.25 71.875 1 78.88 537 GLY B O 1
ATOM 10619 N N . ILE B 1 538 ? -11.805 143.375 73.375 1 85.12 538 ILE B N 1
ATOM 10620 C CA . ILE B 1 538 ? -10.672 142.5 73.625 1 85.12 538 ILE B CA 1
ATOM 10621 C C . ILE B 1 538 ? -11.164 141.25 74.188 1 85.12 538 ILE B C 1
ATOM 10623 O O . ILE B 1 538 ? -10.688 140.125 73.812 1 85.12 538 ILE B O 1
ATOM 10627 N N . ASN B 1 539 ? -12.18 141.375 75.188 1 85.88 539 ASN B N 1
ATOM 10628 C CA . ASN B 1 539 ? -12.742 140.125 75.75 1 85.88 539 ASN B CA 1
ATOM 10629 C C . ASN B 1 539 ? -13.391 139.25 74.625 1 85.88 539 ASN B C 1
ATOM 10631 O O . ASN B 1 539 ? -13.195 138.125 74.625 1 85.88 539 ASN B O 1
ATOM 10635 N N . GLN B 1 540 ? -14.031 140 73.75 1 84.25 540 GLN B N 1
ATOM 10636 C CA . GLN B 1 540 ? -14.672 139.25 72.688 1 84.25 540 GLN B CA 1
ATOM 10637 C C . GLN B 1 540 ? -13.633 138.625 71.688 1 84.25 540 GLN B C 1
ATOM 10639 O O . GLN B 1 540 ? -13.758 137.5 71.25 1 84.25 540 GLN B O 1
ATOM 10644 N N . TYR B 1 541 ? -12.586 139.25 71.312 1 84.81 541 TYR B N 1
ATOM 10645 C CA . TYR B 1 541 ? -11.523 138.75 70.375 1 84.81 541 TYR B CA 1
ATOM 10646 C C . TYR B 1 541 ? -10.758 137.625 70.938 1 84.81 541 TYR B C 1
ATOM 10648 O O . TYR B 1 541 ? -10.547 136.625 70.25 1 84.81 541 TYR B O 1
ATOM 10656 N N . THR B 1 542 ? -10.453 137.75 72.25 1 86.81 542 THR B N 1
ATOM 10657 C CA . THR B 1 542 ? -9.68 136.625 72.875 1 86.81 542 THR B CA 1
ATOM 10658 C C . THR B 1 542 ? -10.539 135.375 73.062 1 86.81 542 THR B C 1
ATOM 10660 O O . THR B 1 542 ? -10.023 134.25 73.062 1 86.81 542 THR B O 1
ATOM 10663 N N . ALA B 1 543 ? -11.852 135.625 73.188 1 84.44 543 ALA B N 1
ATOM 10664 C CA . ALA B 1 543 ? -12.742 134.5 73.188 1 84.44 543 ALA B CA 1
ATOM 10665 C C . ALA B 1 543 ? -12.703 133.75 71.875 1 84.44 543 ALA B C 1
ATOM 10667 O O . ALA B 1 543 ? -12.781 132.5 71.875 1 84.44 543 ALA B O 1
ATOM 10668 N N . GLY B 1 544 ? -12.578 134.375 70.812 1 81.69 544 GLY B N 1
ATOM 10669 C CA . GLY B 1 544 ? -12.398 133.875 69.5 1 81.69 544 GLY B CA 1
ATOM 10670 C C . GLY B 1 544 ? -11.125 133 69.438 1 81.69 544 GLY B C 1
ATOM 10671 O O . GLY B 1 544 ? -11.125 131.875 68.812 1 81.69 544 GLY B O 1
ATOM 10672 N N . VAL B 1 545 ? -10.023 133.375 69.875 1 86.19 545 VAL B N 1
ATOM 10673 C CA . VAL B 1 545 ? -8.758 132.625 69.875 1 86.19 545 VAL B CA 1
ATOM 10674 C C . VAL B 1 545 ? -8.883 131.375 70.75 1 86.19 545 VAL B C 1
ATOM 10676 O O . VAL B 1 545 ? -8.367 130.375 70.375 1 86.19 545 VAL B O 1
ATOM 10679 N N . ASP B 1 546 ? -9.664 131.5 71.938 1 87 546 ASP B N 1
ATOM 10680 C CA . ASP B 1 546 ? -9.898 130.375 72.75 1 87 546 ASP B CA 1
ATOM 10681 C C . ASP B 1 546 ? -10.656 129.25 72 1 87 546 ASP B C 1
ATOM 10683 O O . ASP B 1 546 ? -10.32 128.125 72.125 1 87 546 ASP B O 1
ATOM 10687 N N . THR B 1 547 ? -11.547 129.75 71.188 1 85.5 547 THR B N 1
ATOM 10688 C CA . THR B 1 547 ? -12.328 128.75 70.438 1 85.5 547 THR B CA 1
ATOM 10689 C C . THR B 1 547 ? -11.453 128.125 69.375 1 85.5 547 THR B C 1
ATOM 10691 O O . THR B 1 547 ? -11.531 126.938 69.125 1 85.5 547 THR B O 1
ATOM 10694 N N . ALA B 1 548 ? -10.625 128.75 68.625 1 84.62 548 ALA B N 1
ATOM 10695 C CA . ALA B 1 548 ? -9.703 128.25 67.625 1 84.62 548 ALA B CA 1
ATOM 10696 C C . ALA B 1 548 ? -8.711 127.25 68.25 1 84.62 548 ALA B C 1
ATOM 10698 O O . ALA B 1 548 ? -8.422 126.188 67.688 1 84.62 548 ALA B O 1
ATOM 10699 N N . ALA B 1 549 ? -8.227 127.688 69.438 1 86.06 549 ALA B N 1
ATOM 10700 C CA . ALA B 1 549 ? -7.293 126.812 70.188 1 86.06 549 ALA B CA 1
ATOM 10701 C C . ALA B 1 549 ? -7.969 125.5 70.562 1 86.06 549 ALA B C 1
ATOM 10703 O O . ALA B 1 549 ? -7.367 124.375 70.438 1 86.06 549 ALA B O 1
ATOM 10704 N N . SER B 1 550 ? -9.219 125.562 71 1 85.31 550 SER B N 1
ATOM 10705 C CA . SER B 1 550 ? -9.977 124.312 71.312 1 85.31 550 SER B CA 1
ATOM 10706 C C . SER B 1 550 ? -10.211 123.5 70.062 1 85.31 550 SER B C 1
ATOM 10708 O O . SER B 1 550 ? -10.109 122.25 70.125 1 85.31 550 SER B O 1
ATOM 10710 N N . GLY B 1 551 ? -10.562 124.125 69 1 81.94 551 GLY B N 1
ATOM 10711 C CA . GLY B 1 551 ? -10.734 123.438 67.75 1 81.94 551 GLY B CA 1
ATOM 10712 C C . GLY B 1 551 ? -9.461 122.75 67.25 1 81.94 551 GLY B C 1
ATOM 10713 O O . GLY B 1 551 ? -9.5 121.625 66.812 1 81.94 551 GLY B O 1
ATOM 10714 N N . ALA B 1 552 ? -8.344 123.312 67.312 1 84.25 552 ALA B N 1
ATOM 10715 C CA . ALA B 1 552 ? -7.051 122.75 66.938 1 84.25 552 ALA B CA 1
ATOM 10716 C C . ALA B 1 552 ? -6.695 121.562 67.812 1 84.25 552 ALA B C 1
ATOM 10718 O O . ALA B 1 552 ? -6.129 120.562 67.312 1 84.25 552 ALA B O 1
ATOM 10719 N N . SER B 1 553 ? -7.012 121.688 69.188 1 85.44 553 SER B N 1
ATOM 10720 C CA . SER B 1 553 ? -6.785 120.562 70.125 1 85.44 553 SER B CA 1
ATOM 10721 C C . SER B 1 553 ? -7.605 119.375 69.688 1 85.44 553 SER B C 1
ATOM 10723 O O . SER B 1 553 ? -7.113 118.25 69.75 1 85.44 553 SER B O 1
ATOM 10725 N N . GLN B 1 554 ? -8.773 119.562 69.25 1 84 554 GLN B N 1
ATOM 10726 C CA . GLN B 1 554 ? -9.617 118.438 68.75 1 84 554 GLN B CA 1
ATOM 10727 C C . GLN B 1 554 ? -9.062 117.812 67.5 1 84 554 GLN B C 1
ATOM 10729 O O . GLN B 1 554 ? -9.062 116.625 67.312 1 84 554 GLN B O 1
ATOM 10734 N N . LEU B 1 555 ? -8.555 118.5 66.562 1 85.19 555 LEU B N 1
ATOM 10735 C CA . LEU B 1 555 ? -7.945 118.062 65.312 1 85.19 555 LEU B CA 1
ATOM 10736 C C . LEU B 1 555 ? -6.672 117.25 65.625 1 85.19 555 LEU B C 1
ATOM 10738 O O . LEU B 1 555 ? -6.398 116.25 64.938 1 85.19 555 LEU B O 1
ATOM 10742 N N . SER B 1 556 ? -5.969 117.75 66.625 1 85.06 556 SER B N 1
ATOM 10743 C CA . SER B 1 556 ? -4.766 117 67 1 85.06 556 SER B CA 1
ATOM 10744 C C . SER B 1 556 ? -5.102 115.625 67.562 1 85.06 556 SER B C 1
ATOM 10746 O O . SER B 1 556 ? -4.398 114.688 67.25 1 85.06 556 SER B O 1
ATOM 10748 N N . ALA B 1 557 ? -6.191 115.562 68.25 1 83.12 557 ALA B N 1
ATOM 10749 C CA . ALA B 1 557 ? -6.648 114.25 68.75 1 83.12 557 ALA B CA 1
ATOM 10750 C C . ALA B 1 557 ? -7.051 113.312 67.562 1 83.12 557 ALA B C 1
ATOM 10752 O O . ALA B 1 557 ? -6.738 112.125 67.562 1 83.12 557 ALA B O 1
ATOM 10753 N N . ASN B 1 558 ? -7.664 113.812 66.688 1 81.75 558 ASN B N 1
ATOM 10754 C CA . ASN B 1 558 ? -8.094 113.062 65.5 1 81.75 558 ASN B CA 1
ATOM 10755 C C . ASN B 1 558 ? -6.91 112.75 64.562 1 81.75 558 ASN B C 1
ATOM 10757 O O . ASN B 1 558 ? -6.977 111.75 63.812 1 81.75 558 ASN B O 1
ATOM 10761 N N . SER B 1 559 ? -5.824 113.5 64.625 1 83.94 559 SER B N 1
ATOM 10762 C CA . SER B 1 559 ? -4.594 113.25 63.906 1 83.94 559 SER B CA 1
ATOM 10763 C C . SER B 1 559 ? -4.035 111.875 64.25 1 83.94 559 SER B C 1
ATOM 10765 O O . SER B 1 559 ? -3.596 111.125 63.406 1 83.94 559 SER B O 1
ATOM 10767 N N . ALA B 1 560 ? -4.078 111.5 65.562 1 81.75 560 ALA B N 1
ATOM 10768 C CA . ALA B 1 560 ? -3.551 110.25 66 1 81.75 560 ALA B CA 1
ATOM 10769 C C . ALA B 1 560 ? -4.332 109.062 65.438 1 81.75 560 ALA B C 1
ATOM 10771 O O . ALA B 1 560 ? -3.744 108.062 65 1 81.75 560 ALA B O 1
ATOM 10772 N N . SER B 1 561 ? -5.586 109.25 65.312 1 83.44 561 SER B N 1
ATOM 10773 C CA . SER B 1 561 ? -6.438 108.188 64.75 1 83.44 561 SER B CA 1
ATOM 10774 C C . SER B 1 561 ? -6.188 108.062 63.219 1 83.44 561 SER B C 1
ATOM 10776 O O . SER B 1 561 ? -6.16 106.938 62.719 1 83.44 561 SER B O 1
ATOM 10778 N N . LEU B 1 562 ? -5.965 109 62.469 1 86.12 562 LEU B N 1
ATOM 10779 C CA . LEU B 1 562 ? -5.723 108.938 61.031 1 86.12 562 LEU B CA 1
ATOM 10780 C C . LEU B 1 562 ? -4.367 108.312 60.719 1 86.12 562 LEU B C 1
ATOM 10782 O O . LEU B 1 562 ? -4.258 107.5 59.812 1 86.12 562 LEU B O 1
ATOM 10786 N N . THR B 1 563 ? -3.406 108.812 61.562 1 86.38 563 THR B N 1
ATOM 10787 C CA . THR B 1 563 ? -2.074 108.25 61.375 1 86.38 563 THR B CA 1
ATOM 10788 C C . THR B 1 563 ? -2.09 106.75 61.656 1 86.38 563 THR B C 1
ATOM 10790 O O . THR B 1 563 ? -1.497 105.938 60.906 1 86.38 563 THR B O 1
ATOM 10793 N N . SER B 1 564 ? -2.828 106.375 62.656 1 83.75 564 SER B N 1
ATOM 10794 C CA . SER B 1 564 ? -2.949 104.938 62.969 1 83.75 564 SER B CA 1
ATOM 10795 C C . SER B 1 564 ? -3.658 104.188 61.875 1 83.75 564 SER B C 1
ATOM 10797 O O . SER B 1 564 ? -3.238 103.062 61.5 1 83.75 564 SER B O 1
ATOM 10799 N N . GLY B 1 565 ? -4.676 104.75 61.312 1 81.12 565 GLY B N 1
ATOM 10800 C CA . GLY B 1 565 ? -5.406 104.125 60.219 1 81.12 565 GLY B CA 1
ATOM 10801 C C . GLY B 1 565 ? -4.57 104 58.969 1 81.12 565 GLY B C 1
ATOM 10802 O O . GLY B 1 565 ? -4.621 102.938 58.281 1 81.12 565 GLY B O 1
ATOM 10803 N N . ALA B 1 566 ? -3.779 104.938 58.625 1 85.38 566 ALA B N 1
ATOM 10804 C CA . ALA B 1 566 ? -2.908 104.875 57.438 1 85.38 566 ALA B CA 1
ATOM 10805 C C . ALA B 1 566 ? -1.817 103.812 57.594 1 85.38 566 ALA B C 1
ATOM 10807 O O . ALA B 1 566 ? -1.515 103.062 56.656 1 85.38 566 ALA B O 1
ATOM 10808 N N . ASN B 1 567 ? -1.271 103.75 58.875 1 84.69 567 ASN B N 1
ATOM 10809 C CA . ASN B 1 567 ? -0.251 102.688 59.156 1 84.69 567 ASN B CA 1
ATOM 10810 C C . ASN B 1 567 ? -0.833 101.312 59.125 1 84.69 567 ASN B C 1
ATOM 10812 O O . ASN B 1 567 ? -0.194 100.375 58.625 1 84.69 567 ASN B O 1
ATOM 10816 N N . GLN B 1 568 ? -1.994 101.188 59.594 1 83.88 568 GLN B N 1
ATOM 10817 C CA . GLN B 1 568 ? -2.666 99.875 59.562 1 83.88 568 GLN B CA 1
ATOM 10818 C C . GLN B 1 568 ? -2.975 99.438 58.125 1 83.88 568 GLN B C 1
ATOM 10820 O O . GLN B 1 568 ? -2.834 98.25 57.781 1 83.88 568 GLN B O 1
ATOM 10825 N N . LEU B 1 569 ? -3.334 100.25 57.25 1 86.44 569 LEU B N 1
ATOM 10826 C CA . LEU B 1 569 ? -3.584 99.938 55.844 1 86.44 569 LEU B CA 1
ATOM 10827 C C . LEU B 1 569 ? -2.297 99.5 55.125 1 86.44 569 LEU B C 1
ATOM 10829 O O . LEU B 1 569 ? -2.297 98.562 54.344 1 86.44 569 LEU B O 1
ATOM 10833 N N . GLN B 1 570 ? -1.262 100.25 55.469 1 86.38 570 GLN B N 1
ATOM 10834 C CA . GLN B 1 570 ? 0.028 99.938 54.875 1 86.38 570 GLN B CA 1
ATOM 10835 C C . GLN B 1 570 ? 0.432 98.5 55.25 1 86.38 570 GLN B C 1
ATOM 10837 O O . GLN B 1 570 ? 0.862 97.75 54.375 1 86.38 570 GLN B O 1
ATOM 10842 N N . SER B 1 571 ? 0.263 98.125 56.5 1 85.31 571 SER B N 1
ATOM 10843 C CA . SER B 1 571 ? 0.58 96.812 56.969 1 85.31 571 SER B CA 1
ATOM 10844 C C . SER B 1 571 ? -0.337 95.75 56.312 1 85.31 571 SER B C 1
ATOM 10846 O O . SER B 1 571 ? 0.116 94.688 55.906 1 85.31 571 SER B O 1
ATOM 10848 N N . GLY B 1 572 ? -1.595 96.062 56.219 1 83.19 572 GLY B N 1
ATOM 10849 C CA . GLY B 1 572 ? -2.557 95.188 55.594 1 83.19 572 GLY B CA 1
ATOM 10850 C C . GLY B 1 572 ? -2.277 95 54.125 1 83.19 572 GLY B C 1
ATOM 10851 O O . GLY B 1 572 ? -2.375 93.875 53.625 1 83.19 572 GLY B O 1
ATOM 10852 N N . VAL B 1 573 ? -1.887 96 53.344 1 88.69 573 VAL B N 1
ATOM 10853 C CA . VAL B 1 573 ? -1.557 95.875 51.938 1 88.69 573 VAL B CA 1
ATOM 10854 C C . VAL B 1 573 ? -0.295 95.062 51.75 1 88.69 573 VAL B C 1
ATOM 10856 O O . VAL B 1 573 ? -0.212 94.25 50.812 1 88.69 573 VAL B O 1
ATOM 10859 N N . SER B 1 574 ? 0.651 95.25 52.688 1 86.56 574 SER B N 1
ATOM 10860 C CA . SER B 1 574 ? 1.874 94.438 52.625 1 86.56 574 SER B CA 1
ATOM 10861 C C . SER B 1 574 ? 1.576 93 52.781 1 86.56 574 SER B C 1
ATOM 10863 O O . SER B 1 574 ? 2.117 92.125 52.031 1 86.56 574 SER B O 1
ATOM 10865 N N . GLN B 1 575 ? 0.714 92.625 53.688 1 85.06 575 GLN B N 1
ATOM 10866 C CA . GLN B 1 575 ? 0.331 91.188 53.875 1 85.06 575 GLN B CA 1
ATOM 10867 C C . GLN B 1 575 ? -0.453 90.688 52.688 1 85.06 575 GLN B C 1
ATOM 10869 O O . GLN B 1 575 ? -0.238 89.562 52.25 1 85.06 575 GLN B O 1
ATOM 10874 N N . TYR B 1 576 ? -1.316 91.375 52.125 1 89.62 576 TYR B N 1
ATOM 10875 C CA . TYR B 1 576 ? -2.137 91 50.969 1 89.62 576 TYR B CA 1
ATOM 10876 C C . TYR B 1 576 ? -1.271 90.75 49.75 1 89.62 576 TYR B C 1
ATOM 10878 O O . TYR B 1 576 ? -1.429 89.75 49.062 1 89.62 576 TYR B O 1
ATOM 10886 N N . THR B 1 577 ? -0.348 91.688 49.531 1 90.75 577 THR B N 1
ATOM 10887 C CA . THR B 1 577 ? 0.5 91.562 48.344 1 90.75 577 THR B CA 1
ATOM 10888 C C . THR B 1 577 ? 1.474 90.438 48.5 1 90.75 577 THR B C 1
ATOM 10890 O O . THR B 1 577 ? 1.884 89.812 47.531 1 90.75 577 THR B O 1
ATOM 10893 N N . ALA B 1 578 ? 1.849 90.062 49.75 1 85 578 ALA B N 1
ATOM 10894 C CA . ALA B 1 578 ? 2.637 88.875 50 1 85 578 ALA B CA 1
ATOM 10895 C C . ALA B 1 578 ? 1.869 87.625 49.562 1 85 578 ALA B C 1
ATOM 10897 O O . ALA B 1 578 ? 2.455 86.688 49.031 1 85 578 ALA B O 1
ATOM 10898 N N . GLY B 1 579 ? 0.585 87.625 49.844 1 85.88 579 GLY B N 1
ATOM 10899 C CA . GLY B 1 579 ? -0.266 86.562 49.406 1 85.88 579 GLY B CA 1
ATOM 10900 C C . GLY B 1 579 ? -0.309 86.438 47.875 1 85.88 579 GLY B C 1
ATOM 10901 O O . GLY B 1 579 ? -0.26 85.312 47.344 1 85.88 579 GLY B O 1
ATOM 10902 N N . VAL B 1 580 ? -0.375 87.5 47.125 1 89.56 580 VAL B N 1
ATOM 10903 C CA . VAL B 1 580 ? -0.362 87.438 45.656 1 89.56 580 VAL B CA 1
ATOM 10904 C C . VAL B 1 580 ? 0.98 86.938 45.156 1 89.56 580 VAL B C 1
ATOM 10906 O O . VAL B 1 580 ? 1.029 86.188 44.188 1 89.56 580 VAL B O 1
ATOM 10909 N N . ASN B 1 581 ? 2.066 87.312 45.844 1 88 581 ASN B N 1
ATOM 10910 C CA . ASN B 1 581 ? 3.389 86.812 45.469 1 88 581 ASN B CA 1
ATOM 10911 C C . ASN B 1 581 ? 3.506 85.312 45.688 1 88 581 ASN B C 1
ATOM 10913 O O . ASN B 1 581 ? 4.141 84.625 44.906 1 88 581 ASN B O 1
ATOM 10917 N N . GLN B 1 582 ? 2.928 84.875 46.75 1 86.06 582 GLN B N 1
ATOM 10918 C CA . GLN B 1 582 ? 2.914 83.438 47 1 86.06 582 GLN B CA 1
ATOM 10919 C C . GLN B 1 582 ? 2.127 82.688 45.938 1 86.06 582 GLN B C 1
ATOM 10921 O O . GLN B 1 582 ? 2.529 81.625 45.469 1 86.06 582 GLN B O 1
ATOM 10926 N N . ALA B 1 583 ? 1.017 83.25 45.5 1 89.12 583 ALA B N 1
ATOM 10927 C CA . ALA B 1 583 ? 0.231 82.625 44.406 1 89.12 583 ALA B CA 1
ATOM 10928 C C . ALA B 1 583 ? 1.025 82.625 43.125 1 89.12 583 ALA B C 1
ATOM 10930 O O . ALA B 1 583 ? 0.98 81.688 42.344 1 89.12 583 ALA B O 1
ATOM 10931 N N . ASN B 1 584 ? 1.759 83.688 42.875 1 90.25 584 ASN B N 1
ATOM 10932 C CA . ASN B 1 584 ? 2.617 83.812 41.688 1 90.25 584 ASN B CA 1
ATOM 10933 C C . ASN B 1 584 ? 3.713 82.75 41.719 1 90.25 584 ASN B C 1
ATOM 10935 O O . ASN B 1 584 ? 3.969 82.062 40.688 1 90.25 584 ASN B O 1
ATOM 10939 N N . ALA B 1 585 ? 4.324 82.5 42.844 1 84.94 585 ALA B N 1
ATOM 10940 C CA . ALA B 1 585 ? 5.336 81.438 43 1 84.94 585 ALA B CA 1
ATOM 10941 C C . ALA B 1 585 ? 4.734 80.062 42.781 1 84.94 585 ALA B C 1
ATOM 10943 O O . ALA B 1 585 ? 5.348 79.188 42.125 1 84.94 585 ALA B O 1
ATOM 10944 N N . GLY B 1 586 ? 3.564 79.875 43.375 1 84.75 586 GLY B N 1
ATOM 10945 C CA . GLY B 1 586 ? 2.875 78.625 43.188 1 84.75 586 GLY B CA 1
ATOM 10946 C C . GLY B 1 586 ? 2.545 78.312 41.75 1 84.75 586 GLY B C 1
ATOM 10947 O O . GLY B 1 586 ? 2.717 77.188 41.281 1 84.75 586 GLY B O 1
ATOM 10948 N N . THR B 1 587 ? 2.107 79.188 40.969 1 90.44 587 THR B N 1
ATOM 10949 C CA . THR B 1 587 ? 1.795 79.062 39.531 1 90.44 587 THR B CA 1
ATOM 10950 C C . THR B 1 587 ? 3.068 78.812 38.719 1 90.44 587 THR B C 1
ATOM 10952 O O . THR B 1 587 ? 3.057 78.125 37.719 1 90.44 587 THR B O 1
ATOM 10955 N N . GLY B 1 588 ? 4.18 79.562 39.125 1 87.81 588 GLY B N 1
ATOM 10956 C CA . GLY B 1 588 ? 5.465 79.312 38.5 1 87.81 588 GLY B CA 1
ATOM 10957 C C . GLY B 1 588 ? 5.879 77.875 38.594 1 87.81 588 GLY B C 1
ATOM 10958 O O . GLY B 1 588 ? 6.34 77.25 37.594 1 87.81 588 GLY B O 1
ATOM 10959 N N . GLN B 1 589 ? 5.633 77.188 39.719 1 85.5 589 GLN B N 1
ATOM 10960 C CA . GLN B 1 589 ? 5.93 75.812 39.906 1 85.5 589 GLN B CA 1
ATOM 10961 C C . GLN B 1 589 ? 5.031 74.938 39.031 1 85.5 589 GLN B C 1
ATOM 10963 O O . GLN B 1 589 ? 5.488 73.938 38.469 1 85.5 589 GLN B O 1
ATOM 10968 N N . LEU B 1 590 ? 3.773 75.188 38.875 1 88.88 590 LEU B N 1
ATOM 10969 C CA . LEU B 1 590 ? 2.844 74.5 38.031 1 88.88 590 LEU B CA 1
ATOM 10970 C C . LEU B 1 590 ? 3.262 74.562 36.562 1 88.88 590 LEU B C 1
ATOM 10972 O O . LEU B 1 590 ? 3.254 73.562 35.844 1 88.88 590 LEU B O 1
ATOM 10976 N N . THR B 1 591 ? 3.68 75.75 36.156 1 88.88 591 THR B N 1
ATOM 10977 C CA . THR B 1 591 ? 4.125 75.938 34.781 1 88.88 591 THR B CA 1
ATOM 10978 C C . THR B 1 591 ? 5.383 75.125 34.5 1 88.88 591 THR B C 1
ATOM 10980 O O . THR B 1 591 ? 5.52 74.5 33.438 1 88.88 591 THR B O 1
ATOM 10983 N N . ALA B 1 592 ? 6.277 75 35.438 1 84.25 592 ALA B N 1
ATOM 10984 C CA . ALA B 1 592 ? 7.504 74.25 35.312 1 84.25 592 ALA B CA 1
ATOM 10985 C C . ALA B 1 592 ? 7.195 72.75 35.156 1 84.25 592 ALA B C 1
ATOM 10987 O O . ALA B 1 592 ? 7.875 72.062 34.406 1 84.25 592 ALA B O 1
ATOM 10988 N N . ASN B 1 593 ? 6.188 72.312 35.781 1 86 593 ASN B N 1
ATOM 10989 C CA . ASN B 1 593 ? 5.828 70.875 35.75 1 86 593 ASN B CA 1
ATOM 10990 C C . ASN B 1 593 ? 4.93 70.562 34.562 1 86 593 ASN B C 1
ATOM 10992 O O . ASN B 1 593 ? 4.699 69.375 34.25 1 86 593 ASN B O 1
ATOM 10996 N N . SER B 1 594 ? 4.332 71.625 33.938 1 88.81 594 SER B N 1
ATOM 10997 C CA . SER B 1 594 ? 3.449 71.438 32.812 1 88.81 594 SER B CA 1
ATOM 10998 C C . SER B 1 594 ? 4.164 70.75 31.656 1 88.81 594 SER B C 1
ATOM 11000 O O . SER B 1 594 ? 3.59 69.875 31 1 88.81 594 SER B O 1
ATOM 11002 N N . ALA B 1 595 ? 5.457 71.062 31.422 1 84.25 595 ALA B N 1
ATOM 11003 C CA . ALA B 1 595 ? 6.191 70.5 30.297 1 84.25 595 ALA B CA 1
ATOM 11004 C C . ALA B 1 595 ? 6.328 69 30.438 1 84.25 595 ALA B C 1
ATOM 11006 O O . ALA B 1 595 ? 6.16 68.25 29.453 1 84.25 595 ALA B O 1
ATOM 11007 N N . ALA B 1 596 ? 6.625 68.5 31.625 1 86.44 596 ALA B N 1
ATOM 11008 C CA . ALA B 1 596 ? 6.773 67.062 31.875 1 86.44 596 ALA B CA 1
ATOM 11009 C C . ALA B 1 596 ? 5.457 66.375 31.641 1 86.44 596 ALA B C 1
ATOM 11011 O O . ALA B 1 596 ? 5.445 65.25 31.094 1 86.44 596 ALA B O 1
ATOM 11012 N N . LEU B 1 597 ? 4.363 66.875 32.031 1 89.06 597 LEU B N 1
ATOM 11013 C CA . LEU B 1 597 ? 3.043 66.25 31.844 1 89.06 597 LEU B CA 1
ATOM 11014 C C . LEU B 1 597 ? 2.678 66.188 30.359 1 89.06 597 LEU B C 1
ATOM 11016 O O . LEU B 1 597 ? 2.188 65.188 29.891 1 89.06 597 LEU B O 1
ATOM 11020 N N . VAL B 1 598 ? 2.893 67.312 29.641 1 88.75 598 VAL B N 1
ATOM 11021 C CA . VAL B 1 598 ? 2.625 67.375 28.219 1 88.75 598 VAL B CA 1
ATOM 11022 C C . VAL B 1 598 ? 3.49 66.375 27.484 1 88.75 598 VAL B C 1
ATOM 11024 O O . VAL B 1 598 ? 3 65.625 26.625 1 88.75 598 VAL B O 1
ATOM 11027 N N . SER B 1 599 ? 4.727 66.312 27.859 1 86.31 599 SER B N 1
ATOM 11028 C CA . SER B 1 599 ? 5.645 65.312 27.234 1 86.31 599 SER B CA 1
ATOM 11029 C C . SER B 1 599 ? 5.199 63.906 27.484 1 86.31 599 SER B C 1
ATOM 11031 O O . SER B 1 599 ? 5.211 63.094 26.578 1 86.31 599 SER B O 1
ATOM 11033 N N . GLY B 1 600 ? 4.816 63.594 28.75 1 86.81 600 GLY B N 1
ATOM 11034 C CA . GLY B 1 600 ? 4.336 62.281 29.078 1 86.81 600 GLY B CA 1
ATOM 11035 C C . GLY B 1 600 ? 3.082 61.875 28.312 1 86.81 600 GLY B C 1
ATOM 11036 O O . GLY B 1 600 ? 2.975 60.75 27.812 1 86.81 600 GLY B O 1
ATOM 11037 N N . ALA B 1 601 ? 2.148 62.75 28.172 1 89.62 601 ALA B N 1
ATOM 11038 C CA . ALA B 1 601 ? 0.906 62.5 27.453 1 89.62 601 ALA B CA 1
ATOM 11039 C C . ALA B 1 601 ? 1.175 62.281 25.969 1 89.62 601 ALA B C 1
ATOM 11041 O O . ALA B 1 601 ? 0.615 61.375 25.344 1 89.62 601 ALA B O 1
ATOM 11042 N N . ASN B 1 602 ? 2.072 63.094 25.391 1 86.81 602 ASN B N 1
ATOM 11043 C CA . ASN B 1 602 ? 2.422 62.969 23.969 1 86.81 602 ASN B CA 1
ATOM 11044 C C . ASN B 1 602 ? 3.172 61.656 23.703 1 86.81 602 ASN B C 1
ATOM 11046 O O . ASN B 1 602 ? 2.939 61 22.672 1 86.81 602 ASN B O 1
ATOM 11050 N N . GLN B 1 603 ? 4.07 61.312 24.562 1 86.69 603 GLN B N 1
ATOM 11051 C CA . GLN B 1 603 ? 4.801 60.062 24.422 1 86.69 603 GLN B CA 1
ATOM 11052 C C . GLN B 1 603 ? 3.855 58.844 24.453 1 86.69 603 GLN B C 1
ATOM 11054 O O . GLN B 1 603 ? 4.004 57.906 23.656 1 86.69 603 GLN B O 1
ATOM 11059 N N . LEU B 1 604 ? 2.895 58.844 25.344 1 88.56 604 LEU B N 1
ATOM 11060 C CA . LEU B 1 604 ? 1.912 57.75 25.422 1 88.56 604 LEU B CA 1
ATOM 11061 C C . LEU B 1 604 ? 1.053 57.719 24.156 1 88.56 604 LEU B C 1
ATOM 11063 O O . LEU B 1 604 ? 0.785 56.625 23.625 1 88.56 604 LEU B O 1
ATOM 11067 N N . ALA B 1 605 ? 0.61 58.875 23.719 1 89.25 605 ALA B N 1
ATOM 11068 C CA . ALA B 1 605 ? -0.179 58.969 22.484 1 89.25 605 ALA B CA 1
ATOM 11069 C C . ALA B 1 605 ? 0.6 58.406 21.297 1 89.25 605 ALA B C 1
ATOM 11071 O O . ALA B 1 605 ? 0.068 57.625 20.516 1 89.25 605 ALA B O 1
ATOM 11072 N N . THR B 1 606 ? 1.853 58.75 21.172 1 85.81 606 THR B N 1
ATOM 11073 C CA . THR B 1 606 ? 2.705 58.25 20.094 1 85.81 606 THR B CA 1
ATOM 11074 C C . THR B 1 606 ? 2.863 56.75 20.156 1 85.81 606 THR B C 1
ATOM 11076 O O . THR B 1 606 ? 2.77 56.062 19.141 1 85.81 606 THR B O 1
ATOM 11079 N N . ALA B 1 607 ? 3.125 56.188 21.312 1 87.19 607 ALA B N 1
ATOM 11080 C CA . ALA B 1 607 ? 3.291 54.75 21.5 1 87.19 607 ALA B CA 1
ATOM 11081 C C . ALA B 1 607 ? 2.016 54 21.141 1 87.19 607 ALA B C 1
ATOM 11083 O O . ALA B 1 607 ? 2.074 52.938 20.516 1 87.19 607 ALA B O 1
ATOM 11084 N N . LEU B 1 608 ? 0.877 54.531 21.484 1 89.12 608 LEU B N 1
ATOM 11085 C CA . LEU B 1 608 ? -0.399 53.875 21.234 1 89.12 608 LEU B CA 1
ATOM 11086 C C . LEU B 1 608 ? -0.776 54 19.75 1 89.12 608 LEU B C 1
ATOM 11088 O O . LEU B 1 608 ? -1.409 53.094 19.203 1 89.12 608 LEU B O 1
ATOM 11092 N N . ILE B 1 609 ? -0.379 55.062 19.062 1 85.25 609 ILE B N 1
ATOM 11093 C CA . ILE B 1 609 ? -0.531 55.156 17.609 1 85.25 609 ILE B CA 1
ATOM 11094 C C . ILE B 1 609 ? 0.318 54.094 16.922 1 85.25 609 ILE B C 1
ATOM 11096 O O . ILE B 1 609 ? -0.14 53.469 15.977 1 85.25 609 ILE B O 1
ATOM 11100 N N . GLN B 1 610 ? 1.518 53.875 17.391 1 86.56 610 GLN B N 1
ATOM 11101 C CA . GLN B 1 610 ? 2.385 52.844 16.844 1 86.56 610 GLN B CA 1
ATOM 11102 C C . GLN B 1 610 ? 1.779 51.469 17.062 1 86.56 610 GLN B C 1
ATOM 11104 O O . GLN B 1 610 ? 1.828 50.625 16.156 1 86.56 610 GLN B O 1
ATOM 11109 N N . LEU B 1 611 ? 1.227 51.188 18.219 1 85.81 611 LEU B N 1
ATOM 11110 C CA . LEU B 1 611 ? 0.534 49.938 18.5 1 85.81 611 LEU B CA 1
ATOM 11111 C C . LEU B 1 611 ? -0.627 49.75 17.531 1 85.81 611 LEU B C 1
ATOM 11113 O O . LEU B 1 611 ? -0.802 48.656 16.969 1 85.81 611 LEU B O 1
ATOM 11117 N N . ASN B 1 612 ? -1.375 50.812 17.297 1 86.62 612 ASN B N 1
ATOM 11118 C CA . ASN B 1 612 ? -2.523 50.812 16.406 1 86.62 612 ASN B CA 1
ATOM 11119 C C . ASN B 1 612 ? -2.102 50.531 14.961 1 86.62 612 ASN B C 1
ATOM 11121 O O . ASN B 1 612 ? -2.85 49.906 14.203 1 86.62 612 ASN B O 1
ATOM 11125 N N . ALA B 1 613 ? -0.934 50.906 14.57 1 82.38 613 ALA B N 1
ATOM 11126 C CA . ALA B 1 613 ? -0.418 50.688 13.219 1 82.38 613 ALA B CA 1
ATOM 11127 C C . ALA B 1 613 ? 0.021 49.219 13.047 1 82.38 613 ALA B C 1
ATOM 11129 O O . ALA B 1 613 ? -0.047 48.688 11.938 1 82.38 613 ALA B O 1
ATOM 11130 N N . LYS B 1 614 ? 0.42 48.5 14.062 1 83.88 614 LYS B N 1
ATOM 11131 C CA . LYS B 1 614 ? 1.015 47.156 13.977 1 83.88 614 LYS B CA 1
ATOM 11132 C C . LYS B 1 614 ? -0.036 46.094 14.188 1 83.88 614 LYS B C 1
ATOM 11134 O O . LYS B 1 614 ? 0.094 44.969 13.656 1 83.88 614 LYS B O 1
ATOM 11139 N N . VAL B 1 615 ? -1.115 46.344 14.93 1 85.25 615 VAL B N 1
ATOM 11140 C CA . VAL B 1 615 ? -2.104 45.375 15.352 1 85.25 615 VAL B CA 1
ATOM 11141 C C . VAL B 1 615 ? -2.867 44.844 14.133 1 85.25 615 VAL B C 1
ATOM 11143 O O . VAL B 1 615 ? -3.092 43.656 13.992 1 85.25 615 VAL B O 1
ATOM 11146 N N . PRO B 1 616 ? -3.225 45.781 13.133 1 81.06 616 PRO B N 1
ATOM 11147 C CA . PRO B 1 616 ? -3.934 45.25 11.961 1 81.06 616 PRO B CA 1
ATOM 11148 C C . PRO B 1 616 ? -3.117 44.219 11.188 1 81.06 616 PRO B C 1
ATOM 11150 O O . PRO B 1 616 ? -3.672 43.25 10.688 1 81.06 616 PRO B O 1
ATOM 11153 N N . SER B 1 617 ? -1.846 44.406 11.062 1 84.19 617 SER B N 1
ATOM 11154 C CA . SER B 1 617 ? -0.977 43.438 10.398 1 84.19 617 SER B CA 1
ATOM 11155 C C . SER B 1 617 ? -0.98 42.094 11.141 1 84.19 617 SER B C 1
ATOM 11157 O O . SER B 1 617 ? -0.93 41.031 10.508 1 84.19 617 SER B O 1
ATOM 11159 N N . LEU B 1 618 ? -0.996 42.031 12.398 1 84.19 618 LEU B N 1
ATOM 11160 C CA . LEU B 1 618 ? -1.1 40.844 13.203 1 84.19 618 LEU B CA 1
ATOM 11161 C C . LEU B 1 618 ? -2.416 40.125 12.93 1 84.19 618 LEU B C 1
ATOM 11163 O O . LEU B 1 618 ? -2.43 38.906 12.703 1 84.19 618 LEU B O 1
ATOM 11167 N N . VAL B 1 619 ? -3.533 40.875 12.93 1 86.06 619 VAL B N 1
ATOM 11168 C CA . VAL B 1 619 ? -4.859 40.312 12.703 1 86.06 619 VAL B CA 1
ATOM 11169 C C . VAL B 1 619 ? -4.93 39.688 11.305 1 86.06 619 VAL B C 1
ATOM 11171 O O . VAL B 1 619 ? -5.426 38.594 11.133 1 86.06 619 VAL B O 1
ATOM 11174 N N . SER B 1 620 ? -4.352 40.375 10.32 1 84.5 620 SER B N 1
ATOM 11175 C CA . SER B 1 620 ? -4.328 39.875 8.953 1 84.5 620 SER B CA 1
ATOM 11176 C C . SER B 1 620 ? -3.49 38.594 8.852 1 84.5 620 SER B C 1
ATOM 11178 O O . SER B 1 620 ? -3.861 37.656 8.141 1 84.5 620 SER B O 1
ATOM 11180 N N . GLY B 1 621 ? -2.354 38.594 9.492 1 83.75 621 GLY B N 1
ATOM 11181 C CA . GLY B 1 621 ? -1.506 37.406 9.508 1 83.75 621 GLY B CA 1
ATOM 11182 C C . GLY B 1 621 ? -2.18 36.188 10.133 1 83.75 621 GLY B C 1
ATOM 11183 O O . GLY B 1 621 ? -2.088 35.094 9.609 1 83.75 621 GLY B O 1
ATOM 11184 N N . VAL B 1 622 ? -2.879 36.344 11.188 1 87.19 622 VAL B N 1
ATOM 11185 C CA . VAL B 1 622 ? -3.605 35.25 11.852 1 87.19 622 VAL B CA 1
ATOM 11186 C C . VAL B 1 622 ? -4.738 34.781 10.953 1 87.19 622 VAL B C 1
ATOM 11188 O O . VAL B 1 622 ? -4.996 33.562 10.875 1 87.19 622 VAL B O 1
ATOM 11191 N N . SER B 1 623 ? -5.402 35.719 10.258 1 84.25 623 SER B N 1
ATOM 11192 C CA . SER B 1 623 ? -6.461 35.344 9.328 1 84.25 623 SER B CA 1
ATOM 11193 C C . SER B 1 623 ? -5.914 34.469 8.195 1 84.25 623 SER B C 1
ATOM 11195 O O . SER B 1 623 ? -6.539 33.5 7.789 1 84.25 623 SER B O 1
ATOM 11197 N N . ALA B 1 624 ? -4.812 34.844 7.664 1 84.62 624 ALA B N 1
ATOM 11198 C CA . ALA B 1 624 ? -4.156 34.062 6.621 1 84.62 624 ALA B CA 1
ATOM 11199 C C . ALA B 1 624 ? -3.787 32.656 7.133 1 84.62 624 ALA B C 1
ATOM 11201 O O . ALA B 1 624 ? -3.955 31.672 6.426 1 84.62 624 ALA B O 1
ATOM 11202 N N . LEU B 1 625 ? -3.303 32.562 8.32 1 87.44 625 LEU B N 1
ATOM 11203 C CA . LEU B 1 625 ? -2.986 31.281 8.961 1 87.44 625 LEU B CA 1
ATOM 11204 C C . LEU B 1 625 ? -4.242 30.422 9.125 1 87.44 625 LEU B C 1
ATOM 11206 O O . LEU B 1 625 ? -4.211 29.219 8.891 1 87.44 625 LEU B O 1
ATOM 11210 N N . ALA B 1 626 ? -5.32 31.094 9.555 1 87 626 ALA B N 1
ATOM 11211 C CA . ALA B 1 626 ? -6.598 30.391 9.727 1 87 626 ALA B CA 1
ATOM 11212 C C . ALA B 1 626 ? -7.09 29.812 8.406 1 87 626 ALA B C 1
ATOM 11214 O O . ALA B 1 626 ? -7.539 28.672 8.359 1 87 626 ALA B O 1
ATOM 11215 N N . SER B 1 627 ? -6.945 30.547 7.363 1 84.88 627 SER B N 1
ATOM 11216 C CA . SER B 1 627 ? -7.312 30.062 6.039 1 84.88 627 SER B CA 1
ATOM 11217 C C . SER B 1 627 ? -6.422 28.891 5.613 1 84.88 627 SER B C 1
ATOM 11219 O O . SER B 1 627 ? -6.906 27.906 5.051 1 84.88 627 SER B O 1
ATOM 11221 N N . GLY B 1 628 ? -5.164 29.078 5.848 1 85.44 628 GLY B N 1
ATOM 11222 C CA . GLY B 1 628 ? -4.215 28.031 5.484 1 85.44 628 GLY B CA 1
ATOM 11223 C C . GLY B 1 628 ? -4.449 26.734 6.219 1 85.44 628 GLY B C 1
ATOM 11224 O O . GLY B 1 628 ? -4.441 25.656 5.613 1 85.44 628 GLY B O 1
ATOM 11225 N N . THR B 1 629 ? -4.676 26.734 7.461 1 89.44 629 THR B N 1
ATOM 11226 C CA . THR B 1 629 ? -4.918 25.531 8.242 1 89.44 629 THR B CA 1
ATOM 11227 C C . THR B 1 629 ? -6.27 24.922 7.887 1 89.44 629 THR B C 1
ATOM 11229 O O . THR B 1 629 ? -6.422 23.703 7.895 1 89.44 629 THR B O 1
ATOM 11232 N N . GLN B 1 630 ? -7.273 25.766 7.613 1 84.81 630 GLN B N 1
ATOM 11233 C CA . GLN B 1 630 ? -8.562 25.25 7.172 1 84.81 630 GLN B CA 1
ATOM 11234 C C . GLN B 1 630 ? -8.422 24.469 5.863 1 84.81 630 GLN B C 1
ATOM 11236 O O . GLN B 1 630 ? -9.023 23.406 5.695 1 84.81 630 GLN B O 1
ATOM 11241 N N . LYS B 1 631 ? -7.676 24.969 4.938 1 85.94 631 LYS B N 1
ATOM 11242 C CA . LYS B 1 631 ? -7.414 24.266 3.68 1 85.94 631 LYS B CA 1
ATOM 11243 C C . LYS B 1 631 ? -6.789 22.891 3.932 1 85.94 631 LYS B C 1
ATOM 11245 O O . LYS B 1 631 ? -7.121 21.922 3.252 1 85.94 631 LYS B O 1
ATOM 11250 N N . LEU B 1 632 ? -5.867 22.781 4.859 1 87.62 632 LEU B N 1
ATOM 11251 C CA . LEU B 1 632 ? -5.258 21.5 5.223 1 87.62 632 LEU B CA 1
ATOM 11252 C C . LEU B 1 632 ? -6.312 20.531 5.746 1 87.62 632 LEU B C 1
ATOM 11254 O O . LEU B 1 632 ? -6.34 19.375 5.348 1 87.62 632 LEU B O 1
ATOM 11258 N N . VAL B 1 633 ? -7.211 21.016 6.605 1 86.06 633 VAL B N 1
ATOM 11259 C CA . VAL B 1 633 ? -8.273 20.188 7.172 1 86.06 633 VAL B CA 1
ATOM 11260 C C . VAL B 1 633 ? -9.234 19.766 6.066 1 86.06 633 VAL B C 1
ATOM 11262 O O . VAL B 1 633 ? -9.672 18.609 6.023 1 86.06 633 VAL B O 1
ATOM 11265 N N . ASP B 1 634 ? -9.539 20.656 5.133 1 84.56 634 ASP B N 1
ATOM 11266 C CA . ASP B 1 634 ? -10.461 20.375 4.039 1 84.56 634 ASP B CA 1
ATOM 11267 C C . ASP B 1 634 ? -9.891 19.312 3.105 1 84.56 634 ASP B C 1
ATOM 11269 O O . ASP B 1 634 ? -10.648 18.547 2.5 1 84.56 634 ASP B O 1
ATOM 11273 N N . ASN B 1 635 ? -8.594 19.219 3.012 1 86 635 ASN B N 1
ATOM 11274 C CA . ASN B 1 635 ? -7.941 18.266 2.121 1 86 635 ASN B CA 1
ATOM 11275 C C . ASN B 1 635 ? -7.602 16.969 2.846 1 86 635 ASN B C 1
ATOM 11277 O O . ASN B 1 635 ? -7.195 15.984 2.217 1 86 635 ASN B O 1
ATOM 11281 N N . SER B 1 636 ? -7.719 16.953 4.125 1 86.81 636 SER B N 1
ATOM 11282 C CA . SER B 1 636 ? -7.375 15.812 4.957 1 86.81 636 SER B CA 1
ATOM 11283 C C . SER B 1 636 ? -8.273 14.617 4.656 1 86.81 636 SER B C 1
ATOM 11285 O O . SER B 1 636 ? -7.797 13.477 4.578 1 86.81 636 SER B O 1
ATOM 11287 N N . PRO B 1 637 ? -9.617 14.812 4.398 1 81.56 637 PRO B N 1
ATOM 11288 C CA . PRO B 1 637 ? -10.469 13.648 4.145 1 81.56 637 PRO B CA 1
ATOM 11289 C C . PRO B 1 637 ? -10.055 12.883 2.889 1 81.56 637 PRO B C 1
ATOM 11291 O O . PRO B 1 637 ? -10.117 11.648 2.863 1 81.56 637 PRO B O 1
ATOM 11294 N N . ALA B 1 638 ? -9.617 13.531 1.858 1 83.94 638 ALA B N 1
ATOM 11295 C CA . ALA B 1 638 ? -9.156 12.875 0.635 1 83.94 638 ALA B CA 1
ATOM 11296 C C . ALA B 1 638 ? -7.941 11.992 0.905 1 83.94 638 ALA B C 1
ATOM 1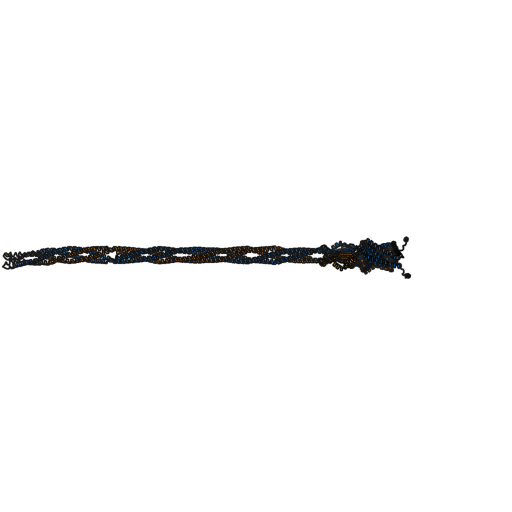1298 O O . ALA B 1 638 ? -7.836 10.891 0.365 1 83.94 638 ALA B O 1
ATOM 11299 N N . LEU B 1 639 ? -7.02 12.406 1.696 1 86.81 639 LEU B N 1
ATOM 11300 C CA . LEU B 1 639 ? -5.84 11.633 2.072 1 86.81 639 LEU B CA 1
ATOM 11301 C C . LEU B 1 639 ? -6.227 10.398 2.869 1 86.81 639 LEU B C 1
ATOM 11303 O O . LEU B 1 639 ? -5.754 9.297 2.584 1 86.81 639 LEU B O 1
ATOM 11307 N N . VAL B 1 640 ? -7.117 10.586 3.852 1 85.25 640 VAL B N 1
ATOM 11308 C CA . VAL B 1 640 ? -7.59 9.484 4.688 1 85.25 640 VAL B CA 1
ATOM 11309 C C . VAL B 1 640 ? -8.336 8.469 3.824 1 85.25 640 VAL B C 1
ATOM 11311 O O . VAL B 1 640 ? -8.094 7.262 3.926 1 85.25 640 VAL B O 1
ATOM 11314 N N . ALA B 1 641 ? -9.164 8.906 2.938 1 82.5 641 ALA B N 1
ATOM 11315 C CA . ALA B 1 641 ? -9.922 8.023 2.057 1 82.5 641 ALA B CA 1
ATOM 11316 C C . ALA B 1 641 ? -9.008 7.254 1.115 1 82.5 641 ALA B C 1
ATOM 11318 O O . ALA B 1 641 ? -9.203 6.059 0.886 1 82.5 641 ALA B O 1
ATOM 11319 N N . GLY B 1 642 ? -8.055 7.984 0.55 1 85.5 642 GLY B N 1
ATOM 11320 C CA . GLY B 1 642 ? -7.086 7.336 -0.316 1 85.5 642 GLY B CA 1
ATOM 11321 C C . GLY B 1 642 ? -6.285 6.254 0.388 1 85.5 642 GLY B C 1
ATOM 11322 O O . GLY B 1 642 ? -6.098 5.164 -0.15 1 85.5 642 GLY B O 1
ATOM 11323 N N . THR B 1 643 ? -5.824 6.5 1.554 1 88.31 643 THR B N 1
ATOM 11324 C CA . THR B 1 643 ? -5.062 5.527 2.334 1 88.31 643 THR B CA 1
ATOM 11325 C C . THR B 1 643 ? -5.941 4.34 2.723 1 88.31 643 THR B C 1
ATOM 11327 O O . THR B 1 643 ? -5.496 3.191 2.674 1 88.31 643 THR B O 1
ATOM 11330 N N . ALA B 1 644 ? -7.176 4.574 3.115 1 82.88 644 ALA B N 1
ATOM 11331 C CA . ALA B 1 644 ? -8.102 3.508 3.482 1 82.88 644 ALA B CA 1
ATOM 11332 C C . ALA B 1 644 ? -8.383 2.594 2.293 1 82.88 644 ALA B C 1
ATOM 11334 O O . ALA B 1 644 ? -8.422 1.369 2.439 1 82.88 644 ALA B O 1
ATOM 11335 N N . LYS B 1 645 ? -8.648 3.176 1.156 1 86.06 645 LYS B N 1
ATOM 11336 C CA . LYS B 1 645 ? -8.898 2.414 -0.065 1 86.06 645 LYS B CA 1
ATOM 11337 C C . LYS B 1 645 ? -7.699 1.537 -0.417 1 86.06 645 LYS B C 1
ATOM 11339 O O . LYS B 1 645 ? -7.863 0.369 -0.774 1 86.06 645 LYS B O 1
ATOM 11344 N N . LEU B 1 646 ? -6.508 2.074 -0.371 1 88.25 646 LEU B N 1
ATOM 11345 C CA . LEU B 1 646 ? -5.289 1.32 -0.655 1 88.25 646 LEU B CA 1
ATOM 11346 C C . LEU B 1 646 ? -5.078 0.22 0.38 1 88.25 646 LEU B C 1
ATOM 11348 O O . LEU B 1 646 ? -4.613 -0.871 0.046 1 88.25 646 LEU B O 1
ATOM 11352 N N . ASN B 1 647 ? -5.391 0.519 1.66 1 87.06 647 ASN B N 1
ATOM 11353 C CA . ASN B 1 647 ? -5.332 -0.483 2.719 1 87.06 647 ASN B CA 1
ATOM 11354 C C . ASN B 1 647 ? -6.262 -1.658 2.434 1 87.06 647 ASN B C 1
ATOM 11356 O O . ASN B 1 647 ? -5.844 -2.816 2.502 1 87.06 647 ASN B O 1
ATOM 11360 N N . ALA B 1 648 ? -7.488 -1.396 2.016 1 83.62 648 ALA B N 1
ATOM 11361 C CA . ALA B 1 648 ? -8.453 -2.438 1.667 1 83.62 648 ALA B CA 1
ATOM 11362 C C . ALA B 1 648 ? -7.984 -3.234 0.453 1 83.62 648 ALA B C 1
ATOM 11364 O O . ALA B 1 648 ? -8.062 -4.465 0.441 1 83.62 648 ALA B O 1
ATOM 11365 N N . GLY B 1 649 ? -7.527 -2.494 -0.529 1 87.12 649 GLY B N 1
ATOM 11366 C CA . GLY B 1 649 ? -7.035 -3.139 -1.736 1 87.12 649 GLY B CA 1
ATOM 11367 C C . GLY B 1 649 ? -5.828 -4.023 -1.49 1 87.12 649 GLY B C 1
ATOM 11368 O O . GLY B 1 649 ? -5.75 -5.137 -2.012 1 87.12 649 GLY B O 1
ATOM 11369 N N . ALA B 1 650 ? -4.848 -3.566 -0.758 1 87.44 650 ALA B N 1
ATOM 11370 C CA . ALA B 1 650 ? -3.666 -4.348 -0.405 1 87.44 650 ALA B CA 1
ATOM 11371 C C . ALA B 1 650 ? -4.047 -5.586 0.403 1 87.44 650 ALA B C 1
ATOM 11373 O O . ALA B 1 650 ? -3.486 -6.664 0.2 1 87.44 650 ALA B O 1
ATOM 11374 N N . GLY B 1 651 ? -4.98 -5.383 1.373 1 87.44 651 GLY B N 1
ATOM 11375 C CA . GLY B 1 651 ? -5.48 -6.52 2.127 1 87.44 651 GLY B CA 1
ATOM 11376 C C . GLY B 1 651 ? -6.141 -7.57 1.254 1 87.44 651 GLY B C 1
ATOM 11377 O O . GLY B 1 651 ? -5.875 -8.766 1.404 1 87.44 651 GLY B O 1
ATOM 11378 N N . GLU B 1 652 ? -6.988 -7.191 0.354 1 88.38 652 GLU B N 1
ATOM 11379 C CA . GLU B 1 652 ? -7.648 -8.094 -0.582 1 88.38 652 GLU B CA 1
ATOM 11380 C C . GLU B 1 652 ? -6.633 -8.836 -1.447 1 88.38 652 GLU B C 1
ATOM 11382 O O . GLU B 1 652 ? -6.742 -10.047 -1.646 1 88.38 652 GLU B O 1
ATOM 11387 N N . LEU B 1 653 ? -5.645 -8.141 -2.039 1 88.88 653 LEU B N 1
ATOM 11388 C CA . LEU B 1 653 ? -4.598 -8.758 -2.844 1 88.88 653 LEU B CA 1
ATOM 11389 C C . LEU B 1 653 ? -3.84 -9.805 -2.041 1 88.88 653 LEU B C 1
ATOM 11391 O O . LEU B 1 653 ? -3.605 -10.914 -2.527 1 88.88 653 LEU B O 1
ATOM 11395 N N . ALA B 1 654 ? -3.439 -9.445 -0.827 1 89.38 654 ALA B N 1
ATOM 11396 C CA . ALA B 1 654 ? -2.734 -10.375 0.049 1 89.38 654 ALA B CA 1
ATOM 11397 C C . ALA B 1 654 ? -3.562 -11.633 0.294 1 89.38 654 ALA B C 1
ATOM 11399 O O . ALA B 1 654 ? -3.064 -12.758 0.143 1 89.38 654 ALA B O 1
ATOM 11400 N N . ASP B 1 655 ? -4.867 -11.5 0.615 1 88.62 655 ASP B N 1
ATOM 11401 C CA . ASP B 1 655 ? -5.754 -12.625 0.899 1 88.62 655 ASP B CA 1
ATOM 11402 C C . ASP B 1 655 ? -5.887 -13.539 -0.316 1 88.62 655 ASP B C 1
ATOM 11404 O O . ASP B 1 655 ? -5.797 -14.766 -0.19 1 88.62 655 ASP B O 1
ATOM 11408 N N . LYS B 1 656 ? -6.094 -12.969 -1.45 1 89.38 656 LYS B N 1
ATOM 11409 C CA . LYS B 1 656 ? -6.285 -13.742 -2.672 1 89.38 656 LYS B CA 1
ATOM 11410 C C . LYS B 1 656 ? -5 -14.453 -3.084 1 89.38 656 LYS B C 1
ATOM 11412 O O . LYS B 1 656 ? -5.035 -15.586 -3.574 1 89.38 656 LYS B O 1
ATOM 11417 N N . LEU B 1 657 ? -3.836 -13.781 -2.928 1 90.62 657 LEU B N 1
ATOM 11418 C CA . LEU B 1 657 ? -2.553 -14.406 -3.23 1 90.62 657 LEU B CA 1
ATOM 11419 C C . LEU B 1 657 ? -2.248 -15.531 -2.244 1 90.62 657 LEU B C 1
ATOM 11421 O O . LEU B 1 657 ? -1.709 -16.578 -2.629 1 90.62 657 LEU B O 1
ATOM 11425 N N . ILE B 1 658 ? -2.555 -15.367 -0.937 1 88.31 658 ILE B N 1
ATOM 11426 C CA . ILE B 1 658 ? -2.398 -16.422 0.063 1 88.31 658 ILE B CA 1
ATOM 11427 C C . ILE B 1 658 ? -3.279 -17.609 -0.3 1 88.31 658 ILE B C 1
ATOM 11429 O O . ILE B 1 658 ? -2.818 -18.75 -0.302 1 88.31 658 ILE B O 1
ATOM 11433 N N . SER B 1 659 ? -4.566 -17.312 -0.635 1 88.31 659 SER B N 1
ATOM 11434 C CA . SER B 1 659 ? -5.488 -18.359 -1.059 1 88.31 659 SER B CA 1
ATOM 11435 C C . SER B 1 659 ? -4.977 -19.078 -2.305 1 88.31 659 SER B C 1
ATOM 11437 O O . SER B 1 659 ? -5.062 -20.297 -2.402 1 88.31 659 SER B O 1
ATOM 11439 N N . GLY B 1 660 ? -4.465 -18.266 -3.314 1 85.88 660 GLY B N 1
ATOM 11440 C CA . GLY B 1 660 ? -3.871 -18.859 -4.508 1 85.88 660 GLY B CA 1
ATOM 11441 C C . GLY B 1 660 ? -2.672 -19.734 -4.211 1 85.88 660 GLY B C 1
ATOM 11442 O O . GLY B 1 660 ? -2.549 -20.828 -4.758 1 85.88 660 GLY B O 1
ATOM 11443 N N . ALA B 1 661 ? -1.765 -19.266 -3.365 1 88.62 661 ALA B N 1
ATOM 11444 C CA . ALA B 1 661 ? -0.606 -20.031 -2.93 1 88.62 661 ALA B CA 1
ATOM 11445 C C . ALA B 1 661 ? -1.037 -21.344 -2.277 1 88.62 661 ALA B C 1
ATOM 11447 O O . ALA B 1 661 ? -0.475 -22.406 -2.568 1 88.62 661 ALA B O 1
ATOM 11448 N N . GLU B 1 662 ? -2.043 -21.344 -1.378 1 86.69 662 GLU B N 1
ATOM 11449 C CA . GLU B 1 662 ? -2.551 -22.547 -0.71 1 86.69 662 GLU B CA 1
ATOM 11450 C C . GLU B 1 662 ? -3.127 -23.531 -1.718 1 86.69 662 GLU B C 1
ATOM 11452 O O . GLU B 1 662 ? -2.855 -24.734 -1.64 1 86.69 662 GLU B O 1
ATOM 11457 N N . LYS B 1 663 ? -3.904 -23.062 -2.691 1 86.62 663 LYS B N 1
ATOM 11458 C CA . LYS B 1 663 ? -4.539 -23.906 -3.693 1 86.62 663 LYS B CA 1
ATOM 11459 C C . LYS B 1 663 ? -3.494 -24.578 -4.586 1 86.62 663 LYS B C 1
ATOM 11461 O O . LYS B 1 663 ? -3.574 -25.781 -4.855 1 86.62 663 LYS B O 1
ATOM 11466 N N . VAL B 1 664 ? -2.496 -23.812 -5.07 1 85.19 664 VAL B N 1
ATOM 11467 C CA . VAL B 1 664 ? -1.462 -24.344 -5.953 1 85.19 664 VAL B CA 1
ATOM 11468 C C . VAL B 1 664 ? -0.583 -25.328 -5.184 1 85.19 664 VAL B C 1
ATOM 11470 O O . VAL B 1 664 ? -0.244 -26.406 -5.695 1 85.19 664 VAL B O 1
ATOM 11473 N N . ASN B 1 665 ? -0.251 -24.969 -3.875 1 85.44 665 ASN B N 1
ATOM 11474 C CA . ASN B 1 665 ? 0.644 -25.797 -3.08 1 85.44 665 ASN B CA 1
ATOM 11475 C C . ASN B 1 665 ? -0.081 -27.016 -2.512 1 85.44 665 ASN B C 1
ATOM 11477 O O . ASN B 1 665 ? 0.556 -27.953 -2.021 1 85.44 665 ASN B O 1
ATOM 11481 N N . ALA B 1 666 ? -1.387 -27.094 -2.549 1 79.06 666 ALA B N 1
ATOM 11482 C CA . ALA B 1 666 ? -2.156 -28.266 -2.139 1 79.06 666 ALA B CA 1
ATOM 11483 C C . ALA B 1 666 ? -1.977 -29.406 -3.127 1 79.06 666 ALA B C 1
ATOM 11485 O O . ALA B 1 666 ? -2.096 -30.578 -2.758 1 79.06 666 ALA B O 1
ATOM 11486 N N . VAL B 1 667 ? -1.671 -29.031 -4.352 1 74.38 667 VAL B N 1
ATOM 11487 C CA . VAL B 1 667 ? -1.382 -30.047 -5.367 1 74.38 667 VAL B CA 1
ATOM 11488 C C . VAL B 1 667 ? 0.094 -30.422 -5.309 1 74.38 667 VAL B C 1
ATOM 11490 O O . VAL B 1 667 ? 0.96 -29.656 -5.734 1 74.38 667 VAL B O 1
ATOM 11493 N N . GLN B 1 668 ? 0.53 -31.5 -4.613 1 73.19 668 GLN B N 1
ATOM 11494 C CA . GLN B 1 668 ? 1.91 -31.953 -4.461 1 73.19 668 GLN B CA 1
ATOM 11495 C C . GLN B 1 668 ? 2.135 -33.281 -5.168 1 73.19 668 GLN B C 1
ATOM 11497 O O . GLN B 1 668 ? 2.211 -34.344 -4.52 1 73.19 668 GLN B O 1
ATOM 11502 N N . PRO B 1 669 ? 2.199 -33.062 -6.441 1 73.69 669 PRO B N 1
ATOM 11503 C CA . PRO B 1 669 ? 2.42 -34.344 -7.109 1 73.69 669 PRO B CA 1
ATOM 11504 C C . PRO B 1 669 ? 3.783 -34.969 -6.785 1 73.69 669 PRO B C 1
ATOM 11506 O O . PRO B 1 669 ? 4.777 -34.25 -6.684 1 73.69 669 PRO B O 1
ATOM 11509 N N . SER B 1 670 ? 3.854 -36.25 -6.402 1 79.88 670 SER B N 1
ATOM 11510 C CA . SER B 1 670 ? 5.051 -37 -6.031 1 79.88 670 SER B CA 1
ATOM 11511 C C . SER B 1 670 ? 5.691 -37.656 -7.246 1 79.88 670 SER B C 1
ATOM 11513 O O . SER B 1 670 ? 5.164 -37.562 -8.359 1 79.88 670 SER B O 1
ATOM 11515 N N . LYS B 1 671 ? 6.84 -38.219 -7.074 1 86.5 671 LYS B N 1
ATOM 11516 C CA . LYS B 1 671 ? 7.516 -39.031 -8.078 1 86.5 671 LYS B CA 1
ATOM 11517 C C . LYS B 1 671 ? 6.652 -40.219 -8.492 1 86.5 671 LYS B C 1
ATOM 11519 O O . LYS B 1 671 ? 6.645 -40.594 -9.656 1 86.5 671 LYS B O 1
ATOM 11524 N N . LYS B 1 672 ? 5.898 -40.719 -7.574 1 89.94 672 LYS B N 1
ATOM 11525 C CA . LYS B 1 672 ? 4.984 -41.844 -7.848 1 89.94 672 LYS B CA 1
ATOM 11526 C C . LYS B 1 672 ? 3.885 -41.406 -8.812 1 89.94 672 LYS B C 1
ATOM 11528 O O . LYS B 1 672 ? 3.438 -42.219 -9.641 1 89.94 672 LYS B O 1
ATOM 11533 N N . ALA B 1 673 ? 3.51 -40.188 -8.703 1 88.38 673 ALA B N 1
ATOM 11534 C CA . ALA B 1 673 ? 2.504 -39.656 -9.625 1 88.38 673 ALA B CA 1
ATOM 11535 C C . ALA B 1 673 ? 3.037 -39.625 -11.062 1 88.38 673 ALA B C 1
ATOM 11537 O O . ALA B 1 673 ? 2.32 -40 -12 1 88.38 673 ALA B O 1
ATOM 11538 N N . ALA B 1 674 ? 4.348 -39.281 -11.156 1 89.56 674 ALA B N 1
ATOM 11539 C CA . ALA B 1 674 ? 4.961 -39.25 -12.484 1 89.56 674 ALA B CA 1
ATOM 11540 C C . ALA B 1 674 ? 4.973 -40.656 -13.102 1 89.56 674 ALA B C 1
ATOM 11542 O O . ALA B 1 674 ? 4.699 -40.812 -14.289 1 89.56 674 ALA B O 1
ATOM 11543 N N . LYS B 1 675 ? 5.293 -41.594 -12.328 1 90.69 675 LYS B N 1
ATOM 11544 C CA . LYS B 1 675 ? 5.293 -43 -12.789 1 90.69 675 LYS B CA 1
ATOM 11545 C C . LYS B 1 675 ? 3.893 -43.438 -13.203 1 90.69 675 LYS B C 1
ATOM 11547 O O . LYS B 1 675 ? 3.721 -44.094 -14.219 1 90.69 675 LYS B O 1
ATOM 11552 N N . MET B 1 676 ? 2.91 -43.062 -12.344 1 91.25 676 MET B N 1
ATOM 11553 C CA . MET B 1 676 ? 1.52 -43.375 -12.648 1 91.25 676 MET B CA 1
ATOM 11554 C C . MET B 1 676 ? 1.069 -42.688 -13.93 1 91.25 676 MET B C 1
ATOM 11556 O O . MET B 1 676 ? 0.352 -43.281 -14.742 1 91.25 676 MET B O 1
ATOM 11560 N N . PHE B 1 677 ? 1.54 -41.5 -14.211 1 90.12 677 PHE B N 1
ATOM 11561 C CA . PHE B 1 677 ? 1.253 -40.75 -15.438 1 90.12 677 PHE B CA 1
ATOM 11562 C C . PHE B 1 677 ? 1.756 -41.531 -16.656 1 90.12 677 PHE B C 1
ATOM 11564 O O . PHE B 1 677 ? 1.066 -41.594 -17.672 1 90.12 677 PHE B O 1
ATOM 11571 N N . ALA B 1 678 ? 2.861 -42 -16.484 1 90.44 678 ALA B N 1
ATOM 11572 C CA . ALA B 1 678 ? 3.566 -42.656 -17.578 1 90.44 678 ALA B CA 1
ATOM 11573 C C . ALA B 1 678 ? 2.992 -44.062 -17.859 1 90.44 678 ALA B C 1
ATOM 11575 O O . ALA B 1 678 ? 2.893 -44.469 -19.016 1 90.44 678 ALA B O 1
ATOM 11576 N N . ALA B 1 679 ? 2.689 -44.781 -16.828 1 91.5 679 ALA B N 1
ATOM 11577 C CA . ALA B 1 679 ? 2.186 -46.156 -16.938 1 91.5 679 ALA B CA 1
ATOM 11578 C C . ALA B 1 679 ? 1.027 -46.375 -15.969 1 91.5 679 ALA B C 1
ATOM 11580 O O . ALA B 1 679 ? 1.188 -47.031 -14.945 1 91.5 679 ALA B O 1
ATOM 11581 N N . PRO B 1 680 ? -0.092 -45.906 -16.297 1 92.88 680 PRO B N 1
ATOM 11582 C CA . PRO B 1 680 ? -1.215 -45.938 -15.359 1 92.88 680 PRO B CA 1
ATOM 11583 C C . PRO B 1 680 ? -1.867 -47.344 -15.289 1 92.88 680 PRO B C 1
ATOM 11585 O O . PRO B 1 680 ? -2.66 -47.594 -14.383 1 92.88 680 PRO B O 1
ATOM 11588 N N . THR B 1 681 ? -1.555 -48.25 -16.203 1 92.44 681 THR B N 1
ATOM 11589 C CA . THR B 1 681 ? -2.232 -49.531 -16.25 1 92.44 681 THR B CA 1
ATOM 11590 C C . THR B 1 681 ? -1.225 -50.656 -16.203 1 92.44 681 THR B C 1
ATOM 11592 O O . THR B 1 681 ? -0.105 -50.531 -16.703 1 92.44 681 THR B O 1
ATOM 11595 N N . THR B 1 682 ? -1.524 -51.719 -15.539 1 91.44 682 THR B N 1
ATOM 11596 C CA . THR B 1 682 ? -0.826 -53 -15.578 1 91.44 682 THR B CA 1
ATOM 11597 C C . THR B 1 682 ? -1.761 -54.125 -16.047 1 91.44 682 THR B C 1
ATOM 11599 O O . THR B 1 682 ? -2.979 -54.031 -15.875 1 91.44 682 THR B O 1
ATOM 11602 N N . VAL B 1 683 ? -1.162 -55.094 -16.812 1 91.94 683 VAL B N 1
ATOM 11603 C CA . VAL B 1 683 ? -1.945 -56.219 -17.312 1 91.94 683 VAL B CA 1
ATOM 11604 C C . VAL B 1 683 ? -1.615 -57.469 -16.5 1 91.94 683 VAL B C 1
ATOM 11606 O O . VAL B 1 683 ? -0.443 -57.812 -16.312 1 91.94 683 VAL B O 1
ATOM 11609 N N . LYS B 1 684 ? -2.598 -58.062 -15.898 1 92.06 684 LYS B N 1
ATOM 11610 C CA . LYS B 1 684 ? -2.43 -59.312 -15.172 1 92.06 684 LYS B CA 1
ATOM 11611 C C . LYS B 1 684 ? -3.029 -60.5 -15.938 1 92.06 684 LYS B C 1
ATOM 11613 O O . LYS B 1 684 ? -4.219 -60.5 -16.266 1 92.06 684 LYS B O 1
ATOM 11618 N N . HIS B 1 685 ? -2.184 -61.531 -16.266 1 93.44 685 HIS B N 1
ATOM 11619 C CA . HIS B 1 685 ? -2.586 -62.688 -17.016 1 93.44 685 HIS B CA 1
ATOM 11620 C C . HIS B 1 685 ? -2.766 -63.906 -16.094 1 93.44 685 HIS B C 1
ATOM 11622 O O . HIS B 1 685 ? -1.96 -64.125 -15.195 1 93.44 685 HIS B O 1
ATOM 11628 N N . THR B 1 686 ? -3.826 -64.562 -16.109 1 92.88 686 THR B N 1
ATOM 11629 C CA . THR B 1 686 ? -4.055 -65.812 -15.445 1 92.88 686 THR B CA 1
ATOM 11630 C C . THR B 1 686 ? -4.375 -66.938 -16.469 1 92.88 686 THR B C 1
ATOM 11632 O O . THR B 1 686 ? -4.93 -66.625 -17.531 1 92.88 686 THR B O 1
ATOM 11635 N N . ASN B 1 687 ? -3.924 -68.312 -16.188 1 94 687 ASN B N 1
ATOM 11636 C CA . ASN B 1 687 ? -4.16 -69.438 -17.094 1 94 687 ASN B CA 1
ATOM 11637 C C . ASN B 1 687 ? -5.371 -70.25 -16.656 1 94 687 ASN B C 1
ATOM 11639 O O . ASN B 1 687 ? -5.41 -70.75 -15.539 1 94 687 ASN B O 1
ATOM 11643 N N . TYR B 1 688 ? -6.41 -70.25 -17.406 1 93.94 688 TYR B N 1
ATOM 11644 C CA . TYR B 1 688 ? -7.473 -71.25 -17.203 1 93.94 688 TYR B CA 1
ATOM 11645 C C . TYR B 1 688 ? -6.934 -72.688 -17.297 1 93.94 688 TYR B C 1
ATOM 11647 O O . TYR B 1 688 ? -7.277 -73.5 -16.469 1 93.94 688 TYR B O 1
ATOM 11655 N N . SER B 1 689 ? -6.129 -73 -18.297 1 94 689 SER B N 1
ATOM 11656 C CA . SER B 1 689 ? -5.297 -74.188 -18.469 1 94 689 SER B CA 1
ATOM 11657 C C . SER B 1 689 ? -3.861 -73.812 -18.812 1 94 689 SER B C 1
ATOM 11659 O O . SER B 1 689 ? -3.621 -72.875 -19.516 1 94 689 SER B O 1
ATOM 11661 N N . TYR B 1 690 ? -2.939 -74.625 -18.281 1 93.12 690 TYR B N 1
ATOM 11662 C CA . TYR B 1 690 ? -1.53 -74.312 -18.438 1 93.12 690 TYR B CA 1
ATOM 11663 C C . TYR B 1 690 ? -0.846 -75.25 -19.422 1 93.12 690 TYR B C 1
ATOM 11665 O O . TYR B 1 690 ? -0.9 -76.5 -19.266 1 93.12 690 TYR B O 1
ATOM 11673 N N . VAL B 1 691 ? -0.355 -74.688 -20.453 1 94.62 691 VAL B N 1
ATOM 11674 C CA . VAL B 1 691 ? 0.48 -75.375 -21.438 1 94.62 691 VAL B CA 1
ATOM 11675 C C . VAL B 1 691 ? 1.928 -74.938 -21.297 1 94.62 691 VAL B C 1
ATOM 11677 O O . VAL B 1 691 ? 2.236 -73.75 -21.562 1 94.62 691 VAL B O 1
ATOM 11680 N N . PRO B 1 692 ? 2.816 -75.75 -20.938 1 92.38 692 PRO B N 1
ATOM 11681 C CA . PRO B 1 692 ? 4.184 -75.312 -20.609 1 92.38 692 PRO B CA 1
ATOM 11682 C C . PRO B 1 692 ? 4.914 -74.688 -21.797 1 92.38 692 PRO B C 1
ATOM 11684 O O . PRO B 1 692 ? 5.625 -73.688 -21.625 1 92.38 692 PRO B O 1
ATOM 11687 N N . ASN B 1 693 ? 4.852 -75.25 -22.891 1 93.44 693 ASN B N 1
ATOM 11688 C CA . ASN B 1 693 ? 5.535 -74.75 -24.078 1 93.44 693 ASN B CA 1
ATOM 11689 C C . ASN B 1 693 ? 4.875 -75.25 -25.359 1 93.44 693 ASN B C 1
ATOM 11691 O O . ASN B 1 693 ? 3.861 -75.938 -25.297 1 93.44 693 ASN B O 1
ATOM 11695 N N . TYR B 1 694 ? 5.371 -74.875 -26.484 1 93.44 694 TYR B N 1
ATOM 11696 C CA . TYR B 1 694 ? 4.75 -75.125 -27.766 1 93.44 694 TYR B CA 1
ATOM 11697 C C . TYR B 1 694 ? 4.789 -76.625 -28.062 1 93.44 694 TYR B C 1
ATOM 11699 O O . TYR B 1 694 ? 3.873 -77.188 -28.688 1 93.44 694 TYR B O 1
ATOM 11707 N N . GLY B 1 695 ? 5.859 -77.375 -27.641 1 94.88 695 GLY B N 1
ATOM 11708 C CA . GLY B 1 695 ? 5.914 -78.812 -27.812 1 94.88 695 GLY B CA 1
ATOM 11709 C C . GLY B 1 695 ? 4.734 -79.562 -27.172 1 94.88 695 GLY B C 1
ATOM 11710 O O . GLY B 1 695 ? 4.148 -80.438 -27.781 1 94.88 695 GLY B O 1
ATOM 11711 N N . HIS B 1 696 ? 4.375 -79.188 -26.047 1 95.75 696 HIS B N 1
ATOM 11712 C CA . HIS B 1 696 ? 3.201 -79.75 -25.375 1 95.75 696 HIS B CA 1
ATOM 11713 C C . HIS B 1 696 ? 1.922 -79.375 -26.125 1 95.75 696 HIS B C 1
ATOM 11715 O O . HIS B 1 696 ? 0.995 -80.188 -26.203 1 95.75 696 HIS B O 1
ATOM 11721 N N . ALA B 1 697 ? 1.929 -78.125 -26.641 1 95.69 697 ALA B N 1
ATOM 11722 C CA . ALA B 1 697 ? 0.751 -77.688 -27.359 1 95.69 697 ALA B CA 1
ATOM 11723 C C . ALA B 1 697 ? 0.538 -78.438 -28.641 1 95.69 697 ALA B C 1
ATOM 11725 O O . ALA B 1 697 ? -0.602 -78.688 -29.047 1 95.69 697 ALA B O 1
ATOM 11726 N N . LEU B 1 698 ? 1.628 -78.812 -29.266 1 95.88 698 LEU B N 1
ATOM 11727 C CA . LEU B 1 698 ? 1.562 -79.438 -30.562 1 95.88 698 LEU B CA 1
ATOM 11728 C C . LEU B 1 698 ? 1.494 -80.938 -30.422 1 95.88 698 LEU B C 1
ATOM 11730 O O . LEU B 1 698 ? 1.142 -81.688 -31.359 1 95.88 698 LEU B O 1
ATOM 11734 N N . ALA B 1 699 ? 1.771 -81.5 -29.312 1 97.19 699 ALA B N 1
ATOM 11735 C CA . ALA B 1 699 ? 1.881 -82.938 -29.078 1 97.19 699 ALA B CA 1
ATOM 11736 C C . ALA B 1 699 ? 0.595 -83.688 -29.469 1 97.19 699 ALA B C 1
ATOM 11738 O O . ALA B 1 699 ? 0.634 -84.688 -30.156 1 97.19 699 ALA B O 1
ATOM 11739 N N . PRO B 1 700 ? -0.585 -83.188 -29.078 1 97.5 700 PRO B N 1
ATOM 11740 C CA . PRO B 1 700 ? -1.806 -83.875 -29.469 1 97.5 700 PRO B CA 1
ATOM 11741 C C . PRO B 1 700 ? -1.905 -84.125 -30.969 1 97.5 700 PRO B C 1
ATOM 11743 O O . PRO B 1 700 ? -2.281 -85.188 -31.406 1 97.5 700 PRO B O 1
ATOM 11746 N N . TYR B 1 701 ? -1.61 -83.188 -31.734 1 95.81 701 TYR B N 1
ATOM 11747 C CA . TYR B 1 701 ? -1.651 -83.25 -33.188 1 95.81 701 TYR B CA 1
ATOM 11748 C C . TYR B 1 701 ? -0.619 -84.25 -33.719 1 95.81 701 TYR B C 1
ATOM 11750 O O . TYR B 1 701 ? -0.955 -85.125 -34.5 1 95.81 701 TYR B O 1
ATOM 11758 N N . VAL B 1 702 ? 0.648 -84.062 -33.25 1 96.81 702 VAL B N 1
ATOM 11759 C CA . VAL B 1 702 ? 1.767 -84.875 -33.781 1 96.81 702 VAL B CA 1
ATOM 11760 C C . VAL B 1 702 ? 1.614 -86.312 -33.406 1 96.81 702 VAL B C 1
ATOM 11762 O O . VAL B 1 702 ? 1.858 -87.188 -34.219 1 96.81 702 VAL B O 1
ATOM 11765 N N . LEU B 1 703 ? 1.219 -86.562 -32.219 1 97.81 703 LEU B N 1
ATOM 11766 C CA . LEU B 1 703 ? 1.02 -87.938 -31.781 1 97.81 703 LEU B CA 1
ATOM 11767 C C . LEU B 1 703 ? -0.082 -88.625 -32.594 1 97.81 703 LEU B C 1
ATOM 11769 O O . LEU B 1 703 ? 0.041 -89.812 -32.969 1 97.81 703 LEU B O 1
ATOM 11773 N N . SER B 1 704 ? -1.122 -87.875 -32.844 1 98.25 704 SER B N 1
ATOM 11774 C CA . SER B 1 704 ? -2.219 -88.438 -33.625 1 98.25 704 SER B CA 1
ATOM 11775 C C . SER B 1 704 ? -1.767 -88.75 -35.062 1 98.25 704 SER B C 1
ATOM 11777 O O . SER B 1 704 ? -2.068 -89.812 -35.594 1 98.25 704 SER B O 1
ATOM 11779 N N . VAL B 1 705 ? -1.06 -87.812 -35.625 1 95.88 705 VAL B N 1
ATOM 11780 C CA . VAL B 1 705 ? -0.568 -88 -36.969 1 95.88 705 VAL B CA 1
ATOM 11781 C C . VAL B 1 705 ? 0.362 -89.188 -37.031 1 95.88 705 VAL B C 1
ATOM 11783 O O . VAL B 1 705 ? 0.248 -90.062 -37.938 1 95.88 705 VAL B O 1
ATOM 11786 N N . ALA B 1 706 ? 1.246 -89.25 -36.094 1 96.06 706 ALA B N 1
ATOM 11787 C CA . ALA B 1 706 ? 2.227 -90.312 -36.062 1 96.06 706 ALA B CA 1
ATOM 11788 C C . ALA B 1 706 ? 1.539 -91.688 -35.969 1 96.06 706 ALA B C 1
ATOM 11790 O O . ALA B 1 706 ? 1.923 -92.625 -36.656 1 96.06 706 ALA B O 1
ATOM 11791 N N . LEU B 1 707 ? 0.575 -91.812 -35.188 1 96.88 707 LEU B N 1
ATOM 11792 C CA . LEU B 1 707 ? -0.147 -93.062 -35.031 1 96.88 707 LEU B CA 1
ATOM 11793 C C . LEU B 1 707 ? -0.862 -93.438 -36.312 1 96.88 707 LEU B C 1
ATOM 11795 O O . LEU B 1 707 ? -0.854 -94.625 -36.719 1 96.88 707 LEU B O 1
ATOM 11799 N N . TYR B 1 708 ? -1.542 -92.562 -36.938 1 97.31 708 TYR B N 1
ATOM 11800 C CA . TYR B 1 708 ? -2.211 -92.812 -38.219 1 97.31 708 TYR B CA 1
ATOM 11801 C C . TYR B 1 708 ? -1.218 -93.312 -39.25 1 97.31 708 TYR B C 1
ATOM 11803 O O . TYR B 1 708 ? -1.492 -94.25 -40 1 97.31 708 TYR B O 1
ATOM 11811 N N . VAL B 1 709 ? -0.102 -92.625 -39.312 1 93.19 709 VAL B N 1
ATOM 11812 C CA . VAL B 1 709 ? 0.941 -93 -40.25 1 93.19 709 VAL B CA 1
ATOM 11813 C C . VAL B 1 709 ? 1.41 -94.438 -39.938 1 93.19 709 VAL B C 1
ATOM 11815 O O . VAL B 1 709 ? 1.63 -95.25 -40.844 1 93.19 709 VAL B O 1
ATOM 11818 N N . GLY B 1 710 ? 1.606 -94.688 -38.688 1 92.88 710 GLY B N 1
ATOM 11819 C CA . GLY B 1 710 ? 1.948 -96.062 -38.281 1 92.88 710 GLY B CA 1
ATOM 11820 C C . GLY B 1 710 ? 0.956 -97.125 -38.812 1 92.88 710 GLY B C 1
ATOM 11821 O O . GLY B 1 710 ? 1.35 -98.188 -39.281 1 92.88 710 GLY B O 1
ATOM 11822 N N . THR B 1 711 ? -0.304 -96.812 -38.75 1 95.62 711 THR B N 1
ATOM 11823 C CA . THR B 1 711 ? -1.34 -97.75 -39.219 1 95.62 711 THR B CA 1
ATOM 11824 C C . THR B 1 711 ? -1.27 -97.938 -40.719 1 95.62 711 THR B C 1
ATOM 11826 O O . THR B 1 711 ? -1.494 -99 -41.25 1 95.62 711 THR B O 1
ATOM 11829 N N . LEU B 1 712 ? -1.002 -96.875 -41.375 1 93.06 712 LEU B N 1
ATOM 11830 C CA . LEU B 1 712 ? -0.841 -96.938 -42.812 1 93.06 712 LEU B CA 1
ATOM 11831 C C . LEU B 1 712 ? 0.313 -97.812 -43.188 1 93.06 712 LEU B C 1
ATOM 11833 O O . LEU B 1 712 ? 0.16 -98.688 -44.062 1 93.06 712 LEU B O 1
ATOM 11837 N N . ILE B 1 713 ? 1.42 -97.625 -42.531 1 88.56 713 ILE B N 1
ATOM 11838 C CA . ILE B 1 713 ? 2.611 -98.438 -42.844 1 88.56 713 ILE B CA 1
ATOM 11839 C C . ILE B 1 713 ? 2.357 -99.875 -42.5 1 88.56 713 ILE B C 1
ATOM 11841 O O . ILE B 1 713 ? 2.756 -100.812 -43.25 1 88.56 713 ILE B O 1
ATOM 11845 N N . PHE B 1 714 ? 1.66 -100.188 -41.469 1 91.12 714 PHE B N 1
ATOM 11846 C CA . PHE B 1 714 ? 1.312 -101.562 -41.094 1 91.12 714 PHE B CA 1
ATOM 11847 C C . PHE B 1 714 ? 0.524 -102.25 -42.219 1 91.12 714 PHE B C 1
ATOM 11849 O O . PHE B 1 714 ? 0.836 -103.375 -42.625 1 91.12 714 PHE B O 1
ATOM 11856 N N . ASN B 1 715 ? -0.434 -101.562 -42.75 1 91.56 715 ASN B N 1
ATOM 11857 C CA . ASN B 1 715 ? -1.309 -102.188 -43.75 1 91.56 715 ASN B CA 1
ATOM 11858 C C . ASN B 1 715 ? -0.614 -102.25 -45.125 1 91.56 715 ASN B C 1
ATOM 11860 O O . ASN B 1 715 ? -1.09 -102.938 -46.031 1 91.56 715 ASN B O 1
ATOM 11864 N N . PHE B 1 716 ? 0.457 -101.562 -45.188 1 82.31 716 PHE B N 1
ATOM 11865 C CA . PHE B 1 716 ? 1.259 -101.625 -46.406 1 82.31 716 PHE B CA 1
ATOM 11866 C C . PHE B 1 716 ? 2.223 -102.812 -46.312 1 82.31 716 PHE B C 1
ATOM 11868 O O . PHE B 1 716 ? 2.477 -103.5 -47.312 1 82.31 716 PHE B O 1
ATOM 11875 N N . VAL B 1 717 ? 2.752 -103.125 -45.125 1 80.81 717 VAL B N 1
ATOM 11876 C CA . VAL B 1 717 ? 3.848 -104.062 -45 1 80.81 717 VAL B CA 1
ATOM 11877 C C . VAL B 1 717 ? 3.289 -105.438 -44.625 1 80.81 717 VAL B C 1
ATOM 11879 O O . VAL B 1 717 ? 3.705 -106.438 -45.188 1 80.81 717 VAL B O 1
ATOM 11882 N N . TYR B 1 718 ? 2.416 -105.5 -43.75 1 83.69 718 TYR B N 1
ATOM 11883 C CA . TYR B 1 718 ? 1.843 -106.75 -43.312 1 83.69 718 TYR B CA 1
ATOM 11884 C C . TYR B 1 718 ? 0.892 -107.312 -44.375 1 83.69 718 TYR B C 1
ATOM 11886 O O . TYR B 1 718 ? 0.066 -106.562 -44.906 1 83.69 718 TYR B O 1
ATOM 11894 N N . PRO B 1 719 ? 1.034 -108.625 -44.719 1 84.56 719 PRO B N 1
ATOM 11895 C CA . PRO B 1 719 ? 0.121 -109.25 -45.688 1 84.56 719 PRO B CA 1
ATOM 11896 C C . PRO B 1 719 ? -1.285 -109.438 -45.125 1 84.56 719 PRO B C 1
ATOM 11898 O O . PRO B 1 719 ? -1.627 -110.562 -44.688 1 84.56 719 PRO B O 1
ATOM 11901 N N . ILE B 1 720 ? -2.105 -108.562 -45.281 1 86 720 ILE B N 1
ATOM 11902 C CA . ILE B 1 720 ? -3.387 -108.5 -44.594 1 86 720 ILE B CA 1
ATOM 11903 C C . ILE B 1 720 ? -4.391 -109.438 -45.312 1 86 720 ILE B C 1
ATOM 11905 O O . ILE B 1 720 ? -5.387 -109.812 -44.719 1 86 720 ILE B O 1
ATOM 11909 N N . ARG B 1 721 ? -4.184 -109.812 -46.562 1 85.75 721 ARG B N 1
ATOM 11910 C CA . ARG B 1 721 ? -5.152 -110.625 -47.281 1 85.75 721 ARG B CA 1
ATOM 11911 C C . ARG B 1 721 ? -4.773 -112.062 -47.219 1 85.75 721 ARG B C 1
ATOM 11913 O O . ARG B 1 721 ? -5.527 -112.938 -47.688 1 85.75 721 ARG B O 1
ATOM 11920 N N . ARG B 1 722 ? -3.711 -112.312 -46.625 1 81.12 722 ARG B N 1
ATOM 11921 C CA . ARG B 1 722 ? -3.266 -113.688 -46.531 1 81.12 722 ARG B CA 1
ATOM 11922 C C . ARG B 1 722 ? -4.078 -114.438 -45.469 1 81.12 722 ARG B C 1
ATOM 11924 O O . ARG B 1 722 ? -4.406 -113.875 -44.438 1 81.12 722 ARG B O 1
ATOM 11931 N N . VAL B 1 723 ? -4.402 -115.75 -45.906 1 78.25 723 VAL B N 1
ATOM 11932 C CA . VAL B 1 723 ? -5.164 -116.625 -44.969 1 78.25 723 VAL B CA 1
ATOM 11933 C C . VAL B 1 723 ? -4.238 -117.625 -44.344 1 78.25 723 VAL B C 1
ATOM 11935 O O . VAL B 1 723 ? -3.557 -118.375 -45.031 1 78.25 723 VAL B O 1
ATOM 11938 N N . ALA B 1 724 ? -4.125 -117.562 -43.031 1 71.19 724 ALA B N 1
ATOM 11939 C CA . ALA B 1 724 ? -3.189 -118.438 -42.312 1 71.19 724 ALA B CA 1
ATOM 11940 C C . ALA B 1 724 ? -3.582 -119.875 -42.438 1 71.19 724 ALA B C 1
ATOM 11942 O O . ALA B 1 724 ? -2.725 -120.75 -42.656 1 71.19 724 ALA B O 1
ATOM 11943 N N . LEU B 1 725 ? -4.812 -120.25 -42.281 1 72.44 725 LEU B N 1
ATOM 11944 C CA . LEU B 1 725 ? -5.305 -121.625 -42.406 1 72.44 725 LEU B CA 1
ATOM 11945 C C . LEU B 1 725 ? -6.461 -121.688 -43.406 1 72.44 725 LEU B C 1
ATOM 11947 O O . LEU B 1 725 ? -7.504 -121.062 -43.188 1 72.44 725 LEU B O 1
ATOM 11951 N N . PHE B 1 726 ? -6.133 -122.438 -44.531 1 73.25 726 PHE B N 1
ATOM 11952 C CA . PHE B 1 726 ? -7.117 -122.5 -45.594 1 73.25 726 PHE B CA 1
ATOM 11953 C C . PHE B 1 726 ? -8.297 -123.375 -45.188 1 73.25 726 PHE B C 1
ATOM 11955 O O . PHE B 1 726 ? -8.125 -124.375 -44.438 1 73.25 726 PHE B O 1
ATOM 11962 N N . GLY B 1 727 ? -9.406 -123.062 -45.594 1 73.19 727 GLY B N 1
ATOM 11963 C CA . GLY B 1 727 ? -10.586 -123.875 -45.375 1 73.19 727 GLY B CA 1
ATOM 11964 C C . GLY B 1 727 ? -11.453 -123.375 -44.219 1 73.19 727 GLY B C 1
ATOM 11965 O O . GLY B 1 727 ? -12.492 -124 -43.906 1 73.19 727 GLY B O 1
ATOM 11966 N N . ARG B 1 728 ? -11.133 -122.312 -43.531 1 80.12 728 ARG B N 1
ATOM 11967 C CA . ARG B 1 728 ? -11.914 -121.812 -42.406 1 80.12 728 ARG B CA 1
ATOM 11968 C C . ARG B 1 728 ? -12.836 -120.688 -42.844 1 80.12 728 ARG B C 1
ATOM 11970 O O . ARG B 1 728 ? -12.734 -120.188 -43.938 1 80.12 728 ARG B O 1
ATOM 11977 N N . LYS B 1 729 ? -13.805 -120.375 -41.969 1 88 729 LYS B N 1
ATOM 11978 C CA . LYS B 1 729 ? -14.812 -119.375 -42.281 1 88 729 LYS B CA 1
ATOM 11979 C C . LYS B 1 729 ? -14.203 -117.938 -42.281 1 88 729 LYS B C 1
ATOM 11981 O O . LYS B 1 729 ? -13.164 -117.75 -41.656 1 88 729 LYS B O 1
ATOM 11986 N N . ALA B 1 730 ? -14.789 -117 -42.969 1 88.5 730 ALA B N 1
ATOM 11987 C CA . ALA B 1 730 ? -14.359 -115.625 -43.125 1 88.5 730 ALA B CA 1
ATOM 11988 C C . ALA B 1 730 ? -14.297 -114.938 -41.75 1 88.5 730 ALA B C 1
ATOM 11990 O O . ALA B 1 730 ? -13.461 -114.062 -41.531 1 88.5 730 ALA B O 1
ATOM 11991 N N . SER B 1 731 ? -15.117 -115.312 -40.812 1 90 731 SER B N 1
ATOM 11992 C CA . SER B 1 731 ? -15.133 -114.688 -39.469 1 90 731 SER B CA 1
ATOM 11993 C C . SER B 1 731 ? -13.867 -115.062 -38.719 1 90 731 SER B C 1
ATOM 11995 O O . SER B 1 731 ? -13.375 -114.25 -37.938 1 90 731 SER B O 1
ATOM 11997 N N . ALA B 1 732 ? -13.344 -116.188 -38.969 1 88.75 732 ALA B N 1
ATOM 11998 C CA . ALA B 1 732 ? -12.086 -116.562 -38.344 1 88.75 732 ALA B CA 1
ATOM 11999 C C . ALA B 1 732 ? -10.914 -115.812 -38.938 1 88.75 732 ALA B C 1
ATOM 12001 O O . ALA B 1 732 ? -10.008 -115.375 -38.219 1 88.75 732 ALA B O 1
ATOM 12002 N N . TRP B 1 733 ? -10.953 -115.688 -40.25 1 89.5 733 TRP B N 1
ATOM 12003 C CA . TRP B 1 733 ? -9.977 -114.875 -40.938 1 89.5 733 TRP B CA 1
ATOM 12004 C C . TRP B 1 733 ? -10.016 -113.438 -40.438 1 89.5 733 TRP B C 1
ATOM 12006 O O . TRP B 1 733 ? -8.977 -112.812 -40.125 1 89.5 733 TRP B O 1
ATOM 12016 N N . TRP B 1 734 ? -11.18 -112.938 -40.281 1 92.38 734 TRP B N 1
ATOM 12017 C CA . TRP B 1 734 ? -11.422 -111.562 -39.812 1 92.38 734 TRP B CA 1
ATOM 12018 C C . TRP B 1 734 ? -10.898 -111.375 -38.375 1 92.38 734 TRP B C 1
ATOM 12020 O O . TRP B 1 734 ? -10.203 -110.438 -38.062 1 92.38 734 TRP B O 1
ATOM 12030 N N . ALA B 1 735 ? -11.164 -112.25 -37.531 1 92.12 735 ALA B N 1
ATOM 12031 C CA . ALA B 1 735 ? -10.766 -112.188 -36.125 1 92.12 735 ALA B CA 1
ATOM 12032 C C . ALA B 1 735 ? -9.242 -112.25 -36 1 92.12 735 ALA B C 1
ATOM 12034 O O . ALA B 1 735 ? -8.672 -111.562 -35.125 1 92.12 735 ALA B O 1
ATOM 12035 N N . SER B 1 736 ? -8.672 -113 -36.812 1 90.88 736 SER B N 1
ATOM 12036 C CA . SER B 1 736 ? -7.219 -113.125 -36.75 1 90.88 736 SER B CA 1
ATOM 12037 C C . SER B 1 736 ? -6.531 -111.875 -37.156 1 90.88 736 SER B C 1
ATOM 12039 O O . SER B 1 736 ? -5.621 -111.375 -36.469 1 90.88 736 SER B O 1
ATOM 12041 N N . LYS B 1 737 ? -6.957 -111.25 -38.281 1 92.25 737 LYS B N 1
ATOM 12042 C CA . LYS B 1 737 ? -6.344 -110.062 -38.781 1 92.25 737 LYS B CA 1
ATOM 12043 C C . LYS B 1 737 ? -6.668 -108.875 -37.844 1 92.25 737 LYS B C 1
ATOM 12045 O O . LYS B 1 737 ? -5.828 -108 -37.625 1 92.25 737 LYS B O 1
ATOM 12050 N N . LEU B 1 738 ? -7.852 -108.875 -37.375 1 94.06 738 LEU B N 1
ATOM 12051 C CA . LEU B 1 738 ? -8.227 -107.812 -36.438 1 94.06 738 LEU B CA 1
ATOM 12052 C C . LEU B 1 738 ? -7.383 -107.875 -35.156 1 94.06 738 LEU B C 1
ATOM 12054 O O . LEU B 1 738 ? -6.945 -106.875 -34.656 1 94.06 738 LEU B O 1
ATOM 12058 N N . ALA B 1 739 ? -7.176 -109.062 -34.719 1 94 739 ALA B N 1
ATOM 12059 C CA . ALA B 1 739 ? -6.387 -109.25 -33.5 1 94 739 ALA B CA 1
ATOM 12060 C C . ALA B 1 739 ? -4.953 -108.812 -33.688 1 94 739 ALA B C 1
ATOM 12062 O O . ALA B 1 739 ? -4.395 -108.125 -32.844 1 94 739 ALA B O 1
ATOM 12063 N N . VAL B 1 740 ? -4.395 -109.062 -34.812 1 92.88 740 VAL B N 1
ATOM 12064 C CA . VAL B 1 740 ? -3.021 -108.625 -35.062 1 92.88 740 VAL B CA 1
ATOM 12065 C C . VAL B 1 740 ? -2.973 -107.125 -35.25 1 92.88 740 VAL B C 1
ATOM 12067 O O . VAL B 1 740 ? -2.086 -106.438 -34.719 1 92.88 740 VAL B O 1
ATOM 12070 N N . GLY B 1 741 ? -3.914 -106.625 -36.031 1 94.5 741 GLY B N 1
ATOM 12071 C CA . GLY B 1 741 ? -3.961 -105.188 -36.25 1 94.5 741 GLY B CA 1
ATOM 12072 C C . GLY B 1 741 ? -4.195 -104.375 -35 1 94.5 741 GLY B C 1
ATOM 12073 O O . GLY B 1 741 ? -3.479 -103.438 -34.719 1 94.5 741 GLY B O 1
ATOM 12074 N N . MET B 1 742 ? -5.102 -104.812 -34.219 1 95.81 742 MET B N 1
ATOM 12075 C CA . MET B 1 742 ? -5.445 -104.062 -33 1 95.81 742 MET B CA 1
ATOM 12076 C C . MET B 1 742 ? -4.324 -104.188 -31.969 1 95.81 742 MET B C 1
ATOM 12078 O O . MET B 1 742 ? -4.066 -103.25 -31.234 1 95.81 742 MET B O 1
ATOM 12082 N N . THR B 1 743 ? -3.754 -105.375 -31.891 1 95.19 743 THR B N 1
ATOM 12083 C CA . THR B 1 743 ? -2.639 -105.5 -30.969 1 95.19 743 THR B CA 1
ATOM 12084 C C . THR B 1 743 ? -1.458 -104.625 -31.391 1 95.19 743 THR B C 1
ATOM 12086 O O . THR B 1 743 ? -0.832 -104 -30.562 1 95.19 743 THR B O 1
ATOM 12089 N N . SER B 1 744 ? -1.182 -104.562 -32.656 1 95.56 744 SER B N 1
ATOM 12090 C CA . SER B 1 744 ? -0.066 -103.75 -33.156 1 95.56 744 SER B CA 1
ATOM 12091 C C . SER B 1 744 ? -0.26 -102.312 -32.844 1 95.56 744 SER B C 1
ATOM 12093 O O . SER B 1 744 ? 0.66 -101.625 -32.375 1 95.56 744 SER B O 1
ATOM 12095 N N . VAL B 1 745 ? -1.436 -101.75 -33.125 1 97.06 745 VAL B N 1
ATOM 12096 C CA . VAL B 1 745 ? -1.654 -100.312 -32.969 1 97.06 745 VAL B CA 1
ATOM 12097 C C . VAL B 1 745 ? -1.717 -100 -31.469 1 97.06 745 VAL B C 1
ATOM 12099 O O . VAL B 1 745 ? -1.354 -98.875 -31.062 1 97.06 745 VAL B O 1
ATOM 12102 N N . THR B 1 746 ? -2.166 -100.938 -30.656 1 97.69 746 THR B N 1
ATOM 12103 C CA . THR B 1 746 ? -2.135 -100.75 -29.203 1 97.69 746 THR B CA 1
ATOM 12104 C C . THR B 1 746 ? -0.696 -100.625 -28.719 1 97.69 746 THR B C 1
ATOM 12106 O O . THR B 1 746 ? -0.386 -99.75 -27.906 1 97.69 746 THR B O 1
ATOM 12109 N N . VAL B 1 747 ? 0.133 -101.438 -29.234 1 96.81 747 VAL B N 1
ATOM 12110 C CA . VAL B 1 747 ? 1.545 -101.375 -28.875 1 96.81 747 VAL B CA 1
ATOM 12111 C C . VAL B 1 747 ? 2.137 -100.062 -29.375 1 96.81 747 VAL B C 1
ATOM 12113 O O . VAL B 1 747 ? 2.914 -99.438 -28.672 1 96.81 747 VAL B O 1
ATOM 12116 N N . MET B 1 748 ? 1.772 -99.688 -30.547 1 97.38 748 MET B N 1
ATOM 12117 C CA . MET B 1 748 ? 2.225 -98.375 -31.094 1 97.38 748 MET B CA 1
ATOM 12118 C C . MET B 1 748 ? 1.815 -97.25 -30.188 1 97.38 748 MET B C 1
ATOM 12120 O O . MET B 1 748 ? 2.629 -96.375 -29.875 1 97.38 748 MET B O 1
ATOM 12124 N N . ALA B 1 749 ? 0.571 -97.25 -29.812 1 97.75 749 ALA B N 1
ATOM 12125 C CA . ALA B 1 749 ? 0.012 -96.188 -29 1 97.75 749 ALA B CA 1
ATOM 12126 C C . ALA B 1 749 ? 0.702 -96.125 -27.641 1 97.75 749 ALA B C 1
ATOM 12128 O O . ALA B 1 749 ? 1.072 -95 -27.172 1 97.75 749 ALA B O 1
ATOM 12129 N N . LEU B 1 750 ? 0.936 -97.25 -27.031 1 97.38 750 LEU B N 1
ATOM 12130 C CA . LEU B 1 750 ? 1.575 -97.312 -25.719 1 97.38 750 LEU B CA 1
ATOM 12131 C C . LEU B 1 750 ? 3.049 -96.875 -25.812 1 97.38 750 LEU B C 1
ATOM 12133 O O . LEU B 1 750 ? 3.564 -96.188 -24.953 1 97.38 750 LEU B O 1
ATOM 12137 N N . ALA B 1 751 ? 3.678 -97.375 -26.828 1 96.12 751 ALA B N 1
ATOM 12138 C CA . ALA B 1 751 ? 5.09 -97.062 -27.016 1 96.12 751 ALA B CA 1
ATOM 12139 C C . ALA B 1 751 ? 5.277 -95.562 -27.312 1 96.12 751 ALA B C 1
ATOM 12141 O O . ALA B 1 751 ? 6.117 -94.938 -26.688 1 96.12 751 ALA B O 1
ATOM 12142 N N . GLU B 1 752 ? 4.504 -95.062 -28.219 1 96.94 752 GLU B N 1
ATOM 12143 C CA . GLU B 1 752 ? 4.613 -93.625 -28.578 1 96.94 752 GLU B CA 1
ATOM 12144 C C . GLU B 1 752 ? 4.312 -92.75 -27.375 1 96.94 752 GLU B C 1
ATOM 12146 O O . GLU B 1 752 ? 5.102 -91.812 -27.047 1 96.94 752 GLU B O 1
ATOM 12151 N N . GLY B 1 753 ? 3.188 -93 -26.734 1 96.62 753 GLY B N 1
ATOM 12152 C CA . GLY B 1 753 ? 2.816 -92.188 -25.578 1 96.62 753 GLY B CA 1
ATOM 12153 C C . GLY B 1 753 ? 3.783 -92.312 -24.422 1 96.62 753 GLY B C 1
ATOM 12154 O O . GLY B 1 753 ? 4.191 -91.312 -23.812 1 96.62 753 GLY B O 1
ATOM 12155 N N . GLY B 1 754 ? 4.152 -93.562 -24.156 1 96.38 754 GLY B N 1
ATOM 12156 C CA . GLY B 1 754 ? 5.039 -93.812 -23.031 1 96.38 754 GLY B CA 1
ATOM 12157 C C . GLY B 1 754 ? 6.43 -93.25 -23.219 1 96.38 754 GLY B C 1
ATOM 12158 O O . GLY B 1 754 ? 6.969 -92.625 -22.312 1 96.38 754 GLY B O 1
ATOM 12159 N N . ILE B 1 755 ? 7 -93.375 -24.375 1 95.56 755 ILE B N 1
ATOM 12160 C CA . ILE B 1 755 ? 8.352 -92.875 -24.625 1 95.56 755 ILE B CA 1
ATOM 12161 C C . ILE B 1 755 ? 8.352 -91.375 -24.641 1 95.56 755 ILE B C 1
ATOM 12163 O O . ILE B 1 755 ? 9.289 -90.75 -24.141 1 95.56 755 ILE B O 1
ATOM 12167 N N . MET B 1 756 ? 7.312 -90.75 -25.188 1 96.38 756 MET B N 1
ATOM 12168 C CA . MET B 1 756 ? 7.242 -89.312 -25.188 1 96.38 756 MET B CA 1
ATOM 12169 C C . MET B 1 756 ? 7.145 -88.75 -23.766 1 96.38 756 MET B C 1
ATOM 12171 O O . MET B 1 756 ? 7.715 -87.688 -23.453 1 96.38 756 MET B O 1
ATOM 12175 N N . MET B 1 757 ? 6.418 -89.438 -22.938 1 96.56 757 MET B N 1
ATOM 12176 C CA . MET B 1 757 ? 6.348 -89 -21.547 1 96.56 757 MET B CA 1
ATOM 12177 C C . MET B 1 757 ? 7.719 -89.125 -20.875 1 96.56 757 MET B C 1
ATOM 12179 O O . MET B 1 757 ? 8.094 -88.25 -20.109 1 96.56 757 MET B O 1
ATOM 12183 N N . LEU B 1 758 ? 8.461 -90.125 -21.234 1 95.06 758 LEU B N 1
ATOM 12184 C CA . LEU B 1 758 ? 9.797 -90.312 -20.688 1 95.06 758 LEU B CA 1
ATOM 12185 C C . LEU B 1 758 ? 10.742 -89.188 -21.172 1 95.06 758 LEU B C 1
ATOM 12187 O O . LEU B 1 758 ? 11.68 -88.812 -20.469 1 95.06 758 LEU B O 1
ATOM 12191 N N . LEU B 1 759 ? 10.414 -88.688 -22.328 1 94.31 759 LEU B N 1
ATOM 12192 C CA . LEU B 1 759 ? 11.328 -87.75 -22.938 1 94.31 759 LEU B CA 1
ATOM 12193 C C . LEU B 1 759 ? 10.875 -86.312 -22.672 1 94.31 759 LEU B C 1
ATOM 12195 O O . LEU B 1 759 ? 11.352 -85.375 -23.312 1 94.31 759 LEU B O 1
ATOM 12199 N N . GLY B 1 760 ? 9.867 -86.125 -21.781 1 93.25 760 GLY B N 1
ATOM 12200 C CA . GLY B 1 760 ? 9.641 -84.75 -21.312 1 93.25 760 GLY B CA 1
ATOM 12201 C C . GLY B 1 760 ? 8.211 -84.312 -21.5 1 93.25 760 GLY B C 1
ATOM 12202 O O . GLY B 1 760 ? 7.852 -83.188 -21.109 1 93.25 760 GLY B O 1
ATOM 12203 N N . LEU B 1 761 ? 7.352 -85.125 -22.188 1 97.25 761 LEU B N 1
ATOM 12204 C CA . LEU B 1 761 ? 5.945 -84.75 -22.328 1 97.25 761 LEU B CA 1
ATOM 12205 C C . LEU B 1 761 ? 5.219 -84.875 -20.984 1 97.25 761 LEU B C 1
ATOM 12207 O O . LEU B 1 761 ? 5.055 -86 -20.484 1 97.25 761 LEU B O 1
ATOM 12211 N N . GLN B 1 762 ? 4.867 -83.875 -20.391 1 96.38 762 GLN B N 1
ATOM 12212 C CA . GLN B 1 762 ? 4.121 -83.875 -19.141 1 96.38 762 GLN B CA 1
ATOM 12213 C C . GLN B 1 762 ? 2.623 -84.062 -19.391 1 96.38 762 GLN B C 1
ATOM 12215 O O . GLN B 1 762 ? 2.02 -83.25 -20.094 1 96.38 762 GLN B O 1
ATOM 12220 N N . VAL B 1 763 ? 2.115 -85.062 -18.922 1 97.62 763 VAL B N 1
ATOM 12221 C CA . VAL B 1 763 ? 0.702 -85.375 -19.125 1 97.62 763 VAL B CA 1
ATOM 12222 C C . VAL B 1 763 ? -0.055 -85.25 -17.812 1 97.62 763 VAL B C 1
ATOM 12224 O O . VAL B 1 763 ? 0.315 -85.812 -16.797 1 97.62 763 VAL B O 1
ATOM 12227 N N . LEU B 1 764 ? -1.087 -84.5 -17.781 1 95.69 764 LEU B N 1
ATOM 12228 C CA . LEU B 1 764 ? -1.872 -84.188 -16.578 1 95.69 764 LEU B CA 1
ATOM 12229 C C . LEU B 1 764 ? -2.77 -85.375 -16.234 1 95.69 764 LEU B C 1
ATOM 12231 O O . LEU B 1 764 ? -2.82 -85.812 -15.078 1 95.69 764 LEU B O 1
ATOM 12235 N N . HIS B 1 765 ? -3.5 -85.875 -17.234 1 96.75 765 HIS B N 1
ATOM 12236 C CA . HIS B 1 765 ? -4.383 -87.062 -17.047 1 96.75 765 HIS B CA 1
ATOM 12237 C C . HIS B 1 765 ? -3.875 -88.25 -17.828 1 96.75 765 HIS B C 1
ATOM 12239 O O . HIS B 1 765 ? -4.352 -88.5 -18.922 1 96.75 765 HIS B O 1
ATOM 12245 N N . VAL B 1 766 ? -3.086 -89.062 -17.25 1 97.19 766 VAL B N 1
ATOM 12246 C CA . VAL B 1 766 ? -2.311 -90.125 -17.906 1 97.19 766 VAL B CA 1
ATOM 12247 C C . VAL B 1 766 ? -3.246 -91.25 -18.438 1 97.19 766 VAL B C 1
ATOM 12249 O O . VAL B 1 766 ? -3.168 -91.625 -19.594 1 97.19 766 VAL B O 1
ATOM 12252 N N . PRO B 1 767 ? -4.234 -91.688 -17.625 1 96.69 767 PRO B N 1
ATOM 12253 C CA . PRO B 1 767 ? -5.109 -92.75 -18.156 1 96.69 767 PRO B CA 1
ATOM 12254 C C . PRO B 1 767 ? -5.938 -92.312 -19.359 1 96.69 767 PRO B C 1
ATOM 12256 O O . PRO B 1 767 ? -6.09 -93 -20.328 1 96.69 767 PRO B O 1
ATOM 12259 N N . SER B 1 768 ? -6.508 -91.125 -19.172 1 96.81 768 SER B N 1
ATOM 12260 C CA . SER B 1 768 ? -7.293 -90.562 -20.266 1 96.81 768 SER B CA 1
ATOM 12261 C C . SER B 1 768 ? -6.445 -90.438 -21.516 1 96.81 768 SER B C 1
ATOM 12263 O O . SER B 1 768 ? -6.922 -90.625 -22.641 1 96.81 768 SER B O 1
ATOM 12265 N N . PHE B 1 769 ? -5.227 -90 -21.344 1 96.88 769 PHE B N 1
ATOM 12266 C CA . PHE B 1 769 ? -4.27 -89.812 -22.438 1 96.88 769 PHE B CA 1
ATOM 12267 C C . PHE B 1 769 ? -4.051 -91.125 -23.203 1 96.88 769 PHE B C 1
ATOM 12269 O O . PHE B 1 769 ? -4.234 -91.125 -24.422 1 96.88 769 PHE B O 1
ATOM 12276 N N . PHE B 1 770 ? -3.73 -92.125 -22.562 1 98.06 770 PHE B N 1
ATOM 12277 C CA . PHE B 1 770 ? -3.447 -93.438 -23.203 1 98.06 770 PHE B CA 1
ATOM 12278 C C . PHE B 1 770 ? -4.719 -94.062 -23.781 1 98.06 770 PHE B C 1
ATOM 12280 O O . PHE B 1 770 ? -4.691 -94.625 -24.844 1 98.06 770 PHE B O 1
ATOM 12287 N N . TRP B 1 771 ? -5.789 -93.875 -23.125 1 97.75 771 TRP B N 1
ATOM 12288 C CA . TRP B 1 771 ? -7.047 -94.375 -23.625 1 97.75 771 TRP B CA 1
ATOM 12289 C C . TRP B 1 771 ? -7.414 -93.75 -24.953 1 97.75 771 TRP B C 1
ATOM 12291 O O . TRP B 1 771 ? -7.84 -94.438 -25.891 1 97.75 771 TRP B O 1
ATOM 12301 N N . THR B 1 772 ? -7.309 -92.375 -25 1 98.38 772 THR B N 1
ATOM 12302 C CA . THR B 1 772 ? -7.586 -91.688 -26.234 1 98.38 772 THR B CA 1
ATOM 12303 C C . THR B 1 772 ? -6.641 -92.125 -27.344 1 98.38 772 THR B C 1
ATOM 12305 O O . THR B 1 772 ? -7.066 -92.375 -28.484 1 98.38 772 THR B O 1
ATOM 12308 N N . LEU B 1 773 ? -5.383 -92.312 -27.016 1 98.56 773 LEU B N 1
ATOM 12309 C CA . LEU B 1 773 ? -4.402 -92.75 -28 1 98.56 773 LEU B CA 1
ATOM 12310 C C . LEU B 1 773 ? -4.773 -94.125 -28.531 1 98.56 773 LEU B C 1
ATOM 12312 O O . LEU B 1 773 ? -4.746 -94.312 -29.75 1 98.56 773 LEU B O 1
ATOM 12316 N N . ILE B 1 774 ? -5.16 -95 -27.688 1 98.38 774 ILE B N 1
ATOM 12317 C CA . ILE B 1 774 ? -5.5 -96.375 -28.078 1 98.38 774 ILE B CA 1
ATOM 12318 C C . ILE B 1 774 ? -6.766 -96.375 -28.922 1 98.38 774 ILE B C 1
ATOM 12320 O O . ILE B 1 774 ? -6.812 -97 -29.984 1 98.38 774 ILE B O 1
ATOM 12324 N N . LEU B 1 775 ? -7.734 -95.688 -28.516 1 98.44 775 LEU B N 1
ATOM 12325 C CA . LEU B 1 775 ? -9 -95.625 -29.234 1 98.44 775 LEU B CA 1
ATOM 12326 C C . LEU B 1 775 ? -8.812 -95 -30.625 1 98.44 775 LEU B C 1
ATOM 12328 O O . LEU B 1 775 ? -9.406 -95.5 -31.594 1 98.44 775 LEU B O 1
ATOM 12332 N N . PHE B 1 776 ? -8.062 -94 -30.75 1 98.25 776 PHE B N 1
ATOM 12333 C CA . PHE B 1 776 ? -7.777 -93.438 -32.062 1 98.25 776 PHE B CA 1
ATOM 12334 C C . PHE B 1 776 ? -7.023 -94.438 -32.938 1 98.25 776 PHE B C 1
ATOM 12336 O O . PHE B 1 776 ? -7.297 -94.562 -34.125 1 98.25 776 PHE B O 1
ATOM 12343 N N . GLY B 1 777 ? -6.023 -95 -32.188 1 98.25 777 GLY B N 1
ATOM 12344 C CA . GLY B 1 777 ? -5.332 -96.062 -32.906 1 98.25 777 GLY B CA 1
ATOM 12345 C C . GLY B 1 777 ? -6.27 -97.125 -33.469 1 98.25 777 GLY B C 1
ATOM 12346 O O . GLY B 1 777 ? -6.156 -97.5 -34.656 1 98.25 777 GLY B O 1
ATOM 12347 N N . TRP B 1 778 ? -7.148 -97.562 -32.688 1 98.25 778 TRP B N 1
ATOM 12348 C CA . TRP B 1 778 ? -8.117 -98.562 -33.094 1 98.25 778 TRP B CA 1
ATOM 12349 C C . TRP B 1 778 ? -8.984 -98 -34.25 1 98.25 778 TRP B C 1
ATOM 12351 O O . TRP B 1 778 ? -9.219 -98.75 -35.219 1 98.25 778 TRP B O 1
ATOM 12361 N N . ALA B 1 779 ? -9.406 -96.875 -34.062 1 98.38 779 ALA B N 1
ATOM 12362 C CA . ALA B 1 779 ? -10.234 -96.312 -35.094 1 98.38 779 ALA B CA 1
ATOM 12363 C C . ALA B 1 779 ? -9.469 -96.188 -36.406 1 98.38 779 ALA B C 1
ATOM 12365 O O . ALA B 1 779 ? -9.984 -96.5 -37.469 1 98.38 779 ALA B O 1
ATOM 12366 N N . SER B 1 780 ? -8.281 -95.688 -36.312 1 98.5 780 SER B N 1
ATOM 12367 C CA . SER B 1 780 ? -7.453 -95.5 -37.5 1 98.5 780 SER B CA 1
ATOM 12368 C C . SER B 1 780 ? -7.152 -96.812 -38.156 1 98.5 780 SER B C 1
ATOM 12370 O O . SER B 1 780 ? -7.246 -97 -39.375 1 98.5 780 SER B O 1
ATOM 12372 N N . MET B 1 781 ? -6.859 -97.812 -37.344 1 97.56 781 MET B N 1
ATOM 12373 C CA . MET B 1 781 ? -6.562 -99.188 -37.875 1 97.56 781 MET B CA 1
ATOM 12374 C C . MET B 1 781 ? -7.789 -99.75 -38.562 1 97.56 781 MET B C 1
ATOM 12376 O O . MET B 1 781 ? -7.68 -100.312 -39.656 1 97.56 781 MET B O 1
ATOM 12380 N N . ALA B 1 782 ? -8.883 -99.625 -37.938 1 97.62 782 ALA B N 1
ATOM 12381 C CA . ALA B 1 782 ? -10.117 -100.125 -38.5 1 97.62 782 ALA B CA 1
ATOM 12382 C C . ALA B 1 782 ? -10.43 -99.5 -39.844 1 97.62 782 ALA B C 1
ATOM 12384 O O . ALA B 1 782 ? -10.758 -100.188 -40.812 1 97.62 782 ALA B O 1
ATOM 12385 N N . VAL B 1 783 ? -10.289 -98.25 -39.906 1 97.69 783 VAL B N 1
ATOM 12386 C CA . VAL B 1 783 ? -10.609 -97.5 -41.125 1 97.69 783 VAL B CA 1
ATOM 12387 C C . VAL B 1 783 ? -9.625 -97.875 -42.219 1 97.69 783 VAL B C 1
ATOM 12389 O O . VAL B 1 783 ? -10.031 -98.25 -43.344 1 97.69 783 VAL B O 1
ATOM 12392 N N . VAL B 1 784 ? -8.344 -97.812 -41.906 1 97.5 784 VAL B N 1
ATOM 12393 C CA . VAL B 1 784 ? -7.305 -98.062 -42.906 1 97.5 784 VAL B CA 1
ATOM 12394 C C . VAL B 1 784 ? -7.352 -99.562 -43.344 1 97.5 784 VAL B C 1
ATOM 12396 O O . VAL B 1 784 ? -7.23 -99.812 -44.531 1 97.5 784 VAL B O 1
ATOM 12399 N N . MET B 1 785 ? -7.551 -100.438 -42.469 1 96 785 MET B N 1
ATOM 12400 C CA . MET B 1 785 ? -7.613 -101.875 -42.781 1 96 785 MET B CA 1
ATOM 12401 C C . MET B 1 785 ? -8.836 -102.188 -43.656 1 96 785 MET B C 1
ATOM 12403 O O . MET B 1 785 ? -8.766 -102.938 -44.594 1 96 785 MET B O 1
ATOM 12407 N N . PHE B 1 786 ? -9.93 -101.688 -43.312 1 94.88 786 PHE B N 1
ATOM 12408 C CA . PHE B 1 786 ? -11.141 -101.875 -44.125 1 94.88 786 PHE B CA 1
ATOM 12409 C C . PHE B 1 786 ? -10.906 -101.438 -45.562 1 94.88 786 PHE B C 1
ATOM 12411 O O . PHE B 1 786 ? -11.227 -102.188 -46.5 1 94.88 786 PHE B O 1
ATOM 12418 N N . LEU B 1 787 ? -10.336 -100.188 -45.688 1 96.19 787 LEU B N 1
ATOM 12419 C CA . LEU B 1 787 ? -10.109 -99.625 -47 1 96.19 787 LEU B CA 1
ATOM 12420 C C . LEU B 1 787 ? -9.102 -100.5 -47.781 1 96.19 787 LEU B C 1
ATOM 12422 O O . LEU B 1 787 ? -9.32 -100.812 -48.938 1 96.19 787 LEU B O 1
ATOM 12426 N N . SER B 1 788 ? -8.055 -100.875 -47.094 1 94.12 788 SER B N 1
ATOM 12427 C CA . SER B 1 788 ? -6.988 -101.625 -47.75 1 94.12 788 SER B CA 1
ATOM 12428 C C . SER B 1 788 ? -7.445 -103 -48.062 1 94.12 788 SER B C 1
ATOM 12430 O O . SER B 1 788 ? -7.07 -103.562 -49.094 1 94.12 788 SER B O 1
ATOM 12432 N N . MET B 1 789 ? -8.25 -103.625 -47.219 1 92.31 789 MET B N 1
ATOM 12433 C CA . MET B 1 789 ? -8.742 -104.938 -47.438 1 92.31 789 MET B CA 1
ATOM 12434 C C . MET B 1 789 ? -9.797 -105 -48.531 1 92.31 789 MET B C 1
ATOM 12436 O O . MET B 1 789 ? -9.766 -105.875 -49.406 1 92.31 789 MET B O 1
ATOM 12440 N N . THR B 1 790 ? -10.617 -104.125 -48.531 1 92.75 790 THR B N 1
ATOM 12441 C CA . THR B 1 790 ? -11.758 -104.125 -49.438 1 92.75 790 THR B CA 1
ATOM 12442 C C . THR B 1 790 ? -11.336 -103.75 -50.844 1 92.75 790 THR B C 1
ATOM 12444 O O . THR B 1 790 ? -11.75 -104.375 -51.812 1 92.75 790 THR B O 1
ATOM 12447 N N . PHE B 1 791 ? -10.445 -102.688 -50.938 1 91.5 791 PHE B N 1
ATOM 12448 C CA . PHE B 1 791 ? -10.172 -102.125 -52.281 1 91.5 791 PHE B CA 1
ATOM 12449 C C . PHE B 1 791 ? -8.711 -102.375 -52.656 1 91.5 791 PHE B C 1
ATOM 12451 O O . PHE B 1 791 ? -8.281 -101.938 -53.719 1 91.5 791 PHE B O 1
ATOM 12458 N N . ASP B 1 792 ? -8.055 -102.938 -51.781 1 89.06 792 ASP B N 1
ATOM 12459 C CA . ASP B 1 792 ? -6.641 -103.25 -52.031 1 89.06 792 ASP B CA 1
ATOM 12460 C C . ASP B 1 792 ? -5.855 -101.938 -52.281 1 89.06 792 ASP B C 1
ATOM 12462 O O . ASP B 1 792 ? -5.906 -101 -51.5 1 89.06 792 ASP B O 1
ATOM 12466 N N . ASN B 1 793 ? -5.223 -101.75 -53.469 1 82.62 793 ASN B N 1
ATOM 12467 C CA . ASN B 1 793 ? -4.348 -100.625 -53.719 1 82.62 793 ASN B CA 1
ATOM 12468 C C . ASN B 1 793 ? -5.137 -99.312 -53.781 1 82.62 793 ASN B C 1
ATOM 12470 O O . ASN B 1 793 ? -4.738 -98.312 -53.188 1 82.62 793 ASN B O 1
ATOM 12474 N N . PRO B 1 794 ? -6.219 -99.25 -54.375 1 86.12 794 PRO B N 1
ATOM 12475 C CA . PRO B 1 794 ? -7.008 -98 -54.312 1 86.12 794 PRO B CA 1
ATOM 12476 C C . PRO B 1 794 ? -7.449 -97.625 -52.906 1 86.12 794 PRO B C 1
ATOM 12478 O O . PRO B 1 794 ? -7.598 -96.438 -52.594 1 86.12 794 PRO B O 1
ATOM 12481 N N . GLY B 1 795 ? -7.68 -98.688 -52.156 1 91 795 GLY B N 1
ATOM 12482 C CA . GLY B 1 795 ? -8.039 -98.438 -50.781 1 91 795 GLY B CA 1
ATOM 12483 C C . GLY B 1 795 ? -6.926 -97.812 -49.969 1 91 795 GLY B C 1
ATOM 12484 O O . GLY B 1 795 ? -7.176 -96.875 -49.156 1 91 795 GLY B O 1
ATOM 12485 N N . ARG B 1 796 ? -5.742 -98.25 -50.156 1 90.25 796 ARG B N 1
ATOM 12486 C CA . ARG B 1 796 ? -4.594 -97.688 -49.5 1 90.25 796 ARG B CA 1
ATOM 12487 C C . ARG B 1 796 ? -4.418 -96.25 -49.906 1 90.25 796 ARG B C 1
ATOM 12489 O O . ARG B 1 796 ? -4.035 -95.375 -49.094 1 90.25 796 ARG B O 1
ATOM 12496 N N . PHE B 1 797 ? -4.738 -95.938 -51.125 1 87.19 797 PHE B N 1
ATOM 12497 C CA . PHE B 1 797 ? -4.664 -94.562 -51.625 1 87.19 797 PHE B CA 1
ATOM 12498 C C . PHE B 1 797 ? -5.695 -93.688 -50.906 1 87.19 797 PHE B C 1
ATOM 12500 O O . PHE B 1 797 ? -5.383 -92.562 -50.5 1 87.19 797 PHE B O 1
ATOM 12507 N N . VAL B 1 798 ? -6.812 -94.188 -50.812 1 93.12 798 VAL B N 1
ATOM 12508 C CA . VAL B 1 798 ? -7.875 -93.438 -50.156 1 93.12 798 VAL B CA 1
ATOM 12509 C C . VAL B 1 798 ? -7.516 -93.188 -48.719 1 93.12 798 VAL B C 1
ATOM 12511 O O . VAL B 1 798 ? -7.801 -92.062 -48.156 1 93.12 798 VAL B O 1
ATOM 12514 N N . ALA B 1 799 ? -6.887 -94.125 -48.094 1 95 799 ALA B N 1
ATOM 12515 C CA . ALA B 1 799 ? -6.441 -93.938 -46.719 1 95 799 ALA B CA 1
ATOM 12516 C C . ALA B 1 799 ? -5.406 -92.812 -46.594 1 95 799 ALA B C 1
ATOM 12518 O O . ALA B 1 799 ? -5.395 -92.062 -45.625 1 95 799 ALA B O 1
ATOM 12519 N N . MET B 1 800 ? -4.637 -92.625 -47.594 1 91.19 800 MET B N 1
ATOM 12520 C CA . MET B 1 800 ? -3.646 -91.562 -47.594 1 91.19 800 MET B CA 1
ATOM 12521 C C . MET B 1 800 ? -4.312 -90.25 -47.812 1 91.19 800 MET B C 1
ATOM 12523 O O . MET B 1 800 ? -3.922 -89.25 -47.156 1 91.19 800 MET B O 1
ATOM 12527 N N . VAL B 1 801 ? -5.238 -90.188 -48.656 1 91.69 801 VAL B N 1
ATOM 12528 C CA . VAL B 1 801 ? -5.98 -88.938 -48.875 1 91.69 801 VAL B CA 1
ATOM 12529 C C . VAL B 1 801 ? -6.676 -88.562 -47.562 1 91.69 801 VAL B C 1
ATOM 12531 O O . VAL B 1 801 ? -6.723 -87.375 -47.25 1 91.69 801 VAL B O 1
ATOM 12534 N N . LEU B 1 802 ? -7.191 -89.5 -46.875 1 95.69 802 LEU B N 1
ATOM 12535 C CA . LEU B 1 802 ? -7.828 -89.25 -45.594 1 95.69 802 LEU B CA 1
ATOM 12536 C C . LEU B 1 802 ? -6.828 -88.625 -44.625 1 95.69 802 LEU B C 1
ATOM 12538 O O . LEU B 1 802 ? -7.176 -87.75 -43.812 1 95.69 802 LEU B O 1
ATOM 12542 N N . LEU B 1 803 ? -5.617 -89.125 -44.625 1 95.31 803 LEU B N 1
ATOM 12543 C CA . LEU B 1 803 ? -4.574 -88.5 -43.812 1 95.31 803 LEU B CA 1
ATOM 12544 C C . LEU B 1 803 ? -4.371 -87.062 -44.156 1 95.31 803 LEU B C 1
ATOM 12546 O O . LEU B 1 803 ? -4.309 -86.188 -43.25 1 95.31 803 LEU B O 1
ATOM 12550 N N . MET B 1 804 ? -4.355 -86.75 -45.406 1 93.88 804 MET B N 1
ATOM 12551 C CA . MET B 1 804 ? -4.125 -85.375 -45.844 1 93.88 804 MET B CA 1
ATOM 12552 C C . MET B 1 804 ? -5.266 -84.438 -45.406 1 93.88 804 MET B C 1
ATOM 12554 O O . MET B 1 804 ? -5.031 -83.312 -44.969 1 93.88 804 MET B O 1
ATOM 12558 N N . LEU B 1 805 ? -6.438 -84.938 -45.5 1 95.5 805 LEU B N 1
ATOM 12559 C CA . LEU B 1 805 ? -7.594 -84.188 -45.031 1 95.5 805 LEU B CA 1
ATOM 12560 C C . LEU B 1 805 ? -7.562 -84 -43.531 1 95.5 805 LEU B C 1
ATOM 12562 O O . LEU B 1 805 ? -7.891 -82.875 -43.031 1 95.5 805 LEU B O 1
ATOM 12566 N N . GLN B 1 806 ? -7.109 -85 -42.844 1 96.56 806 GLN B N 1
ATOM 12567 C CA . GLN B 1 806 ? -7.023 -84.875 -41.375 1 96.56 806 GLN B CA 1
ATOM 12568 C C . GLN B 1 806 ? -5.922 -83.938 -40.938 1 96.56 806 GLN B C 1
ATOM 12570 O O . GLN B 1 806 ? -6.055 -83.25 -39.938 1 96.56 806 GLN B O 1
ATOM 12575 N N . LEU B 1 807 ? -4.859 -83.875 -41.656 1 94.62 807 LEU B N 1
ATOM 12576 C CA . LEU B 1 807 ? -3.758 -82.938 -41.375 1 94.62 807 LEU B CA 1
ATOM 12577 C C . LEU B 1 807 ? -4.23 -81.5 -41.375 1 94.62 807 LEU B C 1
ATOM 12579 O O . LEU B 1 807 ? -3.834 -80.688 -40.531 1 94.62 807 LEU B O 1
ATOM 12583 N N . GLY B 1 808 ? -5.125 -81.188 -42.25 1 93.38 808 GLY B N 1
ATOM 12584 C CA . GLY B 1 808 ? -5.598 -79.812 -42.406 1 93.38 808 GLY B CA 1
ATOM 12585 C C . GLY B 1 808 ? -6.859 -79.562 -41.625 1 93.38 808 GLY B C 1
ATOM 12586 O O . GLY B 1 808 ? -7.047 -78.438 -41.125 1 93.38 808 GLY B O 1
ATOM 12587 N N . GLY B 1 809 ? -7.645 -80.5 -41.438 1 95.5 809 GLY B N 1
ATOM 12588 C CA . GLY B 1 809 ? -8.992 -80.25 -40.969 1 95.5 809 GLY B CA 1
ATOM 12589 C C . GLY B 1 809 ? -9.203 -80.625 -39.5 1 95.5 809 GLY B C 1
ATOM 12590 O O . GLY B 1 809 ? -10.297 -80.438 -38.969 1 95.5 809 GLY B O 1
ATOM 12591 N N . SER B 1 810 ? -8.188 -81.062 -38.844 1 96.56 810 SER B N 1
ATOM 12592 C CA . SER B 1 810 ? -8.414 -81.625 -37.531 1 96.56 810 SER B CA 1
ATOM 12593 C C . SER B 1 810 ? -8.078 -80.562 -36.438 1 96.56 810 SER B C 1
ATOM 12595 O O . SER B 1 810 ? -8.211 -80.875 -35.25 1 96.56 810 SER B O 1
ATOM 12597 N N . GLY B 1 811 ? -7.629 -79.375 -36.844 1 93.31 811 GLY B N 1
ATOM 12598 C CA . GLY B 1 811 ? -7.41 -78.312 -35.906 1 93.31 811 GLY B CA 1
ATOM 12599 C C . GLY B 1 811 ? -6.211 -78.5 -35 1 93.31 811 GLY B C 1
ATOM 12600 O O . GLY B 1 811 ? -6.234 -78.125 -33.844 1 93.31 811 GLY B O 1
ATOM 12601 N N . GLY B 1 812 ? -5.219 -79.062 -35.5 1 93.06 812 GLY B N 1
ATOM 12602 C CA . GLY B 1 812 ? -4.059 -79.438 -34.688 1 93.06 812 GLY B CA 1
ATOM 12603 C C . GLY B 1 812 ? -3.156 -78.25 -34.406 1 93.06 812 GLY B C 1
ATOM 12604 O O . GLY B 1 812 ? -2.461 -78.188 -33.375 1 93.06 812 GLY B O 1
ATOM 12605 N N . THR B 1 813 ? -3.121 -77.125 -35.188 1 92.19 813 THR B N 1
ATOM 12606 C CA . THR B 1 813 ? -2.162 -76 -35.031 1 92.19 813 THR B CA 1
ATOM 12607 C C . THR B 1 813 ? -2.867 -74.75 -34.656 1 92.19 813 THR B C 1
ATOM 12609 O O . THR B 1 813 ? -2.697 -74.25 -33.531 1 92.19 813 THR B O 1
ATOM 12612 N N . PHE B 1 814 ? -3.764 -74.312 -35.469 1 93.62 814 PHE B N 1
ATOM 12613 C CA . PHE B 1 814 ? -4.43 -73.062 -35.281 1 93.62 814 PHE B CA 1
ATOM 12614 C C . PHE B 1 814 ? -5.883 -73.25 -34.844 1 93.62 814 PHE B C 1
ATOM 12616 O O . PHE B 1 814 ? -6.473 -74.312 -35.125 1 93.62 814 PHE B O 1
ATOM 12623 N N . PRO B 1 815 ? -6.41 -72.25 -34.156 1 93.19 815 PRO B N 1
ATOM 12624 C CA . PRO B 1 815 ? -7.852 -72.312 -33.906 1 93.19 815 PRO B CA 1
ATOM 12625 C C . PRO B 1 815 ? -8.648 -72.438 -35.219 1 93.19 815 PRO B C 1
ATOM 12627 O O . PRO B 1 815 ? -8.305 -71.812 -36.219 1 93.19 815 PRO B O 1
ATOM 12630 N N . MET B 1 816 ? -9.719 -73.25 -35.125 1 94.12 816 MET B N 1
ATOM 12631 C CA . MET B 1 816 ? -10.5 -73.5 -36.344 1 94.12 816 MET B CA 1
ATOM 12632 C C . MET B 1 816 ? -11.125 -72.25 -36.875 1 94.12 816 MET B C 1
ATOM 12634 O O . MET B 1 816 ? -11.328 -72.062 -38.062 1 94.12 816 MET B O 1
ATOM 12638 N N . GLN B 1 817 ? -11.328 -71.25 -35.969 1 92.81 817 GLN B N 1
ATOM 12639 C CA . GLN B 1 817 ? -12 -70 -36.312 1 92.81 817 GLN B CA 1
ATOM 12640 C C . GLN B 1 817 ? -11.164 -69.188 -37.312 1 92.81 817 GLN B C 1
ATOM 12642 O O . GLN B 1 817 ? -11.695 -68.375 -38.031 1 92.81 817 GLN B O 1
ATOM 12647 N N . VAL B 1 818 ? -9.852 -69.438 -37.344 1 92.06 818 VAL B N 1
ATOM 12648 C CA . VAL B 1 818 ? -9 -68.625 -38.188 1 92.06 818 VAL B CA 1
ATOM 12649 C C . VAL B 1 818 ? -8.602 -69.375 -39.438 1 92.06 818 VAL B C 1
ATOM 12651 O O . VAL B 1 818 ? -7.711 -69 -40.188 1 92.06 818 VAL B O 1
ATOM 12654 N N . THR B 1 819 ? -9.234 -70.5 -39.625 1 93 819 THR B N 1
ATOM 12655 C CA . THR B 1 819 ? -8.992 -71.312 -40.812 1 93 819 THR B CA 1
ATOM 12656 C C . THR B 1 819 ? -10.133 -71.188 -41.812 1 93 819 THR B C 1
ATOM 12658 O O . THR B 1 819 ? -11.164 -70.562 -41.5 1 93 819 THR B O 1
ATOM 12661 N N . MET B 1 820 ? -9.938 -71.75 -43.031 1 92.25 820 MET B N 1
ATOM 12662 C CA . MET B 1 820 ? -10.922 -71.562 -44.125 1 92.25 820 MET B CA 1
ATOM 12663 C C . MET B 1 820 ? -12.188 -72.375 -43.812 1 92.25 820 MET B C 1
ATOM 12665 O O . MET B 1 820 ? -12.148 -73.312 -43.062 1 92.25 820 MET B O 1
ATOM 12669 N N . LYS B 1 821 ? -13.336 -72.062 -44.438 1 92.5 821 LYS B N 1
ATOM 12670 C CA . LYS B 1 821 ? -14.656 -72.625 -44.188 1 92.5 821 LYS B CA 1
ATOM 12671 C C . LYS B 1 821 ? -14.68 -74.125 -44.5 1 92.5 821 LYS B C 1
ATOM 12673 O O . LYS B 1 821 ? -15.297 -74.875 -43.781 1 92.5 821 LYS B O 1
ATOM 12678 N N . PHE B 1 822 ? -14.102 -74.562 -45.562 1 93.62 822 PHE B N 1
ATOM 12679 C CA . PHE B 1 822 ? -14.07 -76 -45.969 1 93.62 822 PHE B CA 1
ATOM 12680 C C . PHE B 1 822 ? -13.562 -76.875 -44.844 1 93.62 822 PHE B C 1
ATOM 12682 O O . PHE B 1 822 ? -14.172 -77.875 -44.5 1 93.62 822 PHE B O 1
ATOM 12689 N N . TYR B 1 823 ? -12.5 -76.375 -44.219 1 94.5 823 TYR B N 1
ATOM 12690 C CA . TYR B 1 823 ? -11.867 -77.188 -43.188 1 94.5 823 TYR B CA 1
ATOM 12691 C C . TYR B 1 823 ? -12.703 -77.188 -41.906 1 94.5 823 TYR B C 1
ATOM 12693 O O . TYR B 1 823 ? -12.695 -78.125 -41.125 1 94.5 823 TYR B O 1
ATOM 12701 N N . ASN B 1 824 ? -13.414 -76.062 -41.719 1 93.94 824 ASN B N 1
ATOM 12702 C CA . ASN B 1 824 ? -14.336 -76 -40.594 1 93.94 824 ASN B CA 1
ATOM 12703 C C . ASN B 1 824 ? -15.469 -77.062 -40.719 1 93.94 824 ASN B C 1
ATOM 12705 O O . ASN B 1 824 ? -15.891 -77.625 -39.75 1 93.94 824 ASN B O 1
ATOM 12709 N N . VAL B 1 825 ? -15.859 -77.188 -41.938 1 94.44 825 VAL B N 1
ATOM 12710 C CA . VAL B 1 825 ? -16.953 -78.125 -42.188 1 94.44 825 VAL B CA 1
ATOM 12711 C C . VAL B 1 825 ? -16.5 -79.562 -42 1 94.44 825 VAL B C 1
ATOM 12713 O O . VAL B 1 825 ? -17.156 -80.312 -41.281 1 94.44 825 VAL B O 1
ATOM 12716 N N . ILE B 1 826 ? -15.352 -79.938 -42.531 1 96.5 826 ILE B N 1
ATOM 12717 C CA . ILE B 1 826 ? -14.938 -81.375 -42.5 1 96.5 826 ILE B CA 1
ATOM 12718 C C . ILE B 1 826 ? -14.375 -81.688 -41.125 1 96.5 826 ILE B C 1
ATOM 12720 O O . ILE B 1 826 ? -14.203 -82.875 -40.781 1 96.5 826 ILE B O 1
ATOM 12724 N N . HIS B 1 827 ? -14.102 -80.625 -40.312 1 96.31 827 HIS B N 1
ATOM 12725 C CA . HIS B 1 827 ? -13.5 -80.812 -38.969 1 96.31 827 HIS B CA 1
ATOM 12726 C C . HIS B 1 827 ? -14.273 -81.812 -38.125 1 96.31 827 HIS B C 1
ATOM 12728 O O . HIS B 1 827 ? -13.688 -82.688 -37.5 1 96.31 827 HIS B O 1
ATOM 12734 N N . TRP B 1 828 ? -15.547 -81.875 -38.281 1 94.06 828 TRP B N 1
ATOM 12735 C CA . TRP B 1 828 ? -16.391 -82.625 -37.406 1 94.06 828 TRP B CA 1
ATOM 12736 C C . TRP B 1 828 ? -16.531 -84.062 -37.875 1 94.06 828 TRP B C 1
ATOM 12738 O O . TRP B 1 828 ? -16.969 -84.938 -37.125 1 94.06 828 TRP B O 1
ATOM 12748 N N . TYR B 1 829 ? -16.031 -84.312 -39 1 95.81 829 TYR B N 1
ATOM 12749 C CA . TYR B 1 829 ? -16.188 -85.688 -39.562 1 95.81 829 TYR B CA 1
ATOM 12750 C C . TYR B 1 829 ? -14.875 -86.438 -39.531 1 95.81 829 TYR B C 1
ATOM 12752 O O . TYR B 1 829 ? -14.82 -87.625 -39.875 1 95.81 829 TYR B O 1
ATOM 12760 N N . LEU B 1 830 ? -13.867 -85.875 -39.031 1 97.31 830 LEU B N 1
ATOM 12761 C CA . LEU B 1 830 ? -12.539 -86.438 -39.062 1 97.31 830 LEU B CA 1
ATOM 12762 C C . LEU B 1 830 ? -12.211 -87.062 -37.719 1 97.31 830 LEU B C 1
ATOM 12764 O O . LEU B 1 830 ? -12.258 -86.438 -36.688 1 97.31 830 LEU B O 1
ATOM 12768 N N . PRO B 1 831 ? -11.789 -88.375 -37.75 1 97.56 831 PRO B N 1
ATOM 12769 C CA . PRO B 1 831 ? -11.477 -89 -36.469 1 97.56 831 PRO B CA 1
ATOM 12770 C C . PRO B 1 831 ? -10.352 -88.312 -35.719 1 97.56 831 PRO B C 1
ATOM 12772 O O . PRO B 1 831 ? -10.375 -88.25 -34.469 1 97.56 831 PRO B O 1
ATOM 12775 N N . MET B 1 832 ? -9.414 -87.75 -36.375 1 98.25 832 MET B N 1
ATOM 12776 C CA . MET B 1 832 ? -8.25 -87.188 -35.719 1 98.25 832 MET B CA 1
ATOM 12777 C C . MET B 1 832 ? -8.648 -85.938 -34.938 1 98.25 832 MET B C 1
ATOM 12779 O O . MET B 1 832 ? -7.973 -85.562 -33.969 1 98.25 832 MET B O 1
ATOM 12783 N N . THR B 1 833 ? -9.773 -85.25 -35.312 1 98.06 833 THR B N 1
ATOM 12784 C CA . THR B 1 833 ? -10.289 -84.125 -34.562 1 98.06 833 THR B CA 1
ATOM 12785 C C . THR B 1 833 ? -10.531 -84.5 -33.125 1 98.06 833 THR B C 1
ATOM 12787 O O . THR B 1 833 ? -10.094 -83.812 -32.188 1 98.06 833 THR B O 1
ATOM 12790 N N . TYR B 1 834 ? -11.078 -85.688 -32.969 1 98 834 TYR B N 1
ATOM 12791 C CA . TYR B 1 834 ? -11.484 -86.125 -31.641 1 98 834 TYR B CA 1
ATOM 12792 C C . TYR B 1 834 ? -10.289 -86.625 -30.859 1 98 834 TYR B C 1
ATOM 12794 O O . TYR B 1 834 ? -10.258 -86.562 -29.625 1 98 834 TYR B O 1
ATOM 12802 N N . SER B 1 835 ? -9.328 -87.188 -31.547 1 98.56 835 SER B N 1
ATOM 12803 C CA . SER B 1 835 ? -8.086 -87.562 -30.891 1 98.56 835 SER B CA 1
ATOM 12804 C C . SER B 1 835 ? -7.344 -86.375 -30.359 1 98.56 835 SER B C 1
ATOM 12806 O O . SER B 1 835 ? -6.902 -86.375 -29.203 1 98.56 835 SER B O 1
ATOM 12808 N N . ILE B 1 836 ? -7.242 -85.312 -31.141 1 98.19 836 ILE B N 1
ATOM 12809 C CA . ILE B 1 836 ? -6.516 -84.062 -30.766 1 98.19 836 ILE B CA 1
ATOM 12810 C C . ILE B 1 836 ? -7.184 -83.438 -29.562 1 98.19 836 ILE B C 1
ATOM 12812 O O . ILE B 1 836 ? -6.508 -83.062 -28.578 1 98.19 836 ILE B O 1
ATOM 12816 N N . LEU B 1 837 ? -8.461 -83.312 -29.609 1 97.56 837 LEU B N 1
ATOM 12817 C CA . LEU B 1 837 ? -9.195 -82.688 -28.531 1 97.56 837 LEU B CA 1
ATOM 12818 C C . LEU B 1 837 ? -9.086 -83.5 -27.234 1 97.56 837 LEU B C 1
ATOM 12820 O O . LEU B 1 837 ? -8.898 -82.938 -26.156 1 97.56 837 LEU B O 1
ATOM 12824 N N . GLY B 1 838 ? -9.227 -84.812 -27.359 1 97.62 838 GLY B N 1
ATOM 12825 C CA . GLY B 1 838 ? -9.047 -85.688 -26.188 1 97.62 838 GLY B CA 1
ATOM 12826 C C . GLY B 1 838 ? -7.645 -85.625 -25.609 1 97.62 838 GLY B C 1
ATOM 12827 O O . GLY B 1 838 ? -7.469 -85.562 -24.391 1 97.62 838 GLY B O 1
ATOM 12828 N N . LEU B 1 839 ? -6.66 -85.625 -26.438 1 98.38 839 LEU B N 1
ATOM 12829 C CA . LEU B 1 839 ? -5.266 -85.562 -26 1 98.38 839 LEU B CA 1
ATOM 12830 C C . LEU B 1 839 ? -4.918 -84.25 -25.391 1 98.38 839 LEU B C 1
ATOM 12832 O O . LEU B 1 839 ? -4.109 -84.125 -24.453 1 98.38 839 LEU B O 1
ATOM 12836 N N . ARG B 1 840 ? -5.465 -83.125 -25.938 1 97.88 840 ARG B N 1
ATOM 12837 C CA . ARG B 1 840 ? -5.25 -81.812 -25.344 1 97.88 840 ARG B CA 1
ATOM 12838 C C . ARG B 1 840 ? -5.672 -81.812 -23.875 1 97.88 840 ARG B C 1
ATOM 12840 O O . ARG B 1 840 ? -4.934 -81.312 -23.016 1 97.88 840 ARG B O 1
ATOM 12847 N N . ASN B 1 841 ? -6.875 -82.438 -23.688 1 96.38 841 ASN B N 1
ATOM 12848 C CA . ASN B 1 841 ? -7.332 -82.5 -22.312 1 96.38 841 ASN B CA 1
ATOM 12849 C C . ASN B 1 841 ? -6.449 -83.438 -21.484 1 96.38 841 ASN B C 1
ATOM 12851 O O . ASN B 1 841 ? -6.184 -83.125 -20.312 1 96.38 841 ASN B O 1
ATOM 12855 N N . GLY B 1 842 ? -6.066 -84.438 -22 1 97.5 842 GLY B N 1
ATOM 12856 C CA . GLY B 1 842 ? -5.184 -85.375 -21.281 1 97.5 842 GLY B CA 1
ATOM 12857 C C . GLY B 1 842 ? -3.867 -84.688 -20.875 1 97.5 842 GLY B C 1
ATOM 12858 O O . GLY B 1 842 ? -3.395 -84.875 -19.766 1 97.5 842 GLY B O 1
ATOM 12859 N N . ILE B 1 843 ? -3.277 -83.938 -21.75 1 97.62 843 ILE B N 1
ATOM 12860 C CA . ILE B 1 843 ? -1.944 -83.375 -21.562 1 97.62 843 ILE B CA 1
ATOM 12861 C C . ILE B 1 843 ? -2.029 -82.125 -20.672 1 97.62 843 ILE B C 1
ATOM 12863 O O . ILE B 1 843 ? -1.264 -82 -19.719 1 97.62 843 ILE B O 1
ATOM 12867 N N . SER B 1 844 ? -2.994 -81.188 -20.922 1 96.31 844 SER B N 1
ATOM 12868 C CA . SER B 1 844 ? -2.961 -79.938 -20.25 1 96.31 844 SER B CA 1
ATOM 12869 C C . SER B 1 844 ? -4.305 -79.625 -19.609 1 96.31 844 SER B C 1
ATOM 12871 O O . SER B 1 844 ? -4.469 -78.562 -19 1 96.31 844 SER B O 1
ATOM 12873 N N . GLY B 1 845 ? -5.246 -80.438 -19.766 1 93.94 845 GLY B N 1
ATOM 12874 C CA . GLY B 1 845 ? -6.559 -80.125 -19.219 1 93.94 845 GLY B CA 1
ATOM 12875 C C . GLY B 1 845 ? -7.25 -79 -19.922 1 93.94 845 GLY B C 1
ATOM 12876 O O . GLY B 1 845 ? -6.824 -78.562 -21 1 93.94 845 GLY B O 1
ATOM 12877 N N . GLY B 1 846 ? -8.469 -78.625 -19.453 1 92.12 846 GLY B N 1
ATOM 12878 C CA . GLY B 1 846 ? -9.094 -77.375 -19.891 1 92.12 846 GLY B CA 1
ATOM 12879 C C . GLY B 1 846 ? -10.297 -77.625 -20.781 1 92.12 846 GLY B C 1
ATOM 12880 O O . GLY B 1 846 ? -11.031 -76.688 -21.109 1 92.12 846 GLY B O 1
ATOM 12881 N N . LEU B 1 847 ? -10.438 -78.875 -21.266 1 95.12 847 LEU B N 1
ATOM 12882 C CA . LEU B 1 847 ? -11.562 -79.125 -22.156 1 95.12 847 LEU B CA 1
ATOM 12883 C C . LEU B 1 847 ? -12.703 -79.812 -21.422 1 95.12 847 LEU B C 1
ATOM 12885 O O . LEU B 1 847 ? -13.852 -79.75 -21.844 1 95.12 847 LEU B O 1
ATOM 12889 N N . GLY B 1 848 ? -12.453 -80.5 -20.297 1 92.56 848 GLY B N 1
ATOM 12890 C CA . GLY B 1 848 ? -13.477 -81.125 -19.484 1 92.56 848 GLY B CA 1
ATOM 12891 C C . GLY B 1 848 ? -13.555 -82.625 -19.688 1 92.56 848 GLY B C 1
ATOM 12892 O O . GLY B 1 848 ? -13.43 -83.125 -20.812 1 92.56 848 GLY B O 1
ATOM 12893 N N . ALA B 1 849 ? -13.789 -83.312 -18.672 1 92.75 849 ALA B N 1
ATOM 12894 C CA . ALA B 1 849 ? -13.828 -84.75 -18.672 1 92.75 849 ALA B CA 1
ATOM 12895 C C . ALA B 1 849 ? -15.008 -85.25 -19.5 1 92.75 849 ALA B C 1
ATOM 12897 O O . ALA B 1 849 ? -14.891 -86.25 -20.219 1 92.75 849 ALA B O 1
ATOM 12898 N N . HIS B 1 850 ? -16.109 -84.562 -19.391 1 94.44 850 HIS B N 1
ATOM 12899 C CA . HIS B 1 850 ? -17.281 -85 -20.141 1 94.44 850 HIS B CA 1
ATOM 12900 C C . HIS B 1 850 ? -17.062 -84.875 -21.641 1 94.44 850 HIS B C 1
ATOM 12902 O O . HIS B 1 850 ? -17.531 -85.688 -22.422 1 94.44 850 HIS B O 1
ATOM 12908 N N . TYR B 1 851 ? -16.422 -83.812 -21.984 1 94.75 851 TYR B N 1
ATOM 12909 C CA . TYR B 1 851 ? -16.156 -83.625 -23.406 1 94.75 851 TYR B CA 1
ATOM 12910 C C . TYR B 1 851 ? -15.18 -84.688 -23.938 1 94.75 851 TYR B C 1
ATOM 12912 O O . TYR B 1 851 ? -15.312 -85.125 -25.062 1 94.75 851 TYR B O 1
ATOM 12920 N N . VAL B 1 852 ? -14.18 -85 -23.094 1 96.62 852 VAL B N 1
ATOM 12921 C CA . VAL B 1 852 ? -13.234 -86.062 -23.484 1 96.62 852 VAL B CA 1
ATOM 12922 C C . VAL B 1 852 ? -13.961 -87.375 -23.656 1 96.62 852 VAL B C 1
ATOM 12924 O O . VAL B 1 852 ? -13.68 -88.125 -24.594 1 96.62 852 VAL B O 1
ATOM 12927 N N . ALA B 1 853 ? -14.922 -87.625 -22.812 1 96.5 853 ALA B N 1
ATOM 12928 C CA . ALA B 1 853 ? -15.727 -88.875 -22.953 1 96.5 853 ALA B CA 1
ATOM 12929 C C . ALA B 1 853 ? -16.516 -88.875 -24.25 1 96.5 853 ALA B C 1
ATOM 12931 O O . ALA B 1 853 ? -16.641 -89.875 -24.906 1 96.5 853 ALA B O 1
ATOM 12932 N N . PHE B 1 854 ? -17 -87.75 -24.562 1 96.38 854 PHE B N 1
ATOM 12933 C CA . PHE B 1 854 ? -17.703 -87.625 -25.828 1 96.38 854 PHE B CA 1
ATOM 12934 C C . PHE B 1 854 ? -16.75 -87.875 -27 1 96.38 854 PHE B C 1
ATOM 12936 O O . PHE B 1 854 ? -17.094 -88.688 -27.906 1 96.38 854 PHE B O 1
ATOM 12943 N N . CYS B 1 855 ? -15.547 -87.312 -26.953 1 97.62 855 CYS B N 1
ATOM 12944 C CA . CYS B 1 855 ? -14.562 -87.5 -28 1 97.62 855 CYS B CA 1
ATOM 12945 C C . CYS B 1 855 ? -14.219 -89 -28.125 1 97.62 855 CYS B C 1
ATOM 12947 O O . CYS B 1 855 ? -14.195 -89.562 -29.219 1 97.62 855 CYS B O 1
ATOM 12949 N N . ASN B 1 856 ? -13.984 -89.625 -27.031 1 97.94 856 ASN B N 1
ATOM 12950 C CA . ASN B 1 856 ? -13.633 -91.062 -27.016 1 97.94 856 ASN B CA 1
ATOM 12951 C C . ASN B 1 856 ? -14.789 -91.938 -27.484 1 97.94 856 ASN B C 1
ATOM 12953 O O . ASN B 1 856 ? -14.578 -93 -28.109 1 97.94 856 ASN B O 1
ATOM 12957 N N . SER B 1 857 ? -16.016 -91.5 -27.25 1 97.81 857 SER B N 1
ATOM 12958 C CA . SER B 1 857 ? -17.172 -92.25 -27.719 1 97.81 857 SER B CA 1
ATOM 12959 C C . SER B 1 857 ? -17.297 -92.188 -29.234 1 97.81 857 SER B C 1
ATOM 12961 O O . SER B 1 857 ? -17.703 -93.188 -29.859 1 97.81 857 SER B O 1
ATOM 12963 N N . VAL B 1 858 ? -17.016 -91.062 -29.734 1 97.94 858 VAL B N 1
ATOM 12964 C CA . VAL B 1 858 ? -17.047 -91 -31.203 1 97.94 858 VAL B CA 1
ATOM 12965 C C . VAL B 1 858 ? -15.992 -91.875 -31.812 1 97.94 858 VAL B C 1
ATOM 12967 O O . VAL B 1 858 ? -16.266 -92.562 -32.812 1 97.94 858 VAL B O 1
ATOM 12970 N N . LEU B 1 859 ? -14.773 -91.875 -31.219 1 98.62 859 LEU B N 1
ATOM 12971 C CA . LEU B 1 859 ? -13.703 -92.75 -31.719 1 98.62 859 LEU B CA 1
ATOM 12972 C C . LEU B 1 859 ? -14.086 -94.188 -31.609 1 98.62 859 LEU B C 1
ATOM 12974 O O . LEU B 1 859 ? -13.828 -95 -32.531 1 98.62 859 LEU B O 1
ATOM 12978 N N . LEU B 1 860 ? -14.711 -94.562 -30.516 1 97.75 860 LEU B N 1
ATOM 12979 C CA . LEU B 1 860 ? -15.172 -95.938 -30.328 1 97.75 860 LEU B CA 1
ATOM 12980 C C . LEU B 1 860 ? -16.25 -96.312 -31.344 1 97.75 860 LEU B C 1
ATOM 12982 O O . LEU B 1 860 ? -16.25 -97.375 -31.891 1 97.75 860 LEU B O 1
ATOM 12986 N N . ALA B 1 861 ? -17.141 -95.375 -31.594 1 97.69 861 ALA B N 1
ATOM 12987 C CA . ALA B 1 861 ? -18.188 -95.625 -32.562 1 97.69 861 ALA B CA 1
ATOM 12988 C C . ALA B 1 861 ? -17.594 -95.812 -33.969 1 97.69 861 ALA B C 1
ATOM 12990 O O . ALA B 1 861 ? -18.031 -96.75 -34.688 1 97.69 861 ALA B O 1
ATOM 12991 N N . ILE B 1 862 ? -16.625 -95 -34.281 1 98.12 862 ILE B N 1
ATOM 12992 C CA . ILE B 1 862 ? -15.977 -95.188 -35.594 1 98.12 862 ILE B CA 1
ATOM 12993 C C . ILE B 1 862 ? -15.289 -96.562 -35.656 1 98.12 862 ILE B C 1
ATOM 12995 O O . ILE B 1 862 ? -15.367 -97.25 -36.688 1 98.12 862 ILE B O 1
ATOM 12999 N N . THR B 1 863 ? -14.648 -96.938 -34.594 1 98.06 863 THR B N 1
ATOM 13000 C CA . THR B 1 863 ? -13.992 -98.25 -34.531 1 98.06 863 THR B CA 1
ATOM 13001 C C . THR B 1 863 ? -15 -99.375 -34.75 1 98.06 863 THR B C 1
ATOM 13003 O O . THR B 1 863 ? -14.781 -100.25 -35.594 1 98.06 863 THR B O 1
ATOM 13006 N N . ILE B 1 864 ? -16.109 -99.375 -34.125 1 97.19 864 ILE B N 1
ATOM 13007 C CA . ILE B 1 864 ? -17.109 -100.438 -34.188 1 97.19 864 ILE B CA 1
ATOM 13008 C C . ILE B 1 864 ? -17.703 -100.438 -35.594 1 97.19 864 ILE B C 1
ATOM 13010 O O . ILE B 1 864 ? -17.812 -101.562 -36.188 1 97.19 864 ILE B O 1
ATOM 13014 N N . VAL B 1 865 ? -18.016 -99.375 -36.156 1 97.19 865 VAL B N 1
ATOM 13015 C CA . VAL B 1 865 ? -18.641 -99.312 -37.469 1 97.19 865 VAL B CA 1
ATOM 13016 C C . VAL B 1 865 ? -17.688 -99.875 -38.5 1 97.19 865 VAL B C 1
ATOM 13018 O O . VAL B 1 865 ? -18.078 -100.688 -39.312 1 97.19 865 VAL B O 1
ATOM 13021 N N . PHE B 1 866 ? -16.438 -99.562 -38.438 1 97.69 866 PHE B N 1
ATOM 13022 C CA . PHE B 1 866 ? -15.516 -99.938 -39.469 1 97.69 866 PHE B CA 1
ATOM 13023 C C . PHE B 1 866 ? -14.992 -101.375 -39.25 1 97.69 866 PHE B C 1
ATOM 13025 O O . PHE B 1 866 ? -14.547 -102 -40.156 1 97.69 866 PHE B O 1
ATOM 13032 N N . VAL B 1 867 ? -14.992 -101.812 -38 1 96.88 867 VAL B N 1
ATOM 13033 C CA . VAL B 1 867 ? -14.695 -103.25 -37.719 1 96.88 867 VAL B CA 1
ATOM 13034 C C . VAL B 1 867 ? -15.797 -104.125 -38.281 1 96.88 867 VAL B C 1
ATOM 13036 O O . VAL B 1 867 ? -15.523 -105.125 -38.875 1 96.88 867 VAL B O 1
ATOM 13039 N N . ILE B 1 868 ? -17.031 -103.688 -38.188 1 96.38 868 ILE B N 1
ATOM 13040 C CA . ILE B 1 868 ? -18.156 -104.438 -38.75 1 96.38 868 ILE B CA 1
ATOM 13041 C C . ILE B 1 868 ? -18.109 -104.375 -40.25 1 96.38 868 ILE B C 1
ATOM 13043 O O . ILE B 1 868 ? -18.312 -105.438 -40.906 1 96.38 868 ILE B O 1
ATOM 13047 N N . LEU B 1 869 ? -17.781 -103.25 -40.812 1 96.75 869 LEU B N 1
ATOM 13048 C CA . LEU B 1 869 ? -17.656 -103.125 -42.25 1 96.75 869 LEU B CA 1
ATOM 13049 C C . LEU B 1 869 ? -16.516 -104 -42.781 1 96.75 869 LEU B C 1
ATOM 13051 O O . LEU B 1 869 ? -16.609 -104.562 -43.875 1 96.75 869 LEU B O 1
ATOM 13055 N N . LEU B 1 870 ? -15.477 -104.062 -41.969 1 96.44 870 LEU B N 1
ATOM 13056 C CA . LEU B 1 870 ? -14.367 -104.938 -42.344 1 96.44 870 LEU B CA 1
ATOM 13057 C C . LEU B 1 870 ? -14.812 -106.438 -42.406 1 96.44 870 LEU B C 1
ATOM 13059 O O . LEU B 1 870 ? -14.43 -107.125 -43.312 1 96.44 870 LEU B O 1
ATOM 13063 N N . LEU B 1 871 ? -15.633 -106.812 -41.5 1 94.31 871 LEU B N 1
ATOM 13064 C CA . LEU B 1 871 ? -16.172 -108.188 -41.469 1 94.31 871 LEU B CA 1
ATOM 13065 C C . LEU B 1 871 ? -17.031 -108.438 -42.719 1 94.31 871 LEU B C 1
ATOM 13067 O O . LEU B 1 871 ? -16.891 -109.438 -43.375 1 94.31 871 LEU B O 1
ATOM 13071 N N . VAL B 1 872 ? -17.844 -107.562 -43.031 1 94.75 872 VAL B N 1
ATOM 13072 C CA . VAL B 1 872 ? -18.734 -107.688 -44.188 1 94.75 872 VAL B CA 1
ATOM 13073 C C . VAL B 1 872 ? -17.906 -107.75 -45.469 1 94.75 872 VAL B C 1
ATOM 13075 O O . VAL B 1 872 ? -18.203 -108.562 -46.344 1 94.75 872 VAL B O 1
ATOM 13078 N N . SER B 1 873 ? -16.938 -107 -45.531 1 94.56 873 SER B N 1
ATOM 13079 C CA . SER B 1 873 ? -16.062 -106.938 -46.688 1 94.56 873 SER B CA 1
ATOM 13080 C C . SER B 1 873 ? -15.328 -108.312 -46.844 1 94.56 873 SER B C 1
ATOM 13082 O O . SER B 1 873 ? -15.211 -108.812 -47.938 1 94.56 873 SER B O 1
ATOM 13084 N N . MET B 1 874 ? -14.812 -108.812 -45.781 1 92.56 874 MET B N 1
ATOM 13085 C CA . MET B 1 874 ? -14.047 -110.062 -45.844 1 92.56 874 MET B CA 1
ATOM 13086 C C . MET B 1 874 ? -14.953 -111.25 -46.156 1 92.56 874 MET B C 1
ATOM 13088 O O . MET B 1 874 ? -14.516 -112.25 -46.781 1 92.56 874 MET B O 1
ATOM 13092 N N . ILE B 1 875 ? -16.188 -111.25 -45.75 1 90.81 875 ILE B N 1
ATOM 13093 C CA . ILE B 1 875 ? -17.172 -112.25 -46.156 1 90.81 875 ILE B CA 1
ATOM 13094 C C . ILE B 1 875 ? -17.438 -112.188 -47.656 1 90.81 875 ILE B C 1
ATOM 13096 O O . ILE B 1 875 ? -17.484 -113.188 -48.344 1 90.81 875 ILE B O 1
ATOM 13100 N N . TYR B 1 876 ? -17.578 -111 -48.062 1 91.69 876 TYR B N 1
ATOM 13101 C CA . TYR B 1 876 ? -17.781 -110.812 -49.469 1 91.69 876 TYR B CA 1
ATOM 13102 C C . TYR B 1 876 ? -16.578 -111.25 -50.281 1 91.69 876 TYR B C 1
ATOM 13104 O O . TYR B 1 876 ? -16.734 -111.875 -51.312 1 91.69 876 TYR B O 1
ATOM 13112 N N . LEU B 1 877 ? -15.312 -111 -49.844 1 90.44 877 LEU B N 1
ATOM 13113 C CA . LEU B 1 877 ? -14.094 -111.375 -50.562 1 90.44 877 LEU B CA 1
ATOM 13114 C C . LEU B 1 877 ? -13.914 -112.875 -50.562 1 90.44 877 LEU B C 1
ATOM 13116 O O . LEU B 1 877 ? -13.453 -113.5 -51.562 1 90.44 877 LEU B O 1
ATOM 13120 N N . GLN B 1 878 ? -14.203 -113.5 -49.531 1 85.94 878 GLN B N 1
ATOM 13121 C CA . GLN B 1 878 ? -14.086 -114.938 -49.469 1 85.94 878 GLN B CA 1
ATOM 13122 C C . GLN B 1 878 ? -15.117 -115.625 -50.375 1 85.94 878 GLN B C 1
ATOM 13124 O O . GLN B 1 878 ? -14.805 -116.625 -51.062 1 85.94 878 GLN B O 1
ATOM 13129 N N . ARG B 1 879 ? -16.203 -115.25 -50.438 1 83.25 879 ARG B N 1
ATOM 13130 C CA . ARG B 1 879 ? -17.266 -115.812 -51.281 1 83.25 879 ARG B CA 1
ATOM 13131 C C . ARG B 1 879 ? -16.922 -115.625 -52.75 1 83.25 879 ARG B C 1
ATOM 13133 O O . ARG B 1 879 ? -17.297 -116.5 -53.562 1 83.25 879 ARG B O 1
ATOM 13140 N N . HIS B 1 880 ? -16.328 -114.688 -53.156 1 84.06 880 HIS B N 1
ATOM 13141 C CA . HIS B 1 880 ? -16 -114.438 -54.562 1 84.06 880 HIS B CA 1
ATOM 13142 C C . HIS B 1 880 ? -14.578 -114.875 -54.875 1 84.06 880 HIS B C 1
ATOM 13144 O O . HIS B 1 880 ? -14.023 -114.5 -55.906 1 84.06 880 HIS B O 1
ATOM 13150 N N . HIS B 1 881 ? -13.898 -115.688 -54 1 77.44 881 HIS B N 1
ATOM 13151 C CA . HIS B 1 881 ? -12.617 -116.312 -54.156 1 77.44 881 HIS B CA 1
ATOM 13152 C C . HIS B 1 881 ? -11.484 -115.312 -54.312 1 77.44 881 HIS B C 1
ATOM 13154 O O . HIS B 1 881 ? -10.594 -115.5 -55.125 1 77.44 881 HIS B O 1
ATOM 13160 N N . TYR B 1 882 ? -11.602 -114.188 -53.625 1 73.19 882 TYR B N 1
ATOM 13161 C CA . TYR B 1 882 ? -10.531 -113.188 -53.656 1 73.19 882 TYR B CA 1
ATOM 13162 C C . TYR B 1 882 ? -9.695 -113.25 -52.375 1 73.19 882 TYR B C 1
ATOM 13164 O O . TYR B 1 882 ? -8.766 -112.5 -52.219 1 73.19 882 TYR B O 1
ATOM 13172 N N . ALA B 1 883 ? -9.914 -114.25 -51.594 1 69.75 883 ALA B N 1
ATOM 13173 C CA . ALA B 1 883 ? -9.156 -114.438 -50.375 1 69.75 883 ALA B CA 1
ATOM 13174 C C . ALA B 1 883 ? -7.742 -114.938 -50.656 1 69.75 883 ALA B C 1
ATOM 13176 O O . ALA B 1 883 ? -7.562 -115.875 -51.406 1 69.75 883 ALA B O 1
ATOM 13177 N N . GLY B 1 884 ? -6.727 -114.312 -50.219 1 67.19 884 GLY B N 1
ATOM 13178 C CA . GLY B 1 884 ? -5.34 -114.688 -50.406 1 67.19 884 GLY B CA 1
ATOM 13179 C C . GLY B 1 884 ? -4.707 -114.062 -51.625 1 67.19 884 GLY B C 1
ATOM 13180 O O . GLY B 1 884 ? -3.561 -114.375 -51.969 1 67.19 884 GLY B O 1
ATOM 13181 N N . LYS B 1 885 ? -5.441 -113.312 -52.438 1 70.94 885 LYS B N 1
ATOM 13182 C CA . LYS B 1 885 ? -4.906 -112.688 -53.656 1 70.94 885 LYS B CA 1
ATOM 13183 C C . LYS B 1 885 ? -4.746 -111.188 -53.5 1 70.94 885 LYS B C 1
ATOM 13185 O O . LYS B 1 885 ? -5.664 -110.5 -53.031 1 70.94 885 LYS B O 1
ATOM 13190 N N . SER B 1 886 ? -3.543 -110.688 -53.438 1 67.31 886 SER B N 1
ATOM 13191 C CA . SER B 1 886 ? -3.262 -109.25 -53.438 1 67.31 886 SER B CA 1
ATOM 13192 C C . SER B 1 886 ? -2.406 -108.875 -54.625 1 67.31 886 SER B C 1
ATOM 13194 O O . SER B 1 886 ? -1.543 -109.625 -55.062 1 67.31 886 SER B O 1
ATOM 13196 N N . GLU B 1 887 ? -2.848 -107.75 -55.25 1 57.75 887 GLU B N 1
ATOM 13197 C CA . GLU B 1 887 ? -2.059 -107.25 -56.375 1 57.75 887 GLU B CA 1
ATOM 13198 C C . GLU B 1 887 ? -0.647 -106.875 -55.906 1 57.75 887 GLU B C 1
ATOM 13200 O O . GLU B 1 887 ? 0.263 -106.75 -56.75 1 57.75 887 GLU B O 1
ATOM 13205 N N . LEU B 1 888 ? -0.405 -106.75 -54.531 1 57.56 888 LEU B N 1
ATOM 13206 C CA . LEU B 1 888 ? 0.92 -106.438 -54 1 57.56 888 LEU B CA 1
ATOM 13207 C C . LEU B 1 888 ? 1.83 -107.688 -54.062 1 57.56 888 LEU B C 1
ATOM 13209 O O . LEU B 1 888 ? 3.055 -107.562 -54 1 57.56 888 LEU B O 1
ATOM 13213 N N . ASP B 1 889 ? 1.335 -108.938 -54.031 1 53.53 889 ASP B N 1
ATOM 13214 C CA . ASP B 1 889 ? 2.125 -110.188 -54.062 1 53.53 889 ASP B CA 1
ATOM 13215 C C . ASP B 1 889 ? 2.93 -110.312 -55.344 1 53.53 889 ASP B C 1
ATOM 13217 O O . ASP B 1 889 ? 4.02 -110.875 -55.375 1 53.53 889 ASP B O 1
ATOM 13221 N N . ASN B 1 890 ? 2.301 -109.938 -56.469 1 50.75 890 ASN B N 1
ATOM 13222 C CA . ASN B 1 890 ? 3.012 -110.062 -57.75 1 50.75 890 ASN B CA 1
ATOM 13223 C C . ASN B 1 890 ? 3.59 -108.75 -58.219 1 50.75 890 ASN B C 1
ATOM 13225 O O . ASN B 1 890 ? 3.521 -108.438 -59.406 1 50.75 890 ASN B O 1
ATOM 13229 N N . ASN B 1 891 ? 3.988 -108.062 -57.219 1 46.41 891 ASN B N 1
ATOM 13230 C CA . ASN B 1 891 ? 4.414 -106.75 -57.656 1 46.41 891 ASN B CA 1
ATOM 13231 C C . ASN B 1 891 ? 5.531 -106.812 -58.688 1 46.41 891 ASN B C 1
ATOM 13233 O O . ASN B 1 891 ? 5.543 -106.062 -59.625 1 46.41 891 ASN B O 1
ATOM 13237 N N . GLN B 1 892 ? 6.484 -107.75 -58.375 1 42.22 892 GLN B N 1
ATOM 13238 C CA . GLN B 1 892 ? 7.543 -107.875 -59.375 1 42.22 892 GLN B CA 1
ATOM 13239 C C . GLN B 1 892 ? 7.023 -108.562 -60.594 1 42.22 892 GLN B C 1
ATOM 13241 O O . GLN B 1 892 ? 7.602 -108.438 -61.688 1 42.22 892 GLN B O 1
ATOM 13246 N N . GLU B 1 893 ? 6.074 -109.562 -60.469 1 44.09 893 GLU B N 1
ATOM 13247 C CA . GLU B 1 893 ? 5.629 -110.375 -61.625 1 44.09 893 GLU B CA 1
ATOM 13248 C C . GLU B 1 893 ? 4.648 -109.562 -62.469 1 44.09 893 GLU B C 1
ATOM 13250 O O . GLU B 1 893 ? 4.168 -110.062 -63.5 1 44.09 893 GLU B O 1
ATOM 13255 N N . LEU B 1 894 ? 4.164 -108.75 -62 1 41.16 894 LEU B N 1
ATOM 13256 C CA . LEU B 1 894 ? 3.246 -107.938 -62.812 1 41.16 894 LEU B CA 1
ATOM 13257 C C . LEU B 1 894 ? 3.82 -107.688 -64.188 1 41.16 894 LEU B C 1
ATOM 13259 O O . LEU B 1 894 ? 3.115 -107.25 -65.125 1 41.16 894 LEU B O 1
ATOM 13263 N N . LEU B 1 895 ? 5.148 -107.75 -64.25 1 38.91 895 LEU B N 1
ATOM 13264 C CA . LEU B 1 895 ? 5.754 -107.562 -65.562 1 38.91 895 LEU B CA 1
ATOM 13265 C C . LEU B 1 895 ? 6.07 -108.938 -66.188 1 38.91 895 LEU B C 1
ATOM 13267 O O . LEU B 1 895 ? 7.238 -109.312 -66.375 1 38.91 895 LEU B O 1
ATOM 13271 N N . GLY B 1 896 ? 5.367 -110.062 -66 1 37.09 896 GLY B N 1
ATOM 13272 C CA . GLY B 1 896 ? 5.711 -111.312 -66.688 1 37.09 896 GLY B CA 1
ATOM 13273 C C . GLY B 1 896 ? 5.656 -111.188 -68.188 1 37.09 896 GLY B C 1
ATOM 13274 O O . GLY B 1 896 ? 5.238 -110.125 -68.688 1 37.09 896 GLY B O 1
ATOM 13275 N N . PRO B 1 897 ? 6.23 -112.25 -69 1 33.94 897 PRO B N 1
ATOM 13276 C CA . PRO B 1 897 ? 6.281 -112.188 -70.438 1 33.94 897 PRO B CA 1
ATOM 13277 C C . PRO B 1 897 ? 4.922 -111.875 -71.062 1 33.94 897 PRO B C 1
ATOM 13279 O O . PRO B 1 897 ? 3.883 -112.188 -70.5 1 33.94 897 PRO B O 1
ATOM 13282 N N . GLU B 1 898 ? 4.953 -111.188 -72.125 1 31.78 898 GLU B N 1
ATOM 13283 C CA . GLU B 1 898 ? 3.816 -110.938 -73 1 31.78 898 GLU B CA 1
ATOM 13284 C C . GLU B 1 898 ? 3.016 -112.188 -73.25 1 31.78 898 GLU B C 1
ATOM 13286 O O . GLU B 1 898 ? 3.514 -113.125 -73.875 1 31.78 898 GLU B O 1
ATOM 13291 N N . ALA B 1 899 ? 2.334 -112.812 -72.5 1 36.31 899 ALA B N 1
ATOM 13292 C CA . ALA B 1 899 ? 1.366 -113.688 -73.125 1 36.31 899 ALA B CA 1
ATOM 13293 C C . ALA B 1 899 ? 0.663 -113 -74.25 1 36.31 899 ALA B C 1
ATOM 13295 O O . ALA B 1 899 ? 0.34 -111.812 -74.188 1 36.31 899 ALA B O 1
ATOM 13296 N N . ASP B 1 900 ? 0.961 -113.375 -75.688 1 27.03 900 ASP B N 1
ATOM 13297 C CA . ASP B 1 900 ? 0.024 -113.062 -76.75 1 27.03 900 ASP B CA 1
ATOM 13298 C C . ASP B 1 900 ? -1.416 -113.062 -76.25 1 27.03 900 ASP B C 1
ATOM 13300 O O . ASP B 1 900 ? -1.805 -113.938 -75.438 1 27.03 900 ASP B O 1
ATOM 13304 N N . ASP B 1 901 ? -2.062 -112.062 -76.062 1 28.75 901 ASP B N 1
ATOM 13305 C CA . ASP B 1 901 ? -3.51 -112 -75.875 1 28.75 901 ASP B CA 1
ATOM 13306 C C . ASP B 1 901 ? -4.23 -113 -76.75 1 28.75 901 ASP B C 1
ATOM 13308 O O . ASP B 1 901 ? -4.656 -112.688 -77.875 1 28.75 901 ASP B O 1
ATOM 13312 N N . ASP B 1 902 ? -3.795 -114.25 -77.125 1 25.27 902 ASP B N 1
ATOM 13313 C CA . ASP B 1 902 ? -4.945 -114.938 -77.688 1 25.27 902 ASP B CA 1
ATOM 13314 C C . ASP B 1 902 ? -6.105 -115 -76.75 1 25.27 902 ASP B C 1
ATOM 13316 O O . ASP B 1 902 ? -5.898 -114.875 -75.5 1 25.27 902 ASP B O 1
ATOM 13320 N N . GLY B 1 903 ? -7.426 -114.812 -77.188 1 26.67 903 GLY B N 1
ATOM 13321 C CA . GLY B 1 903 ? -8.812 -114.812 -76.75 1 26.67 903 GLY B CA 1
ATOM 13322 C C . GLY B 1 903 ? -9.086 -115.812 -75.625 1 26.67 903 GLY B C 1
ATOM 13323 O O . GLY B 1 903 ? -10.203 -115.875 -75.062 1 26.67 903 GLY B O 1
ATOM 13324 N N . MET B 1 904 ? -8.242 -116.875 -75.5 1 26.16 904 MET B N 1
ATOM 13325 C CA . MET B 1 904 ? -9.023 -118 -75 1 26.16 904 MET B CA 1
ATOM 13326 C C . MET B 1 904 ? -9.172 -117.938 -73.5 1 26.16 904 MET B C 1
ATOM 13328 O O . MET B 1 904 ? -9.711 -118.875 -72.875 1 26.16 904 MET B O 1
ATOM 13332 N N . HIS B 1 905 ? -8.516 -117.062 -72.812 1 27.58 905 HIS B N 1
ATOM 13333 C CA . HIS B 1 905 ? -8.688 -117.562 -71.438 1 27.58 905 HIS B CA 1
ATOM 13334 C C . HIS B 1 905 ? -10.07 -117.188 -70.875 1 27.58 905 HIS B C 1
ATOM 13336 O O . HIS B 1 905 ? -10.336 -117.375 -69.688 1 27.58 905 HIS B O 1
ATOM 13342 N N . LEU B 1 906 ? -10.875 -116.5 -71.812 1 24.94 906 LEU B N 1
ATOM 13343 C CA . LEU B 1 906 ? -12.172 -116.375 -71.125 1 24.94 906 LEU B CA 1
ATOM 13344 C C . LEU B 1 906 ? -12.953 -117.625 -71.188 1 24.94 906 LEU B C 1
ATOM 13346 O O . LEU B 1 906 ? -14.133 -117.688 -70.812 1 24.94 906 LEU B O 1
ATOM 13350 N N . LYS B 1 907 ? -12.523 -118.625 -71.875 1 29.33 907 LYS B N 1
ATOM 13351 C CA . LYS B 1 907 ? -13.484 -119.688 -71.875 1 29.33 907 LYS B CA 1
ATOM 13352 C C . LYS B 1 907 ? -13.758 -120.188 -70.438 1 29.33 907 LYS B C 1
ATOM 13354 O O . LYS B 1 907 ? -14.836 -120.688 -70.188 1 29.33 907 LYS B O 1
ATOM 13359 N N . ASP B 1 908 ? -12.828 -120.5 -69.688 1 23.16 908 ASP B N 1
ATOM 13360 C CA . ASP B 1 908 ? -13.406 -121.438 -68.688 1 23.16 908 ASP B CA 1
ATOM 13361 C C . ASP B 1 908 ? -14.312 -120.688 -67.688 1 23.16 908 ASP B C 1
ATOM 13363 O O . ASP B 1 908 ? -14.852 -121.25 -66.75 1 23.16 908 ASP B O 1
ATOM 13367 N N . ARG B 1 909 ? -14.086 -119.312 -67.5 1 27.33 909 ARG B N 1
ATOM 13368 C CA . ARG B 1 909 ? -15.102 -118.812 -66.562 1 27.33 909 ARG B CA 1
ATOM 13369 C C . ARG B 1 909 ? -16.469 -118.812 -67.188 1 27.33 909 ARG B C 1
ATOM 13371 O O . ARG B 1 909 ? -17.453 -118.312 -66.625 1 27.33 909 ARG B O 1
ATOM 13378 N N . GLN B 1 910 ? -16.547 -118.938 -68.562 1 21.39 910 GLN B N 1
ATOM 13379 C CA . GLN B 1 910 ? -17.953 -118.938 -68.938 1 21.39 910 GLN B CA 1
ATOM 13380 C C . GLN B 1 910 ? -18.672 -120.188 -68.5 1 21.39 910 GLN B C 1
ATOM 13382 O O . GLN B 1 910 ? -19.875 -120.188 -68.25 1 21.39 910 GLN B O 1
ATOM 13387 N N . GLN B 1 911 ? -18 -121.438 -68.75 1 22.92 911 GLN B N 1
ATOM 13388 C CA . GLN B 1 911 ? -18.938 -122.562 -68.875 1 22.92 911 GLN B CA 1
ATOM 13389 C C . GLN B 1 911 ? -19.484 -123 -67.5 1 22.92 911 GLN B C 1
ATOM 13391 O O . GLN B 1 911 ? -20.219 -123.938 -67.375 1 22.92 911 GLN B O 1
ATOM 13396 N N . SER B 1 912 ? -18.938 -122.562 -66.312 1 20.56 912 SER B N 1
ATOM 13397 C CA . SER B 1 912 ? -19.891 -122.938 -65.312 1 20.56 912 SER B CA 1
ATOM 13398 C C . SER B 1 912 ? -21.203 -122.188 -65.375 1 20.56 912 SER B C 1
ATOM 13400 O O . SER B 1 912 ? -22 -122.188 -64.438 1 20.56 912 SER B O 1
ATOM 13402 N N . VAL B 1 913 ? -21.641 -122 -66.75 1 19.02 913 VAL B N 1
ATOM 13403 C CA . VAL B 1 913 ? -22.953 -122.562 -67 1 19.02 913 VAL B CA 1
ATOM 13404 C C . VAL B 1 913 ? -22.844 -124.062 -67.062 1 19.02 913 VAL B C 1
ATOM 13406 O O . VAL B 1 913 ? -21.953 -124.625 -67.75 1 19.02 913 VAL B O 1
#